Protein 3CIA (pdb70)

Foldseek 3Di:
DPADLFPFCVVFKAFAEWEAEWEQDLVQRKIWDKIKTFMDGDDQDFDWGKWFAAQKAWDFKFFQEPPGDTDGWDWDFADQDPFRGTIITTRYYRPGRMMMITIMAGNPQQFKDWAQLCLAPNVPKIKMKGQCPPHRLNNGHTHRQFQQGWYWYKYWYFADDQKDKDWQADWPPPRTTIGTGPATWHRSLTMMMMGNWDKDAQDPAEIEIEDVVCHVLVSVQQSCVVLLQVLLCVQANHLPQRHAYEYEDGLQPQAQWDLRHNYIYGYSLCSQNPNLSVLVVSLSSLQSQACTFENARYLLQCLSRQLSSLQSSLSSCCSRPNVLSSLLVLQVLVVVLVVDLVVDDQQLLAQSGDCVPPHSLVSDDCNSNNLSNLLLVLLCVLQPCVQSSVLNNVVRVVQGSHHDYPVVVVVSCCVRRCVVPDDRDDVCSVCCSHGGGDHPVSRDNRDHVLLVVVVVVLPCPLAVVNPDPPDPVVVADPSSLLSSLVVNDLQCQCCQVCPCVVVVLLLDRNLSSNQSNLLSCLSSVVVVSVVSVLCVLLRGQHCVRNVVSLQSQLPPVVSLVSSVVSCVNSVPSHRVSRNVSSVVSSD/DPADLFPFCVVFKAFAEKEAEWEQDLVQRKTWDKIKTFMDGDDQDFDWGKWFAAQKAFDAKWFQEPPGDTDGWDWDFADQDPFRGTIITTGYHRPGRMMMTGIMAGNVQQFKDWAQLCLAPNVPKIKMKGQCPPPRLNNRHTGRQFQQGWYWYKYWYFYDQQKDKDWQADWRGRTIIGTGPATGHRSLTMMMIGNWDKDALDPAEIEIGNVVCRVLVSVQCSCVVVLQVLLCVQANHLPQRHAYEYEDGLQDQAQWDLRHNYIYGYPLCSQNPNLSVLSVSLSSLQSQAPTFERARYLLQCLSRQLRSLQSSLSSCCSRPNDLSSLLCLQLLVVVLVVDLVVDDFQLLAQSGDCVPDRSLVSDDCNSNNLSNLLLVLLCVLPPCVLSSVLSNVVRVVQGSHHDYPVVVVVSCCVRRCVVPDDRDDVCSVCCSHGGGDHPVSRDNRDRVLLVVLVVVLPCPQAPPPPQPPDPVVPADPSNQLSNQVPRDLCCSVCVVVVLLLDRNLSSNQSVLLSCLSNVVVVSVVSVLVVLLRGQHCVRNVSVLLSQLPPVVSLVSSCVSCVNSVPSHRPSRNVSSVVSSD/DPAPLFPFCVVFKAFAEKEAEWEQDLVQRKTWDKIKTFMDGDDQDFDWGKWFAAQKAWDFKFFQEVPGDTDGWDWDFADQDPFRGTIITTRYYRPGRMMMTGIMAGNVQQFKDWAQLCLFPNVPKIKMKGQCPPPRLNNRHGHRQFQQGWYWYKYWYAADQQKDKDWQADWPPRTIIGTGPATGHRSLTMMMMINWDKDAQDPAEIEIEDVVCRVLVSVQCSCVVLLQVLLCVQANHLVQRHAYEYEDGLQDQAQWDLRHNYIYGYSLQSQNPNLSVLSVSLSSLQSQAPTFEHARYLLQVLSRQLRSLQSSLSSCCRRPNVLSSLLVLQVLLVVLVVDLVVDDQQLLAQSGDCVPPHSLVSDDCNSNNLSNLLLVLLCVLPPCVLSSVLSNVVRVVQGSHHDYPVVVVVSCCVRGCVVPDDRDDVCSVCCSHGGGDHPVSRDNRDRVLLVVVVVVLPCPQAVVPHHPPDPVVPADPSNQLSSLPVHDLCVSVCVVVVLLVDRNLSSNQSNLLSCVSVVVVPSLVSVLCVLLRGQHCVRNVSNLQSQLPPVVSLVSSVVSCVNSVPSHRPSRNVSSVVSSD/DPADLFPFCVVFKAFAEWEAEWEQDLVQRKIWDKIKTFMDGHDQDFDWGKWFAAQKAWDFKFFQEPPGDTDGWDWDFADQDPFRGTIITTRYYRPGRMMMTGIMAGNVQQFKDWAQLCLFPNVPKIKMKGQCPPPRLRNRHTHRQFQQGWYWYKYWYFADVQKDKDWQADWPPDRTTIGTGPATGHRSLTMMMMINWDKDAQDPAEIEIEDVVCHVLVSVQQSCVVVLQVLLCVQQNHLPQRHAYEYEDGLQPQAQWDLRHNYIYGYSLCSQNPNLSVLVVSLSSLQSQACTFERARYLLQVLSRQLRSLQSSLSSCCRRPNVLSSLLVLQLLLVVLVVDLVVDDFQLLAQSGDCVPPHSLVSDDCNSNNLSNLVLVLLCVLPPCVQSSVLNNCVRVVQGSHHDYPVVVVVSCCVRGCVVPDDSDDVVSVCCSHGGGDHPVSRDNRDRVLLVVVVVVLPCPPAVVPPQPPDPVVPADPSNQLSSLQVRDLCVSVCVVVVLLLDRNLVSNQSNLLSCVSNVVVPSLVSVLVVLLRGQHCVRNVSNLLSQLPPVVSLVSSVVSCVRSVPSHRCSRNVSSVVSSD

B-factor: mean 32.22, std 18.4, range [2.0, 91.11]

Radius of gyration: 51.67 Å; Cα contacts (8 Å, |Δi|>4): 4901; chains: 4; bounding box: 80×136×167 Å

Secondary structure (DSSP, 8-state):
---SS----TTTEEEEEEEEEEEEETTTTEEEEEEEEEEEE--SS---EEEB-SSEEEEEEEEE-TT--EEEE-EEEEEEPSSS-EEEEE---TT-SEEEEEEEE-TT-TTEEEE-GGGSSSSSS-EEEE--TTTTGGGTS-B---TT--EEEEEEEE--TT-EEEESSEE---SEEEEEEEEEE-GGG--EEEES-EEEESSSSEEEEE-STTHHHHHHHSTTHHHHHHHHHHHH---TTS-EEEEEPPTT-SSSEE--TTEEEE-GGG--SSS-STHHHHHHHHHTTBTTTEEESSTTSTHHHHHHHHHHHHHHHHHHH-HHHHHHHHHHHHHHHHHHHHHS-TTTTSSS---TT--TTTS--SHHHHHHHHHHHHHHHHH-HHHHHHHHHHHHHHTTTEEE-HHHHHHHHIIIIITTSTTSS-HHHHHHHHHSSS--SSS-----HHHHHHHHHT--TTTTSS--S-SGGGG--SHHHHHHHHHS-S--TT--HHHHHHH--SS-SSHHHHHHHHHHHHHHT-GGGHHHHHHHHHH---STTTHHHHHHHTTSTTHHHHHHHHHTTSTBTB-HHHHHHHHHTT-/----S----TTTEEEEEEEEEEEEETTTTEEEEEEEEEEEE--SS---EEEB-SSEEEEEEEEE-TT--EEE--EEEEEEPSSS-EEEEE---TT-SEEEEEEEE-TT-TTEEEE-GGGSSSSSS-EEEE--TTTTGGGTS-B---TT--EEEEEEEE--TT-EEEESSB---SEEEEEEEEEE-GGG--EEEES-EEEESSSSEEEEE-STTHHHHHHHSTTHHHHHHHHHHHH---TTS-EEEEEPPTT-SSSEE--TTEEEE-GGG--SSSSTTHHHHHHHHHTTBTTTEEESSTTSTHHHHHHHHHHHHHHHHHHH-HHHHSHHHHHHHHHHHHHHHHS-TTTTSSS---TT--SSSS--SIIIIIHHHHHHHHHHHH-HHHHHHHHHHHHHHTTTEEE-HHHHHHHHIIIIITTSTTSS-HHHHHHHHHSSS--SSS-----HHHHHHHHHT--TTTTSSS-S-SGGGG--THHHHHHHHTS----TTHHHH--TT-SSHHHHHHHHHHHHHHT-GGGHHHHHHHHHH---GGGTHHHHHHHTTSTTHHHHHHHHHTTSTBTB-HHHHHHHHHTT-/---TT----TTTEEEEEEEEEEEEETTTTEEEEEEEEEEEE--SS--PEEEB-SSEEEEEEEEE-TT--EEEE-EEEEEEPSSS-EEEEE---TT-SEEEEEEEE-TT-TTEEEE-GGGSSSSSS-EEEE--TTTTGGGTS-B---TT--EEEEEEEE--TT-EEEESSB---SEEEEEEEEEE-GGG--EEEES-EEEESSSSEEEEE-STTHHHHHHHSTTHHHHHHHHHHHH---TTS-EEEEEPPTT-SSSEE--TTEEEE-GGG--SSSGGGHHHHHHHHHTTBTTTEEESSTTSTHHHHHHHHHHHHHHHHHHH-HHHHHHHHHHHHHHHHHHHHHS-TTTTSSS---TT--TTTS--SHHHHHHHHHHHHHHHHH-HHHHHHHHHHHHHHTTTEEE-HHHHHHHHIIIIITTSTTSS-HHHHHHHHHSSS--SSS-----HHHHHHHHHT--TTTTSS--S-SSGGG--SGGGHHHHHTS----HHHHHH--TT-SSHHHHHHHHHHHHHHT-GGGHHHHHHHHHH---STTTHHHHHHHTTSTTHHHHHHHHHTTSTBTB-HHHHHHHHHHT-/---SS----TTTEEEEEEEEEEEEETTTTEEEEEEEEEEEE--SS---EEEB-SSEEEEEEEEE-TTS-EEEE-EEEEEEPSSS-EEEEE---TT-SEEEEEEEE-TT-TTEEEE-GGGSSSSSS-EEEE--TTTTGGGTS-B---TT--EEEEEEEE--SS-EEEESSEE---SEEEEEEEEEE-GGG--EEEES-EEEESSSSEEEEE-STTHHHHHHHSTTHHHHHHHHHHHH---TTS-EEEEEPPTT-SSSEE--TTEEEE-GGG--SSSSTTHHHHHHHHHTTBTTTEEESSTTSTHHHHHHHHHHHHHHHHHHH-HHHHHHHHHHHHHHHHHHHHHS-TTTTSSS---TT--TTTS--SHHHHHHHHHHHHHHHHH-HHHHHHHHHHHHHHTTTEEE-HHHHHHHHIIIIITTS-SSS-HHHHHHHHHSSS--SSS-----HHHHHHHHHT--TTTTSS--S-SGGGG--THHHHHHHHSS----HHHHHH--TT-SSHHHHHHHHHHHHHHT-GGGHHHHHHHHHH---GGGTHHHHHHHTTSTTHHHHHHHHTTTSTBTB-HHHHHHHHHHT-

Sequence (2331 aa):
LTDAYTYANYDQVKATHVYLDLNVDFDKKSLSGFAELSLDWFTDNKAPLILDTRDLVIHRVMAKNSQGQWVKVNYDLAKRDDVLGSKLTINTPLNAKKVRVYYNSTEKATGLQWLSAEQTAGKEKPFLFSQNQAIHARSWIPIQDTPSVRVTYTARITTDKDLLAVMSANNERDGDYFFSMPQAIPPYLIAIGVGDLEFKAMSHQTGIYAESYILDAAVAEFDDTQAMIDKAEQMYGKYRWGRYDLLMLPPSFPFGGMENPRLSFITPTVVAGDKSLVNLIAHELAHSWSGNLVTNESWRDLWLNEGFTSYVENRIMEAVFGTDRAVMEQALGAQDLNAEILELDASDTQLYIDLKGRDPDDAFSGVPYVKGQLFLMYLEEKFGRERFDAFVLEYFDSHAFQSLGTDNFVKYLKANLTDKYPNIVSDNEINEWIFKAGLPSYAPQPTSNAFKVIDKQINQLVTDELTLEQLPTAQWTLHEWLHFINNLPVDLDHQMVNLDKAFDLTNSSNAEIAHAWYLLSVRADYKEVYPAMAKYLKSIGRRKLIVPLYKELAKNAESKAWAVEVYKQARPGYHGLAQGTVDGVLKLTDAYTYANYDQVKATHVYLDLNVDFDKKSLSGFAELSLDWFTDNKAPLILDTRDLVIHRVMAKNSQGQWVKVNYDLAKRDDVLGSKLTINTPLNAKKVRVYYNSTEKATGLQWLSAEQTAGKEKPFLFSQNQAIHARSWIPIQDTPSVRVTYTARITTDKDLLAVMSANNRDGDYFFSMPQAIPPYLIAIGVGDLEFKAMSHQTGIYAESYILDAAVAEFDDTQAMIDKAEQMYGKYRWGRYDLLMLPPSFPFGGMENPRLSFITPTVVAGDKSLVNLIAHELAHSWSGNLVTNESWRDLWLNEGFTSYVENRIMEAVFGTDRAVMEQALGAQDLNAEILELDASDTQLYIDLKGRDPDDAFSGVPYVKGQLFLMYLEEKFGRERFDAFVLEYFDSHAFQSLGTDNFVKYLKANLTDKYPNIVSDNEINEWIFKAGLPSYAPQPTSNAFKVIDKQINQLVTDELTLEQLPTAQWTLHEWLHFINNLPVDVNLDKAFDLTNSSNAEIAHAWYLLSVRADYKEVYPAMAKYLKSIGRRKLIVPLYKELAKNAESKAWAVEVYKQARPGYHGLAQGTVDGVLKLTDAYTYANYDQVKATHVYLDLNVDFDKKSLSGFAELSLDWFTDNKAPLILDTRDLVIHRVMAKNSQGQWVKVNYDLAKRDDVLGSKLTINTPLNAKKVRVYYNSTEKATGLQWLSAEQTAGKEKPFLFSQNQAIHARSWIPIQDTPSVRVTYTARITTDKDLLAVMSANNRDGDYFFSMPQAIPPYLIAIGVGDLEFKAMSHQTGIYAESYILDAAVAEFDDTQAMIDKAEQMYGKYRWGRYDLLMLPPSFPFGGMENPRLSFITPTVVAGDKSLVNLIAHELAHSWSGNLVTNESWRDLWLNEGFTSYVENRIMEAVFGTDRAVMEQALGAQDLNAEILELDASDTQLYIDLKGRDPDDAFSGVPYVKGQLFLMYLEEKFGRERFDAFVLEYFDSHAFQSLGTDNFVKYLKANLTDKYPNIVSDNEINEWIFKAGLPSYAPQPTSNAFKVIDKQINQLVTDELTLEQLPTAQWTLHEWLHFINNLPVDVNLDKAFDLTNSSNAEIAHAWYLLSVRADYKEVYPAMAKYLKSIGRRKLIVPLYKELAKNAESKAWAVEVYKQARPGYHGLAQGTVDGVLKLTDAYTYANYDQVKATHVYLDLNVDFDKKSLSGFAELSLDWFTDNKAPLILDTRDLVIHRVMAKNSQGQWVKVNYDLAKRDDVLGSKLTINTPLNAKKVRVYYNSTEKATGLQWLSAEQTAGKEKPFLFSQNQAIHARSWIPIQDTPSVRVTYTARITTDKDLLAVMSANNERDGDYFFSMPQAIPPYLIAIGVGDLEFKAMSHQTGIYAESYILDAAVAEFDDTQAMIDKAEQMYGKYRWGRYDLLMLPPSFPFGGMENPRLSFITPTVVAGDKSLVNLIAHELAHSWSGNLVTNESWRDLWLNEGFTSYVENRIMEAVFGTDRAVMEQALGAQDLNAEILELDASDTQLYIDLKGRDPDDAFSGVPYVKGQLFLMYLEEKFGRERFDAFVLEYFDSHAFQSLGTDNFVKYLKANLTDKYPNIVSDNEINEWIFKAGLPSYAPQPTSNAFKVIDKQINQLVTDELTLEQLPTAQWTLHEWLHFINNLPVDVNLDKAFDLTNSSNAEIAHAWYLLSVRADYKEVYPAMAKYLKSIGRRKLIVPLYKELAKNAESKAWAVEVYKQARPGYHGLAQGTVDGVLK

Organism: Colwellia psychrerythraea (strain 34H / ATCC BAA-681) (NCBI:txid167879)

CATH classification: 2.60.40.1730 (+3 more: 3.30.2010.30, 1.10.390.10, 1.25.40.320)

Solvent-accessible surface area: 89981 Å² total; per-residue (Å²): 130,88,24,74,16,17,57,2,17,20,92,38,0,78,2,60,44,0,52,0,35,3,61,5,42,36,122,139,72,10,0,41,22,39,0,24,0,19,13,75,44,112,46,135,102,124,11,51,0,25,0,0,0,14,16,10,65,22,106,97,0,20,0,35,24,106,121,33,99,79,52,129,12,98,76,86,70,34,181,93,48,144,46,25,0,9,68,0,34,0,76,1,29,79,62,1,115,67,0,39,0,64,0,28,0,28,85,124,6,52,0,12,28,13,3,42,25,124,70,5,37,25,123,138,59,32,2,0,0,0,3,2,28,6,3,16,0,0,0,1,0,0,0,0,4,4,2,17,2,33,0,32,0,28,0,79,0,45,14,77,164,91,8,38,2,6,5,0,2,60,64,127,199,79,5,72,24,98,4,36,1,86,45,32,0,0,1,4,0,0,1,0,0,0,0,49,12,74,88,95,47,46,29,144,27,1,0,0,18,0,19,64,116,10,10,88,47,0,29,60,6,0,74,32,0,29,42,0,0,62,80,0,46,130,32,0,13,136,5,60,11,50,49,4,3,0,0,4,2,1,59,14,0,0,51,12,17,4,10,3,5,30,5,1,0,0,0,20,23,2,33,28,66,93,59,9,12,0,41,21,0,0,26,3,0,0,3,8,2,1,0,3,1,7,1,2,34,8,14,72,4,25,1,7,1,10,0,0,0,9,3,0,26,14,15,0,0,32,40,41,70,29,69,114,36,0,41,16,24,16,5,25,24,4,55,80,2,57,50,55,33,137,148,49,78,80,24,19,1,42,3,56,18,51,13,35,55,58,53,10,15,99,14,84,20,15,0,15,47,23,0,0,13,0,0,0,23,10,0,20,115,90,29,31,94,124,92,0,20,32,0,0,56,65,4,0,69,54,15,33,58,85,30,18,4,2,102,77,0,25,141,38,0,58,55,36,0,6,73,85,64,77,152,74,6,52,56,120,30,2,59,56,1,0,52,103,40,19,48,12,110,95,8,11,93,27,86,6,111,35,5,60,71,3,50,132,39,30,74,21,118,108,40,63,90,131,40,100,34,154,28,54,21,106,140,21,64,21,8,21,40,15,8,2,2,70,53,9,61,68,121,20,62,130,121,8,55,82,11,21,149,63,58,51,4,15,108,23,105,16,18,32,18,4,22,10,0,6,26,6,0,13,114,2,64,4,132,107,0,39,93,26,0,19,152,24,0,97,62,16,1,16,45,122,0,0,14,41,0,0,90,45,0,11,136,85,90,149,12,46,54,61,0,44,121,12,2,112,109,3,90,94,30,11,5,42,22,0,31,47,35,0,64,56,40,11,201,131,104,11,71,17,16,56,4,16,20,90,39,0,76,2,58,42,0,52,0,35,4,61,4,41,35,125,139,70,10,0,39,23,38,0,22,0,20,13,77,44,114,44,134,99,44,12,44,0,25,0,0,0,14,15,10,63,22,102,99,0,31,0,36,24,72,81,34,96,72,52,126,12,100,77,88,70,32,181,95,48,144,44,26,0,8,68,0,34,0,77,1,25,62,62,1,114,65,0,39,0,65,0,31,0,20,93,123,6,48,0,11,28,14,2,42,27,125,73,5,38,25,124,138,61,32,2,0,0,1,3,2,35,5,4,17,0,0,0,1,0,0,0,0,3,5,2,17,3,32,0,30,0,28,0,79,0,45,12,77,162,90,6,40,2,6,5,0,3,62,112,231,91,5,71,24,107,4,37,1,90,44,32,0,0,1,4,0,0,1,1,0,0,0,45,12,76,89,94,49,46,28,146,27,1,0,0,18,0,20,65,115,10,9,85,47,0,30,63,6,0,73,33,1,29,41,0,0,62,80,0,46,130,33,0,13,137,5,61,10,49,50,4,2,0,0,5,2,2,60,14,0,0,60,12,17,5,9,4,5,32,5,1,0,0,0,18,22,2,33,28,65,92,58,9,14,0,41,21,0,0,26,3,0,0,3,9,1,1,0,3,1,6,1,2,34,6,10,70,5,40,1,6,2,14,0,0,0,9,3,0,26,13,15,0,0,37,41,40,71,29,72,119,35,0,42,16,26,14,5,24,22,3,52,77,2,58,51,53,33,138,148,50,79,78,23,14,1,43,3,52,17,52,10,34,56,58,48,13,22,92,18,76,21,16,0,15,72,25,0,0,16,1,0,0,21,10,0,22,117,93,29,31,93,122,92,0,20,30,0,0,55,66,3,0,68,55,15,33,60,87,32,17,3,2,103,74,0,26,143,37,0,57,57,36,0,6,74,83,64,78,154,72,7,52,56,119,32,1,61,56,0,0,52,102,39,20,48,11,110,95,7,10,95,26,84,9,112,37,4,60,72,3,49,129,42,35,78,30,108,104,56,79,94,111,43,80,89,106,25,54,21,106,138,24,65,22,8,18,39,16,11,5,0,64,55,36,78,69,171,99,77,20,20,150,62,58,51,4,16,110,24,104,15,17,30,19,4,22,7,9,5,21,14,2,12,97,50,98,45,143,99,0,41,89,25,0,19,154,24,0,97,66,15,0,16,44,122,0,0,14,39,1,0,90,43,0,11,136,79,88,149,13,45,52,62,0,43,121,12,2,109,111,3,90,95,30,11,5,43,22,0,29,46,36,0,63,55,38,12,201,133,97,17,76,19,18,57,3,16,22,90,39,0,75,2,60,44,0,53,0,36,3,59,4,41,35,124,136,74,9,0,40,23,39,0,23,0,20,14,76,45,115,44,134,101,126,11,51,0,25,0,0,0,13,15,9,64,21,104,96,0,21,0,35,24,109,125,34,94,78,54,127,11,95,77,87,71,32,184,94,50,146,42,25,1,8,69,0,33,0,75,1,30,79,59,1,113,66,0,38,0,64,0,30,0,22,82,126,5,51,0,11,28,14,2,45,24,124,71,4,38,25,124,137,57,33,2,0,0,1,3,1,26,6,3,16,0,0,0,1,0,0,0,0,4,5,2,17,1,32,0,31,0,27,0,74,1,47,13,80,161,93,7,41,2,5,6,0,2,62,109,216,86,4,73,22,110,4,35,1,91,45,31,0,0,1,4,0,0,2,0,0,0,0,47,12,74,88,96,49,47,30,144,27,1,0,0,18,0,19,66,117,9,9,86,46,0,29,62,5,0,73,32,0,29,42,0,0,60,80,0,47,130,32,0,13,138,5,60,8,50,50,4,2,0,0,4,2,2,60,14,0,0,46,14,17,5,9,4,5,32,4,1,0,0,1,18,24,1,34,28,66,93,60,8,13,0,42,20,0,0,24,2,0,0,3,9,1,2,0,3,1,6,1,2,38,7,14,70,4,30,1,7,2,10,0,0,0,9,4,0,26,15,16,0,0,33,41,43,70,27,70,115,38,0,38,17,24,16,5,29,24,4,57,83,2,58,50,54,35,139,150,48,82,79,20,20,1,45,3,59,20,48,11,38,55,57,54,9,13,100,14,81,20,15,0,14,49,25,0,0,14,0,0,0,20,5,0,20,116,55,13,32,93,151,98,0,20,42,1,0,56,64,4,0,67,55,15,32,59,87,31,17,3,1,106,76,0,26,141,37,0,58,56,36,0,5,73,83,54,77,53,40,6,43,57,118,9,2,62,56,1,0,49,101,40,19,47,12,108,51,8,12,95,27,83,7,111,36,4,63,71,4,48,134,39,30,88,23,120,100,88,73,85,137,39,104,74,97,30,52,21,106,139,23,68,21,9,18,42,20,8,2,0,54,50,28,82,69,160,114,89,31,21,149,56,51,51,5,16,110,24,105,15,18,34,18,4,24,6,12,6,22,11,3,13,97,48,100,42,148,100,0,41,90,25,0,19,150,24,0,97,64,16,1,15,46,123,0,0,14,41,1,0,90,44,0,11,138,79,90,148,12,45,52,62,0,44,120,14,2,110,109,2,91,95,28,11,5,42,23,0,31,46,34,0,64,55,40,12,197,166,76,14,72,18,17,56,5,21,15,99,37,0,76,3,59,43,0,51,0,34,4,59,8,42,38,124,134,74,10,0,41,22,39,0,23,0,20,13,76,43,116,44,136,101,122,12,51,0,23,0,0,0,14,15,10,65,21,106,105,0,22,0,34,25,101,131,34,98,78,53,125,12,97,78,86,70,34,183,93,49,145,42,25,0,9,67,0,34,0,72,2,29,79,61,1,113,66,0,37,0,66,0,29,0,20,88,124,6,51,0,12,27,14,2,43,26,122,71,5,38,25,124,139,57,31,1,0,0,0,2,2,27,7,3,17,0,0,0,1,0,0,0,0,5,4,3,16,3,33,0,32,0,28,0,78,1,45,14,68,165,94,7,39,2,5,6,0,2,60,66,153,174,85,4,72,21,76,3,35,1,91,45,31,0,0,1,4,0,0,2,0,0,0,0,48,12,78,62,62,16,43,16,37,27,0,0,0,18,0,19,66,115,11,9,85,48,0,29,63,6,0,74,32,0,29,42,0,0,60,72,0,45,131,32,0,12,136,6,65,11,49,36,4,3,0,0,4,2,2,62,14,0,0,46,13,16,4,8,4,5,33,5,1,0,0,0,20,23,2,33,28,67,90,59,8,14,0,43,20,0,0,26,3,0,0,3,9,1,1,0,3,1,6,2,2,35,6,12,71,4,28,0,6,2,10,0,0,0,8,3,0,27,14,16,0,0,27,23,21,53,1,58,77,35,0,41,17,24,16,5,28,23,4,60,85,2,57,51,54,34,138,150,48,78,81,23,19,1,43,2,56,19,48,10,40,55,55,53,10,12,100,15,83,20,14,0,15,48,24,0,0,15,0,0,0,22,10,0,21,115,92,27,31,96,125,93,0,20,30,0,0,55,66,4,0,68,56,15,32,59,85,32,18,3,2,104,76,0,25,142,38,0,57,56,36,0,6,76,83,62,76,152,74,6,54,57,118,31,2,59,59,1,0,51,101,38,20,47,12,110,95,8,11,93,24,85,5,75,38,4,59,71,4,47,133,42,35,73,24,116,102,90,58,56,130,40,90,18,154,29,55,22,108,137,23,66,20,8,17,39,21,12,2,0,59,52,20,89,69,163,114,83,32,22,146,64,57,50,3,15,112,26,104,15,18,32,16,3,23,5,12,6,18,13,3,13,93,47,102,41,145,99,0,41,90,25,0,17,152,24,0,96,65,15,1,18,45,121,0,0,14,40,1,0,90,44,0,10,137,84,88,149,15,45,54,61,0,44,120,13,2,113,110,2,91,92,30,11,5,42,22,0,30,48,35,0,63,53,39,10,199

InterPro domains:
  IPR001930 Peptidase M1, alanine aminopeptidase/leukotriene A4 hydrolase [PR00756] (175-190)
  IPR001930 Peptidase M1, alanine aminopeptidase/leukotriene A4 hydrolase [PR00756] (220-235)
  IPR001930 Peptidase M1, alanine aminopeptidase/leukotriene A4 hydrolase [PR00756] (294-304)
  IPR001930 Peptidase M1, alanine aminopeptidase/leukotriene A4 hydrolase [PR00756] (321-336)
  IPR001930 Peptidase M1, alanine aminopeptidase/leukotriene A4 hydrolase [PR00756] (340-352)
  IPR014782 Peptidase M1, membrane alanine aminopeptidase [PF01433] (263-459)
  IPR015211 Peptidase M1, leukotriene A4 hydrolase/aminopeptidase C-terminal [PF09127] (517-626)
  IPR015211 Peptidase M1, leukotriene A4 hydrolase/aminopeptidase C-terminal [SM01263] (489-628)
  IPR016024 Armadillo-type fold [SSF48371] (488-628)
  IPR027268 Peptidase M4/M1, CTD superfamily [G3DSA:1.10.390.10] (334-488)
  IPR034015 Aminopeptidase, leukotriene A4 hydrolase-like [PTHR45726] (31-628)
  IPR038502 Peptidase M1, LTA-4 hydrolase/aminopeptidase, C-terminal domain superfamily [G3DSA:1.25.40.320] (489-629)
  IPR042097 Aminopeptidase N-like , N-terminal domain superfamliy [G3DSA:2.60.40.1730] (49-236)
  IPR042097 Aminopeptidase N-like , N-terminal domain superfamliy [SSF63737] (38-237)
  IPR045357 Aminopeptidase N-like , N-terminal domain [PF17900] (55-229)
  IPR049980 Leukotriene A4 hydrolase-like, catalytic domain [cd09599] (40-476)

Structure (mmCIF, N/CA/C/O backbone):
data_3CIA
#
_entry.id   3CIA
#
_cell.length_a   81.370
_cell.length_b   87.100
_cell.length_c   116.360
_cell.angle_alpha   88.83
_cell.angle_beta   70.68
_cell.angle_gamma   88.43
#
_symmetry.space_group_name_H-M   'P 1'
#
loop_
_entity.id
_entity.type
_entity.pdbx_description
1 polymer 'cold-active aminopeptidase'
2 non-polymer 'ZINC ION'
3 water water
#
loop_
_atom_site.group_PDB
_atom_site.id
_atom_site.type_symbol
_atom_site.label_atom_id
_atom_site.label_alt_id
_atom_site.label_comp_id
_atom_site.label_asym_id
_atom_site.label_entity_id
_atom_site.label_seq_id
_atom_site.pdbx_PDB_ins_code
_atom_site.Cartn_x
_atom_site.Cartn_y
_atom_site.Cartn_z
_atom_site.occupancy
_atom_site.B_iso_or_equiv
_atom_site.auth_seq_id
_atom_site.auth_comp_id
_atom_site.auth_asym_id
_atom_site.auth_atom_id
_atom_site.pdbx_PDB_model_num
ATOM 1 N N . LEU A 1 14 ? 90.389 2.124 22.860 1.00 22.50 38 LEU A N 1
ATOM 2 C CA . LEU A 1 14 ? 88.942 2.250 22.971 1.00 23.79 38 LEU A CA 1
ATOM 3 C C . LEU A 1 14 ? 88.452 3.486 22.242 1.00 24.30 38 LEU A C 1
ATOM 4 O O . LEU A 1 14 ? 87.529 4.156 22.664 1.00 25.44 38 LEU A O 1
ATOM 9 N N . THR A 1 15 ? 89.090 3.764 21.125 1.00 23.95 39 THR A N 1
ATOM 10 C CA . THR A 1 15 ? 88.790 4.916 20.320 1.00 23.52 39 THR A CA 1
ATOM 11 C C . THR A 1 15 ? 87.616 4.662 19.431 1.00 23.06 39 THR A C 1
ATOM 12 O O . THR A 1 15 ? 87.790 4.482 18.250 1.00 25.78 39 THR A O 1
ATOM 16 N N . ASP A 1 16 ? 86.422 4.632 19.991 1.00 21.83 40 ASP A N 1
ATOM 17 C CA . ASP A 1 16 ? 85.338 3.881 19.392 1.00 20.99 40 ASP A CA 1
ATOM 18 C C . ASP A 1 16 ? 84.189 3.701 20.347 1.00 21.99 40 ASP A C 1
ATOM 19 O O . ASP A 1 16 ? 84.132 2.737 21.076 1.00 23.84 40 ASP A O 1
ATOM 24 N N . ALA A 1 17 ? 83.297 4.677 20.356 1.00 22.38 41 ALA A N 1
ATOM 25 C CA . ALA A 1 17 ? 81.874 4.514 20.613 1.00 22.61 41 ALA A CA 1
ATOM 26 C C . ALA A 1 17 ? 81.315 3.368 19.788 1.00 23.09 41 ALA A C 1
ATOM 27 O O . ALA A 1 17 ? 82.070 2.562 19.257 1.00 24.05 41 ALA A O 1
ATOM 29 N N . TYR A 1 18 ? 79.991 3.289 19.696 1.00 22.49 42 TYR A N 1
ATOM 30 C CA . TYR A 1 18 ? 79.325 2.355 18.789 1.00 22.21 42 TYR A CA 1
ATOM 31 C C . TYR A 1 18 ? 79.576 0.864 19.097 1.00 21.41 42 TYR A C 1
ATOM 32 O O . TYR A 1 18 ? 78.935 -0.001 18.505 1.00 19.59 42 TYR A O 1
ATOM 41 N N . THR A 1 19 ? 80.504 0.567 20.014 1.00 21.03 43 THR A N 1
ATOM 42 C CA . THR A 1 19 ? 80.778 -0.782 20.416 1.00 20.35 43 THR A CA 1
ATOM 43 C C . THR A 1 19 ? 80.583 -0.805 21.880 1.00 20.27 43 THR A C 1
ATOM 44 O O . THR A 1 19 ? 81.222 -0.026 22.590 1.00 22.97 43 THR A O 1
ATOM 48 N N . TYR A 1 20 ? 79.741 -1.710 22.406 1.00 18.88 44 TYR A N 1
ATOM 49 C CA . TYR A 1 20 ? 79.624 -1.842 23.861 1.00 17.82 44 TYR A CA 1
ATOM 50 C C . TYR A 1 20 ? 80.766 -2.753 24.251 1.00 18.71 44 TYR A C 1
ATOM 51 O O . TYR A 1 20 ? 81.140 -2.831 25.428 1.00 20.12 44 TYR A O 1
ATOM 60 N N . ALA A 1 21 ? 81.333 -3.414 23.237 1.00 18.98 45 ALA A N 1
ATOM 61 C CA . ALA A 1 21 ? 82.389 -4.406 23.411 1.00 19.08 45 ALA A CA 1
ATOM 62 C C . ALA A 1 21 ? 83.543 -3.838 24.161 1.00 18.91 45 ALA A C 1
ATOM 63 O O . ALA A 1 21 ? 84.078 -2.881 23.767 1.00 20.10 45 ALA A O 1
ATOM 65 N N . ASN A 1 22 ? 83.920 -4.433 25.272 1.00 20.44 46 ASN A N 1
ATOM 66 C CA . ASN A 1 22 ? 85.025 -3.918 26.077 1.00 21.58 46 ASN A CA 1
ATOM 67 C C . ASN A 1 22 ? 86.344 -4.447 25.551 1.00 21.05 46 ASN A C 1
ATOM 68 O O . ASN A 1 22 ? 87.074 -5.178 26.265 1.00 20.03 46 ASN A O 1
ATOM 73 N N . TYR A 1 23 ? 86.629 -4.036 24.366 1.00 20.50 47 TYR A N 1
ATOM 74 C CA . TYR A 1 23 ? 87.698 -4.594 23.714 1.00 21.48 47 TYR A CA 1
ATOM 75 C C . TYR A 1 23 ? 89.008 -4.231 24.340 1.00 20.51 47 TYR A C 1
ATOM 76 O O . TYR A 1 23 ? 90.011 -4.632 24.011 1.00 17.80 47 TYR A O 1
ATOM 85 N N . ASP A 1 24 ? 88.805 -3.605 25.429 1.00 22.77 48 ASP A N 1
ATOM 86 C CA . ASP A 1 24 ? 89.785 -3.145 26.352 1.00 25.60 48 ASP A CA 1
ATOM 87 C C . ASP A 1 24 ? 90.502 -4.332 27.067 1.00 26.93 48 ASP A C 1
ATOM 88 O O . ASP A 1 24 ? 91.774 -4.361 27.202 1.00 28.18 48 ASP A O 1
ATOM 93 N N . GLN A 1 25 ? 89.692 -5.312 27.510 1.00 26.53 49 GLN A N 1
ATOM 94 C CA . GLN A 1 25 ? 90.212 -6.402 28.287 1.00 25.44 49 GLN A CA 1
ATOM 95 C C . GLN A 1 25 ? 90.036 -7.782 27.625 1.00 24.27 49 GLN A C 1
ATOM 96 O O . GLN A 1 25 ? 90.814 -8.716 27.904 1.00 22.61 49 GLN A O 1
ATOM 102 N N . VAL A 1 26 ? 89.058 -7.868 26.746 1.00 23.13 50 VAL A N 1
ATOM 103 C CA . VAL A 1 26 ? 88.837 -9.064 26.038 1.00 23.30 50 VAL A CA 1
ATOM 104 C C . VAL A 1 26 ? 88.789 -8.873 24.503 1.00 22.49 50 VAL A C 1
ATOM 105 O O . VAL A 1 26 ? 88.203 -7.922 23.989 1.00 22.86 50 VAL A O 1
ATOM 109 N N . LYS A 1 27 ? 89.371 -9.819 23.773 1.00 21.42 51 LYS A N 1
ATOM 110 C CA . LYS A 1 27 ? 89.323 -9.750 22.305 1.00 20.62 51 LYS A CA 1
ATOM 111 C C . LYS A 1 27 ? 89.131 -11.134 21.631 1.00 19.77 51 LYS A C 1
ATOM 112 O O . LYS A 1 27 ? 89.949 -12.023 21.784 1.00 19.59 51 LYS A O 1
ATOM 118 N N . ALA A 1 28 ? 88.039 -11.313 20.895 1.00 19.01 52 ALA A N 1
ATOM 119 C CA . ALA A 1 28 ? 87.739 -12.556 20.186 1.00 19.00 52 ALA A CA 1
ATOM 120 C C . ALA A 1 28 ? 88.710 -12.771 19.063 1.00 19.31 52 ALA A C 1
ATOM 121 O O . ALA A 1 28 ? 88.913 -11.826 18.257 1.00 21.44 52 ALA A O 1
ATOM 123 N N . THR A 1 29 ? 89.281 -13.974 18.932 1.00 18.32 53 THR A N 1
ATOM 124 C CA . THR A 1 29 ? 90.226 -14.247 17.827 1.00 16.41 53 THR A CA 1
ATOM 125 C C . THR A 1 29 ? 89.703 -15.123 16.698 1.00 16.51 53 THR A C 1
ATOM 126 O O . THR A 1 29 ? 90.355 -15.221 15.641 1.00 15.43 53 THR A O 1
ATOM 130 N N . HIS A 1 30 ? 88.559 -15.750 16.931 1.00 16.70 54 HIS A N 1
ATOM 131 C CA . HIS A 1 30 ? 87.846 -16.587 15.936 1.00 16.41 54 HIS A CA 1
ATOM 132 C C . HIS A 1 30 ? 86.352 -16.584 16.187 1.00 14.26 54 HIS A C 1
ATOM 133 O O . HIS A 1 30 ? 85.907 -16.227 17.247 1.00 12.85 54 HIS A O 1
ATOM 140 N N . VAL A 1 31 ? 85.578 -17.010 15.212 1.00 13.19 55 VAL A N 1
ATOM 141 C CA . VAL A 1 31 ? 84.065 -17.120 15.357 1.00 11.45 55 VAL A CA 1
ATOM 142 C C . VAL A 1 31 ? 83.552 -18.296 14.602 1.00 13.36 55 VAL A C 1
ATOM 143 O O . VAL A 1 31 ? 83.674 -18.325 13.366 1.00 12.91 55 VAL A O 1
ATOM 147 N N . TYR A 1 32 ? 83.031 -19.294 15.319 1.00 14.70 56 TYR A N 1
ATOM 148 C CA . TYR A 1 32 ? 82.447 -20.367 14.657 1.00 15.40 56 TYR A CA 1
ATOM 149 C C . TYR A 1 32 ? 80.964 -20.137 14.635 1.00 14.95 56 TYR A C 1
ATOM 150 O O . TYR A 1 32 ? 80.345 -20.051 15.660 1.00 14.10 56 TYR A O 1
ATOM 159 N N . LEU A 1 33 ? 80.390 -20.113 13.461 1.00 15.13 57 LEU A N 1
ATOM 160 C CA . LEU A 1 33 ? 78.917 -19.933 13.314 1.00 16.20 57 LEU A CA 1
ATOM 161 C C . LEU A 1 33 ? 78.261 -21.228 12.864 1.00 15.93 57 LEU A C 1
ATOM 162 O O . LEU A 1 33 ? 78.747 -21.876 11.917 1.00 14.24 57 LEU A O 1
ATOM 167 N N . ASP A 1 34 ? 77.278 -21.696 13.661 1.00 16.95 58 ASP A N 1
ATOM 168 C CA . ASP A 1 34 ? 76.405 -22.755 13.242 1.00 17.57 58 ASP A CA 1
ATOM 169 C C . ASP A 1 34 ? 74.954 -22.261 12.823 1.00 17.64 58 ASP A C 1
ATOM 170 O O . ASP A 1 34 ? 74.079 -22.311 13.614 1.00 18.11 58 ASP A O 1
ATOM 175 N N . LEU A 1 35 ? 74.749 -21.765 11.604 1.00 16.08 59 LEU A N 1
ATOM 176 C CA . LEU A 1 35 ? 73.438 -21.164 11.363 1.00 17.92 59 LEU A CA 1
ATOM 177 C C . LEU A 1 35 ? 72.577 -21.855 10.341 1.00 19.05 59 LEU A C 1
ATOM 178 O O . LEU A 1 35 ? 73.090 -22.511 9.452 1.00 20.14 59 LEU A O 1
ATOM 183 N N . ASN A 1 36 ? 71.270 -21.679 10.463 1.00 19.68 60 ASN A N 1
ATOM 184 C CA . ASN A 1 36 ? 70.301 -22.270 9.528 1.00 20.24 60 ASN A CA 1
ATOM 185 C C . ASN A 1 36 ? 69.541 -21.136 8.850 1.00 20.68 60 ASN A C 1
ATOM 186 O O . ASN A 1 36 ? 69.068 -20.211 9.486 1.00 20.96 60 ASN A O 1
ATOM 191 N N . VAL A 1 37 ? 69.473 -21.177 7.526 1.00 21.15 61 VAL A N 1
ATOM 192 C CA . VAL A 1 37 ? 68.797 -20.134 6.819 1.00 22.58 61 VAL A CA 1
ATOM 193 C C . VAL A 1 37 ? 67.308 -20.391 6.613 1.00 23.24 61 VAL A C 1
ATOM 194 O O . VAL A 1 37 ? 66.951 -21.023 5.689 1.00 23.81 61 VAL A O 1
ATOM 198 N N . ASP A 1 38 ? 66.465 -19.865 7.474 1.00 25.59 62 ASP A N 1
ATOM 199 C CA . ASP A 1 38 ? 65.012 -20.039 7.331 1.00 28.21 62 ASP A CA 1
ATOM 200 C C . ASP A 1 38 ? 64.331 -18.875 6.637 1.00 28.24 62 ASP A C 1
ATOM 201 O O . ASP A 1 38 ? 64.150 -17.837 7.254 1.00 27.08 62 ASP A O 1
ATOM 206 N N . PHE A 1 39 ? 63.905 -19.085 5.390 1.00 28.32 63 PHE A N 1
ATOM 207 C CA . PHE A 1 39 ? 63.288 -18.043 4.608 1.00 29.14 63 PHE A CA 1
ATOM 208 C C . PHE A 1 39 ? 61.816 -17.715 4.939 1.00 30.13 63 PHE A C 1
ATOM 209 O O . PHE A 1 39 ? 61.229 -16.704 4.457 1.00 30.18 63 PHE A O 1
ATOM 217 N N . ASP A 1 40 ? 61.200 -18.566 5.735 1.00 30.83 64 ASP A N 1
ATOM 218 C CA . ASP A 1 40 ? 59.774 -18.404 6.134 1.00 31.63 64 ASP A CA 1
ATOM 219 C C . ASP A 1 40 ? 59.680 -17.528 7.359 1.00 30.83 64 ASP A C 1
ATOM 220 O O . ASP A 1 40 ? 58.764 -16.744 7.511 1.00 31.89 64 ASP A O 1
ATOM 225 N N . LYS A 1 41 ? 60.639 -17.671 8.245 1.00 30.00 65 LYS A N 1
ATOM 226 C CA . LYS A 1 41 ? 60.689 -16.839 9.400 1.00 29.09 65 LYS A CA 1
ATOM 227 C C . LYS A 1 41 ? 61.656 -15.732 9.228 1.00 28.25 65 LYS A C 1
ATOM 228 O O . LYS A 1 41 ? 61.786 -14.895 10.119 1.00 27.10 65 LYS A O 1
ATOM 234 N N . LYS A 1 42 ? 62.347 -15.785 8.093 1.00 27.91 66 LYS A N 1
ATOM 235 C CA . LYS A 1 42 ? 63.350 -14.832 7.741 1.00 27.65 66 LYS A CA 1
ATOM 236 C C . LYS A 1 42 ? 64.328 -14.713 8.889 1.00 27.02 66 LYS A C 1
ATOM 237 O O . LYS A 1 42 ? 64.556 -13.639 9.377 1.00 26.76 66 LYS A O 1
ATOM 243 N N . SER A 1 43 ? 64.933 -15.821 9.281 1.00 26.90 67 SER A N 1
ATOM 244 C CA . SER A 1 43 ? 65.912 -15.770 10.331 1.00 25.97 67 SER A CA 1
ATOM 245 C C . SER A 1 43 ? 67.005 -16.829 10.267 1.00 23.79 67 SER A C 1
ATOM 246 O O . SER A 1 43 ? 66.810 -17.912 9.805 1.00 22.65 67 SER A O 1
ATOM 249 N N . LEU A 1 44 ? 68.179 -16.476 10.748 1.00 22.55 68 LEU A N 1
ATOM 250 C CA . LEU A 1 44 ? 69.316 -17.362 10.802 1.00 20.63 68 LEU A CA 1
ATOM 251 C C . LEU A 1 44 ? 69.326 -17.751 12.264 1.00 19.09 68 LEU A C 1
ATOM 252 O O . LEU A 1 44 ? 69.241 -16.907 13.116 1.00 19.49 68 LEU A O 1
ATOM 257 N N . SER A 1 45 ? 69.367 -19.039 12.578 1.00 18.45 69 SER A N 1
ATOM 258 C CA . SER A 1 45 ? 69.356 -19.525 13.953 1.00 18.99 69 SER A CA 1
ATOM 259 C C . SER A 1 45 ? 70.289 -20.707 14.183 1.00 18.08 69 SER A C 1
ATOM 260 O O . SER A 1 45 ? 70.289 -21.676 13.399 1.00 19.14 69 SER A O 1
ATOM 263 N N . GLY A 1 46 ? 71.103 -20.604 15.238 1.00 16.11 70 GLY A N 1
ATOM 264 C CA . GLY A 1 46 ? 72.087 -21.632 15.556 1.00 14.34 70 GLY A CA 1
ATOM 265 C C . GLY A 1 46 ? 72.915 -21.089 16.666 1.00 14.29 70 GLY A C 1
ATOM 266 O O . GLY A 1 46 ? 72.428 -20.876 17.758 1.00 14.08 70 GLY A O 1
ATOM 267 N N . PHE A 1 47 ? 74.190 -20.844 16.390 1.00 14.23 71 PHE A N 1
ATOM 268 C CA . PHE A 1 47 ? 75.030 -20.397 17.471 1.00 14.12 71 PHE A CA 1
ATOM 269 C C . PHE A 1 47 ? 76.351 -19.806 17.004 1.00 13.85 71 PHE A C 1
ATOM 270 O O . PHE A 1 47 ? 76.843 -20.122 15.915 1.00 13.73 71 PHE A O 1
ATOM 278 N N . ALA A 1 48 ? 76.852 -18.905 17.815 1.00 14.15 72 ALA A N 1
ATOM 279 C CA . ALA A 1 48 ? 78.060 -18.249 17.547 1.00 14.71 72 ALA A CA 1
ATOM 280 C C . ALA A 1 48 ? 79.076 -18.709 18.611 1.00 15.07 72 ALA A C 1
ATOM 281 O O . ALA A 1 48 ? 78.797 -18.653 19.740 1.00 16.99 72 ALA A O 1
ATOM 283 N N . GLU A 1 49 ? 80.194 -19.231 18.215 1.00 15.03 73 GLU A N 1
ATOM 284 C CA . GLU A 1 49 ? 81.151 -19.674 19.249 1.00 15.58 73 GLU A CA 1
ATOM 285 C C . GLU A 1 49 ? 82.443 -18.833 19.213 1.00 14.59 73 GLU A C 1
ATOM 286 O O . GLU A 1 49 ? 83.297 -19.075 18.399 1.00 14.63 73 GLU A O 1
ATOM 292 N N . LEU A 1 50 ? 82.499 -17.803 20.021 1.00 13.46 74 LEU A N 1
ATOM 293 C CA . LEU A 1 50 ? 83.643 -16.898 20.073 1.00 14.92 74 LEU A CA 1
ATOM 294 C C . LEU A 1 50 ? 84.796 -17.611 20.821 1.00 16.51 74 LEU A C 1
ATOM 295 O O . LEU A 1 50 ? 84.563 -18.271 21.821 1.00 17.50 74 LEU A O 1
ATOM 300 N N . SER A 1 51 ? 86.022 -17.403 20.378 1.00 15.73 75 SER A N 1
ATOM 301 C CA . SER A 1 51 ? 87.195 -17.893 21.088 1.00 14.34 75 SER A CA 1
ATOM 302 C C . SER A 1 51 ? 87.839 -16.637 21.527 1.00 14.29 75 SER A C 1
ATOM 303 O O . SER A 1 51 ? 88.017 -15.735 20.771 1.00 13.49 75 SER A O 1
ATOM 306 N N . LEU A 1 52 ? 88.152 -16.525 22.794 1.00 16.08 76 LEU A N 1
ATOM 307 C CA . LEU A 1 52 ? 88.689 -15.285 23.352 1.00 17.71 76 LEU A CA 1
ATOM 308 C C . LEU A 1 52 ? 90.152 -15.339 23.821 1.00 18.81 76 LEU A C 1
ATOM 309 O O . LEU A 1 52 ? 90.696 -16.375 24.146 1.00 19.49 76 LEU A O 1
ATOM 314 N N . ASP A 1 53 ? 90.702 -14.122 23.907 1.00 20.55 77 ASP A N 1
ATOM 315 C CA . ASP A 1 53 ? 92.033 -13.784 24.342 1.00 21.35 77 ASP A CA 1
ATOM 316 C C . ASP A 1 53 ? 91.861 -12.686 25.358 1.00 21.53 77 ASP A C 1
ATOM 317 O O . ASP A 1 53 ? 91.405 -11.626 25.073 1.00 20.10 77 ASP A O 1
ATOM 322 N N . TRP A 1 54 ? 92.251 -12.972 26.585 1.00 24.01 78 TRP A N 1
ATOM 323 C CA . TRP A 1 54 ? 92.068 -12.026 27.700 1.00 26.13 78 TRP A CA 1
ATOM 324 C C . TRP A 1 54 ? 93.423 -11.350 28.042 1.00 28.02 78 TRP A C 1
ATOM 325 O O . TRP A 1 54 ? 94.481 -11.971 27.884 1.00 26.85 78 TRP A O 1
ATOM 336 N N . PHE A 1 55 ? 93.353 -10.084 28.488 1.00 30.59 79 PHE A N 1
ATOM 337 C CA . PHE A 1 55 ? 94.537 -9.258 28.749 1.00 32.86 79 PHE A CA 1
ATOM 338 C C . PHE A 1 55 ? 94.666 -8.927 30.212 1.00 35.47 79 PHE A C 1
ATOM 339 O O . PHE A 1 55 ? 95.781 -8.883 30.751 1.00 36.48 79 PHE A O 1
ATOM 347 N N . THR A 1 56 ? 93.518 -8.741 30.875 1.00 37.70 80 THR A N 1
ATOM 348 C CA . THR A 1 56 ? 93.488 -8.424 32.335 1.00 39.34 80 THR A CA 1
ATOM 349 C C . THR A 1 56 ? 93.453 -9.711 33.192 1.00 40.14 80 THR A C 1
ATOM 350 O O . THR A 1 56 ? 92.653 -10.622 32.927 1.00 40.74 80 THR A O 1
ATOM 354 N N . ASP A 1 57 ? 94.315 -9.773 34.205 1.00 40.94 81 ASP A N 1
ATOM 355 C CA . ASP A 1 57 ? 94.367 -10.923 35.128 1.00 40.41 81 ASP A CA 1
ATOM 356 C C . ASP A 1 57 ? 93.149 -11.082 36.051 1.00 38.55 81 ASP A C 1
ATOM 357 O O . ASP A 1 57 ? 92.853 -12.189 36.536 1.00 39.26 81 ASP A O 1
ATOM 362 N N . ASN A 1 58 ? 92.467 -9.975 36.295 1.00 36.03 82 ASN A N 1
ATOM 363 C CA . ASN A 1 58 ? 91.298 -9.970 37.138 1.00 35.02 82 ASN A CA 1
ATOM 364 C C . ASN A 1 58 ? 89.976 -10.131 36.387 1.00 33.71 82 ASN A C 1
ATOM 365 O O . ASN A 1 58 ? 89.897 -9.814 35.218 1.00 32.92 82 ASN A O 1
ATOM 370 N N . LYS A 1 59 ? 88.948 -10.655 37.050 1.00 32.88 83 LYS A N 1
ATOM 371 C CA . LYS A 1 59 ? 87.702 -10.965 36.337 1.00 32.25 83 LYS A CA 1
ATOM 372 C C . LYS A 1 59 ? 87.125 -9.804 35.580 1.00 31.77 83 LYS A C 1
ATOM 373 O O . LYS A 1 59 ? 87.206 -8.684 36.078 1.00 33.71 83 LYS A O 1
ATOM 379 N N . ALA A 1 60 ? 86.550 -10.058 34.402 1.00 29.88 84 ALA A N 1
ATOM 380 C CA . ALA A 1 60 ? 85.841 -9.044 33.613 1.00 27.82 84 ALA A CA 1
ATOM 381 C C . ALA A 1 60 ? 84.784 -9.749 32.758 1.00 26.12 84 ALA A C 1
ATOM 382 O O . ALA A 1 60 ? 84.943 -10.944 32.451 1.00 26.13 84 ALA A O 1
ATOM 384 N N . PRO A 1 61 ? 83.702 -9.073 32.413 1.00 24.19 85 PRO A N 1
ATOM 385 C CA . PRO A 1 61 ? 82.645 -9.673 31.582 1.00 23.48 85 PRO A CA 1
ATOM 386 C C . PRO A 1 61 ? 83.008 -9.667 30.081 1.00 23.33 85 PRO A C 1
ATOM 387 O O . PRO A 1 61 ? 83.918 -8.944 29.626 1.00 23.55 85 PRO A O 1
ATOM 391 N N . LEU A 1 62 ? 82.307 -10.480 29.298 1.00 21.97 86 LEU A N 1
ATOM 392 C CA . LEU A 1 62 ? 82.472 -10.472 27.869 1.00 19.67 86 LEU A CA 1
ATOM 393 C C . LEU A 1 62 ? 81.256 -9.645 27.490 1.00 19.07 86 LEU A C 1
ATOM 394 O O . LEU A 1 62 ? 80.138 -10.014 27.704 1.00 18.62 86 LEU A O 1
ATOM 399 N N . ILE A 1 63 ? 81.500 -8.472 26.939 1.00 19.40 87 ILE A N 1
ATOM 400 C CA . ILE A 1 63 ? 80.461 -7.598 26.424 1.00 19.30 87 ILE A CA 1
ATOM 401 C C . ILE A 1 63 ? 80.439 -7.738 24.908 1.00 19.15 87 ILE A C 1
ATOM 402 O O . ILE A 1 63 ? 81.484 -7.712 24.239 1.00 18.16 87 ILE A O 1
ATOM 407 N N . LEU A 1 64 ? 79.251 -7.989 24.384 1.00 19.90 88 LEU A N 1
ATOM 408 C CA . LEU A 1 64 ? 79.109 -8.164 22.997 1.00 21.43 88 LEU A CA 1
ATOM 409 C C . LEU A 1 64 ? 78.037 -7.236 22.465 1.00 22.23 88 LEU A C 1
ATOM 410 O O . LEU A 1 64 ? 77.200 -6.778 23.197 1.00 22.33 88 LEU A O 1
ATOM 415 N N . ASP A 1 65 ? 78.081 -6.979 21.152 1.00 23.75 89 ASP A N 1
ATOM 416 C CA . ASP A 1 65 ? 77.118 -6.121 20.474 1.00 23.51 89 ASP A CA 1
ATOM 417 C C . ASP A 1 65 ? 76.051 -7.042 19.915 1.00 23.16 89 ASP A C 1
ATOM 418 O O . ASP A 1 65 ? 76.363 -8.151 19.553 1.00 21.01 89 ASP A O 1
ATOM 423 N N . THR A 1 66 ? 74.821 -6.557 19.876 1.00 23.47 90 THR A N 1
ATOM 424 C CA . THR A 1 66 ? 73.676 -7.288 19.380 1.00 23.10 90 THR A CA 1
ATOM 425 C C . THR A 1 66 ? 72.651 -6.323 18.880 1.00 22.66 90 THR A C 1
ATOM 426 O O . THR A 1 66 ? 72.779 -5.150 19.114 1.00 23.33 90 THR A O 1
ATOM 430 N N . ARG A 1 67 ? 71.653 -6.768 18.166 1.00 21.93 91 ARG A N 1
ATOM 431 C CA . ARG A 1 67 ? 70.638 -5.879 17.769 1.00 23.09 91 ARG A CA 1
ATOM 432 C C . ARG A 1 67 ? 69.206 -6.302 17.974 1.00 25.18 91 ARG A C 1
ATOM 433 O O . ARG A 1 67 ? 68.531 -5.847 18.974 1.00 27.84 91 ARG A O 1
ATOM 441 N N . ASP A 1 68 ? 68.664 -7.116 17.077 1.00 24.70 92 ASP A N 1
ATOM 442 C CA . ASP A 1 68 ? 67.287 -7.597 17.289 1.00 23.37 92 ASP A CA 1
ATOM 443 C C . ASP A 1 68 ? 67.597 -9.110 17.207 1.00 23.11 92 ASP A C 1
ATOM 444 O O . ASP A 1 68 ? 67.096 -9.848 16.325 1.00 24.43 92 ASP A O 1
ATOM 449 N N . LEU A 1 69 ? 68.466 -9.544 18.110 1.00 21.41 93 LEU A N 1
ATOM 450 C CA . LEU A 1 69 ? 68.905 -10.893 18.268 1.00 19.64 93 LEU A CA 1
ATOM 451 C C . LEU A 1 69 ? 68.120 -11.443 19.459 1.00 19.44 93 LEU A C 1
ATOM 452 O O . LEU A 1 69 ? 67.932 -10.745 20.457 1.00 19.05 93 LEU A O 1
ATOM 457 N N . VAL A 1 70 ? 67.651 -12.707 19.322 1.00 20.96 94 VAL A N 1
ATOM 458 C CA . VAL A 1 70 ? 66.957 -13.468 20.391 1.00 20.18 94 VAL A CA 1
ATOM 459 C C . VAL A 1 70 ? 67.965 -14.408 20.989 1.00 20.34 94 VAL A C 1
ATOM 460 O O . VAL A 1 70 ? 68.617 -15.169 20.298 1.00 20.44 94 VAL A O 1
ATOM 464 N N . ILE A 1 71 ? 68.093 -14.361 22.286 1.00 20.22 95 ILE A N 1
ATOM 465 C CA . ILE A 1 71 ? 69.096 -15.196 22.946 1.00 20.07 95 ILE A CA 1
ATOM 466 C C . ILE A 1 71 ? 68.366 -16.404 23.563 1.00 21.09 95 ILE A C 1
ATOM 467 O O . ILE A 1 71 ? 67.274 -16.266 24.144 1.00 20.72 95 ILE A O 1
ATOM 472 N N . HIS A 1 72 ? 68.971 -17.599 23.408 1.00 23.00 96 HIS A N 1
ATOM 473 C CA . HIS A 1 72 ? 68.436 -18.866 23.950 1.00 23.70 96 HIS A CA 1
ATOM 474 C C . HIS A 1 72 ? 69.247 -19.220 25.199 1.00 23.27 96 HIS A C 1
ATOM 475 O O . HIS A 1 72 ? 68.655 -19.375 26.256 1.00 24.74 96 HIS A O 1
ATOM 482 N N . ARG A 1 73 ? 70.582 -19.284 25.062 1.00 21.69 97 ARG A N 1
ATOM 483 C CA . ARG A 1 73 ? 71.475 -19.567 26.160 1.00 19.76 97 ARG A CA 1
ATOM 484 C C . ARG A 1 73 ? 72.924 -19.321 25.861 1.00 18.50 97 ARG A C 1
ATOM 485 O O . ARG A 1 73 ? 73.401 -19.349 24.736 1.00 17.79 97 ARG A O 1
ATOM 493 N N . VAL A 1 74 ? 73.661 -19.103 26.884 1.00 17.89 98 VAL A N 1
ATOM 494 C CA . VAL A 1 74 ? 75.082 -18.814 26.733 1.00 18.76 98 VAL A CA 1
ATOM 495 C C . VAL A 1 74 ? 75.958 -19.792 27.539 1.00 18.85 98 VAL A C 1
ATOM 496 O O . VAL A 1 74 ? 75.635 -20.008 28.656 1.00 19.76 98 VAL A O 1
ATOM 500 N N . MET A 1 75 ? 77.024 -20.340 26.967 1.00 19.21 99 MET A N 1
ATOM 501 C CA . MET A 1 75 ? 77.935 -21.254 27.651 1.00 20.00 99 MET A CA 1
ATOM 502 C C . MET A 1 75 ? 79.307 -20.743 27.562 1.00 20.38 99 MET A C 1
ATOM 503 O O . MET A 1 75 ? 79.628 -20.145 26.618 1.00 21.34 99 MET A O 1
ATOM 508 N N . ALA A 1 76 ? 80.163 -21.051 28.480 1.00 20.75 100 ALA A N 1
ATOM 509 C CA . ALA A 1 76 ? 81.537 -20.735 28.350 1.00 22.00 100 ALA A CA 1
ATOM 510 C C . ALA A 1 76 ? 82.332 -21.891 28.762 1.00 23.49 100 ALA A C 1
ATOM 511 O O . ALA A 1 76 ? 81.866 -22.628 29.520 1.00 23.55 100 ALA A O 1
ATOM 513 N N . LYS A 1 77 ? 83.587 -21.998 28.345 1.00 26.35 101 LYS A N 1
ATOM 514 C CA . LYS A 1 77 ? 84.549 -22.999 28.761 1.00 28.04 101 LYS A CA 1
ATOM 515 C C . LYS A 1 77 ? 85.374 -22.552 29.932 1.00 29.32 101 LYS A C 1
ATOM 516 O O . LYS A 1 77 ? 86.240 -21.732 29.735 1.00 29.48 101 LYS A O 1
ATOM 522 N N . ASN A 1 78 ? 85.119 -23.118 31.137 1.00 30.77 102 ASN A N 1
ATOM 523 C CA . ASN A 1 78 ? 85.908 -22.808 32.328 1.00 33.81 102 ASN A CA 1
ATOM 524 C C . ASN A 1 78 ? 87.383 -23.257 32.332 1.00 35.04 102 ASN A C 1
ATOM 525 O O . ASN A 1 78 ? 87.907 -23.757 31.297 1.00 35.17 102 ASN A O 1
ATOM 530 N N . SER A 1 79 ? 88.056 -23.079 33.504 1.00 36.01 103 SER A N 1
ATOM 531 C CA . SER A 1 79 ? 89.522 -23.362 33.660 1.00 36.54 103 SER A CA 1
ATOM 532 C C . SER A 1 79 ? 89.818 -24.843 33.417 1.00 36.41 103 SER A C 1
ATOM 533 O O . SER A 1 79 ? 90.969 -25.296 33.513 1.00 36.33 103 SER A O 1
ATOM 536 N N . GLN A 1 80 ? 88.764 -25.561 33.060 1.00 35.91 104 GLN A N 1
ATOM 537 C CA . GLN A 1 80 ? 88.918 -26.945 32.839 1.00 36.50 104 GLN A CA 1
ATOM 538 C C . GLN A 1 80 ? 88.230 -27.436 31.603 1.00 34.70 104 GLN A C 1
ATOM 539 O O . GLN A 1 80 ? 87.928 -28.583 31.469 1.00 34.53 104 GLN A O 1
ATOM 545 N N . GLY A 1 81 ? 88.046 -26.529 30.680 1.00 32.99 105 GLY A N 1
ATOM 546 C CA . GLY A 1 81 ? 87.371 -26.805 29.473 1.00 30.66 105 GLY A CA 1
ATOM 547 C C . GLY A 1 81 ? 86.035 -27.450 29.660 1.00 29.71 105 GLY A C 1
ATOM 548 O O . GLY A 1 81 ? 85.702 -28.306 28.907 1.00 29.50 105 GLY A O 1
ATOM 549 N N . GLN A 1 82 ? 85.251 -27.048 30.641 1.00 28.87 106 GLN A N 1
ATOM 550 C CA . GLN A 1 82 ? 83.946 -27.635 30.774 1.00 28.44 106 GLN A CA 1
ATOM 551 C C . GLN A 1 82 ? 82.923 -26.629 30.371 1.00 27.49 106 GLN A C 1
ATOM 552 O O . GLN A 1 82 ? 82.888 -25.587 30.943 1.00 29.34 106 GLN A O 1
ATOM 558 N N . TRP A 1 83 ? 81.940 -26.842 29.441 1.00 26.42 107 TRP A N 1
ATOM 559 C CA . TRP A 1 83 ? 80.942 -25.965 28.957 1.00 26.43 107 TRP A CA 1
ATOM 560 C C . TRP A 1 83 ? 79.880 -25.854 29.972 1.00 25.64 107 TRP A C 1
ATOM 561 O O . TRP A 1 83 ? 79.115 -26.762 30.207 1.00 26.34 107 TRP A O 1
ATOM 572 N N . VAL A 1 84 ? 80.034 -24.790 30.703 1.00 24.73 108 VAL A N 1
ATOM 573 C CA . VAL A 1 84 ? 79.160 -24.593 31.823 1.00 24.71 108 VAL A CA 1
ATOM 574 C C . VAL A 1 84 ? 78.233 -23.483 31.394 1.00 25.21 108 VAL A C 1
ATOM 575 O O . VAL A 1 84 ? 78.545 -22.703 30.483 1.00 24.93 108 VAL A O 1
ATOM 579 N N . LYS A 1 85 ? 77.083 -23.391 32.030 1.00 25.47 109 LYS A N 1
ATOM 580 C CA . LYS A 1 85 ? 76.164 -22.354 31.636 1.00 26.22 109 LYS A CA 1
ATOM 581 C C . LYS A 1 85 ? 76.444 -21.087 32.391 1.00 26.12 109 LYS A C 1
ATOM 582 O O . LYS A 1 85 ? 76.547 -21.120 33.605 1.00 27.67 109 LYS A O 1
ATOM 588 N N . VAL A 1 86 ? 76.520 -19.951 31.688 1.00 25.43 110 VAL A N 1
ATOM 589 C CA . VAL A 1 86 ? 76.780 -18.687 32.335 1.00 24.51 110 VAL A CA 1
ATOM 590 C C . VAL A 1 86 ? 75.495 -17.866 32.124 1.00 25.02 110 VAL A C 1
ATOM 591 O O . VAL A 1 86 ? 74.626 -18.250 31.329 1.00 25.65 110 VAL A O 1
ATOM 595 N N . ASN A 1 87 ? 75.361 -16.805 32.902 1.00 25.89 111 ASN A N 1
ATOM 596 C CA . ASN A 1 87 ? 74.254 -15.892 32.752 1.00 26.88 111 ASN A CA 1
ATOM 597 C C . ASN A 1 87 ? 74.593 -14.577 32.123 1.00 25.82 111 ASN A C 1
ATOM 598 O O . ASN A 1 87 ? 75.716 -14.115 32.187 1.00 25.55 111 ASN A O 1
ATOM 603 N N . TYR A 1 88 ? 73.590 -13.988 31.495 1.00 24.47 112 TYR A N 1
ATOM 604 C CA . TYR A 1 88 ? 73.792 -12.778 30.745 1.00 23.05 112 TYR A CA 1
ATOM 605 C C . TYR A 1 88 ? 72.750 -11.735 31.102 1.00 24.52 112 TYR A C 1
ATOM 606 O O . TYR A 1 88 ? 71.714 -12.030 31.691 1.00 25.54 112 TYR A O 1
ATOM 615 N N . ASP A 1 89 ? 73.057 -10.503 30.735 1.00 26.51 113 ASP A N 1
ATOM 616 C CA . ASP A 1 89 ? 72.150 -9.356 30.820 1.00 26.95 113 ASP A CA 1
ATOM 617 C C . ASP A 1 89 ? 72.089 -8.838 29.367 1.00 26.53 113 ASP A C 1
ATOM 618 O O . ASP A 1 89 ? 73.143 -8.796 28.679 1.00 24.86 113 ASP A O 1
ATOM 623 N N . LEU A 1 90 ? 70.874 -8.542 28.894 1.00 27.16 114 LEU A N 1
ATOM 624 C CA . LEU A 1 90 ? 70.688 -8.014 27.568 1.00 29.50 114 LEU A CA 1
ATOM 625 C C . LEU A 1 90 ? 70.184 -6.606 27.943 1.00 30.27 114 LEU A C 1
ATOM 626 O O . LEU A 1 90 ? 69.041 -6.457 28.447 1.00 32.61 114 LEU A O 1
ATOM 631 N N . ALA A 1 91 ? 71.021 -5.558 27.765 1.00 31.14 115 ALA A N 1
ATOM 632 C CA . ALA A 1 91 ? 70.626 -4.172 28.119 1.00 30.88 115 ALA A CA 1
ATOM 633 C C . ALA A 1 91 ? 69.534 -3.658 27.188 1.00 31.71 115 ALA A C 1
ATOM 634 O O . ALA A 1 91 ? 69.191 -4.267 26.188 1.00 31.03 115 ALA A O 1
ATOM 636 N N . LYS A 1 92 ? 68.987 -2.520 27.589 1.00 33.28 116 LYS A N 1
ATOM 637 C CA . LYS A 1 92 ? 67.871 -1.852 26.939 1.00 34.18 116 LYS A CA 1
ATOM 638 C C . LYS A 1 92 ? 68.402 -1.499 25.566 1.00 34.72 116 LYS A C 1
ATOM 639 O O . LYS A 1 92 ? 69.592 -1.151 25.410 1.00 34.27 116 LYS A O 1
ATOM 645 N N . ARG A 1 93 ? 67.561 -1.591 24.554 1.00 35.61 117 ARG A N 1
ATOM 646 C CA . ARG A 1 93 ? 68.028 -1.314 23.177 1.00 36.32 117 ARG A CA 1
ATOM 647 C C . ARG A 1 93 ? 68.272 0.170 22.870 1.00 36.30 117 ARG A C 1
ATOM 648 O O . ARG A 1 93 ? 67.406 1.021 23.087 1.00 37.15 117 ARG A O 1
ATOM 656 N N . ASP A 1 94 ? 69.462 0.462 22.347 1.00 35.51 118 ASP A N 1
ATOM 657 C CA . ASP A 1 94 ? 69.855 1.793 21.928 1.00 34.08 118 ASP A CA 1
ATOM 658 C C . ASP A 1 94 ? 69.237 1.998 20.557 1.00 33.53 118 ASP A C 1
ATOM 659 O O . ASP A 1 94 ? 68.762 1.054 19.958 1.00 33.90 118 ASP A O 1
ATOM 664 N N . ASP A 1 95 ? 69.168 3.227 20.063 1.00 33.63 119 ASP A N 1
ATOM 665 C CA . ASP A 1 95 ? 68.474 3.423 18.784 1.00 32.82 119 ASP A CA 1
ATOM 666 C C . ASP A 1 95 ? 69.457 3.201 17.669 1.00 31.89 119 ASP A C 1
ATOM 667 O O . ASP A 1 95 ? 69.097 2.920 16.551 1.00 31.29 119 ASP A O 1
ATOM 672 N N . VAL A 1 96 ? 70.715 3.396 18.003 1.00 31.03 120 VAL A N 1
ATOM 673 C CA . VAL A 1 96 ? 71.753 3.202 17.041 1.00 29.88 120 VAL A CA 1
ATOM 674 C C . VAL A 1 96 ? 72.656 1.995 17.335 1.00 28.73 120 VAL A C 1
ATOM 675 O O . VAL A 1 96 ? 73.062 1.320 16.423 1.00 28.65 120 VAL A O 1
ATOM 679 N N . LEU A 1 97 ? 73.005 1.760 18.604 1.00 27.40 121 LEU A N 1
ATOM 680 C CA . LEU A 1 97 ? 73.935 0.658 18.971 1.00 24.80 121 LEU A CA 1
ATOM 681 C C . LEU A 1 97 ? 73.234 -0.681 19.268 1.00 24.09 121 LEU A C 1
ATOM 682 O O . LEU A 1 97 ? 73.917 -1.719 19.316 1.00 23.33 121 LEU A O 1
ATOM 687 N N . GLY A 1 98 ? 71.911 -0.666 19.430 1.00 23.13 122 GLY A N 1
ATOM 688 C CA . GLY A 1 98 ? 71.172 -1.829 19.808 1.00 22.01 122 GLY A CA 1
ATOM 689 C C . GLY A 1 98 ? 71.257 -2.157 21.304 1.00 21.89 122 GLY A C 1
ATOM 690 O O . GLY A 1 98 ? 71.451 -1.263 22.145 1.00 22.02 122 GLY A O 1
ATOM 691 N N . SER A 1 99 ? 71.151 -3.459 21.656 1.00 21.78 123 SER A N 1
ATOM 692 C CA . SER A 1 99 ? 71.196 -3.946 23.013 1.00 19.64 123 SER A CA 1
ATOM 693 C C . SER A 1 99 ? 72.532 -4.554 23.437 1.00 19.83 123 SER A C 1
ATOM 694 O O . SER A 1 99 ? 73.005 -5.515 22.839 1.00 20.27 123 SER A O 1
ATOM 697 N N . LYS A 1 100 ? 73.114 -4.069 24.523 1.00 19.35 124 LYS A N 1
ATOM 698 C CA . LYS A 1 100 ? 74.470 -4.537 24.929 1.00 19.18 124 LYS A CA 1
ATOM 699 C C . LYS A 1 100 ? 74.328 -5.831 25.623 1.00 18.05 124 LYS A C 1
ATOM 700 O O . LYS A 1 100 ? 73.569 -5.888 26.628 1.00 19.45 124 LYS A O 1
ATOM 706 N N . LEU A 1 101 ? 75.065 -6.861 25.200 1.00 16.24 125 LEU A N 1
ATOM 707 C CA . LEU A 1 101 ? 75.002 -8.167 25.882 1.00 14.30 125 LEU A CA 1
ATOM 708 C C . LEU A 1 101 ? 76.206 -8.384 26.797 1.00 13.16 125 LEU A C 1
ATOM 709 O O . LEU A 1 101 ? 77.300 -8.521 26.333 1.00 9.31 125 LEU A O 1
ATOM 714 N N . THR A 1 102 ? 75.949 -8.408 28.119 1.00 13.87 126 THR A N 1
ATOM 715 C CA . THR A 1 102 ? 76.990 -8.608 29.142 1.00 12.98 126 THR A CA 1
ATOM 716 C C . THR A 1 102 ? 76.844 -10.044 29.653 1.00 14.50 126 THR A C 1
ATOM 717 O O . THR A 1 102 ? 75.863 -10.347 30.305 1.00 16.34 126 THR A O 1
ATOM 721 N N . ILE A 1 103 ? 77.783 -10.941 29.396 1.00 15.74 127 ILE A N 1
ATOM 722 C CA . ILE A 1 103 ? 77.728 -12.271 29.748 1.00 16.78 127 ILE A CA 1
ATOM 723 C C . ILE A 1 103 ? 78.764 -12.380 30.798 1.00 19.51 127 ILE A C 1
ATOM 724 O O . ILE A 1 103 ? 79.755 -11.720 30.705 1.00 20.20 127 ILE A O 1
ATOM 729 N N . ASN A 1 104 ? 78.464 -13.191 31.804 1.00 21.15 128 ASN A N 1
ATOM 730 C CA . ASN A 1 104 ? 79.222 -13.316 33.025 1.00 22.77 128 ASN A CA 1
ATOM 731 C C . ASN A 1 104 ? 80.077 -14.521 32.879 1.00 23.52 128 ASN A C 1
ATOM 732 O O . ASN A 1 104 ? 79.608 -15.623 33.028 1.00 25.22 128 ASN A O 1
ATOM 737 N N . THR A 1 105 ? 81.336 -14.333 32.555 1.00 24.37 129 THR A N 1
ATOM 738 C CA . THR A 1 105 ? 82.066 -15.463 32.004 1.00 24.28 129 THR A CA 1
ATOM 739 C C . THR A 1 105 ? 83.118 -15.958 33.032 1.00 23.42 129 THR A C 1
ATOM 740 O O . THR A 1 105 ? 83.623 -15.220 33.782 1.00 23.77 129 THR A O 1
ATOM 744 N N . PRO A 1 106 ? 83.414 -17.237 33.094 1.00 22.86 130 PRO A N 1
ATOM 745 C CA . PRO A 1 106 ? 84.496 -17.627 33.951 1.00 21.72 130 PRO A CA 1
ATOM 746 C C . PRO A 1 106 ? 85.706 -16.818 33.843 1.00 20.85 130 PRO A C 1
ATOM 747 O O . PRO A 1 106 ? 86.098 -16.509 32.722 1.00 21.78 130 PRO A O 1
ATOM 751 N N . LEU A 1 107 ? 86.353 -16.518 34.945 1.00 20.23 131 LEU A N 1
ATOM 752 C CA . LEU A 1 107 ? 87.661 -15.840 34.866 1.00 19.46 131 LEU A CA 1
ATOM 753 C C . LEU A 1 107 ? 88.424 -16.439 33.725 1.00 20.14 131 LEU A C 1
ATOM 754 O O . LEU A 1 107 ? 88.644 -17.619 33.748 1.00 20.37 131 LEU A O 1
ATOM 759 N N . ASN A 1 108 ? 88.764 -15.633 32.709 1.00 21.13 132 ASN A N 1
ATOM 760 C CA . ASN A 1 108 ? 89.479 -16.044 31.498 1.00 21.91 132 ASN A CA 1
ATOM 761 C C . ASN A 1 108 ? 88.845 -17.103 30.585 1.00 21.91 132 ASN A C 1
ATOM 762 O O . ASN A 1 108 ? 89.561 -17.776 29.876 1.00 21.65 132 ASN A O 1
ATOM 767 N N . ALA A 1 109 ? 87.524 -17.222 30.581 1.00 21.95 133 ALA A N 1
ATOM 768 C CA . ALA A 1 109 ? 86.854 -18.117 29.652 1.00 22.28 133 ALA A CA 1
ATOM 769 C C . ALA A 1 109 ? 87.487 -18.047 28.270 1.00 22.30 133 ALA A C 1
ATOM 770 O O . ALA A 1 109 ? 87.491 -17.003 27.628 1.00 22.26 133 ALA A O 1
ATOM 772 N N . LYS A 1 110 ? 88.017 -19.190 27.832 1.00 23.65 134 LYS A N 1
ATOM 773 C CA . LYS A 1 110 ? 88.638 -19.356 26.534 1.00 23.99 134 LYS A CA 1
ATOM 774 C C . LYS A 1 110 ? 87.600 -19.529 25.451 1.00 22.94 134 LYS A C 1
ATOM 775 O O . LYS A 1 110 ? 87.966 -19.404 24.286 1.00 24.41 134 LYS A O 1
ATOM 781 N N . LYS A 1 111 ? 86.330 -19.734 25.777 1.00 20.34 135 LYS A N 1
ATOM 782 C CA . LYS A 1 111 ? 85.355 -19.744 24.696 1.00 19.43 135 LYS A CA 1
ATOM 783 C C . LYS A 1 111 ? 83.978 -19.467 25.180 1.00 17.51 135 LYS A C 1
ATOM 784 O O . LYS A 1 111 ? 83.710 -19.618 26.363 1.00 17.31 135 LYS A O 1
ATOM 790 N N . VAL A 1 112 ? 83.086 -19.096 24.296 1.00 15.70 136 VAL A N 1
ATOM 791 C CA . VAL A 1 112 ? 81.763 -18.780 24.741 1.00 14.83 136 VAL A CA 1
ATOM 792 C C . VAL A 1 112 ? 80.879 -19.136 23.597 1.00 15.04 136 VAL A C 1
ATOM 793 O O . VAL A 1 112 ? 81.229 -18.973 22.465 1.00 14.62 136 VAL A O 1
ATOM 797 N N . ARG A 1 113 ? 79.744 -19.705 23.858 1.00 16.01 137 ARG A N 1
ATOM 798 C CA . ARG A 1 113 ? 78.860 -20.158 22.809 1.00 17.30 137 ARG A CA 1
ATOM 799 C C . ARG A 1 113 ? 77.545 -19.494 23.003 1.00 17.08 137 ARG A C 1
ATOM 800 O O . ARG A 1 113 ? 76.978 -19.616 24.009 1.00 17.87 137 ARG A O 1
ATOM 808 N N . VAL A 1 114 ? 77.105 -18.720 22.037 1.00 16.29 138 VAL A N 1
ATOM 809 C CA . VAL A 1 114 ? 75.818 -18.069 22.169 1.00 17.17 138 VAL A CA 1
ATOM 810 C C . VAL A 1 114 ? 74.886 -18.682 21.210 1.00 17.99 138 VAL A C 1
ATOM 811 O O . VAL A 1 114 ? 75.204 -18.879 20.125 1.00 16.71 138 VAL A O 1
ATOM 815 N N . TYR A 1 115 ? 73.719 -18.988 21.699 1.00 18.74 139 TYR A N 1
ATOM 816 C CA . TYR A 1 115 ? 72.680 -19.604 20.961 1.00 20.17 139 TYR A CA 1
ATOM 817 C C . TYR A 1 115 ? 71.654 -18.547 20.772 1.00 19.88 139 TYR A C 1
ATOM 818 O O . TYR A 1 115 ? 71.177 -18.023 21.683 1.00 20.13 139 TYR A O 1
ATOM 827 N N . TYR A 1 116 ? 71.329 -18.242 19.547 1.00 19.45 140 TYR A N 1
ATOM 828 C CA . TYR A 1 116 ? 70.433 -17.167 19.242 1.00 18.31 140 TYR A CA 1
ATOM 829 C C . TYR A 1 116 ? 69.756 -17.398 17.955 1.00 19.26 140 TYR A C 1
ATOM 830 O O . TYR A 1 116 ? 70.001 -18.304 17.293 1.00 18.00 140 TYR A O 1
ATOM 839 N N . ASN A 1 117 ? 68.903 -16.488 17.610 1.00 22.47 141 ASN A N 1
ATOM 840 C CA . ASN A 1 117 ? 68.490 -16.344 16.262 1.00 25.37 141 ASN A CA 1
ATOM 841 C C . ASN A 1 117 ? 68.479 -14.886 15.867 1.00 26.99 141 ASN A C 1
ATOM 842 O O . ASN A 1 117 ? 68.412 -14.061 16.706 1.00 28.80 141 ASN A O 1
ATOM 847 N N . SER A 1 118 ? 68.611 -14.563 14.594 1.00 27.20 142 SER A N 1
ATOM 848 C CA . SER A 1 118 ? 68.314 -13.222 14.143 1.00 27.24 142 SER A CA 1
ATOM 849 C C . SER A 1 118 ? 66.821 -13.145 13.750 1.00 28.05 142 SER A C 1
ATOM 850 O O . SER A 1 118 ? 66.199 -14.174 13.524 1.00 27.00 142 SER A O 1
ATOM 853 N N . THR A 1 119 ? 66.284 -11.929 13.719 1.00 29.50 143 THR A N 1
ATOM 854 C CA . THR A 1 119 ? 64.897 -11.693 13.356 1.00 30.49 143 THR A CA 1
ATOM 855 C C . THR A 1 119 ? 64.865 -10.923 12.043 1.00 31.39 143 THR A C 1
ATOM 856 O O . THR A 1 119 ? 65.878 -10.374 11.623 1.00 31.51 143 THR A O 1
ATOM 860 N N . GLU A 1 120 ? 63.716 -10.895 11.383 1.00 32.19 144 GLU A N 1
ATOM 861 C CA . GLU A 1 120 ? 63.655 -10.312 10.051 1.00 33.68 144 GLU A CA 1
ATOM 862 C C . GLU A 1 120 ? 63.845 -8.806 10.081 1.00 33.11 144 GLU A C 1
ATOM 863 O O . GLU A 1 120 ? 64.124 -8.193 9.055 1.00 33.90 144 GLU A O 1
ATOM 869 N N . LYS A 1 121 ? 63.701 -8.208 11.260 1.00 31.83 145 LYS A N 1
ATOM 870 C CA . LYS A 1 121 ? 64.060 -6.814 11.412 1.00 31.50 145 LYS A CA 1
ATOM 871 C C . LYS A 1 121 ? 65.584 -6.588 11.497 1.00 30.87 145 LYS A C 1
ATOM 872 O O . LYS A 1 121 ? 65.993 -5.462 11.658 1.00 32.03 145 LYS A O 1
ATOM 878 N N . ALA A 1 122 ? 66.403 -7.626 11.346 1.00 30.14 146 ALA A N 1
ATOM 879 C CA . ALA A 1 122 ? 67.862 -7.508 11.431 1.00 28.57 146 ALA A CA 1
ATOM 880 C C . ALA A 1 122 ? 68.244 -6.525 10.400 1.00 27.59 146 ALA A C 1
ATOM 881 O O . ALA A 1 122 ? 67.882 -6.631 9.232 1.00 27.34 146 ALA A O 1
ATOM 883 N N . THR A 1 123 ? 68.983 -5.526 10.859 1.00 27.27 147 THR A N 1
ATOM 884 C CA . THR A 1 123 ? 69.414 -4.393 10.003 1.00 25.49 147 THR A CA 1
ATOM 885 C C . THR A 1 123 ? 70.547 -4.679 9.035 1.00 25.82 147 THR A C 1
ATOM 886 O O . THR A 1 123 ? 70.786 -3.870 8.125 1.00 27.17 147 THR A O 1
ATOM 890 N N . GLY A 1 124 ? 71.212 -5.830 9.201 1.00 25.41 148 GLY A N 1
ATOM 891 C CA . GLY A 1 124 ? 72.357 -6.154 8.383 1.00 24.72 148 GLY A CA 1
ATOM 892 C C . GLY A 1 124 ? 72.009 -7.232 7.395 1.00 24.92 148 GLY A C 1
ATOM 893 O O . GLY A 1 124 ? 72.944 -7.816 6.887 1.00 26.30 148 GLY A O 1
ATOM 894 N N . LEU A 1 125 ? 70.721 -7.489 7.098 1.00 23.60 149 LEU A N 1
ATOM 895 C CA . LEU A 1 125 ? 70.372 -8.577 6.248 1.00 23.51 149 LEU A CA 1
ATOM 896 C C . LEU A 1 125 ? 69.166 -8.252 5.354 1.00 23.72 149 LEU A C 1
ATOM 897 O O . LEU A 1 125 ? 68.174 -7.720 5.796 1.00 23.44 149 LEU A O 1
ATOM 902 N N . GLN A 1 126 ? 69.278 -8.583 4.078 1.00 23.43 150 GLN A N 1
ATOM 903 C CA . GLN A 1 126 ? 68.201 -8.349 3.217 1.00 23.94 150 GLN A CA 1
ATOM 904 C C . GLN A 1 126 ? 67.582 -9.700 2.764 1.00 24.14 150 GLN A C 1
ATOM 905 O O . GLN A 1 126 ? 68.211 -10.542 2.124 1.00 22.13 150 GLN A O 1
ATOM 911 N N . TRP A 1 127 ? 66.312 -9.882 3.136 1.00 23.49 151 TRP A N 1
ATOM 912 C CA . TRP A 1 127 ? 65.519 -11.066 2.783 1.00 21.41 151 TRP A CA 1
ATOM 913 C C . TRP A 1 127 ? 64.654 -10.749 1.605 1.00 22.38 151 TRP A C 1
ATOM 914 O O . TRP A 1 127 ? 63.656 -10.076 1.758 1.00 23.34 151 TRP A O 1
ATOM 925 N N . LEU A 1 128 ? 65.029 -11.214 0.425 1.00 23.55 152 LEU A N 1
ATOM 926 C CA . LEU A 1 128 ? 64.264 -10.947 -0.788 1.00 24.36 152 LEU A CA 1
ATOM 927 C C . LEU A 1 128 ? 63.415 -12.113 -1.195 1.00 25.46 152 LEU A C 1
ATOM 928 O O . LEU A 1 128 ? 63.895 -13.229 -1.355 1.00 23.47 152 LEU A O 1
ATOM 933 N N . SER A 1 129 ? 62.135 -11.833 -1.409 1.00 27.94 153 SER A N 1
ATOM 934 C CA . SER A 1 129 ? 61.181 -12.866 -1.810 1.00 30.23 153 SER A CA 1
ATOM 935 C C . SER A 1 129 ? 61.533 -13.378 -3.183 1.00 32.35 153 SER A C 1
ATOM 936 O O . SER A 1 129 ? 62.108 -12.652 -3.982 1.00 33.37 153 SER A O 1
ATOM 939 N N . ALA A 1 130 ? 61.166 -14.621 -3.492 1.00 34.51 154 ALA A N 1
ATOM 940 C CA . ALA A 1 130 ? 61.487 -15.168 -4.798 1.00 36.52 154 ALA A CA 1
ATOM 941 C C . ALA A 1 130 ? 61.060 -14.260 -5.936 1.00 38.30 154 ALA A C 1
ATOM 942 O O . ALA A 1 130 ? 61.636 -14.306 -6.996 1.00 38.12 154 ALA A O 1
ATOM 944 N N . GLU A 1 131 ? 60.057 -13.419 -5.707 1.00 41.93 155 GLU A N 1
ATOM 945 C CA . GLU A 1 131 ? 59.513 -12.515 -6.761 1.00 45.01 155 GLU A CA 1
ATOM 946 C C . GLU A 1 131 ? 60.401 -11.259 -6.957 1.00 45.96 155 GLU A C 1
ATOM 947 O O . GLU A 1 131 ? 60.473 -10.716 -8.069 1.00 46.56 155 GLU A O 1
ATOM 953 N N . GLN A 1 132 ? 61.057 -10.803 -5.875 1.00 46.61 156 GLN A N 1
ATOM 954 C CA . GLN A 1 132 ? 61.992 -9.673 -5.914 1.00 46.34 156 GLN A CA 1
ATOM 955 C C . GLN A 1 132 ? 63.356 -10.103 -6.431 1.00 45.58 156 GLN A C 1
ATOM 956 O O . GLN A 1 132 ? 64.369 -9.428 -6.208 1.00 44.99 156 GLN A O 1
ATOM 962 N N . THR A 1 133 ? 63.369 -11.230 -7.136 1.00 44.74 157 THR A N 1
ATOM 963 C CA . THR A 1 133 ? 64.579 -11.803 -7.704 1.00 44.35 157 THR A CA 1
ATOM 964 C C . THR A 1 133 ? 64.420 -12.010 -9.244 1.00 44.31 157 THR A C 1
ATOM 965 O O . THR A 1 133 ? 63.310 -11.919 -9.796 1.00 44.99 157 THR A O 1
ATOM 969 N N . ALA A 1 134 ? 65.522 -12.247 -9.943 1.00 43.93 158 ALA A N 1
ATOM 970 C CA . ALA A 1 134 ? 65.429 -12.446 -11.378 1.00 43.66 158 ALA A CA 1
ATOM 971 C C . ALA A 1 134 ? 64.856 -13.796 -11.753 1.00 43.82 158 ALA A C 1
ATOM 972 O O . ALA A 1 134 ? 64.140 -13.889 -12.730 1.00 43.65 158 ALA A O 1
ATOM 974 N N . GLY A 1 135 ? 65.240 -14.846 -11.016 1.00 44.15 159 GLY A N 1
ATOM 975 C CA . GLY A 1 135 ? 64.741 -16.192 -11.265 1.00 44.15 159 GLY A CA 1
ATOM 976 C C . GLY A 1 135 ? 63.246 -16.232 -10.954 1.00 43.93 159 GLY A C 1
ATOM 977 O O . GLY A 1 135 ? 62.517 -17.045 -11.484 1.00 44.17 159 GLY A O 1
ATOM 978 N N . LYS A 1 136 ? 62.744 -15.385 -10.103 1.00 44.23 160 LYS A N 1
ATOM 979 C CA . LYS A 1 136 ? 61.327 -15.402 -9.859 1.00 43.91 160 LYS A CA 1
ATOM 980 C C . LYS A 1 136 ? 60.893 -16.660 -9.150 1.00 44.18 160 LYS A C 1
ATOM 981 O O . LYS A 1 136 ? 59.802 -16.695 -8.605 1.00 45.33 160 LYS A O 1
ATOM 987 N N . GLU A 1 137 ? 61.787 -17.662 -9.095 1.00 43.20 161 GLU A N 1
ATOM 988 C CA . GLU A 1 137 ? 61.545 -18.987 -8.463 1.00 40.66 161 GLU A CA 1
ATOM 989 C C . GLU A 1 137 ? 62.053 -19.224 -7.035 1.00 37.93 161 GLU A C 1
ATOM 990 O O . GLU A 1 137 ? 61.497 -19.983 -6.292 1.00 37.49 161 GLU A O 1
ATOM 996 N N . LYS A 1 138 ? 63.123 -18.550 -6.675 1.00 35.01 162 LYS A N 1
ATOM 997 C CA . LYS A 1 138 ? 63.658 -18.726 -5.366 1.00 32.91 162 LYS A CA 1
ATOM 998 C C . LYS A 1 138 ? 64.014 -17.390 -4.691 1.00 31.16 162 LYS A C 1
ATOM 999 O O . LYS A 1 138 ? 64.356 -16.409 -5.373 1.00 31.67 162 LYS A O 1
ATOM 1005 N N . PRO A 1 139 ? 63.883 -17.310 -3.353 1.00 29.13 163 PRO A N 1
ATOM 1006 C CA . PRO A 1 139 ? 64.191 -16.046 -2.630 1.00 28.15 163 PRO A CA 1
ATOM 1007 C C . PRO A 1 139 ? 65.713 -15.833 -2.588 1.00 27.60 163 PRO A C 1
ATOM 1008 O O . PRO A 1 139 ? 66.484 -16.671 -3.077 1.00 27.73 163 PRO A O 1
ATOM 1012 N N . PHE A 1 140 ? 66.139 -14.723 -2.037 1.00 25.70 164 PHE A N 1
ATOM 1013 C CA . PHE A 1 140 ? 67.506 -14.446 -2.060 1.00 23.48 164 PHE A CA 1
ATOM 1014 C C . PHE A 1 140 ? 67.874 -13.751 -0.772 1.00 23.48 164 PHE A C 1
ATOM 1015 O O . PHE A 1 140 ? 67.149 -12.864 -0.286 1.00 22.54 164 PHE A O 1
ATOM 1023 N N . LEU A 1 141 ? 69.041 -14.095 -0.243 1.00 22.65 165 LEU A N 1
ATOM 1024 C CA . LEU A 1 141 ? 69.489 -13.410 0.937 1.00 21.91 165 LEU A CA 1
ATOM 1025 C C . LEU A 1 141 ? 70.892 -12.969 0.745 1.00 19.93 165 LEU A C 1
ATOM 1026 O O . LEU A 1 141 ? 71.693 -13.649 0.112 1.00 18.96 165 LEU A O 1
ATOM 1031 N N . PHE A 1 142 ? 71.190 -11.819 1.354 1.00 18.48 166 PHE A N 1
ATOM 1032 C CA . PHE A 1 142 ? 72.517 -11.270 1.350 1.00 17.67 166 PHE A CA 1
ATOM 1033 C C . PHE A 1 142 ? 72.620 -10.355 2.544 1.00 17.00 166 PHE A C 1
ATOM 1034 O O . PHE A 1 142 ? 71.610 -9.847 3.007 1.00 15.55 166 PHE A O 1
ATOM 1042 N N . SER A 1 143 ? 73.858 -10.278 3.084 1.00 15.70 167 SER A N 1
ATOM 1043 C CA . SER A 1 143 ? 74.281 -9.387 4.061 1.00 13.96 167 SER A CA 1
ATOM 1044 C C . SER A 1 143 ? 74.857 -8.154 3.587 1.00 15.13 167 SER A C 1
ATOM 1045 O O . SER A 1 143 ? 75.384 -8.024 2.516 1.00 14.54 167 SER A O 1
ATOM 1048 N N . GLN A 1 144 ? 74.679 -7.143 4.429 1.00 17.86 168 GLN A N 1
ATOM 1049 C CA . GLN A 1 144 ? 75.506 -5.921 4.484 1.00 18.14 168 GLN A CA 1
ATOM 1050 C C . GLN A 1 144 ? 75.868 -5.386 5.751 1.00 16.52 168 GLN A C 1
ATOM 1051 O O . GLN A 1 144 ? 75.238 -4.580 6.195 1.00 15.67 168 GLN A O 1
ATOM 1057 N N . ASN A 1 145 ? 76.942 -5.818 6.289 1.00 15.88 169 ASN A N 1
ATOM 1058 C CA . ASN A 1 145 ? 77.269 -5.520 7.643 1.00 15.09 169 ASN A CA 1
ATOM 1059 C C . ASN A 1 145 ? 77.988 -4.251 7.969 1.00 15.43 169 ASN A C 1
ATOM 1060 O O . ASN A 1 145 ? 78.442 -4.048 9.016 1.00 16.64 169 ASN A O 1
ATOM 1065 N N . GLN A 1 146 ? 78.139 -3.300 6.988 1.00 16.82 170 GLN A N 1
ATOM 1066 C CA . GLN A 1 146 ? 78.821 -2.033 7.204 1.00 16.72 170 GLN A CA 1
ATOM 1067 C C . GLN A 1 146 ? 77.777 -0.944 7.388 1.00 17.86 170 GLN A C 1
ATOM 1068 O O . GLN A 1 146 ? 76.814 -0.908 6.623 1.00 17.87 170 GLN A O 1
ATOM 1074 N N . ALA A 1 147 ? 77.952 -0.077 8.397 1.00 20.17 171 ALA A N 1
ATOM 1075 C CA . ALA A 1 147 ? 79.071 -0.045 9.349 1.00 20.58 171 ALA A CA 1
ATOM 1076 C C . ALA A 1 147 ? 78.876 -0.963 10.550 1.00 22.44 171 ALA A C 1
ATOM 1077 O O . ALA A 1 147 ? 79.737 -1.770 10.867 1.00 23.11 171 ALA A O 1
ATOM 1079 N N . ILE A 1 148 ? 77.750 -0.835 11.229 1.00 23.44 172 ILE A N 1
ATOM 1080 C CA . ILE A 1 148 ? 77.568 -1.651 12.409 1.00 22.67 172 ILE A CA 1
ATOM 1081 C C . ILE A 1 148 ? 76.321 -2.512 12.454 1.00 23.04 172 ILE A C 1
ATOM 1082 O O . ILE A 1 148 ? 75.559 -2.455 13.393 1.00 25.44 172 ILE A O 1
ATOM 1087 N N . HIS A 1 149 ? 76.203 -3.495 11.423 1.00 22.77 173 HIS A N 1
ATOM 1088 C CA . HIS A 1 149 ? 75.077 -4.322 11.226 1.00 22.33 173 HIS A CA 1
ATOM 1089 C C . HIS A 1 149 ? 75.350 -5.778 11.390 1.00 21.23 173 HIS A C 1
ATOM 1090 O O . HIS A 1 149 ? 74.419 -6.543 11.246 1.00 21.55 173 HIS A O 1
ATOM 1097 N N . ALA A 1 150 ? 76.616 -6.156 11.655 1.00 21.03 174 ALA A N 1
ATOM 1098 C CA . ALA A 1 150 ? 76.994 -7.539 11.870 1.00 20.41 174 ALA A CA 1
ATOM 1099 C C . ALA A 1 150 ? 76.311 -8.019 13.110 1.00 21.28 174 ALA A C 1
ATOM 1100 O O . ALA A 1 150 ? 75.867 -9.135 13.204 1.00 22.80 174 ALA A O 1
ATOM 1102 N N . ARG A 1 151 ? 76.195 -7.172 14.117 1.00 22.09 175 ARG A N 1
ATOM 1103 C CA . ARG A 1 151 ? 75.547 -7.528 15.347 1.00 20.91 175 ARG A CA 1
ATOM 1104 C C . ARG A 1 151 ? 74.094 -7.864 15.056 1.00 21.44 175 ARG A C 1
ATOM 1105 O O . ARG A 1 151 ? 73.489 -8.553 15.817 1.00 23.40 175 ARG A O 1
ATOM 1113 N N . SER A 1 152 ? 73.486 -7.440 13.957 1.00 21.71 176 SER A N 1
ATOM 1114 C CA . SER A 1 152 ? 72.066 -7.796 13.791 1.00 21.53 176 SER A CA 1
ATOM 1115 C C . SER A 1 152 ? 71.794 -9.260 13.489 1.00 20.64 176 SER A C 1
ATOM 1116 O O . SER A 1 152 ? 70.622 -9.681 13.403 1.00 20.90 176 SER A O 1
ATOM 1119 N N . TRP A 1 153 ? 72.861 -10.044 13.261 1.00 18.94 177 TRP A N 1
ATOM 1120 C CA . TRP A 1 153 ? 72.735 -11.514 13.054 1.00 15.82 177 TRP A CA 1
ATOM 1121 C C . TRP A 1 153 ? 73.971 -12.231 13.555 1.00 14.87 177 TRP A C 1
ATOM 1122 O O . TRP A 1 153 ? 74.206 -13.362 13.170 1.00 12.76 177 TRP A O 1
ATOM 1133 N N . ILE A 1 154 ? 74.782 -11.573 14.372 1.00 14.12 178 ILE A N 1
ATOM 1134 C CA . ILE A 1 154 ? 75.968 -12.259 14.977 1.00 15.27 178 ILE A CA 1
ATOM 1135 C C . ILE A 1 154 ? 76.262 -11.564 16.287 1.00 16.54 178 ILE A C 1
ATOM 1136 O O . ILE A 1 154 ? 76.494 -10.343 16.299 1.00 19.85 178 ILE A O 1
ATOM 1141 N N . PRO A 1 155 ? 76.189 -12.280 17.434 1.00 15.46 179 PRO A N 1
ATOM 1142 C CA . PRO A 1 155 ? 76.521 -11.611 18.684 1.00 14.29 179 PRO A CA 1
ATOM 1143 C C . PRO A 1 155 ? 78.055 -11.616 18.669 1.00 14.95 179 PRO A C 1
ATOM 1144 O O . PRO A 1 155 ? 78.680 -12.691 18.647 1.00 14.97 179 PRO A O 1
ATOM 1148 N N . ILE A 1 156 ? 78.622 -10.409 18.644 1.00 13.71 180 ILE A N 1
ATOM 1149 C CA . ILE A 1 156 ? 80.083 -10.264 18.524 1.00 12.38 180 ILE A CA 1
ATOM 1150 C C . ILE A 1 156 ? 80.569 -8.896 19.029 1.00 12.90 180 ILE A C 1
ATOM 1151 O O . ILE A 1 156 ? 79.776 -8.141 19.569 1.00 14.16 180 ILE A O 1
ATOM 1156 N N . GLN A 1 157 ? 81.865 -8.618 18.934 1.00 12.30 181 GLN A N 1
ATOM 1157 C CA . GLN A 1 157 ? 82.411 -7.266 19.220 1.00 13.83 181 GLN A CA 1
ATOM 1158 C C . GLN A 1 157 ? 82.482 -6.587 17.831 1.00 16.42 181 GLN A C 1
ATOM 1159 O O . GLN A 1 157 ? 83.512 -6.641 17.144 1.00 15.35 181 GLN A O 1
ATOM 1165 N N . ASP A 1 158 ? 81.336 -6.004 17.395 1.00 19.06 182 ASP A N 1
ATOM 1166 C CA . ASP A 1 158 ? 81.240 -5.304 16.115 1.00 20.27 182 ASP A CA 1
ATOM 1167 C C . ASP A 1 158 ? 82.065 -4.024 16.217 1.00 21.41 182 ASP A C 1
ATOM 1168 O O . ASP A 1 158 ? 81.615 -2.968 16.719 1.00 23.21 182 ASP A O 1
ATOM 1173 N N . THR A 1 159 ? 83.317 -4.115 15.762 1.00 21.29 183 THR A N 1
ATOM 1174 C CA . THR A 1 159 ? 84.291 -3.003 15.858 1.00 20.67 183 THR A CA 1
ATOM 1175 C C . THR A 1 159 ? 85.256 -3.285 14.769 1.00 20.15 183 THR A C 1
ATOM 1176 O O . THR A 1 159 ? 85.533 -4.433 14.567 1.00 21.40 183 THR A O 1
ATOM 1180 N N . PRO A 1 160 ? 85.716 -2.228 14.027 1.00 19.48 184 PRO A N 1
ATOM 1181 C CA . PRO A 1 160 ? 86.757 -2.427 13.003 1.00 18.51 184 PRO A CA 1
ATOM 1182 C C . PRO A 1 160 ? 88.076 -2.633 13.742 1.00 18.07 184 PRO A C 1
ATOM 1183 O O . PRO A 1 160 ? 89.053 -3.037 13.144 1.00 18.75 184 PRO A O 1
ATOM 1187 N N . SER A 1 161 ? 88.067 -2.496 15.071 1.00 17.34 185 SER A N 1
ATOM 1188 C CA . SER A 1 161 ? 89.303 -2.621 15.858 1.00 16.27 185 SER A CA 1
ATOM 1189 C C . SER A 1 161 ? 89.528 -4.019 16.184 1.00 15.56 185 SER A C 1
ATOM 1190 O O . SER A 1 161 ? 90.614 -4.384 16.565 1.00 16.43 185 SER A O 1
ATOM 1193 N N . VAL A 1 162 ? 88.498 -4.820 16.030 1.00 16.38 186 VAL A N 1
ATOM 1194 C CA . VAL A 1 162 ? 88.655 -6.243 16.314 1.00 16.78 186 VAL A CA 1
ATOM 1195 C C . VAL A 1 162 ? 88.475 -7.230 15.172 1.00 16.86 186 VAL A C 1
ATOM 1196 O O . VAL A 1 162 ? 87.395 -7.384 14.559 1.00 17.31 186 VAL A O 1
ATOM 1200 N N . ARG A 1 163 ? 89.584 -7.903 14.917 1.00 16.66 187 ARG A N 1
ATOM 1201 C CA . ARG A 1 163 ? 89.676 -8.860 13.843 1.00 17.84 187 ARG A CA 1
ATOM 1202 C C . ARG A 1 163 ? 89.676 -10.325 14.334 1.00 18.60 187 ARG A C 1
ATOM 1203 O O . ARG A 1 163 ? 90.372 -10.697 15.263 1.00 18.45 187 ARG A O 1
ATOM 1211 N N . VAL A 1 164 ? 88.931 -11.163 13.620 1.00 19.09 188 VAL A N 1
ATOM 1212 C CA . VAL A 1 164 ? 88.707 -12.529 13.976 1.00 19.34 188 VAL A CA 1
ATOM 1213 C C . VAL A 1 164 ? 88.691 -13.337 12.724 1.00 19.47 188 VAL A C 1
ATOM 1214 O O . VAL A 1 164 ? 88.382 -12.806 11.712 1.00 20.73 188 VAL A O 1
ATOM 1218 N N . THR A 1 165 ? 88.991 -14.629 12.751 1.00 19.80 189 THR A N 1
ATOM 1219 C CA . THR A 1 165 ? 88.945 -15.521 11.545 1.00 18.52 189 THR A CA 1
ATOM 1220 C C . THR A 1 165 ? 87.585 -16.166 11.760 1.00 19.20 189 THR A C 1
ATOM 1221 O O . THR A 1 165 ? 87.062 -16.118 12.891 1.00 20.17 189 THR A O 1
ATOM 1225 N N . TYR A 1 166 ? 86.993 -16.755 10.758 1.00 18.27 190 TYR A N 1
ATOM 1226 C CA . TYR A 1 166 ? 85.714 -17.380 11.011 1.00 19.11 190 TYR A CA 1
ATOM 1227 C C . TYR A 1 166 ? 85.591 -18.669 10.186 1.00 20.28 190 TYR A C 1
ATOM 1228 O O . TYR A 1 166 ? 86.234 -18.803 9.134 1.00 22.07 190 TYR A O 1
ATOM 1237 N N . THR A 1 167 ? 84.775 -19.624 10.667 1.00 19.22 191 THR A N 1
ATOM 1238 C CA . THR A 1 167 ? 84.442 -20.882 9.961 1.00 17.46 191 THR A CA 1
ATOM 1239 C C . THR A 1 167 ? 82.958 -20.875 10.155 1.00 15.93 191 THR A C 1
ATOM 1240 O O . THR A 1 167 ? 82.478 -20.374 11.124 1.00 14.88 191 THR A O 1
ATOM 1244 N N . ALA A 1 168 ? 82.202 -21.379 9.214 1.00 16.10 192 ALA A N 1
ATOM 1245 C CA . ALA A 1 168 ? 80.739 -21.279 9.402 1.00 18.06 192 ALA A CA 1
ATOM 1246 C C . ALA A 1 168 ? 79.995 -22.368 8.685 1.00 18.72 192 ALA A C 1
ATOM 1247 O O . ALA A 1 168 ? 80.168 -22.593 7.515 1.00 17.96 192 ALA A O 1
ATOM 1249 N N . ARG A 1 169 ? 79.160 -23.055 9.457 1.00 19.86 193 ARG A N 1
ATOM 1250 C CA . ARG A 1 169 ? 78.313 -24.093 8.978 1.00 20.27 193 ARG A CA 1
ATOM 1251 C C . ARG A 1 169 ? 76.951 -23.493 8.697 1.00 19.86 193 ARG A C 1
ATOM 1252 O O . ARG A 1 169 ? 76.168 -23.162 9.602 1.00 18.66 193 ARG A O 1
ATOM 1260 N N . ILE A 1 170 ? 76.697 -23.323 7.417 1.00 19.79 194 ILE A N 1
ATOM 1261 C CA . ILE A 1 170 ? 75.417 -22.791 6.958 1.00 20.94 194 ILE A CA 1
ATOM 1262 C C . ILE A 1 170 ? 74.593 -23.877 6.316 1.00 22.25 194 ILE A C 1
ATOM 1263 O O . ILE A 1 170 ? 75.044 -24.620 5.403 1.00 21.00 194 ILE A O 1
ATOM 1268 N N . THR A 1 171 ? 73.346 -23.909 6.798 1.00 23.77 195 THR A N 1
ATOM 1269 C CA . THR A 1 171 ? 72.297 -24.860 6.338 1.00 25.03 195 THR A CA 1
ATOM 1270 C C . THR A 1 171 ? 71.228 -24.153 5.563 1.00 24.68 195 THR A C 1
ATOM 1271 O O . THR A 1 171 ? 70.623 -23.230 6.013 1.00 24.80 195 THR A O 1
ATOM 1275 N N . THR A 1 172 ? 70.955 -24.613 4.375 1.00 26.45 196 THR A N 1
ATOM 1276 C CA . THR A 1 172 ? 69.925 -23.990 3.523 1.00 28.59 196 THR A CA 1
ATOM 1277 C C . THR A 1 172 ? 69.097 -25.065 2.838 1.00 30.23 196 THR A C 1
ATOM 1278 O O . THR A 1 172 ? 69.316 -26.261 3.061 1.00 30.67 196 THR A O 1
ATOM 1282 N N . ASP A 1 173 ? 68.149 -24.642 2.008 1.00 31.89 197 ASP A N 1
ATOM 1283 C CA . ASP A 1 173 ? 67.420 -25.564 1.144 1.00 34.19 197 ASP A CA 1
ATOM 1284 C C . ASP A 1 173 ? 68.281 -26.017 -0.030 1.00 35.38 197 ASP A C 1
ATOM 1285 O O . ASP A 1 173 ? 68.745 -25.198 -0.824 1.00 36.88 197 ASP A O 1
ATOM 1290 N N . LYS A 1 174 ? 68.489 -27.325 -0.136 1.00 36.65 198 LYS A N 1
ATOM 1291 C CA . LYS A 1 174 ? 68.379 -28.018 -1.414 1.00 38.55 198 LYS A CA 1
ATOM 1292 C C . LYS A 1 174 ? 67.869 -27.083 -2.506 1.00 39.95 198 LYS A C 1
ATOM 1293 O O . LYS A 1 174 ? 66.714 -26.657 -2.481 1.00 41.27 198 LYS A O 1
ATOM 1299 N N . ASP A 1 175 ? 68.736 -26.769 -3.462 1.00 39.37 199 ASP A N 1
ATOM 1300 C CA . ASP A 1 175 ? 68.345 -25.980 -4.619 1.00 39.21 199 ASP A CA 1
ATOM 1301 C C . ASP A 1 175 ? 68.539 -24.511 -4.261 1.00 38.07 199 ASP A C 1
ATOM 1302 O O . ASP A 1 175 ? 67.957 -23.633 -4.893 1.00 40.57 199 ASP A O 1
ATOM 1307 N N . LEU A 1 176 ? 69.34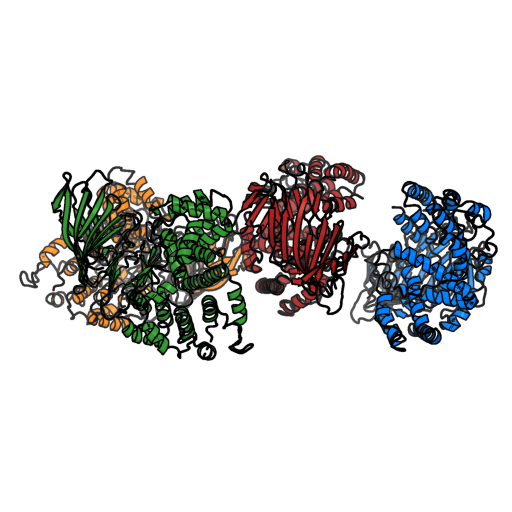4 -24.253 -3.236 1.00 34.27 200 LEU A N 1
ATOM 1308 C CA . LEU A 1 176 ? 69.793 -22.904 -2.912 1.00 30.57 200 LEU A CA 1
ATOM 1309 C C . LEU A 1 176 ? 71.282 -23.005 -2.598 1.00 29.39 200 LEU A C 1
ATOM 1310 O O . LEU A 1 176 ? 71.740 -23.996 -2.030 1.00 28.91 200 LEU A O 1
ATOM 1315 N N . LEU A 1 177 ? 72.032 -21.974 -2.972 1.00 27.19 201 LEU A N 1
ATOM 1316 C CA . LEU A 1 177 ? 73.461 -21.940 -2.722 1.00 24.34 201 LEU A CA 1
ATOM 1317 C C . LEU A 1 177 ? 73.881 -20.872 -1.693 1.00 22.91 201 LEU A C 1
ATOM 1318 O O . LEU A 1 177 ? 73.349 -19.799 -1.632 1.00 22.35 201 LEU A O 1
ATOM 1323 N N . ALA A 1 178 ? 74.851 -21.217 -0.875 1.00 21.75 202 ALA A N 1
ATOM 1324 C CA . ALA A 1 178 ? 75.387 -20.368 0.159 1.00 20.60 202 ALA A CA 1
ATOM 1325 C C . ALA A 1 178 ? 76.726 -19.930 -0.258 1.00 19.48 202 ALA A C 1
ATOM 1326 O O . ALA A 1 178 ? 77.539 -20.692 -0.818 1.00 17.36 202 ALA A O 1
ATOM 1328 N N . VAL A 1 179 ? 76.987 -18.654 0.050 1.00 19.64 203 VAL A N 1
ATOM 1329 C CA . VAL A 1 179 ? 78.261 -18.013 -0.325 1.00 18.05 203 VAL A CA 1
ATOM 1330 C C . VAL A 1 179 ? 78.588 -17.187 0.869 1.00 16.59 203 VAL A C 1
ATOM 1331 O O . VAL A 1 179 ? 77.706 -16.857 1.618 1.00 16.69 203 VAL A O 1
ATOM 1335 N N . MET A 1 180 ? 79.877 -16.939 1.046 1.00 15.69 204 MET A N 1
ATOM 1336 C CA . MET A 1 180 ? 80.331 -16.149 2.144 1.00 16.20 204 MET A CA 1
ATOM 1337 C C . MET A 1 180 ? 81.669 -15.559 1.783 1.00 17.31 204 MET A C 1
ATOM 1338 O O . MET A 1 180 ? 82.152 -15.738 0.696 1.00 18.24 204 MET A O 1
ATOM 1343 N N . SER A 1 181 ? 82.250 -14.818 2.711 1.00 18.98 205 SER A N 1
ATOM 1344 C CA . SER A 1 181 ? 83.508 -14.158 2.470 1.00 21.66 205 SER A CA 1
ATOM 1345 C C . SER A 1 181 ? 84.635 -15.017 3.051 1.00 22.79 205 SER A C 1
ATOM 1346 O O . SER A 1 181 ? 85.387 -14.629 3.973 1.00 20.13 205 SER A O 1
ATOM 1349 N N . ALA A 1 182 ? 84.721 -16.235 2.522 1.00 25.39 206 ALA A N 1
ATOM 1350 C CA . ALA A 1 182 ? 85.707 -17.192 2.972 1.00 28.04 206 ALA A CA 1
ATOM 1351 C C . ALA A 1 182 ? 85.847 -18.192 1.873 1.00 29.38 206 ALA A C 1
ATOM 1352 O O . ALA A 1 182 ? 85.359 -17.946 0.760 1.00 29.64 206 ALA A O 1
ATOM 1354 N N . ASN A 1 183 ? 86.500 -19.322 2.155 1.00 30.59 207 ASN A N 1
ATOM 1355 C CA . ASN A 1 183 ? 86.704 -20.333 1.154 1.00 32.94 207 ASN A CA 1
ATOM 1356 C C . ASN A 1 183 ? 85.517 -21.268 1.136 1.00 34.86 207 ASN A C 1
ATOM 1357 O O . ASN A 1 183 ? 85.119 -21.761 2.152 1.00 35.51 207 ASN A O 1
ATOM 1362 N N . ASN A 1 184 ? 84.945 -21.472 -0.037 1.00 37.06 208 ASN A N 1
ATOM 1363 C CA . ASN A 1 184 ? 83.878 -22.422 -0.281 1.00 39.22 208 ASN A CA 1
ATOM 1364 C C . ASN A 1 184 ? 84.513 -23.655 -0.905 1.00 40.20 208 ASN A C 1
ATOM 1365 O O . ASN A 1 184 ? 85.542 -23.559 -1.590 1.00 42.12 208 ASN A O 1
ATOM 1370 N N . GLU A 1 185 ? 84.468 -24.770 -0.257 1.00 40.88 209 GLU A N 1
ATOM 1371 C CA . GLU A 1 185 ? 85.019 -26.005 -0.802 1.00 41.57 209 GLU A CA 1
ATOM 1372 C C . GLU A 1 185 ? 84.244 -26.456 -2.036 1.00 42.15 209 GLU A C 1
ATOM 1373 O O . GLU A 1 185 ? 83.014 -26.471 -2.037 1.00 44.67 209 GLU A O 1
ATOM 1375 N N . ARG A 1 190 ? 73.669 -26.443 -4.539 1.00 37.39 214 ARG A N 1
ATOM 1376 C CA . ARG A 1 190 ? 73.999 -27.822 -4.205 1.00 37.67 214 ARG A CA 1
ATOM 1377 C C . ARG A 1 190 ? 73.109 -28.379 -3.106 1.00 37.67 214 ARG A C 1
ATOM 1378 O O . ARG A 1 190 ? 71.890 -28.236 -3.140 1.00 37.61 214 ARG A O 1
ATOM 1386 N N . ASP A 1 191 ? 73.735 -29.025 -2.131 1.00 37.66 215 ASP A N 1
ATOM 1387 C CA . ASP A 1 191 ? 73.035 -29.955 -1.261 1.00 37.27 215 ASP A CA 1
ATOM 1388 C C . ASP A 1 191 ? 72.228 -29.211 -0.215 1.00 37.61 215 ASP A C 1
ATOM 1389 O O . ASP A 1 191 ? 71.078 -29.560 0.052 1.00 38.49 215 ASP A O 1
ATOM 1394 N N . GLY A 1 192 ? 72.830 -28.174 0.364 1.00 37.25 216 GLY A N 1
ATOM 1395 C CA . GLY A 1 192 ? 72.116 -27.313 1.289 1.00 34.15 216 GLY A CA 1
ATOM 1396 C C . GLY A 1 192 ? 72.872 -27.337 2.605 1.00 33.16 216 GLY A C 1
ATOM 1397 O O . GLY A 1 192 ? 72.403 -26.840 3.616 1.00 32.99 216 GLY A O 1
ATOM 1398 N N . ASP A 1 193 ? 74.064 -27.928 2.564 1.00 32.52 217 ASP A N 1
ATOM 1399 C CA . ASP A 1 193 ? 74.950 -28.017 3.710 1.00 31.99 217 ASP A CA 1
ATOM 1400 C C . ASP A 1 193 ? 76.383 -27.630 3.240 1.00 30.69 217 ASP A C 1
ATOM 1401 O O . ASP A 1 193 ? 77.110 -28.436 2.615 1.00 29.35 217 ASP A O 1
ATOM 1406 N N . TYR A 1 194 ? 76.750 -26.368 3.560 1.00 29.78 218 TYR A N 1
ATOM 1407 C CA . TYR A 1 194 ? 78.002 -25.767 3.102 1.00 26.34 218 TYR A CA 1
ATOM 1408 C C . TYR A 1 194 ? 78.663 -25.426 4.440 1.00 24.60 218 TYR A C 1
ATOM 1409 O O . TYR A 1 194 ? 77.993 -25.346 5.469 1.00 25.85 218 TYR A O 1
ATOM 1418 N N . PHE A 1 195 ? 79.960 -25.268 4.440 1.00 21.47 219 PHE A N 1
ATOM 1419 C CA . PHE A 1 195 ? 80.640 -24.943 5.680 1.00 20.08 219 PHE A CA 1
ATOM 1420 C C . PHE A 1 195 ? 81.691 -24.069 4.969 1.00 19.72 219 PHE A C 1
ATOM 1421 O O . PHE A 1 195 ? 82.196 -24.488 3.918 1.00 18.53 219 PHE A O 1
ATOM 1429 N N . PHE A 1 196 ? 81.955 -22.833 5.487 1.00 18.69 220 PHE A N 1
ATOM 1430 C CA . PHE A 1 196 ? 82.971 -21.914 4.929 1.00 16.61 220 PHE A CA 1
ATOM 1431 C C . PHE A 1 196 ? 84.095 -21.654 5.929 1.00 15.75 220 PHE A C 1
ATOM 1432 O O . PHE A 1 196 ? 83.855 -21.745 7.130 1.00 15.68 220 PHE A O 1
ATOM 1440 N N . SER A 1 197 ? 85.262 -21.280 5.437 1.00 15.01 221 SER A N 1
ATOM 1441 C CA . SER A 1 197 ? 86.412 -20.983 6.264 1.00 16.21 221 SER A CA 1
ATOM 1442 C C . SER A 1 197 ? 87.295 -19.808 5.772 1.00 16.34 221 SER A C 1
ATOM 1443 O O . SER A 1 197 ? 87.784 -19.771 4.651 1.00 16.54 221 SER A O 1
ATOM 1446 N N . MET A 1 198 ? 87.436 -18.796 6.628 1.00 16.52 222 MET A N 1
ATOM 1447 C CA . MET A 1 198 ? 88.230 -17.617 6.396 1.00 16.29 222 MET A CA 1
ATOM 1448 C C . MET A 1 198 ? 89.376 -17.667 7.420 1.00 16.27 222 MET A C 1
ATOM 1449 O O . MET A 1 198 ? 89.157 -17.320 8.555 1.00 16.26 222 MET A O 1
ATOM 1454 N N . PRO A 1 199 ? 90.569 -18.108 7.016 1.00 17.07 223 PRO A N 1
ATOM 1455 C CA . PRO A 1 199 ? 91.749 -18.214 7.892 1.00 18.04 223 PRO A CA 1
ATOM 1456 C C . PRO A 1 199 ? 92.490 -16.911 7.998 1.00 19.00 223 PRO A C 1
ATOM 1457 O O . PRO A 1 199 ? 93.574 -16.832 8.557 1.00 18.93 223 PRO A O 1
ATOM 1461 N N . GLN A 1 200 ? 91.893 -15.880 7.388 1.00 19.21 224 GLN A N 1
ATOM 1462 C CA . GLN A 1 200 ? 92.389 -14.541 7.357 1.00 19.82 224 GLN A CA 1
ATOM 1463 C C . GLN A 1 200 ? 91.629 -13.665 8.349 1.00 17.95 224 GLN A C 1
ATOM 1464 O O . GLN A 1 200 ? 90.440 -13.455 8.152 1.00 17.75 224 GLN A O 1
ATOM 1470 N N . ALA A 1 201 ? 92.315 -13.133 9.376 1.00 15.63 225 ALA A N 1
ATOM 1471 C CA . ALA A 1 201 ? 91.672 -12.292 10.358 1.00 13.65 225 ALA A CA 1
ATOM 1472 C C . ALA A 1 201 ? 91.064 -11.013 9.741 1.00 13.71 225 ALA A C 1
ATOM 1473 O O . ALA A 1 201 ? 91.709 -10.262 9.119 1.00 11.62 225 ALA A O 1
ATOM 1475 N N . ILE A 1 202 ? 89.751 -10.828 9.869 1.00 14.99 226 ILE A N 1
ATOM 1476 C CA . ILE A 1 202 ? 89.054 -9.676 9.275 1.00 17.03 226 ILE A CA 1
ATOM 1477 C C . ILE A 1 202 ? 88.078 -9.005 10.265 1.00 18.52 226 ILE A C 1
ATOM 1478 O O . ILE A 1 202 ? 87.578 -9.657 11.184 1.00 21.52 226 ILE A O 1
ATOM 1483 N N . PRO A 1 203 ? 87.881 -7.692 10.156 1.00 18.06 227 PRO A N 1
ATOM 1484 C CA . PRO A 1 203 ? 86.890 -7.125 11.027 1.00 16.61 227 PRO A CA 1
ATOM 1485 C C . PRO A 1 203 ? 85.435 -7.576 10.550 1.00 15.50 227 PRO A C 1
ATOM 1486 O O . PRO A 1 203 ? 85.189 -7.673 9.358 1.00 14.39 227 PRO A O 1
ATOM 1490 N N . PRO A 1 204 ? 84.547 -7.862 11.507 1.00 15.36 228 PRO A N 1
ATOM 1491 C CA . PRO A 1 204 ? 83.127 -8.247 11.300 1.00 14.85 228 PRO A CA 1
ATOM 1492 C C . PRO A 1 204 ? 82.328 -7.621 10.152 1.00 14.87 228 PRO A C 1
ATOM 1493 O O . PRO A 1 204 ? 81.492 -8.288 9.554 1.00 13.69 228 PRO A O 1
ATOM 1497 N N . TYR A 1 205 ? 82.515 -6.372 9.844 1.00 15.48 229 TYR A N 1
ATOM 1498 C CA . TYR A 1 205 ? 81.645 -5.759 8.834 1.00 15.82 229 TYR A CA 1
ATOM 1499 C C . TYR A 1 205 ? 81.891 -6.436 7.514 1.00 15.72 229 TYR A C 1
ATOM 1500 O O . TYR A 1 205 ? 81.080 -6.279 6.514 1.00 16.18 229 TYR A O 1
ATOM 1509 N N . LEU A 1 206 ? 82.944 -7.266 7.537 1.00 14.64 230 LEU A N 1
ATOM 1510 C CA . LEU A 1 206 ? 83.457 -7.956 6.326 1.00 14.06 230 LEU A CA 1
ATOM 1511 C C . LEU A 1 206 ? 83.044 -9.438 6.255 1.00 13.81 230 LEU A C 1
ATOM 1512 O O . LEU A 1 206 ? 83.334 -10.144 5.310 1.00 14.24 230 LEU A O 1
ATOM 1517 N N . ILE A 1 207 ? 82.404 -9.930 7.301 1.00 12.77 231 ILE A N 1
ATOM 1518 C CA . ILE A 1 207 ? 81.761 -11.222 7.323 1.00 11.42 231 ILE A CA 1
ATOM 1519 C C . ILE A 1 207 ? 80.511 -11.025 6.492 1.00 11.21 231 ILE A C 1
ATOM 1520 O O . ILE A 1 207 ? 79.660 -10.236 6.775 1.00 12.24 231 ILE A O 1
ATOM 1525 N N . ALA A 1 208 ? 80.376 -11.790 5.433 1.00 11.68 232 ALA A N 1
ATOM 1526 C CA . ALA A 1 208 ? 79.232 -11.618 4.590 1.00 11.68 232 ALA A CA 1
ATOM 1527 C C . ALA A 1 208 ? 78.697 -12.922 4.106 1.00 11.50 232 ALA A C 1
ATOM 1528 O O . ALA A 1 208 ? 79.414 -13.906 4.039 1.00 11.39 232 ALA A O 1
ATOM 1530 N N . ILE A 1 209 ? 77.389 -12.909 3.778 1.00 11.04 233 ILE A N 1
ATOM 1531 C CA . ILE A 1 209 ? 76.698 -14.098 3.336 1.00 9.78 233 ILE A CA 1
ATOM 1532 C C . ILE A 1 209 ? 75.674 -13.781 2.262 1.00 9.49 233 ILE A C 1
ATOM 1533 O O . ILE A 1 209 ? 75.000 -12.760 2.293 1.00 8.37 233 ILE A O 1
ATOM 1538 N N . GLY A 1 210 ? 75.587 -14.689 1.285 1.00 9.98 234 GLY A N 1
ATOM 1539 C CA . GLY A 1 210 ? 74.600 -14.577 0.251 1.00 10.30 234 GLY A CA 1
ATOM 1540 C C . GLY A 1 210 ? 74.049 -15.947 0.018 1.00 11.37 234 GLY A C 1
ATOM 1541 O O . GLY A 1 210 ? 74.811 -16.936 -0.022 1.00 10.26 234 GLY A O 1
ATOM 1542 N N . VAL A 1 211 ? 72.719 -16.035 -0.094 1.00 11.99 235 VAL A N 1
ATOM 1543 C CA . VAL A 1 211 ? 72.090 -17.299 -0.388 1.00 11.71 235 VAL A CA 1
ATOM 1544 C C . VAL A 1 211 ? 71.007 -17.106 -1.433 1.00 12.02 235 VAL A C 1
ATOM 1545 O O . VAL A 1 211 ? 70.156 -16.253 -1.290 1.00 12.47 235 VAL A O 1
ATOM 1549 N N . GLY A 1 212 ? 71.054 -17.884 -2.493 1.00 12.97 236 GLY A N 1
ATOM 1550 C CA . GLY A 1 212 ? 70.071 -17.799 -3.519 1.00 15.33 236 GLY A CA 1
ATOM 1551 C C . GLY A 1 212 ? 70.322 -18.781 -4.636 1.00 18.27 236 GLY A C 1
ATOM 1552 O O . GLY A 1 212 ? 71.153 -19.651 -4.522 1.00 19.39 236 GLY A O 1
ATOM 1553 N N . ASP A 1 213 ? 69.561 -18.671 -5.726 1.00 20.45 237 ASP A N 1
ATOM 1554 C CA . ASP A 1 213 ? 69.730 -19.515 -6.908 1.00 22.64 237 ASP A CA 1
ATOM 1555 C C . ASP A 1 213 ? 70.948 -18.967 -7.691 1.00 23.43 237 ASP A C 1
ATOM 1556 O O . ASP A 1 213 ? 70.802 -18.306 -8.725 1.00 23.99 237 ASP A O 1
ATOM 1561 N N . LEU A 1 214 ? 72.157 -19.248 -7.202 1.00 24.22 238 LEU A N 1
ATOM 1562 C CA . LEU A 1 214 ? 73.379 -18.754 -7.813 1.00 23.32 238 LEU A CA 1
ATOM 1563 C C . LEU A 1 214 ? 74.022 -19.750 -8.770 1.00 24.94 238 LEU A C 1
ATOM 1564 O O . LEU A 1 214 ? 73.987 -20.918 -8.521 1.00 26.04 238 LEU A O 1
ATOM 1569 N N . GLU A 1 215 ? 74.584 -19.282 -9.882 1.00 25.91 239 GLU A N 1
ATOM 1570 C CA . GLU A 1 215 ? 75.316 -20.055 -10.851 1.00 25.73 239 GLU A CA 1
ATOM 1571 C C . GLU A 1 215 ? 76.716 -19.429 -10.842 1.00 24.81 239 GLU A C 1
ATOM 1572 O O . GLU A 1 215 ? 76.910 -18.285 -10.449 1.00 24.61 239 GLU A O 1
ATOM 1578 N N . PHE A 1 216 ? 77.712 -20.166 -11.291 1.00 23.28 240 PHE A N 1
ATOM 1579 C CA . PHE A 1 216 ? 79.082 -19.687 -11.276 1.00 22.64 240 PHE A CA 1
ATOM 1580 C C . PHE A 1 216 ? 79.876 -20.018 -12.505 1.00 23.09 240 PHE A C 1
ATOM 1581 O O . PHE A 1 216 ? 79.892 -21.174 -12.954 1.00 23.39 240 PHE A O 1
ATOM 1589 N N . LYS A 1 217 ? 80.540 -18.978 -13.055 1.00 23.08 241 LYS A N 1
ATOM 1590 C CA . LYS A 1 217 ? 81.462 -19.122 -14.192 1.00 22.94 241 LYS A CA 1
ATOM 1591 C C . LYS A 1 217 ? 82.652 -18.365 -13.753 1.00 21.63 241 LYS A C 1
ATOM 1592 O O . LYS A 1 217 ? 82.461 -17.395 -13.075 1.00 21.84 241 LYS A O 1
ATOM 1598 N N . ALA A 1 218 ? 83.844 -18.756 -14.003 1.00 21.00 242 ALA A N 1
ATOM 1599 C CA . ALA A 1 218 ? 85.015 -17.953 -13.757 1.00 21.93 242 ALA A CA 1
ATOM 1600 C C . ALA A 1 218 ? 85.303 -17.132 -14.981 1.00 22.38 242 ALA A C 1
ATOM 1601 O O . ALA A 1 218 ? 84.711 -17.322 -16.054 1.00 22.47 242 ALA A O 1
ATOM 1603 N N . MET A 1 219 ? 86.442 -16.463 -14.833 1.00 21.70 243 MET A N 1
ATOM 1604 C CA . MET A 1 219 ? 86.935 -15.627 -15.900 1.00 20.56 243 MET A CA 1
ATOM 1605 C C . MET A 1 219 ? 88.398 -15.842 -16.071 1.00 19.94 243 MET A C 1
ATOM 1606 O O . MET A 1 219 ? 88.866 -15.932 -17.188 1.00 21.47 243 MET A O 1
ATOM 1611 N N . SER A 1 220 ? 89.111 -15.888 -14.949 1.00 19.58 244 SER A N 1
ATOM 1612 C CA . SER A 1 220 ? 90.571 -16.096 -14.897 1.00 18.46 244 SER A CA 1
ATOM 1613 C C . SER A 1 220 ? 90.853 -17.273 -13.963 1.00 16.18 244 SER A C 1
ATOM 1614 O O . SER A 1 220 ? 89.924 -17.975 -13.660 1.00 13.18 244 SER A O 1
ATOM 1617 N N . HIS A 1 221 ? 92.129 -17.453 -13.524 1.00 13.72 245 HIS A N 1
ATOM 1618 C CA . HIS A 1 221 ? 92.470 -18.485 -12.584 1.00 11.83 245 HIS A CA 1
ATOM 1619 C C . HIS A 1 221 ? 92.048 -18.208 -11.146 1.00 10.98 245 HIS A C 1
ATOM 1620 O O . HIS A 1 221 ? 91.849 -19.087 -10.357 1.00 8.45 245 HIS A O 1
ATOM 1627 N N . GLN A 1 222 ? 91.894 -16.931 -10.802 1.00 10.69 246 GLN A N 1
ATOM 1628 C CA . GLN A 1 222 ? 91.487 -16.473 -9.480 1.00 9.64 246 GLN A CA 1
ATOM 1629 C C . GLN A 1 222 ? 90.383 -15.467 -9.476 1.00 10.16 246 GLN A C 1
ATOM 1630 O O . GLN A 1 222 ? 90.208 -14.747 -8.530 1.00 9.85 246 GLN A O 1
ATOM 1636 N N . THR A 1 223 ? 89.612 -15.404 -10.526 1.00 11.71 247 THR A N 1
ATOM 1637 C CA . THR A 1 223 ? 88.420 -14.484 -10.572 1.00 13.82 247 THR A CA 1
ATOM 1638 C C . THR A 1 223 ? 87.227 -15.104 -11.183 1.00 14.93 247 THR A C 1
ATOM 1639 O O . THR A 1 223 ? 87.307 -15.729 -12.186 1.00 16.48 247 THR A O 1
ATOM 1643 N N . GLY A 1 224 ? 86.103 -15.002 -10.542 1.00 16.45 248 GLY A N 1
ATOM 1644 C CA . GLY A 1 224 ? 84.854 -15.456 -11.176 1.00 18.12 248 GLY A CA 1
ATOM 1645 C C . GLY A 1 224 ? 83.635 -14.702 -10.716 1.00 18.90 248 GLY A C 1
ATOM 1646 O O . GLY A 1 224 ? 83.692 -13.762 -9.957 1.00 19.33 248 GLY A O 1
ATOM 1647 N N . ILE A 1 225 ? 82.502 -15.143 -11.174 1.00 20.38 249 ILE A N 1
ATOM 1648 C CA . ILE A 1 225 ? 81.241 -14.467 -10.907 1.00 21.74 249 ILE A CA 1
ATOM 1649 C C . ILE A 1 225 ? 80.164 -15.456 -10.458 1.00 22.29 249 ILE A C 1
ATOM 1650 O O . ILE A 1 225 ? 80.185 -16.634 -10.854 1.00 23.39 249 ILE A O 1
ATOM 1655 N N . TYR A 1 226 ? 79.264 -14.997 -9.592 1.00 21.74 250 TYR A N 1
ATOM 1656 C CA . TYR A 1 226 ? 78.088 -15.774 -9.179 1.00 20.62 250 TYR A CA 1
ATOM 1657 C C . TYR A 1 226 ? 76.888 -14.914 -9.500 1.00 20.76 250 TYR A C 1
ATOM 1658 O O . TYR A 1 226 ? 76.930 -13.732 -9.189 1.00 22.05 250 TYR A O 1
ATOM 1667 N N . ALA A 1 227 ? 75.852 -15.455 -10.099 1.00 20.05 251 ALA A N 1
ATOM 1668 C CA . ALA A 1 227 ? 74.706 -14.607 -10.414 1.00 20.94 251 ALA A CA 1
ATOM 1669 C C . ALA A 1 227 ? 73.493 -15.415 -10.793 1.00 21.90 251 ALA A C 1
ATOM 1670 O O . ALA A 1 227 ? 73.545 -16.603 -10.785 1.00 22.46 251 ALA A O 1
ATOM 1672 N N . GLU A 1 228 ? 72.406 -14.779 -11.186 1.00 23.74 252 GLU A N 1
ATOM 1673 C CA . GLU A 1 228 ? 71.162 -15.470 -11.486 1.00 26.65 252 GLU A CA 1
ATOM 1674 C C . GLU A 1 228 ? 70.940 -15.817 -12.976 1.00 28.84 252 GLU A C 1
ATOM 1675 O O . GLU A 1 228 ? 69.735 -15.844 -13.491 1.00 30.20 252 GLU A O 1
ATOM 1681 N N . SER A 1 229 ? 72.052 -16.092 -13.673 1.00 28.76 253 SER A N 1
ATOM 1682 C CA . SER A 1 229 ? 71.929 -16.621 -15.051 1.00 29.65 253 SER A CA 1
ATOM 1683 C C . SER A 1 229 ? 71.587 -15.543 -16.088 1.00 29.85 253 SER A C 1
ATOM 1684 O O . SER A 1 229 ? 72.267 -15.435 -17.120 1.00 30.60 253 SER A O 1
ATOM 1687 N N . TYR A 1 230 ? 70.540 -14.753 -15.824 1.00 28.47 254 TYR A N 1
ATOM 1688 C CA . TYR A 1 230 ? 70.135 -13.708 -16.772 1.00 26.57 254 TYR A CA 1
ATOM 1689 C C . TYR A 1 230 ? 71.323 -12.761 -16.997 1.00 26.09 254 TYR A C 1
ATOM 1690 O O . TYR A 1 230 ? 71.641 -12.389 -18.145 1.00 26.22 254 TYR A O 1
ATOM 1699 N N . ILE A 1 231 ? 71.981 -12.432 -15.885 1.00 25.05 255 ILE A N 1
ATOM 1700 C CA . ILE A 1 231 ? 73.080 -11.489 -15.846 1.00 24.03 255 ILE A CA 1
ATOM 1701 C C . ILE A 1 231 ? 74.424 -12.167 -15.802 1.00 25.48 255 ILE A C 1
ATOM 1702 O O . ILE A 1 231 ? 75.496 -11.504 -15.915 1.00 26.76 255 ILE A O 1
ATOM 1707 N N . LEU A 1 232 ? 74.401 -13.485 -15.685 1.00 26.15 256 LEU A N 1
ATOM 1708 C CA . LEU A 1 232 ? 75.659 -14.245 -15.586 1.00 26.31 256 LEU A CA 1
ATOM 1709 C C . LEU A 1 232 ? 76.676 -13.985 -16.718 1.00 27.03 256 LEU A C 1
ATOM 1710 O O . LEU A 1 232 ? 77.725 -13.394 -16.518 1.00 27.73 256 LEU A O 1
ATOM 1715 N N . ASP A 1 233 ? 76.342 -14.420 -17.924 1.00 28.00 257 ASP A N 1
ATOM 1716 C CA . ASP A 1 233 ? 77.244 -14.261 -19.026 1.00 27.63 257 ASP A CA 1
ATOM 1717 C C . ASP A 1 233 ? 77.474 -12.804 -19.428 1.00 27.63 257 ASP A C 1
ATOM 1718 O O . ASP A 1 233 ? 78.418 -12.520 -20.104 1.00 27.98 257 ASP A O 1
ATOM 1723 N N . ALA A 1 234 ? 76.599 -11.900 -19.031 1.00 27.84 258 ALA A N 1
ATOM 1724 C CA . ALA A 1 234 ? 76.678 -10.486 -19.438 1.00 27.98 258 ALA A CA 1
ATOM 1725 C C . ALA A 1 234 ? 77.741 -9.888 -18.522 1.00 27.92 258 ALA A C 1
ATOM 1726 O O . ALA A 1 234 ? 78.552 -9.050 -18.921 1.00 28.22 258 ALA A O 1
ATOM 1728 N N . ALA A 1 235 ? 77.698 -10.343 -17.283 1.00 27.81 259 ALA A N 1
ATOM 1729 C CA . ALA A 1 235 ? 78.601 -9.954 -16.243 1.00 27.23 259 ALA A CA 1
ATOM 1730 C C . ALA A 1 235 ? 80.018 -10.462 -16.463 1.00 26.91 259 ALA A C 1
ATOM 1731 O O . ALA A 1 235 ? 80.974 -9.749 -16.138 1.00 27.23 259 ALA A O 1
ATOM 1733 N N . VAL A 1 236 ? 80.164 -11.690 -16.986 1.00 26.23 260 VAL A N 1
ATOM 1734 C CA . VAL A 1 236 ? 81.490 -12.311 -17.227 1.00 25.55 260 VAL A CA 1
ATOM 1735 C C . VAL A 1 236 ? 82.183 -11.624 -18.399 1.00 26.01 260 VAL A C 1
ATOM 1736 O O . VAL A 1 236 ? 83.433 -11.560 -18.463 1.00 25.75 260 VAL A O 1
ATOM 1740 N N . ALA A 1 237 ? 81.356 -11.106 -19.314 1.00 25.32 261 ALA A N 1
ATOM 1741 C CA . ALA A 1 237 ? 81.801 -10.328 -20.469 1.00 23.84 261 ALA A CA 1
ATOM 1742 C C . ALA A 1 237 ? 82.198 -8.922 -20.044 1.00 24.10 261 ALA A C 1
ATOM 1743 O O . ALA A 1 237 ? 83.000 -8.254 -20.721 1.00 24.15 261 ALA A O 1
ATOM 1745 N N . GLU A 1 238 ? 81.691 -8.475 -18.913 1.00 24.04 262 GLU A N 1
ATOM 1746 C CA . GLU A 1 238 ? 81.920 -7.127 -18.494 1.00 23.88 262 GLU A CA 1
ATOM 1747 C C . GLU A 1 238 ? 83.091 -6.920 -17.570 1.00 23.56 262 GLU A C 1
ATOM 1748 O O . GLU A 1 238 ? 83.598 -5.807 -17.522 1.00 23.84 262 GLU A O 1
ATOM 1754 N N . PHE A 1 239 ? 83.486 -7.933 -16.776 1.00 22.30 263 PHE A N 1
ATOM 1755 C CA . PHE A 1 239 ? 84.568 -7.709 -15.766 1.00 20.67 263 PHE A CA 1
ATOM 1756 C C . PHE A 1 239 ? 85.699 -8.648 -16.042 1.00 20.97 263 PHE A C 1
ATOM 1757 O O . PHE A 1 239 ? 86.471 -8.911 -15.178 1.00 19.62 263 PHE A O 1
ATOM 1765 N N . ASP A 1 240 ? 85.778 -9.142 -17.282 1.00 21.68 264 ASP A N 1
ATOM 1766 C CA . ASP A 1 240 ? 86.846 -10.042 -17.665 1.00 21.41 264 ASP A CA 1
ATOM 1767 C C . ASP A 1 240 ? 88.178 -9.327 -17.777 1.00 20.30 264 ASP A C 1
ATOM 1768 O O . ASP A 1 240 ? 89.088 -9.808 -18.433 1.00 19.64 264 ASP A O 1
ATOM 1773 N N . ASP A 1 241 ? 88.245 -8.152 -17.145 1.00 19.20 265 ASP A N 1
ATOM 1774 C CA . ASP A 1 241 ? 89.425 -7.327 -17.115 1.00 17.67 265 ASP A CA 1
ATOM 1775 C C . ASP A 1 241 ? 89.972 -7.351 -15.706 1.00 16.84 265 ASP A C 1
ATOM 1776 O O . ASP A 1 241 ? 91.112 -6.995 -15.494 1.00 15.27 265 ASP A O 1
ATOM 1781 N N . THR A 1 242 ? 89.170 -7.859 -14.756 1.00 14.77 266 THR A N 1
ATOM 1782 C CA . THR A 1 242 ? 89.560 -7.757 -13.391 1.00 14.80 266 THR A CA 1
ATOM 1783 C C . THR A 1 242 ? 90.843 -8.479 -13.046 1.00 15.32 266 THR A C 1
ATOM 1784 O O . THR A 1 242 ? 91.563 -8.135 -12.096 1.00 16.42 266 THR A O 1
ATOM 1788 N N . GLN A 1 243 ? 91.132 -9.546 -13.764 1.00 15.46 267 GLN A N 1
ATOM 1789 C CA . GLN A 1 243 ? 92.378 -10.244 -13.566 1.00 15.94 267 GLN A CA 1
ATOM 1790 C C . GLN A 1 243 ? 93.510 -9.277 -13.796 1.00 16.60 267 GLN A C 1
ATOM 1791 O O . GLN A 1 243 ? 94.463 -9.248 -13.053 1.00 16.68 267 GLN A O 1
ATOM 1797 N N . ALA A 1 244 ? 93.372 -8.485 -14.844 1.00 16.65 268 ALA A N 1
ATOM 1798 C CA . ALA A 1 244 ? 94.278 -7.426 -15.169 1.00 16.00 268 ALA A CA 1
ATOM 1799 C C . ALA A 1 244 ? 94.349 -6.443 -14.028 1.00 17.77 268 ALA A C 1
ATOM 1800 O O . ALA A 1 244 ? 95.483 -6.018 -13.631 1.00 19.53 268 ALA A O 1
ATOM 1802 N N . MET A 1 245 ? 93.216 -6.072 -13.440 1.00 17.04 269 MET A N 1
ATOM 1803 C CA . MET A 1 245 ? 93.274 -5.159 -12.314 1.00 17.08 269 MET A CA 1
ATOM 1804 C C . MET A 1 245 ? 94.216 -5.650 -11.230 1.00 17.59 269 MET A C 1
ATOM 1805 O O . MET A 1 245 ? 94.956 -4.856 -10.655 1.00 17.10 269 MET A O 1
ATOM 1810 N N . ILE A 1 246 ? 94.236 -6.984 -11.021 1.00 17.31 270 ILE A N 1
ATOM 1811 C CA . ILE A 1 246 ? 94.892 -7.547 -9.852 1.00 17.53 270 ILE A CA 1
ATOM 1812 C C . ILE A 1 246 ? 96.384 -7.698 -10.109 1.00 19.37 270 ILE A C 1
ATOM 1813 O O . ILE A 1 246 ? 97.199 -7.689 -9.170 1.00 18.90 270 ILE A O 1
ATOM 1818 N N . ASP A 1 247 ? 96.745 -7.882 -11.373 1.00 20.04 271 ASP A N 1
ATOM 1819 C CA . ASP A 1 247 ? 98.138 -8.074 -11.722 1.00 20.28 271 ASP A CA 1
ATOM 1820 C C . ASP A 1 247 ? 98.830 -6.731 -11.799 1.00 20.20 271 ASP A C 1
ATOM 1821 O O . ASP A 1 247 ? 99.977 -6.592 -11.391 1.00 20.81 271 ASP A O 1
ATOM 1826 N N . LYS A 1 248 ? 98.124 -5.735 -12.320 1.00 19.84 272 LYS A N 1
ATOM 1827 C CA . LYS A 1 248 ? 98.660 -4.387 -12.326 1.00 19.57 272 LYS A CA 1
ATOM 1828 C C . LYS A 1 248 ? 98.655 -3.796 -10.941 1.00 20.16 272 LYS A C 1
ATOM 1829 O O . LYS A 1 248 ? 99.516 -3.019 -10.602 1.00 20.62 272 LYS A O 1
ATOM 1835 N N . ALA A 1 249 ? 97.659 -4.160 -10.157 1.00 20.33 273 ALA A N 1
ATOM 1836 C CA . ALA A 1 249 ? 97.536 -3.696 -8.768 1.00 21.09 273 ALA A CA 1
ATOM 1837 C C . ALA A 1 249 ? 98.594 -4.275 -7.823 1.00 20.98 273 ALA A C 1
ATOM 1838 O O . ALA A 1 249 ? 98.995 -3.661 -6.884 1.00 21.91 273 ALA A O 1
ATOM 1840 N N . GLU A 1 250 ? 98.983 -5.502 -8.068 1.00 22.45 274 GLU A N 1
ATOM 1841 C CA . GLU A 1 250 ? 100.000 -6.194 -7.273 1.00 24.49 274 GLU A CA 1
ATOM 1842 C C . GLU A 1 250 ? 101.355 -5.596 -7.603 1.00 24.91 274 GLU A C 1
ATOM 1843 O O . GLU A 1 250 ? 102.220 -5.522 -6.733 1.00 24.17 274 GLU A O 1
ATOM 1849 N N . GLN A 1 251 ? 101.514 -5.161 -8.853 1.00 25.74 275 GLN A N 1
ATOM 1850 C CA . GLN A 1 251 ? 102.760 -4.600 -9.296 1.00 27.14 275 GLN A CA 1
ATOM 1851 C C . GLN A 1 251 ? 103.196 -3.413 -8.488 1.00 27.11 275 GLN A C 1
ATOM 1852 O O . GLN A 1 251 ? 104.399 -3.263 -8.190 1.00 29.48 275 GLN A O 1
ATOM 1858 N N . MET A 1 252 ? 102.218 -2.611 -8.057 1.00 25.90 276 MET A N 1
ATOM 1859 C CA . MET A 1 252 ? 102.515 -1.396 -7.322 1.00 24.70 276 MET A CA 1
ATOM 1860 C C . MET A 1 252 ? 102.202 -1.440 -5.858 1.00 25.58 276 MET A C 1
ATOM 1861 O O . MET A 1 252 ? 102.991 -0.895 -5.027 1.00 25.18 276 MET A O 1
ATOM 1866 N N . TYR A 1 253 ? 101.136 -2.167 -5.505 1.00 26.11 277 TYR A N 1
ATOM 1867 C CA . TYR A 1 253 ? 100.719 -2.259 -4.090 1.00 27.41 277 TYR A CA 1
ATOM 1868 C C . TYR A 1 253 ? 101.074 -3.465 -3.162 1.00 26.70 277 TYR A C 1
ATOM 1869 O O . TYR A 1 253 ? 100.820 -3.484 -1.972 1.00 26.96 277 TYR A O 1
ATOM 1878 N N . GLY A 1 254 ? 101.716 -4.489 -3.698 1.00 27.29 278 GLY A N 1
ATOM 1879 C CA . GLY A 1 254 ? 102.021 -5.697 -2.907 1.00 26.30 278 GLY A CA 1
ATOM 1880 C C . GLY A 1 254 ? 101.114 -6.859 -3.369 1.00 25.80 278 GLY A C 1
ATOM 1881 O O . GLY A 1 254 ? 100.246 -6.688 -4.243 1.00 26.71 278 GLY A O 1
ATOM 1882 N N . LYS A 1 255 ? 101.287 -8.048 -2.789 1.00 24.27 279 LYS A N 1
ATOM 1883 C CA . LYS A 1 255 ? 100.465 -9.166 -3.178 1.00 23.34 279 LYS A CA 1
ATOM 1884 C C . LYS A 1 255 ? 98.988 -9.061 -2.753 1.00 23.09 279 LYS A C 1
ATOM 1885 O O . LYS A 1 255 ? 98.665 -8.510 -1.695 1.00 23.06 279 LYS A O 1
ATOM 1891 N N . TYR A 1 256 ? 98.095 -9.632 -3.561 1.00 21.66 280 TYR A N 1
ATOM 1892 C CA . TYR A 1 256 ? 96.678 -9.760 -3.209 1.00 20.96 280 TYR A CA 1
ATOM 1893 C C . TYR A 1 256 ? 96.619 -10.929 -2.254 1.00 19.89 280 TYR A C 1
ATOM 1894 O O . TYR A 1 256 ? 96.516 -12.045 -2.701 1.00 19.79 280 TYR A O 1
ATOM 1903 N N . ARG A 1 257 ? 96.736 -10.666 -0.946 1.00 19.13 281 ARG A N 1
ATOM 1904 C CA . ARG A 1 257 ? 96.787 -11.639 0.121 1.00 16.55 281 ARG A CA 1
ATOM 1905 C C . ARG A 1 257 ? 95.501 -12.430 0.349 1.00 15.79 281 ARG A C 1
ATOM 1906 O O . ARG A 1 257 ? 95.430 -13.171 1.317 1.00 16.38 281 ARG A O 1
ATOM 1914 N N . TRP A 1 258 ? 94.483 -12.397 -0.505 1.00 14.99 282 TRP A N 1
ATOM 1915 C CA . TRP A 1 258 ? 93.271 -13.177 -0.228 1.00 12.88 282 TRP A CA 1
ATOM 1916 C C . TRP A 1 258 ? 93.037 -14.388 -1.102 1.00 14.00 282 TRP A C 1
ATOM 1917 O O . TRP A 1 258 ? 92.065 -15.078 -0.936 1.00 14.67 282 TRP A O 1
ATOM 1928 N N . GLY A 1 259 ? 93.916 -14.675 -2.050 1.00 15.17 283 GLY A N 1
ATOM 1929 C CA . GLY A 1 259 ? 93.756 -15.795 -2.969 1.00 16.17 283 GLY A CA 1
ATOM 1930 C C . GLY A 1 259 ? 92.818 -15.695 -4.163 1.00 15.78 283 GLY A C 1
ATOM 1931 O O . GLY A 1 259 ? 93.244 -15.739 -5.320 1.00 16.76 283 GLY A O 1
ATOM 1932 N N . ARG A 1 260 ? 91.527 -15.595 -3.913 1.00 14.57 284 ARG A N 1
ATOM 1933 C CA . ARG A 1 260 ? 90.594 -15.619 -5.001 1.00 13.61 284 ARG A CA 1
ATOM 1934 C C . ARG A 1 260 ? 89.867 -14.286 -4.904 1.00 13.45 284 ARG A C 1
ATOM 1935 O O . ARG A 1 260 ? 89.895 -13.650 -3.888 1.00 15.22 284 ARG A O 1
ATOM 1943 N N . TYR A 1 261 ? 89.283 -13.815 -6.009 1.00 13.07 285 TYR A N 1
ATOM 1944 C CA . TYR A 1 261 ? 88.533 -12.620 -6.006 1.00 12.99 285 TYR A CA 1
ATOM 1945 C C . TYR A 1 261 ? 87.347 -12.857 -6.906 1.00 13.67 285 TYR A C 1
ATOM 1946 O O . TYR A 1 261 ? 87.479 -12.851 -8.122 1.00 12.31 285 TYR A O 1
ATOM 1955 N N . ASP A 1 262 ? 86.188 -12.985 -6.297 1.00 13.76 286 ASP A N 1
ATOM 1956 C CA . ASP A 1 262 ? 84.999 -13.203 -7.066 1.00 14.77 286 ASP A CA 1
ATOM 1957 C C . ASP A 1 262 ? 84.023 -12.058 -6.967 1.00 16.13 286 ASP A C 1
ATOM 1958 O O . ASP A 1 262 ? 84.155 -11.158 -6.124 1.00 17.05 286 ASP A O 1
ATOM 1963 N N . LEU A 1 263 ? 82.982 -12.129 -7.801 1.00 15.89 287 LEU A N 1
ATOM 1964 C CA . LEU A 1 263 ? 81.943 -11.079 -7.896 1.00 15.53 287 LEU A CA 1
ATOM 1965 C C . LEU A 1 263 ? 80.631 -11.722 -7.692 1.00 15.58 287 LEU A C 1
ATOM 1966 O O . LEU A 1 263 ? 80.355 -12.725 -8.248 1.00 16.44 287 LEU A O 1
ATOM 1971 N N . LEU A 1 264 ? 79.809 -11.125 -6.889 1.00 17.50 288 LEU A N 1
ATOM 1972 C CA . LEU A 1 264 ? 78.509 -11.676 -6.577 1.00 18.53 288 LEU A CA 1
ATOM 1973 C C . LEU A 1 264 ? 77.549 -10.600 -7.011 1.00 19.13 288 LEU A C 1
ATOM 1974 O O . LEU A 1 264 ? 77.504 -9.538 -6.406 1.00 19.29 288 LEU A O 1
ATOM 1979 N N . MET A 1 265 ? 76.871 -10.836 -8.105 1.00 19.60 289 MET A N 1
ATOM 1980 C CA . MET A 1 265 ? 75.926 -9.857 -8.574 1.00 22.28 289 MET A CA 1
ATOM 1981 C C . MET A 1 265 ? 74.680 -9.989 -7.761 1.00 23.98 289 MET A C 1
ATOM 1982 O O . MET A 1 265 ? 74.138 -11.082 -7.714 1.00 24.20 289 MET A O 1
ATOM 1987 N N . LEU A 1 266 ? 74.237 -8.915 -7.102 1.00 26.74 290 LEU A N 1
ATOM 1988 C CA . LEU A 1 266 ? 73.051 -8.969 -6.225 1.00 29.95 290 LEU A CA 1
ATOM 1989 C C . LEU A 1 266 ? 71.879 -8.500 -7.071 1.00 31.81 290 LEU A C 1
ATOM 1990 O O . LEU A 1 266 ? 72.090 -8.016 -8.165 1.00 32.55 290 LEU A O 1
ATOM 1995 N N . PRO A 1 267 ? 70.640 -8.688 -6.601 1.00 33.79 291 PRO A N 1
ATOM 1996 C CA . PRO A 1 267 ? 69.506 -8.212 -7.446 1.00 34.85 291 PRO A CA 1
ATOM 1997 C C . PRO A 1 267 ? 69.466 -6.671 -7.372 1.00 35.43 291 PRO A C 1
ATOM 1998 O O . PRO A 1 267 ? 70.089 -6.025 -6.426 1.00 35.44 291 PRO A O 1
ATOM 2002 N N . PRO A 1 268 ? 68.778 -6.057 -8.356 1.00 35.43 292 PRO A N 1
ATOM 2003 C CA . PRO A 1 268 ? 68.568 -4.630 -8.574 1.00 35.49 292 PRO A CA 1
ATOM 2004 C C . PRO A 1 268 ? 68.245 -3.813 -7.328 1.00 35.47 292 PRO A C 1
ATOM 2005 O O . PRO A 1 268 ? 68.345 -2.602 -7.320 1.00 36.22 292 PRO A O 1
ATOM 2009 N N . SER A 1 269 ? 67.927 -4.496 -6.264 1.00 35.64 293 SER A N 1
ATOM 2010 C CA . SER A 1 269 ? 67.577 -3.900 -4.992 1.00 34.55 293 SER A CA 1
ATOM 2011 C C . SER A 1 269 ? 68.802 -3.440 -4.202 1.00 33.34 293 SER A C 1
ATOM 2012 O O . SER A 1 269 ? 68.678 -2.628 -3.301 1.00 33.02 293 SER A O 1
ATOM 2015 N N . PHE A 1 270 ? 69.991 -3.973 -4.526 1.00 32.10 294 PHE A N 1
ATOM 2016 C CA . PHE A 1 270 ? 71.156 -3.600 -3.760 1.00 30.30 294 PHE A CA 1
ATOM 2017 C C . PHE A 1 270 ? 71.239 -2.072 -3.649 1.00 30.18 294 PHE A C 1
ATOM 2018 O O . PHE A 1 270 ? 71.409 -1.400 -4.667 1.00 31.10 294 PHE A O 1
ATOM 2026 N N . PRO A 1 271 ? 71.219 -1.508 -2.430 1.00 30.15 295 PRO A N 1
ATOM 2027 C CA . PRO A 1 271 ? 71.336 -0.089 -2.101 1.00 30.80 295 PRO A CA 1
ATOM 2028 C C . PRO A 1 271 ? 72.636 0.611 -2.525 1.00 31.78 295 PRO A C 1
ATOM 2029 O O . PRO A 1 271 ? 72.609 1.791 -2.854 1.00 32.69 295 PRO A O 1
ATOM 2033 N N . PHE A 1 272 ? 73.765 -0.081 -2.479 1.00 33.28 296 PHE A N 1
ATOM 2034 C CA . PHE A 1 272 ? 75.045 0.510 -2.853 1.00 34.38 296 PHE A CA 1
ATOM 2035 C C . PHE A 1 272 ? 75.478 0.089 -4.264 1.00 33.45 296 PHE A C 1
ATOM 2036 O O . PHE A 1 272 ? 74.706 -0.473 -5.048 1.00 33.77 296 PHE A O 1
ATOM 2044 N N . GLY A 1 273 ? 76.733 0.379 -4.582 1.00 32.32 297 GLY A N 1
ATOM 2045 C CA . GLY A 1 273 ? 77.336 -0.025 -5.830 1.00 28.97 297 GLY A CA 1
ATOM 2046 C C . GLY A 1 273 ? 78.148 -1.297 -5.572 1.00 27.35 297 GLY A C 1
ATOM 2047 O O . GLY A 1 273 ? 78.311 -2.073 -6.485 1.00 28.15 297 GLY A O 1
ATOM 2048 N N . GLY A 1 274 ? 78.637 -1.510 -4.349 1.00 24.56 298 GLY A N 1
ATOM 2049 C CA . GLY A 1 274 ? 79.292 -2.708 -4.030 1.00 22.85 298 GLY A CA 1
ATOM 2050 C C . GLY A 1 274 ? 79.913 -2.758 -2.683 1.00 23.01 298 GLY A C 1
ATOM 2051 O O . GLY A 1 274 ? 80.376 -1.766 -2.186 1.00 25.76 298 GLY A O 1
ATOM 2052 N N . MET A 1 275 ? 79.966 -3.934 -2.070 1.00 22.58 299 MET A N 1
ATOM 2053 C CA . MET A 1 275 ? 80.639 -4.090 -0.787 1.00 22.88 299 MET A CA 1
ATOM 2054 C C . MET A 1 275 ? 81.948 -4.928 -0.955 1.00 22.28 299 MET A C 1
ATOM 2055 O O . MET A 1 275 ? 81.950 -5.969 -1.602 1.00 22.14 299 MET A O 1
ATOM 2060 N N . GLU A 1 276 ? 83.046 -4.471 -0.384 1.00 20.76 300 GLU A N 1
ATOM 2061 C CA . GLU A 1 276 ? 84.294 -5.239 -0.477 1.00 20.94 300 GLU A CA 1
ATOM 2062 C C . GLU A 1 276 ? 84.457 -6.460 0.467 1.00 21.10 300 GLU A C 1
ATOM 2063 O O . GLU A 1 276 ? 85.397 -6.519 1.268 1.00 21.69 300 GLU A O 1
ATOM 2069 N N . ASN A 1 277 ? 83.574 -7.435 0.361 1.00 19.23 301 ASN A N 1
ATOM 2070 C CA . ASN A 1 277 ? 83.611 -8.540 1.260 1.00 17.14 301 ASN A CA 1
ATOM 2071 C C . ASN A 1 277 ? 84.719 -9.388 0.709 1.00 16.78 301 ASN A C 1
ATOM 2072 O O . ASN A 1 277 ? 84.657 -9.877 -0.412 1.00 15.41 301 ASN A O 1
ATOM 2077 N N . PRO A 1 278 ? 85.763 -9.626 1.556 1.00 16.02 302 PRO A N 1
ATOM 2078 C CA . PRO A 1 278 ? 86.907 -10.415 1.177 1.00 15.84 302 PRO A CA 1
ATOM 2079 C C . PRO A 1 278 ? 86.579 -11.654 0.364 1.00 15.53 302 PRO A C 1
ATOM 2080 O O . PRO A 1 278 ? 85.793 -12.448 0.768 1.00 13.79 302 PRO A O 1
ATOM 2084 N N . ARG A 1 279 ? 87.213 -11.791 -0.816 1.00 17.16 303 ARG A N 1
ATOM 2085 C CA . ARG A 1 279 ? 87.066 -12.907 -1.731 1.00 17.03 303 ARG A CA 1
ATOM 2086 C C . ARG A 1 279 ? 85.736 -12.879 -2.463 1.00 16.62 303 ARG A C 1
ATOM 2087 O O . ARG A 1 279 ? 85.589 -13.587 -3.428 1.00 16.78 303 ARG A O 1
ATOM 2095 N N . LEU A 1 280 ? 84.779 -12.065 -2.033 1.00 16.18 304 LEU A N 1
ATOM 2096 C CA . LEU A 1 280 ? 83.485 -12.065 -2.656 1.00 16.28 304 LEU A CA 1
ATOM 2097 C C . LEU A 1 280 ? 82.840 -10.662 -2.551 1.00 16.30 304 LEU A C 1
ATOM 2098 O O . LEU A 1 280 ? 82.216 -10.307 -1.534 1.00 16.90 304 LEU A O 1
ATOM 2103 N N . SER A 1 281 ? 83.044 -9.862 -3.604 1.00 14.92 305 SER A N 1
ATOM 2104 C CA . SER A 1 281 ? 82.566 -8.498 -3.617 1.00 13.53 305 SER A CA 1
ATOM 2105 C C . SER A 1 281 ? 81.120 -8.503 -4.102 1.00 13.54 305 SER A C 1
ATOM 2106 O O . SER A 1 281 ? 80.812 -9.115 -5.091 1.00 14.97 305 SER A O 1
ATOM 2109 N N . PHE A 1 282 ? 80.265 -7.826 -3.375 1.00 13.80 306 PHE A N 1
ATOM 2110 C CA . PHE A 1 282 ? 78.830 -7.788 -3.748 1.00 14.35 306 PHE A CA 1
ATOM 2111 C C . PHE A 1 282 ? 78.576 -6.691 -4.729 1.00 14.29 306 PHE A C 1
ATOM 2112 O O . PHE A 1 282 ? 78.719 -5.565 -4.381 1.00 14.31 306 PHE A O 1
ATOM 2120 N N . ILE A 1 283 ? 78.256 -7.007 -5.964 1.00 15.25 307 ILE A N 1
ATOM 2121 C CA . ILE A 1 283 ? 78.139 -5.973 -6.937 1.00 16.97 307 ILE A CA 1
ATOM 2122 C C . ILE A 1 283 ? 76.706 -5.695 -7.440 1.00 18.59 307 ILE A C 1
ATOM 2123 O O . ILE A 1 283 ? 75.891 -6.569 -7.669 1.00 18.80 307 ILE A O 1
ATOM 2128 N N . THR A 1 284 ? 76.409 -4.420 -7.630 1.00 19.50 308 THR A N 1
ATOM 2129 C CA . THR A 1 284 ? 75.110 -4.015 -8.201 1.00 21.31 308 THR A CA 1
ATOM 2130 C C . THR A 1 284 ? 75.035 -4.321 -9.686 1.00 19.79 308 THR A C 1
ATOM 2131 O O . THR A 1 284 ? 76.037 -4.177 -10.378 1.00 20.00 308 THR A O 1
ATOM 2135 N N . PRO A 1 285 ? 73.843 -4.726 -10.180 1.00 19.08 309 PRO A N 1
ATOM 2136 C CA . PRO A 1 285 ? 73.610 -5.047 -11.581 1.00 18.39 309 PRO A CA 1
ATOM 2137 C C . PRO A 1 285 ? 73.653 -3.784 -12.490 1.00 19.97 309 PRO A C 1
ATOM 2138 O O . PRO A 1 285 ? 73.783 -3.846 -13.736 1.00 21.57 309 PRO A O 1
ATOM 2142 N N . THR A 1 286 ? 73.558 -2.611 -11.862 1.00 19.51 310 THR A N 1
ATOM 2143 C CA . THR A 1 286 ? 73.517 -1.334 -12.535 1.00 17.62 310 THR A CA 1
ATOM 2144 C C . THR A 1 286 ? 74.809 -1.039 -13.265 1.00 16.82 310 THR A C 1
ATOM 2145 O O . THR A 1 286 ? 74.849 -0.086 -14.039 1.00 17.59 310 THR A O 1
ATOM 2149 N N . VAL A 1 287 ? 75.855 -1.843 -13.031 1.00 17.59 311 VAL A N 1
ATOM 2150 C CA . VAL A 1 287 ? 77.169 -1.628 -13.687 1.00 16.46 311 VAL A CA 1
ATOM 2151 C C . VAL A 1 287 ? 77.431 -2.510 -14.882 1.00 17.07 311 VAL A C 1
ATOM 2152 O O . VAL A 1 287 ? 78.419 -2.318 -15.579 1.00 17.79 311 VAL A O 1
ATOM 2156 N N . VAL A 1 288 ? 76.565 -3.497 -15.116 1.00 18.26 312 VAL A N 1
ATOM 2157 C CA . VAL A 1 288 ? 76.718 -4.350 -16.281 1.00 19.35 312 VAL A CA 1
ATOM 2158 C C . VAL A 1 288 ? 76.038 -3.561 -17.391 1.00 20.78 312 VAL A C 1
ATOM 2159 O O . VAL A 1 288 ? 74.826 -3.755 -17.659 1.00 22.20 312 VAL A O 1
ATOM 2163 N N . ALA A 1 289 ? 76.814 -2.630 -17.970 1.00 20.59 313 ALA A N 1
ATOM 2164 C CA . ALA A 1 289 ? 76.375 -1.691 -18.967 1.00 22.70 313 ALA A CA 1
ATOM 2165 C C . ALA A 1 289 ? 76.502 -2.237 -20.387 1.00 23.76 313 ALA A C 1
ATOM 2166 O O . ALA A 1 289 ? 75.658 -1.949 -21.272 1.00 25.02 313 ALA A O 1
ATOM 2168 N N . GLY A 1 290 ? 77.537 -3.037 -20.611 1.00 23.25 314 GLY A N 1
ATOM 2169 C CA . GLY A 1 290 ? 77.739 -3.514 -21.991 1.00 23.84 314 GLY A CA 1
ATOM 2170 C C . GLY A 1 290 ? 78.930 -2.909 -22.702 1.00 23.49 314 GLY A C 1
ATOM 2171 O O . GLY A 1 290 ? 79.269 -3.358 -23.749 1.00 23.71 314 GLY A O 1
ATOM 2172 N N . ASP A 1 291 ? 79.554 -1.889 -22.137 1.00 23.07 315 ASP A N 1
ATOM 2173 C CA . ASP A 1 291 ? 80.665 -1.225 -22.779 1.00 22.61 315 ASP A CA 1
ATOM 2174 C C . ASP A 1 291 ? 81.895 -1.100 -21.865 1.00 21.44 315 ASP A C 1
ATOM 2175 O O . ASP A 1 291 ? 82.901 -0.555 -22.291 1.00 20.67 315 ASP A O 1
ATOM 2180 N N . LYS A 1 292 ? 81.801 -1.625 -20.658 1.00 19.91 316 LYS A N 1
ATOM 2181 C CA . LYS A 1 292 ? 82.873 -1.545 -19.678 1.00 18.62 316 LYS A CA 1
ATOM 2182 C C . LYS A 1 292 ? 83.167 -0.160 -19.098 1.00 19.51 316 LYS A C 1
ATOM 2183 O O . LYS A 1 292 ? 84.286 0.084 -18.606 1.00 20.09 316 LYS A O 1
ATOM 2189 N N . SER A 1 293 ? 82.196 0.734 -19.162 1.00 20.16 317 SER A N 1
ATOM 2190 C CA . SER A 1 293 ? 82.364 2.120 -18.752 1.00 21.56 317 SER A CA 1
ATOM 2191 C C . SER A 1 293 ? 82.321 2.390 -17.269 1.00 22.78 317 SER A C 1
ATOM 2192 O O . SER A 1 293 ? 83.150 3.156 -16.771 1.00 24.28 317 SER A O 1
ATOM 2195 N N . LEU A 1 294 ? 81.420 1.689 -16.540 1.00 22.94 318 LEU A N 1
ATOM 2196 C CA . LEU A 1 294 ? 81.248 1.770 -15.050 1.00 21.58 318 LEU A CA 1
ATOM 2197 C C . LEU A 1 294 ? 82.075 0.781 -14.273 1.00 20.95 318 LEU A C 1
ATOM 2198 O O . LEU A 1 294 ? 81.892 0.534 -13.119 1.00 20.45 318 LEU A O 1
ATOM 2203 N N . VAL A 1 295 ? 83.041 0.229 -14.949 1.00 22.12 319 VAL A N 1
ATOM 2204 C CA . VAL A 1 295 ? 83.916 -0.756 -14.419 1.00 22.40 319 VAL A CA 1
ATOM 2205 C C . VAL A 1 295 ? 84.878 -0.259 -13.337 1.00 23.51 319 VAL A C 1
ATOM 2206 O O . VAL A 1 295 ? 85.410 -1.054 -12.593 1.00 23.39 319 VAL A O 1
ATOM 2210 N N . ASN A 1 296 ? 85.122 1.025 -13.233 1.00 24.54 320 ASN A N 1
ATOM 2211 C CA . ASN A 1 296 ? 86.060 1.475 -12.183 1.00 25.58 320 ASN A CA 1
ATOM 2212 C C . ASN A 1 296 ? 85.494 1.077 -10.813 1.00 24.76 320 ASN A C 1
ATOM 2213 O O . ASN A 1 296 ? 86.192 1.079 -9.782 1.00 24.19 320 ASN A O 1
ATOM 2218 N N . LEU A 1 297 ? 84.182 0.766 -10.812 1.00 22.43 321 LEU A N 1
ATOM 2219 C CA . LEU A 1 297 ? 83.551 0.318 -9.587 1.00 20.67 321 LEU A CA 1
ATOM 2220 C C . LEU A 1 297 ? 84.292 -0.940 -9.123 1.00 20.46 321 LEU A C 1
ATOM 2221 O O . LEU A 1 297 ? 84.676 -1.015 -7.949 1.00 21.57 321 LEU A O 1
ATOM 2226 N N . ILE A 1 298 ? 84.502 -1.929 -10.036 1.00 19.63 322 ILE A N 1
ATOM 2227 C CA . ILE A 1 298 ? 85.200 -3.137 -9.648 1.00 18.51 322 ILE A CA 1
ATOM 2228 C C . ILE A 1 298 ? 86.648 -2.925 -9.294 1.00 18.29 322 ILE A C 1
ATOM 2229 O O . ILE A 1 298 ? 87.242 -3.640 -8.548 1.00 18.48 322 ILE A O 1
ATOM 2234 N N . ALA A 1 299 ? 87.266 -1.927 -9.870 1.00 19.53 323 ALA A N 1
ATOM 2235 C CA . ALA A 1 299 ? 88.712 -1.642 -9.646 1.00 19.67 323 ALA A CA 1
ATOM 2236 C C . ALA A 1 299 ? 88.674 -1.077 -8.271 1.00 20.08 323 ALA A C 1
ATOM 2237 O O . ALA A 1 299 ? 89.567 -1.286 -7.458 1.00 21.40 323 ALA A O 1
ATOM 2239 N N . HIS A 1 300 ? 87.591 -0.349 -7.987 1.00 20.30 324 HIS A N 1
ATOM 2240 C CA . HIS A 1 300 ? 87.391 0.221 -6.665 1.00 21.64 324 HIS A CA 1
ATOM 2241 C C . HIS A 1 300 ? 87.182 -0.788 -5.524 1.00 21.94 324 HIS A C 1
ATOM 2242 O O . HIS A 1 300 ? 87.591 -0.543 -4.357 1.00 24.21 324 HIS A O 1
ATOM 2249 N N . GLU A 1 301 ? 86.581 -1.925 -5.834 1.00 20.47 325 GLU A N 1
ATOM 2250 C CA . GLU A 1 301 ? 86.300 -2.848 -4.797 1.00 19.74 325 GLU A CA 1
ATOM 2251 C C . GLU A 1 301 ? 87.527 -3.733 -4.667 1.00 19.05 325 GLU A C 1
ATOM 2252 O O . GLU A 1 301 ? 87.765 -4.281 -3.622 1.00 20.63 325 GLU A O 1
ATOM 2258 N N . LEU A 1 302 ? 88.301 -3.866 -5.706 1.00 16.40 326 LEU A N 1
ATOM 2259 C CA . LEU A 1 302 ? 89.447 -4.648 -5.605 1.00 15.59 326 LEU A CA 1
ATOM 2260 C C . LEU A 1 302 ? 90.537 -3.872 -4.838 1.00 16.03 326 LEU A C 1
ATOM 2261 O O . LEU A 1 302 ? 91.462 -4.456 -4.312 1.00 15.76 326 LEU A O 1
ATOM 2266 N N . ALA A 1 303 ? 90.384 -2.552 -4.751 1.00 15.96 327 ALA A N 1
ATOM 2267 C CA . ALA A 1 303 ? 91.326 -1.677 -4.080 1.00 14.69 327 ALA A CA 1
ATOM 2268 C C . ALA A 1 303 ? 91.195 -1.879 -2.586 1.00 13.85 327 ALA A C 1
ATOM 2269 O O . ALA A 1 303 ? 92.184 -1.818 -1.836 1.00 14.08 327 ALA A O 1
ATOM 2271 N N . HIS A 1 304 ? 89.966 -2.128 -2.149 1.00 12.77 328 HIS A N 1
ATOM 2272 C CA . HIS A 1 304 ? 89.767 -2.354 -0.719 1.00 12.86 328 HIS A CA 1
ATOM 2273 C C . HIS A 1 304 ? 90.638 -3.445 -0.190 1.00 12.57 328 HIS A C 1
ATOM 2274 O O . HIS A 1 304 ? 91.071 -3.372 0.881 1.00 14.76 328 HIS A O 1
ATOM 2281 N N . SER A 1 305 ? 90.854 -4.500 -0.961 1.00 13.20 329 SER A N 1
ATOM 2282 C CA . SER A 1 305 ? 91.718 -5.580 -0.602 1.00 11.71 329 SER A CA 1
ATOM 2283 C C . SER A 1 305 ? 92.968 -5.113 0.144 1.00 11.84 329 SER A C 1
ATOM 2284 O O . SER A 1 305 ? 93.506 -5.834 0.962 1.00 13.12 329 SER A O 1
ATOM 2287 N N . TRP A 1 306 ? 93.315 -3.868 -0.053 1.00 10.73 330 TRP A N 1
ATOM 2288 C CA . TRP A 1 306 ? 94.467 -3.284 0.583 1.00 10.35 330 TRP A CA 1
ATOM 2289 C C . TRP A 1 306 ? 94.051 -2.219 1.594 1.00 11.33 330 TRP A C 1
ATOM 2290 O O . TRP A 1 306 ? 94.563 -2.171 2.708 1.00 12.55 330 TRP A O 1
ATOM 2301 N N . SER A 1 307 ? 93.165 -1.335 1.192 1.00 11.38 331 SER A N 1
ATOM 2302 C CA . SER A 1 307 ? 92.685 -0.239 2.060 1.00 10.46 331 SER A CA 1
ATOM 2303 C C . SER A 1 307 ? 91.250 -0.506 2.434 1.00 10.33 331 SER A C 1
ATOM 2304 O O . SER A 1 307 ? 90.317 -0.488 1.591 1.00 8.85 331 SER A O 1
ATOM 2307 N N . GLY A 1 308 ? 91.101 -0.855 3.719 1.00 10.78 332 GLY A N 1
ATOM 2308 C CA . GLY A 1 308 ? 89.883 -1.180 4.307 1.00 10.90 332 GLY A CA 1
ATOM 2309 C C . GLY A 1 308 ? 89.570 -2.621 4.540 1.00 10.85 332 GLY A C 1
ATOM 2310 O O . GLY A 1 308 ? 88.435 -2.949 4.937 1.00 12.04 332 GLY A O 1
ATOM 2311 N N . ASN A 1 309 ? 90.502 -3.491 4.196 1.00 12.03 333 ASN A N 1
ATOM 2312 C CA . ASN A 1 309 ? 90.409 -4.929 4.299 1.00 13.32 333 ASN A CA 1
ATOM 2313 C C . ASN A 1 309 ? 91.705 -5.466 4.848 1.00 13.49 333 ASN A C 1
ATOM 2314 O O . ASN A 1 309 ? 91.692 -6.197 5.833 1.00 13.77 333 ASN A O 1
ATOM 2319 N N . LEU A 1 310 ? 92.799 -5.091 4.253 1.00 13.46 334 LEU A N 1
ATOM 2320 C CA . LEU A 1 310 ? 94.081 -5.572 4.718 1.00 14.04 334 LEU A CA 1
ATOM 2321 C C . LEU A 1 310 ? 94.502 -4.781 5.862 1.00 13.56 334 LEU A C 1
ATOM 2322 O O . LEU A 1 310 ? 94.993 -5.323 6.779 1.00 13.47 334 LEU A O 1
ATOM 2327 N N . VAL A 1 311 ? 94.298 -3.471 5.750 1.00 14.04 335 VAL A N 1
ATOM 2328 C CA . VAL A 1 311 ? 94.562 -2.462 6.786 1.00 14.97 335 VAL A CA 1
ATOM 2329 C C . VAL A 1 311 ? 93.261 -1.709 6.951 1.00 15.95 335 VAL A C 1
ATOM 2330 O O . VAL A 1 311 ? 92.784 -1.067 6.019 1.00 14.82 335 VAL A O 1
ATOM 2334 N N . THR A 1 312 ? 92.701 -1.787 8.173 1.00 17.01 336 THR A N 1
ATOM 2335 C CA . THR A 1 312 ? 91.369 -1.187 8.450 1.00 17.21 336 THR A CA 1
ATOM 2336 C C . THR A 1 312 ? 91.348 -0.138 9.535 1.00 16.60 336 THR A C 1
ATOM 2337 O O . THR A 1 312 ? 92.115 -0.196 10.540 1.00 17.04 336 THR A O 1
ATOM 2341 N N . ASN A 1 313 ? 90.482 0.847 9.325 1.00 14.61 337 ASN A N 1
ATOM 2342 C CA . ASN A 1 313 ? 90.324 1.936 10.236 1.00 14.51 337 ASN A CA 1
ATOM 2343 C C . ASN A 1 313 ? 89.867 1.405 11.587 1.00 14.39 337 ASN A C 1
ATOM 2344 O O . ASN A 1 313 ? 89.004 0.580 11.583 1.00 15.63 337 ASN A O 1
ATOM 2349 N N . GLU A 1 314 ? 90.428 1.845 12.730 1.00 12.95 338 GLU A N 1
ATOM 2350 C CA . GLU A 1 314 ? 90.052 1.336 13.982 1.00 11.93 338 GLU A CA 1
ATOM 2351 C C . GLU A 1 314 ? 88.708 1.844 14.402 1.00 11.78 338 GLU A C 1
ATOM 2352 O O . GLU A 1 314 ? 87.996 1.164 15.091 1.00 11.07 338 GLU A O 1
ATOM 2358 N N . SER A 1 315 ? 88.343 3.041 14.005 1.00 11.64 339 SER A N 1
ATOM 2359 C CA . SER A 1 315 ? 87.018 3.571 14.311 1.00 13.13 339 SER A CA 1
ATOM 2360 C C . SER A 1 315 ? 86.314 4.099 13.070 1.00 15.28 339 SER A C 1
ATOM 2361 O O . SER A 1 315 ? 86.827 4.037 11.997 1.00 14.86 339 SER A O 1
ATOM 2364 N N . TRP A 1 316 ? 85.135 4.646 13.208 1.00 17.83 340 TRP A N 1
ATOM 2365 C CA . TRP A 1 316 ? 84.457 5.217 12.018 1.00 19.05 340 TRP A CA 1
ATOM 2366 C C . TRP A 1 316 ? 84.761 6.673 11.737 1.00 20.30 340 TRP A C 1
ATOM 2367 O O . TRP A 1 316 ? 84.138 7.284 10.865 1.00 20.86 340 TRP A O 1
ATOM 2378 N N . ARG A 1 317 ? 85.710 7.215 12.497 1.00 20.84 341 ARG A N 1
ATOM 2379 C CA . ARG A 1 317 ? 86.220 8.581 12.268 1.00 20.72 341 ARG A CA 1
ATOM 2380 C C . ARG A 1 317 ? 87.489 8.475 11.416 1.00 18.56 341 ARG A C 1
ATOM 2381 O O . ARG A 1 317 ? 87.941 9.435 10.855 1.00 16.90 341 ARG A O 1
ATOM 2389 N N . ASP A 1 318 ? 88.028 7.250 11.319 1.00 17.71 342 ASP A N 1
ATOM 2390 C CA . ASP A 1 318 ? 89.200 6.975 10.492 1.00 15.36 342 ASP A CA 1
ATOM 2391 C C . ASP A 1 318 ? 88.798 6.370 9.172 1.00 14.94 342 ASP A C 1
ATOM 2392 O O . ASP A 1 318 ? 89.664 5.892 8.389 1.00 18.06 342 ASP A O 1
ATOM 2397 N N . LEU A 1 319 ? 87.505 6.473 8.880 1.00 12.65 343 LEU A N 1
ATOM 2398 C CA . LEU A 1 319 ? 86.917 5.941 7.709 1.00 11.33 343 LEU A CA 1
ATOM 2399 C C . LEU A 1 319 ? 87.524 6.421 6.447 1.00 13.19 343 LEU A C 1
ATOM 2400 O O . LEU A 1 319 ? 87.427 5.799 5.419 1.00 15.64 343 LEU A O 1
ATOM 2405 N N . TRP A 1 320 ? 88.184 7.549 6.477 1.00 14.45 344 TRP A N 1
ATOM 2406 C CA . TRP A 1 320 ? 88.862 8.081 5.295 1.00 13.66 344 TRP A CA 1
ATOM 2407 C C . TRP A 1 320 ? 90.132 7.318 4.971 1.00 14.34 344 TRP A C 1
ATOM 2408 O O . TRP A 1 320 ? 90.579 7.413 3.821 1.00 16.12 344 TRP A O 1
ATOM 2419 N N . LEU A 1 321 ? 90.708 6.573 5.934 1.00 13.68 345 LEU A N 1
ATOM 2420 C CA . LEU A 1 321 ? 92.032 5.930 5.687 1.00 15.24 345 LEU A CA 1
ATOM 2421 C C . LEU A 1 321 ? 91.661 4.759 4.755 1.00 16.26 345 LEU A C 1
ATOM 2422 O O . LEU A 1 321 ? 92.434 4.113 4.131 1.00 15.48 345 LEU A O 1
ATOM 2427 N N . ASN A 1 322 ? 90.381 4.510 4.705 1.00 19.45 346 ASN A N 1
ATOM 2428 C CA . ASN A 1 322 ? 89.780 3.422 3.952 1.00 19.37 346 ASN A CA 1
ATOM 2429 C C . ASN A 1 322 ? 89.411 3.902 2.636 1.00 19.73 346 ASN A C 1
ATOM 2430 O O . ASN A 1 322 ? 89.945 3.421 1.677 1.00 21.46 346 ASN A O 1
ATOM 2435 N N . GLU A 1 323 ? 88.410 4.794 2.541 1.00 19.60 347 GLU A N 1
ATOM 2436 C CA . GLU A 1 323 ? 87.889 5.269 1.213 1.00 19.13 347 GLU A CA 1
ATOM 2437 C C . GLU A 1 323 ? 88.909 6.114 0.478 1.00 17.58 347 GLU A C 1
ATOM 2438 O O . GLU A 1 323 ? 89.054 6.007 -0.735 1.00 17.16 347 GLU A O 1
ATOM 2444 N N . GLY A 1 324 ? 89.626 6.944 1.219 1.00 15.70 348 GLY A N 1
ATOM 2445 C CA . GLY A 1 324 ? 90.653 7.728 0.671 1.00 15.14 348 GLY A CA 1
ATOM 2446 C C . GLY A 1 324 ? 91.623 6.951 -0.148 1.00 14.88 348 GLY A C 1
ATOM 2447 O O . GLY A 1 324 ? 91.644 7.064 -1.385 1.00 15.27 348 GLY A O 1
ATOM 2448 N N . PHE A 1 325 ? 92.438 6.180 0.538 1.00 14.29 349 PHE A N 1
ATOM 2449 C CA . PHE A 1 325 ? 93.346 5.269 -0.151 1.00 15.75 349 PHE A CA 1
ATOM 2450 C C . PHE A 1 325 ? 92.710 4.336 -1.190 1.00 16.22 349 PHE A C 1
ATOM 2451 O O . PHE A 1 325 ? 93.333 3.983 -2.187 1.00 18.66 349 PHE A O 1
ATOM 2459 N N . THR A 1 326 ? 91.525 3.802 -0.902 1.00 15.10 350 THR A N 1
ATOM 2460 C CA . THR A 1 326 ? 90.877 2.896 -1.866 1.00 14.00 350 THR A CA 1
ATOM 2461 C C . THR A 1 326 ? 90.504 3.670 -3.125 1.00 15.69 350 THR A C 1
ATOM 2462 O O . THR A 1 326 ? 90.506 3.143 -4.222 1.00 15.87 350 THR A O 1
ATOM 2466 N N . SER A 1 327 ? 90.190 4.945 -2.987 1.00 17.31 351 SER A N 1
ATOM 2467 C CA . SER A 1 327 ? 89.782 5.771 -4.150 1.00 17.85 351 SER A CA 1
ATOM 2468 C C . SER A 1 327 ? 91.049 6.063 -4.935 1.00 17.98 351 SER A C 1
ATOM 2469 O O . SER A 1 327 ? 91.028 5.967 -6.167 1.00 17.92 351 SER A O 1
ATOM 2472 N N . TYR A 1 328 ? 92.137 6.399 -4.237 1.00 17.25 352 TYR A N 1
ATOM 2473 C CA . TYR A 1 328 ? 93.416 6.662 -4.883 1.00 16.63 352 TYR A CA 1
ATOM 2474 C C . TYR A 1 328 ? 93.949 5.494 -5.643 1.00 17.14 352 TYR A C 1
ATOM 2475 O O . TYR A 1 328 ? 94.322 5.609 -6.827 1.00 18.55 352 TYR A O 1
ATOM 2484 N N . VAL A 1 329 ? 93.993 4.333 -5.004 1.00 17.84 353 VAL A N 1
ATOM 2485 C CA . VAL A 1 329 ? 94.459 3.071 -5.598 1.00 15.53 353 VAL A CA 1
ATOM 2486 C C . VAL A 1 329 ? 93.467 2.632 -6.688 1.00 14.13 353 VAL A C 1
ATOM 2487 O O . VAL A 1 329 ? 93.849 1.964 -7.591 1.00 12.15 353 VAL A O 1
ATOM 2491 N N . GLU A 1 330 ? 92.199 2.965 -6.551 1.00 14.61 354 GLU A N 1
ATOM 2492 C CA . GLU A 1 330 ? 91.208 2.585 -7.508 1.00 15.65 354 GLU A CA 1
ATOM 2493 C C . GLU A 1 330 ? 91.621 3.172 -8.850 1.00 16.09 354 GLU A C 1
ATOM 2494 O O . GLU A 1 330 ? 91.676 2.487 -9.864 1.00 17.13 354 GLU A O 1
ATOM 2500 N N . ASN A 1 331 ? 91.969 4.474 -8.842 1.00 16.31 355 ASN A N 1
ATOM 2501 C CA . ASN A 1 331 ? 92.349 5.219 -10.044 1.00 15.94 355 ASN A CA 1
ATOM 2502 C C . ASN A 1 331 ? 93.600 4.664 -10.652 1.00 15.61 355 ASN A C 1
ATOM 2503 O O . ASN A 1 331 ? 93.629 4.484 -11.888 1.00 15.43 355 ASN A O 1
ATOM 2508 N N . ARG A 1 332 ? 94.637 4.427 -9.816 1.00 14.03 356 ARG A N 1
ATOM 2509 C CA . ARG A 1 332 ? 95.848 3.880 -10.287 1.00 13.46 356 ARG A CA 1
ATOM 2510 C C . ARG A 1 332 ? 95.654 2.599 -11.091 1.00 13.51 356 ARG A C 1
ATOM 2511 O O . ARG A 1 332 ? 96.217 2.410 -12.158 1.00 13.40 356 ARG A O 1
ATOM 2519 N N . ILE A 1 333 ? 94.894 1.678 -10.547 1.00 13.98 357 ILE A N 1
ATOM 2520 C CA . ILE A 1 333 ? 94.592 0.438 -11.220 1.00 12.70 357 ILE A CA 1
ATOM 2521 C C . ILE A 1 333 ? 93.884 0.743 -12.527 1.00 14.29 357 ILE A C 1
ATOM 2522 O O . ILE A 1 333 ? 93.988 -0.034 -13.455 1.00 15.48 357 ILE A O 1
ATOM 2527 N N . MET A 1 334 ? 93.156 1.849 -12.608 1.00 14.92 358 MET A N 1
ATOM 2528 C CA . MET A 1 334 ? 92.444 2.242 -13.827 1.00 16.79 358 MET A CA 1
ATOM 2529 C C . MET A 1 334 ? 93.416 2.786 -14.902 1.00 18.22 358 MET A C 1
ATOM 2530 O O . MET A 1 334 ? 93.263 2.590 -16.109 1.00 18.64 358 MET A O 1
ATOM 2535 N N . GLU A 1 335 ? 94.447 3.478 -14.413 1.00 19.73 359 GLU A N 1
ATOM 2536 C CA . GLU A 1 335 ? 95.501 4.027 -15.276 1.00 18.58 359 GLU A CA 1
ATOM 2537 C C . GLU A 1 335 ? 96.312 2.926 -15.858 1.00 17.37 359 GLU A C 1
ATOM 2538 O O . GLU A 1 335 ? 96.609 2.940 -17.039 1.00 16.55 359 GLU A O 1
ATOM 2544 N N . ALA A 1 336 ? 96.698 1.984 -15.016 1.00 16.90 360 ALA A N 1
ATOM 2545 C CA . ALA A 1 336 ? 97.528 0.839 -15.417 1.00 16.40 360 ALA A CA 1
ATOM 2546 C C . ALA A 1 336 ? 96.846 -0.067 -16.468 1.00 15.86 360 ALA A C 1
ATOM 2547 O O . ALA A 1 336 ? 97.449 -0.448 -17.454 1.00 17.34 360 ALA A O 1
ATOM 2549 N N . VAL A 1 337 ? 95.581 -0.367 -16.322 1.00 14.54 361 VAL A N 1
ATOM 2550 C CA . VAL A 1 337 ? 94.996 -1.250 -17.258 1.00 13.60 361 VAL A CA 1
ATOM 2551 C C . VAL A 1 337 ? 94.282 -0.570 -18.426 1.00 13.83 361 VAL A C 1
ATOM 2552 O O . VAL A 1 337 ? 94.198 -1.151 -19.543 1.00 13.59 361 VAL A O 1
ATOM 2556 N N . PHE A 1 338 ? 93.719 0.641 -18.184 1.00 14.46 362 PHE A N 1
ATOM 2557 C CA . PHE A 1 338 ? 93.007 1.435 -19.238 1.00 14.89 362 PHE A CA 1
ATOM 2558 C C . PHE A 1 338 ? 93.690 2.674 -19.796 1.00 16.84 362 PHE A C 1
ATOM 2559 O O . PHE A 1 338 ? 93.267 3.177 -20.837 1.00 18.41 362 PHE A O 1
ATOM 2567 N N . GLY A 1 339 ? 94.726 3.190 -19.102 1.00 16.60 363 GLY A N 1
ATOM 2568 C CA . GLY A 1 339 ? 95.374 4.345 -19.614 1.00 16.37 363 GLY A CA 1
ATOM 2569 C C . GLY A 1 339 ? 95.049 5.604 -18.863 1.00 16.09 363 GLY A C 1
ATOM 2570 O O . GLY A 1 339 ? 93.940 5.736 -18.351 1.00 16.69 363 GLY A O 1
ATOM 2571 N N . THR A 1 340 ? 96.019 6.550 -18.768 1.00 15.76 364 THR A N 1
ATOM 2572 C CA . THR A 1 340 ? 95.817 7.725 -17.962 1.00 15.11 364 THR A CA 1
ATOM 2573 C C . THR A 1 340 ? 94.778 8.701 -18.475 1.00 15.79 364 THR A C 1
ATOM 2574 O O . THR A 1 340 ? 94.373 9.572 -17.765 1.00 16.73 364 THR A O 1
ATOM 2578 N N . ASP A 1 341 ? 94.322 8.553 -19.680 1.00 17.76 365 ASP A N 1
ATOM 2579 C CA . ASP A 1 341 ? 93.302 9.456 -20.173 1.00 21.71 365 ASP A CA 1
ATOM 2580 C C . ASP A 1 341 ? 91.930 9.019 -19.678 1.00 22.25 365 ASP A C 1
ATOM 2581 O O . ASP A 1 341 ? 91.022 9.790 -19.509 1.00 23.85 365 ASP A O 1
ATOM 2586 N N . ARG A 1 342 ? 91.743 7.729 -19.564 1.00 23.16 366 ARG A N 1
ATOM 2587 C CA . ARG A 1 342 ? 90.512 7.170 -18.947 1.00 23.76 366 ARG A CA 1
ATOM 2588 C C . ARG A 1 342 ? 90.522 7.493 -17.423 1.00 23.38 366 ARG A C 1
ATOM 2589 O O . ARG A 1 342 ? 89.476 7.843 -16.851 1.00 22.39 366 ARG A O 1
ATOM 2597 N N . ALA A 1 343 ? 91.723 7.387 -16.845 1.00 22.92 367 ALA A N 1
ATOM 2598 C CA . ALA A 1 343 ? 92.033 7.591 -15.467 1.00 23.82 367 ALA A CA 1
ATOM 2599 C C . ALA A 1 343 ? 91.808 8.979 -14.948 1.00 24.54 367 ALA A C 1
ATOM 2600 O O . ALA A 1 343 ? 91.281 9.155 -13.838 1.00 25.53 367 ALA A O 1
ATOM 2602 N N . VAL A 1 344 ? 92.176 10.013 -15.707 1.00 25.24 368 VAL A N 1
ATOM 2603 C CA . VAL A 1 344 ? 92.076 11.360 -15.164 1.00 26.06 368 VAL A CA 1
ATOM 2604 C C . VAL A 1 344 ? 90.741 11.911 -15.619 1.00 25.78 368 VAL A C 1
ATOM 2605 O O . VAL A 1 344 ? 90.290 12.911 -15.116 1.00 26.63 368 VAL A O 1
ATOM 2609 N N . MET A 1 345 ? 90.108 11.213 -16.529 1.00 25.34 369 MET A N 1
ATOM 2610 C CA . MET A 1 345 ? 88.791 11.585 -17.047 1.00 25.86 369 MET A CA 1
ATOM 2611 C C . MET A 1 345 ? 87.875 11.197 -15.926 1.00 25.96 369 MET A C 1
ATOM 2612 O O . MET A 1 345 ? 86.785 11.656 -15.835 1.00 26.95 369 MET A O 1
ATOM 2617 N N . GLU A 1 346 ? 88.345 10.347 -15.019 1.00 25.59 370 GLU A N 1
ATOM 2618 C CA . GLU A 1 346 ? 87.516 9.869 -13.940 1.00 24.42 370 GLU A CA 1
ATOM 2619 C C . GLU A 1 346 ? 87.809 10.625 -12.686 1.00 24.51 370 GLU A C 1
ATOM 2620 O O . GLU A 1 346 ? 86.978 10.730 -11.855 1.00 26.80 370 GLU A O 1
ATOM 2626 N N . GLN A 1 347 ? 89.002 11.165 -12.565 1.00 24.19 371 GLN A N 1
ATOM 2627 C CA . GLN A 1 347 ? 89.323 11.968 -11.415 1.00 23.33 371 GLN A CA 1
ATOM 2628 C C . GLN A 1 347 ? 88.663 13.322 -11.457 1.00 23.23 371 GLN A C 1
ATOM 2629 O O . GLN A 1 347 ? 88.336 13.877 -10.436 1.00 23.49 371 GLN A O 1
ATOM 2635 N N . ALA A 1 348 ? 88.485 13.848 -12.654 1.00 23.21 372 ALA A N 1
ATOM 2636 C CA . ALA A 1 348 ? 87.858 15.098 -12.873 1.00 23.68 372 ALA A CA 1
ATOM 2637 C C . ALA A 1 348 ? 86.393 14.836 -12.586 1.00 24.70 372 ALA A C 1
ATOM 2638 O O . ALA A 1 348 ? 85.860 15.334 -11.583 1.00 25.81 372 ALA A O 1
ATOM 2640 N N . LEU A 1 349 ? 85.727 14.057 -13.441 1.00 24.26 373 LEU A N 1
ATOM 2641 C CA . LEU A 1 349 ? 84.311 13.731 -13.206 1.00 23.74 373 LEU A CA 1
ATOM 2642 C C . LEU A 1 349 ? 83.983 13.587 -11.722 1.00 23.95 373 LEU A C 1
ATOM 2643 O O . LEU A 1 349 ? 82.912 13.988 -11.260 1.00 25.01 373 LEU A O 1
ATOM 2648 N N . GLY A 1 350 ? 84.909 13.011 -10.962 1.00 23.84 374 GLY A N 1
ATOM 2649 C CA . GLY A 1 350 ? 84.703 12.781 -9.573 1.00 23.75 374 GLY A CA 1
ATOM 2650 C C . GLY A 1 350 ? 84.932 14.006 -8.787 1.00 24.46 374 GLY A C 1
ATOM 2651 O O . GLY A 1 350 ? 84.104 14.318 -7.977 1.00 26.34 374 GLY A O 1
ATOM 2652 N N . ALA A 1 351 ? 86.045 14.717 -8.990 1.00 24.44 375 ALA A N 1
ATOM 2653 C CA . ALA A 1 351 ? 86.319 15.992 -8.241 1.00 24.11 375 ALA A CA 1
ATOM 2654 C C . ALA A 1 351 ? 85.252 17.066 -8.411 1.00 24.73 375 ALA A C 1
ATOM 2655 O O . ALA A 1 351 ? 85.117 17.897 -7.572 1.00 24.13 375 ALA A O 1
ATOM 2657 N N . GLN A 1 352 ? 84.534 17.058 -9.522 1.00 26.82 376 GLN A N 1
ATOM 2658 C CA . GLN A 1 352 ? 83.393 17.960 -9.731 1.00 29.08 376 GLN A CA 1
ATOM 2659 C C . GLN A 1 352 ? 82.243 17.719 -8.765 1.00 29.72 376 GLN A C 1
ATOM 2660 O O . GLN A 1 352 ? 81.540 18.646 -8.407 1.00 31.07 376 GLN A O 1
ATOM 2666 N N . ASP A 1 353 ? 82.063 16.477 -8.330 1.00 29.13 377 ASP A N 1
ATOM 2667 C CA . ASP A 1 353 ? 80.991 16.094 -7.394 1.00 29.83 377 ASP A CA 1
ATOM 2668 C C . ASP A 1 353 ? 81.405 16.413 -5.965 1.00 29.10 377 ASP A C 1
ATOM 2669 O O . ASP A 1 353 ? 80.597 16.813 -5.161 1.00 28.11 377 ASP A O 1
ATOM 2674 N N . LEU A 1 354 ? 82.694 16.258 -5.679 1.00 29.45 378 LEU A N 1
ATOM 2675 C CA . LEU A 1 354 ? 83.273 16.605 -4.373 1.00 29.47 378 LEU A CA 1
ATOM 2676 C C . LEU A 1 354 ? 82.940 18.061 -4.103 1.00 28.88 378 LEU A C 1
ATOM 2677 O O . LEU A 1 354 ? 82.454 18.389 -3.049 1.00 29.94 378 LEU A O 1
ATOM 2682 N N . ASN A 1 355 ? 83.179 18.917 -5.093 1.00 27.69 379 ASN A N 1
ATOM 2683 C CA . ASN A 1 355 ? 82.942 20.326 -5.044 1.00 26.84 379 ASN A CA 1
ATOM 2684 C C . ASN A 1 355 ? 81.472 20.569 -4.896 1.00 27.89 379 ASN A C 1
ATOM 2685 O O . ASN A 1 355 ? 81.073 21.442 -4.109 1.00 28.44 379 ASN A O 1
ATOM 2690 N N . ALA A 1 356 ? 80.649 19.812 -5.637 1.00 28.39 380 ALA A N 1
ATOM 2691 C CA . ALA A 1 356 ? 79.194 19.968 -5.524 1.00 28.32 380 ALA A CA 1
ATOM 2692 C C . ALA A 1 356 ? 78.689 19.568 -4.141 1.00 28.79 380 ALA A C 1
ATOM 2693 O O . ALA A 1 356 ? 77.820 20.226 -3.568 1.00 29.27 380 ALA A O 1
ATOM 2695 N N . GLU A 1 357 ? 79.246 18.488 -3.592 1.00 29.95 381 GLU A N 1
ATOM 2696 C CA . GLU A 1 357 ? 78.954 18.058 -2.211 1.00 31.82 381 GLU A CA 1
ATOM 2697 C C . GLU A 1 357 ? 79.478 18.946 -1.101 1.00 31.94 381 GLU A C 1
ATOM 2698 O O . GLU A 1 357 ? 78.803 19.116 -0.132 1.00 33.73 381 GLU A O 1
ATOM 2704 N N . ILE A 1 358 ? 80.695 19.462 -1.193 1.00 30.26 382 ILE A N 1
ATOM 2705 C CA . ILE A 1 358 ? 81.215 20.335 -0.181 1.00 29.01 382 ILE A CA 1
ATOM 2706 C C . ILE A 1 358 ? 80.180 21.432 -0.025 1.00 29.48 382 ILE A C 1
ATOM 2707 O O . ILE A 1 358 ? 79.918 21.884 1.084 1.00 28.95 382 ILE A O 1
ATOM 2712 N N . LEU A 1 359 ? 79.576 21.857 -1.130 1.00 30.56 383 LEU A N 1
ATOM 2713 C CA . LEU A 1 359 ? 78.566 22.930 -1.123 1.00 30.80 383 LEU A CA 1
ATOM 2714 C C . LEU A 1 359 ? 77.285 22.600 -0.381 1.00 31.31 383 LEU A C 1
ATOM 2715 O O . LEU A 1 359 ? 76.797 23.432 0.383 1.00 32.77 383 LEU A O 1
ATOM 2720 N N . GLU A 1 360 ? 76.705 21.426 -0.628 1.00 30.99 384 GLU A N 1
ATOM 2721 C CA . GLU A 1 360 ? 75.486 21.017 0.041 1.00 32.28 384 GLU A CA 1
ATOM 2722 C C . GLU A 1 360 ? 75.791 20.428 1.399 1.00 31.95 384 GLU A C 1
ATOM 2723 O O . GLU A 1 360 ? 74.895 20.114 2.167 1.00 32.50 384 GLU A O 1
ATOM 2729 N N . LEU A 1 361 ? 77.036 20.374 1.754 1.00 31.03 385 LEU A N 1
ATOM 2730 C CA . LEU A 1 361 ? 77.432 19.743 2.990 1.00 29.73 385 LEU A CA 1
ATOM 2731 C C . LEU A 1 361 ? 77.769 20.685 4.077 1.00 30.15 385 LEU A C 1
ATOM 2732 O O . LEU A 1 361 ? 78.170 21.778 3.854 1.00 30.07 385 LEU A O 1
ATOM 2737 N N . ASP A 1 362 ? 77.608 20.193 5.280 1.00 32.07 386 ASP A N 1
ATOM 2738 C CA . ASP A 1 362 ? 77.895 20.870 6.510 1.00 33.71 386 ASP A CA 1
ATOM 2739 C C . ASP A 1 362 ? 79.398 20.994 6.652 1.00 34.02 386 ASP A C 1
ATOM 2740 O O . ASP A 1 362 ? 80.115 20.062 6.532 1.00 34.01 386 ASP A O 1
ATOM 2745 N N . ALA A 1 363 ? 79.855 22.195 6.903 1.00 35.25 387 ALA A N 1
ATOM 2746 C CA . ALA A 1 363 ? 81.273 22.489 6.969 1.00 35.97 387 ALA A CA 1
ATOM 2747 C C . ALA A 1 363 ? 81.885 21.860 8.188 1.00 36.92 387 ALA A C 1
ATOM 2748 O O . ALA A 1 363 ? 82.496 22.562 8.985 1.00 38.40 387 ALA A O 1
ATOM 2750 N N . SER A 1 364 ? 81.683 20.568 8.378 1.00 36.92 388 SER A N 1
ATOM 2751 C CA . SER A 1 364 ? 82.174 19.904 9.579 1.00 36.36 388 SER A CA 1
ATOM 2752 C C . SER A 1 364 ? 82.374 18.462 9.125 1.00 36.24 388 SER A C 1
ATOM 2753 O O . SER A 1 364 ? 83.298 17.774 9.558 1.00 35.88 388 SER A O 1
ATOM 2756 N N . ASP A 1 365 ? 81.507 18.040 8.204 1.00 35.58 389 ASP A N 1
ATOM 2757 C CA . ASP A 1 365 ? 81.533 16.741 7.614 1.00 34.44 389 ASP A CA 1
ATOM 2758 C C . ASP A 1 365 ? 82.522 16.732 6.475 1.00 33.25 389 ASP A C 1
ATOM 2759 O O . ASP A 1 365 ? 82.957 15.654 6.031 1.00 34.56 389 ASP A O 1
ATOM 2764 N N . THR A 1 366 ? 82.902 17.935 5.977 1.00 31.07 390 THR A N 1
ATOM 2765 C CA . THR A 1 366 ? 83.843 17.990 4.851 1.00 29.74 390 THR A CA 1
ATOM 2766 C C . THR A 1 366 ? 85.259 17.713 5.368 1.00 27.96 390 THR A C 1
ATOM 2767 O O . THR A 1 366 ? 86.215 17.754 4.588 1.00 26.90 390 THR A O 1
ATOM 2771 N N . GLN A 1 367 ? 85.395 17.477 6.666 1.00 26.16 391 GLN A N 1
ATOM 2772 C CA . GLN A 1 367 ? 86.686 17.180 7.266 1.00 25.13 391 GLN A CA 1
ATOM 2773 C C . GLN A 1 367 ? 87.000 15.719 7.072 1.00 24.40 391 GLN A C 1
ATOM 2774 O O . GLN A 1 367 ? 86.091 14.917 6.958 1.00 24.39 391 GLN A O 1
ATOM 2780 N N . LEU A 1 368 ? 88.284 15.367 7.016 1.00 23.37 392 LEU A N 1
ATOM 2781 C CA . LEU A 1 368 ? 88.640 13.933 6.709 1.00 21.93 392 LEU A CA 1
ATOM 2782 C C . LEU A 1 368 ? 88.448 13.058 7.949 1.00 22.45 392 LEU A C 1
ATOM 2783 O O . LEU A 1 368 ? 87.835 12.032 7.922 1.00 22.68 392 LEU A O 1
ATOM 2788 N N . TYR A 1 369 ? 89.023 13.527 9.059 1.00 23.42 393 TYR A N 1
ATOM 2789 C CA . TYR A 1 369 ? 88.933 12.894 10.377 1.00 21.50 393 TYR A CA 1
ATOM 2790 C C . TYR A 1 369 ? 87.631 13.479 10.943 1.00 21.86 393 TYR A C 1
ATOM 2791 O O . TYR A 1 369 ? 87.658 14.295 11.865 1.00 23.28 393 TYR A O 1
ATOM 2800 N N . ILE A 1 370 ? 86.509 13.083 10.329 1.00 21.40 394 ILE A N 1
ATOM 2801 C CA . ILE A 1 370 ? 85.157 13.544 10.628 1.00 22.65 394 ILE A CA 1
ATOM 2802 C C . ILE A 1 370 ? 84.734 13.224 12.041 1.00 23.58 394 ILE A C 1
ATOM 2803 O O . ILE A 1 370 ? 85.032 12.194 12.542 1.00 23.94 394 ILE A O 1
ATOM 2808 N N . ASP A 1 371 ? 84.032 14.142 12.691 1.00 26.49 395 ASP A N 1
ATOM 2809 C CA . ASP A 1 371 ? 83.306 13.884 13.978 1.00 28.46 395 ASP A CA 1
ATOM 2810 C C . ASP A 1 371 ? 81.904 13.403 13.671 1.00 28.10 395 ASP A C 1
ATOM 2811 O O . ASP A 1 371 ? 81.157 14.041 12.854 1.00 28.33 395 ASP A O 1
ATOM 2816 N N . LEU A 1 372 ? 81.557 12.297 14.334 1.00 27.50 396 LEU A N 1
ATOM 2817 C CA . LEU A 1 372 ? 80.272 11.648 14.015 1.00 27.55 396 LEU A CA 1
ATOM 2818 C C . LEU A 1 372 ? 79.066 12.317 14.720 1.00 28.09 396 LEU A C 1
ATOM 2819 O O . LEU A 1 372 ? 77.885 12.257 14.261 1.00 26.87 396 LEU A O 1
ATOM 2824 N N . LYS A 1 373 ? 79.414 13.039 15.785 1.00 30.17 397 LYS A N 1
ATOM 2825 C CA . LYS A 1 373 ? 78.429 13.788 16.560 1.00 32.43 397 LYS A CA 1
ATOM 2826 C C . LYS A 1 373 ? 77.422 12.894 17.252 1.00 32.94 397 LYS A C 1
ATOM 2827 O O . LYS A 1 373 ? 76.367 13.396 17.673 1.00 34.27 397 LYS A O 1
ATOM 2833 N N . GLY A 1 374 ? 77.735 11.591 17.337 1.00 32.88 398 GLY A N 1
ATOM 2834 C CA . GLY A 1 374 ? 76.836 10.594 17.926 1.00 32.56 398 GLY A CA 1
ATOM 2835 C C . GLY A 1 374 ? 75.824 10.070 16.921 1.00 32.31 398 GLY A C 1
ATOM 2836 O O . GLY A 1 374 ? 74.911 9.353 17.274 1.00 32.68 398 GLY A O 1
ATOM 2837 N N . ARG A 1 375 ? 76.025 10.403 15.649 1.00 32.36 399 ARG A N 1
ATOM 2838 C CA . ARG A 1 375 ? 75.133 9.964 14.579 1.00 32.67 399 ARG A CA 1
ATOM 2839 C C . ARG A 1 375 ? 75.295 8.491 14.202 1.00 33.20 399 ARG A C 1
ATOM 2840 O O . ARG A 1 375 ? 76.124 7.777 14.763 1.00 33.17 399 ARG A O 1
ATOM 2848 N N . ASP A 1 376 ? 74.502 8.064 13.221 1.00 33.78 400 ASP A N 1
ATOM 2849 C CA . ASP A 1 376 ? 74.570 6.733 12.704 1.00 35.84 400 ASP A CA 1
ATOM 2850 C C . ASP A 1 376 ? 75.724 6.727 11.723 1.00 38.52 400 ASP A C 1
ATOM 2851 O O . ASP A 1 376 ? 75.750 7.603 10.843 1.00 39.39 400 ASP A O 1
ATOM 2856 N N . PRO A 1 377 ? 76.684 5.753 11.813 1.00 40.85 401 PRO A N 1
ATOM 2857 C CA . PRO A 1 377 ? 77.788 5.649 10.836 1.00 43.05 401 PRO A CA 1
ATOM 2858 C C . PRO A 1 377 ? 77.345 5.621 9.358 1.00 45.60 401 PRO A C 1
ATOM 2859 O O . PRO A 1 377 ? 78.171 5.723 8.435 1.00 46.68 401 PRO A O 1
ATOM 2863 N N . ASP A 1 378 ? 76.048 5.499 9.130 1.00 47.28 402 ASP A N 1
ATOM 2864 C CA . ASP A 1 378 ? 75.518 5.487 7.776 1.00 49.59 402 ASP A CA 1
ATOM 2865 C C . ASP A 1 378 ? 75.006 6.881 7.386 1.00 51.48 402 ASP A C 1
ATOM 2866 O O . ASP A 1 378 ? 75.185 7.319 6.230 1.00 52.51 402 ASP A O 1
ATOM 2871 N N . ASP A 1 379 ? 74.325 7.545 8.333 1.00 53.41 403 ASP A N 1
ATOM 2872 C CA . ASP A 1 379 ? 73.818 8.912 8.194 1.00 53.66 403 ASP A CA 1
ATOM 2873 C C . ASP A 1 379 ? 75.031 9.758 7.891 1.00 52.99 403 ASP A C 1
ATOM 2874 O O . ASP A 1 379 ? 75.087 10.370 6.805 1.00 53.81 403 ASP A O 1
ATOM 2879 N N . ALA A 1 380 ? 76.002 9.753 8.814 1.00 51.96 404 ALA A N 1
ATOM 2880 C CA . ALA A 1 380 ? 77.254 10.486 8.656 1.00 51.66 404 ALA A CA 1
ATOM 2881 C C . ALA A 1 380 ? 78.106 9.833 7.558 1.00 51.16 404 ALA A C 1
ATOM 2882 O O . ALA A 1 380 ? 79.060 9.064 7.812 1.00 51.13 404 ALA A O 1
ATOM 2884 N N . PHE A 1 381 ? 77.762 10.126 6.310 1.00 50.79 405 PHE A N 1
ATOM 2885 C CA . PHE A 1 381 ? 78.429 9.484 5.176 1.00 50.18 405 PHE A CA 1
ATOM 2886 C C . PHE A 1 381 ? 78.318 10.391 3.930 1.00 49.09 405 PHE A C 1
ATOM 2887 O O . PHE A 1 381 ? 77.195 10.845 3.531 1.00 50.61 405 PHE A O 1
ATOM 2895 N N . SER A 1 382 ? 79.466 10.646 3.305 1.00 45.74 406 SER A N 1
ATOM 2896 C CA . SER A 1 382 ? 79.491 11.503 2.146 1.00 41.86 406 SER A CA 1
ATOM 2897 C C . SER A 1 382 ? 80.498 10.998 1.143 1.00 39.42 406 SER A C 1
ATOM 2898 O O . SER A 1 382 ? 80.895 9.839 1.166 1.00 40.07 406 SER A O 1
ATOM 2901 N N . GLY A 1 383 ? 80.909 11.875 0.235 1.00 35.40 407 GLY A N 1
ATOM 2902 C CA . GLY A 1 383 ? 81.899 11.495 -0.758 1.00 30.99 407 GLY A CA 1
ATOM 2903 C C . GLY A 1 383 ? 83.237 12.019 -0.282 1.00 28.17 407 GLY A C 1
ATOM 2904 O O . GLY A 1 383 ? 84.288 11.637 -0.758 1.00 27.93 407 GLY A O 1
ATOM 2905 N N . VAL A 1 384 ? 83.162 12.914 0.663 1.00 25.34 408 VAL A N 1
ATOM 2906 C CA . VAL A 1 384 ? 84.362 13.513 1.202 1.00 23.30 408 VAL A CA 1
ATOM 2907 C C . VAL A 1 384 ? 85.598 12.598 1.352 1.00 21.90 408 VAL A C 1
ATOM 2908 O O . VAL A 1 384 ? 86.530 12.754 0.620 1.00 20.43 408 VAL A O 1
ATOM 2912 N N . PRO A 1 385 ? 85.569 11.587 2.251 1.00 22.14 409 PRO A N 1
ATOM 2913 C CA . PRO A 1 385 ? 86.767 10.728 2.511 1.00 21.26 409 PRO A CA 1
ATOM 2914 C C . PRO A 1 385 ? 87.351 10.063 1.256 1.00 21.02 409 PRO A C 1
ATOM 2915 O O . PRO A 1 385 ? 88.601 9.929 1.160 1.00 20.33 409 PRO A O 1
ATOM 2919 N N . TYR A 1 386 ? 86.502 9.695 0.285 1.00 21.25 410 TYR A N 1
ATOM 2920 C CA . TYR A 1 386 ? 86.972 9.157 -0.981 1.00 21.74 410 TYR A CA 1
ATOM 2921 C C . TYR A 1 386 ? 87.776 10.058 -1.961 1.00 22.11 410 TYR A C 1
ATOM 2922 O O . TYR A 1 386 ? 88.953 9.776 -2.299 1.00 22.49 410 TYR A O 1
ATOM 2931 N N . VAL A 1 387 ? 87.097 11.098 -2.473 1.00 21.62 411 VAL A N 1
ATOM 2932 C CA . VAL A 1 387 ? 87.696 12.028 -3.368 1.00 20.57 411 VAL A CA 1
ATOM 2933 C C . VAL A 1 387 ? 88.664 12.993 -2.680 1.00 21.29 411 VAL A C 1
ATOM 2934 O O . VAL A 1 387 ? 89.680 13.314 -3.264 1.00 22.50 411 VAL A O 1
ATOM 2938 N N . LYS A 1 388 ? 88.289 13.550 -1.535 1.00 21.09 412 LYS A N 1
ATOM 2939 C CA . LYS A 1 388 ? 89.158 14.450 -0.846 1.00 21.79 412 LYS A CA 1
ATOM 2940 C C . LYS A 1 388 ? 90.352 13.692 -0.227 1.00 22.96 412 LYS A C 1
ATOM 2941 O O . LYS A 1 388 ? 91.446 14.247 -0.005 1.00 23.72 412 LYS A O 1
ATOM 2947 N N . GLY A 1 389 ? 90.130 12.423 0.092 1.00 22.68 413 GLY A N 1
ATOM 2948 C CA . GLY A 1 389 ? 91.157 11.628 0.659 1.00 20.92 413 GLY A CA 1
ATOM 2949 C C . GLY A 1 389 ? 92.051 11.184 -0.460 1.00 19.95 413 GLY A C 1
ATOM 2950 O O . GLY A 1 389 ? 93.193 10.854 -0.217 1.00 19.98 413 GLY A O 1
ATOM 2951 N N . GLN A 1 390 ? 91.472 11.111 -1.668 1.00 19.70 414 GLN A N 1
ATOM 2952 C CA . GLN A 1 390 ? 92.252 10.835 -2.915 1.00 19.02 414 GLN A CA 1
ATOM 2953 C C . GLN A 1 390 ? 93.105 11.998 -3.367 1.00 18.57 414 GLN A C 1
ATOM 2954 O O . GLN A 1 390 ? 94.312 11.776 -3.654 1.00 18.43 414 GLN A O 1
ATOM 2960 N N . LEU A 1 391 ? 92.517 13.220 -3.417 1.00 16.99 415 LEU A N 1
ATOM 2961 C CA . LEU A 1 391 ? 93.219 14.392 -3.828 1.00 16.07 415 LEU A CA 1
ATOM 2962 C C . LEU A 1 391 ? 94.330 14.583 -2.842 1.00 16.09 415 LEU A C 1
ATOM 2963 O O . LEU A 1 391 ? 95.387 15.014 -3.195 1.00 15.07 415 LEU A O 1
ATOM 2968 N N . PHE A 1 392 ? 94.075 14.224 -1.603 1.00 17.20 416 PHE A N 1
ATOM 2969 C CA . PHE A 1 392 ? 95.070 14.344 -0.574 1.00 17.06 416 PHE A CA 1
ATOM 2970 C C . PHE A 1 392 ? 96.310 13.529 -0.842 1.00 17.23 416 PHE A C 1
ATOM 2971 O O . PHE A 1 392 ? 97.387 13.997 -0.714 1.00 16.98 416 PHE A O 1
ATOM 2979 N N . LEU A 1 393 ? 96.122 12.263 -1.224 1.00 18.42 417 LEU A N 1
ATOM 2980 C CA . LEU A 1 393 ? 97.201 11.367 -1.523 1.00 18.04 417 LEU A CA 1
ATOM 2981 C C . LEU A 1 393 ? 97.779 11.660 -2.875 1.00 18.46 417 LEU A C 1
ATOM 2982 O O . LEU A 1 393 ? 98.979 11.442 -3.092 1.00 19.44 417 LEU A O 1
ATOM 2987 N N . MET A 1 394 ? 96.969 12.198 -3.763 1.00 19.14 418 MET A N 1
ATOM 2988 C CA . MET A 1 394 ? 97.455 12.687 -5.063 1.00 18.91 418 MET A CA 1
ATOM 2989 C C . MET A 1 394 ? 98.352 13.872 -4.889 1.00 18.92 418 MET A C 1
ATOM 2990 O O . MET A 1 394 ? 99.138 14.153 -5.756 1.00 19.22 418 MET A O 1
ATOM 2995 N N . TYR A 1 395 ? 98.171 14.599 -3.780 1.00 18.09 419 TYR A N 1
ATOM 2996 C CA . TYR A 1 395 ? 98.926 15.759 -3.432 1.00 16.45 419 TYR A CA 1
ATOM 2997 C C . TYR A 1 395 ? 100.290 15.288 -3.012 1.00 17.13 419 TYR A C 1
ATOM 2998 O O . TYR A 1 395 ? 101.262 15.803 -3.426 1.00 18.61 419 TYR A O 1
ATOM 3007 N N . LEU A 1 396 ? 100.357 14.251 -2.220 1.00 18.78 420 LEU A N 1
ATOM 3008 C CA . LEU A 1 396 ? 101.620 13.725 -1.713 1.00 18.98 420 LEU A CA 1
ATOM 3009 C C . LEU A 1 396 ? 102.332 13.071 -2.868 1.00 19.91 420 LEU A C 1
ATOM 3010 O O . LEU A 1 396 ? 103.588 13.019 -2.895 1.00 18.79 420 LEU A O 1
ATOM 3015 N N . GLU A 1 397 ? 101.536 12.586 -3.838 1.00 20.82 421 GLU A N 1
ATOM 3016 C CA . GLU A 1 397 ? 102.160 11.951 -5.040 1.00 22.81 421 GLU A CA 1
ATOM 3017 C C . GLU A 1 397 ? 102.949 13.033 -5.772 1.00 23.04 421 GLU A C 1
ATOM 3018 O O . GLU A 1 397 ? 104.196 12.932 -5.851 1.00 22.06 421 GLU A O 1
ATOM 3024 N N . GLU A 1 398 ? 102.214 14.067 -6.257 1.00 22.47 422 GLU A N 1
ATOM 3025 C CA . GLU A 1 398 ? 102.795 15.139 -6.974 1.00 21.59 422 GLU A CA 1
ATOM 3026 C C . GLU A 1 398 ? 103.944 15.737 -6.200 1.00 20.61 422 GLU A C 1
ATOM 3027 O O . GLU A 1 398 ? 104.887 16.160 -6.813 1.00 22.89 422 GLU A O 1
ATOM 3033 N N . LYS A 1 399 ? 103.877 15.777 -4.885 1.00 19.11 423 LYS A N 1
ATOM 3034 C CA . LYS A 1 399 ? 104.876 16.390 -4.080 1.00 18.81 423 LYS A CA 1
ATOM 3035 C C . LYS A 1 399 ? 106.187 15.622 -4.012 1.00 18.56 423 LYS A C 1
ATOM 3036 O O . LYS A 1 399 ? 107.214 16.185 -3.993 1.00 18.16 423 LYS A O 1
ATOM 3042 N N . PHE A 1 400 ? 106.089 14.274 -4.007 1.00 18.37 424 PHE A N 1
ATOM 3043 C CA . PHE A 1 400 ? 107.224 13.325 -3.801 1.00 16.39 424 PHE A CA 1
ATOM 3044 C C . PHE A 1 400 ? 107.549 12.484 -5.022 1.00 15.24 424 PHE A C 1
ATOM 3045 O O . PHE A 1 400 ? 108.678 12.038 -5.176 1.00 14.95 424 PHE A O 1
ATOM 3053 N N . GLY A 1 401 ? 106.558 12.320 -5.919 1.00 14.21 425 GLY A N 1
ATOM 3054 C CA . GLY A 1 401 ? 106.755 11.454 -7.067 1.00 13.40 425 GLY A CA 1
ATOM 3055 C C . GLY A 1 401 ? 106.229 10.082 -6.764 1.00 13.92 425 GLY A C 1
ATOM 3056 O O . GLY A 1 401 ? 106.092 9.720 -5.592 1.00 13.05 425 GLY A O 1
ATOM 3057 N N . ARG A 1 402 ? 105.958 9.267 -7.806 1.00 14.58 426 ARG A N 1
ATOM 3058 C CA . ARG A 1 402 ? 105.458 7.912 -7.601 1.00 14.86 426 ARG A CA 1
ATOM 3059 C C . ARG A 1 402 ? 106.533 7.017 -7.033 1.00 15.77 426 ARG A C 1
ATOM 3060 O O . ARG A 1 402 ? 106.247 6.208 -6.122 1.00 17.00 426 ARG A O 1
ATOM 3068 N N . GLU A 1 403 ? 107.730 7.102 -7.590 1.00 15.54 427 GLU A N 1
ATOM 3069 C CA . GLU A 1 403 ? 108.830 6.298 -7.070 1.00 16.69 427 GLU A CA 1
ATOM 3070 C C . GLU A 1 403 ? 108.803 6.283 -5.555 1.00 16.17 427 GLU A C 1
ATOM 3071 O O . GLU A 1 403 ? 108.614 5.257 -4.908 1.00 16.38 427 GLU A O 1
ATOM 3077 N N . ARG A 1 404 ? 108.939 7.451 -4.984 1.00 15.46 428 ARG A N 1
ATOM 3078 C CA . ARG A 1 404 ? 108.983 7.666 -3.551 1.00 15.33 428 ARG A CA 1
ATOM 3079 C C . ARG A 1 404 ? 107.631 7.496 -2.886 1.00 15.02 428 ARG A C 1
ATOM 3080 O O . ARG A 1 404 ? 107.504 6.826 -1.836 1.00 14.86 428 ARG A O 1
ATOM 3088 N N . PHE A 1 405 ? 106.599 8.106 -3.439 1.00 14.19 429 PHE A N 1
ATOM 3089 C CA . PHE A 1 405 ? 105.286 7.921 -2.863 1.00 13.36 429 PHE A CA 1
ATOM 3090 C C . PHE A 1 405 ? 104.854 6.488 -2.839 1.00 14.31 429 PHE A C 1
ATOM 3091 O O . PHE A 1 405 ? 104.525 5.970 -1.758 1.00 15.42 429 PHE A O 1
ATOM 3099 N N . ASP A 1 406 ? 104.881 5.819 -4.000 1.00 14.38 430 ASP A N 1
ATOM 3100 C CA . ASP A 1 406 ? 104.452 4.410 -4.195 1.00 14.50 430 ASP A CA 1
ATOM 3101 C C . ASP A 1 406 ? 105.263 3.400 -3.411 1.00 15.12 430 ASP A C 1
ATOM 3102 O O . ASP A 1 406 ? 104.709 2.419 -3.034 1.00 16.62 430 ASP A O 1
ATOM 3107 N N . ALA A 1 407 ? 106.570 3.618 -3.151 1.00 16.04 431 ALA A N 1
ATOM 3108 C CA . ALA A 1 407 ? 107.400 2.750 -2.351 1.00 14.65 431 ALA A CA 1
ATOM 3109 C C . ALA A 1 407 ? 106.841 2.830 -0.928 1.00 15.10 431 ALA A C 1
ATOM 3110 O O . ALA A 1 407 ? 106.643 1.830 -0.249 1.00 15.08 431 ALA A O 1
ATOM 3112 N N . PHE A 1 408 ? 106.555 4.053 -0.481 1.00 15.48 432 PHE A N 1
ATOM 3113 C CA . PHE A 1 408 ? 106.012 4.374 0.844 1.00 14.75 432 PHE A CA 1
ATOM 3114 C C . PHE A 1 408 ? 104.660 3.654 0.960 1.00 14.72 432 PHE A C 1
ATOM 3115 O O . PHE A 1 408 ? 104.472 2.787 1.841 1.00 15.37 432 PHE A O 1
ATOM 3123 N N . VAL A 1 409 ? 103.716 4.002 0.075 1.00 13.25 433 VAL A N 1
ATOM 3124 C CA . VAL A 1 409 ? 102.433 3.346 0.096 1.00 13.99 433 VAL A CA 1
ATOM 3125 C C . VAL A 1 409 ? 102.530 1.860 0.082 1.00 14.31 433 VAL A C 1
ATOM 3126 O O . VAL A 1 409 ? 101.731 1.220 0.739 1.00 16.10 433 VAL A O 1
ATOM 3130 N N . LEU A 1 410 ? 103.426 1.257 -0.672 1.00 14.08 434 LEU A N 1
ATOM 3131 C CA . LEU A 1 410 ? 103.596 -0.187 -0.585 1.00 14.25 434 LEU A CA 1
ATOM 3132 C C . LEU A 1 410 ? 104.021 -0.588 0.823 1.00 15.92 434 LEU A C 1
ATOM 3133 O O . LEU A 1 410 ? 103.428 -1.501 1.387 1.00 16.85 434 LEU A O 1
ATOM 3138 N N . GLU A 1 411 ? 105.023 0.079 1.428 1.00 16.12 435 GLU A N 1
ATOM 3139 C CA . GLU A 1 411 ? 105.437 -0.310 2.792 1.00 17.44 435 GLU A CA 1
ATOM 3140 C C . GLU A 1 411 ? 104.275 -0.113 3.773 1.00 16.98 435 GLU A C 1
ATOM 3141 O O . GLU A 1 411 ? 104.131 -0.876 4.724 1.00 16.15 435 GLU A O 1
ATOM 3147 N N . TYR A 1 412 ? 103.498 0.953 3.562 1.00 15.94 436 TYR A N 1
ATOM 3148 C CA . TYR A 1 412 ? 102.375 1.265 4.409 1.00 14.14 436 TYR A CA 1
ATOM 3149 C C . TYR A 1 412 ? 101.441 0.068 4.481 1.00 14.32 436 TYR A C 1
ATOM 3150 O O . TYR A 1 412 ? 101.054 -0.337 5.579 1.00 14.75 436 TYR A O 1
ATOM 3159 N N . PHE A 1 413 ? 101.063 -0.500 3.353 1.00 13.42 437 PHE A N 1
ATOM 3160 C CA . PHE A 1 413 ? 100.261 -1.728 3.343 1.00 13.99 437 PHE A CA 1
ATOM 3161 C C . PHE A 1 413 ? 100.942 -2.984 3.850 1.00 14.85 437 PHE A C 1
ATOM 3162 O O . PHE A 1 413 ? 100.333 -3.810 4.555 1.00 14.78 437 PHE A O 1
ATOM 3170 N N . ASP A 1 414 ? 102.211 -3.177 3.512 1.00 16.43 438 ASP A N 1
ATOM 3171 C CA . ASP A 1 414 ? 102.921 -4.315 4.066 1.00 18.53 438 ASP A CA 1
ATOM 3172 C C . ASP A 1 414 ? 103.028 -4.250 5.574 1.00 18.67 438 ASP A C 1
ATOM 3173 O O . ASP A 1 414 ? 102.834 -5.236 6.266 1.00 20.84 438 ASP A O 1
ATOM 3178 N N . SER A 1 415 ? 103.350 -3.105 6.097 1.00 17.92 439 SER A N 1
ATOM 3179 C CA . SER A 1 415 ? 103.576 -2.901 7.529 1.00 17.12 439 SER A CA 1
ATOM 3180 C C . SER A 1 415 ? 102.334 -2.967 8.413 1.00 17.43 439 SER A C 1
ATOM 3181 O O . SER A 1 415 ? 102.446 -3.194 9.598 1.00 17.22 439 SER A O 1
ATOM 3184 N N . HIS A 1 416 ? 101.131 -2.795 7.828 1.00 17.86 440 HIS A N 1
ATOM 3185 C CA . HIS A 1 416 ? 99.891 -2.828 8.581 1.00 17.23 440 HIS A CA 1
ATOM 3186 C C . HIS A 1 416 ? 99.084 -3.962 8.159 1.00 17.76 440 HIS A C 1
ATOM 3187 O O . HIS A 1 416 ? 97.850 -3.915 8.313 1.00 19.30 440 HIS A O 1
ATOM 3194 N N . ALA A 1 417 ? 99.698 -4.996 7.611 1.00 17.36 441 ALA A N 1
ATOM 3195 C CA . ALA A 1 417 ? 99.007 -6.201 7.153 1.00 16.50 441 ALA A CA 1
ATOM 3196 C C . ALA A 1 417 ? 98.124 -6.815 8.198 1.00 17.54 441 ALA A C 1
ATOM 3197 O O . ALA A 1 417 ? 98.616 -7.326 9.269 1.00 18.85 441 ALA A O 1
ATOM 3199 N N . PHE A 1 418 ? 96.794 -6.828 7.883 1.00 17.26 442 PHE A N 1
ATOM 3200 C CA . PHE A 1 418 ? 95.772 -7.390 8.782 1.00 16.05 442 PHE A CA 1
ATOM 3201 C C . PHE A 1 418 ? 95.732 -6.640 10.150 1.00 16.64 442 PHE A C 1
ATOM 3202 O O . PHE A 1 418 ? 95.474 -7.204 11.202 1.00 16.87 442 PHE A O 1
ATOM 3210 N N . GLN A 1 419 ? 95.955 -5.326 10.105 1.00 17.04 443 GLN A N 1
ATOM 3211 C CA . GLN A 1 419 ? 95.925 -4.467 11.301 1.00 17.68 443 GLN A CA 1
ATOM 3212 C C . GLN A 1 419 ? 94.862 -3.406 11.233 1.00 18.45 443 GLN A C 1
ATOM 3213 O O . GLN A 1 419 ? 94.095 -3.302 10.301 1.00 18.11 443 GLN A O 1
ATOM 3219 N N . SER A 1 420 ? 94.786 -2.645 12.299 1.00 20.62 444 SER A N 1
ATOM 3220 C CA . SER A 1 420 ? 93.808 -1.560 12.466 1.00 21.44 444 SER A CA 1
ATOM 3221 C C . SER A 1 420 ? 94.640 -0.278 12.569 1.00 22.32 444 SER A C 1
ATOM 3222 O O . SER A 1 420 ? 95.805 -0.313 12.928 1.00 25.27 444 SER A O 1
ATOM 3225 N N . LEU A 1 421 ? 94.101 0.859 12.188 1.00 22.00 445 LEU A N 1
ATOM 3226 C CA . LEU A 1 421 ? 94.863 2.114 12.293 1.00 21.58 445 LEU A CA 1
ATOM 3227 C C . LEU A 1 421 ? 93.913 3.299 12.475 1.00 22.74 445 LEU A C 1
ATOM 3228 O O . LEU A 1 421 ? 92.794 3.355 11.907 1.00 21.62 445 LEU A O 1
ATOM 3233 N N . GLY A 1 422 ? 94.392 4.255 13.281 1.00 24.59 446 GLY A N 1
ATOM 3234 C CA . GLY A 1 422 ? 93.659 5.482 13.568 1.00 24.26 446 GLY A CA 1
ATOM 3235 C C . GLY A 1 422 ? 94.334 6.641 12.949 1.00 23.61 446 GLY A C 1
ATOM 3236 O O . GLY A 1 422 ? 95.532 6.613 12.680 1.00 23.35 446 GLY A O 1
ATOM 3237 N N . THR A 1 423 ? 93.578 7.697 12.733 1.00 25.20 447 THR A N 1
ATOM 3238 C CA . THR A 1 423 ? 94.099 8.898 12.071 1.00 25.68 447 THR A CA 1
ATOM 3239 C C . THR A 1 423 ? 95.415 9.380 12.732 1.00 26.38 447 THR A C 1
ATOM 3240 O O . THR A 1 423 ? 96.420 9.485 12.071 1.00 27.66 447 THR A O 1
ATOM 3244 N N . ASP A 1 424 ? 95.437 9.567 14.038 1.00 27.28 448 ASP A N 1
ATOM 3245 C CA . ASP A 1 424 ? 96.626 10.054 14.691 1.00 27.73 448 ASP A CA 1
ATOM 3246 C C . ASP A 1 424 ? 97.859 9.264 14.392 1.00 27.87 448 ASP A C 1
ATOM 3247 O O . ASP A 1 424 ? 98.909 9.803 14.269 1.00 28.24 448 ASP A O 1
ATOM 3252 N N . ASN A 1 425 ? 97.723 7.952 14.245 1.00 27.88 449 ASN A N 1
ATOM 3253 C CA . ASN A 1 425 ? 98.871 7.082 14.013 1.00 28.02 449 ASN A CA 1
ATOM 3254 C C . ASN A 1 425 ? 99.269 7.059 12.586 1.00 27.17 449 ASN A C 1
ATOM 3255 O O . ASN A 1 425 ? 100.492 6.958 12.294 1.00 27.78 449 ASN A O 1
ATOM 3260 N N . PHE A 1 426 ? 98.284 7.183 11.687 1.00 24.88 450 PHE A N 1
ATOM 3261 C CA . PHE A 1 426 ? 98.580 7.296 10.274 1.00 22.90 450 PHE A CA 1
ATOM 3262 C C . PHE A 1 426 ? 99.548 8.415 10.071 1.00 22.73 450 PHE A C 1
ATOM 3263 O O . PHE A 1 426 ? 100.519 8.292 9.338 1.00 21.73 450 PHE A O 1
ATOM 3271 N N . VAL A 1 427 ? 99.240 9.555 10.696 1.00 22.85 451 VAL A N 1
ATOM 3272 C CA . VAL A 1 427 ? 100.093 10.733 10.667 1.00 22.73 451 VAL A CA 1
ATOM 3273 C C . VAL A 1 427 ? 101.519 10.454 11.133 1.00 24.84 451 VAL A C 1
ATOM 3274 O O . VAL A 1 427 ? 102.460 10.771 10.425 1.00 26.34 451 VAL A O 1
ATOM 3278 N N . LYS A 1 428 ? 101.678 9.891 12.312 1.00 26.20 452 LYS A N 1
ATOM 3279 C CA . LYS A 1 428 ? 102.953 9.549 12.879 1.00 25.85 452 LYS A CA 1
ATOM 3280 C C . LYS A 1 428 ? 103.744 8.813 11.784 1.00 25.64 452 LYS A C 1
ATOM 3281 O O . LYS A 1 428 ? 104.846 9.214 11.485 1.00 25.87 452 LYS A O 1
ATOM 3287 N N . TYR A 1 429 ? 103.132 7.803 11.132 1.00 23.89 453 TYR A N 1
ATOM 3288 C CA . TYR A 1 429 ? 103.744 6.964 10.085 1.00 21.44 453 TYR A CA 1
ATOM 3289 C C . TYR A 1 429 ? 103.988 7.707 8.749 1.00 21.64 453 TYR A C 1
ATOM 3290 O O . TYR A 1 429 ? 104.933 7.435 8.005 1.00 21.62 453 TYR A O 1
ATOM 3299 N N . LEU A 1 430 ? 103.084 8.640 8.434 1.00 22.62 454 LEU A N 1
ATOM 3300 C CA . LEU A 1 430 ? 103.101 9.409 7.189 1.00 22.29 454 LEU A CA 1
ATOM 3301 C C . LEU A 1 430 ? 104.247 10.373 7.290 1.00 22.99 454 LEU A C 1
ATOM 3302 O O . LEU A 1 430 ? 104.812 10.780 6.309 1.00 23.46 454 LEU A O 1
ATOM 3307 N N . LYS A 1 431 ? 104.570 10.748 8.516 1.00 23.12 455 LYS A N 1
ATOM 3308 C CA . LYS A 1 431 ? 105.686 11.626 8.768 1.00 23.67 455 LYS A CA 1
ATOM 3309 C C . LYS A 1 431 ? 106.982 10.843 8.821 1.00 24.14 455 LYS A C 1
ATOM 3310 O O . LYS A 1 431 ? 107.916 11.151 8.143 1.00 25.45 455 LYS A O 1
ATOM 3316 N N . ALA A 1 432 ? 107.022 9.807 9.615 1.00 25.01 456 ALA A N 1
ATOM 3317 C CA . ALA A 1 432 ? 108.229 9.022 9.849 1.00 24.95 456 ALA A CA 1
ATOM 3318 C C . ALA A 1 432 ? 108.654 8.320 8.613 1.00 25.20 456 ALA A C 1
ATOM 3319 O O . ALA A 1 432 ? 109.819 7.942 8.507 1.00 26.16 456 ALA A O 1
ATOM 3321 N N . ASN A 1 433 ? 107.738 8.157 7.654 1.00 26.56 457 ASN A N 1
ATOM 3322 C CA . ASN A 1 433 ? 108.048 7.395 6.400 1.00 27.25 457 ASN A CA 1
ATOM 3323 C C . ASN A 1 433 ? 107.934 8.114 5.035 1.00 26.19 457 ASN A C 1
ATOM 3324 O O . ASN A 1 433 ? 108.132 7.525 3.987 1.00 24.85 457 ASN A O 1
ATOM 3329 N N . LEU A 1 434 ? 107.609 9.402 5.159 1.00 26.50 458 LEU A N 1
ATOM 3330 C CA . LEU A 1 434 ? 107.475 10.233 3.983 1.00 26.04 458 LEU A CA 1
ATOM 3331 C C . LEU A 1 434 ? 107.906 11.661 4.255 1.00 26.60 458 LEU A C 1
ATOM 3332 O O . LEU A 1 434 ? 108.953 12.077 3.814 1.00 26.02 458 LEU A O 1
ATOM 3337 N N . THR A 1 435 ? 107.012 12.383 4.897 1.00 26.94 459 THR A N 1
ATOM 3338 C CA . THR A 1 435 ? 107.094 13.801 5.164 1.00 27.61 459 THR A CA 1
ATOM 3339 C C . THR A 1 435 ? 108.313 14.121 5.962 1.00 29.58 459 THR A C 1
ATOM 3340 O O . THR A 1 435 ? 108.779 15.259 5.937 1.00 30.11 459 THR A O 1
ATOM 3344 N N . ASP A 1 436 ? 108.877 13.126 6.637 1.00 30.74 460 ASP A N 1
ATOM 3345 C CA . ASP A 1 436 ? 110.060 13.375 7.473 1.00 31.30 460 ASP A CA 1
ATOM 3346 C C . ASP A 1 436 ? 111.198 12.584 6.848 1.00 30.90 460 ASP A C 1
ATOM 3347 O O . ASP A 1 436 ? 112.363 12.889 7.092 1.00 30.55 460 ASP A O 1
ATOM 3352 N N . LYS A 1 437 ? 110.855 11.598 6.009 1.00 30.23 461 LYS A N 1
ATOM 3353 C CA . LYS A 1 437 ? 111.902 10.768 5.466 1.00 31.07 461 LYS A CA 1
ATOM 3354 C C . LYS A 1 437 ? 112.595 11.629 4.439 1.00 30.64 461 LYS A C 1
ATOM 3355 O O . LYS A 1 437 ? 113.835 11.677 4.355 1.00 30.51 461 LYS A O 1
ATOM 3361 N N . TYR A 1 438 ? 111.767 12.305 3.664 1.00 30.20 462 TYR A N 1
ATOM 3362 C CA . TYR A 1 438 ? 112.160 13.255 2.620 1.00 28.81 462 TYR A CA 1
ATOM 3363 C C . TYR A 1 438 ? 111.593 14.619 3.062 1.00 27.96 462 TYR A C 1
ATOM 3364 O O . TYR A 1 438 ? 110.482 15.025 2.629 1.00 27.43 462 TYR A O 1
ATOM 3373 N N . PRO A 1 439 ? 112.337 15.302 3.967 1.00 26.98 463 PRO A N 1
ATOM 3374 C CA . PRO A 1 439 ? 111.993 16.513 4.678 1.00 25.18 463 PRO A CA 1
ATOM 3375 C C . PRO A 1 439 ? 111.963 17.761 3.817 1.00 25.05 463 PRO A C 1
ATOM 3376 O O . PRO A 1 439 ? 112.592 17.813 2.752 1.00 26.54 463 PRO A O 1
ATOM 3380 N N . ASN A 1 440 ? 111.207 18.753 4.267 1.00 25.71 464 ASN A N 1
ATOM 3381 C CA . ASN A 1 440 ? 111.079 20.011 3.575 1.00 26.15 464 ASN A CA 1
ATOM 3382 C C . ASN A 1 440 ? 110.289 20.032 2.257 1.00 26.47 464 ASN A C 1
ATOM 3383 O O . ASN A 1 440 ? 110.440 20.942 1.450 1.00 27.22 464 ASN A O 1
ATOM 3388 N N . ILE A 1 441 ? 109.452 19.016 2.018 1.00 26.43 465 ILE A N 1
ATOM 3389 C CA . ILE A 1 441 ? 108.669 19.017 0.789 1.00 25.51 465 ILE A CA 1
ATOM 3390 C C . ILE A 1 441 ? 107.267 19.355 1.233 1.00 25.40 465 ILE A C 1
ATOM 3391 O O . ILE A 1 441 ? 106.726 20.296 0.746 1.00 26.41 465 ILE A O 1
ATOM 3396 N N . VAL A 1 442 ? 106.726 18.589 2.195 1.00 25.82 466 VAL A N 1
ATOM 3397 C CA . VAL A 1 442 ? 105.435 18.860 2.792 1.00 26.87 466 VAL A CA 1
ATOM 3398 C C . VAL A 1 442 ? 105.558 19.154 4.292 1.00 28.31 466 VAL A C 1
ATOM 3399 O O . VAL A 1 442 ? 106.274 18.488 5.031 1.00 28.64 466 VAL A O 1
ATOM 3403 N N . SER A 1 443 ? 104.840 20.176 4.735 1.00 29.08 467 SER A N 1
ATOM 3404 C CA . SER A 1 443 ? 104.897 20.609 6.128 1.00 30.52 467 SER A CA 1
ATOM 3405 C C . SER A 1 443 ? 103.684 20.110 6.904 1.00 30.64 467 SER A C 1
ATOM 3406 O O . SER A 1 443 ? 102.558 20.030 6.356 1.00 31.30 467 SER A O 1
ATOM 3409 N N . ASP A 1 444 ? 103.908 19.843 8.196 1.00 29.26 468 ASP A N 1
ATOM 3410 C CA . ASP A 1 444 ? 102.858 19.308 9.015 1.00 28.04 468 ASP A CA 1
ATOM 3411 C C . ASP A 1 444 ? 101.607 20.175 9.028 1.00 27.46 468 ASP A C 1
ATOM 3412 O O . ASP A 1 444 ? 100.617 19.813 9.655 1.00 27.20 468 ASP A O 1
ATOM 3417 N N . ASN A 1 445 ? 101.653 21.311 8.326 1.00 27.48 469 ASN A N 1
ATOM 3418 C CA . ASN A 1 445 ? 100.536 22.272 8.292 1.00 26.57 469 ASN A CA 1
ATOM 3419 C C . ASN A 1 445 ? 99.655 21.876 7.141 1.00 25.65 469 ASN A C 1
ATOM 3420 O O . ASN A 1 445 ? 98.483 22.108 7.176 1.00 25.96 469 ASN A O 1
ATOM 3425 N N . GLU A 1 446 ? 100.258 21.275 6.142 1.00 23.93 470 GLU A N 1
ATOM 3426 C CA . GLU A 1 446 ? 99.558 20.885 4.948 1.00 24.82 470 GLU A CA 1
ATOM 3427 C C . GLU A 1 446 ? 98.928 19.547 5.250 1.00 25.60 470 GLU A C 1
ATOM 3428 O O . GLU A 1 446 ? 97.848 19.165 4.711 1.00 24.60 470 GLU A O 1
ATOM 3434 N N . ILE A 1 447 ? 99.626 18.813 6.136 1.00 25.68 471 ILE A N 1
ATOM 3435 C CA . ILE A 1 447 ? 99.116 17.485 6.580 1.00 25.12 471 ILE A CA 1
ATOM 3436 C C . ILE A 1 447 ? 97.885 17.694 7.463 1.00 26.16 471 ILE A C 1
ATOM 3437 O O . ILE A 1 447 ? 96.830 17.135 7.165 1.00 25.04 471 ILE A O 1
ATOM 3442 N N . ASN A 1 448 ? 98.046 18.518 8.526 1.00 27.27 472 ASN A N 1
ATOM 3443 C CA . ASN A 1 448 ? 96.942 18.799 9.453 1.00 28.65 472 ASN A CA 1
ATOM 3444 C C . ASN A 1 448 ? 95.760 19.460 8.749 1.00 28.48 472 ASN A C 1
ATOM 3445 O O . ASN A 1 448 ? 94.598 19.211 9.069 1.00 28.03 472 ASN A O 1
ATOM 3450 N N . GLU A 1 449 ? 96.089 20.280 7.768 1.00 28.27 473 GLU A N 1
ATOM 3451 C CA . GLU A 1 449 ? 95.111 21.052 7.061 1.00 27.76 473 GLU A CA 1
ATOM 3452 C C . GLU A 1 449 ? 94.274 20.096 6.223 1.00 27.20 473 GLU A C 1
ATOM 3453 O O . GLU A 1 449 ? 93.049 20.167 6.242 1.00 28.69 473 GLU A O 1
ATOM 3459 N N . TRP A 1 450 ? 94.959 19.213 5.502 1.00 24.89 474 TRP A N 1
ATOM 3460 C CA . TRP A 1 450 ? 94.363 18.130 4.718 1.00 22.26 474 TRP A CA 1
ATOM 3461 C C . TRP A 1 450 ? 93.338 17.236 5.385 1.00 22.63 474 TRP A C 1
ATOM 3462 O O . TRP A 1 450 ? 92.193 17.102 4.862 1.00 22.40 474 TRP A O 1
ATOM 3473 N N . ILE A 1 451 ? 93.710 16.694 6.551 1.00 22.35 475 ILE A N 1
ATOM 3474 C CA . ILE A 1 451 ? 92.834 15.800 7.317 1.00 22.21 475 ILE A CA 1
ATOM 3475 C C . ILE A 1 451 ? 91.849 16.292 8.373 1.00 21.63 475 ILE A C 1
ATOM 3476 O O . ILE A 1 451 ? 90.873 15.595 8.710 1.00 21.12 475 ILE A O 1
ATOM 3481 N N . PHE A 1 452 ? 92.084 17.494 8.885 1.00 20.70 476 PHE A N 1
ATOM 3482 C CA . PHE A 1 452 ? 91.278 18.061 9.956 1.00 19.00 476 PHE A CA 1
ATOM 3483 C C . PHE A 1 452 ? 90.353 19.224 9.615 1.00 20.39 476 PHE A C 1
ATOM 3484 O O . PHE A 1 452 ? 89.416 19.463 10.350 1.00 20.66 476 PHE A O 1
ATOM 3492 N N . LYS A 1 453 ? 90.637 19.970 8.531 1.00 21.66 477 LYS A N 1
ATOM 3493 C CA . LYS A 1 453 ? 89.860 21.151 8.191 1.00 22.47 477 LYS A CA 1
ATOM 3494 C C . LYS A 1 453 ? 88.810 20.893 7.146 1.00 22.29 477 LYS A C 1
ATOM 3495 O O . LYS A 1 453 ? 88.983 19.974 6.349 1.00 21.64 477 LYS A O 1
ATOM 3501 N N . ALA A 1 454 ? 87.733 21.689 7.170 1.00 22.54 478 ALA A N 1
ATOM 3502 C CA . ALA A 1 454 ? 86.648 21.573 6.206 1.00 22.11 478 ALA A CA 1
ATOM 3503 C C . ALA A 1 454 ? 87.086 22.145 4.879 1.00 23.41 478 ALA A C 1
ATOM 3504 O O . ALA A 1 454 ? 88.132 22.813 4.786 1.00 23.11 478 ALA A O 1
ATOM 3506 N N . GLY A 1 455 ? 86.253 21.892 3.858 1.00 25.73 479 GLY A N 1
ATOM 3507 C CA . GLY A 1 455 ? 86.498 22.155 2.399 1.00 27.04 479 GLY A CA 1
ATOM 3508 C C . GLY A 1 455 ? 87.912 21.747 1.959 1.00 28.81 479 GLY A C 1
ATOM 3509 O O . GLY A 1 455 ? 88.664 21.042 2.717 1.00 29.02 479 GLY A O 1
ATOM 3510 N N . LEU A 1 456 ? 88.312 22.187 0.755 1.00 28.92 480 LEU A N 1
ATOM 3511 C CA . LEU A 1 456 ? 89.584 21.797 0.164 1.00 27.18 480 LEU A CA 1
ATOM 3512 C C . LEU A 1 456 ? 90.641 22.898 0.343 1.00 26.91 480 LEU A C 1
ATOM 3513 O O . LEU A 1 456 ? 90.294 24.046 0.407 1.00 26.12 480 LEU A O 1
ATOM 3518 N N . PRO A 1 457 ? 91.951 22.530 0.437 1.00 27.33 481 PRO A N 1
ATOM 3519 C CA . PRO A 1 457 ? 93.081 23.434 0.664 1.00 28.07 481 PRO A CA 1
ATOM 3520 C C . PRO A 1 457 ? 93.418 24.423 -0.448 1.00 29.49 481 PRO A C 1
ATOM 3521 O O . PRO A 1 457 ? 94.387 25.202 -0.316 1.00 31.83 481 PRO A O 1
ATOM 3525 N N . SER A 1 458 ? 92.654 24.423 -1.543 1.00 28.63 482 SER A N 1
ATOM 3526 C CA . SER A 1 458 ? 92.961 25.408 -2.591 1.00 27.31 482 SER A CA 1
ATOM 3527 C C . SER A 1 458 ? 94.185 24.971 -3.371 1.00 27.33 482 SER A C 1
ATOM 3528 O O . SER A 1 458 ? 94.176 25.051 -4.613 1.00 27.45 482 SER A O 1
ATOM 3531 N N . TYR A 1 459 ? 95.216 24.508 -2.649 1.00 26.77 483 TYR A N 1
ATOM 3532 C CA . TYR A 1 459 ? 96.353 23.928 -3.321 1.00 26.57 483 TYR A CA 1
ATOM 3533 C C . TYR A 1 459 ? 96.134 22.458 -3.584 1.00 27.06 483 TYR A C 1
ATOM 3534 O O . TYR A 1 459 ? 97.050 21.725 -3.939 1.00 27.68 483 TYR A O 1
ATOM 3543 N N . ALA A 1 460 ? 94.878 22.033 -3.421 1.00 27.60 484 ALA A N 1
ATOM 3544 C CA . ALA A 1 460 ? 94.471 20.661 -3.582 1.00 26.85 484 ALA A CA 1
ATOM 3545 C C . ALA A 1 460 ? 94.421 20.394 -5.054 1.00 26.56 484 ALA A C 1
ATOM 3546 O O . ALA A 1 460 ? 93.734 21.105 -5.762 1.00 26.88 484 ALA A O 1
ATOM 3548 N N . PRO A 1 461 ? 95.090 19.314 -5.514 1.00 26.63 485 PRO A N 1
ATOM 3549 C CA . PRO A 1 461 ? 95.094 18.921 -6.901 1.00 25.69 485 PRO A CA 1
ATOM 3550 C C . PRO A 1 461 ? 93.739 19.101 -7.498 1.00 25.48 485 PRO A C 1
ATOM 3551 O O . PRO A 1 461 ? 92.752 18.863 -6.867 1.00 24.01 485 PRO A O 1
ATOM 3555 N N . GLN A 1 462 ? 93.687 19.549 -8.735 1.00 26.83 486 GLN A N 1
ATOM 3556 C CA . GLN A 1 462 ? 92.390 19.728 -9.335 1.00 28.95 486 GLN A CA 1
ATOM 3557 C C . GLN A 1 462 ? 92.420 19.161 -10.739 1.00 29.54 486 GLN A C 1
ATOM 3558 O O . GLN A 1 462 ? 92.445 19.924 -11.708 1.00 28.59 486 GLN A O 1
ATOM 3564 N N . PRO A 1 463 ? 92.426 17.820 -10.850 1.00 30.16 487 PRO A N 1
ATOM 3565 C CA . PRO A 1 463 ? 92.566 17.068 -12.075 1.00 30.85 487 PRO A CA 1
ATOM 3566 C C . PRO A 1 463 ? 91.633 17.668 -13.124 1.00 32.05 487 PRO A C 1
ATOM 3567 O O . PRO A 1 463 ? 90.410 17.912 -12.844 1.00 33.24 487 PRO A O 1
ATOM 3571 N N . THR A 1 464 ? 92.147 17.689 -14.349 1.00 31.82 488 THR A N 1
ATOM 3572 C CA . THR A 1 464 ? 91.654 18.495 -15.477 1.00 32.76 488 THR A CA 1
ATOM 3573 C C . THR A 1 464 ? 91.890 17.484 -16.547 1.00 33.33 488 THR A C 1
ATOM 3574 O O . THR A 1 464 ? 92.919 16.806 -16.537 1.00 34.24 488 THR A O 1
ATOM 3578 N N . SER A 1 465 ? 90.942 17.363 -17.465 1.00 33.83 489 SER A N 1
ATOM 3579 C CA . SER A 1 465 ? 91.049 16.396 -18.515 1.00 33.70 489 SER A CA 1
ATOM 3580 C C . SER A 1 465 ? 90.965 17.171 -19.826 1.00 34.15 489 SER A C 1
ATOM 3581 O O . SER A 1 465 ? 89.940 17.755 -20.140 1.00 34.09 489 SER A O 1
ATOM 3584 N N . ASN A 1 466 ? 91.956 17.128 -20.663 1.00 34.27 490 ASN A N 1
ATOM 3585 C CA . ASN A 1 466 ? 91.657 17.709 -21.942 1.00 34.90 490 ASN A CA 1
ATOM 3586 C C . ASN A 1 466 ? 90.341 17.436 -22.608 1.00 35.49 490 ASN A C 1
ATOM 3587 O O . ASN A 1 466 ? 89.622 18.352 -22.861 1.00 36.62 490 ASN A O 1
ATOM 3592 N N . ALA A 1 467 ? 90.024 16.189 -22.909 1.00 35.81 491 ALA A N 1
ATOM 3593 C CA . ALA A 1 467 ? 88.810 15.811 -23.696 1.00 36.29 491 ALA A CA 1
ATOM 3594 C C . ALA A 1 467 ? 87.563 16.404 -23.155 1.00 37.11 491 ALA A C 1
ATOM 3595 O O . ALA A 1 467 ? 86.605 16.641 -23.840 1.00 37.82 491 ALA A O 1
ATOM 3597 N N . PHE A 1 468 ? 87.574 16.553 -21.834 1.00 38.19 492 PHE A N 1
ATOM 3598 C CA . PHE A 1 468 ? 86.450 17.087 -21.092 1.00 39.12 492 PHE A CA 1
ATOM 3599 C C . PHE A 1 468 ? 86.280 18.519 -21.553 1.00 38.80 492 PHE A C 1
ATOM 3600 O O . PHE A 1 468 ? 85.175 19.048 -21.644 1.00 39.07 492 PHE A O 1
ATOM 3608 N N . LYS A 1 469 ? 87.411 19.129 -21.863 1.00 37.18 493 LYS A N 1
ATOM 3609 C CA . LYS A 1 469 ? 87.556 20.505 -21.759 1.00 35.05 493 LYS A CA 1
ATOM 3610 C C . LYS A 1 469 ? 87.528 21.027 -23.140 1.00 34.47 493 LYS A C 1
ATOM 3611 O O . LYS A 1 469 ? 87.078 22.071 -23.379 1.00 34.30 493 LYS A O 1
ATOM 3617 N N . VAL A 1 470 ? 87.915 20.269 -24.100 1.00 34.14 494 VAL A N 1
ATOM 3618 C CA . VAL A 1 470 ? 87.311 20.519 -25.402 1.00 34.38 494 VAL A CA 1
ATOM 3619 C C . VAL A 1 470 ? 85.814 20.623 -25.465 1.00 34.77 494 VAL A C 1
ATOM 3620 O O . VAL A 1 470 ? 85.280 21.220 -26.331 1.00 34.65 494 VAL A O 1
ATOM 3624 N N . ILE A 1 471 ? 85.147 19.983 -24.526 1.00 35.86 495 ILE A N 1
ATOM 3625 C CA . ILE A 1 471 ? 83.720 19.901 -24.454 1.00 35.95 495 ILE A CA 1
ATOM 3626 C C . ILE A 1 471 ? 83.144 21.109 -23.810 1.00 37.14 495 ILE A C 1
ATOM 3627 O O . ILE A 1 471 ? 82.278 21.719 -24.327 1.00 38.05 495 ILE A O 1
ATOM 3632 N N . ASP A 1 472 ? 83.674 21.477 -22.684 1.00 38.31 496 ASP A N 1
ATOM 3633 C CA . ASP A 1 472 ? 83.467 22.763 -22.127 1.00 39.77 496 ASP A CA 1
ATOM 3634 C C . ASP A 1 472 ? 83.316 23.947 -23.083 1.00 39.85 496 ASP A C 1
ATOM 3635 O O . ASP A 1 472 ? 82.562 24.817 -22.828 1.00 39.63 496 ASP A O 1
ATOM 3640 N N . LYS A 1 473 ? 84.054 23.920 -24.175 1.00 41.47 497 LYS A N 1
ATOM 3641 C CA . LYS A 1 473 ? 84.178 24.936 -25.204 1.00 43.16 497 LYS A CA 1
ATOM 3642 C C . LYS A 1 473 ? 83.057 24.767 -26.182 1.00 43.27 497 LYS A C 1
ATOM 3643 O O . LYS A 1 473 ? 82.335 25.698 -26.472 1.00 42.97 497 LYS A O 1
ATOM 3649 N N . GLN A 1 474 ? 82.911 23.552 -26.674 1.00 43.86 498 GLN A N 1
ATOM 3650 C CA . GLN A 1 474 ? 81.670 23.098 -27.265 1.00 45.20 498 GLN A CA 1
ATOM 3651 C C . GLN A 1 474 ? 80.304 23.263 -26.615 1.00 46.77 498 GLN A C 1
ATOM 3652 O O . GLN A 1 474 ? 79.398 23.540 -27.296 1.00 46.32 498 GLN A O 1
ATOM 3658 N N . ILE A 1 475 ? 80.130 22.998 -25.338 1.00 49.70 499 ILE A N 1
ATOM 3659 C CA . ILE A 1 475 ? 78.834 23.204 -24.663 1.00 53.08 499 ILE A CA 1
ATOM 3660 C C . ILE A 1 475 ? 78.360 24.643 -25.003 1.00 56.37 499 ILE A C 1
ATOM 3661 O O . ILE A 1 475 ? 77.179 25.003 -24.797 1.00 57.00 499 ILE A O 1
ATOM 3666 N N . ASN A 1 476 ? 79.288 25.433 -25.487 1.00 59.33 500 ASN A N 1
ATOM 3667 C CA . ASN A 1 476 ? 78.951 26.754 -25.909 1.00 61.75 500 ASN A CA 1
ATOM 3668 C C . ASN A 1 476 ? 78.447 26.773 -27.355 1.00 63.45 500 ASN A C 1
ATOM 3669 O O . ASN A 1 476 ? 79.171 27.028 -28.321 1.00 63.14 500 ASN A O 1
ATOM 3674 N N . GLN A 1 477 ? 77.173 26.419 -27.445 1.00 64.17 501 GLN A N 1
ATOM 3675 C CA . GLN A 1 477 ? 76.368 26.586 -28.608 1.00 65.97 501 GLN A CA 1
ATOM 3676 C C . GLN A 1 477 ? 75.342 27.522 -28.088 1.00 67.71 501 GLN A C 1
ATOM 3677 O O . GLN A 1 477 ? 74.165 27.248 -28.064 1.00 67.64 501 GLN A O 1
ATOM 3683 N N . LEU A 1 478 ? 75.870 28.627 -27.613 1.00 69.29 502 LEU A N 1
ATOM 3684 C CA . LEU A 1 478 ? 75.158 29.825 -27.221 1.00 70.47 502 LEU A CA 1
ATOM 3685 C C . LEU A 1 478 ? 73.742 29.653 -26.677 1.00 71.60 502 LEU A C 1
ATOM 3686 O O . LEU A 1 478 ? 73.608 29.012 -25.662 1.00 71.96 502 LEU A O 1
ATOM 3691 N N . VAL A 1 479 ? 72.704 30.236 -27.253 1.00 74.19 503 VAL A N 1
ATOM 3692 C CA . VAL A 1 479 ? 71.394 30.148 -26.584 1.00 76.52 503 VAL A CA 1
ATOM 3693 C C . VAL A 1 479 ? 70.708 28.805 -26.805 1.00 79.32 503 VAL A C 1
ATOM 3694 O O . VAL A 1 479 ? 70.162 28.258 -25.859 1.00 79.76 503 VAL A O 1
ATOM 3698 N N . THR A 1 480 ? 70.778 28.277 -28.032 1.00 81.07 504 THR A N 1
ATOM 3699 C CA . THR A 1 480 ? 70.594 26.846 -28.335 1.00 82.55 504 THR A CA 1
ATOM 3700 C C . THR A 1 480 ? 70.443 26.539 -29.795 1.00 82.72 504 THR A C 1
ATOM 3701 O O . THR A 1 480 ? 69.375 26.738 -30.380 1.00 82.93 504 THR A O 1
ATOM 3705 N N . ASP A 1 481 ? 71.498 25.986 -30.354 1.00 82.29 505 ASP A N 1
ATOM 3706 C CA . ASP A 1 481 ? 71.749 25.935 -31.772 1.00 81.48 505 ASP A CA 1
ATOM 3707 C C . ASP A 1 481 ? 71.946 27.370 -32.207 1.00 81.38 505 ASP A C 1
ATOM 3708 O O . ASP A 1 481 ? 71.579 27.798 -33.296 1.00 81.66 505 ASP A O 1
ATOM 3713 N N . GLU A 1 482 ? 72.608 28.082 -31.318 1.00 81.39 506 GLU A N 1
ATOM 3714 C CA . GLU A 1 482 ? 72.677 29.514 -31.289 1.00 80.75 506 GLU A CA 1
ATOM 3715 C C . GLU A 1 482 ? 74.190 29.763 -31.320 1.00 80.65 506 GLU A C 1
ATOM 3716 O O . GLU A 1 482 ? 74.756 30.743 -30.873 1.00 80.38 506 GLU A O 1
ATOM 3722 N N . LEU A 1 483 ? 74.857 28.796 -31.874 1.00 80.30 507 LEU A N 1
ATOM 3723 C CA . LEU A 1 483 ? 75.982 29.061 -32.692 1.00 80.66 507 LEU A CA 1
ATOM 3724 C C . LEU A 1 483 ? 75.993 27.915 -33.649 1.00 81.36 507 LEU A C 1
ATOM 3725 O O . LEU A 1 483 ? 75.702 28.098 -34.869 1.00 81.77 507 LEU A O 1
ATOM 3730 N N . THR A 1 484 ? 76.322 26.737 -33.051 1.00 81.47 508 THR A N 1
ATOM 3731 C CA . THR A 1 484 ? 76.597 25.436 -33.702 1.00 80.98 508 THR A CA 1
ATOM 3732 C C . THR A 1 484 ? 75.455 24.444 -33.501 1.00 80.64 508 THR A C 1
ATOM 3733 O O . THR A 1 484 ? 74.857 24.378 -32.415 1.00 80.02 508 THR A O 1
ATOM 3737 N N . LEU A 1 485 ? 75.069 23.782 -34.582 1.00 81.05 509 LEU A N 1
ATOM 3738 C CA . LEU A 1 485 ? 74.315 22.544 -34.532 1.00 81.18 509 LEU A CA 1
ATOM 3739 C C . LEU A 1 485 ? 74.918 21.591 -33.516 1.00 80.83 509 LEU A C 1
ATOM 3740 O O . LEU A 1 485 ? 75.625 21.991 -32.597 1.00 81.23 509 LEU A O 1
ATOM 3745 N N . GLU A 1 486 ? 74.647 20.311 -33.718 1.00 79.64 510 GLU A N 1
ATOM 3746 C CA . GLU A 1 486 ? 74.735 19.361 -32.665 1.00 77.89 510 GLU A CA 1
ATOM 3747 C C . GLU A 1 486 ? 75.660 18.361 -33.254 1.00 76.90 510 GLU A C 1
ATOM 3748 O O . GLU A 1 486 ? 76.184 17.516 -32.554 1.00 77.00 510 GLU A O 1
ATOM 3754 N N . GLN A 1 487 ? 75.905 18.481 -34.558 1.00 75.42 511 GLN A N 1
ATOM 3755 C CA . GLN A 1 487 ? 77.155 18.031 -35.169 1.00 73.73 511 GLN A CA 1
ATOM 3756 C C . GLN A 1 487 ? 78.382 18.455 -34.378 1.00 71.90 511 GLN A C 1
ATOM 3757 O O . GLN A 1 487 ? 79.218 19.229 -34.830 1.00 70.96 511 GLN A O 1
ATOM 3763 N N . LEU A 1 488 ? 78.427 17.938 -33.161 1.00 69.86 512 LEU A N 1
ATOM 3764 C CA . LEU A 1 488 ? 79.621 17.680 -32.368 1.00 67.23 512 LEU A CA 1
ATOM 3765 C C . LEU A 1 488 ? 80.098 16.239 -32.485 1.00 66.41 512 LEU A C 1
ATOM 3766 O O . LEU A 1 488 ? 79.505 15.428 -33.196 1.00 66.42 512 LEU A O 1
ATOM 3771 N N . PRO A 1 489 ? 81.213 15.923 -31.793 1.00 65.56 513 PRO A N 1
ATOM 3772 C CA . PRO A 1 489 ? 81.831 14.582 -31.780 1.00 64.01 513 PRO A CA 1
ATOM 3773 C C . PRO A 1 489 ? 81.083 13.529 -30.902 1.00 62.56 513 PRO A C 1
ATOM 3774 O O . PRO A 1 489 ? 81.689 12.573 -30.423 1.00 62.35 513 PRO A O 1
ATOM 3778 N N . THR A 1 490 ? 79.776 13.698 -30.715 1.00 61.05 514 THR A N 1
ATOM 3779 C CA . THR A 1 490 ? 78.995 12.806 -29.891 1.00 59.80 514 THR A CA 1
ATOM 3780 C C . THR A 1 490 ? 79.252 11.363 -30.281 1.00 59.06 514 THR A C 1
ATOM 3781 O O . THR A 1 490 ? 79.449 10.514 -29.412 1.00 60.46 514 THR A O 1
ATOM 3785 N N . ALA A 1 491 ? 79.276 11.064 -31.576 1.00 56.89 515 ALA A N 1
ATOM 3786 C CA . ALA A 1 491 ? 79.456 9.679 -32.009 1.00 54.87 515 ALA A CA 1
ATOM 3787 C C . ALA A 1 491 ? 80.807 9.166 -31.572 1.00 53.66 515 ALA A C 1
ATOM 3788 O O . ALA A 1 491 ? 81.201 8.078 -31.896 1.00 52.91 515 ALA A O 1
ATOM 3790 N N . GLN A 1 492 ? 81.535 9.967 -30.822 1.00 53.26 516 GLN A N 1
ATOM 3791 C CA . GLN A 1 492 ? 82.835 9.554 -30.313 1.00 53.29 516 GLN A CA 1
ATOM 3792 C C . GLN A 1 492 ? 82.912 9.701 -28.789 1.00 52.53 516 GLN A C 1
ATOM 3793 O O . GLN A 1 492 ? 83.890 9.310 -28.135 1.00 53.25 516 GLN A O 1
ATOM 3799 N N . TRP A 1 493 ? 81.859 10.266 -28.226 1.00 51.40 517 TRP A N 1
ATOM 3800 C CA . TRP A 1 493 ? 81.787 10.496 -26.809 1.00 49.60 517 TRP A CA 1
ATOM 3801 C C . TRP A 1 493 ? 81.665 9.234 -25.999 1.00 47.77 517 TRP A C 1
ATOM 3802 O O . TRP A 1 493 ? 80.722 8.461 -26.154 1.00 47.69 517 TRP A O 1
ATOM 3813 N N . THR A 1 494 ? 82.641 9.064 -25.116 1.00 45.21 518 THR A N 1
ATOM 3814 C CA . THR A 1 494 ? 82.609 7.995 -24.151 1.00 42.35 518 THR A CA 1
ATOM 3815 C C . THR A 1 494 ? 81.607 8.338 -23.042 1.00 40.99 518 THR A C 1
ATOM 3816 O O . THR A 1 494 ? 81.212 9.473 -22.907 1.00 40.06 518 THR A O 1
ATOM 3820 N N . LEU A 1 495 ? 81.215 7.332 -22.262 1.00 40.11 519 LEU A N 1
ATOM 3821 C CA . LEU A 1 495 ? 80.399 7.496 -21.074 1.00 40.25 519 LEU A CA 1
ATOM 3822 C C . LEU A 1 495 ? 80.967 8.610 -20.238 1.00 40.80 519 LEU A C 1
ATOM 3823 O O . LEU A 1 495 ? 80.247 9.521 -19.869 1.00 39.74 519 LEU A O 1
ATOM 3828 N N . HIS A 1 496 ? 82.255 8.618 -19.978 1.00 41.72 520 HIS A N 1
ATOM 3829 C CA . HIS A 1 496 ? 82.795 9.763 -19.286 1.00 43.34 520 HIS A CA 1
ATOM 3830 C C . HIS A 1 496 ? 82.581 11.110 -19.971 1.00 43.75 520 HIS A C 1
ATOM 3831 O O . HIS A 1 496 ? 82.372 12.115 -19.310 1.00 44.37 520 HIS A O 1
ATOM 3838 N N . GLU A 1 497 ? 82.620 11.132 -21.292 1.00 43.56 521 GLU A N 1
ATOM 3839 C CA . GLU A 1 497 ? 82.541 12.386 -22.005 1.00 43.55 521 GLU A CA 1
ATOM 3840 C C . GLU A 1 497 ? 81.123 12.872 -22.170 1.00 42.71 521 GLU A C 1
ATOM 3841 O O . GLU A 1 497 ? 80.873 13.836 -22.846 1.00 44.03 521 GLU A O 1
ATOM 3847 N N . TRP A 1 498 ? 80.195 12.197 -21.537 1.00 41.71 522 TRP A N 1
ATOM 3848 C CA . TRP A 1 498 ? 78.797 12.365 -21.833 1.00 39.65 522 TRP A CA 1
ATOM 3849 C C . TRP A 1 498 ? 78.215 12.882 -20.554 1.00 38.80 522 TRP A C 1
ATOM 3850 O O . TRP A 1 498 ? 77.127 13.413 -20.508 1.00 38.83 522 TRP A O 1
ATOM 3861 N N . LEU A 1 499 ? 78.967 12.692 -19.496 1.00 37.67 523 LEU A N 1
ATOM 3862 C CA . LEU A 1 499 ? 78.480 12.982 -18.181 1.00 38.05 523 LEU A CA 1
ATOM 3863 C C . LEU A 1 499 ? 79.019 14.352 -17.890 1.00 37.04 523 LEU A C 1
ATOM 3864 O O . LEU A 1 499 ? 78.511 15.088 -17.056 1.00 36.68 523 LEU A O 1
ATOM 3869 N N . HIS A 1 500 ? 80.026 14.682 -18.648 1.00 35.29 524 HIS A N 1
ATOM 3870 C CA . HIS A 1 500 ? 80.615 15.963 -18.583 1.00 32.88 524 HIS A CA 1
ATOM 3871 C C . HIS A 1 500 ? 79.827 16.936 -19.369 1.00 31.82 524 HIS A C 1
ATOM 3872 O O . HIS A 1 500 ? 79.611 18.023 -18.958 1.00 31.65 524 HIS A O 1
ATOM 3879 N N . PHE A 1 501 ? 79.369 16.519 -20.509 1.00 31.69 525 PHE A N 1
ATOM 3880 C CA . PHE A 1 501 ? 78.457 17.316 -21.259 1.00 32.95 525 PHE A CA 1
ATOM 3881 C C . PHE A 1 501 ? 77.228 17.626 -20.447 1.00 34.35 525 PHE A C 1
ATOM 3882 O O . PHE A 1 501 ? 76.975 18.731 -20.113 1.00 35.82 525 PHE A O 1
ATOM 3890 N N . ILE A 1 502 ? 76.460 16.586 -20.137 1.00 34.74 526 ILE A N 1
ATOM 3891 C CA . ILE A 1 502 ? 75.238 16.742 -19.356 1.00 34.81 526 ILE A CA 1
ATOM 3892 C C . ILE A 1 502 ? 75.517 17.433 -18.026 1.00 37.41 526 ILE A C 1
ATOM 3893 O O . ILE A 1 502 ? 74.804 18.356 -17.633 1.00 36.39 526 ILE A O 1
ATOM 3898 N N . ASN A 1 503 ? 76.663 17.137 -17.459 1.00 40.56 527 ASN A N 1
ATOM 3899 C CA . ASN A 1 503 ? 77.099 17.766 -16.221 1.00 43.93 527 ASN A CA 1
ATOM 3900 C C . ASN A 1 503 ? 77.426 19.276 -16.175 1.00 44.72 527 ASN A C 1
ATOM 3901 O O . ASN A 1 503 ? 77.212 19.919 -15.200 1.00 45.32 527 ASN A O 1
ATOM 3906 N N . ASN A 1 504 ? 77.991 19.850 -17.193 1.00 46.08 528 ASN A N 1
ATOM 3907 C CA . ASN A 1 504 ? 78.259 21.243 -17.066 1.00 46.91 528 ASN A CA 1
ATOM 3908 C C . ASN A 1 504 ? 77.517 21.988 -18.077 1.00 48.53 528 ASN A C 1
ATOM 3909 O O . ASN A 1 504 ? 77.791 23.104 -18.308 1.00 47.94 528 ASN A O 1
ATOM 3914 N N . LEU A 1 505 ? 76.582 21.330 -18.695 1.00 50.05 529 LEU A N 1
ATOM 3915 C CA . LEU A 1 505 ? 75.591 21.950 -19.507 1.00 51.96 529 LEU A CA 1
ATOM 3916 C C . LEU A 1 505 ? 74.821 22.862 -18.603 1.00 53.21 529 LEU A C 1
ATOM 3917 O O . LEU A 1 505 ? 74.707 22.616 -17.433 1.00 53.25 529 LEU A O 1
ATOM 3922 N N . PRO A 1 506 ? 74.313 23.948 -19.143 1.00 54.81 530 PRO A N 1
ATOM 3923 C CA . PRO A 1 506 ? 73.753 24.979 -18.300 1.00 56.25 530 PRO A CA 1
ATOM 3924 C C . PRO A 1 506 ? 72.330 24.674 -17.977 1.00 57.85 530 PRO A C 1
ATOM 3925 O O . PRO A 1 506 ? 71.591 24.136 -18.768 1.00 58.42 530 PRO A O 1
ATOM 3929 N N . VAL A 1 507 ? 71.962 25.027 -16.777 1.00 58.71 531 VAL A N 1
ATOM 3930 C CA . VAL A 1 507 ? 70.737 24.601 -16.196 1.00 60.47 531 VAL A CA 1
ATOM 3931 C C . VAL A 1 507 ? 69.552 25.448 -16.670 1.00 62.49 531 VAL A C 1
ATOM 3932 O O . VAL A 1 507 ? 68.442 25.311 -16.223 1.00 63.17 531 VAL A O 1
ATOM 3936 N N . ASP A 1 508 ? 69.835 26.319 -17.605 1.00 64.52 532 ASP A N 1
ATOM 3937 C CA . ASP A 1 508 ? 68.907 27.249 -18.238 1.00 66.22 532 ASP A CA 1
ATOM 3938 C C . ASP A 1 508 ? 68.577 26.895 -19.684 1.00 66.37 532 ASP A C 1
ATOM 3939 O O . ASP A 1 508 ? 68.604 27.751 -20.574 1.00 66.55 532 ASP A O 1
ATOM 3944 N N . LEU A 1 509 ? 68.280 25.620 -19.907 1.00 66.06 533 LEU A N 1
ATOM 3945 C CA . LEU A 1 509 ? 67.898 25.128 -21.223 1.00 66.18 533 LEU A CA 1
ATOM 3946 C C . LEU A 1 509 ? 66.404 24.856 -21.139 1.00 67.00 533 LEU A C 1
ATOM 3947 O O . LEU A 1 509 ? 65.678 24.992 -22.119 1.00 66.31 533 LEU A O 1
ATOM 3952 N N . ASP A 1 510 ? 65.962 24.480 -19.941 1.00 67.10 534 ASP A N 1
ATOM 3953 C CA . ASP A 1 510 ? 64.559 24.187 -19.660 1.00 67.12 534 ASP A CA 1
ATOM 3954 C C . ASP A 1 510 ? 63.909 23.357 -20.766 1.00 66.73 534 ASP A C 1
ATOM 3955 O O . ASP A 1 510 ? 64.069 22.137 -20.806 1.00 68.09 534 ASP A O 1
ATOM 3960 N N . HIS A 1 511 ? 63.123 23.999 -21.608 1.00 67.37 535 HIS A N 1
ATOM 3961 C CA . HIS A 1 511 ? 62.504 23.279 -22.689 1.00 67.94 535 HIS A CA 1
ATOM 3962 C C . HIS A 1 511 ? 63.299 23.623 -23.902 1.00 67.84 535 HIS A C 1
ATOM 3963 O O . HIS A 1 511 ? 63.078 23.091 -24.983 1.00 68.44 535 HIS A O 1
ATOM 3970 N N . GLN A 1 512 ? 64.258 24.513 -23.698 1.00 66.35 536 GLN A N 1
ATOM 3971 C CA . GLN A 1 512 ? 64.529 25.532 -24.677 1.00 66.06 536 GLN A CA 1
ATOM 3972 C C . GLN A 1 512 ? 64.952 24.901 -25.975 1.00 66.07 536 GLN A C 1
ATOM 3973 O O . GLN A 1 512 ? 64.614 25.366 -27.049 1.00 67.20 536 GLN A O 1
ATOM 3979 N N . MET A 1 514 ? 66.097 21.854 -25.105 1.00 59.29 538 MET A N 1
ATOM 3980 C CA . MET A 1 514 ? 66.411 20.693 -24.299 1.00 59.38 538 MET A CA 1
ATOM 3981 C C . MET A 1 514 ? 66.108 19.411 -25.008 1.00 58.53 538 MET A C 1
ATOM 3982 O O . MET A 1 514 ? 66.232 18.343 -24.443 1.00 59.28 538 MET A O 1
ATOM 3987 N N . VAL A 1 515 ? 65.701 19.518 -26.258 1.00 58.37 539 VAL A N 1
ATOM 3988 C CA . VAL A 1 515 ? 64.728 18.603 -26.811 1.00 57.36 539 VAL A CA 1
ATOM 3989 C C . VAL A 1 515 ? 65.336 17.982 -28.047 1.00 57.89 539 VAL A C 1
ATOM 3990 O O . VAL A 1 515 ? 65.265 16.782 -28.255 1.00 56.77 539 VAL A O 1
ATOM 3994 N N . ASN A 1 516 ? 65.949 18.823 -28.861 1.00 59.39 540 ASN A N 1
ATOM 3995 C CA . ASN A 1 516 ? 67.072 18.422 -29.687 1.00 61.28 540 ASN A CA 1
ATOM 3996 C C . ASN A 1 516 ? 67.964 17.421 -28.982 1.00 61.91 540 ASN A C 1
ATOM 3997 O O . ASN A 1 516 ? 68.342 16.407 -29.543 1.00 62.44 540 ASN A O 1
ATOM 4002 N N . LEU A 1 517 ? 68.302 17.720 -27.742 1.00 63.64 541 LEU A N 1
ATOM 4003 C CA . LEU A 1 517 ? 69.126 16.832 -26.959 1.00 64.31 541 LEU A CA 1
ATOM 4004 C C . LEU A 1 517 ? 68.498 15.462 -26.823 1.00 66.24 541 LEU A C 1
ATOM 4005 O O . LEU A 1 517 ? 69.014 14.475 -27.326 1.00 66.83 541 LEU A O 1
ATOM 4010 N N . ASP A 1 518 ? 67.375 15.403 -26.133 1.00 68.27 542 ASP A N 1
ATOM 4011 C CA . ASP A 1 518 ? 66.692 14.135 -25.922 1.00 69.65 542 ASP A CA 1
ATOM 4012 C C . ASP A 1 518 ? 66.282 13.517 -27.265 1.00 70.49 542 ASP A C 1
ATOM 4013 O O . ASP A 1 518 ? 66.558 12.340 -27.526 1.00 70.13 542 ASP A O 1
ATOM 4018 N N . LYS A 1 519 ? 65.617 14.243 -28.138 1.00 70.72 543 LYS A N 1
ATOM 4019 C CA . LYS A 1 519 ? 65.229 13.535 -29.344 1.00 71.14 543 LYS A CA 1
ATOM 4020 C C . LYS A 1 519 ? 66.377 13.040 -30.240 1.00 70.80 543 LYS A C 1
ATOM 4021 O O . LYS A 1 519 ? 66.301 11.982 -30.860 1.00 70.54 543 LYS A O 1
ATOM 4027 N N . ALA A 1 520 ? 67.444 13.794 -30.310 1.00 70.40 544 ALA A N 1
ATOM 4028 C CA . ALA A 1 520 ? 68.611 13.340 -31.060 1.00 69.87 544 ALA A CA 1
ATOM 4029 C C . ALA A 1 520 ? 69.316 12.125 -30.481 1.00 69.67 544 ALA A C 1
ATOM 4030 O O . ALA A 1 520 ? 69.360 11.072 -31.118 1.00 69.81 544 ALA A O 1
ATOM 4032 N N . PHE A 1 521 ? 69.837 12.292 -29.260 1.00 69.39 545 PHE A N 1
ATOM 4033 C CA . PHE A 1 521 ? 70.526 11.242 -28.486 1.00 68.86 545 PHE A CA 1
ATOM 4034 C C . PHE A 1 521 ? 69.653 10.369 -27.562 1.00 68.47 545 PHE A C 1
ATOM 4035 O O . PHE A 1 521 ? 70.105 9.323 -27.093 1.00 68.50 545 PHE A O 1
ATOM 4043 N N . ASP A 1 522 ? 68.416 10.802 -27.316 1.00 67.79 546 ASP A N 1
ATOM 4044 C CA . ASP A 1 522 ? 67.513 10.102 -26.421 1.00 67.54 546 ASP A CA 1
ATOM 4045 C C . ASP A 1 522 ? 68.246 9.720 -25.121 1.00 66.49 546 ASP A C 1
ATOM 4046 O O . ASP A 1 522 ? 68.625 8.553 -24.909 1.00 66.97 546 ASP A O 1
ATOM 4051 N N . LEU A 1 523 ? 68.461 10.710 -24.260 1.00 64.64 547 LEU A N 1
ATOM 4052 C CA . LEU A 1 523 ? 69.112 10.475 -22.981 1.00 62.47 547 LEU A CA 1
ATOM 4053 C C . LEU A 1 523 ? 68.082 10.007 -21.960 1.00 61.27 547 LEU A C 1
ATOM 4054 O O . LEU A 1 523 ? 68.439 9.502 -20.902 1.00 60.51 547 LEU A O 1
ATOM 4059 N N . THR A 1 524 ? 66.805 10.181 -22.294 1.00 59.98 548 THR A N 1
ATOM 4060 C CA . THR A 1 524 ? 65.719 9.699 -21.452 1.00 59.11 548 THR A CA 1
ATOM 4061 C C . THR A 1 524 ? 65.738 8.164 -21.323 1.00 58.26 548 THR A C 1
ATOM 4062 O O . THR A 1 524 ? 65.810 7.629 -20.223 1.00 56.79 548 THR A O 1
ATOM 4066 N N . ASN A 1 525 ? 65.656 7.466 -22.447 1.00 57.82 549 ASN A N 1
ATOM 4067 C CA . ASN A 1 525 ? 65.655 6.028 -22.437 1.00 57.90 549 ASN A CA 1
ATOM 4068 C C . ASN A 1 525 ? 67.075 5.480 -22.479 1.00 58.26 549 ASN A C 1
ATOM 4069 O O . ASN A 1 525 ? 67.301 4.329 -22.833 1.00 58.99 549 ASN A O 1
ATOM 4074 N N . SER A 1 526 ? 68.038 6.310 -22.111 1.00 58.23 550 SER A N 1
ATOM 4075 C CA . SER A 1 526 ? 69.443 5.909 -22.124 1.00 57.61 550 SER A CA 1
ATOM 4076 C C . SER A 1 526 ? 69.663 4.610 -21.380 1.00 56.79 550 SER A C 1
ATOM 4077 O O . SER A 1 526 ? 69.184 4.413 -20.247 1.00 56.27 550 SER A O 1
ATOM 4080 N N . SER A 1 527 ? 70.383 3.723 -22.050 1.00 56.19 551 SER A N 1
ATOM 4081 C CA . SER A 1 527 ? 70.741 2.451 -21.510 1.00 55.49 551 SER A CA 1
ATOM 4082 C C . SER A 1 527 ? 71.598 2.631 -20.239 1.00 54.73 551 SER A C 1
ATOM 4083 O O . SER A 1 527 ? 71.118 2.383 -19.135 1.00 55.61 551 SER A O 1
ATOM 4086 N N . ASN A 1 528 ? 72.836 3.087 -20.376 1.00 52.85 552 ASN A N 1
ATOM 4087 C CA . ASN A 1 528 ? 73.698 3.245 -19.222 1.00 51.52 552 ASN A CA 1
ATOM 4088 C C . ASN A 1 528 ? 72.969 3.993 -18.138 1.00 50.92 552 ASN A C 1
ATOM 4089 O O . ASN A 1 528 ? 72.433 5.047 -18.392 1.00 51.18 552 ASN A O 1
ATOM 4094 N N . ALA A 1 529 ? 72.941 3.465 -16.928 1.00 50.94 553 ALA A N 1
ATOM 4095 C CA . ALA A 1 529 ? 72.201 4.107 -15.833 1.00 50.79 553 ALA A CA 1
ATOM 4096 C C . ALA A 1 529 ? 72.755 5.461 -15.353 1.00 49.72 553 ALA A C 1
ATOM 4097 O O . ALA A 1 529 ? 71.990 6.359 -14.976 1.00 49.40 553 ALA A O 1
ATOM 4099 N N . GLU A 1 530 ? 74.078 5.585 -15.317 1.00 48.42 554 GLU A N 1
ATOM 4100 C CA . GLU A 1 530 ? 74.710 6.827 -14.933 1.00 48.30 554 GLU A CA 1
ATOM 4101 C C . GLU A 1 530 ? 74.161 7.969 -15.814 1.00 47.77 554 GLU A C 1
ATOM 4102 O O . GLU A 1 530 ? 73.811 9.055 -15.304 1.00 47.75 554 GLU A O 1
ATOM 4108 N N . ILE A 1 531 ? 74.086 7.699 -17.130 1.00 46.78 555 ILE A N 1
ATOM 4109 C CA . ILE A 1 531 ? 73.584 8.636 -18.129 1.00 45.49 555 ILE A CA 1
ATOM 4110 C C . ILE A 1 531 ? 72.163 8.983 -17.733 1.00 45.63 555 ILE A C 1
ATOM 4111 O O . ILE A 1 531 ? 71.864 10.155 -17.485 1.00 45.96 555 ILE A O 1
ATOM 4116 N N . ALA A 1 532 ? 71.285 7.982 -17.660 1.00 44.61 556 ALA A N 1
ATOM 4117 C CA . ALA A 1 532 ? 69.899 8.234 -17.275 1.00 43.81 556 ALA A CA 1
ATOM 4118 C C . ALA A 1 532 ? 69.844 9.108 -16.041 1.00 43.88 556 ALA A C 1
ATOM 4119 O O . ALA A 1 532 ? 69.009 9.975 -15.966 1.00 43.92 556 ALA A O 1
ATOM 4121 N N . HIS A 1 533 ? 70.789 8.930 -15.111 1.00 44.79 557 HIS A N 1
ATOM 4122 C CA . HIS A 1 533 ? 70.772 9.675 -13.856 1.00 45.66 557 HIS A CA 1
ATOM 4123 C C . HIS A 1 533 ? 71.019 11.167 -14.037 1.00 46.57 557 HIS A C 1
ATOM 4124 O O . HIS A 1 533 ? 70.159 12.027 -13.718 1.00 47.08 557 HIS A O 1
ATOM 4131 N N . ALA A 1 534 ? 72.224 11.460 -14.522 1.00 47.00 558 ALA A N 1
ATOM 4132 C CA . ALA A 1 534 ? 72.654 12.819 -14.815 1.00 47.47 558 ALA A CA 1
ATOM 4133 C C . ALA A 1 534 ? 71.649 13.557 -15.710 1.00 47.92 558 ALA A C 1
ATOM 4134 O O . ALA A 1 534 ? 71.510 14.748 -15.590 1.00 47.96 558 ALA A O 1
ATOM 4136 N N . TRP A 1 535 ? 70.967 12.840 -16.598 1.00 48.81 559 TRP A N 1
ATOM 4137 C CA . TRP A 1 535 ? 69.932 13.387 -17.447 1.00 49.51 559 TRP A CA 1
ATOM 4138 C C . TRP A 1 535 ? 68.711 13.831 -16.632 1.00 49.62 559 TRP A C 1
ATOM 4139 O O . TRP A 1 535 ? 68.307 14.978 -16.740 1.00 49.89 559 TRP A O 1
ATOM 4150 N N . TYR A 1 536 ? 68.104 12.943 -15.841 1.00 49.37 560 TYR A N 1
ATOM 4151 C CA . TYR A 1 536 ? 66.957 13.322 -15.036 1.00 49.90 560 TYR A CA 1
ATOM 4152 C C . TYR A 1 536 ? 67.315 14.428 -14.054 1.00 51.21 560 TYR A C 1
ATOM 4153 O O . TYR A 1 536 ? 66.519 15.303 -13.779 1.00 50.28 560 TYR A O 1
ATOM 4162 N N . LEU A 1 537 ? 68.528 14.374 -13.523 1.00 52.99 561 LEU A N 1
ATOM 4163 C CA . LEU A 1 537 ? 69.031 15.409 -12.593 1.00 54.86 561 LEU A CA 1
ATOM 4164 C C . LEU A 1 537 ? 68.992 16.785 -13.232 1.00 55.42 561 LEU A C 1
ATOM 4165 O O . LEU A 1 537 ? 68.501 17.738 -12.667 1.00 54.93 561 LEU A O 1
ATOM 4170 N N . LEU A 1 538 ? 69.525 16.865 -14.432 1.00 56.56 562 LEU A N 1
ATOM 4171 C CA . LEU A 1 538 ? 69.553 18.102 -15.163 1.00 57.18 562 LEU A CA 1
ATOM 4172 C C . LEU A 1 538 ? 68.143 18.452 -15.600 1.00 57.96 562 LEU A C 1
ATOM 4173 O O . LEU A 1 538 ? 67.729 19.568 -15.425 1.00 58.82 562 LEU A O 1
ATOM 4178 N N . SER A 1 539 ? 67.414 17.507 -16.178 1.00 58.42 563 SER A N 1
ATOM 4179 C CA . SER A 1 539 ? 66.046 17.743 -16.592 1.00 58.89 563 SER A CA 1
ATOM 4180 C C . SER A 1 539 ? 65.277 18.422 -15.488 1.00 59.33 563 SER A C 1
ATOM 4181 O O . SER A 1 539 ? 64.955 19.580 -15.615 1.00 59.67 563 SER A O 1
ATOM 4184 N N . VAL A 1 540 ? 65.007 17.718 -14.392 1.00 59.63 564 VAL A N 1
ATOM 4185 C CA . VAL A 1 540 ? 64.217 18.277 -13.276 1.00 59.75 564 VAL A CA 1
ATOM 4186 C C . VAL A 1 540 ? 64.711 19.666 -12.823 1.00 59.28 564 VAL A C 1
ATOM 4187 O O . VAL A 1 540 ? 63.902 20.548 -12.486 1.00 60.06 564 VAL A O 1
ATOM 4191 N N . ARG A 1 541 ? 66.029 19.864 -12.835 1.00 58.50 565 ARG A N 1
ATOM 4192 C CA . ARG A 1 541 ? 66.632 21.158 -12.497 1.00 57.70 565 ARG A CA 1
ATOM 4193 C C . ARG A 1 541 ? 66.149 22.263 -13.421 1.00 57.23 565 ARG A C 1
ATOM 4194 O O . ARG A 1 541 ? 65.511 23.191 -12.958 1.00 57.36 565 ARG A O 1
ATOM 4202 N N . ALA A 1 542 ? 66.462 22.158 -14.704 1.00 56.49 566 ALA A N 1
ATOM 4203 C CA . ALA A 1 542 ? 65.959 23.082 -15.703 1.00 56.32 566 ALA A CA 1
ATOM 4204 C C . ALA A 1 542 ? 64.470 22.966 -15.943 1.00 56.61 566 ALA A C 1
ATOM 4205 O O . ALA A 1 542 ? 63.909 23.713 -16.735 1.00 56.33 566 ALA A O 1
ATOM 4207 N N . ASP A 1 543 ? 63.683 22.082 -15.290 1.00 56.35 567 ASP A N 1
ATOM 4208 C CA . ASP A 1 543 ? 62.278 21.837 -15.580 1.00 56.26 567 ASP A CA 1
ATOM 4209 C C . ASP A 1 543 ? 62.069 21.318 -16.972 1.00 55.84 567 ASP A C 1
ATOM 4210 O O . ASP A 1 543 ? 61.283 21.853 -17.727 1.00 56.23 567 ASP A O 1
ATOM 4215 N N . TYR A 1 544 ? 62.791 20.252 -17.308 1.00 56.79 568 TYR A N 1
ATOM 4216 C CA . TYR A 1 544 ? 62.579 19.521 -18.558 1.00 58.17 568 TYR A CA 1
ATOM 4217 C C . TYR A 1 544 ? 61.551 18.408 -18.370 1.00 58.82 568 TYR A C 1
ATOM 4218 O O . TYR A 1 544 ? 61.899 17.226 -18.325 1.00 59.76 568 TYR A O 1
ATOM 4227 N N . LYS A 1 545 ? 60.286 18.793 -18.243 1.00 58.73 569 LYS A N 1
ATOM 4228 C CA . LYS A 1 545 ? 59.409 18.122 -17.322 1.00 60.33 569 LYS A CA 1
ATOM 4229 C C . LYS A 1 545 ? 59.038 16.847 -18.010 1.00 60.79 569 LYS A C 1
ATOM 4230 O O . LYS A 1 545 ? 58.186 16.097 -17.554 1.00 60.77 569 LYS A O 1
ATOM 4236 N N . GLU A 1 546 ? 59.740 16.600 -19.107 1.00 61.71 570 GLU A N 1
ATOM 4237 C CA . GLU A 1 546 ? 59.345 15.613 -20.095 1.00 62.36 570 GLU A CA 1
ATOM 4238 C C . GLU A 1 546 ? 59.818 14.240 -19.684 1.00 61.41 570 GLU A C 1
ATOM 4239 O O . GLU A 1 546 ? 59.290 13.229 -20.120 1.00 63.60 570 GLU A O 1
ATOM 4245 N N . VAL A 1 547 ? 60.849 14.192 -18.922 1.00 61.09 571 VAL A N 1
ATOM 4246 C CA . VAL A 1 547 ? 61.480 12.953 -18.558 1.00 60.10 571 VAL A CA 1
ATOM 4247 C C . VAL A 1 547 ? 61.029 12.467 -17.210 1.00 59.46 571 VAL A C 1
ATOM 4248 O O . VAL A 1 547 ? 61.709 11.692 -16.561 1.00 58.85 571 VAL A O 1
ATOM 4252 N N . TYR A 1 548 ? 59.827 12.902 -16.754 1.00 58.01 572 TYR A N 1
ATOM 4253 C CA . TYR A 1 548 ? 59.197 12.397 -15.523 1.00 56.71 572 TYR A CA 1
ATOM 4254 C C . TYR A 1 548 ? 58.674 10.972 -15.511 1.00 55.89 572 TYR A C 1
ATOM 4255 O O . TYR A 1 548 ? 58.883 10.261 -14.547 1.00 56.54 572 TYR A O 1
ATOM 4264 N N . PRO A 1 549 ? 57.985 10.530 -16.572 1.00 54.60 573 PRO A N 1
ATOM 4265 C CA . PRO A 1 549 ? 57.578 9.117 -16.605 1.00 54.10 573 PRO A CA 1
ATOM 4266 C C . PRO A 1 549 ? 58.746 8.105 -16.613 1.00 53.03 573 PRO A C 1
ATOM 4267 O O . PRO A 1 549 ? 58.738 7.177 -15.822 1.00 52.44 573 PRO A O 1
ATOM 4271 N N . ALA A 1 550 ? 59.715 8.287 -17.512 1.00 51.75 574 ALA A N 1
ATOM 4272 C CA . ALA A 1 550 ? 60.888 7.429 -17.618 1.00 50.99 574 ALA A CA 1
ATOM 4273 C C . ALA A 1 550 ? 61.652 7.424 -16.314 1.00 50.59 574 ALA A C 1
ATOM 4274 O O . ALA A 1 550 ? 62.245 6.427 -15.957 1.00 50.22 574 ALA A O 1
ATOM 4276 N N . MET A 1 551 ? 61.626 8.556 -15.618 1.00 50.17 575 MET A N 1
ATOM 4277 C CA . MET A 1 551 ? 62.304 8.758 -14.338 1.00 50.61 575 MET A CA 1
ATOM 4278 C C . MET A 1 551 ? 61.572 8.005 -13.274 1.00 51.59 575 MET A C 1
ATOM 4279 O O . MET A 1 551 ? 62.162 7.516 -12.318 1.00 52.07 575 MET A O 1
ATOM 4284 N N . ALA A 1 552 ? 60.256 7.934 -13.442 1.00 53.10 576 ALA A N 1
ATOM 4285 C CA . ALA A 1 552 ? 59.386 7.180 -12.532 1.00 53.90 576 ALA A CA 1
ATOM 4286 C C . ALA A 1 552 ? 59.766 5.682 -12.526 1.00 54.28 576 ALA A C 1
ATOM 4287 O O . ALA A 1 552 ? 60.180 5.160 -11.482 1.00 54.48 576 ALA A O 1
ATOM 4289 N N . LYS A 1 553 ? 59.646 5.002 -13.674 1.00 54.06 577 LYS A N 1
ATOM 4290 C CA . LYS A 1 553 ? 60.052 3.622 -13.734 1.00 54.10 577 LYS A CA 1
ATOM 4291 C C . LYS A 1 553 ? 61.488 3.453 -13.179 1.00 53.06 577 LYS A C 1
ATOM 4292 O O . LYS A 1 553 ? 61.783 2.489 -12.470 1.00 53.01 577 LYS A O 1
ATOM 4298 N N . TYR A 1 554 ? 62.366 4.402 -13.492 1.00 51.21 578 TYR A N 1
ATOM 4299 C CA . TYR A 1 554 ? 63.772 4.379 -13.060 1.00 48.93 578 TYR A CA 1
ATOM 4300 C C . TYR A 1 554 ? 63.887 4.398 -11.556 1.00 48.47 578 TYR A C 1
ATOM 4301 O O . TYR A 1 554 ? 64.644 3.624 -10.976 1.00 48.98 578 TYR A O 1
ATOM 4310 N N . LEU A 1 555 ? 63.136 5.294 -10.927 1.00 47.28 579 LEU A N 1
ATOM 4311 C CA . LEU A 1 555 ? 63.125 5.411 -9.487 1.00 45.87 579 LEU A CA 1
ATOM 4312 C C . LEU A 1 555 ? 62.501 4.205 -8.831 1.00 45.28 579 LEU A C 1
ATOM 4313 O O . LEU A 1 555 ? 62.950 3.779 -7.780 1.00 44.49 579 LEU A O 1
ATOM 4318 N N . LYS A 1 556 ? 61.454 3.673 -9.448 1.00 45.38 580 LYS A N 1
ATOM 4319 C CA . LYS A 1 556 ? 60.735 2.483 -8.940 1.00 46.51 580 LYS A CA 1
ATOM 4320 C C . LYS A 1 556 ? 61.565 1.170 -9.136 1.00 46.91 580 LYS A C 1
ATOM 4321 O O . LYS A 1 556 ? 61.572 0.263 -8.268 1.00 47.51 580 LYS A O 1
ATOM 4327 N N . SER A 1 557 ? 62.290 1.110 -10.258 1.00 46.42 581 SER A N 1
ATOM 4328 C CA . SER A 1 557 ? 63.120 -0.032 -10.621 1.00 46.20 581 SER A CA 1
ATOM 4329 C C . SER A 1 557 ? 64.351 -0.201 -9.769 1.00 46.06 581 SER A C 1
ATOM 4330 O O . SER A 1 557 ? 64.415 -1.151 -8.954 1.00 47.70 581 SER A O 1
ATOM 4333 N N . ILE A 1 558 ? 65.309 0.710 -9.915 1.00 44.03 582 ILE A N 1
ATOM 4334 C CA . ILE A 1 558 ? 66.541 0.632 -9.127 1.00 42.25 582 ILE A CA 1
ATOM 4335 C C . ILE A 1 558 ? 66.507 1.291 -7.743 1.00 40.44 582 ILE A C 1
ATOM 4336 O O . ILE A 1 558 ? 65.848 2.288 -7.548 1.00 39.58 582 ILE A O 1
ATOM 4341 N N . GLY A 1 559 ? 67.247 0.697 -6.811 1.00 39.16 583 GLY A N 1
ATOM 4342 C CA . GLY A 1 559 ? 67.242 1.123 -5.436 1.00 38.67 583 GLY A CA 1
ATOM 4343 C C . GLY A 1 559 ? 68.619 1.437 -4.917 1.00 38.79 583 GLY A C 1
ATOM 4344 O O . GLY A 1 559 ? 68.803 1.576 -3.709 1.00 37.62 583 GLY A O 1
ATOM 4345 N N . ARG A 1 560 ? 69.576 1.547 -5.846 1.00 40.11 584 ARG A N 1
ATOM 4346 C CA . ARG A 1 560 ? 70.965 1.948 -5.548 1.00 41.43 584 ARG A CA 1
ATOM 4347 C C . ARG A 1 560 ? 70.751 3.389 -5.048 1.00 42.98 584 ARG A C 1
ATOM 4348 O O . ARG A 1 560 ? 70.001 4.130 -5.668 1.00 45.58 584 ARG A O 1
ATOM 4356 N N . ARG A 1 561 ? 71.369 3.797 -3.927 1.00 43.02 585 ARG A N 1
ATOM 4357 C CA . ARG A 1 561 ? 71.152 5.145 -3.324 1.00 42.00 585 ARG A CA 1
ATOM 4358 C C . ARG A 1 561 ? 71.786 6.180 -4.227 1.00 41.01 585 ARG A C 1
ATOM 4359 O O . ARG A 1 561 ? 71.119 7.022 -4.791 1.00 41.10 585 ARG A O 1
ATOM 4367 N N . LYS A 1 562 ? 73.082 6.117 -4.374 1.00 40.37 586 LYS A N 1
ATOM 4368 C CA . LYS A 1 562 ? 73.788 6.944 -5.337 1.00 39.49 586 LYS A CA 1
ATOM 4369 C C . LYS A 1 562 ? 73.394 6.744 -6.767 1.00 39.26 586 LYS A C 1
ATOM 4370 O O . LYS A 1 562 ? 74.230 6.567 -7.628 1.00 38.84 586 LYS A O 1
ATOM 4376 N N . LEU A 1 563 ? 72.096 6.752 -6.973 1.00 39.17 587 LEU A N 1
ATOM 4377 C CA . LEU A 1 563 ? 71.468 6.896 -8.256 1.00 38.57 587 LEU A CA 1
ATOM 4378 C C . LEU A 1 563 ? 69.964 7.242 -8.198 1.00 38.35 587 LEU A C 1
ATOM 4379 O O . LEU A 1 563 ? 69.294 7.358 -9.224 1.00 38.29 587 LEU A O 1
ATOM 4384 N N . ILE A 1 564 ? 69.454 7.417 -6.992 1.00 38.32 588 ILE A N 1
ATOM 4385 C CA . ILE A 1 564 ? 68.064 7.785 -6.786 1.00 38.85 588 ILE A CA 1
ATOM 4386 C C . ILE A 1 564 ? 68.015 8.819 -5.661 1.00 41.04 588 ILE A C 1
ATOM 4387 O O . ILE A 1 564 ? 67.166 9.706 -5.657 1.00 42.61 588 ILE A O 1
ATOM 4392 N N . VAL A 1 565 ? 68.932 8.711 -4.709 1.00 42.24 589 VAL A N 1
ATOM 4393 C CA . VAL A 1 565 ? 68.965 9.621 -3.562 1.00 43.19 589 VAL A CA 1
ATOM 4394 C C . VAL A 1 565 ? 69.017 11.076 -4.065 1.00 44.30 589 VAL A C 1
ATOM 4395 O O . VAL A 1 565 ? 68.047 11.829 -3.853 1.00 45.03 589 VAL A O 1
ATOM 4399 N N . PRO A 1 566 ? 70.125 11.479 -4.754 1.00 45.06 590 PRO A N 1
ATOM 4400 C CA . PRO A 1 566 ? 70.212 12.855 -5.217 1.00 45.38 590 PRO A CA 1
ATOM 4401 C C . PRO A 1 566 ? 69.025 13.239 -6.114 1.00 45.60 590 PRO A C 1
ATOM 4402 O O . PRO A 1 566 ? 68.656 14.405 -6.195 1.00 45.44 590 PRO A O 1
ATOM 4406 N N . LEU A 1 567 ? 68.422 12.269 -6.790 1.00 45.68 591 LEU A N 1
ATOM 4407 C CA . LEU A 1 567 ? 67.245 12.527 -7.613 1.00 45.81 591 LEU A CA 1
ATOM 4408 C C . LEU A 1 567 ? 66.064 12.922 -6.726 1.00 46.25 591 LEU A C 1
ATOM 4409 O O . LEU A 1 567 ? 65.351 13.855 -7.038 1.00 46.02 591 LEU A O 1
ATOM 4414 N N . TYR A 1 568 ? 65.845 12.185 -5.639 1.00 46.34 592 TYR A N 1
ATOM 4415 C CA . TYR A 1 568 ? 64.769 12.482 -4.710 1.00 47.39 592 TYR A CA 1
ATOM 4416 C C . TYR A 1 568 ? 65.007 13.812 -3.984 1.00 48.40 592 TYR A C 1
ATOM 4417 O O . TYR A 1 568 ? 64.063 14.442 -3.498 1.00 48.31 592 TYR A O 1
ATOM 4426 N N . LYS A 1 569 ? 66.268 14.235 -3.900 1.00 49.53 593 LYS A N 1
ATOM 4427 C CA . LYS A 1 569 ? 66.640 15.480 -3.235 1.00 50.83 593 LYS A CA 1
ATOM 4428 C C . LYS A 1 569 ? 66.220 16.646 -4.068 1.00 52.26 593 LYS A C 1
ATOM 4429 O O . LYS A 1 569 ? 65.411 17.435 -3.627 1.00 52.59 593 LYS A O 1
ATOM 4435 N N . GLU A 1 570 ? 66.776 16.768 -5.268 1.00 54.11 594 GLU A N 1
ATOM 4436 C CA . GLU A 1 570 ? 66.373 17.840 -6.165 1.00 56.34 594 GLU A CA 1
ATOM 4437 C C . GLU A 1 570 ? 64.866 17.838 -6.404 1.00 58.04 594 GLU A C 1
ATOM 4438 O O . GLU A 1 570 ? 64.249 18.905 -6.491 1.00 58.61 594 GLU A O 1
ATOM 4444 N N . LEU A 1 571 ? 64.281 16.649 -6.525 1.00 59.98 595 LEU A N 1
ATOM 4445 C CA . LEU A 1 571 ? 62.850 16.486 -6.759 1.00 61.63 595 LEU A CA 1
ATOM 4446 C C . LEU A 1 571 ? 62.048 17.078 -5.592 1.00 62.55 595 LEU A C 1
ATOM 4447 O O . LEU A 1 571 ? 61.086 17.822 -5.767 1.00 62.66 595 LEU A O 1
ATOM 4452 N N . ALA A 1 572 ? 62.488 16.756 -4.389 1.00 63.94 596 ALA A N 1
ATOM 4453 C CA . ALA A 1 572 ? 61.847 17.218 -3.175 1.00 65.24 596 ALA A CA 1
ATOM 4454 C C . ALA A 1 572 ? 62.472 18.538 -2.741 1.00 66.13 596 ALA A C 1
ATOM 4455 O O . ALA A 1 572 ? 63.121 18.633 -1.698 1.00 65.90 596 ALA A O 1
ATOM 4457 N N . LYS A 1 573 ? 62.282 19.565 -3.556 1.00 67.04 597 LYS A N 1
ATOM 4458 C CA . LYS A 1 573 ? 62.732 20.913 -3.207 1.00 68.06 597 LYS A CA 1
ATOM 4459 C C . LYS A 1 573 ? 61.865 21.974 -3.885 1.00 69.05 597 LYS A C 1
ATOM 4460 O O . LYS A 1 573 ? 62.287 23.099 -4.048 1.00 68.44 597 LYS A O 1
ATOM 4466 N N . ASN A 1 574 ? 60.661 21.588 -4.290 1.00 70.51 598 ASN A N 1
ATOM 4467 C CA . ASN A 1 574 ? 59.748 22.447 -5.024 1.00 71.49 598 ASN A CA 1
ATOM 4468 C C . ASN A 1 574 ? 58.558 21.647 -4.543 1.00 71.30 598 ASN A C 1
ATOM 4469 O O . ASN A 1 574 ? 58.271 20.581 -5.075 1.00 71.92 598 ASN A O 1
ATOM 4474 N N . ALA A 1 575 ? 57.908 22.139 -3.499 1.00 70.76 599 ALA A N 1
ATOM 4475 C CA . ALA A 1 575 ? 56.761 21.485 -2.935 1.00 70.83 599 ALA A CA 1
ATOM 4476 C C . ALA A 1 575 ? 55.799 20.749 -3.903 1.00 71.37 599 ALA A C 1
ATOM 4477 O O . ALA A 1 575 ? 55.175 19.734 -3.526 1.00 71.45 599 ALA A O 1
ATOM 4479 N N . GLU A 1 576 ? 55.696 21.258 -5.139 1.00 71.82 600 GLU A N 1
ATOM 4480 C CA . GLU A 1 576 ? 54.794 20.710 -6.144 1.00 72.07 600 GLU A CA 1
ATOM 4481 C C . GLU A 1 576 ? 55.474 19.499 -6.683 1.00 71.65 600 GLU A C 1
ATOM 4482 O O . GLU A 1 576 ? 54.835 18.487 -6.968 1.00 71.61 600 GLU A O 1
ATOM 4488 N N . SER A 1 577 ? 56.782 19.633 -6.855 1.00 71.16 601 SER A N 1
ATOM 4489 C CA . SER A 1 577 ? 57.645 18.549 -7.319 1.00 70.75 601 SER A CA 1
ATOM 4490 C C . SER A 1 577 ? 57.927 17.511 -6.215 1.00 70.11 601 SER A C 1
ATOM 4491 O O . SER A 1 577 ? 57.779 16.318 -6.434 1.00 69.84 601 SER A O 1
ATOM 4494 N N . LYS A 1 578 ? 58.327 17.982 -5.037 1.00 69.51 602 LYS A N 1
ATOM 4495 C CA . LYS A 1 578 ? 58.481 17.150 -3.846 1.00 69.24 602 LYS A CA 1
ATOM 4496 C C . LYS A 1 578 ? 57.279 16.263 -3.567 1.00 69.75 602 LYS A C 1
ATOM 4497 O O . LYS A 1 578 ? 57.406 15.277 -2.864 1.00 70.85 602 LYS A O 1
ATOM 4503 N N . ALA A 1 579 ? 56.111 16.614 -4.083 1.00 69.77 603 ALA A N 1
ATOM 4504 C CA . ALA A 1 579 ? 54.925 15.777 -3.907 1.00 69.31 603 ALA A CA 1
ATOM 4505 C C . ALA A 1 579 ? 54.922 14.631 -4.906 1.00 68.76 603 ALA A C 1
ATOM 4506 O O . ALA A 1 579 ? 54.486 13.539 -4.557 1.00 69.13 603 ALA A O 1
ATOM 4508 N N . TRP A 1 580 ? 55.406 14.877 -6.133 1.00 68.08 604 TRP A N 1
ATOM 4509 C CA . TRP A 1 580 ? 55.510 13.851 -7.164 1.00 67.79 604 TRP A CA 1
ATOM 4510 C C . TRP A 1 580 ? 56.398 12.739 -6.641 1.00 68.16 604 TRP A C 1
ATOM 4511 O O . TRP A 1 580 ? 56.201 11.562 -6.975 1.00 69.03 604 TRP A O 1
ATOM 4522 N N . ALA A 1 581 ? 57.378 13.119 -5.819 1.00 67.88 605 ALA A N 1
ATOM 4523 C CA . ALA A 1 581 ? 58.291 12.178 -5.171 1.00 67.86 605 ALA A CA 1
ATOM 4524 C C . ALA A 1 581 ? 57.529 11.199 -4.282 1.00 68.45 605 ALA A C 1
ATOM 4525 O O . ALA A 1 581 ? 57.467 10.012 -4.609 1.00 69.70 605 ALA A O 1
ATOM 4527 N N . VAL A 1 582 ? 56.931 11.696 -3.189 1.00 68.06 606 VAL A N 1
ATOM 4528 C CA . VAL A 1 582 ? 56.119 10.883 -2.277 1.00 67.59 606 VAL A CA 1
ATOM 4529 C C . VAL A 1 582 ? 55.193 9.937 -3.042 1.00 67.31 606 VAL A C 1
ATOM 4530 O O . VAL A 1 582 ? 55.047 8.778 -2.639 1.00 67.73 606 VAL A O 1
ATOM 4534 N N . GLU A 1 583 ? 54.589 10.400 -4.138 1.00 66.39 607 GLU A N 1
ATOM 4535 C CA . GLU A 1 583 ? 53.693 9.536 -4.915 1.00 66.57 607 GLU A CA 1
ATOM 4536 C C . GLU A 1 583 ? 54.377 8.328 -5.567 1.00 65.64 607 GLU A C 1
ATOM 4537 O O . GLU A 1 583 ? 53.788 7.213 -5.665 1.00 66.53 607 GLU A O 1
ATOM 4543 N N . VAL A 1 584 ? 55.617 8.539 -5.991 1.00 63.57 608 VAL A N 1
ATOM 4544 C CA . VAL A 1 584 ? 56.386 7.453 -6.540 1.00 62.10 608 VAL A CA 1
ATOM 4545 C C . VAL A 1 584 ? 57.142 6.685 -5.447 1.00 61.05 608 VAL A C 1
ATOM 4546 O O . VAL A 1 584 ? 57.216 5.449 -5.483 1.00 61.53 608 VAL A O 1
ATOM 4550 N N . TYR A 1 585 ? 57.700 7.402 -4.480 1.00 59.56 609 TYR A N 1
ATOM 4551 C CA . TYR A 1 585 ? 58.407 6.777 -3.379 1.00 58.37 609 TYR A CA 1
ATOM 4552 C C . TYR A 1 585 ? 57.467 5.913 -2.585 1.00 58.00 609 TYR A C 1
ATOM 4553 O O . TYR A 1 585 ? 57.867 5.215 -1.705 1.00 57.34 609 TYR A O 1
ATOM 4562 N N . LYS A 1 586 ? 56.197 5.955 -2.912 1.00 58.45 610 LYS A N 1
ATOM 4563 C CA . LYS A 1 586 ? 55.218 5.099 -2.251 1.00 59.04 610 LYS A CA 1
ATOM 4564 C C . LYS A 1 586 ? 55.021 3.802 -3.018 1.00 59.44 610 LYS A C 1
ATOM 4565 O O . LYS A 1 586 ? 54.448 2.843 -2.506 1.00 59.29 610 LYS A O 1
ATOM 4571 N N . GLN A 1 587 ? 55.552 3.793 -4.238 1.00 59.95 611 GLN A N 1
ATOM 4572 C CA . GLN A 1 587 ? 55.537 2.656 -5.140 1.00 60.14 611 GLN A CA 1
ATOM 4573 C C . GLN A 1 587 ? 56.865 1.930 -5.072 1.00 59.76 611 GLN A C 1
ATOM 4574 O O . GLN A 1 587 ? 56.911 0.704 -5.039 1.00 60.12 611 GLN A O 1
ATOM 4580 N N . ALA A 1 588 ? 57.943 2.700 -5.038 1.00 59.36 612 ALA A N 1
ATOM 4581 C CA . ALA A 1 588 ? 59.290 2.157 -5.019 1.00 59.25 612 ALA A CA 1
ATOM 4582 C C . ALA A 1 588 ? 59.764 1.828 -3.618 1.00 59.15 612 ALA A C 1
ATOM 4583 O O . ALA A 1 588 ? 60.760 1.114 -3.453 1.00 59.21 612 ALA A O 1
ATOM 4585 N N . ARG A 1 589 ? 59.059 2.357 -2.615 1.00 59.46 613 ARG A N 1
ATOM 4586 C CA . ARG A 1 589 ? 59.432 2.186 -1.197 1.00 59.26 613 ARG A CA 1
ATOM 4587 C C . ARG A 1 589 ? 59.634 0.710 -0.866 1.00 58.98 613 ARG A C 1
ATOM 4588 O O . ARG A 1 589 ? 60.709 0.319 -0.421 1.00 58.58 613 ARG A O 1
ATOM 4596 N N . PRO A 1 590 ? 58.597 -0.128 -1.113 1.00 58.59 614 PRO A N 1
ATOM 4597 C CA . PRO A 1 590 ? 58.740 -1.553 -0.879 1.00 58.12 614 PRO A CA 1
ATOM 4598 C C . PRO A 1 590 ? 59.658 -2.163 -1.965 1.00 57.89 614 PRO A C 1
ATOM 4599 O O . PRO A 1 590 ? 59.444 -2.010 -3.189 1.00 58.28 614 PRO A O 1
ATOM 4603 N N . GLY A 1 591 ? 60.704 -2.834 -1.536 1.00 57.27 615 GLY A N 1
ATOM 4604 C CA . GLY A 1 591 ? 61.641 -3.331 -2.533 1.00 56.43 615 GLY A CA 1
ATOM 4605 C C . GLY A 1 591 ? 63.023 -2.752 -2.293 1.00 55.10 615 GLY A C 1
ATOM 4606 O O . GLY A 1 591 ? 64.028 -3.466 -2.437 1.00 55.42 615 GLY A O 1
ATOM 4607 N N . TYR A 1 592 ? 63.064 -1.465 -1.925 1.00 53.00 616 TYR A N 1
ATOM 4608 C CA . TYR A 1 592 ? 64.319 -0.799 -1.577 1.00 49.92 616 TYR A CA 1
ATOM 4609 C C . TYR A 1 592 ? 64.945 -1.508 -0.387 1.00 48.04 616 TYR A C 1
ATOM 4610 O O . TYR A 1 592 ? 64.254 -2.150 0.384 1.00 47.27 616 TYR A O 1
ATOM 4619 N N . HIS A 1 593 ? 66.252 -1.389 -0.240 1.00 45.32 617 HIS A N 1
ATOM 4620 C CA . HIS A 1 593 ? 66.905 -2.000 0.889 1.00 42.74 617 HIS A CA 1
ATOM 4621 C C . HIS A 1 593 ? 66.651 -1.051 2.038 1.00 42.34 617 HIS A C 1
ATOM 4622 O O . HIS A 1 593 ? 66.468 0.117 1.849 1.00 41.80 617 HIS A O 1
ATOM 4629 N N . GLY A 1 594 ? 66.598 -1.554 3.253 1.00 42.64 618 GLY A N 1
ATOM 4630 C CA . GLY A 1 594 ? 66.385 -0.674 4.385 1.00 42.53 618 GLY A CA 1
ATOM 4631 C C . GLY A 1 594 ? 67.360 0.475 4.350 1.00 43.29 618 GLY A C 1
ATOM 4632 O O . GLY A 1 594 ? 66.963 1.606 4.597 1.00 43.78 618 GLY A O 1
ATOM 4633 N N . LEU A 1 595 ? 68.636 0.191 4.045 1.00 44.08 619 LEU A N 1
ATOM 4634 C CA . LEU A 1 595 ? 69.706 1.218 4.019 1.00 44.64 619 LEU A CA 1
ATOM 4635 C C . LEU A 1 595 ? 69.374 2.384 3.075 1.00 45.16 619 LEU A C 1
ATOM 4636 O O . LEU A 1 595 ? 69.912 3.485 3.226 1.00 45.42 619 LEU A O 1
ATOM 4641 N N . ALA A 1 596 ? 68.465 2.145 2.133 1.00 45.16 620 ALA A N 1
ATOM 4642 C CA . ALA A 1 596 ? 68.080 3.137 1.155 1.00 44.73 620 ALA A CA 1
ATOM 4643 C C . ALA A 1 596 ? 66.832 3.843 1.624 1.00 44.52 620 ALA A C 1
ATOM 4644 O O . ALA A 1 596 ? 66.882 5.044 1.848 1.00 44.17 620 ALA A O 1
ATOM 4646 N N . GLN A 1 597 ? 65.722 3.107 1.765 1.00 44.79 621 GLN A N 1
ATOM 4647 C CA . GLN A 1 597 ? 64.504 3.651 2.378 1.00 45.45 621 GLN A CA 1
ATOM 4648 C C . GLN A 1 597 ? 64.863 4.660 3.456 1.00 47.55 621 GLN A C 1
ATOM 4649 O O . GLN A 1 597 ? 64.371 5.777 3.434 1.00 47.76 621 GLN A O 1
ATOM 4655 N N . GLY A 1 598 ? 65.758 4.268 4.369 1.00 48.94 622 GLY A N 1
ATOM 4656 C CA . GLY A 1 598 ? 66.180 5.110 5.462 1.00 50.76 622 GLY A CA 1
ATOM 4657 C C . GLY A 1 598 ? 66.554 6.490 4.995 1.00 52.65 622 GLY A C 1
ATOM 4658 O O . GLY A 1 598 ? 66.030 7.494 5.489 1.00 53.31 622 GLY A O 1
ATOM 4659 N N . THR A 1 599 ? 67.464 6.537 4.025 1.00 54.05 623 THR A N 1
ATOM 4660 C CA . THR A 1 599 ? 67.974 7.797 3.454 1.00 55.02 623 THR A CA 1
ATOM 4661 C C . THR A 1 599 ? 66.897 8.602 2.738 1.00 55.57 623 THR A C 1
ATOM 4662 O O . THR A 1 599 ? 66.734 9.771 3.050 1.00 55.84 623 THR A O 1
ATOM 4666 N N . VAL A 1 600 ? 66.160 7.973 1.810 1.00 56.16 624 VAL A N 1
ATOM 4667 C CA . VAL A 1 600 ? 65.075 8.619 1.092 1.00 57.32 624 VAL A CA 1
ATOM 4668 C C . VAL A 1 600 ? 63.957 9.032 2.023 1.00 58.37 624 VAL A C 1
ATOM 4669 O O . VAL A 1 600 ? 63.252 9.977 1.751 1.00 57.62 624 VAL A O 1
ATOM 4673 N N . ASP A 1 601 ? 63.792 8.312 3.129 1.00 60.22 625 ASP A N 1
ATOM 4674 C CA . ASP A 1 601 ? 62.765 8.635 4.136 1.00 61.91 625 ASP A CA 1
ATOM 4675 C C . ASP A 1 601 ? 63.022 9.985 4.800 1.00 62.89 625 ASP A C 1
ATOM 4676 O O . ASP A 1 601 ? 62.096 10.620 5.311 1.00 62.59 625 ASP A O 1
ATOM 4681 N N . GLY A 1 602 ? 64.275 10.426 4.763 1.00 64.17 626 GLY A N 1
ATOM 4682 C CA . GLY A 1 602 ? 64.675 11.688 5.383 1.00 65.82 626 GLY A CA 1
ATOM 4683 C C . GLY A 1 602 ? 64.663 12.872 4.439 1.00 66.95 626 GLY A C 1
ATOM 4684 O O . GLY A 1 602 ? 64.181 13.955 4.807 1.00 67.05 626 GLY A O 1
ATOM 4685 N N . VAL A 1 603 ? 65.179 12.660 3.223 1.00 67.92 627 VAL A N 1
ATOM 4686 C CA . VAL A 1 603 ? 65.170 13.679 2.163 1.00 69.18 627 VAL A CA 1
ATOM 4687 C C . VAL A 1 603 ? 63.761 13.937 1.571 1.00 70.04 627 VAL A C 1
ATOM 4688 O O . VAL A 1 603 ? 63.587 14.762 0.674 1.00 70.11 627 VAL A O 1
ATOM 4692 N N . LEU A 1 604 ? 62.759 13.212 2.052 1.00 70.98 628 LEU A N 1
ATOM 4693 C CA . LEU A 1 604 ? 61.413 13.386 1.556 1.00 71.83 628 LEU A CA 1
ATOM 4694 C C . LEU A 1 604 ? 60.558 13.886 2.712 1.00 72.51 628 LEU A C 1
ATOM 4695 O O . LEU A 1 604 ? 59.381 13.542 2.804 1.00 72.76 628 LEU A O 1
ATOM 4700 N N . LYS A 1 605 ? 61.183 14.694 3.585 1.00 73.24 629 LYS A N 1
ATOM 4701 C CA . LYS A 1 605 ? 60.554 15.310 4.775 1.00 73.48 629 LYS A CA 1
ATOM 4702 C C . LYS A 1 605 ? 59.866 14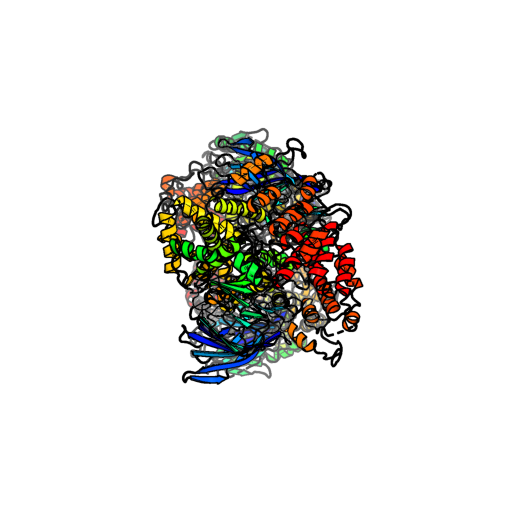.265 5.643 1.00 73.11 629 LYS A C 1
ATOM 4703 O O . LYS A 1 605 ? 58.631 14.280 5.753 1.00 73.53 629 LYS A O 1
ATOM 4709 N N . LEU B 1 14 ? 62.963 46.590 73.519 1.00 28.50 38 LEU B N 1
ATOM 4710 C CA . LEU B 1 14 ? 64.416 46.478 73.585 1.00 29.68 38 LEU B CA 1
ATOM 4711 C C . LEU B 1 14 ? 65.025 47.647 74.351 1.00 29.58 38 LEU B C 1
ATOM 4712 O O . LEU B 1 14 ? 65.994 48.258 73.902 1.00 30.76 38 LEU B O 1
ATOM 4717 N N . THR B 1 15 ? 64.449 47.953 75.510 1.00 28.65 39 THR B N 1
ATOM 4718 C CA . THR B 1 15 ? 64.813 49.155 76.252 1.00 26.76 39 THR B CA 1
ATOM 4719 C C . THR B 1 15 ? 66.133 48.967 76.992 1.00 25.10 39 THR B C 1
ATOM 4720 O O . THR B 1 15 ? 66.595 49.866 77.696 1.00 24.63 39 THR B O 1
ATOM 4724 N N . ASP B 1 16 ? 66.736 47.794 76.828 1.00 25.26 40 ASP B N 1
ATOM 4725 C CA . ASP B 1 16 ? 67.991 47.478 77.501 1.00 25.99 40 ASP B CA 1
ATOM 4726 C C . ASP B 1 16 ? 69.147 47.418 76.508 1.00 26.98 40 ASP B C 1
ATOM 4727 O O . ASP B 1 16 ? 69.171 46.570 75.617 1.00 30.30 40 ASP B O 1
ATOM 4732 N N . ALA B 1 17 ? 70.106 48.323 76.670 1.00 26.43 41 ALA B N 1
ATOM 4733 C CA . ALA B 1 17 ? 71.479 48.069 76.249 1.00 25.21 41 ALA B CA 1
ATOM 4734 C C . ALA B 1 17 ? 72.163 47.066 77.173 1.00 24.72 41 ALA B C 1
ATOM 4735 O O . ALA B 1 17 ? 71.512 46.418 77.992 1.00 26.42 41 ALA B O 1
ATOM 4737 N N . TYR B 1 18 ? 73.479 46.943 77.032 1.00 23.24 42 TYR B N 1
ATOM 4738 C CA . TYR B 1 18 ? 74.259 46.070 77.893 1.00 20.09 42 TYR B CA 1
ATOM 4739 C C . TYR B 1 18 ? 73.991 44.605 77.527 1.00 18.88 42 TYR B C 1
ATOM 4740 O O . TYR B 1 18 ? 74.667 43.712 78.028 1.00 19.45 42 TYR B O 1
ATOM 4749 N N . THR B 1 19 ? 73.027 44.362 76.635 1.00 17.49 43 THR B N 1
ATOM 4750 C CA . THR B 1 19 ? 72.668 43.039 76.280 1.00 17.04 43 THR B CA 1
ATOM 4751 C C . THR B 1 19 ? 72.826 43.033 74.769 1.00 18.29 43 THR B C 1
ATOM 4752 O O . THR B 1 19 ? 72.257 43.873 74.072 1.00 19.79 43 THR B O 1
ATOM 4756 N N . TYR B 1 20 ? 73.609 42.097 74.224 1.00 18.17 44 TYR B N 1
ATOM 4757 C CA . TYR B 1 20 ? 73.744 41.979 72.799 1.00 16.43 44 TYR B CA 1
ATOM 4758 C C . TYR B 1 20 ? 72.572 41.084 72.442 1.00 16.69 44 TYR B C 1
ATOM 4759 O O . TYR B 1 20 ? 72.207 41.017 71.305 1.00 17.29 44 TYR B O 1
ATOM 4768 N N . ALA B 1 21 ? 71.964 40.455 73.447 1.00 16.96 45 ALA B N 1
ATOM 4769 C CA . ALA B 1 21 ? 70.855 39.535 73.279 1.00 18.11 45 ALA B CA 1
ATOM 4770 C C . ALA B 1 21 ? 69.718 40.184 72.531 1.00 18.94 45 ALA B C 1
ATOM 4771 O O . ALA B 1 21 ? 69.193 41.183 72.907 1.00 20.06 45 ALA B O 1
ATOM 4773 N N . ASN B 1 22 ? 69.354 39.635 71.402 1.00 20.56 46 ASN B N 1
ATOM 4774 C CA . ASN B 1 22 ? 68.249 40.164 70.607 1.00 20.93 46 ASN B CA 1
ATOM 4775 C C . ASN B 1 22 ? 66.920 39.723 71.143 1.00 20.43 46 ASN B C 1
ATOM 4776 O O . ASN B 1 22 ? 66.157 39.047 70.456 1.00 19.57 46 ASN B O 1
ATOM 4781 N N . TYR B 1 23 ? 66.632 40.118 72.346 1.00 20.68 47 TYR B N 1
ATOM 4782 C CA . TYR B 1 23 ? 65.496 39.613 72.987 1.00 20.22 47 TYR B CA 1
ATOM 4783 C C . TYR B 1 23 ? 64.256 40.062 72.340 1.00 20.60 47 TYR B C 1
ATOM 4784 O O . TYR B 1 23 ? 63.209 39.765 72.729 1.00 20.44 47 TYR B O 1
ATOM 4793 N N . ASP B 1 24 ? 64.495 40.694 71.238 1.00 21.99 48 ASP B N 1
ATOM 4794 C CA . ASP B 1 24 ? 63.547 41.208 70.357 1.00 23.84 48 ASP B CA 1
ATOM 4795 C C . ASP B 1 24 ? 62.767 40.079 69.654 1.00 25.38 48 ASP B C 1
ATOM 4796 O O . ASP B 1 24 ? 61.517 40.126 69.547 1.00 27.07 48 ASP B O 1
ATOM 4801 N N . GLN B 1 25 ? 63.478 39.027 69.223 1.00 25.46 49 GLN B N 1
ATOM 4802 C CA . GLN B 1 25 ? 62.884 37.968 68.414 1.00 24.18 49 GLN B CA 1
ATOM 4803 C C . GLN B 1 25 ? 63.014 36.571 69.012 1.00 24.18 49 GLN B C 1
ATOM 4804 O O . GLN B 1 25 ? 62.240 35.674 68.723 1.00 23.22 49 GLN B O 1
ATOM 4810 N N . VAL B 1 26 ? 63.976 36.436 69.908 1.00 24.40 50 VAL B N 1
ATOM 4811 C CA . VAL B 1 26 ? 64.165 35.197 70.613 1.00 23.74 50 VAL B CA 1
ATOM 4812 C C . VAL B 1 26 ? 64.203 35.389 72.146 1.00 21.71 50 VAL B C 1
ATOM 4813 O O . VAL B 1 26 ? 64.873 36.284 72.640 1.00 22.78 50 VAL B O 1
ATOM 4817 N N . LYS B 1 27 ? 63.499 34.524 72.902 1.00 19.88 51 LYS B N 1
ATOM 4818 C CA . LYS B 1 27 ? 63.589 34.570 74.374 1.00 17.94 51 LYS B CA 1
ATOM 4819 C C . LYS B 1 27 ? 63.703 33.174 75.015 1.00 18.01 51 LYS B C 1
ATOM 4820 O O . LYS B 1 27 ? 62.815 32.342 74.831 1.00 17.44 51 LYS B O 1
ATOM 4826 N N . ALA B 1 28 ? 64.778 32.943 75.778 1.00 18.10 52 ALA B N 1
ATOM 4827 C CA . ALA B 1 28 ? 65.029 31.685 76.506 1.00 19.16 52 ALA B CA 1
ATOM 4828 C C . ALA B 1 28 ? 64.030 31.558 77.648 1.00 19.90 52 ALA B C 1
ATOM 4829 O O . ALA B 1 28 ? 63.849 32.520 78.425 1.00 21.56 52 ALA B O 1
ATOM 4831 N N . THR B 1 29 ? 63.409 30.395 77.805 1.00 19.32 53 THR B N 1
ATOM 4832 C CA . THR B 1 29 ? 62.465 30.183 78.898 1.00 18.27 53 THR B CA 1
ATOM 4833 C C . THR B 1 29 ? 62.918 29.274 80.027 1.00 17.78 53 THR B C 1
ATOM 4834 O O . THR B 1 29 ? 62.234 29.193 81.035 1.00 17.10 53 THR B O 1
ATOM 4838 N N . HIS B 1 30 ? 64.039 28.592 79.818 1.00 18.36 54 HIS B N 1
ATOM 4839 C CA . HIS B 1 30 ? 64.689 27.703 80.788 1.00 18.37 54 HIS B CA 1
ATOM 4840 C C . HIS B 1 30 ? 66.207 27.618 80.556 1.00 17.19 54 HIS B C 1
ATOM 4841 O O . HIS B 1 30 ? 66.661 27.914 79.489 1.00 15.67 54 HIS B O 1
ATOM 4848 N N . VAL B 1 31 ? 66.967 27.158 81.539 1.00 15.98 55 VAL B N 1
ATOM 4849 C CA . VAL B 1 31 ? 68.438 26.963 81.373 1.00 14.35 55 VAL B CA 1
ATOM 4850 C C . VAL B 1 31 ? 68.882 25.739 82.139 1.00 15.92 55 VAL B C 1
ATOM 4851 O O . VAL B 1 31 ? 68.749 25.728 83.378 1.00 15.04 55 VAL B O 1
ATOM 4855 N N . TYR B 1 32 ? 69.334 24.699 81.401 1.00 17.28 56 TYR B N 1
ATOM 4856 C CA . TYR B 1 32 ? 69.859 23.579 82.027 1.00 18.35 56 TYR B CA 1
ATOM 4857 C C . TYR B 1 32 ? 71.369 23.755 82.082 1.00 18.40 56 TYR B C 1
ATOM 4858 O O . TYR B 1 32 ? 72.015 23.844 81.061 1.00 17.84 56 TYR B O 1
ATOM 4867 N N . LEU B 1 33 ? 71.912 23.790 83.281 1.00 18.61 57 LEU B N 1
ATOM 4868 C CA . LEU B 1 33 ? 73.386 23.853 83.444 1.00 20.07 57 LEU B CA 1
ATOM 4869 C C . LEU B 1 33 ? 73.967 22.533 83.860 1.00 19.86 57 LEU B C 1
ATOM 4870 O O . LEU B 1 33 ? 73.420 21.920 84.762 1.00 21.23 57 LEU B O 1
ATOM 4875 N N . ASP B 1 34 ? 74.955 22.009 83.129 1.00 19.32 58 ASP B N 1
ATOM 4876 C CA . ASP B 1 34 ? 75.755 20.914 83.565 1.00 18.60 58 ASP B CA 1
ATOM 4877 C C . ASP B 1 34 ? 77.202 21.322 83.911 1.00 17.44 58 ASP B C 1
ATOM 4878 O O . ASP B 1 34 ? 78.055 21.186 83.134 1.00 16.06 58 ASP B O 1
ATOM 4883 N N . LEU B 1 35 ? 77.467 21.810 85.100 1.00 16.37 59 LEU B N 1
ATOM 4884 C CA . LEU B 1 35 ? 78.828 22.318 85.354 1.00 17.18 59 LEU B CA 1
ATOM 4885 C C . LEU B 1 35 ? 79.618 21.571 86.411 1.00 17.93 59 LEU B C 1
ATOM 4886 O O . LEU B 1 35 ? 79.048 20.997 87.345 1.00 16.98 59 LEU B O 1
ATOM 4891 N N . ASN B 1 36 ? 80.942 21.619 86.288 1.00 19.39 60 ASN B N 1
ATOM 4892 C CA . ASN B 1 36 ? 81.867 20.991 87.232 1.00 20.43 60 ASN B CA 1
ATOM 4893 C C . ASN B 1 36 ? 82.678 22.102 87.955 1.00 20.52 60 ASN B C 1
ATOM 4894 O O . ASN B 1 36 ? 83.184 23.019 87.325 1.00 21.54 60 ASN B O 1
ATOM 4899 N N . VAL B 1 37 ? 82.738 22.074 89.265 1.00 20.22 61 VAL B N 1
ATOM 4900 C CA . VAL B 1 37 ? 83.439 23.101 89.950 1.00 20.49 61 VAL B CA 1
ATOM 4901 C C . VAL B 1 37 ? 84.938 22.747 90.169 1.00 21.33 61 VAL B C 1
ATOM 4902 O O . VAL B 1 37 ? 85.281 22.069 91.090 1.00 21.23 61 VAL B O 1
ATOM 4906 N N . ASP B 1 38 ? 85.820 23.217 89.303 1.00 23.09 62 ASP B N 1
ATOM 4907 C CA . ASP B 1 38 ? 87.259 22.938 89.445 1.00 24.60 62 ASP B CA 1
ATOM 4908 C C . ASP B 1 38 ? 88.010 24.071 90.151 1.00 24.69 62 ASP B C 1
ATOM 4909 O O . ASP B 1 38 ? 88.281 25.092 89.567 1.00 22.81 62 ASP B O 1
ATOM 4914 N N . PHE B 1 39 ? 88.343 23.878 91.411 1.00 25.55 63 PHE B N 1
ATOM 4915 C CA . PHE B 1 39 ? 89.051 24.890 92.188 1.00 27.04 63 PHE B CA 1
ATOM 4916 C C . PHE B 1 39 ? 90.532 25.102 91.882 1.00 28.79 63 PHE B C 1
ATOM 4917 O O . PHE B 1 39 ? 91.132 26.068 92.346 1.00 29.64 63 PHE B O 1
ATOM 4925 N N . ASP B 1 40 ? 91.132 24.188 91.127 1.00 30.33 64 ASP B N 1
ATOM 4926 C CA . ASP B 1 40 ? 92.548 24.305 90.699 1.00 30.73 64 ASP B CA 1
ATOM 4927 C C . ASP B 1 40 ? 92.683 25.190 89.451 1.00 30.83 64 ASP B C 1
ATOM 4928 O O . ASP B 1 40 ? 93.621 25.920 89.291 1.00 31.96 64 ASP B O 1
ATOM 4933 N N . LYS B 1 41 ? 91.755 25.088 88.549 1.00 31.48 65 LYS B N 1
ATOM 4934 C CA . LYS B 1 41 ? 91.755 25.918 87.400 1.00 31.58 65 LYS B CA 1
ATOM 4935 C C . LYS B 1 41 ? 90.820 27.069 87.595 1.00 30.47 65 LYS B C 1
ATOM 4936 O O . LYS B 1 41 ? 90.740 27.908 86.708 1.00 29.54 65 LYS B O 1
ATOM 4942 N N . LYS B 1 42 ? 90.129 27.083 88.750 1.00 29.40 66 LYS B N 1
ATOM 4943 C CA . LYS B 1 42 ? 89.133 28.097 89.088 1.00 28.92 66 LYS B CA 1
ATOM 4944 C C . LYS B 1 42 ? 88.213 28.260 87.899 1.00 28.38 66 LYS B C 1
ATOM 4945 O O . LYS B 1 42 ? 88.014 29.340 87.436 1.00 28.35 66 LYS B O 1
ATOM 4951 N N . SER B 1 43 ? 87.618 27.172 87.424 1.00 27.98 67 SER B N 1
ATOM 4952 C CA . SER B 1 43 ? 86.615 27.278 86.376 1.00 27.39 67 SER B CA 1
ATOM 4953 C C . SER B 1 43 ? 85.463 26.290 86.472 1.00 25.72 67 SER B C 1
ATOM 4954 O O . SER B 1 43 ? 85.609 25.196 86.958 1.00 25.28 67 SER B O 1
ATOM 4957 N N . LEU B 1 44 ? 84.300 26.706 86.009 1.00 24.53 68 LEU B N 1
ATOM 4958 C CA . LEU B 1 44 ? 83.110 25.869 85.969 1.00 22.12 68 LEU B CA 1
ATOM 4959 C C . LEU B 1 44 ? 83.064 25.506 84.532 1.00 20.36 68 LEU B C 1
ATOM 4960 O O . LEU B 1 44 ? 83.106 26.363 83.708 1.00 18.13 68 LEU B O 1
ATOM 4965 N N . SER B 1 45 ? 82.990 24.215 84.230 1.00 20.52 69 SER B N 1
ATOM 4966 C CA . SER B 1 45 ? 82.973 23.696 82.849 1.00 21.68 69 SER B CA 1
ATOM 4967 C C . SER B 1 45 ? 81.970 22.563 82.625 1.00 20.86 69 SER B C 1
ATOM 4968 O O . SER B 1 45 ? 81.948 21.606 83.418 1.00 21.52 69 SER B O 1
ATOM 4971 N N . GLY B 1 46 ? 81.143 22.711 81.583 1.00 19.87 70 GLY B N 1
ATOM 4972 C CA . GLY B 1 46 ? 80.143 21.738 81.252 1.00 19.64 70 GLY B CA 1
ATOM 4973 C C . GLY B 1 46 ? 79.325 22.308 80.104 1.00 19.12 70 GLY B C 1
ATOM 4974 O O . GLY B 1 46 ? 79.841 22.487 78.994 1.00 19.75 70 GLY B O 1
ATOM 4975 N N . PHE B 1 47 ? 78.088 22.679 80.386 1.00 18.65 71 PHE B N 1
ATOM 4976 C CA . PHE B 1 47 ? 77.304 23.177 79.317 1.00 18.08 71 PHE B CA 1
ATOM 4977 C C . PHE B 1 47 ? 76.014 23.822 79.734 1.00 17.76 71 PHE B C 1
ATOM 4978 O O . PHE B 1 47 ? 75.467 23.528 80.775 1.00 18.79 71 PHE B O 1
ATOM 4986 N N . ALA B 1 48 ? 75.582 24.753 78.943 1.00 17.21 72 ALA B N 1
ATOM 4987 C CA . ALA B 1 48 ? 74.371 25.413 79.201 1.00 17.70 72 ALA B CA 1
ATOM 4988 C C . ALA B 1 48 ? 73.355 25.051 78.169 1.00 17.53 72 ALA B C 1
ATOM 4989 O O . ALA B 1 48 ? 73.645 25.110 77.021 1.00 19.06 72 ALA B O 1
ATOM 4991 N N . GLU B 1 49 ? 72.199 24.645 78.556 1.00 16.35 73 GLU B N 1
ATOM 4992 C CA . GLU B 1 49 ? 71.222 24.261 77.508 1.00 16.28 73 GLU B CA 1
ATOM 4993 C C . GLU B 1 49 ? 69.979 25.140 77.536 1.00 15.50 73 GLU B C 1
ATOM 4994 O O . GLU B 1 49 ? 69.092 24.909 78.326 1.00 15.03 73 GLU B O 1
ATOM 5000 N N . LEU B 1 50 ? 69.916 26.130 76.649 1.00 13.74 74 LEU B N 1
ATOM 5001 C CA . LEU B 1 50 ? 68.849 27.115 76.663 1.00 13.28 74 LEU B CA 1
ATOM 5002 C C . LEU B 1 50 ? 67.660 26.488 75.871 1.00 14.16 74 LEU B C 1
ATOM 5003 O O . LEU B 1 50 ? 67.873 25.778 74.898 1.00 14.18 74 LEU B O 1
ATOM 5008 N N . SER B 1 51 ? 66.451 26.830 76.264 1.00 15.48 75 SER B N 1
ATOM 5009 C CA . SER B 1 51 ? 65.266 26.326 75.628 1.00 16.49 75 SER B CA 1
ATOM 5010 C C . SER B 1 51 ? 64.661 27.621 75.174 1.00 17.01 75 SER B C 1
ATOM 5011 O O . SER B 1 51 ? 64.584 28.563 75.925 1.00 17.59 75 SER B O 1
ATOM 5014 N N . LEU B 1 52 ? 64.368 27.748 73.904 1.00 17.93 76 LEU B N 1
ATOM 5015 C CA . LEU B 1 52 ? 63.941 29.048 73.381 1.00 18.82 76 LEU B CA 1
ATOM 5016 C C . LEU B 1 52 ? 62.494 29.081 72.871 1.00 19.62 76 LEU B C 1
ATOM 5017 O O . LEU B 1 52 ? 61.897 28.071 72.511 1.00 18.83 76 LEU B O 1
ATOM 5022 N N . ASP B 1 53 ? 62.010 30.324 72.803 1.00 21.93 77 ASP B N 1
ATOM 5023 C CA . ASP B 1 53 ? 60.658 30.721 72.334 1.00 23.54 77 ASP B CA 1
ATOM 5024 C C . ASP B 1 53 ? 60.882 31.793 71.284 1.00 25.00 77 ASP B C 1
ATOM 5025 O O . ASP B 1 53 ? 61.430 32.810 71.562 1.00 25.77 77 ASP B O 1
ATOM 5030 N N . TRP B 1 54 ? 60.548 31.529 70.044 1.00 27.80 78 TRP B N 1
ATOM 5031 C CA . TRP B 1 54 ? 60.770 32.483 68.950 1.00 30.01 78 TRP B CA 1
ATOM 5032 C C . TRP B 1 54 ? 59.457 33.233 68.643 1.00 31.25 78 TRP B C 1
ATOM 5033 O O . TRP B 1 54 ? 58.331 32.691 68.782 1.00 30.96 78 TRP B O 1
ATOM 5044 N N . PHE B 1 55 ? 59.604 34.490 68.215 1.00 33.17 79 PHE B N 1
ATOM 5045 C CA . PHE B 1 55 ? 58.451 35.364 67.937 1.00 34.48 79 PHE B CA 1
ATOM 5046 C C . PHE B 1 55 ? 58.352 35.677 66.446 1.00 36.67 79 PHE B C 1
ATOM 5047 O O . PHE B 1 55 ? 57.226 35.813 65.927 1.00 37.97 79 PHE B O 1
ATOM 5055 N N . THR B 1 56 ? 59.514 35.747 65.770 1.00 37.95 80 THR B N 1
ATOM 5056 C CA . THR B 1 56 ? 59.580 36.078 64.341 1.00 40.06 80 THR B CA 1
ATOM 5057 C C . THR B 1 56 ? 59.530 34.810 63.477 1.00 41.51 80 THR B C 1
ATOM 5058 O O . THR B 1 56 ? 60.242 33.838 63.741 1.00 42.57 80 THR B O 1
ATOM 5062 N N . ASP B 1 57 ? 58.665 34.821 62.466 1.00 42.10 81 ASP B N 1
ATOM 5063 C CA . ASP B 1 57 ? 58.540 33.686 61.535 1.00 42.48 81 ASP B CA 1
ATOM 5064 C C . ASP B 1 57 ? 59.738 33.431 60.627 1.00 41.33 81 ASP B C 1
ATOM 5065 O O . ASP B 1 57 ? 59.894 32.317 60.102 1.00 41.78 81 ASP B O 1
ATOM 5070 N N . ASN B 1 58 ? 60.569 34.450 60.453 1.00 39.42 82 ASN B N 1
ATOM 5071 C CA . ASN B 1 58 ? 61.710 34.385 59.559 1.00 38.19 82 ASN B CA 1
ATOM 5072 C C . ASN B 1 58 ? 63.015 34.155 60.305 1.00 36.31 82 ASN B C 1
ATOM 5073 O O . ASN B 1 58 ? 63.113 34.457 61.479 1.00 35.76 82 ASN B O 1
ATOM 5078 N N . LYS B 1 59 ? 64.017 33.606 59.634 1.00 34.07 83 LYS B N 1
ATOM 5079 C CA . LYS B 1 59 ? 65.270 33.262 60.350 1.00 31.67 83 LYS B CA 1
ATOM 5080 C C . LYS B 1 59 ? 65.899 34.405 61.077 1.00 30.63 83 LYS B C 1
ATOM 5081 O O . LYS B 1 59 ? 65.836 35.513 60.595 1.00 32.01 83 LYS B O 1
ATOM 5087 N N . ALA B 1 60 ? 66.471 34.132 62.255 1.00 29.28 84 ALA B N 1
ATOM 5088 C CA . ALA B 1 60 ? 67.177 35.102 63.129 1.00 25.79 84 ALA B CA 1
ATOM 5089 C C . ALA B 1 60 ? 68.168 34.311 63.956 1.00 24.35 84 ALA B C 1
ATOM 5090 O O . ALA B 1 60 ? 67.954 33.099 64.201 1.00 26.04 84 ALA B O 1
ATOM 5092 N N . PRO B 1 61 ? 69.287 34.916 64.342 1.00 22.56 85 PRO B N 1
ATOM 5093 C CA . PRO B 1 61 ? 70.307 34.218 65.147 1.00 21.74 85 PRO B CA 1
ATOM 5094 C C . PRO B 1 61 ? 69.933 34.252 66.612 1.00 21.48 85 PRO B C 1
ATOM 5095 O O . PRO B 1 61 ? 69.048 35.011 67.035 1.00 21.90 85 PRO B O 1
ATOM 5099 N N . LEU B 1 62 ? 70.605 33.420 67.380 1.00 20.30 86 LEU B N 1
ATOM 5100 C CA . LEU B 1 62 ? 70.457 33.455 68.782 1.00 18.77 86 LEU B CA 1
ATOM 5101 C C . LEU B 1 62 ? 71.705 34.230 69.187 1.00 18.69 86 LEU B C 1
ATOM 5102 O O . LEU B 1 62 ? 72.843 33.789 68.989 1.00 18.02 86 LEU B O 1
ATOM 5107 N N . ILE B 1 63 ? 71.486 35.411 69.742 1.00 18.45 87 ILE B N 1
ATOM 5108 C CA . ILE B 1 63 ? 72.576 36.214 70.297 1.00 19.48 87 ILE B CA 1
ATOM 5109 C C . ILE B 1 63 ? 72.582 36.090 71.809 1.00 19.58 87 ILE B C 1
ATOM 5110 O O . ILE B 1 63 ? 71.515 36.198 72.461 1.00 18.29 87 ILE B O 1
ATOM 5115 N N . LEU B 1 64 ? 73.761 35.778 72.340 1.00 20.07 88 LEU B N 1
ATOM 5116 C CA . LEU B 1 64 ? 73.883 35.612 73.747 1.00 20.85 88 LEU B CA 1
ATOM 5117 C C . LEU B 1 64 ? 75.005 36.451 74.284 1.00 20.63 88 LEU B C 1
ATOM 5118 O O . LEU B 1 64 ? 75.902 36.832 73.563 1.00 19.99 88 LEU B O 1
ATOM 5123 N N . ASP B 1 65 ? 74.958 36.714 75.568 1.00 21.31 89 ASP B N 1
ATOM 5124 C CA . ASP B 1 65 ? 75.970 37.484 76.231 1.00 22.54 89 ASP B CA 1
ATOM 5125 C C . ASP B 1 65 ? 77.049 36.557 76.800 1.00 22.15 89 ASP B C 1
ATOM 5126 O O . ASP B 1 65 ? 76.761 35.521 77.232 1.00 21.96 89 ASP B O 1
ATOM 5131 N N . THR B 1 66 ? 78.276 36.985 76.845 1.00 21.99 90 THR B N 1
ATOM 5132 C CA . THR B 1 66 ? 79.364 36.178 77.343 1.00 20.61 90 THR B CA 1
ATOM 5133 C C . THR B 1 66 ? 80.446 37.099 77.834 1.00 19.40 90 THR B C 1
ATOM 5134 O O . THR B 1 66 ? 80.365 38.268 77.594 1.00 18.93 90 THR B O 1
ATOM 5138 N N . ARG B 1 67 ? 81.413 36.589 78.561 1.00 19.20 91 ARG B N 1
ATOM 5139 C CA . ARG B 1 67 ? 82.461 37.393 79.041 1.00 20.91 91 ARG B CA 1
ATOM 5140 C C . ARG B 1 67 ? 83.869 36.903 78.855 1.00 22.01 91 ARG B C 1
ATOM 5141 O O . ARG B 1 67 ? 84.580 37.301 77.863 1.00 25.02 91 ARG B O 1
ATOM 5149 N N . ASP B 1 68 ? 84.332 36.052 79.717 1.00 20.90 92 ASP B N 1
ATOM 5150 C CA . ASP B 1 68 ? 85.651 35.510 79.465 1.00 20.92 92 ASP B CA 1
ATOM 5151 C C . ASP B 1 68 ? 85.338 34.011 79.505 1.00 20.82 92 ASP B C 1
ATOM 5152 O O . ASP B 1 68 ? 85.810 33.268 80.367 1.00 20.12 92 ASP B O 1
ATOM 5157 N N . LEU B 1 69 ? 84.446 33.632 78.604 1.00 21.31 93 LEU B N 1
ATOM 5158 C CA . LEU B 1 69 ? 83.892 32.284 78.482 1.00 20.98 93 LEU B CA 1
ATOM 5159 C C . LEU B 1 69 ? 84.658 31.654 77.312 1.00 21.95 93 LEU B C 1
ATOM 5160 O O . LEU B 1 69 ? 84.916 32.328 76.335 1.00 22.79 93 LEU B O 1
ATOM 5165 N N . VAL B 1 70 ? 85.007 30.388 77.448 1.00 23.10 94 VAL B N 1
ATOM 5166 C CA . VAL B 1 70 ? 85.655 29.608 76.421 1.00 22.96 94 VAL B CA 1
ATOM 5167 C C . VAL B 1 70 ? 84.686 28.656 75.767 1.00 23.50 94 VAL B C 1
ATOM 5168 O O . VAL B 1 70 ? 84.128 27.815 76.373 1.00 22.38 94 VAL B O 1
ATOM 5172 N N . ILE B 1 71 ? 84.497 28.824 74.488 1.00 24.28 95 ILE B N 1
ATOM 5173 C CA . ILE B 1 71 ? 83.581 27.990 73.779 1.00 26.17 95 ILE B CA 1
ATOM 5174 C C . ILE B 1 71 ? 84.224 26.796 73.154 1.00 26.47 95 ILE B C 1
ATOM 5175 O O . ILE B 1 71 ? 85.234 26.862 72.572 1.00 27.27 95 ILE B O 1
ATOM 5180 N N . HIS B 1 72 ? 83.569 25.680 73.302 1.00 27.10 96 HIS B N 1
ATOM 5181 C CA . HIS B 1 72 ? 84.058 24.440 72.841 1.00 27.29 96 HIS B CA 1
ATOM 5182 C C . HIS B 1 72 ? 83.179 24.040 71.747 1.00 26.73 96 HIS B C 1
ATOM 5183 O O . HIS B 1 72 ? 83.668 23.586 70.768 1.00 28.24 96 HIS B O 1
ATOM 5190 N N . ARG B 1 73 ? 81.885 24.290 71.893 1.00 25.14 97 ARG B N 1
ATOM 5191 C CA . ARG B 1 73 ? 80.952 23.761 70.973 1.00 23.01 97 ARG B CA 1
ATOM 5192 C C . ARG B 1 73 ? 79.469 24.139 71.146 1.00 21.27 97 ARG B C 1
ATOM 5193 O O . ARG B 1 73 ? 78.989 24.294 72.192 1.00 21.54 97 ARG B O 1
ATOM 5201 N N . VAL B 1 74 ? 78.753 24.302 70.068 1.00 20.36 98 VAL B N 1
ATOM 5202 C CA . VAL B 1 74 ? 77.355 24.646 70.155 1.00 20.71 98 VAL B CA 1
ATOM 5203 C C . VAL B 1 74 ? 76.473 23.724 69.324 1.00 20.89 98 VAL B C 1
ATOM 5204 O O . VAL B 1 74 ? 76.762 23.460 68.247 1.00 20.82 98 VAL B O 1
ATOM 5208 N N . MET B 1 75 ? 75.402 23.221 69.871 1.00 21.71 99 MET B N 1
ATOM 5209 C CA . MET B 1 75 ? 74.438 22.461 69.100 1.00 23.55 99 MET B CA 1
ATOM 5210 C C . MET B 1 75 ? 73.032 23.008 69.237 1.00 24.13 99 MET B C 1
ATOM 5211 O O . MET B 1 75 ? 72.724 23.689 70.177 1.00 24.34 99 MET B O 1
ATOM 5216 N N . ALA B 1 76 ? 72.174 22.712 68.284 1.00 24.25 100 ALA B N 1
ATOM 5217 C CA . ALA B 1 76 ? 70.817 23.121 68.382 1.00 25.46 100 ALA B CA 1
ATOM 5218 C C . ALA B 1 76 ? 69.918 22.044 67.939 1.00 26.27 100 ALA B C 1
ATOM 5219 O O . ALA B 1 76 ? 70.313 21.292 67.189 1.00 25.92 100 ALA B O 1
ATOM 5221 N N . LYS B 1 77 ? 68.679 21.986 68.408 1.00 28.01 101 LYS B N 1
ATOM 5222 C CA . LYS B 1 77 ? 67.650 21.074 67.977 1.00 29.63 101 LYS B CA 1
ATOM 5223 C C . LYS B 1 77 ? 66.851 21.579 66.779 1.00 31.18 101 LYS B C 1
ATOM 5224 O O . LYS B 1 77 ? 66.045 22.496 66.916 1.00 30.89 101 LYS B O 1
ATOM 5230 N N . ASN B 1 78 ? 67.057 20.962 65.606 1.00 33.10 102 ASN B N 1
ATOM 5231 C CA . ASN B 1 78 ? 66.300 21.332 64.398 1.00 36.09 102 ASN B CA 1
ATOM 5232 C C . ASN B 1 78 ? 64.819 20.951 64.393 1.00 37.34 102 ASN B C 1
ATOM 5233 O O . ASN B 1 78 ? 64.291 20.429 65.411 1.00 37.81 102 ASN B O 1
ATOM 5238 N N . SER B 1 79 ? 64.151 21.216 63.241 1.00 38.34 103 SER B N 1
ATOM 5239 C CA . SER B 1 79 ? 62.696 20.999 63.068 1.00 38.67 103 SER B CA 1
ATOM 5240 C C . SER B 1 79 ? 62.297 19.538 63.307 1.00 38.87 103 SER B C 1
ATOM 5241 O O . SER B 1 79 ? 61.136 19.183 63.219 1.00 38.84 103 SER B O 1
ATOM 5244 N N . GLN B 1 80 ? 63.285 18.722 63.622 1.00 38.79 104 GLN B N 1
ATOM 5245 C CA . GLN B 1 80 ? 63.054 17.317 63.828 1.00 39.51 104 GLN B CA 1
ATOM 5246 C C . GLN B 1 80 ? 63.754 16.832 65.076 1.00 37.87 104 GLN B C 1
ATOM 5247 O O . GLN B 1 80 ? 64.102 15.671 65.180 1.00 37.69 104 GLN B O 1
ATOM 5253 N N . GLY B 1 81 ? 63.937 17.743 66.023 1.00 36.49 105 GLY B N 1
ATOM 5254 C CA . GLY B 1 81 ? 64.633 17.462 67.242 1.00 33.65 105 GLY B CA 1
ATOM 5255 C C . GLY B 1 81 ? 65.932 16.730 67.070 1.00 31.30 105 GLY B C 1
ATOM 5256 O O . GLY B 1 81 ? 66.208 15.885 67.858 1.00 31.84 105 GLY B O 1
ATOM 5257 N N . GLN B 1 82 ? 66.734 17.065 66.068 1.00 28.77 106 GLN B N 1
ATOM 5258 C CA . GLN B 1 82 ? 68.013 16.411 65.919 1.00 26.66 106 GLN B CA 1
ATOM 5259 C C . GLN B 1 82 ? 69.071 17.359 66.330 1.00 24.02 106 GLN B C 1
ATOM 5260 O O . GLN B 1 82 ? 69.161 18.379 65.765 1.00 23.96 106 GLN B O 1
ATOM 5266 N N . TRP B 1 83 ? 70.008 17.098 67.288 1.00 21.79 107 TRP B N 1
ATOM 5267 C CA . TRP B 1 83 ? 71.077 17.910 67.806 1.00 19.68 107 TRP B CA 1
ATOM 5268 C C . TRP B 1 83 ? 72.149 17.998 66.802 1.00 19.18 107 TRP B C 1
ATOM 5269 O O . TRP B 1 83 ? 72.839 17.081 66.530 1.00 21.00 107 TRP B O 1
ATOM 5280 N N . VAL B 1 84 ? 72.029 19.041 66.069 1.00 18.38 108 VAL B N 1
ATOM 5281 C CA . VAL B 1 84 ? 72.953 19.168 64.933 1.00 17.64 108 VAL B CA 1
ATOM 5282 C C . VAL B 1 84 ? 73.943 20.215 65.347 1.00 17.41 108 VAL B C 1
ATOM 5283 O O . VAL B 1 84 ? 73.670 21.003 66.276 1.00 17.68 108 VAL B O 1
ATOM 5287 N N . LYS B 1 85 ? 75.091 20.235 64.693 1.00 16.61 109 LYS B N 1
ATOM 5288 C CA . LYS B 1 85 ? 76.102 21.227 65.057 1.00 15.77 109 LYS B CA 1
ATOM 5289 C C . LYS B 1 85 ? 75.864 22.529 64.295 1.00 16.13 109 LYS B C 1
ATOM 5290 O O . LYS B 1 85 ? 75.744 22.505 63.127 1.00 16.16 109 LYS B O 1
ATOM 5296 N N . VAL B 1 86 ? 75.796 23.659 65.009 1.00 16.95 110 VAL B N 1
ATOM 5297 C CA . VAL B 1 86 ? 75.646 24.973 64.417 1.00 17.48 110 VAL B CA 1
ATOM 5298 C C . VAL B 1 86 ? 76.987 25.706 64.668 1.00 18.44 110 VAL B C 1
ATOM 5299 O O . VAL B 1 86 ? 77.828 25.259 65.496 1.00 18.66 110 VAL B O 1
ATOM 5303 N N . ASN B 1 87 ? 77.208 26.752 63.891 1.00 19.60 111 ASN B N 1
ATOM 5304 C CA . ASN B 1 87 ? 78.391 27.554 64.057 1.00 20.64 111 ASN B CA 1
ATOM 5305 C C . ASN B 1 87 ? 78.127 28.890 64.664 1.00 19.94 111 ASN B C 1
ATOM 5306 O O . ASN B 1 87 ? 77.036 29.421 64.615 1.00 19.48 111 ASN B O 1
ATOM 5311 N N . TYR B 1 88 ? 79.161 29.411 65.275 1.00 20.12 112 TYR B N 1
ATOM 5312 C CA . TYR B 1 88 ? 79.033 30.622 66.034 1.00 20.36 112 TYR B CA 1
ATOM 5313 C C . TYR B 1 88 ? 80.137 31.590 65.688 1.00 21.00 112 TYR B C 1
ATOM 5314 O O . TYR B 1 88 ? 81.181 31.222 65.164 1.00 20.23 112 TYR B O 1
ATOM 5323 N N . ASP B 1 89 ? 79.860 32.846 65.993 1.00 24.47 113 ASP B N 1
ATOM 5324 C CA . ASP B 1 89 ? 80.833 33.974 65.964 1.00 25.97 113 ASP B CA 1
ATOM 5325 C C . ASP B 1 89 ? 80.932 34.499 67.391 1.00 25.71 113 ASP B C 1
ATOM 5326 O O . ASP B 1 89 ? 79.898 34.674 68.054 1.00 25.48 113 ASP B O 1
ATOM 5331 N N . LEU B 1 90 ? 82.159 34.671 67.864 1.00 25.17 114 LEU B N 1
ATOM 5332 C CA . LEU B 1 90 ? 82.361 35.229 69.152 1.00 26.06 114 LEU B CA 1
ATOM 5333 C C . LEU B 1 90 ? 82.930 36.587 68.796 1.00 27.29 114 LEU B C 1
ATOM 5334 O O . LEU B 1 90 ? 84.049 36.655 68.333 1.00 29.88 114 LEU B O 1
ATOM 5339 N N . ALA B 1 91 ? 82.132 37.674 68.934 1.00 28.41 115 ALA B N 1
ATOM 5340 C CA . ALA B 1 91 ? 82.586 39.034 68.625 1.00 28.42 115 ALA B CA 1
ATOM 5341 C C . ALA B 1 91 ? 83.685 39.495 69.567 1.00 28.89 115 ALA B C 1
ATOM 5342 O O . ALA B 1 91 ? 83.948 38.895 70.568 1.00 27.05 115 ALA B O 1
ATOM 5344 N N . LYS B 1 92 ? 84.306 40.606 69.161 1.00 31.03 116 LYS B N 1
ATOM 5345 C CA . LYS B 1 92 ? 85.451 41.250 69.825 1.00 32.74 116 LYS B CA 1
ATOM 5346 C C . LYS B 1 92 ? 84.947 41.636 71.195 1.00 32.94 116 LYS B C 1
ATOM 5347 O O . LYS B 1 92 ? 83.815 42.066 71.342 1.00 33.15 116 LYS B O 1
ATOM 5353 N N . ARG B 1 93 ? 85.774 41.472 72.202 1.00 34.08 117 ARG B N 1
ATOM 5354 C CA . ARG B 1 93 ? 85.374 41.784 73.583 1.00 35.52 117 ARG B CA 1
ATOM 5355 C C . ARG B 1 93 ? 85.190 43.271 73.880 1.00 35.92 117 ARG B C 1
ATOM 5356 O O . ARG B 1 93 ? 86.129 44.067 73.653 1.00 36.79 117 ARG B O 1
ATOM 5364 N N . ASP B 1 94 ? 83.992 43.643 74.372 1.00 35.30 118 ASP B N 1
ATOM 5365 C CA . ASP B 1 94 ? 83.699 44.997 74.787 1.00 33.48 118 ASP B CA 1
ATOM 5366 C C . ASP B 1 94 ? 84.324 45.163 76.166 1.00 33.35 118 ASP B C 1
ATOM 5367 O O . ASP B 1 94 ? 84.708 44.189 76.786 1.00 33.91 118 ASP B O 1
ATOM 5372 N N . ASP B 1 95 ? 84.481 46.386 76.652 1.00 33.31 119 ASP B N 1
ATOM 5373 C CA . ASP B 1 95 ? 85.165 46.567 77.940 1.00 32.86 119 ASP B CA 1
ATOM 5374 C C . ASP B 1 95 ? 84.160 46.427 79.056 1.00 31.78 119 ASP B C 1
ATOM 5375 O O . ASP B 1 95 ? 84.498 46.176 80.179 1.00 30.95 119 ASP B O 1
ATOM 5380 N N . VAL B 1 96 ? 82.898 46.650 78.710 1.00 31.24 120 VAL B N 1
ATOM 5381 C CA . VAL B 1 96 ? 81.867 46.550 79.682 1.00 30.21 120 VAL B CA 1
ATOM 5382 C C . VAL B 1 96 ? 80.895 45.395 79.384 1.00 29.13 120 VAL B C 1
ATOM 5383 O O . VAL B 1 96 ? 80.482 44.693 80.319 1.00 31.21 120 VAL B O 1
ATOM 5387 N N . LEU B 1 97 ? 80.503 45.206 78.132 1.00 26.92 121 LEU B N 1
ATOM 5388 C CA . LEU B 1 97 ? 79.582 44.111 77.786 1.00 24.66 121 LEU B CA 1
ATOM 5389 C C . LEU B 1 97 ? 80.233 42.758 77.504 1.00 23.08 121 LEU B C 1
ATOM 5390 O O . LEU B 1 97 ? 79.534 41.752 77.367 1.00 24.08 121 LEU B O 1
ATOM 5395 N N . GLY B 1 98 ? 81.539 42.709 77.371 1.00 21.07 122 GLY B N 1
ATOM 5396 C CA . GLY B 1 98 ? 82.147 41.484 76.913 1.00 19.81 122 GLY B CA 1
ATOM 5397 C C . GLY B 1 98 ? 82.073 41.134 75.432 1.00 18.61 122 GLY B C 1
ATOM 5398 O O . GLY B 1 98 ? 81.976 42.020 74.556 1.00 18.42 122 GLY B O 1
ATOM 5399 N N . SER B 1 99 ? 82.126 39.830 75.140 1.00 17.00 123 SER B N 1
ATOM 5400 C CA . SER B 1 99 ? 82.039 39.332 73.798 1.00 16.38 123 SER B CA 1
ATOM 5401 C C . SER B 1 99 ? 80.664 38.828 73.301 1.00 16.01 123 SER B C 1
ATOM 5402 O O . SER B 1 99 ? 80.129 37.890 73.844 1.00 15.60 123 SER B O 1
ATOM 5405 N N . LYS B 1 100 ? 80.133 39.370 72.209 1.00 15.50 124 LYS B N 1
ATOM 5406 C CA . LYS B 1 100 ? 78.749 38.975 71.790 1.00 14.99 124 LYS B CA 1
ATOM 5407 C C . LYS B 1 100 ? 78.845 37.647 71.092 1.00 15.41 124 LYS B C 1
ATOM 5408 O O . LYS B 1 100 ? 79.583 37.541 70.073 1.00 16.24 124 LYS B O 1
ATOM 5414 N N . LEU B 1 101 ? 78.095 36.643 71.559 1.00 15.14 125 LEU B N 1
ATOM 5415 C CA . LEU B 1 101 ? 78.034 35.328 70.859 1.00 14.66 125 LEU B CA 1
ATOM 5416 C C . LEU B 1 101 ? 76.815 35.203 69.923 1.00 14.57 125 LEU B C 1
ATOM 5417 O O . LEU B 1 101 ? 75.669 35.142 70.363 1.00 13.03 125 LEU B O 1
ATOM 5422 N N . THR B 1 102 ? 77.078 35.217 68.616 1.00 15.61 126 THR B N 1
ATOM 5423 C CA . THR B 1 102 ? 76.007 35.039 67.620 1.00 15.56 126 THR B CA 1
ATOM 5424 C C . THR B 1 102 ? 76.110 33.591 67.074 1.00 16.91 126 THR B C 1
ATOM 5425 O O . THR B 1 102 ? 77.106 33.200 66.448 1.00 16.88 126 THR B O 1
ATOM 5429 N N . ILE B 1 103 ? 75.110 32.774 67.336 1.00 17.77 127 ILE B N 1
ATOM 5430 C CA . ILE B 1 103 ? 75.089 31.440 66.950 1.00 18.40 127 ILE B CA 1
ATOM 5431 C C . ILE B 1 103 ? 74.041 31.358 65.923 1.00 19.04 127 ILE B C 1
ATOM 5432 O O . ILE B 1 103 ? 73.047 32.047 65.989 1.00 17.43 127 ILE B O 1
ATOM 5437 N N . ASN B 1 104 ? 74.284 30.493 64.957 1.00 19.90 128 ASN B N 1
ATOM 5438 C CA . ASN B 1 104 ? 73.513 30.459 63.742 1.00 22.79 128 ASN B CA 1
ATOM 5439 C C . ASN B 1 104 ? 72.587 29.298 63.840 1.00 23.70 128 ASN B C 1
ATOM 5440 O O . ASN B 1 104 ? 73.004 28.174 63.673 1.00 25.00 128 ASN B O 1
ATOM 5445 N N . THR B 1 105 ? 71.326 29.556 64.143 1.00 24.32 129 THR B N 1
ATOM 5446 C CA . THR B 1 105 ? 70.541 28.481 64.715 1.00 24.91 129 THR B CA 1
ATOM 5447 C C . THR B 1 105 ? 69.488 28.009 63.697 1.00 23.55 129 THR B C 1
ATOM 5448 O O . THR B 1 105 ? 69.028 28.771 62.949 1.00 25.15 129 THR B O 1
ATOM 5452 N N . PRO B 1 106 ? 69.133 26.742 63.625 1.00 22.49 130 PRO B N 1
ATOM 5453 C CA . PRO B 1 106 ? 68.041 26.412 62.766 1.00 22.01 130 PRO B CA 1
ATOM 5454 C C . PRO B 1 106 ? 66.860 27.291 62.859 1.00 20.75 130 PRO B C 1
ATOM 5455 O O . PRO B 1 106 ? 66.522 27.678 63.929 1.00 20.75 130 PRO B O 1
ATOM 5459 N N . LEU B 1 107 ? 66.229 27.614 61.763 1.00 20.18 131 LEU B N 1
ATOM 5460 C CA . LEU B 1 107 ? 64.991 28.381 61.835 1.00 19.39 131 LEU B CA 1
ATOM 5461 C C . LEU B 1 107 ? 64.193 27.820 62.988 1.00 20.56 131 LEU B C 1
ATOM 5462 O O . LEU B 1 107 ? 63.882 26.643 62.972 1.00 20.93 131 LEU B O 1
ATOM 5467 N N . ASN B 1 108 ? 63.924 28.650 64.020 1.00 21.80 132 ASN B N 1
ATOM 5468 C CA . ASN B 1 108 ? 63.143 28.291 65.203 1.00 22.16 132 ASN B CA 1
ATOM 5469 C C . ASN B 1 108 ? 63.697 27.196 66.133 1.00 22.15 132 ASN B C 1
ATOM 5470 O O . ASN B 1 108 ? 62.931 26.594 66.874 1.00 21.67 132 ASN B O 1
ATOM 5475 N N . ALA B 1 109 ? 65.010 26.994 66.127 1.00 21.62 133 ALA B N 1
ATOM 5476 C CA . ALA B 1 109 ? 65.666 26.072 67.030 1.00 22.93 133 ALA B CA 1
ATOM 5477 C C . ALA B 1 109 ? 65.015 26.153 68.402 1.00 23.61 133 ALA B C 1
ATOM 5478 O O . ALA B 1 109 ? 65.066 27.222 69.021 1.00 24.57 133 ALA B O 1
ATOM 5480 N N . LYS B 1 110 ? 64.440 25.036 68.875 1.00 24.55 134 LYS B N 1
ATOM 5481 C CA . LYS B 1 110 ? 63.780 24.935 70.174 1.00 24.88 134 LYS B CA 1
ATOM 5482 C C . LYS B 1 110 ? 64.755 24.743 71.268 1.00 23.96 134 LYS B C 1
ATOM 5483 O O . LYS B 1 110 ? 64.364 24.875 72.416 1.00 25.54 134 LYS B O 1
ATOM 5489 N N . LYS B 1 111 ? 66.017 24.474 70.955 1.00 22.73 135 LYS B N 1
ATOM 5490 C CA . LYS B 1 111 ? 66.992 24.374 72.017 1.00 21.71 135 LYS B CA 1
ATOM 5491 C C . LYS B 1 111 ? 68.379 24.568 71.473 1.00 20.59 135 LYS B C 1
ATOM 5492 O O . LYS B 1 111 ? 68.610 24.407 70.287 1.00 20.35 135 LYS B O 1
ATOM 5498 N N . VAL B 1 112 ? 69.288 24.902 72.357 1.00 19.60 136 VAL B N 1
ATOM 5499 C CA . VAL B 1 112 ? 70.648 25.135 71.968 1.00 19.32 136 VAL B CA 1
ATOM 5500 C C . VAL B 1 112 ? 71.490 24.725 73.138 1.00 19.68 136 VAL B C 1
ATOM 5501 O O . VAL B 1 112 ? 71.154 24.935 74.298 1.00 20.32 136 VAL B O 1
ATOM 5505 N N . ARG B 1 113 ? 72.586 24.089 72.850 1.00 20.01 137 ARG B N 1
ATOM 5506 C CA . ARG B 1 113 ? 73.463 23.541 73.901 1.00 19.05 137 ARG B CA 1
ATOM 5507 C C . ARG B 1 113 ? 74.803 24.164 73.669 1.00 18.47 137 ARG B C 1
ATOM 5508 O O . ARG B 1 113 ? 75.375 24.039 72.602 1.00 17.91 137 ARG B O 1
ATOM 5516 N N . VAL B 1 114 ? 75.289 24.852 74.688 1.00 17.01 138 VAL B N 1
ATOM 5517 C CA . VAL B 1 114 ? 76.557 25.504 74.522 1.00 17.03 138 VAL B CA 1
ATOM 5518 C C . VAL B 1 114 ? 77.503 24.813 75.484 1.00 18.24 138 VAL B C 1
ATOM 5519 O O . VAL B 1 114 ? 77.263 24.789 76.707 1.00 18.96 138 VAL B O 1
ATOM 5523 N N . TYR B 1 115 ? 78.610 24.361 74.929 1.00 18.31 139 TYR B N 1
ATOM 5524 C CA . TYR B 1 115 ? 79.648 23.759 75.691 1.00 18.12 139 TYR B CA 1
ATOM 5525 C C . TYR B 1 115 ? 80.717 24.755 75.924 1.00 18.00 139 TYR B C 1
ATOM 5526 O O . TYR B 1 115 ? 81.198 25.307 75.044 1.00 18.23 139 TYR B O 1
ATOM 5535 N N . TYR B 1 116 ? 81.103 24.960 77.158 1.00 18.79 140 TYR B N 1
ATOM 5536 C CA . TYR B 1 116 ? 81.946 26.100 77.588 1.00 20.09 140 TYR B CA 1
ATOM 5537 C C . TYR B 1 116 ? 82.692 25.866 78.825 1.00 20.98 140 TYR B C 1
ATOM 5538 O O . TYR B 1 116 ? 82.478 24.941 79.487 1.00 21.71 140 TYR B O 1
ATOM 5547 N N . ASN B 1 117 ? 83.601 26.755 79.114 1.00 22.45 141 ASN B N 1
ATOM 5548 C CA . ASN B 1 117 ? 84.145 26.870 80.438 1.00 23.91 141 ASN B CA 1
ATOM 5549 C C . ASN B 1 117 ? 84.235 28.310 80.910 1.00 24.66 141 ASN B C 1
ATOM 5550 O O . ASN B 1 117 ? 84.436 29.170 80.086 1.00 27.33 141 ASN B O 1
ATOM 5555 N N . SER B 1 118 ? 84.062 28.549 82.203 1.00 24.77 142 SER B N 1
ATOM 5556 C CA . SER B 1 118 ? 84.481 29.799 82.807 1.00 24.54 142 SER B CA 1
ATOM 5557 C C . SER B 1 118 ? 85.982 29.795 83.051 1.00 26.15 142 SER B C 1
ATOM 5558 O O . SER B 1 118 ? 86.603 28.738 83.122 1.00 27.02 142 SER B O 1
ATOM 5561 N N . THR B 1 119 ? 86.556 30.989 83.176 1.00 26.96 143 THR B N 1
ATOM 5562 C CA . THR B 1 119 ? 87.955 31.152 83.551 1.00 26.36 143 THR B CA 1
ATOM 5563 C C . THR B 1 119 ? 88.084 32.042 84.779 1.00 26.88 143 THR B C 1
ATOM 5564 O O . THR B 1 119 ? 87.126 32.692 85.178 1.00 27.01 143 THR B O 1
ATOM 5568 N N . GLU B 1 120 ? 89.272 32.065 85.375 1.00 28.73 144 GLU B N 1
ATOM 5569 C CA . GLU B 1 120 ? 89.465 32.634 86.709 1.00 29.90 144 GLU B CA 1
ATOM 5570 C C . GLU B 1 120 ? 89.260 34.139 86.720 1.00 29.06 144 GLU B C 1
ATOM 5571 O O . GLU B 1 120 ? 89.135 34.754 87.773 1.00 29.54 144 GLU B O 1
ATOM 5577 N N . LYS B 1 121 ? 89.239 34.725 85.532 1.00 28.17 145 LYS B N 1
ATOM 5578 C CA . LYS B 1 121 ? 88.943 36.139 85.377 1.00 27.04 145 LYS B CA 1
ATOM 5579 C C . LYS B 1 121 ? 87.437 36.415 85.322 1.00 27.15 145 LYS B C 1
ATOM 5580 O O . LYS B 1 121 ? 87.085 37.546 85.156 1.00 27.63 145 LYS B O 1
ATOM 5586 N N . ALA B 1 122 ? 86.571 35.406 85.477 1.00 26.70 146 ALA B N 1
ATOM 5587 C CA . ALA B 1 122 ? 85.139 35.570 85.309 1.00 25.38 146 ALA B CA 1
ATOM 5588 C C . ALA B 1 122 ? 84.790 36.609 86.340 1.00 24.96 146 ALA B C 1
ATOM 5589 O O . ALA B 1 122 ? 85.144 36.476 87.528 1.00 25.02 146 ALA B O 1
ATOM 5591 N N . THR B 1 123 ? 84.104 37.667 85.880 1.00 24.19 147 THR B N 1
ATOM 5592 C CA . THR B 1 123 ? 83.747 38.811 86.742 1.00 22.79 147 THR B CA 1
ATOM 5593 C C . THR B 1 123 ? 82.621 38.609 87.716 1.00 23.90 147 THR B C 1
ATOM 5594 O O . THR B 1 123 ? 82.478 39.428 88.654 1.00 25.49 147 THR B O 1
ATOM 5598 N N . GLY B 1 124 ? 81.870 37.518 87.554 1.00 23.23 148 GLY B N 1
ATOM 5599 C CA . GLY B 1 124 ? 80.757 37.259 88.414 1.00 22.38 148 GLY B CA 1
ATOM 5600 C C . GLY B 1 124 ? 80.986 36.155 89.416 1.00 22.61 148 GLY B C 1
ATOM 5601 O O . GLY B 1 124 ? 80.003 35.629 89.938 1.00 24.06 148 GLY B O 1
ATOM 5602 N N . LEU B 1 125 ? 82.250 35.777 89.686 1.00 20.47 149 LEU B N 1
ATOM 5603 C CA . LEU B 1 125 ? 82.512 34.656 90.534 1.00 18.20 149 LEU B CA 1
ATOM 5604 C C . LEU B 1 125 ? 83.704 34.969 91.395 1.00 18.06 149 LEU B C 1
ATOM 5605 O O . LEU B 1 125 ? 84.732 35.432 90.915 1.00 18.00 149 LEU B O 1
ATOM 5610 N N . GLN B 1 126 ? 83.597 34.627 92.665 1.00 18.62 150 GLN B N 1
ATOM 5611 C CA . GLN B 1 126 ? 84.714 34.831 93.545 1.00 20.03 150 GLN B CA 1
ATOM 5612 C C . GLN B 1 126 ? 85.295 33.481 94.012 1.00 20.29 150 GLN B C 1
ATOM 5613 O O . GLN B 1 126 ? 84.584 32.684 94.605 1.00 20.12 150 GLN B O 1
ATOM 5619 N N . TRP B 1 127 ? 86.563 33.215 93.673 1.00 20.35 151 TRP B N 1
ATOM 5620 C CA . TRP B 1 127 ? 87.210 31.967 93.991 1.00 19.01 151 TRP B CA 1
ATOM 5621 C C . TRP B 1 127 ? 88.133 32.190 95.163 1.00 20.67 151 TRP B C 1
ATOM 5622 O O . TRP B 1 127 ? 89.186 32.785 95.016 1.00 21.48 151 TRP B O 1
ATOM 5633 N N . LEU B 1 128 ? 87.730 31.720 96.336 1.00 21.31 152 LEU B N 1
ATOM 5634 C CA . LEU B 1 128 ? 88.462 31.963 97.578 1.00 23.04 152 LEU B CA 1
ATOM 5635 C C . LEU B 1 128 ? 89.281 30.771 98.010 1.00 25.50 152 LEU B C 1
ATOM 5636 O O . LEU B 1 128 ? 88.791 29.706 98.171 1.00 26.07 152 LEU B O 1
ATOM 5641 N N . SER B 1 129 ? 90.561 30.976 98.205 1.00 28.94 153 SER B N 1
ATOM 5642 C CA . SER B 1 129 ? 91.421 29.904 98.592 1.00 32.14 153 SER B CA 1
ATOM 5643 C C . SER B 1 129 ? 91.051 29.445 99.986 1.00 34.02 153 SER B C 1
ATOM 5644 O O . SER B 1 129 ? 90.521 30.185 100.790 1.00 34.96 153 SER B O 1
ATOM 5647 N N . ALA B 1 130 ? 91.378 28.206 100.297 1.00 35.57 154 ALA B N 1
ATOM 5648 C CA . ALA B 1 130 ? 91.035 27.667 101.600 1.00 37.06 154 ALA B CA 1
ATOM 5649 C C . ALA B 1 130 ? 91.488 28.543 102.711 1.00 37.59 154 ALA B C 1
ATOM 5650 O O . ALA B 1 130 ? 90.900 28.510 103.762 1.00 36.82 154 ALA B O 1
ATOM 5652 N N . GLU B 1 131 ? 92.530 29.323 102.463 1.00 39.67 155 GLU B N 1
ATOM 5653 C CA . GLU B 1 131 ? 93.113 30.211 103.485 1.00 42.06 155 GLU B CA 1
ATOM 5654 C C . GLU B 1 131 ? 92.282 31.497 103.678 1.00 42.06 155 GLU B C 1
ATOM 5655 O O . GLU B 1 131 ? 92.206 32.044 104.774 1.00 42.17 155 GLU B O 1
ATOM 5661 N N . GLN B 1 132 ? 91.645 31.968 102.614 1.00 42.59 156 GLN B N 1
ATOM 5662 C CA . GLN B 1 132 ? 90.804 33.144 102.687 1.00 42.53 156 GLN B CA 1
ATOM 5663 C C . GLN B 1 132 ? 89.412 32.812 103.217 1.00 42.05 156 GLN B C 1
ATOM 5664 O O . GLN B 1 132 ? 88.452 33.586 103.012 1.00 41.57 156 GLN B O 1
ATOM 5670 N N . THR B 1 133 ? 89.313 31.674 103.901 1.00 41.93 157 THR B N 1
ATOM 5671 C CA . THR B 1 133 ? 88.073 31.148 104.462 1.00 41.10 157 THR B CA 1
ATOM 5672 C C . THR B 1 133 ? 88.245 30.928 105.984 1.00 41.23 157 THR B C 1
ATOM 5673 O O . THR B 1 133 ? 89.364 30.982 106.530 1.00 41.03 157 THR B O 1
ATOM 5677 N N . ALA B 1 134 ? 87.137 30.733 106.690 1.00 41.71 158 ALA B N 1
ATOM 5678 C CA . ALA B 1 134 ? 87.192 30.560 108.150 1.00 41.65 158 ALA B CA 1
ATOM 5679 C C . ALA B 1 134 ? 87.688 29.190 108.551 1.00 42.03 158 ALA B C 1
ATOM 5680 O O . ALA B 1 134 ? 88.443 29.072 109.504 1.00 42.93 158 ALA B O 1
ATOM 5682 N N . GLY B 1 135 ? 87.261 28.165 107.803 1.00 41.83 159 GLY B N 1
ATOM 5683 C CA . GLY B 1 135 ? 87.713 26.786 107.991 1.00 40.70 159 GLY B CA 1
ATOM 5684 C C . GLY B 1 135 ? 89.213 26.680 107.717 1.00 40.25 159 GLY B C 1
ATOM 5685 O O . GLY B 1 135 ? 89.917 25.877 108.308 1.00 39.75 159 GLY B O 1
ATOM 5686 N N . LYS B 1 136 ? 89.752 27.453 106.818 1.00 40.03 160 LYS B N 1
ATOM 5687 C CA . LYS B 1 136 ? 91.160 27.374 106.580 1.00 38.32 160 LYS B CA 1
ATOM 5688 C C . LYS B 1 136 ? 91.538 26.096 105.920 1.00 37.67 160 LYS B C 1
ATOM 5689 O O . LYS B 1 136 ? 92.641 25.969 105.432 1.00 38.55 160 LYS B O 1
ATOM 5695 N N . GLU B 1 137 ? 90.585 25.181 105.831 1.00 36.38 161 GLU B N 1
ATOM 5696 C CA . GLU B 1 137 ? 90.740 23.848 105.232 1.00 34.95 161 GLU B CA 1
ATOM 5697 C C . GLU B 1 137 ? 90.161 23.626 103.853 1.00 32.85 161 GLU B C 1
ATOM 5698 O O . GLU B 1 137 ? 90.553 22.756 103.145 1.00 31.70 161 GLU B O 1
ATOM 5704 N N . LYS B 1 138 ? 89.185 24.407 103.490 1.00 31.10 162 LYS B N 1
ATOM 5705 C CA . LYS B 1 138 ? 88.605 24.260 102.173 1.00 29.95 162 LYS B CA 1
ATOM 5706 C C . LYS B 1 138 ? 88.384 25.615 101.487 1.00 27.19 162 LYS B C 1
ATOM 5707 O O . LYS B 1 138 ? 88.172 26.624 102.169 1.00 26.69 162 LYS B O 1
ATOM 5713 N N . PRO B 1 139 ? 88.490 25.661 100.143 1.00 24.89 163 PRO B N 1
ATOM 5714 C CA . PRO B 1 139 ? 88.247 26.889 99.384 1.00 23.28 163 PRO B CA 1
ATOM 5715 C C . PRO B 1 139 ? 86.717 27.197 99.355 1.00 21.81 163 PRO B C 1
ATOM 5716 O O . PRO B 1 139 ? 85.880 26.444 99.885 1.00 20.59 163 PRO B O 1
ATOM 5720 N N . PHE B 1 140 ? 86.375 28.322 98.762 1.00 18.98 164 PHE B N 1
ATOM 5721 C CA . PHE B 1 140 ? 85.041 28.723 98.808 1.00 17.59 164 PHE B CA 1
ATOM 5722 C C . PHE B 1 140 ? 84.718 29.439 97.540 1.00 18.61 164 PHE B C 1
ATOM 5723 O O . PHE B 1 140 ? 85.534 30.228 97.052 1.00 19.81 164 PHE B O 1
ATOM 5731 N N . LEU B 1 141 ? 83.524 29.175 96.995 1.00 18.15 165 LEU B N 1
ATOM 5732 C CA . LEU B 1 141 ? 83.118 29.822 95.795 1.00 16.73 165 LEU B CA 1
ATOM 5733 C C . LEU B 1 141 ? 81.744 30.376 96.017 1.00 16.60 165 LEU B C 1
ATOM 5734 O O . LEU B 1 141 ? 80.921 29.800 96.710 1.00 16.34 165 LEU B O 1
ATOM 5739 N N . PHE B 1 142 ? 81.519 31.554 95.418 1.00 16.63 166 PHE B N 1
ATOM 5740 C CA . PHE B 1 142 ? 80.241 32.194 95.420 1.00 16.56 166 PHE B CA 1
ATOM 5741 C C . PHE B 1 142 ? 80.199 33.082 94.195 1.00 16.00 166 PHE B C 1
ATOM 5742 O O . PHE B 1 142 ? 81.246 33.452 93.674 1.00 14.27 166 PHE B O 1
ATOM 5750 N N . SER B 1 143 ? 78.959 33.251 93.680 1.00 16.80 167 SER B N 1
ATOM 5751 C CA . SER B 1 143 ? 78.613 34.152 92.657 1.00 16.87 167 SER B CA 1
ATOM 5752 C C . SER B 1 143 ? 78.091 35.430 93.136 1.00 17.71 167 SER B C 1
ATOM 5753 O O . SER B 1 143 ? 77.582 35.566 94.214 1.00 16.82 167 SER B O 1
ATOM 5756 N N . GLN B 1 144 ? 78.335 36.449 92.327 1.00 19.88 168 GLN B N 1
ATOM 5757 C CA . GLN B 1 144 ? 77.555 37.686 92.281 1.00 20.65 168 GLN B CA 1
ATOM 5758 C C . GLN B 1 144 ? 77.232 38.238 90.989 1.00 19.99 168 GLN B C 1
ATOM 5759 O O . GLN B 1 144 ? 77.901 38.965 90.505 1.00 19.41 168 GLN B O 1
ATOM 5765 N N . ASN B 1 145 ? 76.126 37.885 90.436 1.00 19.93 169 ASN B N 1
ATOM 5766 C CA . ASN B 1 145 ? 75.831 38.167 89.057 1.00 18.54 169 ASN B CA 1
ATOM 5767 C C . ASN B 1 145 ? 75.211 39.460 88.795 1.00 19.31 169 ASN B C 1
ATOM 5768 O O . ASN B 1 145 ? 74.790 39.723 87.750 1.00 21.70 169 ASN B O 1
ATOM 5773 N N . GLN B 1 146 ? 75.241 40.299 89.725 1.00 20.12 170 GLN B N 1
ATOM 5774 C CA . GLN B 1 146 ? 74.552 41.571 89.545 1.00 20.83 170 GLN B CA 1
ATOM 5775 C C . GLN B 1 146 ? 75.574 42.659 89.335 1.00 21.23 170 GLN B C 1
ATOM 5776 O O . GLN B 1 146 ? 76.357 42.925 90.239 1.00 20.94 170 GLN B O 1
ATOM 5782 N N . ALA B 1 147 ? 75.579 43.316 88.164 1.00 23.09 171 ALA B N 1
ATOM 5783 C CA . ALA B 1 147 ? 74.391 43.519 87.294 1.00 22.82 171 ALA B CA 1
ATOM 5784 C C . ALA B 1 147 ? 74.477 42.701 86.009 1.00 24.20 171 ALA B C 1
ATOM 5785 O O . ALA B 1 147 ? 73.490 42.023 85.590 1.00 24.58 171 ALA B O 1
ATOM 5787 N N . ILE B 1 148 ? 75.647 42.742 85.354 1.00 24.81 172 ILE B N 1
ATOM 5788 C CA . ILE B 1 148 ? 75.857 41.928 84.165 1.00 23.42 172 ILE B CA 1
ATOM 5789 C C . ILE B 1 148 ? 77.148 41.074 84.338 1.00 22.95 172 ILE B C 1
ATOM 5790 O O . ILE B 1 148 ? 78.142 41.282 83.638 1.00 23.86 172 ILE B O 1
ATOM 5795 N N . HIS B 1 149 ? 77.023 40.149 85.322 1.00 21.83 173 HIS B N 1
ATOM 5796 C CA . HIS B 1 149 ? 78.084 39.247 85.525 1.00 21.02 173 HIS B CA 1
ATOM 5797 C C . HIS B 1 149 ? 77.754 37.794 85.355 1.00 19.62 173 HIS B C 1
ATOM 5798 O O . HIS B 1 149 ? 78.670 36.953 85.540 1.00 21.12 173 HIS B O 1
ATOM 5805 N N . ALA B 1 150 ? 76.487 37.493 85.006 1.00 19.23 174 ALA B N 1
ATOM 5806 C CA . ALA B 1 150 ? 76.006 36.136 84.850 1.00 17.44 174 ALA B CA 1
ATOM 5807 C C . ALA B 1 150 ? 76.670 35.621 83.646 1.00 18.66 174 ALA B C 1
ATOM 5808 O O . ALA B 1 150 ? 77.021 34.482 83.558 1.00 19.51 174 ALA B O 1
ATOM 5810 N N . ARG B 1 151 ? 76.866 36.481 82.665 1.00 20.38 175 ARG B N 1
ATOM 5811 C CA . ARG B 1 151 ? 77.466 36.069 81.421 1.00 21.80 175 ARG B CA 1
ATOM 5812 C C . ARG B 1 151 ? 78.922 35.652 81.693 1.00 22.33 175 ARG B C 1
ATOM 5813 O O . ARG B 1 151 ? 79.501 34.911 80.907 1.00 23.66 175 ARG B O 1
ATOM 5821 N N . SER B 1 152 ? 79.509 36.003 82.837 1.00 21.66 176 SER B N 1
ATOM 5822 C CA . SER B 1 152 ? 80.913 35.591 83.030 1.00 21.44 176 SER B CA 1
ATOM 5823 C C . SER B 1 152 ? 81.130 34.104 83.288 1.00 21.28 176 SER B C 1
ATOM 5824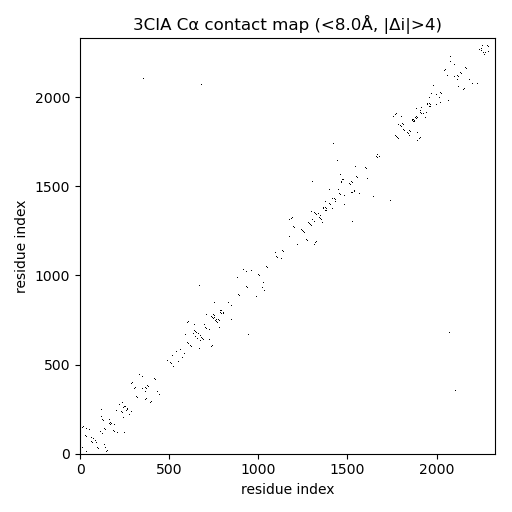 O O . SER B 1 152 ? 82.303 33.592 83.315 1.00 22.26 176 SER B O 1
ATOM 5827 N N . TRP B 1 153 ? 80.002 33.388 83.496 1.00 18.62 177 TRP B N 1
ATOM 5828 C CA . TRP B 1 153 ? 80.016 31.918 83.722 1.00 15.22 177 TRP B CA 1
ATOM 5829 C C . TRP B 1 153 ? 78.747 31.256 83.184 1.00 13.85 177 TRP B C 1
ATOM 5830 O O . TRP B 1 153 ? 78.442 30.114 83.533 1.00 10.72 177 TRP B O 1
ATOM 5841 N N . ILE B 1 154 ? 78.009 31.948 82.360 1.00 12.67 178 ILE B N 1
ATOM 5842 C CA . ILE B 1 154 ? 76.758 31.350 81.774 1.00 12.84 178 ILE B CA 1
ATOM 5843 C C . ILE B 1 154 ? 76.541 32.020 80.410 1.00 14.10 178 ILE B C 1
ATOM 5844 O O . ILE B 1 154 ? 76.415 33.247 80.352 1.00 17.35 178 ILE B O 1
ATOM 5849 N N . PRO B 1 155 ? 76.562 31.267 79.296 1.00 13.31 179 PRO B N 1
ATOM 5850 C CA . PRO B 1 155 ? 76.273 31.941 78.039 1.00 13.34 179 PRO B CA 1
ATOM 5851 C C . PRO B 1 155 ? 74.761 32.060 78.049 1.00 14.15 179 PRO B C 1
ATOM 5852 O O . PRO B 1 155 ? 74.099 31.045 78.028 1.00 13.86 179 PRO B O 1
ATOM 5856 N N . ILE B 1 156 ? 74.251 33.285 78.082 1.00 12.47 180 ILE B N 1
ATOM 5857 C CA . ILE B 1 156 ? 72.781 33.505 78.159 1.00 12.20 180 ILE B CA 1
ATOM 5858 C C . ILE B 1 156 ? 72.407 34.903 77.713 1.00 12.61 180 ILE B C 1
ATOM 5859 O O . ILE B 1 156 ? 73.244 35.627 77.173 1.00 14.34 180 ILE B O 1
ATOM 5864 N N . GLN B 1 157 ? 71.140 35.273 77.826 1.00 12.27 181 GLN B N 1
ATOM 5865 C CA . GLN B 1 157 ? 70.689 36.651 77.496 1.00 12.42 181 GLN B CA 1
ATOM 5866 C C . GLN B 1 157 ? 70.656 37.383 78.884 1.00 14.16 181 GLN B C 1
ATOM 5867 O O . GLN B 1 157 ? 69.647 37.426 79.540 1.00 12.99 181 GLN B O 1
ATOM 5873 N N . ASP B 1 158 ? 71.786 37.929 79.288 1.00 16.22 182 ASP B N 1
ATOM 5874 C CA . ASP B 1 158 ? 71.937 38.575 80.561 1.00 17.98 182 ASP B CA 1
ATOM 5875 C C . ASP B 1 158 ? 71.180 39.883 80.447 1.00 19.39 182 ASP B C 1
ATOM 5876 O O . ASP B 1 158 ? 71.659 40.868 79.988 1.00 20.07 182 ASP B O 1
ATOM 5881 N N . THR B 1 159 ? 69.929 39.879 80.897 1.00 21.05 183 THR B N 1
ATOM 5882 C CA . THR B 1 159 ? 69.024 41.037 80.816 1.00 21.71 183 THR B CA 1
ATOM 5883 C C . THR B 1 159 ? 68.021 40.850 81.919 1.00 20.69 183 THR B C 1
ATOM 5884 O O . THR B 1 159 ? 67.604 39.744 82.128 1.00 21.15 183 THR B O 1
ATOM 5888 N N . PRO B 1 160 ? 67.629 41.946 82.620 1.00 19.44 184 PRO B N 1
ATOM 5889 C CA . PRO B 1 160 ? 66.572 41.771 83.633 1.00 18.88 184 PRO B CA 1
ATOM 5890 C C . PRO B 1 160 ? 65.238 41.609 82.920 1.00 18.07 184 PRO B C 1
ATOM 5891 O O . PRO B 1 160 ? 64.247 41.256 83.529 1.00 18.62 184 PRO B O 1
ATOM 5895 N N . SER B 1 161 ? 65.233 41.797 81.616 1.00 18.50 185 SER B N 1
ATOM 5896 C CA . SER B 1 161 ? 63.995 41.764 80.890 1.00 20.26 185 SER B CA 1
ATOM 5897 C C . SER B 1 161 ? 63.720 40.370 80.519 1.00 21.33 185 SER B C 1
ATOM 5898 O O . SER B 1 161 ? 62.635 40.074 80.071 1.00 23.61 185 SER B O 1
ATOM 5901 N N . VAL B 1 162 ? 64.714 39.502 80.633 1.00 21.63 186 VAL B N 1
ATOM 5902 C CA . VAL B 1 162 ? 64.467 38.079 80.358 1.00 21.61 186 VAL B CA 1
ATOM 5903 C C . VAL B 1 162 ? 64.570 37.100 81.538 1.00 21.53 186 VAL B C 1
ATOM 5904 O O . VAL B 1 162 ? 65.669 36.854 82.115 1.00 22.59 186 VAL B O 1
ATOM 5908 N N . ARG B 1 163 ? 63.423 36.500 81.833 1.00 20.75 187 ARG B N 1
ATOM 5909 C CA . ARG B 1 163 ? 63.261 35.515 82.900 1.00 20.44 187 ARG B CA 1
ATOM 5910 C C . ARG B 1 163 ? 63.187 34.032 82.390 1.00 21.55 187 ARG B C 1
ATOM 5911 O O . ARG B 1 163 ? 62.483 33.681 81.439 1.00 22.36 187 ARG B O 1
ATOM 5919 N N . VAL B 1 164 ? 63.925 33.153 83.080 1.00 20.85 188 VAL B N 1
ATOM 5920 C CA . VAL B 1 164 ? 64.058 31.764 82.694 1.00 19.20 188 VAL B CA 1
ATOM 5921 C C . VAL B 1 164 ? 64.012 30.984 83.996 1.00 19.66 188 VAL B C 1
ATOM 5922 O O . VAL B 1 164 ? 64.293 31.509 85.045 1.00 20.86 188 VAL B O 1
ATOM 5926 N N . THR B 1 165 ? 63.583 29.733 83.956 1.00 18.95 189 THR B N 1
ATOM 5927 C CA . THR B 1 165 ? 63.610 28.841 85.138 1.00 16.73 189 THR B CA 1
ATOM 5928 C C . THR B 1 165 ? 64.970 28.121 84.917 1.00 16.00 189 THR B C 1
ATOM 5929 O O . THR B 1 165 ? 65.523 28.145 83.787 1.00 16.03 189 THR B O 1
ATOM 5933 N N . TYR B 1 166 ? 65.510 27.490 85.934 1.00 14.62 190 TYR B N 1
ATOM 5934 C CA . TYR B 1 166 ? 66.789 26.778 85.730 1.00 15.45 190 TYR B CA 1
ATOM 5935 C C . TYR B 1 166 ? 66.850 25.482 86.533 1.00 15.84 190 TYR B C 1
ATOM 5936 O O . TYR B 1 166 ? 66.172 25.374 87.536 1.00 17.18 190 TYR B O 1
ATOM 5945 N N . THR B 1 167 ? 67.587 24.475 86.040 1.00 15.36 191 THR B N 1
ATOM 5946 C CA . THR B 1 167 ? 67.805 23.213 86.767 1.00 15.25 191 THR B CA 1
ATOM 5947 C C . THR B 1 167 ? 69.310 23.142 86.591 1.00 14.09 191 THR B C 1
ATOM 5948 O O . THR B 1 167 ? 69.830 23.595 85.604 1.00 13.90 191 THR B O 1
ATOM 5952 N N . ALA B 1 168 ? 70.041 22.636 87.551 1.00 13.76 192 ALA B N 1
ATOM 5953 C CA . ALA B 1 168 ? 71.494 22.667 87.358 1.00 13.54 192 ALA B CA 1
ATOM 5954 C C . ALA B 1 168 ? 72.140 21.518 88.012 1.00 13.33 192 ALA B C 1
ATOM 5955 O O . ALA B 1 168 ? 71.955 21.327 89.174 1.00 13.44 192 ALA B O 1
ATOM 5957 N N . ARG B 1 169 ? 72.938 20.788 87.255 1.00 12.88 193 ARG B N 1
ATOM 5958 C CA . ARG B 1 169 ? 73.736 19.683 87.791 1.00 13.91 193 ARG B CA 1
ATOM 5959 C C . ARG B 1 169 ? 75.114 20.193 88.086 1.00 11.52 193 ARG B C 1
ATOM 5960 O O . ARG B 1 169 ? 75.877 20.459 87.157 1.00 10.47 193 ARG B O 1
ATOM 5968 N N . ILE B 1 170 ? 75.404 20.372 89.362 1.00 9.53 194 ILE B N 1
ATOM 5969 C CA . ILE B 1 170 ? 76.698 20.881 89.768 1.00 10.53 194 ILE B CA 1
ATOM 5970 C C . ILE B 1 170 ? 77.485 19.750 90.374 1.00 11.78 194 ILE B C 1
ATOM 5971 O O . ILE B 1 170 ? 76.991 19.005 91.228 1.00 11.06 194 ILE B O 1
ATOM 5976 N N . THR B 1 171 ? 78.727 19.628 89.917 1.00 14.19 195 THR B N 1
ATOM 5977 C CA . THR B 1 171 ? 79.677 18.585 90.418 1.00 16.58 195 THR B CA 1
ATOM 5978 C C . THR B 1 171 ? 80.797 19.202 91.191 1.00 17.09 195 THR B C 1
ATOM 5979 O O . THR B 1 171 ? 81.445 20.067 90.691 1.00 18.73 195 THR B O 1
ATOM 5983 N N . THR B 1 172 ? 81.040 18.748 92.410 1.00 19.26 196 THR B N 1
ATOM 5984 C CA . THR B 1 172 ? 82.081 19.315 93.282 1.00 21.69 196 THR B CA 1
ATOM 5985 C C . THR B 1 172 ? 82.878 18.201 93.933 1.00 23.64 196 THR B C 1
ATOM 5986 O O . THR B 1 172 ? 82.635 17.048 93.707 1.00 23.35 196 THR B O 1
ATOM 5990 N N . ASP B 1 173 ? 83.848 18.585 94.757 1.00 27.33 197 ASP B N 1
ATOM 5991 C CA . ASP B 1 173 ? 84.668 17.619 95.478 1.00 31.99 197 ASP B CA 1
ATOM 5992 C C . ASP B 1 173 ? 83.640 16.837 96.288 1.00 33.34 197 ASP B C 1
ATOM 5993 O O . ASP B 1 173 ? 82.523 17.306 96.511 1.00 33.94 197 ASP B O 1
ATOM 5998 N N . LYS B 1 174 ? 84.007 15.639 96.720 1.00 35.85 198 LYS B N 1
ATOM 5999 C CA . LYS B 1 174 ? 83.391 15.103 97.911 1.00 37.92 198 LYS B CA 1
ATOM 6000 C C . LYS B 1 174 ? 83.742 16.130 98.966 1.00 38.67 198 LYS B C 1
ATOM 6001 O O . LYS B 1 174 ? 84.759 16.813 98.861 1.00 38.90 198 LYS B O 1
ATOM 6007 N N . ASP B 1 175 ? 82.890 16.262 99.969 1.00 38.87 199 ASP B N 1
ATOM 6008 C CA . ASP B 1 175 ? 83.221 17.087 101.115 1.00 38.85 199 ASP B CA 1
ATOM 6009 C C . ASP B 1 175 ? 82.982 18.585 100.969 1.00 37.31 199 ASP B C 1
ATOM 6010 O O . ASP B 1 175 ? 83.239 19.336 101.907 1.00 37.65 199 ASP B O 1
ATOM 6015 N N . LEU B 1 176 ? 82.499 19.039 99.810 1.00 34.47 200 LEU B N 1
ATOM 6016 C CA . LEU B 1 176 ? 82.298 20.470 99.662 1.00 31.01 200 LEU B CA 1
ATOM 6017 C C . LEU B 1 176 ? 80.799 20.372 99.362 1.00 29.05 200 LEU B C 1
ATOM 6018 O O . LEU B 1 176 ? 80.319 19.371 98.753 1.00 28.06 200 LEU B O 1
ATOM 6023 N N . LEU B 1 177 ? 80.088 21.434 99.748 1.00 26.83 201 LEU B N 1
ATOM 6024 C CA . LEU B 1 177 ? 78.649 21.541 99.512 1.00 24.92 201 LEU B CA 1
ATOM 6025 C C . LEU B 1 177 ? 78.287 22.588 98.454 1.00 24.25 201 LEU B C 1
ATOM 6026 O O . LEU B 1 177 ? 78.866 23.629 98.444 1.00 25.90 201 LEU B O 1
ATOM 6031 N N . ALA B 1 178 ? 77.321 22.300 97.572 1.00 23.16 202 ALA B N 1
ATOM 6032 C CA . ALA B 1 178 ? 76.838 23.228 96.574 1.00 21.56 202 ALA B CA 1
ATOM 6033 C C . ALA B 1 178 ? 75.503 23.744 97.000 1.00 21.51 202 ALA B C 1
ATOM 6034 O O . ALA B 1 178 ? 74.673 23.033 97.567 1.00 20.47 202 ALA B O 1
ATOM 6036 N N . VAL B 1 179 ? 75.287 25.024 96.702 1.00 21.87 203 VAL B N 1
ATOM 6037 C CA . VAL B 1 179 ? 74.085 25.750 97.093 1.00 20.03 203 VAL B CA 1
ATOM 6038 C C . VAL B 1 179 ? 73.799 26.772 96.026 1.00 19.17 203 VAL B C 1
ATOM 6039 O O . VAL B 1 179 ? 74.698 27.493 95.630 1.00 19.10 203 VAL B O 1
ATOM 6043 N N . MET B 1 180 ? 72.563 26.768 95.521 1.00 18.86 204 MET B N 1
ATOM 6044 C CA . MET B 1 180 ? 72.158 27.737 94.568 1.00 18.91 204 MET B CA 1
ATOM 6045 C C . MET B 1 180 ? 70.897 28.393 94.957 1.00 18.87 204 MET B C 1
ATOM 6046 O O . MET B 1 180 ? 70.413 28.250 96.040 1.00 19.70 204 MET B O 1
ATOM 6051 N N . SER B 1 181 ? 70.346 29.151 94.037 1.00 20.07 205 SER B N 1
ATOM 6052 C CA . SER B 1 181 ? 69.112 29.896 94.274 1.00 21.19 205 SER B CA 1
ATOM 6053 C C . SER B 1 181 ? 67.953 29.093 93.658 1.00 21.98 205 SER B C 1
ATOM 6054 O O . SER B 1 181 ? 67.219 29.563 92.737 1.00 20.24 205 SER B O 1
ATOM 6057 N N . ALA B 1 182 ? 67.802 27.877 94.160 1.00 23.02 206 ALA B N 1
ATOM 6058 C CA . ALA B 1 182 ? 66.771 26.953 93.706 1.00 25.03 206 ALA B CA 1
ATOM 6059 C C . ALA B 1 182 ? 66.527 25.994 94.855 1.00 26.15 206 ALA B C 1
ATOM 6060 O O . ALA B 1 182 ? 66.993 26.234 95.978 1.00 26.24 206 ALA B O 1
ATOM 6062 N N . ASN B 1 183 ? 65.818 24.905 94.562 1.00 26.18 207 ASN B N 1
ATOM 6063 C CA . ASN B 1 183 ? 65.552 23.903 95.543 1.00 27.37 207 ASN B CA 1
ATOM 6064 C C . ASN B 1 183 ? 66.690 22.904 95.565 1.00 29.46 207 ASN B C 1
ATOM 6065 O O . ASN B 1 183 ? 67.041 22.346 94.542 1.00 29.89 207 ASN B O 1
ATOM 6070 N N . ASN B 1 184 ? 67.279 22.730 96.750 1.00 31.07 208 ASN B N 1
ATOM 6071 C CA . ASN B 1 184 ? 68.277 21.707 97.007 1.00 32.65 208 ASN B CA 1
ATOM 6072 C C . ASN B 1 184 ? 67.577 20.510 97.637 1.00 33.98 208 ASN B C 1
ATOM 6073 O O . ASN B 1 184 ? 66.543 20.664 98.322 1.00 37.41 208 ASN B O 1
ATOM 6078 N N . ARG B 1 190 ? 77.678 16.454 101.577 1.00 30.70 214 ARG B N 1
ATOM 6079 C CA . ARG B 1 190 ? 77.259 15.175 101.028 1.00 31.75 214 ARG B CA 1
ATOM 6080 C C . ARG B 1 190 ? 78.242 14.726 99.963 1.00 32.97 214 ARG B C 1
ATOM 6081 O O . ARG B 1 190 ? 79.448 14.915 100.087 1.00 32.82 214 ARG B O 1
ATOM 6089 N N . ASP B 1 191 ? 77.695 14.133 98.906 1.00 34.06 215 ASP B N 1
ATOM 6090 C CA . ASP B 1 191 ? 78.502 13.417 97.870 1.00 33.92 215 ASP B CA 1
ATOM 6091 C C . ASP B 1 191 ? 79.436 14.200 96.965 1.00 33.17 215 ASP B C 1
ATOM 6092 O O . ASP B 1 191 ? 80.576 13.789 96.741 1.00 33.42 215 ASP B O 1
ATOM 6097 N N . GLY B 1 192 ? 78.940 15.313 96.426 1.00 31.47 216 GLY B N 1
ATOM 6098 C CA . GLY B 1 192 ? 79.668 16.139 95.481 1.00 28.35 216 GLY B CA 1
ATOM 6099 C C . GLY B 1 192 ? 78.924 16.158 94.161 1.00 26.51 216 GLY B C 1
ATOM 6100 O O . GLY B 1 192 ? 79.445 16.594 93.170 1.00 26.27 216 GLY B O 1
ATOM 6101 N N . ASP B 1 193 ? 77.706 15.639 94.187 1.00 25.07 217 ASP B N 1
ATOM 6102 C CA . ASP B 1 193 ? 76.833 15.564 93.040 1.00 23.87 217 ASP B CA 1
ATOM 6103 C C . ASP B 1 193 ? 75.460 16.085 93.500 1.00 22.58 217 ASP B C 1
ATOM 6104 O O . ASP B 1 193 ? 74.661 15.362 94.108 1.00 21.00 217 ASP B O 1
ATOM 6109 N N . TYR B 1 194 ? 75.213 17.369 93.222 1.00 21.73 218 TYR B N 1
ATOM 6110 C CA . TYR B 1 194 ? 73.972 18.007 93.664 1.00 21.55 218 TYR B CA 1
ATOM 6111 C C . TYR B 1 194 ? 73.313 18.362 92.316 1.00 21.53 218 TYR B C 1
ATOM 6112 O O . TYR B 1 194 ? 73.996 18.391 91.290 1.00 22.50 218 TYR B O 1
ATOM 6121 N N . PHE B 1 195 ? 72.025 18.582 92.281 1.00 19.92 219 PHE B N 1
ATOM 6122 C CA . PHE B 1 195 ? 71.394 18.976 91.044 1.00 20.36 219 PHE B CA 1
ATOM 6123 C C . PHE B 1 195 ? 70.397 19.925 91.727 1.00 21.14 219 PHE B C 1
ATOM 6124 O O . PHE B 1 195 ? 69.880 19.570 92.809 1.00 20.97 219 PHE B O 1
ATOM 6132 N N . PHE B 1 196 ? 70.166 21.153 91.191 1.00 20.90 220 PHE B N 1
ATOM 6133 C CA . PHE B 1 196 ? 69.228 22.121 91.769 1.00 18.49 220 PHE B CA 1
ATOM 6134 C C . PHE B 1 196 ? 68.137 22.444 90.786 1.00 16.62 220 PHE B C 1
ATOM 6135 O O . PHE B 1 196 ? 68.330 22.261 89.607 1.00 16.60 220 PHE B O 1
ATOM 6143 N N . SER B 1 197 ? 66.994 22.882 91.277 1.00 15.59 221 SER B N 1
ATOM 6144 C CA . SER B 1 197 ? 65.861 23.220 90.453 1.00 16.86 221 SER B CA 1
ATOM 6145 C C . SER B 1 197 ? 65.045 24.472 90.889 1.00 17.85 221 SER B C 1
ATOM 6146 O O . SER B 1 197 ? 64.536 24.540 91.981 1.00 19.70 221 SER B O 1
ATOM 6149 N N . MET B 1 198 ? 64.957 25.496 90.044 1.00 17.93 222 MET B N 1
ATOM 6150 C CA . MET B 1 198 ? 64.179 26.689 90.294 1.00 17.53 222 MET B CA 1
ATOM 6151 C C . MET B 1 198 ? 63.073 26.717 89.264 1.00 17.48 222 MET B C 1
ATOM 6152 O O . MET B 1 198 ? 63.307 27.061 88.116 1.00 16.79 222 MET B O 1
ATOM 6157 N N . PRO B 1 199 ? 61.867 26.323 89.662 1.00 18.09 223 PRO B N 1
ATOM 6158 C CA . PRO B 1 199 ? 60.654 26.312 88.762 1.00 18.47 223 PRO B CA 1
ATOM 6159 C C . PRO B 1 199 ? 59.995 27.646 88.674 1.00 19.34 223 PRO B C 1
ATOM 6160 O O . PRO B 1 199 ? 58.918 27.795 88.071 1.00 19.56 223 PRO B O 1
ATOM 6164 N N . GLN B 1 200 ? 60.632 28.633 89.298 1.00 20.04 224 GLN B N 1
ATOM 6165 C CA . GLN B 1 200 ? 60.163 30.007 89.275 1.00 20.51 224 GLN B CA 1
ATOM 6166 C C . GLN B 1 200 ? 61.003 30.829 88.316 1.00 20.15 224 GLN B C 1
ATOM 6167 O O . GLN B 1 200 ? 62.209 30.948 88.492 1.00 20.63 224 GLN B O 1
ATOM 6173 N N . ALA B 1 201 ? 60.364 31.400 87.301 1.00 19.11 225 ALA B N 1
ATOM 6174 C CA . ALA B 1 201 ? 61.111 32.163 86.301 1.00 18.86 225 ALA B CA 1
ATOM 6175 C C . ALA B 1 201 ? 61.800 33.411 86.940 1.00 19.58 225 ALA B C 1
ATOM 6176 O O . ALA B 1 201 ? 61.157 34.244 87.532 1.00 18.28 225 ALA B O 1
ATOM 6178 N N . ILE B 1 202 ? 63.136 33.531 86.813 1.00 19.45 226 ILE B N 1
ATOM 6179 C CA . ILE B 1 202 ? 63.885 34.671 87.402 1.00 17.94 226 ILE B CA 1
ATOM 6180 C C . ILE B 1 202 ? 64.896 35.254 86.388 1.00 17.90 226 ILE B C 1
ATOM 6181 O O . ILE B 1 202 ? 65.284 34.588 85.434 1.00 18.12 226 ILE B O 1
ATOM 6186 N N . PRO B 1 203 ? 65.195 36.561 86.516 1.00 18.08 227 PRO B N 1
ATOM 6187 C CA . PRO B 1 203 ? 66.165 37.090 85.649 1.00 17.68 227 PRO B CA 1
ATOM 6188 C C . PRO B 1 203 ? 67.586 36.555 86.100 1.00 17.52 227 PRO B C 1
ATOM 6189 O O . PRO B 1 203 ? 67.811 36.440 87.286 1.00 17.68 227 PRO B O 1
ATOM 6193 N N . PRO B 1 204 ? 68.470 36.218 85.165 1.00 16.97 228 PRO B N 1
ATOM 6194 C CA . PRO B 1 204 ? 69.829 35.746 85.421 1.00 16.69 228 PRO B CA 1
ATOM 6195 C C . PRO B 1 204 ? 70.663 36.388 86.528 1.00 16.73 228 PRO B C 1
ATOM 6196 O O . PRO B 1 204 ? 71.486 35.713 87.102 1.00 16.41 228 PRO B O 1
ATOM 6200 N N . TYR B 1 205 ? 70.532 37.637 86.852 1.00 16.71 229 TYR B N 1
ATOM 6201 C CA . TYR B 1 205 ? 71.470 38.147 87.846 1.00 18.46 229 TYR B CA 1
ATOM 6202 C C . TYR B 1 205 ? 71.150 37.508 89.202 1.00 19.94 229 TYR B C 1
ATOM 6203 O O . TYR B 1 205 ? 71.937 37.634 90.245 1.00 21.43 229 TYR B O 1
ATOM 6212 N N . LEU B 1 206 ? 70.035 36.741 89.171 1.00 19.56 230 LEU B N 1
ATOM 6213 C CA . LEU B 1 206 ? 69.454 36.076 90.369 1.00 17.79 230 LEU B CA 1
ATOM 6214 C C . LEU B 1 206 ? 69.848 34.574 90.398 1.00 16.58 230 LEU B C 1
ATOM 6215 O O . LEU B 1 206 ? 69.570 33.889 91.358 1.00 17.68 230 LEU B O 1
ATOM 6220 N N . ILE B 1 207 ? 70.409 34.026 89.332 1.00 14.27 231 ILE B N 1
ATOM 6221 C CA . ILE B 1 207 ? 71.006 32.714 89.369 1.00 11.65 231 ILE B CA 1
ATOM 6222 C C . ILE B 1 207 ? 72.267 32.842 90.229 1.00 11.93 231 ILE B C 1
ATOM 6223 O O . ILE B 1 207 ? 73.192 33.569 89.917 1.00 12.50 231 ILE B O 1
ATOM 6228 N N . ALA B 1 208 ? 72.338 32.082 91.321 1.00 12.24 232 ALA B N 1
ATOM 6229 C CA . ALA B 1 208 ? 73.507 32.174 92.184 1.00 13.33 232 ALA B CA 1
ATOM 6230 C C . ALA B 1 208 ? 73.986 30.841 92.619 1.00 13.47 232 ALA B C 1
ATOM 6231 O O . ALA B 1 208 ? 73.224 29.886 92.645 1.00 14.29 232 ALA B O 1
ATOM 6233 N N . ILE B 1 209 ? 75.260 30.768 92.980 1.00 14.34 233 ILE B N 1
ATOM 6234 C CA . ILE B 1 209 ? 75.883 29.493 93.365 1.00 12.53 233 ILE B CA 1
ATOM 6235 C C . ILE B 1 209 ? 76.934 29.761 94.475 1.00 13.64 233 ILE B C 1
ATOM 6236 O O . ILE B 1 209 ? 77.659 30.762 94.432 1.00 14.56 233 ILE B O 1
ATOM 6241 N N . GLY B 1 210 ? 76.956 28.890 95.505 1.00 13.25 234 GLY B N 1
ATOM 6242 C CA . GLY B 1 210 ? 77.950 28.981 96.538 1.00 12.23 234 GLY B CA 1
ATOM 6243 C C . GLY B 1 210 ? 78.450 27.594 96.752 1.00 12.25 234 GLY B C 1
ATOM 6244 O O . GLY B 1 210 ? 77.670 26.681 96.829 1.00 11.53 234 GLY B O 1
ATOM 6245 N N . VAL B 1 211 ? 79.771 27.420 96.832 1.00 12.93 235 VAL B N 1
ATOM 6246 C CA . VAL B 1 211 ? 80.354 26.112 97.099 1.00 11.98 235 VAL B CA 1
ATOM 6247 C C . VAL B 1 211 ? 81.419 26.247 98.198 1.00 12.66 235 VAL B C 1
ATOM 6248 O O . VAL B 1 211 ? 82.321 27.048 98.070 1.00 12.58 235 VAL B O 1
ATOM 6252 N N . GLY B 1 212 ? 81.287 25.479 99.268 1.00 13.39 236 GLY B N 1
ATOM 6253 C CA . GLY B 1 212 ? 82.274 25.465 100.294 1.00 16.57 236 GLY B CA 1
ATOM 6254 C C . GLY B 1 212 ? 81.948 24.495 101.388 1.00 18.71 236 GLY B C 1
ATOM 6255 O O . GLY B 1 212 ? 81.064 23.673 101.278 1.00 18.62 236 GLY B O 1
ATOM 6256 N N . ASP B 1 213 ? 82.718 24.589 102.464 1.00 20.79 237 ASP B N 1
ATOM 6257 C CA . ASP B 1 213 ? 82.508 23.795 103.702 1.00 22.12 237 ASP B CA 1
ATOM 6258 C C . ASP B 1 213 ? 81.347 24.400 104.506 1.00 22.49 237 ASP B C 1
ATOM 6259 O O . ASP B 1 213 ? 81.564 25.006 105.574 1.00 23.65 237 ASP B O 1
ATOM 6264 N N . LEU B 1 214 ? 80.135 24.195 104.016 1.00 22.15 238 LEU B N 1
ATOM 6265 C CA . LEU B 1 214 ? 78.937 24.764 104.594 1.00 21.52 238 LEU B CA 1
ATOM 6266 C C . LEU B 1 214 ? 78.249 23.810 105.535 1.00 21.91 238 LEU B C 1
ATOM 6267 O O . LEU B 1 214 ? 78.212 22.642 105.316 1.00 22.12 238 LEU B O 1
ATOM 6272 N N . GLU B 1 215 ? 77.697 24.321 106.605 1.00 22.59 239 GLU B N 1
ATOM 6273 C CA . GLU B 1 215 ? 76.928 23.543 107.548 1.00 23.60 239 GLU B CA 1
ATOM 6274 C C . GLU B 1 215 ? 75.566 24.234 107.544 1.00 23.79 239 GLU B C 1
ATOM 6275 O O . GLU B 1 215 ? 75.460 25.359 107.168 1.00 24.73 239 GLU B O 1
ATOM 6281 N N . PHE B 1 216 ? 74.524 23.576 107.993 1.00 23.44 240 PHE B N 1
ATOM 6282 C CA . PHE B 1 216 ? 73.159 24.110 107.986 1.00 22.54 240 PHE B CA 1
ATOM 6283 C C . PHE B 1 216 ? 72.328 23.835 109.246 1.00 23.43 240 PHE B C 1
ATOM 6284 O O . PHE B 1 216 ? 72.185 22.696 109.679 1.00 23.68 240 PHE B O 1
ATOM 6292 N N . LYS B 1 217 ? 71.783 24.917 109.840 1.00 22.83 241 LYS B N 1
ATOM 6293 C CA . LYS B 1 217 ? 70.838 24.834 110.941 1.00 22.65 241 LYS B CA 1
ATOM 6294 C C . LYS B 1 217 ? 69.656 25.677 110.522 1.00 22.71 241 LYS B C 1
ATOM 6295 O O . LYS B 1 217 ? 69.872 26.643 109.855 1.00 22.59 241 LYS B O 1
ATOM 6301 N N . ALA B 1 218 ? 68.440 25.364 110.816 1.00 23.33 242 ALA B N 1
ATOM 6302 C CA . ALA B 1 218 ? 67.272 26.189 110.505 1.00 24.26 242 ALA B CA 1
ATOM 6303 C C . ALA B 1 218 ? 67.085 27.065 111.684 1.00 24.54 242 ALA B C 1
ATOM 6304 O O . ALA B 1 218 ? 67.691 26.803 112.729 1.00 26.65 242 ALA B O 1
ATOM 6306 N N . MET B 1 219 ? 66.014 27.852 111.559 1.00 23.72 243 MET B N 1
ATOM 6307 C CA . MET B 1 219 ? 65.578 28.693 112.627 1.00 22.23 243 MET B CA 1
ATOM 6308 C C . MET B 1 219 ? 64.081 28.564 112.765 1.00 21.88 243 MET B C 1
ATOM 6309 O O . MET B 1 219 ? 63.571 28.463 113.893 1.00 22.34 243 MET B O 1
ATOM 6314 N N . SER B 1 220 ? 63.381 28.559 111.634 1.00 21.63 244 SER B N 1
ATOM 6315 C CA . SER B 1 220 ? 61.914 28.427 111.606 1.00 20.86 244 SER B CA 1
ATOM 6316 C C . SER B 1 220 ? 61.568 27.260 110.674 1.00 20.92 244 SER B C 1
ATOM 6317 O O . SER B 1 220 ? 62.465 26.461 110.396 1.00 22.33 244 SER B O 1
ATOM 6320 N N . HIS B 1 221 ? 60.306 27.151 110.240 1.00 18.62 245 HIS B N 1
ATOM 6321 C CA . HIS B 1 221 ? 59.890 26.132 109.324 1.00 16.18 245 HIS B CA 1
ATOM 6322 C C . HIS B 1 221 ? 60.300 26.411 107.879 1.00 14.63 245 HIS B C 1
ATOM 6323 O O . HIS B 1 221 ? 60.451 25.507 107.091 1.00 15.03 245 HIS B O 1
ATOM 6330 N N . GLN B 1 222 ? 60.483 27.690 107.532 1.00 12.84 246 GLN B N 1
ATOM 6331 C CA . GLN B 1 222 ? 60.958 28.079 106.214 1.00 12.39 246 GLN B CA 1
ATOM 6332 C C . GLN B 1 222 ? 62.154 28.994 106.202 1.00 11.70 246 GLN B C 1
ATOM 6333 O O . GLN B 1 222 ? 62.370 29.709 105.287 1.00 11.95 246 GLN B O 1
ATOM 6339 N N . THR B 1 223 ? 62.904 29.037 107.242 1.00 12.38 247 THR B N 1
ATOM 6340 C CA . THR B 1 223 ? 64.131 29.860 107.236 1.00 13.43 247 THR B CA 1
ATOM 6341 C C . THR B 1 223 ? 65.290 29.173 107.868 1.00 14.55 247 THR B C 1
ATOM 6342 O O . THR B 1 223 ? 65.156 28.585 108.896 1.00 15.79 247 THR B O 1
ATOM 6346 N N . GLY B 1 224 ? 66.438 29.225 107.249 1.00 15.04 248 GLY B N 1
ATOM 6347 C CA . GLY B 1 224 ? 67.604 28.644 107.841 1.00 15.21 248 GLY B CA 1
ATOM 6348 C C . GLY B 1 224 ? 68.893 29.343 107.463 1.00 15.26 248 GLY B C 1
ATOM 6349 O O . GLY B 1 224 ? 68.883 30.291 106.697 1.00 16.81 248 GLY B O 1
ATOM 6350 N N . ILE B 1 225 ? 70.015 28.853 107.943 1.00 14.61 249 ILE B N 1
ATOM 6351 C CA . ILE B 1 225 ? 71.251 29.469 107.689 1.00 15.46 249 ILE B CA 1
ATOM 6352 C C . ILE B 1 225 ? 72.304 28.420 107.258 1.00 16.41 249 ILE B C 1
ATOM 6353 O O . ILE B 1 225 ? 72.207 27.285 107.641 1.00 15.08 249 ILE B O 1
ATOM 6358 N N . TYR B 1 226 ? 73.257 28.810 106.391 1.00 16.99 250 TYR B N 1
ATOM 6359 C CA . TYR B 1 226 ? 74.399 27.984 105.941 1.00 17.02 250 TYR B CA 1
ATOM 6360 C C . TYR B 1 226 ? 75.624 28.802 106.273 1.00 19.36 250 TYR B C 1
ATOM 6361 O O . TYR B 1 226 ? 75.588 29.985 105.978 1.00 20.84 250 TYR B O 1
ATOM 6370 N N . ALA B 1 227 ? 76.656 28.225 106.884 1.00 21.71 251 ALA B N 1
ATOM 6371 C CA . ALA B 1 227 ? 77.841 28.997 107.234 1.00 25.77 251 ALA B CA 1
ATOM 6372 C C . ALA B 1 227 ? 79.000 28.118 107.595 1.00 27.15 251 ALA B C 1
ATOM 6373 O O . ALA B 1 227 ? 78.884 26.962 107.519 1.00 27.46 251 ALA B O 1
ATOM 6375 N N . GLU B 1 228 ? 80.124 28.687 107.964 1.00 29.18 252 GLU B N 1
ATOM 6376 C CA . GLU B 1 228 ? 81.340 27.913 108.268 1.00 31.42 252 GLU B CA 1
ATOM 6377 C C . GLU B 1 228 ? 81.530 27.525 109.746 1.00 33.39 252 GLU B C 1
ATOM 6378 O O . GLU B 1 228 ? 82.707 27.470 110.282 1.00 34.41 252 GLU B O 1
ATOM 6384 N N . SER B 1 229 ? 80.412 27.295 110.441 1.00 34.40 253 SER B N 1
ATOM 6385 C CA . SER B 1 229 ? 80.498 26.820 111.836 1.00 34.64 253 SER B CA 1
ATOM 6386 C C . SER B 1 229 ? 80.868 27.872 112.837 1.00 34.43 253 SER B C 1
ATOM 6387 O O . SER B 1 229 ? 80.188 28.001 113.870 1.00 35.80 253 SER B O 1
ATOM 6390 N N . TYR B 1 230 ? 81.943 28.615 112.566 1.00 33.35 254 TYR B N 1
ATOM 6391 C CA . TYR B 1 230 ? 82.417 29.622 113.532 1.00 32.27 254 TYR B CA 1
ATOM 6392 C C . TYR B 1 230 ? 81.309 30.633 113.749 1.00 31.89 254 TYR B C 1
ATOM 6393 O O . TYR B 1 230 ? 80.965 30.989 114.869 1.00 31.49 254 TYR B O 1
ATOM 6402 N N . ILE B 1 231 ? 80.713 31.037 112.630 1.00 32.04 255 ILE B N 1
ATOM 6403 C CA . ILE B 1 231 ? 79.593 32.009 112.596 1.00 31.55 255 ILE B CA 1
ATOM 6404 C C . ILE B 1 231 ? 78.190 31.387 112.567 1.00 31.19 255 ILE B C 1
ATOM 6405 O O . ILE B 1 231 ? 77.172 32.076 112.674 1.00 30.70 255 ILE B O 1
ATOM 6410 N N . LEU B 1 232 ? 78.135 30.075 112.420 1.00 31.00 256 LEU B N 1
ATOM 6411 C CA . LEU B 1 232 ? 76.868 29.417 112.265 1.00 30.46 256 LEU B CA 1
ATOM 6412 C C . LEU B 1 232 ? 75.904 29.707 113.398 1.00 30.76 256 LEU B C 1
ATOM 6413 O O . LEU B 1 232 ? 74.867 30.322 113.191 1.00 30.53 256 LEU B O 1
ATOM 6418 N N . ASP B 1 233 ? 76.240 29.276 114.617 1.00 31.49 257 ASP B N 1
ATOM 6419 C CA . ASP B 1 233 ? 75.304 29.489 115.715 1.00 31.16 257 ASP B CA 1
ATOM 6420 C C . ASP B 1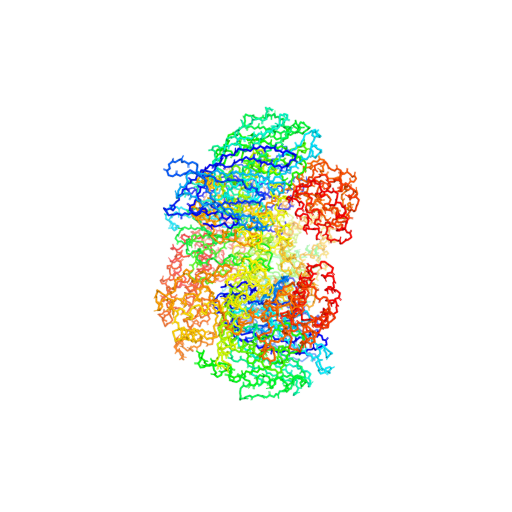 233 ? 75.123 30.957 116.162 1.00 31.05 257 ASP B C 1
ATOM 6421 O O . ASP B 1 233 ? 74.130 31.270 116.861 1.00 31.48 257 ASP B O 1
ATOM 6426 N N . ALA B 1 234 ? 76.094 31.807 115.840 1.00 29.85 258 ALA B N 1
ATOM 6427 C CA . ALA B 1 234 ? 76.066 33.214 116.227 1.00 29.16 258 ALA B CA 1
ATOM 6428 C C . ALA B 1 234 ? 75.061 33.859 115.258 1.00 29.46 258 ALA B C 1
ATOM 6429 O O . ALA B 1 234 ? 74.326 34.790 115.614 1.00 29.92 258 ALA B O 1
ATOM 6431 N N . ALA B 1 235 ? 75.061 33.359 114.029 1.00 29.40 259 ALA B N 1
ATOM 6432 C CA . ALA B 1 235 ? 74.192 33.817 112.974 1.00 29.08 259 ALA B CA 1
ATOM 6433 C C . ALA B 1 235 ? 72.723 33.434 113.192 1.00 27.89 259 ALA B C 1
ATOM 6434 O O . ALA B 1 235 ? 71.848 34.203 112.921 1.00 27.48 259 ALA B O 1
ATOM 6436 N N . VAL B 1 236 ? 72.498 32.220 113.679 1.00 26.58 260 VAL B N 1
ATOM 6437 C CA . VAL B 1 236 ? 71.167 31.687 113.971 1.00 25.79 260 VAL B CA 1
ATOM 6438 C C . VAL B 1 236 ? 70.525 32.407 115.132 1.00 25.28 260 VAL B C 1
ATOM 6439 O O . VAL B 1 236 ? 69.299 32.528 115.184 1.00 26.02 260 VAL B O 1
ATOM 6443 N N . ALA B 1 237 ? 71.370 32.893 116.039 1.00 24.35 261 ALA B N 1
ATOM 6444 C CA . ALA B 1 237 ? 70.956 33.722 117.182 1.00 22.50 261 ALA B CA 1
ATOM 6445 C C . ALA B 1 237 ? 70.656 35.152 116.766 1.00 22.76 261 ALA B C 1
ATOM 6446 O O . ALA B 1 237 ? 69.909 35.869 117.426 1.00 23.05 261 ALA B O 1
ATOM 6448 N N . GLU B 1 238 ? 71.230 35.569 115.637 1.00 22.23 262 GLU B N 1
ATOM 6449 C CA . GLU B 1 238 ? 71.065 36.915 115.151 1.00 20.61 262 GLU B CA 1
ATOM 6450 C C . GLU B 1 238 ? 69.880 37.171 114.259 1.00 20.14 262 GLU B C 1
ATOM 6451 O O . GLU B 1 238 ? 69.350 38.279 114.301 1.00 21.82 262 GLU B O 1
ATOM 6457 N N . PHE B 1 239 ? 69.423 36.185 113.478 1.00 18.34 263 PHE B N 1
ATOM 6458 C CA . PHE B 1 239 ? 68.377 36.436 112.488 1.00 17.34 263 PHE B CA 1
ATOM 6459 C C . PHE B 1 239 ? 67.207 35.586 112.737 1.00 16.85 263 PHE B C 1
ATOM 6460 O O . PHE B 1 239 ? 66.419 35.365 111.871 1.00 17.60 263 PHE B O 1
ATOM 6468 N N . ASP B 1 240 ? 67.054 35.140 113.960 1.00 16.55 264 ASP B N 1
ATOM 6469 C CA . ASP B 1 240 ? 65.937 34.271 114.317 1.00 16.92 264 ASP B CA 1
ATOM 6470 C C . ASP B 1 240 ? 64.650 35.066 114.427 1.00 15.83 264 ASP B C 1
ATOM 6471 O O . ASP B 1 240 ? 63.712 34.644 115.085 1.00 14.83 264 ASP B O 1
ATOM 6476 N N . ASP B 1 241 ? 64.638 36.224 113.783 1.00 15.11 265 ASP B N 1
ATOM 6477 C CA . ASP B 1 241 ? 63.522 37.123 113.784 1.00 14.17 265 ASP B CA 1
ATOM 6478 C C . ASP B 1 241 ? 62.981 37.116 112.374 1.00 13.06 265 ASP B C 1
ATOM 6479 O O . ASP B 1 241 ? 61.867 37.565 112.157 1.00 12.39 265 ASP B O 1
ATOM 6484 N N . THR B 1 242 ? 63.752 36.529 111.446 1.00 10.55 266 THR B N 1
ATOM 6485 C CA . THR B 1 242 ? 63.392 36.645 110.060 1.00 9.93 266 THR B CA 1
ATOM 6486 C C . THR B 1 242 ? 62.088 35.993 109.724 1.00 10.28 266 THR B C 1
ATOM 6487 O O . THR B 1 242 ? 61.389 36.366 108.770 1.00 10.48 266 THR B O 1
ATOM 6491 N N . GLN B 1 243 ? 61.712 34.967 110.465 1.00 9.35 267 GLN B N 1
ATOM 6492 C CA . GLN B 1 243 ? 60.416 34.361 110.253 1.00 8.95 267 GLN B CA 1
ATOM 6493 C C . GLN B 1 243 ? 59.314 35.366 110.496 1.00 9.02 267 GLN B C 1
ATOM 6494 O O . GLN B 1 243 ? 58.295 35.374 109.839 1.00 9.27 267 GLN B O 1
ATOM 6500 N N . ALA B 1 244 ? 59.555 36.207 111.471 1.00 9.51 268 ALA B N 1
ATOM 6501 C CA . ALA B 1 244 ? 58.695 37.268 111.830 1.00 10.55 268 ALA B CA 1
ATOM 6502 C C . ALA B 1 244 ? 58.629 38.244 110.725 1.00 12.66 268 ALA B C 1
ATOM 6503 O O . ALA B 1 244 ? 57.500 38.719 110.359 1.00 15.81 268 ALA B O 1
ATOM 6505 N N . MET B 1 245 ? 59.791 38.597 110.173 1.00 13.72 269 MET B N 1
ATOM 6506 C CA . MET B 1 245 ? 59.793 39.491 108.991 1.00 14.06 269 MET B CA 1
ATOM 6507 C C . MET B 1 245 ? 58.846 39.020 107.872 1.00 14.27 269 MET B C 1
ATOM 6508 O O . MET B 1 245 ? 58.139 39.849 107.320 1.00 14.33 269 MET B O 1
ATOM 6513 N N . ILE B 1 246 ? 58.838 37.696 107.591 1.00 13.46 270 ILE B N 1
ATOM 6514 C CA . ILE B 1 246 ? 58.107 37.161 106.506 1.00 14.30 270 ILE B CA 1
ATOM 6515 C C . ILE B 1 246 ? 56.602 37.132 106.754 1.00 17.67 270 ILE B C 1
ATOM 6516 O O . ILE B 1 246 ? 55.780 37.133 105.824 1.00 17.25 270 ILE B O 1
ATOM 6521 N N . ASP B 1 247 ? 56.227 37.055 108.024 1.00 19.86 271 ASP B N 1
ATOM 6522 C CA . ASP B 1 247 ? 54.824 36.928 108.378 1.00 21.36 271 ASP B CA 1
ATOM 6523 C C . ASP B 1 247 ? 54.196 38.306 108.450 1.00 22.80 271 ASP B C 1
ATOM 6524 O O . ASP B 1 247 ? 53.077 38.522 107.985 1.00 24.02 271 ASP B O 1
ATOM 6529 N N . LYS B 1 248 ? 54.927 39.240 109.041 1.00 22.36 272 LYS B N 1
ATOM 6530 C CA . LYS B 1 248 ? 54.508 40.629 109.038 1.00 22.83 272 LYS B CA 1
ATOM 6531 C C . LYS B 1 248 ? 54.556 41.155 107.612 1.00 23.81 272 LYS B C 1
ATOM 6532 O O . LYS B 1 248 ? 53.701 41.954 107.218 1.00 25.38 272 LYS B O 1
ATOM 6538 N N . ALA B 1 249 ? 55.498 40.695 106.801 1.00 23.54 273 ALA B N 1
ATOM 6539 C CA . ALA B 1 249 ? 55.613 41.181 105.414 1.00 22.97 273 ALA B CA 1
ATOM 6540 C C . ALA B 1 249 ? 54.520 40.652 104.497 1.00 22.37 273 ALA B C 1
ATOM 6541 O O . ALA B 1 249 ? 54.171 41.261 103.521 1.00 21.87 273 ALA B O 1
ATOM 6543 N N . GLU B 1 250 ? 54.060 39.450 104.764 1.00 22.97 274 GLU B N 1
ATOM 6544 C CA . GLU B 1 250 ? 53.051 38.811 103.917 1.00 23.58 274 GLU B CA 1
ATOM 6545 C C . GLU B 1 250 ? 51.698 39.490 104.234 1.00 23.79 274 GLU B C 1
ATOM 6546 O O . GLU B 1 250 ? 50.789 39.565 103.423 1.00 21.81 274 GLU B O 1
ATOM 6552 N N . GLN B 1 251 ? 51.602 40.002 105.450 1.00 25.46 275 GLN B N 1
ATOM 6553 C CA . GLN B 1 251 ? 50.358 40.566 105.911 1.00 27.32 275 GLN B CA 1
ATOM 6554 C C . GLN B 1 251 ? 49.987 41.801 105.105 1.00 27.20 275 GLN B C 1
ATOM 6555 O O . GLN B 1 251 ? 48.798 42.024 104.814 1.00 28.61 275 GLN B O 1
ATOM 6561 N N . MET B 1 252 ? 51.038 42.551 104.726 1.00 25.51 276 MET B N 1
ATOM 6562 C CA . MET B 1 252 ? 50.886 43.775 103.977 1.00 24.57 276 MET B CA 1
ATOM 6563 C C . MET B 1 252 ? 51.153 43.704 102.480 1.00 24.10 276 MET B C 1
ATOM 6564 O O . MET B 1 252 ? 50.406 44.284 101.650 1.00 23.67 276 MET B O 1
ATOM 6569 N N . TYR B 1 253 ? 52.184 42.933 102.125 1.00 24.24 277 TYR B N 1
ATOM 6570 C CA . TYR B 1 253 ? 52.633 42.779 100.721 1.00 24.93 277 TYR B CA 1
ATOM 6571 C C . TYR B 1 253 ? 52.209 41.578 99.828 1.00 25.47 277 TYR B C 1
ATOM 6572 O O . TYR B 1 253 ? 52.461 41.549 98.594 1.00 27.55 277 TYR B O 1
ATOM 6581 N N . GLY B 1 254 ? 51.489 40.610 100.398 1.00 24.84 278 GLY B N 1
ATOM 6582 C CA . GLY B 1 254 ? 51.081 39.430 99.649 1.00 24.28 278 GLY B CA 1
ATOM 6583 C C . GLY B 1 254 ? 51.935 38.239 100.020 1.00 24.01 278 GLY B C 1
ATOM 6584 O O . GLY B 1 254 ? 52.889 38.363 100.815 1.00 24.79 278 GLY B O 1
ATOM 6585 N N . LYS B 1 255 ? 51.655 37.081 99.404 1.00 22.59 279 LYS B N 1
ATOM 6586 C CA . LYS B 1 255 ? 52.422 35.894 99.777 1.00 22.55 279 LYS B CA 1
ATOM 6587 C C . LYS B 1 255 ? 53.912 35.897 99.377 1.00 21.36 279 LYS B C 1
ATOM 6588 O O . LYS B 1 255 ? 54.298 36.423 98.364 1.00 21.72 279 LYS B O 1
ATOM 6594 N N . TYR B 1 256 ? 54.751 35.272 100.172 1.00 20.18 280 TYR B N 1
ATOM 6595 C CA . TYR B 1 256 ? 56.185 35.064 99.829 1.00 19.52 280 TYR B CA 1
ATOM 6596 C C . TYR B 1 256 ? 56.197 33.846 98.901 1.00 19.72 280 TYR B C 1
ATOM 6597 O O . TYR B 1 256 ? 56.249 32.714 99.393 1.00 19.20 280 TYR B O 1
ATOM 6606 N N . ARG B 1 257 ? 56.134 34.103 97.573 1.00 19.26 281 ARG B N 1
ATOM 6607 C CA . ARG B 1 257 ? 56.013 33.140 96.486 1.00 16.88 281 ARG B CA 1
ATOM 6608 C C . ARG B 1 257 ? 57.224 32.266 96.276 1.00 17.85 281 ARG B C 1
ATOM 6609 O O . ARG B 1 257 ? 57.282 31.511 95.322 1.00 19.20 281 ARG B O 1
ATOM 6617 N N . TRP B 1 258 ? 58.219 32.283 97.151 1.00 18.69 282 TRP B N 1
ATOM 6618 C CA . TRP B 1 258 ? 59.393 31.426 96.898 1.00 18.91 282 TRP B CA 1
ATOM 6619 C C . TRP B 1 258 ? 59.561 30.244 97.818 1.00 19.07 282 TRP B C 1
ATOM 6620 O O . TRP B 1 258 ? 60.485 29.460 97.637 1.00 19.38 282 TRP B O 1
ATOM 6631 N N . GLY B 1 259 ? 58.670 30.073 98.803 1.00 18.13 283 GLY B N 1
ATOM 6632 C CA . GLY B 1 259 ? 58.695 28.902 99.653 1.00 17.05 283 GLY B CA 1
ATOM 6633 C C . GLY B 1 259 ? 59.672 28.886 100.812 1.00 16.61 283 GLY B C 1
ATOM 6634 O O . GLY B 1 259 ? 59.255 28.838 101.990 1.00 17.31 283 GLY B O 1
ATOM 6635 N N . ARG B 1 260 ? 60.965 28.937 100.540 1.00 15.50 284 ARG B N 1
ATOM 6636 C CA . ARG B 1 260 ? 61.929 28.831 101.674 1.00 15.63 284 ARG B CA 1
ATOM 6637 C C . ARG B 1 260 ? 62.724 30.116 101.620 1.00 16.67 284 ARG B C 1
ATOM 6638 O O . ARG B 1 260 ? 62.726 30.735 100.568 1.00 19.32 284 ARG B O 1
ATOM 6646 N N . TYR B 1 261 ? 63.327 30.553 102.730 1.00 14.81 285 TYR B N 1
ATOM 6647 C CA . TYR B 1 261 ? 64.138 31.720 102.734 1.00 13.64 285 TYR B CA 1
ATOM 6648 C C . TYR B 1 261 ? 65.330 31.468 103.611 1.00 13.42 285 TYR B C 1
ATOM 6649 O O . TYR B 1 261 ? 65.256 31.458 104.801 1.00 11.71 285 TYR B O 1
ATOM 6658 N N . ASP B 1 262 ? 66.471 31.264 103.007 1.00 14.84 286 ASP B N 1
ATOM 6659 C CA . ASP B 1 262 ? 67.660 30.929 103.793 1.00 14.82 286 ASP B CA 1
ATOM 6660 C C . ASP B 1 262 ? 68.691 32.022 103.737 1.00 16.02 286 ASP B C 1
ATOM 6661 O O . ASP B 1 262 ? 68.598 32.936 102.954 1.00 16.48 286 ASP B O 1
ATOM 6666 N N . LEU B 1 263 ? 69.741 31.883 104.537 1.00 15.95 287 LEU B N 1
ATOM 6667 C CA . LEU B 1 263 ? 70.812 32.892 104.603 1.00 15.05 287 LEU B CA 1
ATOM 6668 C C . LEU B 1 263 ? 72.087 32.182 104.411 1.00 14.88 287 LEU B C 1
ATOM 6669 O O . LEU B 1 263 ? 72.289 31.137 104.932 1.00 14.27 287 LEU B O 1
ATOM 6674 N N . LEU B 1 264 ? 72.958 32.749 103.618 1.00 14.82 288 LEU B N 1
ATOM 6675 C CA . LEU B 1 264 ? 74.207 32.123 103.318 1.00 14.83 288 LEU B CA 1
ATOM 6676 C C . LEU B 1 264 ? 75.227 33.132 103.730 1.00 14.62 288 LEU B C 1
ATOM 6677 O O . LEU B 1 264 ? 75.362 34.174 103.134 1.00 13.52 288 LEU B O 1
ATOM 6682 N N . MET B 1 265 ? 75.874 32.856 104.825 1.00 16.14 289 MET B N 1
ATOM 6683 C CA . MET B 1 265 ? 76.904 33.771 105.299 1.00 18.87 289 MET B CA 1
ATOM 6684 C C . MET B 1 265 ? 78.159 33.555 104.487 1.00 19.10 289 MET B C 1
ATOM 6685 O O . MET B 1 265 ? 78.670 32.456 104.449 1.00 18.90 289 MET B O 1
ATOM 6690 N N . LEU B 1 266 ? 78.643 34.580 103.820 1.00 20.97 290 LEU B N 1
ATOM 6691 C CA . LEU B 1 266 ? 79.828 34.441 102.960 1.00 23.47 290 LEU B CA 1
ATOM 6692 C C . LEU B 1 266 ? 81.002 34.871 103.789 1.00 25.61 290 LEU B C 1
ATOM 6693 O O . LEU B 1 266 ? 80.819 35.381 104.893 1.00 27.13 290 LEU B O 1
ATOM 6698 N N . PRO B 1 267 ? 82.217 34.605 103.299 1.00 27.67 291 PRO B N 1
ATOM 6699 C CA . PRO B 1 267 ? 83.376 35.039 104.130 1.00 28.74 291 PRO B CA 1
ATOM 6700 C C . PRO B 1 267 ? 83.556 36.572 104.132 1.00 30.05 291 PRO B C 1
ATOM 6701 O O . PRO B 1 267 ? 83.055 37.265 103.235 1.00 31.23 291 PRO B O 1
ATOM 6705 N N . PRO B 1 268 ? 84.262 37.123 105.148 1.00 31.34 292 PRO B N 1
ATOM 6706 C CA . PRO B 1 268 ? 84.512 38.570 105.326 1.00 31.46 292 PRO B CA 1
ATOM 6707 C C . PRO B 1 268 ? 84.901 39.355 104.073 1.00 31.96 292 PRO B C 1
ATOM 6708 O O . PRO B 1 268 ? 84.893 40.583 104.065 1.00 33.21 292 PRO B O 1
ATOM 6712 N N . SER B 1 269 ? 85.208 38.641 103.025 1.00 32.54 293 SER B N 1
ATOM 6713 C CA . SER B 1 269 ? 85.583 39.209 101.743 1.00 33.12 293 SER B CA 1
ATOM 6714 C C . SER B 1 269 ? 84.389 39.742 100.935 1.00 32.82 293 SER B C 1
ATOM 6715 O O . SER B 1 269 ? 84.561 40.530 100.023 1.00 32.79 293 SER B O 1
ATOM 6718 N N . PHE B 1 270 ? 83.171 39.335 101.278 1.00 33.32 294 PHE B N 1
ATOM 6719 C CA . PHE B 1 270 ? 82.020 39.759 100.490 1.00 34.74 294 PHE B CA 1
ATOM 6720 C C . PHE B 1 270 ? 82.026 41.292 100.386 1.00 36.39 294 PHE B C 1
ATOM 6721 O O . PHE B 1 270 ? 81.976 42.030 101.441 1.00 37.67 294 PHE B O 1
ATOM 6729 N N . PRO B 1 271 ? 82.044 41.801 99.130 1.00 36.48 295 PRO B N 1
ATOM 6730 C CA . PRO B 1 271 ? 82.033 43.226 98.771 1.00 37.56 295 PRO B CA 1
ATOM 6731 C C . PRO B 1 271 ? 80.791 44.034 99.235 1.00 37.77 295 PRO B C 1
ATOM 6732 O O . PRO B 1 271 ? 80.895 45.239 99.538 1.00 39.00 295 PRO B O 1
ATOM 6736 N N . PHE B 1 272 ? 79.623 43.410 99.218 1.00 37.94 296 PHE B N 1
ATOM 6737 C CA . PHE B 1 272 ? 78.396 44.089 99.595 1.00 36.74 296 PHE B CA 1
ATOM 6738 C C . PHE B 1 272 ? 77.960 43.683 101.019 1.00 34.90 296 PHE B C 1
ATOM 6739 O O . PHE B 1 272 ? 78.720 43.137 101.823 1.00 33.07 296 PHE B O 1
ATOM 6747 N N . GLY B 1 273 ? 76.698 43.999 101.296 1.00 33.53 297 GLY B N 1
ATOM 6748 C CA . GLY B 1 273 ? 76.015 43.653 102.539 1.00 29.47 297 GLY B CA 1
ATOM 6749 C C . GLY B 1 273 ? 75.167 42.414 102.261 1.00 26.57 297 GLY B C 1
ATOM 6750 O O . GLY B 1 273 ? 74.955 41.633 103.165 1.00 26.01 297 GLY B O 1
ATOM 6751 N N . GLY B 1 274 ? 74.734 42.231 101.027 1.00 23.15 298 GLY B N 1
ATOM 6752 C CA . GLY B 1 274 ? 74.032 41.083 100.687 1.00 23.52 298 GLY B CA 1
ATOM 6753 C C . GLY B 1 274 ? 73.315 41.087 99.377 1.00 23.98 298 GLY B C 1
ATOM 6754 O O . GLY B 1 274 ? 72.842 42.098 98.936 1.00 24.14 298 GLY B O 1
ATOM 6755 N N . MET B 1 275 ? 73.214 39.923 98.735 1.00 24.81 299 MET B N 1
ATOM 6756 C CA . MET B 1 275 ? 72.518 39.806 97.458 1.00 24.50 299 MET B CA 1
ATOM 6757 C C . MET B 1 275 ? 71.190 39.051 97.650 1.00 24.02 299 MET B C 1
ATOM 6758 O O . MET B 1 275 ? 71.194 38.007 98.254 1.00 24.84 299 MET B O 1
ATOM 6763 N N . GLU B 1 276 ? 70.085 39.557 97.119 1.00 22.51 300 GLU B N 1
ATOM 6764 C CA . GLU B 1 276 ? 68.831 38.856 97.220 1.00 21.46 300 GLU B CA 1
ATOM 6765 C C . GLU B 1 276 ? 68.645 37.661 96.278 1.00 20.24 300 GLU B C 1
ATOM 6766 O O . GLU B 1 276 ? 67.690 37.623 95.495 1.00 21.26 300 GLU B O 1
ATOM 6772 N N . ASN B 1 277 ? 69.499 36.671 96.337 1.00 17.79 301 ASN B N 1
ATOM 6773 C CA . ASN B 1 277 ? 69.339 35.554 95.461 1.00 16.24 301 ASN B CA 1
ATOM 6774 C C . ASN B 1 277 ? 68.178 34.776 95.969 1.00 15.95 301 ASN B C 1
ATOM 6775 O O . ASN B 1 277 ? 68.237 34.205 97.076 1.00 15.90 301 ASN B O 1
ATOM 6780 N N . PRO B 1 278 ? 67.153 34.578 95.126 1.00 16.29 302 PRO B N 1
ATOM 6781 C CA . PRO B 1 278 ? 65.946 33.837 95.494 1.00 16.54 302 PRO B CA 1
ATOM 6782 C C . PRO B 1 278 ? 66.162 32.573 96.316 1.00 15.93 302 PRO B C 1
ATOM 6783 O O . PRO B 1 278 ? 66.923 31.696 95.899 1.00 14.87 302 PRO B O 1
ATOM 6787 N N . ARG B 1 279 ? 65.444 32.452 97.464 1.00 14.87 303 ARG B N 1
ATOM 6788 C CA . ARG B 1 279 ? 65.575 31.370 98.389 1.00 14.20 303 ARG B CA 1
ATOM 6789 C C . ARG B 1 279 ? 66.891 31.338 99.111 1.00 14.23 303 ARG B C 1
ATOM 6790 O O . ARG B 1 279 ? 66.967 30.656 100.112 1.00 14.89 303 ARG B O 1
ATOM 6798 N N . LEU B 1 280 ? 67.914 32.098 98.709 1.00 13.16 304 LEU B N 1
ATOM 6799 C CA . LEU B 1 280 ? 69.205 31.983 99.387 1.00 13.62 304 LEU B CA 1
ATOM 6800 C C . LEU B 1 280 ? 69.937 33.340 99.326 1.00 14.75 304 LEU B C 1
ATOM 6801 O O . LEU B 1 280 ? 70.628 33.639 98.318 1.00 17.48 304 LEU B O 1
ATOM 6806 N N . SER B 1 281 ? 69.739 34.195 100.338 1.00 13.74 305 SER B N 1
ATOM 6807 C CA . SER B 1 281 ? 70.310 35.519 100.330 1.00 12.65 305 SER B CA 1
ATOM 6808 C C . SER B 1 281 ? 71.764 35.421 100.811 1.00 13.92 305 SER B C 1
ATOM 6809 O O . SER B 1 281 ? 72.026 34.811 101.822 1.00 15.13 305 SER B O 1
ATOM 6812 N N . PHE B 1 282 ? 72.694 36.001 100.068 1.00 14.86 306 PHE B N 1
ATOM 6813 C CA . PHE B 1 282 ? 74.118 35.953 100.437 1.00 15.99 306 PHE B CA 1
ATOM 6814 C C . PHE B 1 282 ? 74.413 37.073 101.426 1.00 16.75 306 PHE B C 1
ATOM 6815 O O . PHE B 1 282 ? 74.272 38.237 101.079 1.00 16.83 306 PHE B O 1
ATOM 6823 N N . ILE B 1 283 ? 74.726 36.756 102.674 1.00 17.11 307 ILE B N 1
ATOM 6824 C CA . ILE B 1 283 ? 74.886 37.806 103.662 1.00 17.87 307 ILE B CA 1
ATOM 6825 C C . ILE B 1 283 ? 76.342 37.977 104.174 1.00 18.53 307 ILE B C 1
ATOM 6826 O O . ILE B 1 283 ? 77.069 37.067 104.410 1.00 19.35 307 ILE B O 1
ATOM 6831 N N . THR B 1 284 ? 76.731 39.209 104.355 1.00 18.79 308 THR B N 1
ATOM 6832 C CA . THR B 1 284 ? 78.043 39.523 104.918 1.00 20.18 308 THR B CA 1
ATOM 6833 C C . THR B 1 284 ? 78.094 39.226 106.410 1.00 19.99 308 THR B C 1
ATOM 6834 O O . THR B 1 284 ? 77.115 39.508 107.115 1.00 20.33 308 THR B O 1
ATOM 6838 N N . PRO B 1 285 ? 79.245 38.731 106.907 1.00 20.21 309 PRO B N 1
ATOM 6839 C CA . PRO B 1 285 ? 79.474 38.434 108.291 1.00 20.24 309 PRO B CA 1
ATOM 6840 C C . PRO B 1 285 ? 79.482 39.695 109.190 1.00 21.62 309 PRO B C 1
ATOM 6841 O O . PRO B 1 285 ? 79.362 39.647 110.428 1.00 22.66 309 PRO B O 1
ATOM 6845 N N . THR B 1 286 ? 79.652 40.845 108.561 1.00 21.14 310 THR B N 1
ATOM 6846 C CA . THR B 1 286 ? 79.790 42.122 109.224 1.00 19.40 310 THR B CA 1
ATOM 6847 C C . THR B 1 286 ? 78.516 42.480 109.935 1.00 18.92 310 THR B C 1
ATOM 6848 O O . THR B 1 286 ? 78.562 43.444 110.743 1.00 20.74 310 THR B O 1
ATOM 6852 N N . VAL B 1 287 ? 77.409 41.741 109.701 1.00 18.29 311 VAL B N 1
ATOM 6853 C CA . VAL B 1 287 ? 76.116 42.056 110.359 1.00 17.43 311 VAL B CA 1
ATOM 6854 C C . VAL B 1 287 ? 75.791 41.197 111.579 1.00 18.23 311 VAL B C 1
ATOM 6855 O O . VAL B 1 287 ? 74.810 41.423 112.276 1.00 19.68 311 VAL B O 1
ATOM 6859 N N . VAL B 1 288 ? 76.583 40.157 111.842 1.00 20.04 312 VAL B N 1
ATOM 6860 C CA . VAL B 1 288 ? 76.403 39.335 113.031 1.00 20.65 312 VAL B CA 1
ATOM 6861 C C . VAL B 1 288 ? 77.162 40.104 114.106 1.00 22.24 312 VAL B C 1
ATOM 6862 O O . VAL B 1 288 ? 78.332 39.844 114.382 1.00 22.38 312 VAL B O 1
ATOM 6866 N N . ALA B 1 289 ? 76.444 41.068 114.680 1.00 23.06 313 ALA B N 1
ATOM 6867 C CA . ALA B 1 289 ? 76.921 41.963 115.712 1.00 24.12 313 ALA B CA 1
ATOM 6868 C C . ALA B 1 289 ? 76.708 41.473 117.132 1.00 24.69 313 ALA B C 1
ATOM 6869 O O . ALA B 1 289 ? 77.531 41.707 118.024 1.00 25.45 313 ALA B O 1
ATOM 6871 N N . GLY B 1 290 ? 75.617 40.777 117.357 1.00 24.53 314 GLY B N 1
ATOM 6872 C CA . GLY B 1 290 ? 75.393 40.275 118.705 1.00 25.79 314 GLY B CA 1
ATOM 6873 C C . GLY B 1 290 ? 74.224 40.945 119.385 1.00 26.72 314 GLY B C 1
ATOM 6874 O O . GLY B 1 290 ? 73.818 40.535 120.460 1.00 26.93 314 GLY B O 1
ATOM 6875 N N . ASP B 1 291 ? 73.687 41.990 118.792 1.00 26.73 315 ASP B N 1
ATOM 6876 C CA . ASP B 1 291 ? 72.604 42.718 119.423 1.00 27.79 315 ASP B CA 1
ATOM 6877 C C . ASP B 1 291 ? 71.412 42.940 118.504 1.00 28.14 315 ASP B C 1
ATOM 6878 O O . ASP B 1 291 ? 70.415 43.518 118.906 1.00 27.43 315 ASP B O 1
ATOM 6883 N N . LYS B 1 292 ? 71.504 42.422 117.279 1.00 29.28 316 LYS B N 1
ATOM 6884 C CA . LYS B 1 292 ? 70.418 42.529 116.303 1.00 29.14 316 LYS B CA 1
ATOM 6885 C C . LYS B 1 292 ? 70.203 43.947 115.748 1.00 29.16 316 LYS B C 1
ATOM 6886 O O . LYS B 1 292 ? 69.122 44.239 115.185 1.00 30.33 316 LYS B O 1
ATOM 6892 N N . SER B 1 293 ? 71.188 44.817 115.841 1.00 28.27 317 SER B N 1
ATOM 6893 C CA . SER B 1 293 ? 71.110 46.203 115.405 1.00 26.82 317 SER B CA 1
ATOM 6894 C C . SER B 1 293 ? 71.163 46.431 113.892 1.00 27.03 317 SER B C 1
ATOM 6895 O O . SER B 1 293 ? 70.367 47.255 113.284 1.00 27.32 317 SER B O 1
ATOM 6898 N N . LEU B 1 294 ? 72.060 45.660 113.253 1.00 25.46 318 LEU B N 1
ATOM 6899 C CA . LEU B 1 294 ? 72.290 45.706 111.759 1.00 22.84 318 LEU B CA 1
ATOM 6900 C C . LEU B 1 294 ? 71.374 44.790 110.976 1.00 21.38 318 LEU B C 1
ATOM 6901 O O . LEU B 1 294 ? 71.544 44.528 109.840 1.00 19.06 318 LEU B O 1
ATOM 6906 N N . VAL B 1 295 ? 70.383 44.308 111.665 1.00 21.55 319 VAL B N 1
ATOM 6907 C CA . VAL B 1 295 ? 69.418 43.404 111.113 1.00 22.27 319 VAL B CA 1
ATOM 6908 C C . VAL B 1 295 ? 68.520 43.957 110.032 1.00 22.22 319 VAL B C 1
ATOM 6909 O O . VAL B 1 295 ? 68.004 43.190 109.275 1.00 22.68 319 VAL B O 1
ATOM 6913 N N . ASN B 1 296 ? 68.289 45.250 109.934 1.00 23.21 320 ASN B N 1
ATOM 6914 C CA . ASN B 1 296 ? 67.428 45.709 108.811 1.00 23.59 320 ASN B CA 1
ATOM 6915 C C . ASN B 1 296 ? 67.973 45.255 107.478 1.00 21.32 320 ASN B C 1
ATOM 6916 O O . ASN B 1 296 ? 67.322 45.319 106.465 1.00 19.90 320 ASN B O 1
ATOM 6921 N N . LEU B 1 297 ? 69.241 44.866 107.481 1.00 19.75 321 LEU B N 1
ATOM 6922 C CA . LEU B 1 297 ? 69.837 44.379 106.267 1.00 18.54 321 LEU B CA 1
ATOM 6923 C C . LEU B 1 297 ? 69.019 43.173 105.784 1.00 18.87 321 LEU B C 1
ATOM 6924 O O . LEU B 1 297 ? 68.709 43.086 104.622 1.00 19.91 321 LEU B O 1
ATOM 6929 N N . ILE B 1 298 ? 68.732 42.206 106.675 1.00 18.29 322 ILE B N 1
ATOM 6930 C CA . ILE B 1 298 ? 67.978 41.030 106.296 1.00 19.08 322 ILE B CA 1
ATOM 6931 C C . ILE B 1 298 ? 66.534 41.307 105.927 1.00 19.30 322 ILE B C 1
ATOM 6932 O O . ILE B 1 298 ? 65.914 40.615 105.141 1.00 19.44 322 ILE B O 1
ATOM 6937 N N . ALA B 1 299 ? 65.995 42.368 106.477 1.00 19.90 323 ALA B N 1
ATOM 6938 C CA . ALA B 1 299 ? 64.590 42.715 106.252 1.00 19.53 323 ALA B CA 1
ATOM 6939 C C . ALA B 1 299 ? 64.614 43.263 104.887 1.00 20.09 323 ALA B C 1
ATOM 6940 O O . ALA B 1 299 ? 63.634 43.145 104.109 1.00 20.99 323 ALA B O 1
ATOM 6942 N N . HIS B 1 300 ? 65.743 43.911 104.589 1.00 19.78 324 HIS B N 1
ATOM 6943 C CA . HIS B 1 300 ? 65.966 44.511 103.290 1.00 19.79 324 HIS B CA 1
ATOM 6944 C C . HIS B 1 300 ? 66.158 43.487 102.196 1.00 20.23 324 HIS B C 1
ATOM 6945 O O . HIS B 1 300 ? 65.728 43.700 101.072 1.00 23.15 324 HIS B O 1
ATOM 6952 N N . GLU B 1 301 ? 66.751 42.347 102.501 1.00 19.41 325 GLU B N 1
ATOM 6953 C CA . GLU B 1 301 ? 66.945 41.365 101.472 1.00 18.29 325 GLU B CA 1
ATOM 6954 C C . GLU B 1 301 ? 65.681 40.554 101.291 1.00 17.48 325 GLU B C 1
ATOM 6955 O O . GLU B 1 301 ? 65.401 40.076 100.221 1.00 17.61 325 GLU B O 1
ATOM 6961 N N . LEU B 1 302 ? 64.886 40.445 102.329 1.00 16.29 326 LEU B N 1
ATOM 6962 C CA . LEU B 1 302 ? 63.675 39.741 102.244 1.00 17.71 326 LEU B CA 1
ATOM 6963 C C . LEU B 1 302 ? 62.621 40.558 101.434 1.00 18.63 326 LEU B C 1
ATOM 6964 O O . LEU B 1 302 ? 61.619 40.008 100.890 1.00 16.75 326 LEU B O 1
ATOM 6969 N N . ALA B 1 303 ? 62.850 41.881 101.409 1.00 20.12 327 ALA B N 1
ATOM 6970 C CA . ALA B 1 303 ? 61.973 42.835 100.751 1.00 20.08 327 ALA B CA 1
ATOM 6971 C C . ALA B 1 303 ? 62.097 42.602 99.237 1.00 20.16 327 ALA B C 1
ATOM 6972 O O . ALA B 1 303 ? 61.101 42.703 98.502 1.00 21.13 327 ALA B O 1
ATOM 6974 N N . HIS B 1 304 ? 63.288 42.240 98.785 1.00 19.22 328 HIS B N 1
ATOM 6975 C CA . HIS B 1 304 ? 63.467 42.095 97.376 1.00 18.74 328 HIS B CA 1
ATOM 6976 C C . HIS B 1 304 ? 62.578 41.009 96.837 1.00 18.81 328 HIS B C 1
ATOM 6977 O O . HIS B 1 304 ? 62.202 41.051 95.693 1.00 18.90 328 HIS B O 1
ATOM 6984 N N . SER B 1 305 ? 62.268 39.990 97.645 1.00 19.21 329 SER B N 1
ATOM 6985 C CA . SER B 1 305 ? 61.436 38.874 97.232 1.00 16.53 329 SER B CA 1
ATOM 6986 C C . SER B 1 305 ? 60.203 39.422 96.519 1.00 16.01 329 SER B C 1
ATOM 6987 O O . SER B 1 305 ? 59.616 38.720 95.734 1.00 16.12 329 SER B O 1
ATOM 6990 N N . TRP B 1 306 ? 59.873 40.672 96.806 1.00 14.71 330 TRP B N 1
ATOM 6991 C CA . TRP B 1 306 ? 58.805 41.387 96.110 1.00 13.82 330 TRP B CA 1
ATOM 6992 C C . TRP B 1 306 ? 59.277 42.440 95.060 1.00 13.81 330 TRP B C 1
ATOM 6993 O O . TRP B 1 306 ? 58.783 42.453 93.946 1.00 14.58 330 TRP B O 1
ATOM 7004 N N . SER B 1 307 ? 60.179 43.320 95.440 1.00 13.49 331 SER B N 1
ATOM 7005 C CA . SER B 1 307 ? 60.691 44.362 94.591 1.00 12.43 331 SER B CA 1
ATOM 7006 C C . SER B 1 307 ? 62.136 43.972 94.202 1.00 13.31 331 SER B C 1
ATOM 7007 O O . SER B 1 307 ? 63.063 43.967 95.012 1.00 13.06 331 SER B O 1
ATOM 7010 N N . GLY B 1 308 ? 62.280 43.571 92.937 1.00 14.41 332 GLY B N 1
ATOM 7011 C CA . GLY B 1 308 ? 63.504 43.221 92.382 1.00 14.86 332 GLY B CA 1
ATOM 7012 C C . GLY B 1 308 ? 63.700 41.758 92.100 1.00 15.49 332 GLY B C 1
ATOM 7013 O O . GLY B 1 308 ? 64.806 41.362 91.677 1.00 17.41 332 GLY B O 1
ATOM 7014 N N . ASN B 1 309 ? 62.724 40.943 92.479 1.00 15.33 333 ASN B N 1
ATOM 7015 C CA . ASN B 1 309 ? 62.734 39.496 92.345 1.00 14.72 333 ASN B CA 1
ATOM 7016 C C . ASN B 1 309 ? 61.428 39.012 91.809 1.00 15.12 333 ASN B C 1
ATOM 7017 O O . ASN B 1 309 ? 61.384 38.243 90.841 1.00 16.01 333 ASN B O 1
ATOM 7022 N N . LEU B 1 310 ? 60.364 39.510 92.366 1.00 15.30 334 LEU B N 1
ATOM 7023 C CA . LEU B 1 310 ? 59.038 39.077 91.928 1.00 16.35 334 LEU B CA 1
ATOM 7024 C C . LEU B 1 310 ? 58.658 39.873 90.731 1.00 16.59 334 LEU B C 1
ATOM 7025 O O . LEU B 1 310 ? 58.170 39.348 89.799 1.00 15.17 334 LEU B O 1
ATOM 7030 N N . VAL B 1 311 ? 58.876 41.188 90.858 1.00 18.70 335 VAL B N 1
ATOM 7031 C CA . VAL B 1 311 ? 58.714 42.204 89.820 1.00 20.49 335 VAL B CA 1
ATOM 7032 C C . VAL B 1 311 ? 60.055 42.895 89.682 1.00 21.01 335 VAL B C 1
ATOM 7033 O O . VAL B 1 311 ? 60.553 43.549 90.629 1.00 20.22 335 VAL B O 1
ATOM 7037 N N . THR B 1 312 ? 60.618 42.789 88.485 1.00 21.05 336 THR B N 1
ATOM 7038 C CA . THR B 1 312 ? 61.988 43.281 88.229 1.00 21.11 336 THR B CA 1
ATOM 7039 C C . THR B 1 312 ? 62.101 44.329 87.145 1.00 19.57 336 THR B C 1
ATOM 7040 O O . THR B 1 312 ? 61.355 44.294 86.109 1.00 20.47 336 THR B O 1
ATOM 7044 N N . ASN B 1 313 ? 62.995 45.278 87.362 1.00 17.42 337 ASN B N 1
ATOM 7045 C CA . ASN B 1 313 ? 63.332 46.278 86.381 1.00 16.75 337 ASN B CA 1
ATOM 7046 C C . ASN B 1 313 ? 63.656 45.717 85.016 1.00 16.57 337 ASN B C 1
ATOM 7047 O O . ASN B 1 313 ? 64.451 44.818 84.915 1.00 17.17 337 ASN B O 1
ATOM 7052 N N . GLU B 1 314 ? 63.074 46.246 83.946 1.00 15.13 338 GLU B N 1
ATOM 7053 C CA . GLU B 1 314 ? 63.488 45.730 82.666 1.00 14.78 338 GLU B CA 1
ATOM 7054 C C . GLU B 1 314 ? 64.856 46.163 82.242 1.00 13.27 338 GLU B C 1
ATOM 7055 O O . GLU B 1 314 ? 65.503 45.464 81.514 1.00 13.68 338 GLU B O 1
ATOM 7061 N N . SER B 1 315 ? 65.277 47.333 82.648 1.00 13.33 339 SER B N 1
ATOM 7062 C CA . SER B 1 315 ? 66.622 47.785 82.391 1.00 14.97 339 SER B CA 1
ATOM 7063 C C . SER B 1 315 ? 67.363 48.290 83.625 1.00 15.87 339 SER B C 1
ATOM 7064 O O . SER B 1 315 ? 66.851 48.246 84.683 1.00 16.63 339 SER B O 1
ATOM 7067 N N . TRP B 1 316 ? 68.577 48.729 83.481 1.00 16.77 340 TRP B N 1
ATOM 7068 C CA . TRP B 1 316 ? 69.293 49.270 84.633 1.00 18.36 340 TRP B CA 1
ATOM 7069 C C . TRP B 1 316 ? 69.052 50.769 84.945 1.00 18.04 340 TRP B C 1
ATOM 7070 O O . TRP B 1 316 ? 69.688 51.361 85.829 1.00 16.90 340 TRP B O 1
ATOM 7081 N N . ARG B 1 317 ? 68.103 51.337 84.194 1.00 17.35 341 ARG B N 1
ATOM 7082 C CA . ARG B 1 317 ? 67.690 52.728 84.381 1.00 16.31 341 ARG B CA 1
ATOM 7083 C C . ARG B 1 317 ? 66.452 52.704 85.217 1.00 14.31 341 ARG B C 1
ATOM 7084 O O . ARG B 1 317 ? 66.060 53.707 85.739 1.00 12.64 341 ARG B O 1
ATOM 7092 N N . ASP B 1 318 ? 65.879 51.508 85.388 1.00 13.14 342 ASP B N 1
ATOM 7093 C CA . ASP B 1 318 ? 64.662 51.331 86.197 1.00 11.75 342 ASP B CA 1
ATOM 7094 C C . ASP B 1 318 ? 64.984 50.714 87.540 1.00 11.23 342 ASP B C 1
ATOM 7095 O O . ASP B 1 318 ? 64.112 50.241 88.310 1.00 11.27 342 ASP B O 1
ATOM 7100 N N . LEU B 1 319 ? 66.271 50.762 87.809 1.00 10.52 343 LEU B N 1
ATOM 7101 C CA . LEU B 1 319 ? 66.876 50.143 88.961 1.00 11.00 343 LEU B CA 1
ATOM 7102 C C . LEU B 1 319 ? 66.292 50.661 90.236 1.00 12.49 343 LEU B C 1
ATOM 7103 O O . LEU B 1 319 ? 66.384 50.037 91.268 1.00 13.93 343 LEU B O 1
ATOM 7108 N N . TRP B 1 320 ? 65.669 51.818 90.198 1.00 14.21 344 TRP B N 1
ATOM 7109 C CA . TRP B 1 320 ? 65.020 52.390 91.388 1.00 14.34 344 TRP B CA 1
ATOM 7110 C C . TRP B 1 320 ? 63.677 51.701 91.743 1.00 15.63 344 TRP B C 1
ATOM 7111 O O . TRP B 1 320 ? 63.220 51.853 92.901 1.00 15.81 344 TRP B O 1
ATOM 7122 N N . LEU B 1 321 ? 63.046 50.975 90.770 1.00 15.61 345 LEU B N 1
ATOM 7123 C CA . LEU B 1 321 ? 61.707 50.386 90.981 1.00 14.46 345 LEU B CA 1
ATOM 7124 C C . LEU B 1 321 ? 62.004 49.203 91.901 1.00 14.88 345 LEU B C 1
ATOM 7125 O O . LEU B 1 321 ? 61.176 48.601 92.525 1.00 14.10 345 LEU B O 1
ATOM 7130 N N . ASN B 1 322 ? 63.284 48.917 91.988 1.00 16.08 346 ASN B N 1
ATOM 7131 C CA . ASN B 1 322 ? 63.835 47.829 92.741 1.00 15.51 346 ASN B CA 1
ATOM 7132 C C . ASN B 1 322 ? 64.235 48.300 94.066 1.00 15.53 346 ASN B C 1
ATOM 7133 O O . ASN B 1 322 ? 63.690 47.827 95.051 1.00 15.54 346 ASN B O 1
ATOM 7138 N N . GLU B 1 323 ? 65.280 49.134 94.158 1.00 15.56 347 GLU B N 1
ATOM 7139 C CA . GLU B 1 323 ? 65.805 49.555 95.494 1.00 14.59 347 GLU B CA 1
ATOM 7140 C C . GLU B 1 323 ? 64.854 50.465 96.206 1.00 13.00 347 GLU B C 1
ATOM 7141 O O . GLU B 1 323 ? 64.725 50.383 97.423 1.00 12.01 347 GLU B O 1
ATOM 7147 N N . GLY B 1 324 ? 64.174 51.307 95.438 1.00 11.52 348 GLY B N 1
ATOM 7148 C CA . GLY B 1 324 ? 63.182 52.194 95.971 1.00 10.56 348 GLY B CA 1
ATOM 7149 C C . GLY B 1 324 ? 62.166 51.468 96.797 1.00 11.04 348 GLY B C 1
ATOM 7150 O O . GLY B 1 324 ? 62.155 51.566 98.059 1.00 12.41 348 GLY B O 1
ATOM 7151 N N . PHE B 1 325 ? 61.336 50.697 96.112 1.00 9.71 349 PHE B N 1
ATOM 7152 C CA . PHE B 1 325 ? 60.410 49.851 96.825 1.00 10.17 349 PHE B CA 1
ATOM 7153 C C . PHE B 1 325 ? 60.931 48.897 97.877 1.00 12.04 349 PHE B C 1
ATOM 7154 O O . PHE B 1 325 ? 60.265 48.624 98.870 1.00 12.60 349 PHE B O 1
ATOM 7162 N N . THR B 1 326 ? 62.064 48.276 97.617 1.00 13.21 350 THR B N 1
ATOM 7163 C CA . THR B 1 326 ? 62.664 47.349 98.571 1.00 12.35 350 THR B CA 1
ATOM 7164 C C . THR B 1 326 ? 63.160 48.112 99.802 1.00 13.01 350 THR B C 1
ATOM 7165 O O . THR B 1 326 ? 63.118 47.587 100.913 1.00 13.12 350 THR B O 1
ATOM 7169 N N . SER B 1 327 ? 63.591 49.355 99.644 1.00 14.46 351 SER B N 1
ATOM 7170 C CA . SER B 1 327 ? 63.959 50.185 100.826 1.00 15.86 351 SER B CA 1
ATOM 7171 C C . SER B 1 327 ? 62.743 50.568 101.576 1.00 14.65 351 SER B C 1
ATOM 7172 O O . SER B 1 327 ? 62.743 50.485 102.794 1.00 14.64 351 SER B O 1
ATOM 7175 N N . TYR B 1 328 ? 61.650 50.895 100.855 1.00 13.80 352 TYR B N 1
ATOM 7176 C CA . TYR B 1 328 ? 60.380 51.241 101.515 1.00 12.59 352 TYR B CA 1
ATOM 7177 C C . TYR B 1 328 ? 59.763 50.122 102.330 1.00 11.79 352 TYR B C 1
ATOM 7178 O O . TYR B 1 328 ? 59.428 50.267 103.523 1.00 10.17 352 TYR B O 1
ATOM 7187 N N . VAL B 1 329 ? 59.664 48.966 101.683 1.00 11.45 353 VAL B N 1
ATOM 7188 C CA . VAL B 1 329 ? 59.144 47.714 102.215 1.00 9.69 353 VAL B CA 1
ATOM 7189 C C . VAL B 1 329 ? 60.095 47.252 103.298 1.00 10.04 353 VAL B C 1
ATOM 7190 O O . VAL B 1 329 ? 59.660 46.639 104.237 1.00 12.20 353 VAL B O 1
ATOM 7194 N N . GLU B 1 330 ? 61.374 47.483 103.157 1.00 9.78 354 GLU B N 1
ATOM 7195 C CA . GLU B 1 330 ? 62.333 47.139 104.188 1.00 11.09 354 GLU B CA 1
ATOM 7196 C C . GLU B 1 330 ? 61.918 47.726 105.524 1.00 11.60 354 GLU B C 1
ATOM 7197 O O . GLU B 1 330 ? 61.861 47.026 106.531 1.00 12.37 354 GLU B O 1
ATOM 7203 N N . ASN B 1 331 ? 61.660 49.046 105.545 1.00 12.12 355 ASN B N 1
ATOM 7204 C CA . ASN B 1 331 ? 61.377 49.808 106.763 1.00 10.60 355 ASN B CA 1
ATOM 7205 C C . ASN B 1 331 ? 60.089 49.323 107.336 1.00 11.32 355 ASN B C 1
ATOM 7206 O O . ASN B 1 331 ? 60.000 49.086 108.546 1.00 10.41 355 ASN B O 1
ATOM 7211 N N . ARG B 1 332 ? 59.087 49.152 106.473 1.00 12.01 356 ARG B N 1
ATOM 7212 C CA . ARG B 1 332 ? 57.802 48.662 106.925 1.00 12.13 356 ARG B CA 1
ATOM 7213 C C . ARG B 1 332 ? 57.920 47.376 107.739 1.00 11.74 356 ARG B C 1
ATOM 7214 O O . ARG B 1 332 ? 57.339 47.225 108.815 1.00 12.46 356 ARG B O 1
ATOM 7222 N N . ILE B 1 333 ? 58.580 46.397 107.162 1.00 11.44 357 ILE B N 1
ATOM 7223 C CA . ILE B 1 333 ? 58.826 45.155 107.868 1.00 11.36 357 ILE B CA 1
ATOM 7224 C C . ILE B 1 333 ? 59.548 45.423 109.192 1.00 12.10 357 ILE B C 1
ATOM 7225 O O . ILE B 1 333 ? 59.405 44.658 110.142 1.00 13.21 357 ILE B O 1
ATOM 7230 N N . MET B 1 334 ? 60.323 46.496 109.266 1.00 12.99 358 MET B N 1
ATOM 7231 C CA . MET B 1 334 ? 61.021 46.847 110.510 1.00 14.39 358 MET B CA 1
ATOM 7232 C C . MET B 1 334 ? 60.076 47.439 111.518 1.00 15.02 358 MET B C 1
ATOM 7233 O O . MET B 1 334 ? 60.190 47.218 112.715 1.00 14.56 358 MET B O 1
ATOM 7238 N N . GLU B 1 335 ? 59.142 48.211 111.026 1.00 16.50 359 GLU B N 1
ATOM 7239 C CA . GLU B 1 335 ? 58.113 48.803 111.908 1.00 15.92 359 GLU B CA 1
ATOM 7240 C C . GLU B 1 335 ? 57.226 47.752 112.519 1.00 15.62 359 GLU B C 1
ATOM 7241 O O . GLU B 1 335 ? 56.974 47.772 113.746 1.00 15.69 359 GLU B O 1
ATOM 7247 N N . ALA B 1 336 ? 56.737 46.847 111.658 1.00 15.53 360 ALA B N 1
ATOM 7248 C CA . ALA B 1 336 ? 55.871 45.722 112.041 1.00 15.01 360 ALA B CA 1
ATOM 7249 C C . ALA B 1 336 ? 56.506 44.800 113.109 1.00 15.20 360 ALA B C 1
ATOM 7250 O O . ALA B 1 336 ? 55.857 44.409 114.063 1.00 17.04 360 ALA B O 1
ATOM 7252 N N . VAL B 1 337 ? 57.739 44.379 112.919 1.00 15.42 361 VAL B N 1
ATOM 7253 C CA . VAL B 1 337 ? 58.333 43.505 113.895 1.00 14.55 361 VAL B CA 1
ATOM 7254 C C . VAL B 1 337 ? 59.050 44.149 115.020 1.00 14.02 361 VAL B C 1
ATOM 7255 O O . VAL B 1 337 ? 59.031 43.577 116.125 1.00 14.59 361 VAL B O 1
ATOM 7259 N N . PHE B 1 338 ? 59.648 45.339 114.802 1.00 13.79 362 PHE B N 1
ATOM 7260 C CA . PHE B 1 338 ? 60.450 46.058 115.856 1.00 15.02 362 PHE B CA 1
ATOM 7261 C C . PHE B 1 338 ? 59.843 47.346 116.404 1.00 16.38 362 PHE B C 1
ATOM 7262 O O . PHE B 1 338 ? 60.273 47.859 117.453 1.00 16.00 362 PHE B O 1
ATOM 7270 N N . GLY B 1 339 ? 58.838 47.875 115.704 1.00 17.57 363 GLY B N 1
ATOM 7271 C CA . GLY B 1 339 ? 58.243 49.079 116.169 1.00 19.17 363 GLY B CA 1
ATOM 7272 C C . GLY B 1 339 ? 58.656 50.329 115.435 1.00 21.52 363 GLY B C 1
ATOM 7273 O O . GLY B 1 339 ? 59.803 50.410 114.933 1.00 23.78 363 GLY B O 1
ATOM 7274 N N . THR B 1 340 ? 57.753 51.338 115.355 1.00 21.24 364 THR B N 1
ATOM 7275 C CA . THR B 1 340 ? 58.025 52.516 114.581 1.00 19.58 364 THR B CA 1
ATOM 7276 C C . THR B 1 340 ? 59.095 53.428 115.153 1.00 18.99 364 THR B C 1
ATOM 7277 O O . THR B 1 340 ? 59.549 54.265 114.455 1.00 20.20 364 THR B O 1
ATOM 7281 N N . ASP B 1 341 ? 59.543 53.283 116.372 1.00 18.64 365 ASP B N 1
ATOM 7282 C CA . ASP B 1 341 ? 60.617 54.137 116.819 1.00 20.77 365 ASP B CA 1
ATOM 7283 C C . ASP B 1 341 ? 61.964 53.615 116.321 1.00 20.99 365 ASP B C 1
ATOM 7284 O O . ASP B 1 341 ? 62.911 54.325 116.137 1.00 20.51 365 ASP B O 1
ATOM 7289 N N . ARG B 1 342 ? 62.102 52.334 116.135 1.00 21.79 366 ARG B N 1
ATOM 7290 C CA . ARG B 1 342 ? 63.268 51.757 115.510 1.00 22.18 366 ARG B CA 1
ATOM 7291 C C . ARG B 1 342 ? 63.332 51.991 114.028 1.00 22.63 366 ARG B C 1
ATOM 7292 O O . ARG B 1 342 ? 64.368 52.080 113.463 1.00 23.11 366 ARG B O 1
ATOM 7300 N N . ALA B 1 343 ? 62.170 52.078 113.427 1.00 22.12 367 ALA B N 1
ATOM 7301 C CA . ALA B 1 343 ? 61.972 52.152 112.037 1.00 20.98 367 ALA B CA 1
ATOM 7302 C C . ALA B 1 343 ? 62.281 53.518 111.550 1.00 21.83 367 ALA B C 1
ATOM 7303 O O . ALA B 1 343 ? 62.796 53.696 110.510 1.00 22.29 367 ALA B O 1
ATOM 7305 N N . VAL B 1 344 ? 61.940 54.493 112.342 1.00 21.89 368 VAL B N 1
ATOM 7306 C CA . VAL B 1 344 ? 62.057 55.872 111.998 1.00 21.73 368 VAL B CA 1
ATOM 7307 C C . VAL B 1 344 ? 63.354 56.444 112.437 1.00 22.08 368 VAL B C 1
ATOM 7308 O O . VAL B 1 344 ? 63.647 57.534 112.134 1.00 22.63 368 VAL B O 1
ATOM 7312 N N . MET B 1 345 ? 64.115 55.662 113.146 1.00 22.71 369 MET B N 1
ATOM 7313 C CA . MET B 1 345 ? 65.437 55.960 113.582 1.00 23.11 369 MET B CA 1
ATOM 7314 C C . MET B 1 345 ? 66.352 55.582 112.498 1.00 23.72 369 MET B C 1
ATOM 7315 O O . MET B 1 345 ? 67.453 55.981 112.448 1.00 23.40 369 MET B O 1
ATOM 7320 N N . GLU B 1 346 ? 65.834 54.778 111.612 1.00 25.26 370 GLU B N 1
ATOM 7321 C CA . GLU B 1 346 ? 66.543 54.172 110.532 1.00 26.71 370 GLU B CA 1
ATOM 7322 C C . GLU B 1 346 ? 66.250 54.902 109.250 1.00 27.65 370 GLU B C 1
ATOM 7323 O O . GLU B 1 346 ? 66.902 54.742 108.273 1.00 29.00 370 GLU B O 1
ATOM 7329 N N . GLN B 1 347 ? 65.237 55.714 109.296 1.00 27.13 371 GLN B N 1
ATOM 7330 C CA . GLN B 1 347 ? 64.755 56.423 108.175 1.00 26.17 371 GLN B CA 1
ATOM 7331 C C . GLN B 1 347 ? 65.483 57.714 108.160 1.00 24.56 371 GLN B C 1
ATOM 7332 O O . GLN B 1 347 ? 65.804 58.228 107.155 1.00 24.49 371 GLN B O 1
ATOM 7338 N N . ALA B 1 348 ? 65.727 58.214 109.335 1.00 23.25 372 ALA B N 1
ATOM 7339 C CA . ALA B 1 348 ? 66.505 59.369 109.558 1.00 23.33 372 ALA B CA 1
ATOM 7340 C C . ALA B 1 348 ? 67.922 59.068 109.270 1.00 24.40 372 ALA B C 1
ATOM 7341 O O . ALA B 1 348 ? 68.514 59.657 108.437 1.00 25.65 372 ALA B O 1
ATOM 7343 N N . LEU B 1 349 ? 68.482 58.124 109.967 1.00 24.72 373 LEU B N 1
ATOM 7344 C CA . LEU B 1 349 ? 69.864 57.818 109.798 1.00 24.67 373 LEU B CA 1
ATOM 7345 C C . LEU B 1 349 ? 70.220 57.730 108.374 1.00 25.06 373 LEU B C 1
ATOM 7346 O O . LEU B 1 349 ? 71.350 57.954 107.990 1.00 26.41 373 LEU B O 1
ATOM 7351 N N . GLY B 1 350 ? 69.243 57.379 107.584 1.00 24.80 374 GLY B N 1
ATOM 7352 C CA . GLY B 1 350 ? 69.457 56.992 106.234 1.00 23.97 374 GLY B CA 1
ATOM 7353 C C . GLY B 1 350 ? 69.234 58.125 105.333 1.00 24.56 374 GLY B C 1
ATOM 7354 O O . GLY B 1 350 ? 69.952 58.299 104.425 1.00 26.04 374 GLY B O 1
ATOM 7355 N N . ALA B 1 351 ? 68.197 58.887 105.584 1.00 25.08 375 ALA B N 1
ATOM 7356 C CA . ALA B 1 351 ? 67.984 60.191 104.860 1.00 25.80 375 ALA B CA 1
ATOM 7357 C C . ALA B 1 351 ? 69.107 61.254 105.073 1.00 26.55 375 ALA B C 1
ATOM 7358 O O . ALA B 1 351 ? 69.315 62.089 104.253 1.00 26.39 375 ALA B O 1
ATOM 7360 N N . GLN B 1 352 ? 69.813 61.235 106.188 1.00 27.61 376 GLN B N 1
ATOM 7361 C CA . GLN B 1 352 ? 71.005 62.074 106.369 1.00 29.41 376 GLN B CA 1
ATOM 7362 C C . GLN B 1 352 ? 72.141 61.722 105.400 1.00 29.90 376 GLN B C 1
ATOM 7363 O O . GLN B 1 352 ? 72.982 62.571 105.095 1.00 29.97 376 GLN B O 1
ATOM 7369 N N . ASP B 1 353 ? 72.180 60.465 104.949 1.00 29.41 377 ASP B N 1
ATOM 7370 C CA . ASP B 1 353 ? 73.219 59.939 104.017 1.00 29.80 377 ASP B CA 1
ATOM 7371 C C . ASP B 1 353 ? 72.881 60.292 102.591 1.00 27.90 377 ASP B C 1
ATOM 7372 O O . ASP B 1 353 ? 73.751 60.658 101.814 1.00 27.60 377 ASP B O 1
ATOM 7377 N N . LEU B 1 354 ? 71.588 60.222 102.290 1.00 26.37 378 LEU B N 1
ATOM 7378 C CA . LEU B 1 354 ? 71.041 60.624 100.991 1.00 24.04 378 LEU B CA 1
ATOM 7379 C C . LEU B 1 354 ? 71.461 62.047 100.749 1.00 23.61 378 LEU B C 1
ATOM 7380 O O . LEU B 1 354 ? 72.008 62.334 99.729 1.00 23.23 378 LEU B O 1
ATOM 7385 N N . ASN B 1 355 ? 71.201 62.932 101.718 1.00 23.17 379 ASN B N 1
ATOM 7386 C CA . ASN B 1 355 ? 71.588 64.326 101.689 1.00 22.79 379 ASN B CA 1
ATOM 7387 C C . ASN B 1 355 ? 73.065 64.486 101.565 1.00 24.29 379 ASN B C 1
ATOM 7388 O O . ASN B 1 355 ? 73.490 65.338 100.782 1.00 25.26 379 ASN B O 1
ATOM 7393 N N . ALA B 1 356 ? 73.875 63.704 102.306 1.00 25.27 380 ALA B N 1
ATOM 7394 C CA . ALA B 1 356 ? 75.336 63.774 102.155 1.00 25.36 380 ALA B CA 1
ATOM 7395 C C . ALA B 1 356 ? 75.790 63.325 100.777 1.00 25.23 380 ALA B C 1
ATOM 7396 O O . ALA B 1 356 ? 76.697 63.909 100.216 1.00 24.99 380 ALA B O 1
ATOM 7398 N N . GLU B 1 357 ? 75.190 62.258 100.250 1.00 25.77 381 GLU B N 1
ATOM 7399 C CA . GLU B 1 357 ? 75.470 61.820 98.885 1.00 27.71 381 GLU B CA 1
ATOM 7400 C C . GLU B 1 357 ? 75.005 62.748 97.754 1.00 28.33 381 GLU B C 1
ATOM 7401 O O . GLU B 1 357 ? 75.670 62.880 96.727 1.00 28.99 381 GLU B O 1
ATOM 7407 N N . ILE B 1 358 ? 73.838 63.347 97.873 1.00 28.22 382 ILE B N 1
ATOM 7408 C CA . ILE B 1 358 ? 73.377 64.232 96.836 1.00 28.04 382 ILE B CA 1
ATOM 7409 C C . ILE B 1 358 ? 74.489 65.285 96.697 1.00 28.57 382 ILE B C 1
ATOM 7410 O O . ILE B 1 358 ? 74.821 65.715 95.586 1.00 28.27 382 ILE B O 1
ATOM 7415 N N . LEU B 1 359 ? 75.081 65.700 97.814 1.00 29.55 383 LEU B N 1
ATOM 7416 C CA . LEU B 1 359 ? 76.158 66.694 97.774 1.00 30.40 383 LEU B CA 1
ATOM 7417 C C . LEU B 1 359 ? 77.435 66.284 97.037 1.00 31.32 383 LEU B C 1
ATOM 7418 O O . LEU B 1 359 ? 77.994 67.055 96.264 1.00 31.58 383 LEU B O 1
ATOM 7423 N N . GLU B 1 360 ? 77.926 65.078 97.307 1.00 31.41 384 GLU B N 1
ATOM 7424 C CA . GLU B 1 360 ? 79.111 64.546 96.650 1.00 32.74 384 GLU B CA 1
ATOM 7425 C C . GLU B 1 360 ? 78.738 64.003 95.283 1.00 32.42 384 GLU B C 1
ATOM 7426 O O . GLU B 1 360 ? 79.616 63.643 94.500 1.00 33.08 384 GLU B O 1
ATOM 7432 N N . LEU B 1 361 ? 77.480 64.069 94.919 1.00 31.46 385 LEU B N 1
ATOM 7433 C CA . LEU B 1 361 ? 77.049 63.443 93.709 1.00 31.12 385 LEU B CA 1
ATOM 7434 C C . LEU B 1 361 ? 76.774 64.383 92.584 1.00 31.21 385 LEU B C 1
ATOM 7435 O O . LEU B 1 361 ? 76.430 65.504 92.781 1.00 32.20 385 LEU B O 1
ATOM 7440 N N . ASP B 1 362 ? 76.938 63.876 91.389 1.00 32.75 386 ASP B N 1
ATOM 7441 C CA . ASP B 1 362 ? 76.729 64.587 90.168 1.00 34.08 386 ASP B CA 1
ATOM 7442 C C . ASP B 1 362 ? 75.233 64.796 89.985 1.00 33.68 386 ASP B C 1
ATOM 7443 O O . ASP B 1 362 ? 74.505 63.884 90.026 1.00 34.73 386 ASP B O 1
ATOM 7448 N N . ALA B 1 363 ? 74.808 66.018 89.763 1.00 33.18 387 ALA B N 1
ATOM 7449 C CA . ALA B 1 363 ? 73.404 66.358 89.696 1.00 32.33 387 ALA B CA 1
ATOM 7450 C C . ALA B 1 363 ? 72.766 65.768 88.482 1.00 31.57 387 ALA B C 1
ATOM 7451 O O . ALA B 1 363 ? 72.158 66.481 87.732 1.00 32.52 387 ALA B O 1
ATOM 7453 N N . SER B 1 364 ? 72.914 64.482 88.260 1.00 31.59 388 SER B N 1
ATOM 7454 C CA . SER B 1 364 ? 72.376 63.842 87.076 1.00 31.52 388 SER B CA 1
ATOM 7455 C C . SER B 1 364 ? 72.099 62.420 87.506 1.00 31.12 388 SER B C 1
ATOM 7456 O O . SER B 1 364 ? 71.167 61.787 87.063 1.00 29.71 388 SER B O 1
ATOM 7459 N N . ASP B 1 365 ? 72.935 61.946 88.426 1.00 31.61 389 ASP B N 1
ATOM 7460 C CA . ASP B 1 365 ? 72.826 60.647 89.016 1.00 31.39 389 ASP B CA 1
ATOM 7461 C C . ASP B 1 365 ? 71.846 60.683 90.178 1.00 30.44 389 ASP B C 1
ATOM 7462 O O . ASP B 1 365 ? 71.320 59.629 90.584 1.00 31.33 389 ASP B O 1
ATOM 7467 N N . THR B 1 366 ? 71.556 61.902 90.701 1.00 28.33 390 THR B N 1
ATOM 7468 C CA . THR B 1 366 ? 70.601 62.027 91.773 1.00 26.67 390 THR B CA 1
ATOM 7469 C C . THR B 1 366 ? 69.192 61.849 91.238 1.00 25.61 390 THR B C 1
ATOM 7470 O O . THR B 1 366 ? 68.251 61.984 91.994 1.00 25.73 390 THR B O 1
ATOM 7474 N N . GLN B 1 367 ? 69.023 61.591 89.951 1.00 23.53 391 GLN B N 1
ATOM 7475 C CA . GLN B 1 367 ? 67.687 61.374 89.408 1.00 21.91 391 GLN B CA 1
ATOM 7476 C C . GLN B 1 367 ? 67.294 59.935 89.585 1.00 20.94 391 GLN B C 1
ATOM 7477 O O . GLN B 1 367 ? 68.154 59.085 89.676 1.00 20.45 391 GLN B O 1
ATOM 7483 N N . LEU B 1 368 ? 65.996 59.658 89.649 1.00 20.05 392 LEU B N 1
ATOM 7484 C CA . LEU B 1 368 ? 65.554 58.269 89.914 1.00 18.33 392 LEU B CA 1
ATOM 7485 C C . LEU B 1 368 ? 65.706 57.370 88.678 1.00 19.71 392 LEU B C 1
ATOM 7486 O O . LEU B 1 368 ? 66.301 56.286 88.704 1.00 18.64 392 LEU B O 1
ATOM 7491 N N . TYR B 1 369 ? 65.187 57.875 87.565 1.00 20.84 393 TYR B N 1
ATOM 7492 C CA . TYR B 1 369 ? 65.261 57.225 86.264 1.00 20.43 393 TYR B CA 1
ATOM 7493 C C . TYR B 1 369 ? 66.569 57.742 85.706 1.00 20.49 393 TYR B C 1
ATOM 7494 O O . TYR B 1 369 ? 66.606 58.555 84.825 1.00 20.62 393 TYR B O 1
ATOM 7503 N N . ILE B 1 370 ? 67.648 57.229 86.263 1.00 21.21 394 ILE B N 1
ATOM 7504 C CA . ILE B 1 370 ? 69.005 57.616 85.974 1.00 23.39 394 ILE B CA 1
ATOM 7505 C C . ILE B 1 370 ? 69.430 57.237 84.572 1.00 24.21 394 ILE B C 1
ATOM 7506 O O . ILE B 1 370 ? 69.019 56.235 84.039 1.00 23.23 394 ILE B O 1
ATOM 7511 N N . ASP B 1 371 ? 70.269 58.101 83.984 1.00 26.85 395 ASP B N 1
ATOM 7512 C CA . ASP B 1 371 ? 70.992 57.845 82.723 1.00 28.67 395 ASP B CA 1
ATOM 7513 C C . ASP B 1 371 ? 72.356 57.323 83.093 1.00 28.36 395 ASP B C 1
ATOM 7514 O O . ASP B 1 371 ? 73.121 57.939 83.900 1.00 27.82 395 ASP B O 1
ATOM 7519 N N . LEU B 1 372 ? 72.633 56.172 82.482 1.00 28.24 396 LEU B N 1
ATOM 7520 C CA . LEU B 1 372 ? 73.872 55.471 82.716 1.00 26.62 396 LEU B CA 1
ATOM 7521 C C . LEU B 1 372 ? 75.077 56.085 81.981 1.00 25.00 396 LEU B C 1
ATOM 7522 O O . LEU B 1 372 ? 76.228 55.947 82.423 1.00 25.00 396 LEU B O 1
ATOM 7527 N N . LYS B 1 373 ? 74.800 56.800 80.891 1.00 24.01 397 LYS B N 1
ATOM 7528 C CA . LYS B 1 373 ? 75.809 57.461 80.110 1.00 22.40 397 LYS B CA 1
ATOM 7529 C C . LYS B 1 373 ? 76.760 56.489 79.454 1.00 23.62 397 LYS B C 1
ATOM 7530 O O . LYS B 1 373 ? 77.872 56.909 79.120 1.00 25.44 397 LYS B O 1
ATOM 7536 N N . GLY B 1 374 ? 76.376 55.212 79.314 1.00 24.20 398 GLY B N 1
ATOM 7537 C CA . GLY B 1 374 ? 77.212 54.196 78.693 1.00 24.11 398 GLY B CA 1
ATOM 7538 C C . GLY B 1 374 ? 78.220 53.620 79.679 1.00 24.86 398 GLY B C 1
ATOM 7539 O O . GLY B 1 374 ? 79.084 52.826 79.314 1.00 24.83 398 GLY B O 1
ATOM 7540 N N . ARG B 1 375 ? 78.055 53.976 80.943 1.00 25.65 399 ARG B N 1
ATOM 7541 C CA . ARG B 1 375 ? 78.780 53.381 82.056 1.00 26.20 399 ARG B CA 1
ATOM 7542 C C . ARG B 1 375 ? 78.521 51.910 82.363 1.00 27.31 399 ARG B C 1
ATOM 7543 O O . ARG B 1 375 ? 77.546 51.310 81.907 1.00 29.15 399 ARG B O 1
ATOM 7551 N N . ASP B 1 376 ? 79.446 51.354 83.137 1.00 28.30 400 ASP B N 1
ATOM 7552 C CA . ASP B 1 376 ? 79.227 50.236 84.038 1.00 30.40 400 ASP B CA 1
ATOM 7553 C C . ASP B 1 376 ? 78.050 50.476 84.945 1.00 32.28 400 ASP B C 1
ATOM 7554 O O . ASP B 1 376 ? 77.907 51.551 85.506 1.00 32.48 400 ASP B O 1
ATOM 7559 N N . PRO B 1 377 ? 77.231 49.447 85.114 1.00 34.16 401 PRO B N 1
ATOM 7560 C CA . PRO B 1 377 ? 76.009 49.544 85.900 1.00 36.58 401 PRO B CA 1
ATOM 7561 C C . PRO B 1 377 ? 76.324 49.372 87.373 1.00 39.61 401 PRO B C 1
ATOM 7562 O O . PRO B 1 377 ? 75.448 49.301 88.215 1.00 39.25 401 PRO B O 1
ATOM 7566 N N . ASP B 1 378 ? 77.609 49.324 87.671 1.00 43.62 402 ASP B N 1
ATOM 7567 C CA . ASP B 1 378 ? 78.081 49.257 89.036 1.00 48.10 402 ASP B CA 1
ATOM 7568 C C . ASP B 1 378 ? 79.086 50.323 89.440 1.00 50.78 402 ASP B C 1
ATOM 7569 O O . ASP B 1 378 ? 79.271 50.583 90.619 1.00 52.28 402 ASP B O 1
ATOM 7574 N N . ASP B 1 379 ? 79.740 50.934 88.457 1.00 52.74 403 ASP B N 1
ATOM 7575 C CA . ASP B 1 379 ? 79.828 52.394 88.333 1.00 53.36 403 ASP B CA 1
ATOM 7576 C C . ASP B 1 379 ? 78.605 53.272 88.168 1.00 52.25 403 ASP B C 1
ATOM 7577 O O . ASP B 1 379 ? 78.723 54.485 88.167 1.00 53.03 403 ASP B O 1
ATOM 7582 N N . ALA B 1 380 ? 77.439 52.655 88.003 1.00 51.27 404 ALA B N 1
ATOM 7583 C CA . ALA B 1 380 ? 76.173 53.342 88.214 1.00 50.24 404 ALA B CA 1
ATOM 7584 C C . ALA B 1 380 ? 76.027 54.132 89.479 1.00 49.94 404 ALA B C 1
ATOM 7585 O O . ALA B 1 380 ? 75.625 55.285 89.457 1.00 51.80 404 ALA B O 1
ATOM 7587 N N . PHE B 1 381 ? 76.381 53.502 90.586 1.00 49.03 405 PHE B N 1
ATOM 7588 C CA . PHE B 1 381 ? 75.426 53.129 91.604 1.00 48.14 405 PHE B CA 1
ATOM 7589 C C . PHE B 1 381 ? 75.576 54.094 92.757 1.00 47.07 405 PHE B C 1
ATOM 7590 O O . PHE B 1 381 ? 76.660 54.285 93.292 1.00 48.49 405 PHE B O 1
ATOM 7592 N N . SER B 1 382 ? 74.471 54.696 93.148 1.00 43.06 406 SER B N 1
ATOM 7593 C CA . SER B 1 382 ? 74.387 55.375 94.412 1.00 39.92 406 SER B CA 1
ATOM 7594 C C . SER B 1 382 ? 73.473 54.851 95.493 1.00 37.58 406 SER B C 1
ATOM 7595 O O . SER B 1 382 ? 73.035 53.718 95.458 1.00 36.46 406 SER B O 1
ATOM 7598 N N . GLY B 1 383 ? 73.196 55.701 96.463 1.00 35.54 407 GLY B N 1
ATOM 7599 C CA . GLY B 1 383 ? 72.141 55.425 97.445 1.00 32.49 407 GLY B CA 1
ATOM 7600 C C . GLY B 1 383 ? 70.847 56.053 96.999 1.00 29.70 407 GLY B C 1
ATOM 7601 O O . GLY B 1 383 ? 69.784 55.836 97.552 1.00 30.26 407 GLY B O 1
ATOM 7602 N N . VAL B 1 384 ? 70.953 56.845 95.979 1.00 26.76 408 VAL B N 1
ATOM 7603 C CA . VAL B 1 384 ? 69.793 57.528 95.460 1.00 24.24 408 VAL B CA 1
ATOM 7604 C C . VAL B 1 384 ? 68.513 56.712 95.291 1.00 22.08 408 VAL B C 1
ATOM 7605 O O . VAL B 1 384 ? 67.578 56.950 96.007 1.00 19.89 408 VAL B O 1
ATOM 7609 N N . PRO B 1 385 ? 68.515 55.706 94.390 1.00 21.42 409 PRO B N 1
ATOM 7610 C CA . PRO B 1 385 ? 67.297 54.883 94.104 1.00 21.12 409 PRO B CA 1
ATOM 7611 C C . PRO B 1 385 ? 66.608 54.266 95.357 1.00 21.07 409 PRO B C 1
ATOM 7612 O O . PRO B 1 385 ? 65.350 54.256 95.456 1.00 21.82 409 PRO B O 1
ATOM 7616 N N . TYR B 1 386 ? 67.402 53.852 96.330 1.00 20.37 410 TYR B N 1
ATOM 7617 C CA . TYR B 1 386 ? 66.920 53.345 97.624 1.00 19.79 410 TYR B CA 1
ATOM 7618 C C . TYR B 1 386 ? 66.228 54.319 98.562 1.00 20.24 410 TYR B C 1
ATOM 7619 O O . TYR B 1 386 ? 65.065 54.115 98.917 1.00 21.12 410 TYR B O 1
ATOM 7628 N N . VAL B 1 387 ? 66.966 55.321 99.053 1.00 19.31 411 VAL B N 1
ATOM 7629 C CA . VAL B 1 387 ? 66.389 56.283 100.000 1.00 18.93 411 VAL B CA 1
ATOM 7630 C C . VAL B 1 387 ? 65.489 57.324 99.338 1.00 20.22 411 VAL B C 1
ATOM 7631 O O . VAL B 1 387 ? 64.454 57.700 99.923 1.00 20.26 411 VAL B O 1
ATOM 7635 N N . LYS B 1 388 ? 65.875 57.826 98.149 1.00 20.52 412 LYS B N 1
ATOM 7636 C CA . LYS B 1 388 ? 65.056 58.772 97.455 1.00 21.09 412 LYS B CA 1
ATOM 7637 C C . LYS B 1 388 ? 63.861 58.069 96.850 1.00 22.00 412 LYS B C 1
ATOM 7638 O O . LYS B 1 388 ? 62.781 58.690 96.735 1.00 22.17 412 LYS B O 1
ATOM 7644 N N . GLY B 1 389 ? 64.023 56.793 96.449 1.00 21.11 413 GLY B N 1
ATOM 7645 C CA . GLY B 1 389 ? 62.889 56.065 95.945 1.00 20.09 413 GLY B CA 1
ATOM 7646 C C . GLY B 1 389 ? 61.978 55.697 97.082 1.00 20.38 413 GLY B C 1
ATOM 7647 O O . GLY B 1 389 ? 60.800 55.413 96.865 1.00 20.83 413 GLY B O 1
ATOM 7648 N N . GLN B 1 390 ? 62.530 55.676 98.283 1.00 19.77 414 GLN B N 1
ATOM 7649 C CA . GLN B 1 390 ? 61.786 55.407 99.495 1.00 19.70 414 GLN B CA 1
ATOM 7650 C C . GLN B 1 390 ? 61.030 56.604 100.009 1.00 20.86 414 GLN B C 1
ATOM 7651 O O . GLN B 1 390 ? 59.889 56.470 100.417 1.00 22.90 414 GLN B O 1
ATOM 7657 N N . LEU B 1 391 ? 61.657 57.774 100.004 1.00 20.44 415 LEU B N 1
ATOM 7658 C CA . LEU B 1 391 ? 60.986 58.977 100.507 1.00 18.63 415 LEU B CA 1
ATOM 7659 C C . LEU B 1 391 ? 59.902 59.224 99.487 1.00 18.15 415 LEU B C 1
ATOM 7660 O O . LEU B 1 391 ? 58.899 59.777 99.813 1.00 18.33 415 LEU B O 1
ATOM 7665 N N . PHE B 1 392 ? 60.121 58.795 98.244 1.00 17.69 416 PHE B N 1
ATOM 7666 C CA . PHE B 1 392 ? 59.152 58.985 97.215 1.00 16.88 416 PHE B CA 1
ATOM 7667 C C . PHE B 1 392 ? 57.874 58.257 97.459 1.00 16.00 416 PHE B C 1
ATOM 7668 O O . PHE B 1 392 ? 56.813 58.792 97.282 1.00 14.49 416 PHE B O 1
ATOM 7676 N N . LEU B 1 393 ? 58.012 56.985 97.845 1.00 16.96 417 LEU B N 1
ATOM 7677 C CA . LEU B 1 393 ? 56.883 56.139 98.173 1.00 17.10 417 LEU B CA 1
ATOM 7678 C C . LEU B 1 393 ? 56.291 56.488 99.544 1.00 17.79 417 LEU B C 1
ATOM 7679 O O . LEU B 1 393 ? 55.078 56.367 99.768 1.00 17.00 417 LEU B O 1
ATOM 7684 N N . MET B 1 394 ? 57.143 57.014 100.405 1.00 19.31 418 MET B N 1
ATOM 7685 C CA . MET B 1 394 ? 56.710 57.532 101.705 1.00 20.38 418 MET B CA 1
ATOM 7686 C C . MET B 1 394 ? 55.876 58.762 101.536 1.00 19.98 418 MET B C 1
ATOM 7687 O O . MET B 1 394 ? 55.068 59.115 102.376 1.00 20.24 418 MET B O 1
ATOM 7692 N N . TYR B 1 395 ? 56.120 59.428 100.441 1.00 20.32 419 TYR B N 1
ATOM 7693 C CA . TYR B 1 395 ? 55.430 60.622 100.064 1.00 22.00 419 TYR B CA 1
ATOM 7694 C C . TYR B 1 395 ? 54.002 60.235 99.635 1.00 23.82 419 TYR B C 1
ATOM 7695 O O . TYR B 1 395 ? 53.021 60.866 100.038 1.00 24.59 419 TYR B O 1
ATOM 7704 N N . LEU B 1 396 ? 53.875 59.184 98.835 1.00 23.99 420 LEU B N 1
ATOM 7705 C CA . LEU B 1 396 ? 52.566 58.767 98.308 1.00 22.25 420 LEU B CA 1
ATOM 7706 C C . LEU B 1 396 ? 51.825 58.134 99.472 1.00 22.23 420 LEU B C 1
ATOM 7707 O O . LEU B 1 396 ? 50.552 58.190 99.500 1.00 22.11 420 LEU B O 1
ATOM 7712 N N . GLU B 1 397 ? 52.593 57.633 100.468 1.00 21.20 421 GLU B N 1
ATOM 7713 C CA . GLU B 1 397 ? 51.938 57.049 101.663 1.00 21.41 421 GLU B CA 1
ATOM 7714 C C . GLU B 1 397 ? 51.269 58.190 102.353 1.00 20.53 421 GLU B C 1
ATOM 7715 O O . GLU B 1 397 ? 50.029 58.185 102.390 1.00 20.40 421 GLU B O 1
ATOM 7721 N N . GLU B 1 398 ? 52.053 59.160 102.883 1.00 19.42 422 GLU B N 1
ATOM 7722 C CA . GLU B 1 398 ? 51.487 60.293 103.597 1.00 18.75 422 GLU B CA 1
ATOM 7723 C C . GLU B 1 398 ? 50.342 60.924 102.828 1.00 18.79 422 GLU B C 1
ATOM 7724 O O . GLU B 1 398 ? 49.408 61.365 103.421 1.00 19.56 422 GLU B O 1
ATOM 7730 N N . LYS B 1 399 ? 50.439 60.964 101.517 1.00 18.07 423 LYS B N 1
ATOM 7731 C CA . LYS B 1 399 ? 49.499 61.623 100.684 1.00 18.88 423 LYS B CA 1
ATOM 7732 C C . LYS B 1 399 ? 48.157 60.912 100.582 1.00 19.50 423 LYS B C 1
ATOM 7733 O O . LYS B 1 399 ? 47.132 61.539 100.615 1.00 18.66 423 LYS B O 1
ATOM 7739 N N . PHE B 1 400 ? 48.216 59.562 100.519 1.00 20.42 424 PHE B N 1
ATOM 7740 C CA . PHE B 1 400 ? 47.019 58.682 100.389 1.00 19.38 424 PHE B CA 1
ATOM 7741 C C . PHE B 1 400 ? 46.606 57.869 101.633 1.00 19.87 424 PHE B C 1
ATOM 7742 O O . PHE B 1 400 ? 45.466 57.496 101.781 1.00 18.92 424 PHE B O 1
ATOM 7750 N N . GLY B 1 401 ? 47.564 57.617 102.535 1.00 20.31 425 GLY B N 1
ATOM 7751 C CA . GLY B 1 401 ? 47.299 56.789 103.724 1.00 20.26 425 GLY B CA 1
ATOM 7752 C C . GLY B 1 401 ? 47.762 55.399 103.377 1.00 21.69 425 GLY B C 1
ATOM 7753 O O . GLY B 1 401 ? 47.910 55.053 102.203 1.00 22.46 425 GLY B O 1
ATOM 7754 N N . ARG B 1 402 ? 47.965 54.555 104.380 1.00 22.07 426 ARG B N 1
ATOM 7755 C CA . ARG B 1 402 ? 48.458 53.198 104.181 1.00 21.84 426 ARG B CA 1
ATOM 7756 C C . ARG B 1 402 ? 47.319 52.359 103.593 1.00 23.41 426 ARG B C 1
ATOM 7757 O O . ARG B 1 402 ? 47.518 51.552 102.674 1.00 23.27 426 ARG B O 1
ATOM 7765 N N . GLU B 1 403 ? 46.138 52.518 104.159 1.00 24.61 427 GLU B N 1
ATOM 7766 C CA . GLU B 1 403 ? 44.996 51.760 103.673 1.00 26.43 427 GLU B CA 1
ATOM 7767 C C . GLU B 1 403 ? 45.017 51.827 102.138 1.00 26.59 427 GLU B C 1
ATOM 7768 O O . GLU B 1 403 ? 45.161 50.814 101.438 1.00 28.81 427 GLU B O 1
ATOM 7774 N N . ARG B 1 404 ? 44.935 53.017 101.586 1.00 25.03 428 ARG B N 1
ATOM 7775 C CA . ARG B 1 404 ? 44.868 53.169 100.152 1.00 24.16 428 ARG B CA 1
ATOM 7776 C C . ARG B 1 404 ? 46.204 52.915 99.493 1.00 23.40 428 ARG B C 1
ATOM 7777 O O . ARG B 1 404 ? 46.300 52.250 98.429 1.00 23.11 428 ARG B O 1
ATOM 7785 N N . PHE B 1 405 ? 47.269 53.435 100.085 1.00 21.58 429 PHE B N 1
ATOM 7786 C CA . PHE B 1 405 ? 48.589 53.184 99.488 1.00 19.99 429 PHE B CA 1
ATOM 7787 C C . PHE B 1 405 ? 48.950 51.715 99.441 1.00 20.10 429 PHE B C 1
ATOM 7788 O O . PHE B 1 405 ? 49.289 51.201 98.368 1.00 21.72 429 PHE B O 1
ATOM 7796 N N . ASP B 1 406 ? 48.851 51.023 100.590 1.00 18.35 430 ASP B N 1
ATOM 7797 C CA . ASP B 1 406 ? 49.227 49.613 100.779 1.00 16.59 430 ASP B CA 1
ATOM 7798 C C . ASP B 1 406 ? 48.388 48.660 99.980 1.00 15.71 430 ASP B C 1
ATOM 7799 O O . ASP B 1 406 ? 48.872 47.625 99.619 1.00 15.28 430 ASP B O 1
ATOM 7804 N N . ALA B 1 407 ? 47.112 48.996 99.717 1.00 16.05 431 ALA B N 1
ATOM 7805 C CA . ALA B 1 407 ? 46.196 48.181 98.937 1.00 15.17 431 ALA B CA 1
ATOM 7806 C C . ALA B 1 407 ? 46.744 48.222 97.539 1.00 15.34 431 ALA B C 1
ATOM 7807 O O . ALA B 1 407 ? 46.868 47.184 96.881 1.00 16.86 431 ALA B O 1
ATOM 7809 N N . PHE B 1 408 ? 47.107 49.408 97.064 1.00 15.54 432 PHE B N 1
ATOM 7810 C CA . PHE B 1 408 ? 47.678 49.653 95.730 1.00 14.92 432 PHE B CA 1
ATOM 7811 C C . PHE B 1 408 ? 48.992 48.882 95.645 1.00 15.87 432 PHE B C 1
ATOM 7812 O O . PHE B 1 408 ? 49.128 48.026 94.744 1.00 17.24 432 PHE B O 1
ATOM 7820 N N . VAL B 1 409 ? 49.955 49.136 96.585 1.00 13.96 433 VAL B N 1
ATOM 7821 C CA . VAL B 1 409 ? 51.225 48.454 96.553 1.00 13.60 433 VAL B CA 1
ATOM 7822 C C . VAL B 1 409 ? 51.042 46.965 96.500 1.00 15.06 433 VAL B C 1
ATOM 7823 O O . VAL B 1 409 ? 51.785 46.269 95.805 1.00 15.09 433 VAL B O 1
ATOM 7827 N N . LEU B 1 410 ? 50.096 46.434 97.277 1.00 16.72 434 LEU B N 1
ATOM 7828 C CA . LEU B 1 410 ? 49.804 44.968 97.229 1.00 16.84 434 LEU B CA 1
ATOM 7829 C C . LEU B 1 410 ? 49.392 44.562 95.818 1.00 17.62 434 LEU B C 1
ATOM 7830 O O . LEU B 1 410 ? 49.973 43.641 95.289 1.00 17.09 434 LEU B O 1
ATOM 7835 N N . GLU B 1 411 ? 48.453 45.291 95.209 1.00 18.45 435 GLU B N 1
ATOM 7836 C CA . GLU B 1 411 ? 48.044 44.969 93.838 1.00 21.28 435 GLU B CA 1
ATOM 7837 C C . GLU B 1 411 ? 49.207 45.118 92.868 1.00 21.19 435 GLU B C 1
ATOM 7838 O O . GLU B 1 411 ? 49.276 44.358 91.893 1.00 21.35 435 GLU B O 1
ATOM 7844 N N . TYR B 1 412 ? 50.042 46.152 93.081 1.00 19.89 436 TYR B N 1
ATOM 7845 C CA . TYR B 1 412 ? 51.183 46.414 92.247 1.00 17.69 436 TYR B CA 1
ATOM 7846 C C . TYR B 1 412 ? 52.008 45.132 92.156 1.00 17.47 436 TYR B C 1
ATOM 7847 O O . TYR B 1 412 ? 52.360 44.696 91.040 1.00 18.90 436 TYR B O 1
ATOM 7856 N N . PHE B 1 413 ? 52.330 44.517 93.289 1.00 16.40 437 PHE B N 1
ATOM 7857 C CA . PHE B 1 413 ? 53.118 43.258 93.296 1.00 17.17 437 PHE B CA 1
ATOM 7858 C C . PHE B 1 413 ? 52.378 42.040 92.766 1.00 18.30 437 PHE B C 1
ATOM 7859 O O . PHE B 1 413 ? 52.941 41.223 92.049 1.00 19.25 437 PHE B O 1
ATOM 7867 N N . ASP B 1 414 ? 51.089 41.921 93.069 1.00 19.12 438 ASP B N 1
ATOM 7868 C CA . ASP B 1 414 ? 50.306 40.828 92.569 1.00 20.11 438 ASP B CA 1
ATOM 7869 C C . ASP B 1 414 ? 50.219 40.894 91.077 1.00 21.04 438 ASP B C 1
ATOM 7870 O O . ASP B 1 414 ? 50.353 39.886 90.388 1.00 24.25 438 ASP B O 1
ATOM 7875 N N . SER B 1 415 ? 49.942 42.052 90.549 1.00 21.78 439 SER B N 1
ATOM 7876 C CA . SER B 1 415 ? 49.699 42.248 89.103 1.00 21.42 439 SER B CA 1
ATOM 7877 C C . SER B 1 415 ? 50.957 42.111 88.243 1.00 20.90 439 SER B C 1
ATOM 7878 O O . SER B 1 415 ? 50.876 41.856 87.093 1.00 21.46 439 SER B O 1
ATOM 7881 N N . HIS B 1 416 ? 52.132 42.237 88.829 1.00 21.44 440 HIS B N 1
ATOM 7882 C CA . HIS B 1 416 ? 53.404 42.127 88.090 1.00 22.56 440 HIS B CA 1
ATOM 7883 C C . HIS B 1 416 ? 54.165 40.923 88.491 1.00 22.80 440 HIS B C 1
ATOM 7884 O O . HIS B 1 416 ? 55.410 40.882 88.336 1.00 23.82 440 HIS B O 1
ATOM 7891 N N . ALA B 1 417 ? 53.456 39.924 89.018 1.00 22.27 441 ALA B N 1
ATOM 7892 C CA . ALA B 1 417 ? 54.074 38.686 89.519 1.00 20.40 441 ALA B CA 1
ATOM 7893 C C . ALA B 1 417 ? 54.932 38.046 88.450 1.00 20.21 441 ALA B C 1
ATOM 7894 O O . ALA B 1 417 ? 54.399 37.583 87.397 1.00 20.51 441 ALA B O 1
ATOM 7896 N N . PHE B 1 418 ? 56.249 37.996 88.730 1.00 18.38 442 PHE B N 1
ATOM 7897 C CA . PHE B 1 418 ? 57.226 37.333 87.875 1.00 16.96 442 PHE B CA 1
ATOM 7898 C C . PHE B 1 418 ? 57.380 38.058 86.498 1.00 17.45 442 PHE B C 1
ATOM 7899 O O . PHE B 1 418 ? 57.591 37.462 85.436 1.00 17.13 442 PHE B O 1
ATOM 7907 N N . GLN B 1 419 ? 57.269 39.363 86.549 1.00 17.54 443 GLN B N 1
ATOM 7908 C CA . GLN B 1 419 ? 57.264 40.198 85.369 1.00 18.84 443 GLN B CA 1
ATOM 7909 C C . GLN B 1 419 ? 58.364 41.218 85.398 1.00 20.36 443 GLN B C 1
ATOM 7910 O O . GLN B 1 419 ? 59.107 41.331 86.364 1.00 22.24 443 GLN B O 1
ATOM 7916 N N . SER B 1 420 ? 58.497 41.958 84.295 1.00 21.19 444 SER B N 1
ATOM 7917 C CA . SER B 1 420 ? 59.531 43.001 84.176 1.00 20.58 444 SER B CA 1
ATOM 7918 C C . SER B 1 420 ? 58.795 44.351 84.065 1.00 20.71 444 SER B C 1
ATOM 7919 O O . SER B 1 420 ? 57.654 44.403 83.646 1.00 20.85 444 SER B O 1
ATOM 7922 N N . LEU B 1 421 ? 59.407 45.453 84.489 1.00 19.92 445 LEU B N 1
ATOM 7923 C CA . LEU B 1 421 ? 58.727 46.755 84.351 1.00 19.21 445 LEU B CA 1
ATOM 7924 C C . LEU B 1 421 ? 59.710 47.881 84.175 1.00 20.43 445 LEU B C 1
ATOM 7925 O O . LEU B 1 421 ? 60.834 47.877 84.755 1.00 21.57 445 LEU B O 1
ATOM 7930 N N . GLY B 1 422 ? 59.311 48.832 83.344 1.00 20.96 446 GLY B N 1
ATOM 7931 C CA . GLY B 1 422 ? 60.113 50.047 83.072 1.00 20.36 446 GLY B CA 1
ATOM 7932 C C . GLY B 1 422 ? 59.522 51.258 83.728 1.00 19.69 446 GLY B C 1
ATOM 7933 O O . GLY B 1 422 ? 58.318 51.293 84.004 1.00 21.51 446 GLY B O 1
ATOM 7934 N N . THR B 1 423 ? 60.329 52.277 83.937 1.00 20.05 447 THR B N 1
ATOM 7935 C CA . THR B 1 423 ? 59.865 53.488 84.600 1.00 21.38 447 THR B CA 1
ATOM 7936 C C . THR B 1 423 ? 58.598 54.064 83.971 1.00 22.89 447 THR B C 1
ATOM 7937 O O . THR B 1 423 ? 57.620 54.271 84.616 1.00 23.55 447 THR B O 1
ATOM 7941 N N . ASP B 1 424 ? 58.612 54.268 82.662 1.00 25.18 448 ASP B N 1
ATOM 7942 C CA . ASP B 1 424 ? 57.446 54.802 81.950 1.00 25.70 448 ASP B CA 1
ATOM 7943 C C . ASP B 1 424 ? 56.167 54.084 82.232 1.00 25.50 448 ASP B C 1
ATOM 7944 O O . ASP B 1 424 ? 55.163 54.690 82.390 1.00 25.06 448 ASP B O 1
ATOM 7949 N N . ASN B 1 425 ? 56.203 52.771 82.331 1.00 26.86 449 ASN B N 1
ATOM 7950 C CA . ASN B 1 425 ? 54.991 51.980 82.584 1.00 28.71 449 ASN B CA 1
ATOM 7951 C C . ASN B 1 425 ? 54.581 51.967 84.055 1.00 28.46 449 ASN B C 1
ATOM 7952 O O . ASN B 1 425 ? 53.384 51.944 84.388 1.00 28.56 449 ASN B O 1
ATOM 7957 N N . PHE B 1 426 ? 55.575 51.964 84.942 1.00 26.77 450 PHE B N 1
ATOM 7958 C CA . PHE B 1 426 ? 55.292 52.128 86.355 1.00 25.01 450 PHE B CA 1
ATOM 7959 C C . PHE B 1 426 ? 54.374 53.314 86.521 1.00 25.04 450 PHE B C 1
ATOM 7960 O O . PHE B 1 426 ? 53.447 53.284 87.290 1.00 25.65 450 PHE B O 1
ATOM 7968 N N . VAL B 1 427 ? 54.701 54.396 85.831 1.00 25.41 451 VAL B N 1
ATOM 7969 C CA . VAL B 1 427 ? 53.984 55.637 85.951 1.00 25.78 451 VAL B CA 1
ATOM 7970 C C . VAL B 1 427 ? 52.539 55.456 85.502 1.00 27.05 451 VAL B C 1
ATOM 7971 O O . VAL B 1 427 ? 51.645 55.881 86.189 1.00 28.06 451 VAL B O 1
ATOM 7975 N N . LYS B 1 428 ? 52.349 54.868 84.339 1.00 27.57 452 LYS B N 1
ATOM 7976 C CA . LYS B 1 428 ? 51.054 54.616 83.732 1.00 27.05 452 LYS B CA 1
ATOM 7977 C C . LYS B 1 428 ? 50.187 53.950 84.805 1.00 26.89 452 LYS B C 1
ATOM 7978 O O . LYS B 1 428 ? 49.086 54.412 85.099 1.00 26.31 452 LYS B O 1
ATOM 7984 N N . TYR B 1 429 ? 50.768 52.928 85.457 1.00 26.48 453 TYR B N 1
ATOM 7985 C CA . TYR B 1 429 ? 50.130 52.126 86.538 1.00 25.83 453 TYR B CA 1
ATOM 7986 C C . TYR B 1 429 ? 49.928 52.851 87.881 1.00 26.57 453 TYR B C 1
ATOM 7987 O O . TYR B 1 429 ? 48.921 52.647 88.586 1.00 26.28 453 TYR B O 1
ATOM 7996 N N . LEU B 1 430 ? 50.869 53.736 88.212 1.00 27.40 454 LEU B N 1
ATOM 7997 C CA . LEU B 1 430 ? 50.877 54.517 89.438 1.00 27.56 454 LEU B CA 1
ATOM 7998 C C . LEU B 1 430 ? 49.820 55.575 89.345 1.00 28.38 454 LEU B C 1
ATOM 7999 O O . LEU B 1 430 ? 49.275 56.029 90.335 1.00 29.57 454 LEU B O 1
ATOM 8004 N N . LYS B 1 431 ? 49.503 55.958 88.120 1.00 28.31 455 LYS B N 1
ATOM 8005 C CA . LYS B 1 431 ? 48.433 56.898 87.841 1.00 27.52 455 LYS B CA 1
ATOM 8006 C C . LYS B 1 431 ? 47.109 56.191 87.744 1.00 27.51 455 LYS B C 1
ATOM 8007 O O . LYS B 1 431 ? 46.176 56.583 88.403 1.00 28.86 455 LYS B O 1
ATOM 8013 N N . ALA B 1 432 ? 47.003 55.182 86.892 1.00 26.51 456 ALA B N 1
ATOM 8014 C CA . ALA B 1 432 ? 45.764 54.420 86.705 1.00 25.51 456 ALA B CA 1
ATOM 8015 C C . ALA B 1 432 ? 45.298 53.735 87.987 1.00 25.43 456 ALA B C 1
ATOM 8016 O O . ALA B 1 432 ? 44.131 53.465 88.153 1.00 25.26 456 ALA B O 1
ATOM 8018 N N . ASN B 1 433 ? 46.201 53.508 88.948 1.00 26.68 457 ASN B N 1
ATOM 8019 C CA . ASN B 1 433 ? 45.826 52.800 90.198 1.00 26.85 457 ASN B CA 1
ATOM 8020 C C . ASN B 1 433 ? 46.017 53.532 91.513 1.00 25.06 457 ASN B C 1
ATOM 8021 O O . ASN B 1 433 ? 45.805 52.954 92.575 1.00 24.47 457 ASN B O 1
ATOM 8026 N N . LEU B 1 434 ? 46.462 54.788 91.373 1.00 24.29 458 LEU B N 1
ATOM 8027 C CA . LEU B 1 434 ? 46.592 55.612 92.579 1.00 24.09 458 LEU B CA 1
ATOM 8028 C C . LEU B 1 434 ? 46.224 57.099 92.358 1.00 24.64 458 LEU B C 1
ATOM 8029 O O . LEU B 1 434 ? 45.197 57.592 92.830 1.00 24.22 458 LEU B O 1
ATOM 8034 N N . THR B 1 435 ? 47.137 57.749 91.657 1.00 25.67 459 THR B N 1
ATOM 8035 C CA . THR B 1 435 ? 47.144 59.161 91.417 1.00 26.89 459 THR B CA 1
ATOM 8036 C C . THR B 1 435 ? 45.906 59.554 90.591 1.00 29.21 459 THR B C 1
ATOM 8037 O O . THR B 1 435 ? 45.443 60.718 90.611 1.00 29.17 459 THR B O 1
ATOM 8041 N N . ASP B 1 436 ? 45.336 58.591 89.880 1.00 31.64 460 ASP B N 1
ATOM 8042 C CA . ASP B 1 436 ? 44.157 58.909 89.081 1.00 33.57 460 ASP B CA 1
ATOM 8043 C C . ASP B 1 436 ? 42.979 58.194 89.721 1.00 34.54 460 ASP B C 1
ATOM 8044 O O . ASP B 1 436 ? 41.822 58.593 89.494 1.00 34.24 460 ASP B O 1
ATOM 8049 N N . LYS B 1 437 ? 43.280 57.177 90.549 1.00 34.87 461 LYS B N 1
ATOM 8050 C CA . LYS B 1 437 ? 42.191 56.408 91.119 1.00 35.90 461 LYS B CA 1
ATOM 8051 C C . LYS B 1 437 ? 41.569 57.291 92.128 1.00 35.50 461 LYS B C 1
ATOM 8052 O O . LYS B 1 437 ? 40.359 57.391 92.198 1.00 35.04 461 LYS B O 1
ATOM 8058 N N . TYR B 1 438 ? 42.437 57.912 92.898 1.00 35.81 462 TYR B N 1
ATOM 8059 C CA . TYR B 1 438 ? 42.091 58.907 93.918 1.00 36.25 462 TYR B CA 1
ATOM 8060 C C . TYR B 1 438 ? 42.766 60.213 93.487 1.00 34.93 462 TYR B C 1
ATOM 8061 O O . TYR B 1 438 ? 43.887 60.532 93.983 1.00 33.56 462 TYR B O 1
ATOM 8070 N N . PRO B 1 439 ? 42.065 60.964 92.567 1.00 34.04 463 PRO B N 1
ATOM 8071 C CA . PRO B 1 439 ? 42.451 62.177 91.840 1.00 31.90 463 PRO B CA 1
ATOM 8072 C C . PRO B 1 439 ? 42.505 63.405 92.724 1.00 31.61 463 PRO B C 1
ATOM 8073 O O . PRO B 1 439 ? 41.875 63.470 93.797 1.00 31.75 463 PRO B O 1
ATOM 8077 N N . ASN B 1 440 ? 43.331 64.351 92.323 1.00 32.04 464 ASN B N 1
ATOM 8078 C CA . ASN B 1 440 ? 43.483 65.596 93.062 1.00 31.25 464 ASN B CA 1
ATOM 8079 C C . ASN B 1 440 ? 44.253 65.583 94.349 1.00 29.08 464 ASN B C 1
ATOM 8080 O O . ASN B 1 440 ? 44.182 66.521 95.090 1.00 26.73 464 ASN B O 1
ATOM 8085 N N . ILE B 1 441 ? 45.010 64.503 94.579 1.00 28.97 465 ILE B N 1
ATOM 8086 C CA . ILE B 1 441 ? 45.879 64.452 95.762 1.00 27.99 465 ILE B CA 1
ATOM 8087 C C . ILE B 1 441 ? 47.301 64.727 95.352 1.00 27.32 465 ILE B C 1
ATOM 8088 O O . ILE B 1 441 ? 47.953 65.661 95.889 1.00 28.01 465 ILE B O 1
ATOM 8093 N N . VAL B 1 442 ? 47.763 63.921 94.380 1.00 26.68 466 VAL B N 1
ATOM 8094 C CA . VAL B 1 442 ? 49.085 64.106 93.781 1.00 27.15 466 VAL B CA 1
ATOM 8095 C C . VAL B 1 442 ? 48.984 64.408 92.275 1.00 28.46 466 VAL B C 1
ATOM 8096 O O . VAL B 1 442 ? 48.216 63.766 91.547 1.00 29.50 466 VAL B O 1
ATOM 8100 N N . SER B 1 443 ? 49.770 65.387 91.817 1.00 28.52 467 SER B N 1
ATOM 8101 C CA . SER B 1 443 ? 49.730 65.840 90.414 1.00 28.83 467 SER B CA 1
ATOM 8102 C C . SER B 1 443 ? 50.885 65.289 89.664 1.00 29.96 467 SER B C 1
ATOM 8103 O O . SER B 1 443 ? 52.009 65.170 90.196 1.00 30.41 467 SER B O 1
ATOM 8106 N N . ASP B 1 444 ? 50.654 65.037 88.380 1.00 30.66 468 ASP B N 1
ATOM 8107 C CA . ASP B 1 444 ? 51.713 64.416 87.561 1.00 30.61 468 ASP B CA 1
ATOM 8108 C C . ASP B 1 444 ? 53.019 65.209 87.560 1.00 30.42 468 ASP B C 1
ATOM 8109 O O . ASP B 1 444 ? 54.002 64.787 86.964 1.00 30.62 468 ASP B O 1
ATOM 8114 N N . ASN B 1 445 ? 53.015 66.364 88.236 1.00 30.86 469 ASN B N 1
ATOM 8115 C CA . ASN B 1 445 ? 54.185 67.258 88.287 1.00 30.23 469 ASN B CA 1
ATOM 8116 C C . ASN B 1 445 ? 55.029 66.807 89.430 1.00 28.67 469 ASN B C 1
ATOM 8117 O O . ASN B 1 445 ? 56.245 66.953 89.361 1.00 28.55 469 ASN B O 1
ATOM 8122 N N . GLU B 1 446 ? 54.360 66.304 90.469 1.00 26.16 470 GLU B N 1
ATOM 8123 C CA . GLU B 1 446 ? 55.019 65.821 91.645 1.00 25.51 470 GLU B CA 1
ATOM 8124 C C . GLU B 1 446 ? 55.604 64.444 91.343 1.00 25.72 470 GLU B C 1
ATOM 8125 O O . GLU B 1 446 ? 56.637 64.020 91.905 1.00 25.80 470 GLU B O 1
ATOM 8131 N N . ILE B 1 447 ? 54.923 63.737 90.435 1.00 25.26 471 ILE B N 1
ATOM 8132 C CA . ILE B 1 447 ? 55.376 62.409 90.020 1.00 24.68 471 ILE B CA 1
ATOM 8133 C C . ILE B 1 447 ? 56.617 62.534 89.162 1.00 25.76 471 ILE B C 1
ATOM 8134 O O . ILE B 1 447 ? 57.658 61.927 89.452 1.00 25.00 471 ILE B O 1
ATOM 8139 N N . ASN B 1 448 ? 56.503 63.366 88.114 1.00 27.43 472 ASN B N 1
ATOM 8140 C CA . ASN B 1 448 ? 57.592 63.567 87.152 1.00 29.74 472 ASN B CA 1
ATOM 8141 C C . ASN B 1 448 ? 58.791 64.159 87.866 1.00 30.02 472 ASN B C 1
ATOM 8142 O O . ASN B 1 448 ? 59.933 63.833 87.543 1.00 31.65 472 ASN B O 1
ATOM 8147 N N . GLU B 1 449 ? 58.512 65.007 88.840 1.00 29.39 473 GLU B N 1
ATOM 8148 C CA . GLU B 1 449 ? 59.502 65.731 89.550 1.00 27.75 473 GLU B CA 1
ATOM 8149 C C . GLU B 1 449 ? 60.319 64.720 90.366 1.00 26.56 473 GLU B C 1
ATOM 8150 O O . GLU B 1 449 ? 61.526 64.725 90.348 1.00 27.14 473 GLU B O 1
ATOM 8156 N N . TRP B 1 450 ? 59.607 63.855 91.042 1.00 24.49 474 TRP B N 1
ATOM 8157 C CA . TRP B 1 450 ? 60.145 62.809 91.865 1.00 22.90 474 TRP B CA 1
ATOM 8158 C C . TRP B 1 450 ? 61.081 61.830 91.196 1.00 23.42 474 TRP B C 1
ATOM 8159 O O . TRP B 1 450 ? 62.214 61.610 91.720 1.00 25.18 474 TRP B O 1
ATOM 8170 N N . ILE B 1 451 ? 60.653 61.294 90.047 1.00 22.40 475 ILE B N 1
ATOM 8171 C CA . ILE B 1 451 ? 61.476 60.351 89.307 1.00 22.52 475 ILE B CA 1
ATOM 8172 C C . ILE B 1 451 ? 62.491 60.791 88.266 1.00 21.42 475 ILE B C 1
ATOM 8173 O O . ILE B 1 451 ? 63.386 60.041 87.901 1.00 22.00 475 ILE B O 1
ATOM 8178 N N . PHE B 1 452 ? 62.350 61.995 87.756 1.00 20.82 476 PHE B N 1
ATOM 8179 C CA . PHE B 1 452 ? 63.201 62.486 86.667 1.00 19.31 476 PHE B CA 1
ATOM 8180 C C . PHE B 1 452 ? 64.164 63.615 87.005 1.00 21.29 476 PHE B C 1
ATOM 8181 O O . PHE B 1 452 ? 65.126 63.775 86.270 1.00 22.16 476 PHE B O 1
ATOM 8189 N N . LYS B 1 453 ? 63.933 64.392 88.074 1.00 22.81 477 LYS B N 1
ATOM 8190 C CA . LYS B 1 453 ? 64.796 65.501 88.440 1.00 24.07 477 LYS B CA 1
ATOM 8191 C C . LYS B 1 453 ? 65.827 65.196 89.497 1.00 24.77 477 LYS B C 1
ATOM 8192 O O . LYS B 1 453 ? 65.608 64.298 90.357 1.00 26.31 477 LYS B O 1
ATOM 8198 N N . ALA B 1 454 ? 66.929 65.943 89.450 1.00 24.86 478 ALA B N 1
ATOM 8199 C CA . ALA B 1 454 ? 68.009 65.754 90.386 1.00 24.68 478 ALA B CA 1
ATOM 8200 C C . ALA B 1 454 ? 67.610 66.328 91.748 1.00 25.29 478 ALA B C 1
ATOM 8201 O O . ALA B 1 454 ? 66.630 67.053 91.862 1.00 24.52 478 ALA B O 1
ATOM 8203 N N . GLY B 1 455 ? 68.419 66.038 92.768 1.00 27.07 479 GLY B N 1
ATOM 8204 C CA . GLY B 1 455 ? 68.150 66.415 94.190 1.00 28.02 479 GLY B CA 1
ATOM 8205 C C . GLY B 1 455 ? 66.749 66.024 94.662 1.00 29.10 479 GLY B C 1
ATOM 8206 O O . GLY B 1 455 ? 66.003 65.320 93.966 1.00 28.98 479 GLY B O 1
ATOM 8207 N N . LEU B 1 456 ? 66.377 66.487 95.846 1.00 30.02 480 LEU B N 1
ATOM 8208 C CA . LEU B 1 456 ? 65.082 66.172 96.424 1.00 29.91 480 LEU B CA 1
ATOM 8209 C C . LEU B 1 456 ? 64.072 67.332 96.243 1.00 30.65 480 LEU B C 1
ATOM 8210 O O . LEU B 1 456 ? 64.470 68.466 96.223 1.00 31.34 480 LEU B O 1
ATOM 8215 N N . PRO B 1 457 ? 62.754 67.046 96.133 1.00 31.21 481 PRO B N 1
ATOM 8216 C CA . PRO B 1 457 ? 61.643 67.983 95.933 1.00 31.54 481 PRO B CA 1
ATOM 8217 C C . PRO B 1 457 ? 61.348 68.995 97.034 1.00 31.84 481 PRO B C 1
ATOM 8218 O O . PRO B 1 457 ? 60.410 69.787 96.903 1.00 31.91 481 PRO B O 1
ATOM 8222 N N . SER B 1 458 ? 62.149 69.006 98.097 1.00 32.50 482 SER B N 1
ATOM 8223 C CA . SER B 1 458 ? 61.906 69.967 99.201 1.00 32.07 482 SER B CA 1
ATOM 8224 C C . SER B 1 458 ? 60.651 69.582 99.988 1.00 31.22 482 SER B C 1
ATOM 8225 O O . SER B 1 458 ? 60.634 69.642 101.237 1.00 31.69 482 SER B O 1
ATOM 8228 N N . TYR B 1 459 ? 59.592 69.201 99.252 1.00 30.08 483 TYR B N 1
ATOM 8229 C CA . TYR B 1 459 ? 58.373 68.703 99.908 1.00 28.93 483 TYR B CA 1
ATOM 8230 C C . TYR B 1 459 ? 58.537 67.209 100.180 1.00 30.56 483 TYR B C 1
ATOM 8231 O O . TYR B 1 459 ? 57.567 66.544 100.555 1.00 30.86 483 TYR B O 1
ATOM 8240 N N . ALA B 1 460 ? 59.774 66.701 99.989 1.00 31.48 484 ALA B N 1
ATOM 8241 C CA . ALA B 1 460 ? 60.116 65.303 100.168 1.00 31.88 484 ALA B CA 1
ATOM 8242 C C . ALA B 1 460 ? 60.142 64.986 101.663 1.00 31.49 484 ALA B C 1
ATOM 8243 O O . ALA B 1 460 ? 60.822 65.677 102.420 1.00 32.75 484 ALA B O 1
ATOM 8245 N N . PRO B 1 461 ? 59.397 63.935 102.114 1.00 30.55 485 PRO B N 1
ATOM 8246 C CA . PRO B 1 461 ? 59.361 63.597 103.513 1.00 28.17 485 PRO B CA 1
ATOM 8247 C C . PRO B 1 461 ? 60.731 63.717 104.112 1.00 27.17 485 PRO B C 1
ATOM 8248 O O . PRO B 1 461 ? 61.694 63.406 103.496 1.00 24.84 485 PRO B O 1
ATOM 8252 N N . GLN B 1 462 ? 60.811 64.211 105.324 1.00 28.67 486 GLN B N 1
ATOM 8253 C CA . GLN B 1 462 ? 62.098 64.278 105.963 1.00 30.03 486 GLN B CA 1
ATOM 8254 C C . GLN B 1 462 ? 62.047 63.688 107.386 1.00 30.31 486 GLN B C 1
ATOM 8255 O O . GLN B 1 462 ? 62.082 64.453 108.347 1.00 30.24 486 GLN B O 1
ATOM 8261 N N . PRO B 1 463 ? 61.968 62.323 107.518 1.00 30.61 487 PRO B N 1
ATOM 8262 C CA . PRO B 1 463 ? 61.853 61.575 108.750 1.00 30.66 487 PRO B CA 1
ATOM 8263 C C . PRO B 1 463 ? 62.797 62.170 109.779 1.00 31.27 487 PRO B C 1
ATOM 8264 O O . PRO B 1 463 ? 64.032 62.365 109.510 1.00 31.59 487 PRO B O 1
ATOM 8268 N N . THR B 1 464 ? 62.248 62.263 110.993 1.00 31.42 488 THR B N 1
ATOM 8269 C CA . THR B 1 464 ? 62.765 63.014 112.108 1.00 31.49 488 THR B CA 1
ATOM 8270 C C . THR B 1 464 ? 62.444 61.987 113.155 1.00 32.25 488 THR B C 1
ATOM 8271 O O . THR B 1 464 ? 61.365 61.379 113.138 1.00 32.93 488 THR B O 1
ATOM 8275 N N . SER B 1 465 ? 63.380 61.797 114.072 1.00 33.01 489 SER B N 1
ATOM 8276 C CA . SER B 1 465 ? 63.255 60.862 115.158 1.00 32.52 489 SER B CA 1
ATOM 8277 C C . SER B 1 465 ? 63.390 61.666 116.454 1.00 32.64 489 SER B C 1
ATOM 8278 O O . SER B 1 465 ? 64.476 62.188 116.759 1.00 31.54 489 SER B O 1
ATOM 8281 N N . ASN B 1 466 ? 62.365 61.711 117.272 1.00 33.37 490 ASN B N 1
ATOM 8282 C CA . ASN B 1 466 ? 62.671 62.241 118.565 1.00 35.21 490 ASN B CA 1
ATOM 8283 C C . ASN B 1 466 ? 63.982 61.927 119.275 1.00 36.40 490 ASN B C 1
ATOM 8284 O O . ASN B 1 466 ? 64.722 62.834 119.618 1.00 36.71 490 ASN B O 1
ATOM 8289 N N . ALA B 1 467 ? 64.264 60.656 119.513 1.00 37.13 491 ALA B N 1
ATOM 8290 C CA . ALA B 1 467 ? 65.446 60.214 120.289 1.00 38.45 491 ALA B CA 1
ATOM 8291 C C . ALA B 1 467 ? 66.727 60.745 119.761 1.00 39.61 491 ALA B C 1
ATOM 8292 O O . ALA B 1 467 ? 67.677 60.887 120.464 1.00 40.40 491 ALA B O 1
ATOM 8294 N N . PHE B 1 468 ? 66.755 60.930 118.455 1.00 41.39 492 PHE B N 1
ATOM 8295 C CA . PHE B 1 468 ? 67.891 61.310 117.733 1.00 42.06 492 PHE B CA 1
ATOM 8296 C C . PHE B 1 468 ? 68.120 62.746 118.133 1.00 41.86 492 PHE B C 1
ATOM 8297 O O . PHE B 1 468 ? 69.251 63.219 118.181 1.00 42.70 492 PHE B O 1
ATOM 8305 N N . LYS B 1 469 ? 67.025 63.400 118.477 1.00 40.34 493 LYS B N 1
ATOM 8306 C CA . LYS B 1 469 ? 66.950 64.782 118.388 1.00 37.97 493 LYS B CA 1
ATOM 8307 C C . LYS B 1 469 ? 67.032 65.327 119.762 1.00 36.50 493 LYS B C 1
ATOM 8308 O O . LYS B 1 469 ? 67.542 66.360 119.994 1.00 35.48 493 LYS B O 1
ATOM 8314 N N . VAL B 1 470 ? 66.588 64.589 120.723 1.00 35.79 494 VAL B N 1
ATOM 8315 C CA . VAL B 1 470 ? 67.186 64.791 122.018 1.00 34.47 494 VAL B CA 1
ATOM 8316 C C . VAL B 1 470 ? 68.676 64.843 122.066 1.00 34.61 494 VAL B C 1
ATOM 8317 O O . VAL B 1 470 ? 69.237 65.419 122.935 1.00 33.68 494 VAL B O 1
ATOM 8321 N N . ILE B 1 471 ? 69.305 64.199 121.105 1.00 36.40 495 ILE B N 1
ATOM 8322 C CA . ILE B 1 471 ? 70.741 63.993 121.087 1.00 38.35 495 ILE B CA 1
ATOM 8323 C C . ILE B 1 471 ? 71.379 65.169 120.476 1.00 40.47 495 ILE B C 1
ATOM 8324 O O . ILE B 1 471 ? 72.306 65.731 120.994 1.00 41.35 495 ILE B O 1
ATOM 8329 N N . ASP B 1 472 ? 70.821 65.588 119.374 1.00 42.91 496 ASP B N 1
ATOM 8330 C CA . ASP B 1 472 ? 71.152 66.847 118.800 1.00 44.89 496 ASP B CA 1
ATOM 8331 C C . ASP B 1 472 ? 71.368 68.008 119.790 1.00 46.09 496 ASP B C 1
ATOM 8332 O O . ASP B 1 472 ? 72.155 68.868 119.543 1.00 46.74 496 ASP B O 1
ATOM 8337 N N . LYS B 1 473 ? 70.650 67.998 120.889 1.00 47.72 497 LYS B N 1
ATOM 8338 C CA . LYS B 1 473 ? 70.597 69.049 121.876 1.00 49.90 497 LYS B CA 1
ATOM 8339 C C . LYS B 1 473 ? 71.714 68.809 122.837 1.00 50.81 497 LYS B C 1
ATOM 8340 O O . LYS B 1 473 ? 72.464 69.693 123.193 1.00 50.64 497 LYS B O 1
ATOM 8346 N N . GLN B 1 474 ? 71.801 67.574 123.271 1.00 51.89 498 GLN B N 1
ATOM 8347 C CA . GLN B 1 474 ? 72.982 67.095 123.902 1.00 54.15 498 GLN B CA 1
ATOM 8348 C C . GLN B 1 474 ? 74.329 67.180 123.230 1.00 55.94 498 GLN B C 1
ATOM 8349 O O . GLN B 1 474 ? 75.269 67.416 123.907 1.00 55.81 498 GLN B O 1
ATOM 8355 N N . ILE B 1 475 ? 74.472 66.918 121.941 1.00 58.40 499 ILE B N 1
ATOM 8356 C CA . ILE B 1 475 ? 75.798 67.016 121.284 1.00 61.08 499 ILE B CA 1
ATOM 8357 C C . ILE B 1 475 ? 76.388 68.407 121.631 1.00 63.58 499 ILE B C 1
ATOM 8358 O O . ILE B 1 475 ? 77.603 68.637 121.488 1.00 64.08 499 ILE B O 1
ATOM 8363 N N . ASN B 1 476 ? 75.526 69.315 122.079 1.00 65.64 500 ASN B N 1
ATOM 8364 C CA . ASN B 1 476 ? 75.949 70.663 122.437 1.00 66.89 500 ASN B CA 1
ATOM 8365 C C . ASN B 1 476 ? 76.978 70.665 123.563 1.00 69.04 500 ASN B C 1
ATOM 8366 O O . ASN B 1 476 ? 77.003 71.575 124.392 1.00 68.70 500 ASN B O 1
ATOM 8371 N N . GLN B 1 477 ? 77.825 69.641 123.587 1.00 70.51 501 GLN B N 1
ATOM 8372 C CA . GLN B 1 477 ? 78.857 69.525 124.610 1.00 72.64 501 GLN B CA 1
ATOM 8373 C C . GLN B 1 477 ? 79.780 70.739 124.601 1.00 74.21 501 GLN B C 1
ATOM 8374 O O . GLN B 1 477 ? 80.793 70.766 125.300 1.00 74.75 501 GLN B O 1
ATOM 8380 N N . LEU B 1 478 ? 79.421 71.742 123.806 1.00 75.34 502 LEU B N 1
ATOM 8381 C CA . LEU B 1 478 ? 80.215 72.960 123.703 1.00 76.06 502 LEU B CA 1
ATOM 8382 C C . LEU B 1 478 ? 81.512 72.709 122.942 1.00 76.99 502 LEU B C 1
ATOM 8383 O O . LEU B 1 478 ? 81.503 72.529 121.724 1.00 77.59 502 LEU B O 1
ATOM 8388 N N . VAL B 1 479 ? 82.626 72.699 123.667 1.00 78.72 503 VAL B N 1
ATOM 8389 C CA . VAL B 1 479 ? 83.932 72.470 123.061 1.00 80.42 503 VAL B CA 1
ATOM 8390 C C . VAL B 1 479 ? 84.541 71.158 123.544 1.00 82.58 503 VAL B C 1
ATOM 8391 O O . VAL B 1 479 ? 85.647 70.791 123.146 1.00 83.54 503 VAL B O 1
ATOM 8395 N N . THR B 1 480 ? 83.811 70.453 124.403 1.00 83.21 504 THR B N 1
ATOM 8396 C CA . THR B 1 480 ? 84.277 69.181 124.941 1.00 83.29 504 THR B CA 1
ATOM 8397 C C . THR B 1 480 ? 84.416 69.242 126.458 1.00 82.64 504 THR B C 1
ATOM 8398 O O . THR B 1 480 ? 85.502 69.487 126.982 1.00 83.03 504 THR B O 1
ATOM 8402 N N . ASP B 1 481 ? 83.309 69.018 127.158 1.00 81.12 505 ASP B N 1
ATOM 8403 C CA . ASP B 1 481 ? 83.305 69.047 128.616 1.00 78.34 505 ASP B CA 1
ATOM 8404 C C . ASP B 1 481 ? 83.148 70.471 129.138 1.00 76.85 505 ASP B C 1
ATOM 8405 O O . ASP B 1 481 ? 82.938 70.685 130.332 1.00 76.42 505 ASP B O 1
ATOM 8410 N N . GLU B 1 482 ? 83.252 71.442 128.237 1.00 74.92 506 GLU B N 1
ATOM 8411 C CA . GLU B 1 482 ? 83.123 72.847 128.605 1.00 72.99 506 GLU B CA 1
ATOM 8412 C C . GLU B 1 482 ? 81.816 73.104 129.348 1.00 72.15 506 GLU B C 1
ATOM 8413 O O . GLU B 1 482 ? 81.810 73.701 130.425 1.00 71.65 506 GLU B O 1
ATOM 8419 N N . LEU B 1 483 ? 80.710 72.649 128.767 1.00 69.85 507 LEU B N 1
ATOM 8420 C CA . LEU B 1 483 ? 79.396 72.829 129.374 1.00 68.31 507 LEU B CA 1
ATOM 8421 C C . LEU B 1 483 ? 79.039 71.652 130.274 1.00 68.85 507 LEU B C 1
ATOM 8422 O O . LEU B 1 483 ? 79.068 71.764 131.499 1.00 69.42 507 LEU B O 1
ATOM 8427 N N . THR B 1 484 ? 78.702 70.524 129.658 1.00 69.27 508 THR B N 1
ATOM 8428 C CA . THR B 1 484 ? 78.338 69.324 130.402 1.00 69.09 508 THR B CA 1
ATOM 8429 C C . THR B 1 484 ? 79.351 68.207 130.178 1.00 68.90 508 THR B C 1
ATOM 8430 O O . THR B 1 484 ? 79.836 68.010 129.063 1.00 69.04 508 THR B O 1
ATOM 8434 N N . LEU B 1 485 ? 79.667 67.478 131.244 1.00 67.95 509 LEU B N 1
ATOM 8435 C CA . LEU B 1 485 ? 80.623 66.380 131.165 1.00 68.16 509 LEU B CA 1
ATOM 8436 C C . LEU B 1 485 ? 80.107 65.264 130.263 1.00 67.66 509 LEU B C 1
ATOM 8437 O O . LEU B 1 485 ? 79.445 65.521 129.257 1.00 68.64 509 LEU B O 1
ATOM 8442 N N . GLU B 1 486 ? 80.414 64.024 130.630 1.00 65.83 510 GLU B N 1
ATOM 8443 C CA . GLU B 1 486 ? 79.981 62.867 129.855 1.00 64.30 510 GLU B CA 1
ATOM 8444 C C . GLU B 1 486 ? 78.756 62.211 130.482 1.00 63.93 510 GLU B C 1
ATOM 8445 O O . GLU B 1 486 ? 78.432 61.063 130.179 1.00 65.28 510 GLU B O 1
ATOM 8451 N N . GLN B 1 487 ? 78.078 62.949 131.356 1.00 62.95 511 GLN B N 1
ATOM 8452 C CA . GLN B 1 487 ? 76.888 62.441 132.027 1.00 60.33 511 GLN B CA 1
ATOM 8453 C C . GLN B 1 487 ? 75.701 62.373 131.071 1.00 59.73 511 GLN B C 1
ATOM 8454 O O . GLN B 1 487 ? 74.674 63.014 131.294 1.00 58.78 511 GLN B O 1
ATOM 8457 N N . LEU B 1 488 ? 75.850 61.593 130.005 1.00 58.07 512 LEU B N 1
ATOM 8458 C CA . LEU B 1 488 ? 74.792 61.440 129.014 1.00 55.64 512 LEU B CA 1
ATOM 8459 C C . LEU B 1 488 ? 74.170 60.050 129.085 1.00 55.72 512 LEU B C 1
ATOM 8460 O O . LEU B 1 488 ? 74.710 59.149 129.727 1.00 55.39 512 LEU B O 1
ATOM 8465 N N . PRO B 1 489 ? 73.029 59.883 128.422 1.00 56.04 513 PRO B N 1
ATOM 8466 C CA . PRO B 1 489 ? 72.330 58.599 128.410 1.00 55.00 513 PRO B CA 1
ATOM 8467 C C . PRO B 1 489 ? 72.997 57.493 127.577 1.00 54.49 513 PRO B C 1
ATOM 8468 O O . PRO B 1 489 ? 72.332 56.557 127.159 1.00 55.19 513 PRO B O 1
ATOM 8472 N N . THR B 1 490 ? 74.305 57.587 127.372 1.00 54.55 514 THR B N 1
ATOM 8473 C CA . THR B 1 490 ? 75.048 56.620 126.575 1.00 54.58 514 THR B CA 1
ATOM 8474 C C . THR B 1 490 ? 74.724 55.195 126.976 1.00 53.50 514 THR B C 1
ATOM 8475 O O . THR B 1 490 ? 74.445 54.340 126.115 1.00 54.46 514 THR B O 1
ATOM 8479 N N . ALA B 1 491 ? 74.754 54.914 128.279 1.00 52.35 515 ALA B N 1
ATOM 8480 C CA . ALA B 1 491 ? 74.452 53.560 128.732 1.00 51.60 515 ALA B CA 1
ATOM 8481 C C . ALA B 1 491 ? 73.066 53.148 128.241 1.00 50.96 515 ALA B C 1
ATOM 8482 O O . ALA B 1 491 ? 72.606 52.080 128.562 1.00 51.00 515 ALA B O 1
ATOM 8484 N N . GLN B 1 492 ? 72.403 53.987 127.461 1.00 50.52 516 GLN B N 1
ATOM 8485 C CA . GLN B 1 492 ? 71.055 53.660 126.974 1.00 51.02 516 GLN B CA 1
ATOM 8486 C C . GLN B 1 492 ? 70.958 53.786 125.456 1.00 49.91 516 GLN B C 1
ATOM 8487 O O . GLN B 1 492 ? 69.942 53.453 124.853 1.00 49.80 516 GLN B O 1
ATOM 8493 N N . TRP B 1 493 ? 72.051 54.257 124.858 1.00 48.91 517 TRP B N 1
ATOM 8494 C CA . TRP B 1 493 ? 72.128 54.505 123.438 1.00 47.61 517 TRP B CA 1
ATOM 8495 C C . TRP B 1 493 ? 72.206 53.251 122.616 1.00 46.80 517 TRP B C 1
ATOM 8496 O O . TRP B 1 493 ? 73.123 52.435 122.779 1.00 46.44 517 TRP B O 1
ATOM 8507 N N . THR B 1 494 ? 71.227 53.136 121.717 1.00 45.12 518 THR B N 1
ATOM 8508 C CA . THR B 1 494 ? 71.165 52.028 120.805 1.00 43.99 518 THR B CA 1
ATOM 8509 C C . THR B 1 494 ? 72.158 52.308 119.688 1.00 44.25 518 THR B C 1
ATOM 8510 O O . THR B 1 494 ? 72.651 53.412 119.561 1.00 43.67 518 THR B O 1
ATOM 8514 N N . LEU B 1 495 ? 72.470 51.278 118.896 1.00 45.27 519 LEU B N 1
ATOM 8515 C CA . LEU B 1 495 ? 73.338 51.389 117.704 1.00 45.24 519 LEU B CA 1
ATOM 8516 C C . LEU B 1 495 ? 72.903 52.555 116.855 1.00 45.44 519 LEU B C 1
ATOM 8517 O O . LEU B 1 495 ? 73.715 53.415 116.535 1.00 44.15 519 LEU B O 1
ATOM 8522 N N . HIS B 1 496 ? 71.623 52.648 116.532 1.00 45.45 520 HIS B N 1
ATOM 8523 C CA . HIS B 1 496 ? 71.129 53.845 115.883 1.00 46.77 520 HIS B CA 1
ATOM 8524 C C . HIS B 1 496 ? 71.228 55.147 116.665 1.00 47.76 520 HIS B C 1
ATOM 8525 O O . HIS B 1 496 ? 71.029 56.207 116.087 1.00 47.88 520 HIS B O 1
ATOM 8532 N N . GLU B 1 497 ? 71.508 55.100 117.965 1.00 48.63 521 GLU B N 1
ATOM 8533 C CA . GLU B 1 497 ? 71.705 56.351 118.660 1.00 48.39 521 GLU B CA 1
ATOM 8534 C C . GLU B 1 497 ? 73.057 56.869 118.724 1.00 46.89 521 GLU B C 1
ATOM 8535 O O . GLU B 1 497 ? 73.261 57.797 119.394 1.00 47.28 521 GLU B O 1
ATOM 8541 N N . TRP B 1 498 ? 73.988 56.209 118.061 1.00 45.72 522 TRP B N 1
ATOM 8542 C CA . TRP B 1 498 ? 75.401 56.444 118.271 1.00 44.22 522 TRP B CA 1
ATOM 8543 C C . TRP B 1 498 ? 75.920 56.902 116.952 1.00 43.66 522 TRP B C 1
ATOM 8544 O O . TRP B 1 498 ? 76.987 57.462 116.851 1.00 44.66 522 TRP B O 1
ATOM 8555 N N . LEU B 1 499 ? 75.166 56.603 115.918 1.00 42.03 523 LEU B N 1
ATOM 8556 C CA . LEU B 1 499 ? 75.598 56.904 114.579 1.00 40.74 523 LEU B CA 1
ATOM 8557 C C . LEU B 1 499 ? 75.123 58.297 114.316 1.00 39.11 523 LEU B C 1
ATOM 8558 O O . LEU B 1 499 ? 75.771 59.069 113.637 1.00 38.93 523 LEU B O 1
ATOM 8563 N N . HIS B 1 500 ? 73.987 58.621 114.902 1.00 37.31 524 HIS B N 1
ATOM 8564 C CA . HIS B 1 500 ? 73.614 59.998 115.087 1.00 36.42 524 HIS B CA 1
ATOM 8565 C C . HIS B 1 500 ? 74.559 60.798 115.927 1.00 36.76 524 HIS B C 1
ATOM 8566 O O . HIS B 1 500 ? 75.048 61.816 115.497 1.00 37.84 524 HIS B O 1
ATOM 8573 N N . PHE B 1 501 ? 74.805 60.364 117.144 1.00 37.84 525 PHE B N 1
ATOM 8574 C CA . PHE B 1 501 ? 75.630 61.161 118.013 1.00 39.58 525 PHE B CA 1
ATOM 8575 C C . PHE B 1 501 ? 76.791 61.659 117.212 1.00 42.20 525 PHE B C 1
ATOM 8576 O O . PHE B 1 501 ? 77.103 62.828 117.247 1.00 43.86 525 PHE B O 1
ATOM 8584 N N . ILE B 1 502 ? 77.430 60.761 116.479 1.00 44.36 526 ILE B N 1
ATOM 8585 C CA . ILE B 1 502 ? 78.811 60.940 116.083 1.00 46.23 526 ILE B CA 1
ATOM 8586 C C . ILE B 1 502 ? 78.923 61.373 114.628 1.00 47.65 526 ILE B C 1
ATOM 8587 O O . ILE B 1 502 ? 79.845 62.085 114.240 1.00 47.49 526 ILE B O 1
ATOM 8592 N N . ASN B 1 503 ? 77.942 60.945 113.840 1.00 49.86 527 ASN B N 1
ATOM 8593 C CA . ASN B 1 503 ? 77.689 61.428 112.481 1.00 51.60 527 ASN B CA 1
ATOM 8594 C C . ASN B 1 503 ? 77.365 62.918 112.356 1.00 52.47 527 ASN B C 1
ATOM 8595 O O . ASN B 1 503 ? 77.674 63.551 111.358 1.00 53.05 527 ASN B O 1
ATOM 8600 N N . ASN B 1 504 ? 76.714 63.443 113.380 1.00 53.15 528 ASN B N 1
ATOM 8601 C CA . ASN B 1 504 ? 76.338 64.831 113.432 1.00 54.54 528 ASN B CA 1
ATOM 8602 C C . ASN B 1 504 ? 77.098 65.518 114.530 1.00 55.94 528 ASN B C 1
ATOM 8603 O O . ASN B 1 504 ? 76.748 66.610 114.956 1.00 55.09 528 ASN B O 1
ATOM 8608 N N . LEU B 1 505 ? 78.146 64.862 114.994 1.00 57.87 529 LEU B N 1
ATOM 8609 C CA . LEU B 1 505 ? 79.066 65.492 115.934 1.00 59.25 529 LEU B CA 1
ATOM 8610 C C . LEU B 1 505 ? 79.998 66.469 115.226 1.00 60.34 529 LEU B C 1
ATOM 8611 O O . LEU B 1 505 ? 80.379 66.150 114.021 1.00 61.43 529 LEU B O 1
ATOM 8616 N N . PRO B 1 506 ? 80.276 67.627 115.724 1.00 61.11 530 PRO B N 1
ATOM 8617 C CA . PRO B 1 506 ? 81.134 68.570 114.959 1.00 61.04 530 PRO B CA 1
ATOM 8618 C C . PRO B 1 506 ? 82.520 67.999 114.589 1.00 61.48 530 PRO B C 1
ATOM 8619 O O . PRO B 1 506 ? 83.204 67.310 115.367 1.00 60.88 530 PRO B O 1
ATOM 8623 N N . VAL B 1 507 ? 82.899 68.279 113.356 1.00 62.71 531 VAL B N 1
ATOM 8624 C CA . VAL B 1 507 ? 84.205 67.855 112.832 1.00 64.48 531 VAL B CA 1
ATOM 8625 C C . VAL B 1 507 ? 85.374 68.726 113.417 1.00 65.68 531 VAL B C 1
ATOM 8626 O O . VAL B 1 507 ? 86.528 68.712 112.900 1.00 65.98 531 VAL B O 1
ATOM 8630 N N . ASP B 1 508 ? 85.089 69.354 114.566 1.00 67.22 532 ASP B N 1
ATOM 8631 C CA . ASP B 1 508 ? 85.946 70.389 115.178 1.00 68.69 532 ASP B CA 1
ATOM 8632 C C . ASP B 1 508 ? 86.193 70.302 116.695 1.00 68.72 532 ASP B C 1
ATOM 8633 O O . ASP B 1 508 ? 86.321 71.310 117.395 1.00 68.00 532 ASP B O 1
ATOM 8638 N N . VAL B 1 515 ? 88.643 61.664 122.544 1.00 78.82 539 VAL B N 1
ATOM 8639 C CA . VAL B 1 515 ? 89.465 61.145 123.626 1.00 78.90 539 VAL B CA 1
ATOM 8640 C C . VAL B 1 515 ? 88.655 60.833 124.865 1.00 79.07 539 VAL B C 1
ATOM 8641 O O . VAL B 1 515 ? 88.216 59.712 125.075 1.00 79.21 539 VAL B O 1
ATOM 8645 N N . ASN B 1 516 ? 88.478 61.844 125.698 1.00 79.14 540 ASN B N 1
ATOM 8646 C CA . ASN B 1 516 ? 87.166 62.152 126.229 1.00 79.12 540 ASN B CA 1
ATOM 8647 C C . ASN B 1 516 ? 86.154 61.145 125.716 1.00 79.12 540 ASN B C 1
ATOM 8648 O O . ASN B 1 516 ? 85.293 60.678 126.458 1.00 79.08 540 ASN B O 1
ATOM 8653 N N . LEU B 1 517 ? 86.288 60.794 124.446 1.00 78.82 541 LEU B N 1
ATOM 8654 C CA . LEU B 1 517 ? 85.237 60.121 123.718 1.00 78.63 541 LEU B CA 1
ATOM 8655 C C . LEU B 1 517 ? 85.656 58.680 123.498 1.00 78.91 541 LEU B C 1
ATOM 8656 O O . LEU B 1 517 ? 85.028 57.745 123.985 1.00 79.15 541 LEU B O 1
ATOM 8661 N N . ASP B 1 518 ? 86.743 58.516 122.767 1.00 79.13 542 ASP B N 1
ATOM 8662 C CA . ASP B 1 518 ? 87.398 57.228 122.618 1.00 79.60 542 ASP B CA 1
ATOM 8663 C C . ASP B 1 518 ? 87.820 56.595 123.961 1.00 79.29 542 ASP B C 1
ATOM 8664 O O . ASP B 1 518 ? 87.553 55.413 124.210 1.00 79.14 542 ASP B O 1
ATOM 8669 N N . LYS B 1 519 ? 88.492 57.308 124.839 1.00 78.87 543 LYS B N 1
ATOM 8670 C CA . LYS B 1 519 ? 88.845 56.582 126.041 1.00 78.53 543 LYS B CA 1
ATOM 8671 C C . LYS B 1 519 ? 87.657 56.172 126.944 1.00 78.29 543 LYS B C 1
ATOM 8672 O O . LYS B 1 519 ? 87.673 55.104 127.579 1.00 78.48 543 LYS B O 1
ATOM 8678 N N . ALA B 1 520 ? 86.623 56.988 126.999 1.00 77.41 544 ALA B N 1
ATOM 8679 C CA . ALA B 1 520 ? 85.437 56.612 127.761 1.00 76.75 544 ALA B CA 1
ATOM 8680 C C . ALA B 1 520 ? 84.657 55.437 127.156 1.00 76.41 544 ALA B C 1
ATOM 8681 O O . ALA B 1 520 ? 84.518 54.374 127.794 1.00 76.71 544 ALA B O 1
ATOM 8683 N N . PHE B 1 521 ? 84.175 55.633 125.919 1.00 75.47 545 PHE B N 1
ATOM 8684 C CA . PHE B 1 521 ? 83.403 54.615 125.178 1.00 74.80 545 PHE B CA 1
ATOM 8685 C C . PHE B 1 521 ? 84.228 53.684 124.258 1.00 74.75 545 PHE B C 1
ATOM 8686 O O . PHE B 1 521 ? 83.722 52.651 123.796 1.00 75.07 545 PHE B O 1
ATOM 8694 N N . ASP B 1 522 ? 85.480 54.066 124.000 1.00 74.39 546 ASP B N 1
ATOM 8695 C CA . ASP B 1 522 ? 86.370 53.313 123.131 1.00 74.20 546 ASP B CA 1
ATOM 8696 C C . ASP B 1 522 ? 85.629 52.980 121.841 1.00 73.50 546 ASP B C 1
ATOM 8697 O O . ASP B 1 522 ? 85.198 51.834 121.626 1.00 74.33 546 ASP B O 1
ATOM 8702 N N . LEU B 1 523 ? 85.451 53.976 120.982 1.00 71.94 547 LEU B N 1
ATOM 8703 C CA . LEU B 1 523 ? 84.788 53.747 119.704 1.00 70.30 547 LEU B CA 1
ATOM 8704 C C . LEU B 1 523 ? 85.791 53.207 118.692 1.00 69.33 547 LEU B C 1
ATOM 8705 O O . LEU B 1 523 ? 85.410 52.704 117.630 1.00 68.46 547 LEU B O 1
ATOM 8710 N N . THR B 1 524 ? 87.077 53.298 119.044 1.00 68.54 548 THR B N 1
ATOM 8711 C CA . THR B 1 524 ? 88.159 52.747 118.205 1.00 67.54 548 THR B CA 1
ATOM 8712 C C . THR B 1 524 ? 88.054 51.212 118.018 1.00 66.49 548 THR B C 1
ATOM 8713 O O . THR B 1 524 ? 87.963 50.692 116.879 1.00 65.54 548 THR B O 1
ATOM 8717 N N . ASN B 1 525 ? 88.065 50.507 119.149 1.00 65.83 549 ASN B N 1
ATOM 8718 C CA . ASN B 1 525 ? 87.992 49.062 119.156 1.00 65.32 549 ASN B CA 1
ATOM 8719 C C . ASN B 1 525 ? 86.541 48.597 119.222 1.00 64.44 549 ASN B C 1
ATOM 8720 O O . ASN B 1 525 ? 86.257 47.456 119.569 1.00 64.67 549 ASN B O 1
ATOM 8725 N N . SER B 1 526 ? 85.621 49.487 118.862 1.00 63.58 550 SER B N 1
ATOM 8726 C CA . SER B 1 526 ? 84.199 49.194 118.892 1.00 62.03 550 SER B CA 1
ATOM 8727 C C . SER B 1 526 ? 83.908 47.920 118.133 1.00 60.95 550 SER B C 1
ATOM 8728 O O . SER B 1 526 ? 84.455 47.666 117.033 1.00 60.44 550 SER B O 1
ATOM 8731 N N . SER B 1 527 ? 83.042 47.126 118.759 1.00 59.44 551 SER B N 1
ATOM 8732 C CA . SER B 1 527 ? 82.641 45.839 118.261 1.00 58.09 551 SER B CA 1
ATOM 8733 C C . SER B 1 527 ? 81.876 46.040 116.972 1.00 57.59 551 SER B C 1
ATOM 8734 O O . SER B 1 527 ? 82.388 45.731 115.876 1.00 58.06 551 SER B O 1
ATOM 8737 N N . ASN B 1 528 ? 80.670 46.588 117.089 1.00 56.65 552 ASN B N 1
ATOM 8738 C CA . ASN B 1 528 ? 79.797 46.750 115.933 1.00 56.11 552 ASN B CA 1
ATOM 8739 C C . ASN B 1 528 ? 80.571 47.465 114.820 1.00 56.06 552 ASN B C 1
ATOM 8740 O O . ASN B 1 528 ? 81.160 48.510 115.060 1.00 56.40 552 ASN B O 1
ATOM 8745 N N . ALA B 1 529 ? 80.611 46.897 113.617 1.00 56.33 553 ALA B N 1
ATOM 8746 C CA . ALA B 1 529 ? 81.360 47.511 112.486 1.00 56.34 553 ALA B CA 1
ATOM 8747 C C . ALA B 1 529 ? 80.897 48.917 112.082 1.00 55.99 553 ALA B C 1
ATOM 8748 O O . ALA B 1 529 ? 81.739 49.780 111.765 1.00 55.47 553 ALA B O 1
ATOM 8750 N N . GLU B 1 530 ? 79.570 49.118 112.053 1.00 55.39 554 GLU B N 1
ATOM 8751 C CA . GLU B 1 530 ? 79.015 50.392 111.656 1.00 55.76 554 GLU B CA 1
ATOM 8752 C C . GLU B 1 530 ? 79.622 51.471 112.535 1.00 56.12 554 GLU B C 1
ATOM 8753 O O . GLU B 1 530 ? 80.029 52.540 112.032 1.00 56.07 554 GLU B O 1
ATOM 8759 N N . ILE B 1 531 ? 79.674 51.190 113.841 1.00 56.43 555 ILE B N 1
ATOM 8760 C CA . ILE B 1 531 ? 80.222 52.110 114.831 1.00 56.83 555 ILE B CA 1
ATOM 8761 C C . ILE B 1 531 ? 81.665 52.404 114.458 1.00 58.02 555 ILE B C 1
ATOM 8762 O O . ILE B 1 531 ? 82.014 53.594 114.254 1.00 59.10 555 ILE B O 1
ATOM 8767 N N . ALA B 1 532 ? 82.491 51.342 114.358 1.00 58.03 556 ALA B N 1
ATOM 8768 C CA . ALA B 1 532 ? 83.917 51.497 113.989 1.00 57.52 556 ALA B CA 1
ATOM 8769 C C . ALA B 1 532 ? 84.040 52.356 112.715 1.00 57.26 556 ALA B C 1
ATOM 8770 O O . ALA B 1 532 ? 84.912 53.227 112.651 1.00 57.83 556 ALA B O 1
ATOM 8772 N N . HIS B 1 533 ? 83.127 52.180 111.746 1.00 56.94 557 HIS B N 1
ATOM 8773 C CA . HIS B 1 533 ? 83.158 52.960 110.507 1.00 57.03 557 HIS B CA 1
ATOM 8774 C C . HIS B 1 533 ? 82.930 54.458 110.711 1.00 57.89 557 HIS B C 1
ATOM 8775 O O . HIS B 1 533 ? 83.807 55.274 110.379 1.00 57.71 557 HIS B O 1
ATOM 8782 N N . ALA B 1 534 ? 81.737 54.817 111.201 1.00 58.66 558 ALA B N 1
ATOM 8783 C CA . ALA B 1 534 ? 81.404 56.206 111.480 1.00 59.45 558 ALA B CA 1
ATOM 8784 C C . ALA B 1 534 ? 82.495 56.892 112.328 1.00 60.29 558 ALA B C 1
ATOM 8785 O O . ALA B 1 534 ? 82.709 58.103 112.211 1.00 60.51 558 ALA B O 1
ATOM 8787 N N . TRP B 1 535 ? 83.156 56.117 113.186 1.00 60.82 559 TRP B N 1
ATOM 8788 C CA . TRP B 1 535 ? 84.169 56.633 114.081 1.00 61.80 559 TRP B CA 1
ATOM 8789 C C . TRP B 1 535 ? 85.422 57.061 113.312 1.00 61.82 559 TRP B C 1
ATOM 8790 O O . TRP B 1 535 ? 85.866 58.207 113.447 1.00 61.89 559 TRP B O 1
ATOM 8801 N N . TYR B 1 536 ? 86.013 56.143 112.530 1.00 61.73 560 TYR B N 1
ATOM 8802 C CA . TYR B 1 536 ? 87.223 56.451 111.725 1.00 61.78 560 TYR B CA 1
ATOM 8803 C C . TYR B 1 536 ? 86.930 57.588 110.739 1.00 62.29 560 TYR B C 1
ATOM 8804 O O . TYR B 1 536 ? 87.774 58.461 110.503 1.00 61.37 560 TYR B O 1
ATOM 8813 N N . LEU B 1 537 ? 85.719 57.557 110.163 1.00 63.35 561 LEU B N 1
ATOM 8814 C CA . LEU B 1 537 ? 85.211 58.615 109.243 1.00 63.68 561 LEU B CA 1
ATOM 8815 C C . LEU B 1 537 ? 85.302 60.004 109.899 1.00 63.70 561 LEU B C 1
ATOM 8816 O O . LEU B 1 537 ? 85.856 60.934 109.334 1.00 63.09 561 LEU B O 1
ATOM 8821 N N . LEU B 1 538 ? 84.768 60.110 111.107 1.00 64.34 562 LEU B N 1
ATOM 8822 C CA . LEU B 1 538 ? 84.783 61.335 111.856 1.00 64.76 562 LEU B CA 1
ATOM 8823 C C . LEU B 1 538 ? 86.211 61.618 112.290 1.00 65.44 562 LEU B C 1
ATOM 8824 O O . LEU B 1 538 ? 86.680 62.752 112.188 1.00 65.76 562 LEU B O 1
ATOM 8829 N N . SER B 1 539 ? 86.900 60.588 112.773 1.00 66.18 563 SER B N 1
ATOM 8830 C CA . SER B 1 539 ? 88.281 60.747 113.228 1.00 67.19 563 SER B CA 1
ATOM 8831 C C . SER B 1 539 ? 89.150 61.409 112.169 1.00 67.78 563 SER B C 1
ATOM 8832 O O . SER B 1 539 ? 89.517 62.575 112.333 1.00 67.56 563 SER B O 1
ATOM 8835 N N . VAL B 1 540 ? 89.443 60.683 111.081 1.00 68.54 564 VAL B N 1
ATOM 8836 C CA . VAL B 1 540 ? 90.225 61.204 109.928 1.00 68.93 564 VAL B CA 1
ATOM 8837 C C . VAL B 1 540 ? 89.778 62.629 109.464 1.00 68.87 564 VAL B C 1
ATOM 8838 O O . VAL B 1 540 ? 90.609 63.460 109.091 1.00 68.51 564 VAL B O 1
ATOM 8842 N N . ARG B 1 541 ? 88.474 62.911 109.512 1.00 69.51 565 ARG B N 1
ATOM 8843 C CA . ARG B 1 541 ? 87.938 64.251 109.204 1.00 69.90 565 ARG B CA 1
ATOM 8844 C C . ARG B 1 541 ? 88.469 65.335 110.160 1.00 71.01 565 ARG B C 1
ATOM 8845 O O . ARG B 1 541 ? 89.173 66.246 109.732 1.00 70.26 565 ARG B O 1
ATOM 8853 N N . ALA B 1 542 ? 88.126 65.223 111.445 1.00 72.60 566 ALA B N 1
ATOM 8854 C CA . ALA B 1 542 ? 88.625 66.113 112.477 1.00 74.95 566 ALA B CA 1
ATOM 8855 C C . ALA B 1 542 ? 90.108 65.840 112.814 1.00 77.11 566 ALA B C 1
ATOM 8856 O O . ALA B 1 542 ? 90.698 66.447 113.723 1.00 77.25 566 ALA B O 1
ATOM 8858 N N . ASP B 1 543 ? 90.705 64.920 112.058 1.00 79.53 567 ASP B N 1
ATOM 8859 C CA . ASP B 1 543 ? 92.112 64.503 112.212 1.00 81.43 567 ASP B CA 1
ATOM 8860 C C . ASP B 1 543 ? 92.466 64.000 113.610 1.00 82.15 567 ASP B C 1
ATOM 8861 O O . ASP B 1 543 ? 93.295 64.601 114.324 1.00 82.27 567 ASP B O 1
ATOM 8866 N N . TYR B 1 544 ? 91.809 62.897 113.983 1.00 82.94 568 TYR B N 1
ATOM 8867 C CA . TYR B 1 544 ? 92.068 62.203 115.234 1.00 83.30 568 TYR B CA 1
ATOM 8868 C C . TYR B 1 544 ? 92.917 61.042 114.763 1.00 83.50 568 TYR B C 1
ATOM 8869 O O . TYR B 1 544 ? 92.468 59.893 114.657 1.00 83.08 568 TYR B O 1
ATOM 8878 N N . LYS B 1 545 ? 94.142 61.412 114.414 1.00 84.19 569 LYS B N 1
ATOM 8879 C CA . LYS B 1 545 ? 95.143 60.507 113.930 1.00 85.12 569 LYS B CA 1
ATOM 8880 C C . LYS B 1 545 ? 95.342 59.244 114.780 1.00 84.94 569 LYS B C 1
ATOM 8881 O O . LYS B 1 545 ? 95.835 58.220 114.256 1.00 84.86 569 LYS B O 1
ATOM 8887 N N . GLU B 1 546 ? 94.982 59.317 116.072 1.00 84.58 570 GLU B N 1
ATOM 8888 C CA . GLU B 1 546 ? 95.076 58.154 116.997 1.00 84.35 570 GLU B CA 1
ATOM 8889 C C . GLU B 1 546 ? 94.362 56.809 116.597 1.00 83.54 570 GLU B C 1
ATOM 8890 O O . GLU B 1 546 ? 94.788 55.715 117.014 1.00 83.89 570 GLU B O 1
ATOM 8896 N N . VAL B 1 547 ? 93.306 56.885 115.783 1.00 82.36 571 VAL B N 1
ATOM 8897 C CA . VAL B 1 547 ? 92.574 55.695 115.318 1.00 80.55 571 VAL B CA 1
ATOM 8898 C C . VAL B 1 547 ? 93.054 55.123 113.973 1.00 79.19 571 VAL B C 1
ATOM 8899 O O . VAL B 1 547 ? 92.363 54.307 113.379 1.00 78.36 571 VAL B O 1
ATOM 8903 N N . TYR B 1 548 ? 94.227 55.553 113.508 1.00 77.85 572 TYR B N 1
ATOM 8904 C CA . TYR B 1 548 ? 94.801 55.080 112.257 1.00 76.76 572 TYR B CA 1
ATOM 8905 C C . TYR B 1 548 ? 95.206 53.603 112.283 1.00 76.67 572 TYR B C 1
ATOM 8906 O O . TYR B 1 548 ? 94.905 52.870 111.318 1.00 77.45 572 TYR B O 1
ATOM 8915 N N . PRO B 1 549 ? 95.875 53.130 113.379 1.00 75.84 573 PRO B N 1
ATOM 8916 C CA . PRO B 1 549 ? 96.249 51.689 113.404 1.00 74.89 573 PRO B CA 1
ATOM 8917 C C . PRO B 1 549 ? 95.024 50.752 113.324 1.00 73.96 573 PRO B C 1
ATOM 8918 O O . PRO B 1 549 ? 94.978 49.833 112.485 1.00 73.02 573 PRO B O 1
ATOM 8922 N N . ALA B 1 550 ? 94.048 51.016 114.211 1.00 73.51 574 ALA B N 1
ATOM 8923 C CA . ALA B 1 550 ? 92.828 50.216 114.356 1.00 72.45 574 ALA B CA 1
ATOM 8924 C C . ALA B 1 550 ? 92.087 50.258 113.036 1.00 71.58 574 ALA B C 1
ATOM 8925 O O . ALA B 1 550 ? 91.501 49.271 112.612 1.00 70.85 574 ALA B O 1
ATOM 8927 N N . MET B 1 551 ? 92.145 51.407 112.382 1.00 71.20 575 MET B N 1
ATOM 8928 C CA . MET B 1 551 ? 91.505 51.599 111.077 1.00 71.08 575 MET B CA 1
ATOM 8929 C C . MET B 1 551 ? 92.223 50.794 110.011 1.00 70.22 575 MET B C 1
ATOM 8930 O O . MET B 1 551 ? 91.621 50.324 109.050 1.00 69.99 575 MET B O 1
ATOM 8935 N N . ALA B 1 552 ? 93.529 50.664 110.190 1.00 69.19 576 ALA B N 1
ATOM 8936 C CA . ALA B 1 552 ? 94.359 49.876 109.285 1.00 67.90 576 ALA B CA 1
ATOM 8937 C C . ALA B 1 552 ? 93.891 48.413 109.229 1.00 66.42 576 ALA B C 1
ATOM 8938 O O . ALA B 1 552 ? 93.515 47.914 108.165 1.00 66.31 576 ALA B O 1
ATOM 8940 N N . LYS B 1 553 ? 93.915 47.735 110.379 1.00 64.37 577 LYS B N 1
ATOM 8941 C CA . LYS B 1 553 ? 93.469 46.354 110.449 1.00 62.25 577 LYS B CA 1
ATOM 8942 C C . LYS B 1 553 ? 92.045 46.244 109.913 1.00 60.22 577 LYS B C 1
ATOM 8943 O O . LYS B 1 553 ? 91.721 45.264 109.241 1.00 60.26 577 LYS B O 1
ATOM 8949 N N . TYR B 1 554 ? 91.221 47.257 110.207 1.00 57.50 578 TYR B N 1
ATOM 8950 C CA . TYR B 1 554 ? 89.812 47.315 109.785 1.00 54.76 578 TYR B CA 1
ATOM 8951 C C . TYR B 1 554 ? 89.696 47.330 108.268 1.00 53.74 578 TYR B C 1
ATOM 8952 O O . TYR B 1 554 ? 88.881 46.598 107.680 1.00 53.55 578 TYR B O 1
ATOM 8961 N N . LEU B 1 555 ? 90.532 48.170 107.656 1.00 52.71 579 LEU B N 1
ATOM 8962 C CA . LEU B 1 555 ? 90.589 48.329 106.193 1.00 51.52 579 LEU B CA 1
ATOM 8963 C C . LEU B 1 555 ? 91.113 47.087 105.539 1.00 50.86 579 LEU B C 1
ATOM 8964 O O . LEU B 1 555 ? 90.586 46.641 104.532 1.00 49.45 579 LEU B O 1
ATOM 8969 N N . LYS B 1 556 ? 92.167 46.539 106.143 1.00 51.35 580 LYS B N 1
ATOM 8970 C CA . LYS B 1 556 ? 92.792 45.258 105.701 1.00 51.68 580 LYS B CA 1
ATOM 8971 C C . LYS B 1 556 ? 91.880 43.990 105.885 1.00 51.91 580 LYS B C 1
ATOM 8972 O O . LYS B 1 556 ? 91.832 43.113 104.991 1.00 52.63 580 LYS B O 1
ATOM 8978 N N . SER B 1 557 ? 91.165 43.925 107.022 1.00 51.64 581 SER B N 1
ATOM 8979 C CA . SER B 1 557 ? 90.228 42.832 107.366 1.00 51.72 581 SER B CA 1
ATOM 8980 C C . SER B 1 557 ? 88.983 42.750 106.480 1.00 51.33 581 SER B C 1
ATOM 8981 O O . SER B 1 557 ? 88.852 41.824 105.656 1.00 51.57 581 SER B O 1
ATOM 8984 N N . ILE B 1 558 ? 88.082 43.723 106.625 1.00 50.93 582 ILE B N 1
ATOM 8985 C CA . ILE B 1 558 ? 86.819 43.710 105.852 1.00 49.93 582 ILE B CA 1
ATOM 8986 C C . ILE B 1 558 ? 86.863 44.345 104.452 1.00 49.20 582 ILE B C 1
ATOM 8987 O O . ILE B 1 558 ? 87.582 45.321 104.215 1.00 48.81 582 ILE B O 1
ATOM 8992 N N . GLY B 1 559 ? 86.068 43.791 103.540 1.00 48.85 583 GLY B N 1
ATOM 8993 C CA . GLY B 1 559 ? 86.144 44.188 102.139 1.00 48.98 583 GLY B CA 1
ATOM 8994 C C . GLY B 1 559 ? 84.803 44.613 101.638 1.00 48.85 583 GLY B C 1
ATOM 8995 O O . GLY B 1 559 ? 84.598 44.785 100.429 1.00 47.58 583 GLY B O 1
ATOM 8996 N N . ARG B 1 560 ? 83.881 44.760 102.591 1.00 49.75 584 ARG B N 1
ATOM 8997 C CA . ARG B 1 560 ? 82.514 45.261 102.297 1.00 50.49 584 ARG B CA 1
ATOM 8998 C C . ARG B 1 560 ? 82.810 46.695 101.805 1.00 51.76 584 ARG B C 1
ATOM 8999 O O . ARG B 1 560 ? 83.569 47.417 102.472 1.00 53.66 584 ARG B O 1
ATOM 9007 N N . ARG B 1 561 ? 82.262 47.096 100.646 1.00 51.63 585 ARG B N 1
ATOM 9008 C CA . ARG B 1 561 ? 82.515 48.427 100.051 1.00 51.27 585 ARG B CA 1
ATOM 9009 C C . ARG B 1 561 ? 81.968 49.518 100.941 1.00 50.16 585 ARG B C 1
ATOM 9010 O O . ARG B 1 561 ? 82.692 50.353 101.469 1.00 49.61 585 ARG B O 1
ATOM 9018 N N . LYS B 1 562 ? 80.671 49.525 101.087 1.00 49.26 586 LYS B N 1
ATOM 9019 C CA . LYS B 1 562 ? 80.013 50.422 102.028 1.00 47.97 586 LYS B CA 1
ATOM 9020 C C . LYS B 1 562 ? 80.396 50.210 103.471 1.00 47.93 586 LYS B C 1
ATOM 9021 O O . LYS B 1 562 ? 79.542 50.104 104.344 1.00 47.99 586 LYS B O 1
ATOM 9027 N N . LEU B 1 563 ? 81.698 50.123 103.684 1.00 47.86 587 LEU B N 1
ATOM 9028 C CA . LEU B 1 563 ? 82.344 50.231 104.992 1.00 48.31 587 LEU B CA 1
ATOM 9029 C C . LEU B 1 563 ? 83.887 50.520 104.951 1.00 48.05 587 LEU B C 1
ATOM 9030 O O . LEU B 1 563 ? 84.577 50.615 105.972 1.00 47.82 587 LEU B O 1
ATOM 9035 N N . ILE B 1 564 ? 84.420 50.630 103.742 1.00 47.60 588 ILE B N 1
ATOM 9036 C CA . ILE B 1 564 ? 85.830 50.917 103.528 1.00 47.20 588 ILE B CA 1
ATOM 9037 C C . ILE B 1 564 ? 85.926 51.944 102.360 1.00 48.85 588 ILE B C 1
ATOM 9038 O O . ILE B 1 564 ? 86.824 52.813 102.337 1.00 48.68 588 ILE B O 1
ATOM 9043 N N . VAL B 1 565 ? 84.992 51.866 101.399 1.00 50.52 589 VAL B N 1
ATOM 9044 C CA . VAL B 1 565 ? 84.959 52.811 100.268 1.00 51.62 589 VAL B CA 1
ATOM 9045 C C . VAL B 1 565 ? 84.990 54.262 100.801 1.00 53.31 589 VAL B C 1
ATOM 9046 O O . VAL B 1 565 ? 86.023 54.946 100.619 1.00 53.62 589 VAL B O 1
ATOM 9050 N N . PRO B 1 566 ? 83.883 54.729 101.481 1.00 54.12 590 PRO B N 1
ATOM 9051 C CA . PRO B 1 566 ? 83.857 56.110 101.989 1.00 54.90 590 PRO B CA 1
ATOM 9052 C C . PRO B 1 566 ? 85.083 56.449 102.824 1.00 55.58 590 PRO B C 1
ATOM 9053 O O . PRO B 1 566 ? 85.562 57.591 102.833 1.00 56.09 590 PRO B O 1
ATOM 9057 N N . LEU B 1 567 ? 85.608 55.447 103.501 1.00 56.55 591 LEU B N 1
ATOM 9058 C CA . LEU B 1 567 ? 86.817 55.615 104.322 1.00 57.72 591 LEU B CA 1
ATOM 9059 C C . LEU B 1 567 ? 88.059 55.971 103.454 1.00 58.48 591 LEU B C 1
ATOM 9060 O O . LEU B 1 567 ? 88.787 56.931 103.748 1.00 58.33 591 LEU B O 1
ATOM 9065 N N . TYR B 1 568 ? 88.298 55.186 102.402 1.00 59.22 592 TYR B N 1
ATOM 9066 C CA . TYR B 1 568 ? 89.397 55.455 101.453 1.00 60.27 592 TYR B CA 1
ATOM 9067 C C . TYR B 1 568 ? 89.252 56.797 100.709 1.00 61.38 592 TYR B C 1
ATOM 9068 O O . TYR B 1 568 ? 90.247 57.351 100.252 1.00 61.49 592 TYR B O 1
ATOM 9077 N N . LYS B 1 569 ? 88.008 57.281 100.557 1.00 62.46 593 LYS B N 1
ATOM 9078 C CA . LYS B 1 569 ? 87.694 58.559 99.935 1.00 63.24 593 LYS B CA 1
ATOM 9079 C C . LYS B 1 569 ? 88.152 59.691 100.827 1.00 64.20 593 LYS B C 1
ATOM 9080 O O . LYS B 1 569 ? 89.049 60.453 100.444 1.00 63.51 593 LYS B O 1
ATOM 9086 N N . GLU B 1 570 ? 87.548 59.816 102.013 1.00 65.40 594 GLU B N 1
ATOM 9087 C CA . GLU B 1 570 ? 87.964 60.859 102.934 1.00 67.04 594 GLU B CA 1
ATOM 9088 C C . GLU B 1 570 ? 89.479 60.801 103.148 1.00 68.57 594 GLU B C 1
ATOM 9089 O O . GLU B 1 570 ? 90.155 61.841 103.297 1.00 68.90 594 GLU B O 1
ATOM 9095 N N . LEU B 1 571 ? 90.004 59.574 103.171 1.00 70.30 595 LEU B N 1
ATOM 9096 C CA . LEU B 1 571 ? 91.428 59.295 103.437 1.00 71.77 595 LEU B CA 1
ATOM 9097 C C . LEU B 1 571 ? 92.301 59.825 102.292 1.00 72.77 595 LEU B C 1
ATOM 9098 O O . LEU B 1 571 ? 93.298 60.516 102.511 1.00 72.98 595 LEU B O 1
ATOM 9103 N N . ALA B 1 572 ? 91.885 59.498 101.068 1.00 74.16 596 ALA B N 1
ATOM 9104 C CA . ALA B 1 572 ? 92.527 59.951 99.837 1.00 74.86 596 ALA B CA 1
ATOM 9105 C C . ALA B 1 572 ? 92.003 61.319 99.408 1.00 75.35 596 ALA B C 1
ATOM 9106 O O . ALA B 1 572 ? 91.404 61.442 98.341 1.00 76.03 596 ALA B O 1
ATOM 9108 N N . LYS B 1 573 ? 92.233 62.337 100.243 1.00 75.72 597 LYS B N 1
ATOM 9109 C CA . LYS B 1 573 ? 91.808 63.733 99.988 1.00 75.81 597 LYS B CA 1
ATOM 9110 C C . LYS B 1 573 ? 92.716 64.758 100.707 1.00 76.09 597 LYS B C 1
ATOM 9111 O O . LYS B 1 573 ? 92.336 65.920 100.883 1.00 75.61 597 LYS B O 1
ATOM 9117 N N . ASN B 1 574 ? 93.908 64.309 101.104 1.00 76.82 598 ASN B N 1
ATOM 9118 C CA . ASN B 1 574 ? 94.898 65.117 101.788 1.00 77.38 598 ASN B CA 1
ATOM 9119 C C . ASN B 1 574 ? 96.056 64.254 101.301 1.00 77.41 598 ASN B C 1
ATOM 9120 O O . ASN B 1 574 ? 96.282 63.174 101.825 1.00 77.67 598 ASN B O 1
ATOM 9125 N N . ALA B 1 575 ? 96.750 64.697 100.264 1.00 77.54 599 ALA B N 1
ATOM 9126 C CA . ALA B 1 575 ? 97.870 63.956 99.705 1.00 77.96 599 ALA B CA 1
ATOM 9127 C C . ALA B 1 575 ? 98.790 63.149 100.656 1.00 78.30 599 ALA B C 1
ATOM 9128 O O . ALA B 1 575 ? 99.361 62.100 100.293 1.00 78.02 599 ALA B O 1
ATOM 9130 N N . GLU B 1 576 ? 98.958 63.669 101.867 1.00 78.69 600 GLU B N 1
ATOM 9131 C CA . GLU B 1 576 ? 99.818 63.042 102.862 1.00 78.96 600 GLU B CA 1
ATOM 9132 C C . GLU B 1 576 ? 99.043 61.863 103.415 1.00 78.77 600 GLU B C 1
ATOM 9133 O O . GLU B 1 576 ? 99.605 60.799 103.666 1.00 78.98 600 GLU B O 1
ATOM 9139 N N . SER B 1 577 ? 97.747 62.082 103.618 1.00 78.62 601 SER B N 1
ATOM 9140 C CA . SER B 1 577 ? 96.825 61.057 104.093 1.00 78.72 601 SER B CA 1
ATOM 9141 C C . SER B 1 577 ? 96.540 60.070 102.961 1.00 78.29 601 SER B C 1
ATOM 9142 O O . SER B 1 577 ? 96.686 58.877 103.162 1.00 78.78 601 SER B O 1
ATOM 9145 N N . LYS B 1 578 ? 96.168 60.570 101.778 1.00 77.33 602 LYS B N 1
ATOM 9146 C CA . LYS B 1 578 ? 95.895 59.756 100.591 1.00 76.89 602 LYS B CA 1
ATOM 9147 C C . LYS B 1 578 ? 96.997 58.756 100.278 1.00 77.19 602 LYS B C 1
ATOM 9148 O O . LYS B 1 578 ? 96.781 57.779 99.555 1.00 77.73 602 LYS B O 1
ATOM 9154 N N . ALA B 1 579 ? 98.196 59.028 100.795 1.00 77.01 603 ALA B N 1
ATOM 9155 C CA . ALA B 1 579 ? 99.357 58.157 100.615 1.00 76.05 603 ALA B CA 1
ATOM 9156 C C . ALA B 1 579 ? 99.287 57.027 101.632 1.00 75.73 603 ALA B C 1
ATOM 9157 O O . ALA B 1 579 ? 99.680 55.922 101.307 1.00 75.93 603 ALA B O 1
ATOM 9159 N N . TRP B 1 580 ? 98.797 57.299 102.851 1.00 75.22 604 TRP B N 1
ATOM 9160 C CA . TRP B 1 580 ? 98.661 56.270 103.888 1.00 74.55 604 TRP B CA 1
ATOM 9161 C C . TRP B 1 580 ? 97.713 55.208 103.377 1.00 73.81 604 TRP B C 1
ATOM 9162 O O . TRP B 1 580 ? 97.867 54.018 103.730 1.00 73.96 604 TRP B O 1
ATOM 9173 N N . ALA B 1 581 ? 96.742 55.642 102.558 1.00 72.69 605 ALA B N 1
ATOM 9174 C CA . ALA B 1 581 ? 95.788 54.743 101.892 1.00 72.18 605 ALA B CA 1
ATOM 9175 C C . ALA B 1 581 ? 96.479 53.720 100.994 1.00 72.07 605 ALA B C 1
ATOM 9176 O O . ALA B 1 581 ? 96.435 52.527 101.288 1.00 72.52 605 ALA B O 1
ATOM 9178 N N . VAL B 1 582 ? 97.107 54.179 99.908 1.00 71.47 606 VAL B N 1
ATOM 9179 C CA . VAL B 1 582 ? 97.875 53.295 99.017 1.00 71.01 606 VAL B CA 1
ATOM 9180 C C . VAL B 1 582 ? 98.748 52.276 99.780 1.00 71.26 606 VAL B C 1
ATOM 9181 O O . VAL B 1 582 ? 98.845 51.123 99.388 1.00 71.19 606 VAL B O 1
ATOM 9185 N N . GLU B 1 583 ? 99.369 52.694 100.876 1.00 71.65 607 GLU B N 1
ATOM 9186 C CA . GLU B 1 583 ? 100.222 51.804 101.669 1.00 71.86 607 GLU B CA 1
ATOM 9187 C C . GLU B 1 583 ? 99.475 50.670 102.336 1.00 71.36 607 GLU B C 1
ATOM 9188 O O . GLU B 1 583 ? 99.990 49.545 102.425 1.00 71.82 607 GLU B O 1
ATOM 9194 N N . VAL B 1 584 ? 98.268 50.959 102.811 1.00 70.39 608 VAL B N 1
ATOM 9195 C CA . VAL B 1 584 ? 97.405 49.913 103.345 1.00 69.82 608 VAL B CA 1
ATOM 9196 C C . VAL B 1 584 ? 96.613 49.195 102.223 1.00 69.26 608 VAL B C 1
ATOM 9197 O O . VAL B 1 584 ? 96.540 47.964 102.211 1.00 69.41 608 VAL B O 1
ATOM 9201 N N . TYR B 1 585 ? 96.017 49.954 101.298 1.00 68.21 609 TYR B N 1
ATOM 9202 C CA . TYR B 1 585 ? 95.303 49.362 100.182 1.00 67.40 609 TYR B CA 1
ATOM 9203 C C . TYR B 1 585 ? 96.185 48.419 99.392 1.00 67.58 609 TYR B C 1
ATOM 9204 O O . TYR B 1 585 ? 95.704 47.728 98.497 1.00 67.49 609 TYR B O 1
ATOM 9213 N N . LYS B 1 586 ? 97.478 48.398 99.707 1.00 68.03 610 LYS B N 1
ATOM 9214 C CA . LYS B 1 586 ? 98.427 47.488 99.018 1.00 68.98 610 LYS B CA 1
ATOM 9215 C C . LYS B 1 586 ? 98.534 46.153 99.758 1.00 68.92 610 LYS B C 1
ATOM 9216 O O . LYS B 1 586 ? 98.998 45.131 99.210 1.00 68.40 610 LYS B O 1
ATOM 9222 N N . GLN B 1 587 ? 98.053 46.197 100.997 1.00 69.19 611 GLN B N 1
ATOM 9223 C CA . GLN B 1 587 ? 97.957 45.039 101.885 1.00 69.67 611 GLN B CA 1
ATOM 9224 C C . GLN B 1 587 ? 96.554 44.418 101.814 1.00 69.33 611 GLN B C 1
ATOM 9225 O O . GLN B 1 587 ? 96.406 43.197 101.735 1.00 69.57 611 GLN B O 1
ATOM 9231 N N . ALA B 1 588 ? 95.531 45.264 101.842 1.00 68.78 612 ALA B N 1
ATOM 9232 C CA . ALA B 1 588 ? 94.157 44.805 101.808 1.00 68.74 612 ALA B CA 1
ATOM 9233 C C . ALA B 1 588 ? 93.672 44.510 100.402 1.00 68.69 612 ALA B C 1
ATOM 9234 O O . ALA B 1 588 ? 92.622 43.875 100.230 1.00 68.77 612 ALA B O 1
ATOM 9236 N N . ARG B 1 589 ? 94.430 44.986 99.408 1.00 68.30 613 ARG B N 1
ATOM 9237 C CA . ARG B 1 589 ? 94.088 44.828 97.985 1.00 67.92 613 ARG B CA 1
ATOM 9238 C C . ARG B 1 589 ? 93.815 43.348 97.647 1.00 67.50 613 ARG B C 1
ATOM 9239 O O . ARG B 1 589 ? 92.733 42.998 97.174 1.00 67.60 613 ARG B O 1
ATOM 9247 N N . PRO B 1 590 ? 94.793 42.454 97.917 1.00 67.03 614 PRO B N 1
ATOM 9248 C CA . PRO B 1 590 ? 94.555 41.034 97.634 1.00 65.97 614 PRO B CA 1
ATOM 9249 C C . PRO B 1 590 ? 93.562 40.488 98.677 1.00 64.80 614 PRO B C 1
ATOM 9250 O O . PRO B 1 590 ? 93.743 40.643 99.900 1.00 64.88 614 PRO B O 1
ATOM 9254 N N . GLY B 1 591 ? 92.502 39.872 98.214 1.00 63.50 615 GLY B N 1
ATOM 9255 C CA . GLY B 1 591 ? 91.539 39.417 99.192 1.00 62.91 615 GLY B CA 1
ATOM 9256 C C . GLY B 1 591 ? 90.191 40.088 98.994 1.00 62.02 615 GLY B C 1
ATOM 9257 O O . GLY B 1 591 ? 89.125 39.464 99.207 1.00 62.25 615 GLY B O 1
ATOM 9258 N N . TYR B 1 592 ? 90.254 41.363 98.594 1.00 60.20 616 TYR B N 1
ATOM 9259 C CA . TYR B 1 592 ? 89.051 42.135 98.285 1.00 57.82 616 TYR B CA 1
ATOM 9260 C C . TYR B 1 592 ? 88.346 41.444 97.123 1.00 56.75 616 TYR B C 1
ATOM 9261 O O . TYR B 1 592 ? 88.976 40.749 96.326 1.00 56.51 616 TYR B O 1
ATOM 9270 N N . HIS B 1 593 ? 87.039 41.603 97.048 1.00 55.66 617 HIS B N 1
ATOM 9271 C CA . HIS B 1 593 ? 86.339 41.073 95.891 1.00 55.60 617 HIS B CA 1
ATOM 9272 C C . HIS B 1 593 ? 86.687 41.997 94.686 1.00 55.74 617 HIS B C 1
ATOM 9273 O O . HIS B 1 593 ? 86.976 43.171 94.855 1.00 55.55 617 HIS B O 1
ATOM 9280 N N . GLY B 1 594 ? 86.667 41.473 93.463 1.00 56.18 618 GLY B N 1
ATOM 9281 C CA . GLY B 1 594 ? 86.909 42.309 92.293 1.00 55.75 618 GLY B CA 1
ATOM 9282 C C . GLY B 1 594 ? 86.041 43.540 92.375 1.00 56.13 618 GLY B C 1
ATOM 9283 O O . GLY B 1 594 ? 86.556 44.643 92.207 1.00 56.60 618 GLY B O 1
ATOM 9284 N N . LEU B 1 595 ? 84.734 43.350 92.644 1.00 56.30 619 LEU B N 1
ATOM 9285 C CA . LEU B 1 595 ? 83.732 44.452 92.700 1.00 55.94 619 LEU B CA 1
ATOM 9286 C C . LEU B 1 595 ? 84.117 45.586 93.653 1.00 55.97 619 LEU B C 1
ATOM 9287 O O . LEU B 1 595 ? 83.620 46.723 93.521 1.00 55.71 619 LEU B O 1
ATOM 9292 N N . ALA B 1 596 ? 85.036 45.275 94.580 1.00 55.76 620 ALA B N 1
ATOM 9293 C CA . ALA B 1 596 ? 85.483 46.233 95.581 1.00 55.68 620 ALA B CA 1
ATOM 9294 C C . ALA B 1 596 ? 86.744 46.893 95.101 1.00 55.94 620 ALA B C 1
ATOM 9295 O O . ALA B 1 596 ? 86.743 48.085 94.886 1.00 56.83 620 ALA B O 1
ATOM 9297 N N . GLN B 1 597 ? 87.805 46.119 94.931 1.00 55.83 621 GLN B N 1
ATOM 9298 C CA . GLN B 1 597 ? 89.068 46.624 94.388 1.00 55.79 621 GLN B CA 1
ATOM 9299 C C . GLN B 1 597 ? 88.814 47.649 93.276 1.00 56.37 621 GLN B C 1
ATOM 9300 O O . GLN B 1 597 ? 89.359 48.745 93.329 1.00 55.53 621 GLN B O 1
ATOM 9306 N N . GLY B 1 598 ? 87.968 47.274 92.304 1.00 57.32 622 GLY B N 1
ATOM 9307 C CA . GLY B 1 598 ? 87.570 48.134 91.219 1.00 59.08 622 GLY B CA 1
ATOM 9308 C C . GLY B 1 598 ? 87.225 49.516 91.735 1.00 61.02 622 GLY B C 1
ATOM 9309 O O . GLY B 1 598 ? 87.816 50.513 91.309 1.00 61.75 622 GLY B O 1
ATOM 9310 N N . THR B 1 599 ? 86.272 49.602 92.661 1.00 62.40 623 THR B N 1
ATOM 9311 C CA . THR B 1 599 ? 85.865 50.913 93.239 1.00 63.39 623 THR B CA 1
ATOM 9312 C C . THR B 1 599 ? 86.986 51.692 93.941 1.00 63.93 623 THR B C 1
ATOM 9313 O O . THR B 1 599 ? 87.214 52.854 93.623 1.00 63.85 623 THR B O 1
ATOM 9317 N N . VAL B 1 600 ? 87.665 51.036 94.887 1.00 64.93 624 VAL B N 1
ATOM 9318 C CA . VAL B 1 600 ? 88.800 51.604 95.616 1.00 66.16 624 VAL B CA 1
ATOM 9319 C C . VAL B 1 600 ? 89.958 51.927 94.670 1.00 67.62 624 VAL B C 1
ATOM 9320 O O . VAL B 1 600 ? 90.798 52.811 94.956 1.00 67.75 624 VAL B O 1
ATOM 9324 N N . ASP B 1 601 ? 90.030 51.195 93.553 1.00 68.81 625 ASP B N 1
ATOM 9325 C CA . ASP B 1 601 ? 91.101 51.431 92.558 1.00 69.97 625 ASP B CA 1
ATOM 9326 C C . ASP B 1 601 ? 90.947 52.798 91.887 1.00 70.35 625 ASP B C 1
ATOM 9327 O O . ASP B 1 601 ? 91.945 53.360 91.399 1.00 70.51 625 ASP B O 1
ATOM 9332 N N . GLY B 1 602 ? 89.708 53.312 91.878 1.00 70.60 626 GLY B N 1
ATOM 9333 C CA . GLY B 1 602 ? 89.404 54.650 91.339 1.00 71.13 626 GLY B CA 1
ATOM 9334 C C . GLY B 1 602 ? 89.496 55.819 92.341 1.00 71.63 626 GLY B C 1
ATOM 9335 O O . GLY B 1 602 ? 90.083 56.891 92.039 1.00 71.79 626 GLY B O 1
ATOM 9336 N N . VAL B 1 603 ? 88.931 55.632 93.539 1.00 72.22 627 VAL B N 1
ATOM 9337 C CA . VAL B 1 603 ? 88.989 56.660 94.585 1.00 72.58 627 VAL B CA 1
ATOM 9338 C C . VAL B 1 603 ? 90.384 56.817 95.190 1.00 73.38 627 VAL B C 1
ATOM 9339 O O . VAL B 1 603 ? 90.584 57.614 96.102 1.00 73.67 627 VAL B O 1
ATOM 9343 N N . LEU B 1 604 ? 91.342 56.029 94.703 1.00 74.57 628 LEU B N 1
ATOM 9344 C CA . LEU B 1 604 ? 92.730 56.101 95.177 1.00 75.74 628 LEU B CA 1
ATOM 9345 C C . LEU B 1 604 ? 93.639 56.569 94.035 1.00 76.83 628 LEU B C 1
ATOM 9346 O O . LEU B 1 604 ? 94.818 56.182 93.972 1.00 76.82 628 LEU B O 1
ATOM 9351 N N . LYS B 1 605 ? 93.067 57.411 93.149 1.00 78.37 629 LYS B N 1
ATOM 9352 C CA . LYS B 1 605 ? 93.742 57.999 91.949 1.00 78.77 629 LYS B CA 1
ATOM 9353 C C . LYS B 1 605 ? 94.396 56.940 91.040 1.00 78.93 629 LYS B C 1
ATOM 9354 O O . LYS B 1 605 ? 95.654 56.928 90.967 1.00 79.16 629 LYS B O 1
ATOM 9360 N N . LEU C 1 14 ? 63.246 74.083 75.007 1.00 28.56 38 LEU C N 1
ATOM 9361 C CA . LEU C 1 14 ? 64.375 74.174 75.923 1.00 28.47 38 LEU C CA 1
ATOM 9362 C C . LEU C 1 14 ? 65.243 72.939 75.829 1.00 28.64 38 LEU C C 1
ATOM 9363 O O . LEU C 1 14 ? 65.482 72.255 76.808 1.00 29.82 38 LEU C O 1
ATOM 9368 N N . THR C 1 15 ? 65.725 72.670 74.630 1.00 27.65 39 THR C N 1
ATOM 9369 C CA . THR C 1 15 ? 66.429 71.448 74.356 1.00 26.32 39 THR C CA 1
ATOM 9370 C C . THR C 1 15 ? 67.918 71.573 74.500 1.00 25.08 39 THR C C 1
ATOM 9371 O O . THR C 1 15 ? 68.635 71.200 73.609 1.00 25.54 39 THR C O 1
ATOM 9375 N N . ASP C 1 16 ? 68.382 72.094 75.621 1.00 24.25 40 ASP C N 1
ATOM 9376 C CA . ASP C 1 16 ? 69.709 72.669 75.671 1.00 24.62 40 ASP C CA 1
ATOM 9377 C C . ASP C 1 16 ? 70.225 72.949 77.054 1.00 25.11 40 ASP C C 1
ATOM 9378 O O . ASP C 1 16 ? 70.198 74.068 77.515 1.00 27.42 40 ASP C O 1
ATOM 9383 N N . ALA C 1 17 ? 70.725 71.920 77.708 1.00 24.51 41 ALA C N 1
ATOM 9384 C CA . ALA C 1 17 ? 71.519 72.095 78.910 1.00 23.20 41 ALA C CA 1
ATOM 9385 C C . ALA C 1 17 ? 72.704 72.999 78.624 1.00 22.94 41 ALA C C 1
ATOM 9386 O O . ALA C 1 17 ? 72.923 73.402 77.492 1.00 23.26 41 ALA C O 1
ATOM 9388 N N . TYR C 1 18 ? 73.469 73.320 79.658 1.00 21.90 42 TYR C N 1
ATOM 9389 C CA . TYR C 1 18 ? 74.640 74.169 79.495 1.00 19.64 42 TYR C CA 1
ATOM 9390 C C . TYR C 1 18 ? 74.262 75.649 79.498 1.00 18.04 42 TYR C C 1
ATOM 9391 O O . TYR C 1 18 ? 75.129 76.515 79.443 1.00 17.52 42 TYR C O 1
ATOM 9400 N N . THR C 1 19 ? 72.963 75.933 79.562 1.00 16.47 43 THR C N 1
ATOM 9401 C CA . THR C 1 19 ? 72.502 77.278 79.608 1.00 15.95 43 THR C CA 1
ATOM 9402 C C . THR C 1 19 ? 71.629 77.308 80.834 1.00 16.57 43 THR C C 1
ATOM 9403 O O . THR C 1 19 ? 70.678 76.519 80.930 1.00 19.10 43 THR C O 1
ATOM 9407 N N . TYR C 1 20 ? 71.902 78.206 81.801 1.00 15.51 44 TYR C N 1
ATOM 9408 C CA . TYR C 1 20 ? 70.989 78.384 82.912 1.00 14.89 44 TYR C CA 1
ATOM 9409 C C . TYR C 1 20 ? 69.875 79.296 82.404 1.00 16.02 44 TYR C C 1
ATOM 9410 O O . TYR C 1 20 ? 68.817 79.384 83.000 1.00 16.40 44 TYR C O 1
ATOM 9419 N N . ALA C 1 21 ? 70.140 79.939 81.276 1.00 16.52 45 ALA C N 1
ATOM 9420 C CA . ALA C 1 21 ? 69.284 80.914 80.653 1.00 16.58 45 ALA C CA 1
ATOM 9421 C C . ALA C 1 21 ? 67.939 80.338 80.427 1.00 17.08 45 ALA C C 1
ATOM 9422 O O . ALA C 1 21 ? 67.819 79.337 79.791 1.00 18.83 45 ALA C O 1
ATOM 9424 N N . ASN C 1 22 ? 66.914 80.942 80.986 1.00 17.10 46 ASN C N 1
ATOM 9425 C CA . ASN C 1 22 ? 65.549 80.445 80.810 1.00 17.53 46 ASN C CA 1
ATOM 9426 C C . ASN C 1 22 ? 64.940 80.917 79.515 1.00 17.71 46 ASN C C 1
ATOM 9427 O O . ASN C 1 22 ? 63.929 81.655 79.525 1.00 15.73 46 ASN C O 1
ATOM 9432 N N . TYR C 1 23 ? 65.491 80.451 78.447 1.00 17.35 47 TYR C N 1
ATOM 9433 C CA . TYR C 1 23 ? 65.187 81.029 77.242 1.00 17.50 47 TYR C CA 1
ATOM 9434 C C . TYR C 1 23 ? 63.786 80.691 76.806 1.00 17.92 47 TYR C C 1
ATOM 9435 O O . TYR C 1 23 ? 63.296 81.030 75.812 1.00 15.37 47 TYR C O 1
ATOM 9444 N N . ASP C 1 24 ? 63.181 80.097 77.785 1.00 20.58 48 ASP C N 1
ATOM 9445 C CA . ASP C 1 24 ? 61.853 79.625 77.797 1.00 21.94 48 ASP C CA 1
ATOM 9446 C C . ASP C 1 24 ? 60.823 80.794 77.805 1.00 22.19 48 ASP C C 1
ATOM 9447 O O . ASP C 1 24 ? 59.824 80.809 77.076 1.00 22.69 48 ASP C O 1
ATOM 9452 N N . GLN C 1 25 ? 61.118 81.802 78.630 1.00 21.87 49 GLN C N 1
ATOM 9453 C CA . GLN C 1 25 ? 60.194 82.887 78.837 1.00 20.00 49 GLN C CA 1
ATOM 9454 C C . GLN C 1 25 ? 60.770 84.265 78.481 1.00 20.15 49 GLN C C 1
ATOM 9455 O O . GLN C 1 25 ? 60.023 85.223 78.235 1.00 19.02 49 GLN C O 1
ATOM 9461 N N . VAL C 1 26 ? 62.108 84.334 78.503 1.00 20.01 50 VAL C N 1
ATOM 9462 C CA . VAL C 1 26 ? 62.815 85.521 78.147 1.00 19.87 50 VAL C CA 1
ATOM 9463 C C . VAL C 1 26 ? 63.844 85.310 77.040 1.00 18.84 50 VAL C C 1
ATOM 9464 O O . VAL C 1 26 ? 64.612 84.385 77.086 1.00 19.48 50 VAL C O 1
ATOM 9468 N N . LYS C 1 27 ? 63.883 86.219 76.054 1.00 19.45 51 LYS C N 1
ATOM 9469 C CA . LYS C 1 27 ? 64.906 86.148 74.962 1.00 19.07 51 LYS C CA 1
ATOM 9470 C C . LYS C 1 27 ? 65.516 87.528 74.588 1.00 18.64 51 LYS C C 1
ATOM 9471 O O . LYS C 1 27 ? 64.798 88.417 74.174 1.00 17.95 51 LYS C O 1
ATOM 9477 N N . ALA C 1 28 ? 66.821 87.715 74.819 1.00 18.51 52 ALA C N 1
ATOM 9478 C CA . ALA C 1 28 ? 67.544 88.938 74.469 1.00 18.29 52 ALA C CA 1
ATOM 9479 C C . ALA C 1 28 ? 67.547 89.114 72.963 1.00 18.44 52 ALA C C 1
ATOM 9480 O O . ALA C 1 28 ? 67.867 88.154 72.213 1.00 19.94 52 ALA C O 1
ATOM 9482 N N . THR C 1 29 ? 67.242 90.311 72.493 1.00 17.64 53 THR C N 1
ATOM 9483 C CA . THR C 1 29 ? 67.335 90.549 71.048 1.00 17.17 53 THR C CA 1
ATOM 9484 C C . THR C 1 29 ? 68.490 91.401 70.541 1.00 17.54 53 THR C C 1
ATOM 9485 O O . THR C 1 29 ? 68.704 91.479 69.341 1.00 17.56 53 THR C O 1
ATOM 9489 N N . HIS C 1 30 ? 69.173 92.069 71.445 1.00 17.56 54 HIS C N 1
ATOM 9490 C CA . HIS C 1 30 ? 70.350 92.878 71.167 1.00 17.68 54 HIS C CA 1
ATOM 9491 C C . HIS C 1 30 ? 71.302 92.899 72.351 1.00 16.17 54 HIS C C 1
ATOM 9492 O O . HIS C 1 30 ? 70.891 92.620 73.432 1.00 15.47 54 HIS C O 1
ATOM 9499 N N . VAL C 1 31 ? 72.534 93.319 72.156 1.00 15.02 55 VAL C N 1
ATOM 9500 C CA . VAL C 1 31 ? 73.505 93.442 73.277 1.00 14.73 55 VAL C CA 1
ATOM 9501 C C . VAL C 1 31 ? 74.410 94.628 73.092 1.00 16.28 55 VAL C C 1
ATOM 9502 O O . VAL C 1 31 ? 75.145 94.627 72.098 1.00 16.80 55 VAL C O 1
ATOM 9506 N N . TYR C 1 32 ? 74.322 95.651 73.971 1.00 16.06 56 TYR C N 1
ATOM 9507 C CA . TYR C 1 32 ? 75.194 96.739 73.835 1.00 16.91 56 TYR C CA 1
ATOM 9508 C C . TYR C 1 32 ? 76.291 96.542 74.835 1.00 17.15 56 TYR C C 1
ATOM 9509 O O . TYR C 1 32 ? 76.045 96.418 76.021 1.00 15.21 56 TYR C O 1
ATOM 9518 N N . LEU C 1 33 ? 77.505 96.467 74.329 1.00 18.14 57 LEU C N 1
ATOM 9519 C CA . LEU C 1 33 ? 78.696 96.305 75.188 1.00 18.85 57 LEU C CA 1
ATOM 9520 C C . LEU C 1 33 ? 79.459 97.604 75.336 1.00 19.28 57 LEU C C 1
ATOM 9521 O O . LEU C 1 33 ? 79.722 98.228 74.327 1.00 20.46 57 LEU C O 1
ATOM 9526 N N . ASP C 1 34 ? 79.694 98.087 76.550 1.00 19.93 58 ASP C N 1
ATOM 9527 C CA . ASP C 1 34 ? 80.614 99.154 76.745 1.00 21.18 58 ASP C CA 1
ATOM 9528 C C . ASP C 1 34 ? 81.914 98.693 77.478 1.00 20.13 58 ASP C C 1
ATOM 9529 O O . ASP C 1 34 ? 82.008 98.800 78.641 1.00 20.06 58 ASP C O 1
ATOM 9534 N N . LEU C 1 35 ? 82.896 98.151 76.757 1.00 18.96 59 LEU C N 1
ATOM 9535 C CA . LEU C 1 35 ? 84.043 97.557 77.471 1.00 18.64 59 LEU C CA 1
ATOM 9536 C C . LEU C 1 35 ? 85.341 98.272 77.257 1.00 18.08 59 LEU C C 1
ATOM 9537 O O . LEU C 1 35 ? 85.555 98.832 76.175 1.00 18.10 59 LEU C O 1
ATOM 9542 N N . ASN C 1 36 ? 86.225 98.172 78.234 1.00 17.47 60 ASN C N 1
ATOM 9543 C CA . ASN C 1 36 ? 87.578 98.711 78.158 1.00 16.62 60 ASN C CA 1
ATOM 9544 C C . ASN C 1 36 ? 88.590 97.571 78.187 1.00 16.25 60 ASN C C 1
ATOM 9545 O O . ASN C 1 36 ? 88.465 96.643 78.936 1.00 16.50 60 ASN C O 1
ATOM 9550 N N . VAL C 1 37 ? 89.567 97.593 77.294 1.00 17.22 61 VAL C N 1
ATOM 9551 C CA . VAL C 1 37 ? 90.563 96.552 77.267 1.00 18.51 61 VAL C CA 1
ATOM 9552 C C . VAL C 1 37 ? 91.801 96.837 78.114 1.00 19.48 61 VAL C C 1
ATOM 9553 O O . VAL C 1 37 ? 92.650 97.516 77.672 1.00 20.24 61 VAL C O 1
ATOM 9557 N N . ASP C 1 38 ? 91.873 96.307 79.317 1.00 22.28 62 ASP C N 1
ATOM 9558 C CA . ASP C 1 38 ? 93.017 96.534 80.197 1.00 25.54 62 ASP C CA 1
ATOM 9559 C C . ASP C 1 38 ? 93.957 95.349 80.164 1.00 26.87 62 ASP C C 1
ATOM 9560 O O . ASP C 1 38 ? 93.674 94.333 80.761 1.00 25.89 62 ASP C O 1
ATOM 9565 N N . PHE C 1 39 ? 95.090 95.507 79.485 1.00 28.31 63 PHE C N 1
ATOM 9566 C CA . PHE C 1 39 ? 96.099 94.461 79.384 1.00 30.50 63 PHE C CA 1
ATOM 9567 C C . PHE C 1 39 ? 96.943 94.224 80.652 1.00 31.78 63 PHE C C 1
ATOM 9568 O O . PHE C 1 39 ? 97.663 93.227 80.743 1.00 33.68 63 PHE C O 1
ATOM 9576 N N . ASP C 1 40 ? 96.882 95.122 81.621 1.00 32.79 64 ASP C N 1
ATOM 9577 C CA . ASP C 1 40 ? 97.646 94.939 82.860 1.00 34.38 64 ASP C CA 1
ATOM 9578 C C . ASP C 1 40 ? 96.862 94.043 83.844 1.00 35.30 64 ASP C C 1
ATOM 9579 O O . ASP C 1 40 ? 97.439 93.265 84.593 1.00 35.91 64 ASP C O 1
ATOM 9584 N N . LYS C 1 41 ? 95.554 94.190 83.855 1.00 35.87 65 LYS C N 1
ATOM 9585 C CA . LYS C 1 41 ? 94.740 93.410 84.727 1.00 36.70 65 LYS C CA 1
ATOM 9586 C C . LYS C 1 41 ? 94.131 92.279 83.939 1.00 36.48 65 LYS C C 1
ATOM 9587 O O . LYS C 1 41 ? 93.426 91.426 84.510 1.00 35.85 65 LYS C O 1
ATOM 9593 N N . LYS C 1 42 ? 94.389 92.327 82.636 1.00 35.68 66 LYS C N 1
ATOM 9594 C CA . LYS C 1 42 ? 93.902 91.339 81.695 1.00 35.28 66 LYS C CA 1
ATOM 9595 C C . LYS C 1 42 ? 92.405 91.209 81.873 1.00 33.82 66 LYS C C 1
ATOM 9596 O O . LYS C 1 42 ? 91.918 90.112 82.030 1.00 34.55 66 LYS C O 1
ATOM 9602 N N . SER C 1 43 ? 91.675 92.324 81.816 1.00 32.10 67 SER C N 1
ATOM 9603 C CA . SER C 1 43 ? 90.230 92.265 81.935 1.00 30.21 67 SER C CA 1
ATOM 9604 C C . SER C 1 43 ? 89.501 93.310 81.137 1.00 28.31 67 SER C C 1
ATOM 9605 O O . SER C 1 43 ? 89.979 94.392 80.926 1.00 28.03 67 SER C O 1
ATOM 9608 N N . LEU C 1 44 ? 88.330 92.951 80.659 1.00 26.71 68 LEU C N 1
ATOM 9609 C CA . LEU C 1 44 ? 87.473 93.805 79.898 1.00 24.18 68 LEU C CA 1
ATOM 9610 C C . LEU C 1 44 ? 86.453 94.222 80.933 1.00 22.73 68 LEU C C 1
ATOM 9611 O O . LEU C 1 44 ? 85.861 93.373 81.551 1.00 21.98 68 LEU C O 1
ATOM 9616 N N . SER C 1 45 ? 86.212 95.520 81.116 1.00 21.62 69 SER C N 1
ATOM 9617 C CA . SER C 1 45 ? 85.311 96.046 82.140 1.00 19.59 69 SER C CA 1
ATOM 9618 C C . SER C 1 45 ? 84.473 97.203 81.666 1.00 17.71 69 SER C C 1
ATOM 9619 O O . SER C 1 45 ? 84.991 98.115 81.099 1.00 18.09 69 SER C O 1
ATOM 9622 N N . GLY C 1 46 ? 83.150 97.123 81.864 1.00 15.92 70 GLY C N 1
ATOM 9623 C CA . GLY C 1 46 ? 82.225 98.180 81.421 1.00 14.02 70 GLY C CA 1
ATOM 9624 C C . GLY C 1 46 ? 80.873 97.618 81.691 1.00 12.04 70 GLY C C 1
ATOM 9625 O O . GLY C 1 46 ? 80.552 97.406 82.849 1.00 12.89 70 GLY C O 1
ATOM 9626 N N . PHE C 1 47 ? 80.112 97.344 80.648 1.00 10.86 71 PHE C N 1
ATOM 9627 C CA . PHE C 1 47 ? 78.800 96.890 80.856 1.00 11.27 71 PHE C CA 1
ATOM 9628 C C . PHE C 1 47 ? 78.104 96.264 79.666 1.00 11.96 71 PHE C C 1
ATOM 9629 O O . PHE C 1 47 ? 78.435 96.558 78.531 1.00 14.24 71 PHE C O 1
ATOM 9637 N N . ALA C 1 48 ? 77.169 95.392 79.920 1.00 13.07 72 ALA C N 1
ATOM 9638 C CA . ALA C 1 48 ? 76.438 94.750 78.889 1.00 13.54 72 ALA C CA 1
ATOM 9639 C C . ALA C 1 48 ? 75.000 95.185 79.008 1.00 14.32 72 ALA C C 1
ATOM 9640 O O . ALA C 1 48 ? 74.454 95.159 80.076 1.00 15.84 72 ALA C O 1
ATOM 9642 N N . GLU C 1 49 ? 74.409 95.653 77.958 1.00 14.82 73 GLU C N 1
ATOM 9643 C CA . GLU C 1 49 ? 72.970 96.065 78.072 1.00 14.22 73 GLU C CA 1
ATOM 9644 C C . GLU C 1 49 ? 72.107 95.227 77.163 1.00 14.43 73 GLU C C 1
ATOM 9645 O O . GLU C 1 49 ? 72.071 95.439 75.942 1.00 14.20 73 GLU C O 1
ATOM 9651 N N . LEU C 1 50 ? 71.450 94.231 77.740 1.00 14.64 74 LEU C N 1
ATOM 9652 C CA . LEU C 1 50 ? 70.593 93.283 76.997 1.00 15.78 74 LEU C CA 1
ATOM 9653 C C . LEU C 1 50 ? 69.235 94.011 76.801 1.00 16.63 74 LEU C C 1
ATOM 9654 O O . LEU C 1 50 ? 68.796 94.741 77.680 1.00 16.30 74 LEU C O 1
ATOM 9659 N N . SER C 1 51 ? 68.587 93.737 75.670 1.00 16.79 75 SER C N 1
ATOM 9660 C CA . SER C 1 51 ? 67.304 94.300 75.424 1.00 15.27 75 SER C CA 1
ATOM 9661 C C . SER C 1 51 ? 66.505 93.020 75.309 1.00 14.60 75 SER C C 1
ATOM 9662 O O . SER C 1 51 ? 66.907 92.104 74.607 1.00 13.46 75 SER C O 1
ATOM 9665 N N . LEU C 1 52 ? 65.424 92.900 76.045 1.00 14.55 76 LEU C N 1
ATOM 9666 C CA . LEU C 1 52 ? 64.672 91.659 76.085 1.00 15.32 76 LEU C CA 1
ATOM 9667 C C . LEU C 1 52 ? 63.284 91.707 75.450 1.00 16.10 76 LEU C C 1
ATOM 9668 O O . LEU C 1 52 ? 62.647 92.743 75.334 1.00 15.44 76 LEU C O 1
ATOM 9673 N N . ASP C 1 53 ? 62.855 90.498 75.093 1.00 18.35 77 ASP C N 1
ATOM 9674 C CA . ASP C 1 53 ? 61.519 90.165 74.544 1.00 20.02 77 ASP C CA 1
ATOM 9675 C C . ASP C 1 53 ? 60.952 89.102 75.451 1.00 21.13 77 ASP C C 1
ATOM 9676 O O . ASP C 1 53 ? 61.514 88.042 75.563 1.00 20.94 77 ASP C O 1
ATOM 9681 N N . TRP C 1 54 ? 59.875 89.412 76.147 1.00 23.74 78 TRP C N 1
ATOM 9682 C CA . TRP C 1 54 ? 59.239 88.480 77.087 1.00 27.05 78 TRP C CA 1
ATOM 9683 C C . TRP C 1 54 ? 58.034 87.760 76.437 1.00 29.10 78 TRP C C 1
ATOM 9684 O O . TRP C 1 54 ? 57.339 88.320 75.582 1.00 28.93 78 TRP C O 1
ATOM 9695 N N . PHE C 1 55 ? 57.808 86.504 76.848 1.00 31.23 79 PHE C N 1
ATOM 9696 C CA . PHE C 1 55 ? 56.747 85.692 76.248 1.00 33.09 79 PHE C CA 1
ATOM 9697 C C . PHE C 1 55 ? 55.614 85.382 77.257 1.00 35.45 79 PHE C C 1
ATOM 9698 O O . PHE C 1 55 ? 54.430 85.290 76.857 1.00 36.21 79 PHE C O 1
ATOM 9706 N N . THR C 1 56 ? 55.998 85.235 78.538 1.00 36.39 80 THR C N 1
ATOM 9707 C CA . THR C 1 56 ? 55.064 84.932 79.627 1.00 37.91 80 THR C CA 1
ATOM 9708 C C . THR C 1 56 ? 54.523 86.245 80.246 1.00 39.45 80 THR C C 1
ATOM 9709 O O . THR C 1 56 ? 55.311 87.178 80.575 1.00 40.37 80 THR C O 1
ATOM 9713 N N . ASP C 1 57 ? 53.191 86.313 80.390 1.00 40.21 81 ASP C N 1
ATOM 9714 C CA . ASP C 1 57 ? 52.535 87.463 80.996 1.00 40.73 81 ASP C CA 1
ATOM 9715 C C . ASP C 1 57 ? 52.818 87.668 82.480 1.00 39.65 81 ASP C C 1
ATOM 9716 O O . ASP C 1 57 ? 52.646 88.773 83.001 1.00 39.38 81 ASP C O 1
ATOM 9721 N N . ASN C 1 58 ? 53.305 86.625 83.126 1.00 37.92 82 ASN C N 1
ATOM 9722 C CA . ASN C 1 58 ? 53.502 86.649 84.554 1.00 36.85 82 ASN C CA 1
ATOM 9723 C C . ASN C 1 58 ? 54.970 86.719 84.934 1.00 34.00 82 ASN C C 1
ATOM 9724 O O . ASN C 1 58 ? 55.818 86.319 84.171 1.00 32.55 82 ASN C O 1
ATOM 9729 N N . LYS C 1 59 ? 55.265 87.257 86.108 1.00 31.95 83 LYS C N 1
ATOM 9730 C CA . LYS C 1 59 ? 56.655 87.554 86.437 1.00 29.80 83 LYS C CA 1
ATOM 9731 C C . LYS C 1 59 ? 57.581 86.376 86.302 1.00 29.53 83 LYS C C 1
ATOM 9732 O O . LYS C 1 59 ? 57.194 85.288 86.647 1.00 31.53 83 LYS C O 1
ATOM 9738 N N . ALA C 1 60 ? 58.804 86.601 85.823 1.00 27.69 84 ALA C N 1
ATOM 9739 C CA . ALA C 1 60 ? 59.876 85.603 85.710 1.00 24.25 84 ALA C CA 1
ATOM 9740 C C . ALA C 1 60 ? 61.213 86.347 85.814 1.00 22.75 84 ALA C C 1
ATOM 9741 O O . ALA C 1 60 ? 61.286 87.534 85.489 1.00 22.80 84 ALA C O 1
ATOM 9743 N N . PRO C 1 61 ? 62.261 85.696 86.288 1.00 20.88 85 PRO C N 1
ATOM 9744 C CA . PRO C 1 61 ? 63.621 86.300 86.368 1.00 20.43 85 PRO C CA 1
ATOM 9745 C C . PRO C 1 61 ? 64.330 86.293 85.000 1.00 20.35 85 PRO C C 1
ATOM 9746 O O . PRO C 1 61 ? 63.908 85.577 84.061 1.00 21.89 85 PRO C O 1
ATOM 9750 N N . LEU C 1 62 ? 65.396 87.068 84.885 1.00 19.12 86 LEU C N 1
ATOM 9751 C CA . LEU C 1 62 ? 66.206 87.010 83.743 1.00 17.76 86 LEU C CA 1
ATOM 9752 C C . LEU C 1 62 ? 67.359 86.194 84.295 1.00 17.55 86 LEU C C 1
ATOM 9753 O O . LEU C 1 62 ? 68.051 86.609 85.236 1.00 16.77 86 LEU C O 1
ATOM 9758 N N . ILE C 1 63 ? 67.537 85.003 83.711 1.00 17.31 87 ILE C N 1
ATOM 9759 C CA . ILE C 1 63 ? 68.660 84.155 84.062 1.00 17.96 87 ILE C CA 1
ATOM 9760 C C . ILE C 1 63 ? 69.704 84.282 82.973 1.00 18.77 87 ILE C C 1
ATOM 9761 O O . ILE C 1 63 ? 69.419 84.229 81.769 1.00 18.22 87 ILE C O 1
ATOM 9766 N N . LEU C 1 64 ? 70.924 84.547 83.407 1.00 19.98 88 LEU C N 1
ATOM 9767 C CA . LEU C 1 64 ? 71.991 84.710 82.450 1.00 20.42 88 LEU C CA 1
ATOM 9768 C C . LEU C 1 64 ? 73.133 83.814 82.822 1.00 20.44 88 LEU C C 1
ATOM 9769 O O . LEU C 1 64 ? 73.256 83.437 83.965 1.00 19.94 88 LEU C O 1
ATOM 9774 N N . ASP C 1 65 ? 73.952 83.483 81.852 1.00 21.67 89 ASP C N 1
ATOM 9775 C CA . ASP C 1 65 ? 75.107 82.645 82.032 1.00 23.56 89 ASP C CA 1
ATOM 9776 C C . ASP C 1 65 ? 76.305 83.523 82.336 1.00 24.18 89 ASP C C 1
ATOM 9777 O O . ASP C 1 65 ? 76.383 84.590 81.851 1.00 25.66 89 ASP C O 1
ATOM 9782 N N . THR C 1 66 ? 77.222 83.055 83.149 1.00 25.14 90 THR C N 1
ATOM 9783 C CA . THR C 1 66 ? 78.393 83.826 83.507 1.00 25.13 90 THR C CA 1
ATOM 9784 C C . THR C 1 66 ? 79.506 82.867 83.845 1.00 24.96 90 THR C C 1
ATOM 9785 O O . THR C 1 66 ? 79.268 81.687 83.963 1.00 25.76 90 THR C O 1
ATOM 9789 N N . ARG C 1 67 ? 80.727 83.323 83.929 1.00 24.91 91 ARG C N 1
ATOM 9790 C CA . ARG C 1 67 ? 81.795 82.464 84.304 1.00 25.86 91 ARG C CA 1
ATOM 9791 C C . ARG C 1 67 ? 82.685 82.888 85.401 1.00 27.48 91 ARG C C 1
ATOM 9792 O O . ARG C 1 67 ? 82.479 82.464 86.609 1.00 31.00 91 ARG C O 1
ATOM 9800 N N . ASP C 1 68 ? 83.663 83.711 85.092 1.00 26.58 92 ASP C N 1
ATOM 9801 C CA . ASP C 1 68 ? 84.493 84.212 86.224 1.00 25.96 92 ASP C CA 1
ATOM 9802 C C . ASP C 1 68 ? 84.341 85.711 86.001 1.00 24.38 92 ASP C C 1
ATOM 9803 O O . ASP C 1 68 ? 85.313 86.399 85.711 1.00 24.83 92 ASP C O 1
ATOM 9808 N N . LEU C 1 69 ? 83.106 86.162 86.078 1.00 22.85 93 LEU C N 1
ATOM 9809 C CA . LEU C 1 69 ? 82.688 87.499 85.823 1.00 21.67 93 LEU C CA 1
ATOM 9810 C C . LEU C 1 69 ? 82.475 88.137 87.194 1.00 22.03 93 LEU C C 1
ATOM 9811 O O . LEU C 1 69 ? 81.977 87.480 88.098 1.00 22.02 93 LEU C O 1
ATOM 9816 N N . VAL C 1 70 ? 82.912 89.399 87.368 1.00 23.39 94 VAL C N 1
ATOM 9817 C CA . VAL C 1 70 ? 82.742 90.121 88.628 1.00 23.45 94 VAL C CA 1
ATOM 9818 C C . VAL C 1 70 ? 81.575 91.058 88.366 1.00 23.90 94 VAL C C 1
ATOM 9819 O O . VAL C 1 70 ? 81.590 91.830 87.398 1.00 24.32 94 VAL C O 1
ATOM 9823 N N . ILE C 1 71 ? 80.576 90.998 89.232 1.00 23.07 95 ILE C N 1
ATOM 9824 C CA . ILE C 1 71 ? 79.413 91.868 89.071 1.00 23.41 95 ILE C CA 1
ATOM 9825 C C . ILE C 1 71 ? 79.540 93.102 89.966 1.00 24.35 95 ILE C C 1
ATOM 9826 O O . ILE C 1 71 ? 79.992 92.980 91.126 1.00 25.05 95 ILE C O 1
ATOM 9831 N N . HIS C 1 72 ? 79.157 94.278 89.428 1.00 24.54 96 HIS C N 1
ATOM 9832 C CA . HIS C 1 72 ? 79.228 95.552 90.154 1.00 24.28 96 HIS C CA 1
ATOM 9833 C C . HIS C 1 72 ? 77.815 95.920 90.480 1.00 23.60 96 HIS C C 1
ATOM 9834 O O . HIS C 1 72 ? 77.558 96.136 91.676 1.00 24.77 96 HIS C O 1
ATOM 9841 N N . ARG C 1 73 ? 76.906 95.911 89.461 1.00 20.78 97 ARG C N 1
ATOM 9842 C CA . ARG C 1 73 ? 75.491 96.256 89.678 1.00 18.84 97 ARG C CA 1
ATOM 9843 C C . ARG C 1 73 ? 74.589 95.984 88.525 1.00 17.49 97 ARG C C 1
ATOM 9844 O O . ARG C 1 73 ? 75.020 95.965 87.421 1.00 18.74 97 ARG C O 1
ATOM 9852 N N . VAL C 1 74 ? 73.332 95.782 88.770 1.00 16.90 98 VAL C N 1
ATOM 9853 C CA . VAL C 1 74 ? 72.402 95.453 87.715 1.00 17.31 98 VAL C CA 1
ATOM 9854 C C . VAL C 1 74 ? 71.227 96.454 87.708 1.00 17.97 98 VAL C C 1
ATOM 9855 O O . VAL C 1 74 ? 70.721 96.710 88.718 1.00 17.58 98 VAL C O 1
ATOM 9859 N N . MET C 1 75 ? 70.885 97.017 86.566 1.00 18.91 99 MET C N 1
ATOM 9860 C CA . MET C 1 75 ? 69.733 97.882 86.412 1.00 19.73 99 MET C CA 1
ATOM 9861 C C . MET C 1 75 ? 68.802 97.338 85.422 1.00 19.83 99 MET C C 1
ATOM 9862 O O . MET C 1 75 ? 69.198 96.673 84.562 1.00 19.58 99 MET C O 1
ATOM 9867 N N . ALA C 1 76 ? 67.561 97.695 85.496 1.00 19.98 100 ALA C N 1
ATOM 9868 C CA . ALA C 1 76 ? 66.626 97.376 84.489 1.00 22.69 100 ALA C CA 1
ATOM 9869 C C . ALA C 1 76 ? 65.717 98.501 84.273 1.00 24.48 100 ALA C C 1
ATOM 9870 O O . ALA C 1 76 ? 65.567 99.237 85.135 1.00 24.20 100 ALA C O 1
ATOM 9872 N N . LYS C 1 77 ? 65.108 98.616 83.091 1.00 27.23 101 LYS C N 1
ATOM 9873 C CA . LYS C 1 77 ? 64.081 99.560 82.708 1.00 28.84 101 LYS C CA 1
ATOM 9874 C C . LYS C 1 77 ? 62.671 99.091 83.036 1.00 30.54 101 LYS C C 1
ATOM 9875 O O . LYS C 1 77 ? 62.119 98.228 82.374 1.00 30.81 101 LYS C O 1
ATOM 9881 N N . ASN C 1 78 ? 62.060 99.698 84.041 1.00 31.40 102 ASN C N 1
ATOM 9882 C CA . ASN C 1 78 ? 60.664 99.416 84.368 1.00 34.05 102 ASN C CA 1
ATOM 9883 C C . ASN C 1 78 ? 59.589 99.833 83.354 1.00 35.18 102 ASN C C 1
ATOM 9884 O O . ASN C 1 78 ? 59.918 100.313 82.251 1.00 35.01 102 ASN C O 1
ATOM 9889 N N . SER C 1 79 ? 58.311 99.626 83.736 1.00 36.45 103 SER C N 1
ATOM 9890 C CA . SER C 1 79 ? 57.098 99.914 82.911 1.00 37.21 103 SER C CA 1
ATOM 9891 C C . SER C 1 79 ? 57.038 101.401 82.489 1.00 37.78 103 SER C C 1
ATOM 9892 O O . SER C 1 79 ? 56.103 101.857 81.814 1.00 37.59 103 SER C O 1
ATOM 9895 N N . GLN C 1 80 ? 58.092 102.111 82.848 1.00 37.99 104 GLN C N 1
ATOM 9896 C CA . GLN C 1 80 ? 58.141 103.544 82.722 1.00 38.22 104 GLN C CA 1
ATOM 9897 C C . GLN C 1 80 ? 59.524 103.993 82.273 1.00 36.82 104 GLN C C 1
ATOM 9898 O O . GLN C 1 80 ? 59.929 105.122 82.519 1.00 35.94 104 GLN C O 1
ATOM 9904 N N . GLY C 1 81 ? 60.236 103.090 81.609 1.00 34.96 105 GLY C N 1
ATOM 9905 C CA . GLY C 1 81 ? 61.575 103.324 81.231 1.00 32.21 105 GLY C CA 1
ATOM 9906 C C . GLY C 1 81 ? 62.442 103.981 82.308 1.00 30.05 105 GLY C C 1
ATOM 9907 O O . GLY C 1 81 ? 63.250 104.819 81.960 1.00 30.31 105 GLY C O 1
ATOM 9908 N N . GLN C 1 82 ? 62.329 103.600 83.578 1.00 27.46 106 GLN C N 1
ATOM 9909 C CA . GLN C 1 82 ? 63.182 104.203 84.548 1.00 26.46 106 GLN C CA 1
ATOM 9910 C C . GLN C 1 82 ? 64.208 103.214 84.954 1.00 25.28 106 GLN C C 1
ATOM 9911 O O . GLN C 1 82 ? 63.864 102.209 85.463 1.00 26.19 106 GLN C O 1
ATOM 9917 N N . TRP C 1 83 ? 65.558 103.397 84.836 1.00 24.42 107 TRP C N 1
ATOM 9918 C CA . TRP C 1 83 ? 66.639 102.548 85.208 1.00 24.27 107 TRP C CA 1
ATOM 9919 C C . TRP C 1 83 ? 66.716 102.461 86.670 1.00 24.21 107 TRP C C 1
ATOM 9920 O O . TRP C 1 83 ? 67.056 103.390 87.317 1.00 25.00 107 TRP C O 1
ATOM 9931 N N . VAL C 1 84 ? 66.164 101.381 87.149 1.00 24.82 108 VAL C N 1
ATOM 9932 C CA . VAL C 1 84 ? 65.999 101.259 88.593 1.00 25.92 108 VAL C CA 1
ATOM 9933 C C . VAL C 1 84 ? 66.952 100.147 88.954 1.00 24.84 108 VAL C C 1
ATOM 9934 O O . VAL C 1 84 ? 67.354 99.369 88.076 1.00 25.65 108 VAL C O 1
ATOM 9938 N N . LYS C 1 85 ? 67.358 100.074 90.212 1.00 23.63 109 LYS C N 1
ATOM 9939 C CA . LYS C 1 85 ? 68.306 99.059 90.558 1.00 24.42 109 LYS C CA 1
ATOM 9940 C C . LYS C 1 85 ? 67.577 97.786 90.920 1.00 24.44 109 LYS C C 1
ATOM 9941 O O . LYS C 1 85 ? 66.681 97.837 91.707 1.00 25.29 109 LYS C O 1
ATOM 9947 N N . VAL C 1 86 ? 67.994 96.639 90.368 1.00 24.54 110 VAL C N 1
ATOM 9948 C CA . VAL C 1 86 ? 67.381 95.372 90.647 1.00 24.34 110 VAL C CA 1
ATOM 9949 C C . VAL C 1 86 ? 68.488 94.584 91.410 1.00 26.10 110 VAL C C 1
ATOM 9950 O O . VAL C 1 86 ? 69.662 95.003 91.406 1.00 27.76 110 VAL C O 1
ATOM 9954 N N . ASN C 1 87 ? 68.096 93.529 92.101 1.00 26.25 111 ASN C N 1
ATOM 9955 C CA . ASN C 1 87 ? 69.049 92.694 92.774 1.00 26.03 111 ASN C CA 1
ATOM 9956 C C . ASN C 1 87 ? 69.187 91.358 92.097 1.00 25.75 111 ASN C C 1
ATOM 9957 O O . ASN C 1 87 ? 68.329 90.919 91.345 1.00 24.98 111 ASN C O 1
ATOM 9962 N N . TYR C 1 88 ? 70.300 90.716 92.376 1.00 25.20 112 TYR C N 1
ATOM 9963 C CA . TYR C 1 88 ? 70.650 89.504 91.691 1.00 23.97 112 TYR C CA 1
ATOM 9964 C C . TYR C 1 88 ? 71.223 88.505 92.665 1.00 24.47 112 TYR C C 1
ATOM 9965 O O . TYR C 1 88 ? 71.633 88.838 93.773 1.00 24.11 112 TYR C O 1
ATOM 9974 N N . ASP C 1 89 ? 71.224 87.264 92.210 1.00 25.72 113 ASP C N 1
ATOM 9975 C CA . ASP C 1 89 ? 71.835 86.128 92.862 1.00 27.40 113 ASP C CA 1
ATOM 9976 C C . ASP C 1 89 ? 72.835 85.559 91.836 1.00 26.62 113 ASP C C 1
ATOM 9977 O O . ASP C 1 89 ? 72.496 85.435 90.644 1.00 25.38 113 ASP C O 1
ATOM 9982 N N . LEU C 1 90 ? 74.065 85.288 92.317 1.00 26.71 114 LEU C N 1
ATOM 9983 C CA . LEU C 1 90 ? 75.114 84.735 91.484 1.00 27.60 114 LEU C CA 1
ATOM 9984 C C . LEU C 1 90 ? 75.189 83.369 92.141 1.00 28.35 114 LEU C C 1
ATOM 9985 O O . LEU C 1 90 ? 75.661 83.275 93.297 1.00 29.99 114 LEU C O 1
ATOM 9990 N N . ALA C 1 91 ? 74.664 82.320 91.456 1.00 28.54 115 ALA C N 1
ATOM 9991 C CA . ALA C 1 91 ? 74.711 80.932 91.987 1.00 29.04 115 ALA C CA 1
ATOM 9992 C C . ALA C 1 91 ? 76.176 80.406 92.073 1.00 29.60 115 ALA C C 1
ATOM 9993 O O . ALA C 1 91 ? 77.108 80.984 91.548 1.00 28.88 115 ALA C O 1
ATOM 9995 N N . LYS C 1 92 ? 76.328 79.302 92.806 1.00 31.04 116 LYS C N 1
ATOM 9996 C CA . LYS C 1 92 ? 77.582 78.596 93.057 1.00 31.55 116 LYS C CA 1
ATOM 9997 C C . LYS C 1 92 ? 78.098 78.216 91.689 1.00 30.64 116 LYS C C 1
ATOM 9998 O O . LYS C 1 92 ? 77.339 77.861 90.800 1.00 29.40 116 LYS C O 1
ATOM 10004 N N . ARG C 1 93 ? 79.403 78.305 91.517 1.00 30.98 117 ARG C N 1
ATOM 10005 C CA . ARG C 1 93 ? 80.001 78.049 90.220 1.00 32.26 117 ARG C CA 1
ATOM 10006 C C . ARG C 1 93 ? 80.043 76.551 89.844 1.00 31.93 117 ARG C C 1
ATOM 10007 O O . ARG C 1 93 ? 80.546 75.736 90.642 1.00 33.06 117 ARG C O 1
ATOM 10015 N N . ASP C 1 94 ? 79.549 76.203 88.638 1.00 30.02 118 ASP C N 1
ATOM 10016 C CA . ASP C 1 94 ? 79.544 74.854 88.150 1.00 27.30 118 ASP C CA 1
ATOM 10017 C C . ASP C 1 94 ? 80.937 74.647 87.591 1.00 28.25 118 ASP C C 1
ATOM 10018 O O . ASP C 1 94 ? 81.702 75.600 87.423 1.00 28.99 118 ASP C O 1
ATOM 10023 N N . ASP C 1 95 ? 81.325 73.406 87.318 1.00 28.23 119 ASP C N 1
ATOM 10024 C CA . ASP C 1 95 ? 82.667 73.173 86.777 1.00 26.73 119 ASP C CA 1
ATOM 10025 C C . ASP C 1 95 ? 82.652 73.340 85.272 1.00 25.05 119 ASP C C 1
ATOM 10026 O O . ASP C 1 95 ? 83.647 73.587 84.662 1.00 25.26 119 ASP C O 1
ATOM 10031 N N . VAL C 1 96 ? 81.497 73.156 84.676 1.00 22.86 120 VAL C N 1
ATOM 10032 C CA . VAL C 1 96 ? 81.383 73.304 83.269 1.00 20.53 120 VAL C CA 1
ATOM 10033 C C . VAL C 1 96 ? 80.535 74.499 82.880 1.00 18.85 120 VAL C C 1
ATOM 10034 O O . VAL C 1 96 ? 80.849 75.162 81.900 1.00 21.18 120 VAL C O 1
ATOM 10038 N N . LEU C 1 97 ? 79.452 74.754 83.587 1.00 15.99 121 LEU C N 1
ATOM 10039 C CA . LEU C 1 97 ? 78.559 75.854 83.213 1.00 15.22 121 LEU C CA 1
ATOM 10040 C C . LEU C 1 97 ? 78.824 77.231 83.861 1.00 15.34 121 LEU C C 1
ATOM 10041 O O . LEU C 1 97 ? 78.262 78.248 83.428 1.00 14.96 121 LEU C O 1
ATOM 10046 N N . GLY C 1 98 ? 79.700 77.262 84.864 1.00 16.26 122 GLY C N 1
ATOM 10047 C CA . GLY C 1 98 ? 79.972 78.456 85.624 1.00 15.71 122 GLY C CA 1
ATOM 10048 C C . GLY C 1 98 ? 78.904 78.808 86.634 1.00 15.46 122 GLY C C 1
ATOM 10049 O O . GLY C 1 98 ? 78.265 77.942 87.160 1.00 15.58 122 GLY C O 1
ATOM 10050 N N . SER C 1 99 ? 78.721 80.102 86.917 1.00 16.34 123 SER C N 1
ATOM 10051 C CA . SER C 1 99 ? 77.763 80.623 87.887 1.00 15.60 123 SER C CA 1
ATOM 10052 C C . SER C 1 99 ? 76.476 81.177 87.285 1.00 15.23 123 SER C C 1
ATOM 10053 O O . SER C 1 99 ? 76.514 82.090 86.509 1.00 16.97 123 SER C O 1
ATOM 10056 N N . LYS C 1 100 ? 75.330 80.690 87.692 1.00 15.23 124 LYS C N 1
ATOM 10057 C CA . LYS C 1 100 ? 74.063 81.149 87.060 1.00 15.31 124 LYS C CA 1
ATOM 10058 C C . LYS C 1 100 ? 73.714 82.463 87.668 1.00 15.56 124 LYS C C 1
ATOM 10059 O O . LYS C 1 100 ? 73.577 82.544 88.902 1.00 18.12 124 LYS C O 1
ATOM 10065 N N . LEU C 1 101 ? 73.491 83.485 86.853 1.00 15.18 125 LEU C N 1
ATOM 10066 C CA . LEU C 1 101 ? 73.048 84.801 87.372 1.00 14.19 125 LEU C CA 1
ATOM 10067 C C . LEU C 1 101 ? 71.529 85.002 87.221 1.00 14.11 125 LEU C C 1
ATOM 10068 O O . LEU C 1 101 ? 71.007 85.137 86.106 1.00 12.70 125 LEU C O 1
ATOM 10073 N N . THR C 1 102 ? 70.844 85.029 88.373 1.00 15.21 126 THR C N 1
ATOM 10074 C CA . THR C 1 102 ? 69.408 85.282 88.418 1.00 15.34 126 THR C CA 1
ATOM 10075 C C . THR C 1 102 ? 69.182 86.730 88.895 1.00 17.15 126 THR C C 1
ATOM 10076 O O . THR C 1 102 ? 69.401 87.075 90.033 1.00 17.03 126 THR C O 1
ATOM 10080 N N . ILE C 1 103 ? 68.687 87.583 88.026 1.00 17.79 127 ILE C N 1
ATOM 10081 C CA . ILE C 1 103 ? 68.437 88.927 88.294 1.00 18.07 127 ILE C CA 1
ATOM 10082 C C . ILE C 1 103 ? 66.948 89.037 88.330 1.00 19.92 127 ILE C C 1
ATOM 10083 O O . ILE C 1 103 ? 66.265 88.364 87.619 1.00 19.83 127 ILE C O 1
ATOM 10088 N N . ASN C 1 104 ? 66.485 89.882 89.230 1.00 21.25 128 ASN C N 1
ATOM 10089 C CA . ASN C 1 104 ? 65.093 89.946 89.583 1.00 24.03 128 ASN C CA 1
ATOM 10090 C C . ASN C 1 104 ? 64.547 91.166 88.934 1.00 25.02 128 ASN C C 1
ATOM 10091 O O . ASN C 1 104 ? 64.770 92.260 89.390 1.00 25.82 128 ASN C O 1
ATOM 10096 N N . THR C 1 105 ? 63.858 90.985 87.831 1.00 26.59 129 THR C N 1
ATOM 10097 C CA . THR C 1 105 ? 63.735 92.091 86.934 1.00 27.36 129 THR C CA 1
ATOM 10098 C C . THR C 1 105 ? 62.282 92.602 86.961 1.00 25.41 129 THR C C 1
ATOM 10099 O O . THR C 1 105 ? 61.414 91.851 87.167 1.00 26.36 129 THR C O 1
ATOM 10103 N N . PRO C 1 106 ? 62.017 93.874 86.799 1.00 24.59 130 PRO C N 1
ATOM 10104 C CA . PRO C 1 106 ? 60.612 94.247 86.673 1.00 23.89 130 PRO C CA 1
ATOM 10105 C C . PRO C 1 106 ? 59.775 93.436 85.764 1.00 22.37 130 PRO C C 1
ATOM 10106 O O . PRO C 1 106 ? 60.231 93.076 84.716 1.00 20.25 130 PRO C O 1
ATOM 10110 N N . LEU C 1 107 ? 58.554 93.186 86.162 1.00 21.90 131 LEU C N 1
ATOM 10111 C CA . LEU C 1 107 ? 57.676 92.454 85.287 1.00 22.94 131 LEU C CA 1
ATOM 10112 C C . LEU C 1 107 ? 57.899 93.000 83.873 1.00 24.71 131 LEU C C 1
ATOM 10113 O O . LEU C 1 107 ? 57.747 94.181 83.677 1.00 26.82 131 LEU C O 1
ATOM 10118 N N . ASN C 1 108 ? 58.323 92.178 82.914 1.00 24.88 132 ASN C N 1
ATOM 10119 C CA . ASN C 1 108 ? 58.578 92.617 81.527 1.00 25.11 132 ASN C CA 1
ATOM 10120 C C . ASN C 1 108 ? 59.697 93.631 81.226 1.00 25.10 132 ASN C C 1
ATOM 10121 O O . ASN C 1 108 ? 59.641 94.273 80.178 1.00 24.63 132 ASN C O 1
ATOM 10126 N N . ALA C 1 109 ? 60.700 93.743 82.113 1.00 24.62 133 ALA C N 1
ATOM 10127 C CA . ALA C 1 109 ? 61.802 94.671 81.953 1.00 23.83 133 ALA C CA 1
ATOM 10128 C C . ALA C 1 109 ? 62.255 94.597 80.534 1.00 22.69 133 ALA C C 1
ATOM 10129 O O . ALA C 1 109 ? 62.618 93.540 80.095 1.00 23.05 133 ALA C O 1
ATOM 10131 N N . LYS C 1 110 ? 62.206 95.725 79.833 1.00 23.12 134 LYS C N 1
ATOM 10132 C CA . LYS C 1 110 ? 62.576 95.856 78.419 1.00 23.95 134 LYS C CA 1
ATOM 10133 C C . LYS C 1 110 ? 64.026 95.966 78.267 1.00 22.57 134 LYS C C 1
ATOM 10134 O O . LYS C 1 110 ? 64.483 95.782 77.154 1.00 23.44 134 LYS C O 1
ATOM 10140 N N . LYS C 1 111 ? 64.767 96.170 79.366 1.00 20.88 135 LYS C N 1
ATOM 10141 C CA . LYS C 1 111 ? 66.219 96.221 79.255 1.00 18.16 135 LYS C CA 1
ATOM 10142 C C . LYS C 1 111 ? 66.865 95.943 80.552 1.00 16.39 135 LYS C C 1
ATOM 10143 O O . LYS C 1 111 ? 66.248 96.082 81.575 1.00 15.43 135 LYS C O 1
ATOM 10149 N N . VAL C 1 112 ? 68.131 95.591 80.510 1.00 15.32 136 VAL C N 1
ATOM 10150 C CA . VAL C 1 112 ? 68.863 95.298 81.729 1.00 14.75 136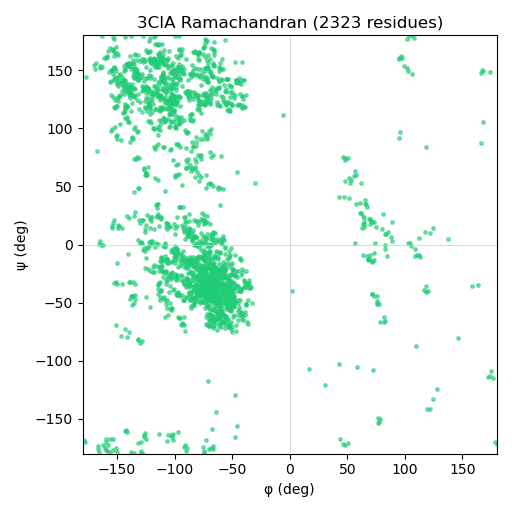 VAL C CA 1
ATOM 10151 C C . VAL C 1 112 ? 70.275 95.666 81.437 1.00 15.39 136 VAL C C 1
ATOM 10152 O O . VAL C 1 112 ? 70.800 95.439 80.375 1.00 15.63 136 VAL C O 1
ATOM 10156 N N . ARG C 1 113 ? 70.896 96.289 82.389 1.00 16.86 137 ARG C N 1
ATOM 10157 C CA . ARG C 1 113 ? 72.268 96.716 82.202 1.00 18.13 137 ARG C CA 1
ATOM 10158 C C . ARG C 1 113 ? 73.075 96.072 83.301 1.00 17.73 137 ARG C C 1
ATOM 10159 O O . ARG C 1 113 ? 72.807 96.249 84.513 1.00 17.92 137 ARG C O 1
ATOM 10167 N N . VAL C 1 114 ? 74.074 95.320 82.873 1.00 17.17 138 VAL C N 1
ATOM 10168 C CA . VAL C 1 114 ? 74.901 94.635 83.835 1.00 18.49 138 VAL C CA 1
ATOM 10169 C C . VAL C 1 114 ? 76.281 95.266 83.791 1.00 18.94 138 VAL C C 1
ATOM 10170 O O . VAL C 1 114 ? 76.915 95.314 82.752 1.00 19.28 138 VAL C O 1
ATOM 10174 N N . TYR C 1 115 ? 76.712 95.672 84.950 1.00 18.39 139 TYR C N 1
ATOM 10175 C CA . TYR C 1 115 ? 78.001 96.234 85.128 1.00 19.77 139 TYR C CA 1
ATOM 10176 C C . TYR C 1 115 ? 78.932 95.188 85.664 1.00 19.87 139 TYR C C 1
ATOM 10177 O O . TYR C 1 115 ? 78.691 94.677 86.700 1.00 21.70 139 TYR C O 1
ATOM 10186 N N . TYR C 1 116 ? 80.028 94.918 84.978 1.00 18.80 140 TYR C N 1
ATOM 10187 C CA . TYR C 1 116 ? 80.869 93.766 85.243 1.00 18.75 140 TYR C CA 1
ATOM 10188 C C . TYR C 1 116 ? 82.272 93.986 84.842 1.00 20.66 140 TYR C C 1
ATOM 10189 O O . TYR C 1 116 ? 82.590 94.928 84.221 1.00 20.98 140 TYR C O 1
ATOM 10198 N N . ASN C 1 117 ? 83.127 93.083 85.262 1.00 22.93 141 ASN C N 1
ATOM 10199 C CA . ASN C 1 117 ? 84.434 92.915 84.662 1.00 24.96 141 ASN C CA 1
ATOM 10200 C C . ASN C 1 117 ? 84.758 91.460 84.338 1.00 26.20 141 ASN C C 1
ATOM 10201 O O . ASN C 1 117 ? 84.352 90.598 85.076 1.00 28.44 141 ASN C O 1
ATOM 10206 N N . SER C 1 118 ? 85.424 91.216 83.216 1.00 26.75 142 SER C N 1
ATOM 10207 C CA . SER C 1 118 ? 86.034 89.924 82.956 1.00 28.06 142 SER C CA 1
ATOM 10208 C C . SER C 1 118 ? 87.271 89.751 83.816 1.00 29.39 142 SER C C 1
ATOM 10209 O O . SER C 1 118 ? 87.946 90.720 84.142 1.00 28.76 142 SER C O 1
ATOM 10212 N N . THR C 1 119 ? 87.562 88.507 84.181 1.00 30.84 143 THR C N 1
ATOM 10213 C CA . THR C 1 119 ? 88.817 88.173 84.836 1.00 31.73 143 THR C CA 1
ATOM 10214 C C . THR C 1 119 ? 89.780 87.475 83.885 1.00 32.16 143 THR C C 1
ATOM 10215 O O . THR C 1 119 ? 89.397 87.051 82.799 1.00 33.18 143 THR C O 1
ATOM 10219 N N . GLU C 1 120 ? 91.035 87.376 84.301 1.00 32.30 144 GLU C N 1
ATOM 10220 C CA . GLU C 1 120 ? 92.102 86.844 83.467 1.00 32.72 144 GLU C CA 1
ATOM 10221 C C . GLU C 1 120 ? 91.878 85.365 83.228 1.00 31.22 144 GLU C C 1
ATOM 10222 O O . GLU C 1 120 ? 92.242 84.823 82.192 1.00 30.17 144 GLU C O 1
ATOM 10228 N N . LYS C 1 121 ? 91.269 84.718 84.211 1.00 30.60 145 LYS C N 1
ATOM 10229 C CA . LYS C 1 121 ? 90.889 83.327 84.081 1.00 30.39 145 LYS C CA 1
ATOM 10230 C C . LYS C 1 121 ? 89.705 83.124 83.128 1.00 29.82 145 LYS C C 1
ATOM 10231 O O . LYS C 1 121 ? 89.263 82.015 83.005 1.00 30.00 145 LYS C O 1
ATOM 10237 N N . ALA C 1 122 ? 89.228 84.171 82.446 1.00 28.48 146 ALA C N 1
ATOM 10238 C CA . ALA C 1 122 ? 88.079 84.076 81.532 1.00 26.25 146 ALA C CA 1
ATOM 10239 C C . ALA C 1 122 ? 88.485 83.036 80.570 1.00 25.49 146 ALA C C 1
ATOM 10240 O O . ALA C 1 122 ? 89.548 83.111 79.969 1.00 27.23 146 ALA C O 1
ATOM 10242 N N . THR C 1 123 ? 87.681 81.992 80.471 1.00 24.22 147 THR C N 1
ATOM 10243 C CA . THR C 1 123 ? 87.966 80.864 79.546 1.00 22.76 147 THR C CA 1
ATOM 10244 C C . THR C 1 123 ? 87.744 81.127 78.030 1.00 22.99 147 THR C C 1
ATOM 10245 O O . THR C 1 123 ? 88.098 80.263 77.176 1.00 24.39 147 THR C O 1
ATOM 10249 N N . GLY C 1 124 ? 87.143 82.273 77.690 1.00 21.89 148 GLY C N 1
ATOM 10250 C CA . GLY C 1 124 ? 86.857 82.557 76.306 1.00 21.80 148 GLY C CA 1
ATOM 10251 C C . GLY C 1 124 ? 87.796 83.619 75.732 1.00 22.35 148 GLY C C 1
ATOM 10252 O O . GLY C 1 124 ? 87.536 84.149 74.688 1.00 22.49 148 GLY C O 1
ATOM 10253 N N . LEU C 1 125 ? 88.880 83.936 76.436 1.00 22.37 149 LEU C N 1
ATOM 10254 C CA . LEU C 1 125 ? 89.754 85.013 76.044 1.00 22.56 149 LEU C CA 1
ATOM 10255 C C . LEU C 1 125 ? 91.220 84.631 76.195 1.00 23.81 149 LEU C C 1
ATOM 10256 O O . LEU C 1 125 ? 91.666 84.150 77.245 1.00 23.41 149 LEU C O 1
ATOM 10261 N N . GLN C 1 126 ? 91.980 84.921 75.162 1.00 26.17 150 GLN C N 1
ATOM 10262 C CA . GLN C 1 126 ? 93.394 84.699 75.256 1.00 28.42 150 GLN C CA 1
ATOM 10263 C C . GLN C 1 126 ? 94.184 86.041 75.381 1.00 28.45 150 GLN C C 1
ATOM 10264 O O . GLN C 1 126 ? 94.133 86.881 74.497 1.00 29.03 150 GLN C O 1
ATOM 10270 N N . TRP C 1 127 ? 94.893 86.248 76.490 1.00 27.90 151 TRP C N 1
ATOM 10271 C CA . TRP C 1 127 ? 95.673 87.446 76.700 1.00 27.55 151 TRP C CA 1
ATOM 10272 C C . TRP C 1 127 ? 97.130 87.106 76.458 1.00 27.08 151 TRP C C 1
ATOM 10273 O O . TRP C 1 127 ? 97.762 86.454 77.254 1.00 25.49 151 TRP C O 1
ATOM 10284 N N . LEU C 1 128 ? 97.651 87.570 75.326 1.00 27.64 152 LEU C N 1
ATOM 10285 C CA . LEU C 1 128 ? 99.002 87.288 74.883 1.00 27.82 152 LEU C CA 1
ATOM 10286 C C . LEU C 1 128 ? 99.942 88.461 75.141 1.00 28.81 152 LEU C C 1
ATOM 10287 O O . LEU C 1 128 ? 99.646 89.578 74.708 1.00 28.35 152 LEU C O 1
ATOM 10292 N N . SER C 1 129 ? 101.060 88.205 75.852 1.00 30.10 153 SER C N 1
ATOM 10293 C CA . SER C 1 129 ? 102.043 89.263 76.151 1.00 31.45 153 SER C CA 1
ATOM 10294 C C . SER C 1 129 ? 102.718 89.739 74.893 1.00 32.66 153 SER C C 1
ATOM 10295 O O . SER C 1 129 ? 102.813 89.019 73.913 1.00 32.56 153 SER C O 1
ATOM 10298 N N . ALA C 1 130 ? 103.206 90.971 74.909 1.00 34.68 154 ALA C N 1
ATOM 10299 C CA . ALA C 1 130 ? 103.792 91.523 73.713 1.00 36.88 154 ALA C CA 1
ATOM 10300 C C . ALA C 1 130 ? 104.841 90.591 73.199 1.00 39.36 154 ALA C C 1
ATOM 10301 O O . ALA C 1 130 ? 105.094 90.564 72.018 1.00 40.34 154 ALA C O 1
ATOM 10303 N N . GLU C 1 131 ? 105.459 89.820 74.090 1.00 42.46 155 GLU C N 1
ATOM 10304 C CA . GLU C 1 131 ? 106.527 88.894 73.714 1.00 44.80 155 GLU C CA 1
ATOM 10305 C C . GLU C 1 131 ? 105.991 87.617 73.017 1.00 45.61 155 GLU C C 1
ATOM 10306 O O . GLU C 1 131 ? 106.663 87.051 72.144 1.00 46.76 155 GLU C O 1
ATOM 10312 N N . GLN C 1 132 ? 104.792 87.154 73.385 1.00 46.22 156 GLN C N 1
ATOM 10313 C CA . GLN C 1 132 ? 104.154 85.999 72.726 1.00 46.15 156 GLN C CA 1
ATOM 10314 C C . GLN C 1 132 ? 103.517 86.396 71.410 1.00 45.56 156 GLN C C 1
ATOM 10315 O O . GLN C 1 132 ? 102.648 85.692 70.903 1.00 45.58 156 GLN C O 1
ATOM 10321 N N . THR C 1 133 ? 103.936 87.531 70.869 1.00 45.41 157 THR C N 1
ATOM 10322 C CA . THR C 1 133 ? 103.421 88.050 69.608 1.00 45.53 157 THR C CA 1
ATOM 10323 C C . THR C 1 133 ? 104.609 88.226 68.603 1.00 46.25 157 THR C C 1
ATOM 10324 O O . THR C 1 133 ? 105.818 88.149 68.979 1.00 45.62 157 THR C O 1
ATOM 10328 N N . ALA C 1 134 ? 104.263 88.407 67.319 1.00 46.83 158 ALA C N 1
ATOM 10329 C CA . ALA C 1 134 ? 105.270 88.630 66.276 1.00 46.90 158 ALA C CA 1
ATOM 10330 C C . ALA C 1 134 ? 105.971 89.983 66.403 1.00 47.04 158 ALA C C 1
ATOM 10331 O O . ALA C 1 134 ? 107.168 90.076 66.208 1.00 47.67 158 ALA C O 1
ATOM 10333 N N . GLY C 1 135 ? 105.204 91.023 66.718 1.00 47.21 159 GLY C N 1
ATOM 10334 C CA . GLY C 1 135 ? 105.731 92.365 66.829 1.00 46.94 159 GLY C CA 1
ATOM 10335 C C . GLY C 1 135 ? 106.615 92.430 68.045 1.00 46.66 159 GLY C C 1
ATOM 10336 O O . GLY C 1 135 ? 107.526 93.242 68.113 1.00 46.77 159 GLY C O 1
ATOM 10337 N N . LYS C 1 136 ? 106.398 91.611 69.039 1.00 47.09 160 LYS C N 1
ATOM 10338 C CA . LYS C 1 136 ? 107.289 91.654 70.199 1.00 47.26 160 LYS C CA 1
ATOM 10339 C C . LYS C 1 136 ? 107.153 92.942 70.976 1.00 47.41 160 LYS C C 1
ATOM 10340 O O . LYS C 1 136 ? 107.619 93.041 72.113 1.00 47.36 160 LYS C O 1
ATOM 10346 N N . GLU C 1 137 ? 106.421 93.896 70.392 1.00 46.86 161 GLU C N 1
ATOM 10347 C CA . GLU C 1 137 ? 106.246 95.224 70.984 1.00 46.18 161 GLU C CA 1
ATOM 10348 C C . GLU C 1 137 ? 104.911 95.468 71.667 1.00 44.25 161 GLU C C 1
ATOM 10349 O O . GLU C 1 137 ? 104.787 96.264 72.569 1.00 44.49 161 GLU C O 1
ATOM 10355 N N . LYS C 1 138 ? 103.900 94.759 71.216 1.00 41.48 162 LYS C N 1
ATOM 10356 C CA . LYS C 1 138 ? 102.579 94.985 71.775 1.00 37.71 162 LYS C CA 1
ATOM 10357 C C . LYS C 1 138 ? 101.858 93.662 72.075 1.00 34.46 162 LYS C C 1
ATOM 10358 O O . LYS C 1 138 ? 101.991 92.690 71.317 1.00 33.28 162 LYS C O 1
ATOM 10364 N N . PRO C 1 139 ? 101.082 93.618 73.179 1.00 31.54 163 PRO C N 1
ATOM 10365 C CA . PRO C 1 139 ? 100.292 92.419 73.519 1.00 29.64 163 PRO C CA 1
ATOM 10366 C C . PRO C 1 139 ? 99.180 92.154 72.493 1.00 27.36 163 PRO C C 1
ATOM 10367 O O . PRO C 1 139 ? 98.934 92.966 71.582 1.00 27.23 163 PRO C O 1
ATOM 10371 N N . PHE C 1 140 ? 98.506 91.045 72.650 1.00 24.54 164 PHE C N 1
ATOM 10372 C CA . PHE C 1 140 ? 97.510 90.721 71.719 1.00 23.14 164 PHE C CA 1
ATOM 10373 C C . PHE C 1 140 ? 96.352 90.070 72.422 1.00 23.46 164 PHE C C 1
ATOM 10374 O O . PHE C 1 140 ? 96.548 89.221 73.299 1.00 24.08 164 PHE C O 1
ATOM 10382 N N . LEU C 1 141 ? 95.128 90.413 72.029 1.00 23.33 165 LEU C N 1
ATOM 10383 C CA . LEU C 1 141 ? 93.980 89.731 72.601 1.00 22.55 165 LEU C CA 1
ATOM 10384 C C . LEU C 1 141 ? 93.084 89.232 71.517 1.00 21.35 165 LEU C C 1
ATOM 10385 O O . LEU C 1 141 ? 92.923 89.860 70.451 1.00 20.57 165 LEU C O 1
ATOM 10390 N N . PHE C 1 142 ? 92.466 88.085 71.803 1.00 19.69 166 PHE C N 1
ATOM 10391 C CA . PHE C 1 142 ? 91.472 87.529 70.930 1.00 19.30 166 PHE C CA 1
ATOM 10392 C C . PHE C 1 142 ? 90.585 86.648 71.747 1.00 18.58 166 PHE C C 1
ATOM 10393 O O . PHE C 1 142 ? 90.989 86.198 72.763 1.00 16.55 166 PHE C O 1
ATOM 10401 N N . SER C 1 143 ? 89.298 86.553 71.310 1.00 19.20 167 SER C N 1
ATOM 10402 C CA . SER C 1 143 ? 88.321 85.649 71.779 1.00 16.90 167 SER C CA 1
ATOM 10403 C C . SER C 1 143 ? 88.213 84.403 71.026 1.00 17.29 167 SER C C 1
ATOM 10404 O O . SER C 1 143 ? 88.573 84.265 69.902 1.00 15.15 167 SER C O 1
ATOM 10407 N N . GLN C 1 144 ? 87.829 83.397 71.786 1.00 19.63 168 GLN C N 1
ATOM 10408 C CA . GLN C 1 144 ? 87.174 82.183 71.305 1.00 20.96 168 GLN C CA 1
ATOM 10409 C C . GLN C 1 144 ? 86.041 81.651 72.051 1.00 20.14 168 GLN C C 1
ATOM 10410 O O . GLN C 1 144 ? 86.207 80.886 72.863 1.00 18.02 168 GLN C O 1
ATOM 10416 N N . ASN C 1 145 ? 84.856 82.034 71.687 1.00 20.29 169 ASN C N 1
ATOM 10417 C CA . ASN C 1 145 ? 83.696 81.798 72.493 1.00 18.94 169 ASN C CA 1
ATOM 10418 C C . ASN C 1 145 ? 82.959 80.544 72.208 1.00 19.66 169 ASN C C 1
ATOM 10419 O O . ASN C 1 145 ? 81.938 80.301 72.702 1.00 21.42 169 ASN C O 1
ATOM 10424 N N . GLN C 1 146 ? 83.539 79.719 71.451 1.00 20.31 170 GLN C N 1
ATOM 10425 C CA . GLN C 1 146 ? 82.869 78.461 71.153 1.00 20.64 170 GLN C CA 1
ATOM 10426 C C . GLN C 1 146 ? 83.479 77.361 71.983 1.00 21.67 170 GLN C C 1
ATOM 10427 O O . GLN C 1 146 ? 84.684 77.118 71.916 1.00 21.73 170 GLN C O 1
ATOM 10433 N N . ALA C 1 147 ? 82.678 76.692 72.819 1.00 23.11 171 ALA C N 1
ATOM 10434 C CA . ALA C 1 147 ? 81.231 76.541 72.638 1.00 22.68 171 ALA C CA 1
ATOM 10435 C C . ALA C 1 147 ? 80.460 77.392 73.703 1.00 23.22 171 ALA C C 1
ATOM 10436 O O . ALA C 1 147 ? 79.441 78.069 73.364 1.00 24.27 171 ALA C O 1
ATOM 10438 N N . ILE C 1 148 ? 80.903 77.329 74.978 1.00 22.31 172 ILE C N 1
ATOM 10439 C CA . ILE C 1 148 ? 80.282 78.121 76.007 1.00 20.66 172 ILE C CA 1
ATOM 10440 C C . ILE C 1 148 ? 81.340 78.952 76.748 1.00 21.26 172 ILE C C 1
ATOM 10441 O O . ILE C 1 148 ? 81.594 78.754 77.962 1.00 22.70 172 ILE C O 1
ATOM 10446 N N . HIS C 1 149 ? 81.939 79.863 75.941 1.00 21.00 173 HIS C N 1
ATOM 10447 C CA . HIS C 1 149 ? 82.897 80.696 76.580 1.00 20.32 173 HIS C CA 1
ATOM 10448 C C . HIS C 1 149 ? 82.570 82.164 76.478 1.00 20.04 173 HIS C C 1
ATOM 10449 O O . HIS C 1 149 ? 83.348 82.963 77.025 1.00 21.74 173 HIS C O 1
ATOM 10456 N N . ALA C 1 150 ? 81.446 82.511 75.801 1.00 18.74 174 ALA C N 1
ATOM 10457 C CA . ALA C 1 150 ? 81.037 83.881 75.662 1.00 17.32 174 ALA C CA 1
ATOM 10458 C C . ALA C 1 150 ? 80.743 84.384 77.044 1.00 17.86 174 ALA C C 1
ATOM 10459 O O . ALA C 1 150 ? 80.975 85.503 77.411 1.00 18.72 174 ALA C O 1
ATOM 10461 N N . ARG C 1 151 ? 80.197 83.534 77.889 1.00 19.11 175 ARG C N 1
ATOM 10462 C CA . ARG C 1 151 ? 79.799 83.965 79.242 1.00 19.93 175 ARG C CA 1
ATOM 10463 C C . ARG C 1 151 ? 81.055 84.314 80.030 1.00 19.59 175 ARG C C 1
ATOM 10464 O O . ARG C 1 151 ? 80.956 85.041 81.030 1.00 19.38 175 ARG C O 1
ATOM 10472 N N . SER C 1 152 ? 82.242 83.893 79.587 1.00 19.34 176 SER C N 1
ATOM 10473 C CA . SER C 1 152 ? 83.423 84.249 80.423 1.00 20.05 176 SER C CA 1
ATOM 10474 C C . SER C 1 152 ? 83.842 85.729 80.430 1.00 19.74 176 SER C C 1
ATOM 10475 O O . SER C 1 152 ? 84.703 86.195 81.209 1.00 20.73 176 SER C O 1
ATOM 10478 N N . TRP C 1 153 ? 83.243 86.477 79.505 1.00 18.80 177 TRP C N 1
ATOM 10479 C CA . TRP C 1 153 ? 83.432 87.945 79.351 1.00 16.06 177 TRP C CA 1
ATOM 10480 C C . TRP C 1 153 ? 82.132 88.644 78.869 1.00 15.12 177 TRP C C 1
ATOM 10481 O O . TRP C 1 153 ? 82.181 89.787 78.432 1.00 14.14 177 TRP C O 1
ATOM 10492 N N . ILE C 1 154 ? 80.992 87.992 78.926 1.00 12.83 178 ILE C N 1
ATOM 10493 C CA . ILE C 1 154 ? 79.732 88.673 78.572 1.00 12.52 178 ILE C CA 1
ATOM 10494 C C . ILE C 1 154 ? 78.631 88.017 79.388 1.00 13.55 178 ILE C C 1
ATOM 10495 O O . ILE C 1 154 ? 78.408 86.804 79.254 1.00 17.28 178 ILE C O 1
ATOM 10500 N N . PRO C 1 155 ? 77.922 88.767 80.260 1.00 12.06 179 PRO C N 1
ATOM 10501 C CA . PRO C 1 155 ? 76.767 88.131 80.971 1.00 10.55 179 PRO C CA 1
ATOM 10502 C C . PRO C 1 155 ? 75.662 88.101 79.918 1.00 11.30 179 PRO C C 1
ATOM 10503 O O . PRO C 1 155 ? 75.219 89.159 79.523 1.00 12.03 179 PRO C O 1
ATOM 10507 N N . ILE C 1 156 ? 75.275 86.894 79.489 1.00 9.82 180 ILE C N 1
ATOM 10508 C CA . ILE C 1 156 ? 74.253 86.740 78.476 1.00 10.04 180 ILE C CA 1
ATOM 10509 C C . ILE C 1 156 ? 73.600 85.380 78.516 1.00 11.00 180 ILE C C 1
ATOM 10510 O O . ILE C 1 156 ? 73.846 84.647 79.421 1.00 12.92 180 ILE C O 1
ATOM 10515 N N . GLN C 1 157 ? 72.749 85.042 77.559 1.00 11.25 181 GLN C N 1
ATOM 10516 C CA . GLN C 1 157 ? 72.144 83.699 77.458 1.00 11.89 181 GLN C CA 1
ATOM 10517 C C . GLN C 1 157 ? 73.001 82.964 76.403 1.00 13.50 181 GLN C C 1
ATOM 10518 O O . GLN C 1 157 ? 72.724 82.982 75.236 1.00 13.59 181 GLN C O 1
ATOM 10524 N N . ASP C 1 158 ? 74.090 82.364 76.862 1.00 15.11 182 ASP C N 1
ATOM 10525 C CA . ASP C 1 158 ? 75.046 81.692 76.031 1.00 16.92 182 ASP C CA 1
ATOM 10526 C C . ASP C 1 158 ? 74.356 80.438 75.567 1.00 17.20 182 ASP C C 1
ATOM 10527 O O . ASP C 1 158 ? 74.406 79.391 76.155 1.00 17.87 182 ASP C O 1
ATOM 10532 N N . THR C 1 159 ? 73.697 80.524 74.437 1.00 18.63 183 THR C N 1
ATOM 10533 C CA . THR C 1 159 ? 72.967 79.390 73.851 1.00 20.26 183 THR C CA 1
ATOM 10534 C C . THR C 1 159 ? 73.017 79.580 72.331 1.00 20.10 183 THR C C 1
ATOM 10535 O O . THR C 1 159 ? 72.967 80.684 71.920 1.00 22.08 183 THR C O 1
ATOM 10539 N N . PRO C 1 160 ? 73.145 78.498 71.536 1.00 19.20 184 PRO C N 1
ATOM 10540 C CA . PRO C 1 160 ? 73.094 78.683 70.100 1.00 19.90 184 PRO C CA 1
ATOM 10541 C C . PRO C 1 160 ? 71.635 78.889 69.692 1.00 20.34 184 PRO C C 1
ATOM 10542 O O . PRO C 1 160 ? 71.326 79.205 68.560 1.00 20.02 184 PRO C O 1
ATOM 10546 N N . SER C 1 161 ? 70.747 78.770 70.669 1.00 21.09 185 SER C N 1
ATOM 10547 C CA . SER C 1 161 ? 69.320 78.864 70.365 1.00 22.17 185 SER C CA 1
ATOM 10548 C C . SER C 1 161 ? 68.896 80.297 70.471 1.00 22.60 185 SER C C 1
ATOM 10549 O O . SER C 1 161 ? 67.834 80.661 70.030 1.00 23.65 185 SER C O 1
ATOM 10552 N N . VAL C 1 162 ? 69.742 81.117 71.103 1.00 22.59 186 VAL C N 1
ATOM 10553 C CA . VAL C 1 162 ? 69.459 82.555 71.149 1.00 22.44 186 VAL C CA 1
ATOM 10554 C C . VAL C 1 162 ? 70.409 83.498 70.383 1.00 22.16 186 VAL C C 1
ATOM 10555 O O . VAL C 1 162 ? 71.608 83.697 70.687 1.00 21.31 186 VAL C O 1
ATOM 10559 N N . ARG C 1 163 ? 69.784 84.134 69.388 1.00 22.52 187 ARG C N 1
ATOM 10560 C CA . ARG C 1 163 ? 70.436 85.102 68.477 1.00 22.12 187 ARG C CA 1
ATOM 10561 C C . ARG C 1 163 ? 70.103 86.585 68.821 1.00 23.65 187 ARG C C 1
ATOM 10562 O O . ARG C 1 163 ? 68.945 86.984 69.088 1.00 24.96 187 ARG C O 1
ATOM 10570 N N . VAL C 1 164 ? 71.147 87.424 68.818 1.00 22.81 188 VAL C N 1
ATOM 10571 C CA . VAL C 1 164 ? 71.004 88.814 69.227 1.00 21.86 188 VAL C CA 1
ATOM 10572 C C . VAL C 1 164 ? 71.870 89.578 68.253 1.00 21.97 188 VAL C C 1
ATOM 10573 O O . VAL C 1 164 ? 72.809 89.035 67.728 1.00 24.10 188 VAL C O 1
ATOM 10577 N N . THR C 1 165 ? 71.618 90.858 68.031 1.00 21.41 189 THR C N 1
ATOM 10578 C CA . THR C 1 165 ? 72.490 91.720 67.194 1.00 18.79 189 THR C CA 1
ATOM 10579 C C . THR C 1 165 ? 73.341 92.395 68.294 1.00 17.10 189 THR C C 1
ATOM 10580 O O . THR C 1 165 ? 72.961 92.353 69.467 1.00 14.90 189 THR C O 1
ATOM 10584 N N . TYR C 1 166 ? 74.495 92.942 67.948 1.00 16.24 190 TYR C N 1
ATOM 10585 C CA . TYR C 1 166 ? 75.269 93.621 68.951 1.00 16.13 190 TYR C CA 1
ATOM 10586 C C . TYR C 1 166 ? 75.906 94.883 68.428 1.00 17.10 190 TYR C C 1
ATOM 10587 O O . TYR C 1 166 ? 76.105 94.996 67.223 1.00 18.86 190 TYR C O 1
ATOM 10596 N N . THR C 1 167 ? 76.180 95.851 69.325 1.00 16.17 191 THR C N 1
ATOM 10597 C CA . THR C 1 167 ? 76.907 97.101 68.983 1.00 15.10 191 THR C CA 1
ATOM 10598 C C . THR C 1 167 ? 77.862 97.119 70.118 1.00 13.00 191 THR C C 1
ATOM 10599 O O . THR C 1 167 ? 77.494 96.678 71.157 1.00 11.71 191 THR C O 1
ATOM 10603 N N . ALA C 1 168 ? 79.081 97.597 69.940 1.00 12.71 192 ALA C N 1
ATOM 10604 C CA . ALA C 1 168 ? 80.010 97.505 71.084 1.00 13.04 192 ALA C CA 1
ATOM 10605 C C . ALA C 1 168 ? 80.988 98.622 71.087 1.00 12.78 192 ALA C C 1
ATOM 10606 O O . ALA C 1 168 ? 81.634 98.803 70.125 1.00 15.66 192 ALA C O 1
ATOM 10608 N N . ARG C 1 169 ? 81.061 99.392 72.149 1.00 12.79 193 ARG C N 1
ATOM 10609 C CA . ARG C 1 169 ? 82.012 100.418 72.256 1.00 13.30 193 ARG C CA 1
ATOM 10610 C C . ARG C 1 169 ? 83.204 99.824 72.995 1.00 12.64 193 ARG C C 1
ATOM 10611 O O . ARG C 1 169 ? 83.128 99.495 74.164 1.00 9.81 193 ARG C O 1
ATOM 10619 N N . ILE C 1 170 ? 84.285 99.641 72.267 1.00 13.32 194 ILE C N 1
ATOM 10620 C CA . ILE C 1 170 ? 85.519 99.104 72.847 1.00 15.23 194 ILE C CA 1
ATOM 10621 C C . ILE C 1 170 ? 86.579 100.188 72.971 1.00 17.41 194 ILE C C 1
ATOM 10622 O O . ILE C 1 170 ? 86.870 100.943 72.030 1.00 18.32 194 ILE C O 1
ATOM 10627 N N . THR C 1 171 ? 87.208 100.220 74.121 1.00 18.93 195 THR C N 1
ATOM 10628 C CA . THR C 1 171 ? 88.255 101.222 74.404 1.00 20.63 195 THR C CA 1
ATOM 10629 C C . THR C 1 171 ? 89.548 100.485 74.570 1.00 21.87 195 THR C C 1
ATOM 10630 O O . THR C 1 171 ? 89.640 99.577 75.360 1.00 22.99 195 THR C O 1
ATOM 10634 N N . THR C 1 172 ? 90.593 100.910 73.883 1.00 23.54 196 THR C N 1
ATOM 10635 C CA . THR C 1 172 ? 91.910 100.294 73.979 1.00 25.02 196 THR C CA 1
ATOM 10636 C C . THR C 1 172 ? 92.984 101.372 74.025 1.00 26.86 196 THR C C 1
ATOM 10637 O O . THR C 1 172 ? 92.680 102.537 73.969 1.00 27.15 196 THR C O 1
ATOM 10641 N N . ASP C 1 173 ? 94.241 100.953 74.128 1.00 29.07 197 ASP C N 1
ATOM 10642 C CA . ASP C 1 173 ? 95.364 101.881 74.083 1.00 32.44 197 ASP C CA 1
ATOM 10643 C C . ASP C 1 173 ? 95.556 102.446 72.680 1.00 33.81 197 ASP C C 1
ATOM 10644 O O . ASP C 1 173 ? 95.359 101.747 71.686 1.00 35.60 197 ASP C O 1
ATOM 10649 N N . LYS C 1 174 ? 95.862 103.727 72.578 1.00 35.52 198 LYS C N 1
ATOM 10650 C CA . LYS C 1 174 ? 96.368 104.201 71.314 1.00 35.87 198 LYS C CA 1
ATOM 10651 C C . LYS C 1 174 ? 97.437 103.189 70.938 1.00 36.01 198 LYS C C 1
ATOM 10652 O O . LYS C 1 174 ? 97.904 102.428 71.782 1.00 35.44 198 LYS C O 1
ATOM 10658 N N . ASP C 1 175 ? 97.731 103.095 69.648 1.00 36.39 199 ASP C N 1
ATOM 10659 C CA . ASP C 1 175 ? 98.700 102.124 69.142 1.00 36.86 199 ASP C CA 1
ATOM 10660 C C . ASP C 1 175 ? 98.213 100.674 69.111 1.00 35.10 199 ASP C C 1
ATOM 10661 O O . ASP C 1 175 ? 98.967 99.777 68.734 1.00 35.66 199 ASP C O 1
ATOM 10666 N N . LEU C 1 176 ? 96.965 100.442 69.513 1.00 31.97 200 LEU C N 1
ATOM 10667 C CA . LEU C 1 176 ? 96.345 99.131 69.366 1.00 29.15 200 LEU C CA 1
ATOM 10668 C C . LEU C 1 176 ? 95.027 99.226 68.604 1.00 27.44 200 LEU C C 1
ATOM 10669 O O . LEU C 1 176 ? 94.277 100.190 68.761 1.00 26.68 200 LEU C O 1
ATOM 10674 N N . LEU C 1 177 ? 94.752 98.221 67.780 1.00 25.78 201 LEU C N 1
ATOM 10675 C CA . LEU C 1 177 ? 93.528 98.205 66.961 1.00 24.79 201 LEU C CA 1
ATOM 10676 C C . LEU C 1 177 ? 92.523 97.165 67.481 1.00 24.99 201 LEU C C 1
ATOM 10677 O O . LEU C 1 177 ? 92.920 96.092 67.887 1.00 27.85 201 LEU C O 1
ATOM 10682 N N . ALA C 1 178 ? 91.227 97.498 67.529 1.00 23.65 202 ALA C N 1
ATOM 10683 C CA . ALA C 1 178 ? 90.172 96.603 67.904 1.00 21.70 202 ALA C CA 1
ATOM 10684 C C . ALA C 1 178 ? 89.460 96.146 66.670 1.00 20.13 202 ALA C C 1
ATOM 10685 O O . ALA C 1 178 ? 89.250 96.883 65.710 1.00 18.12 202 ALA C O 1
ATOM 10687 N N . VAL C 1 179 ? 89.091 94.871 66.720 1.00 19.30 203 VAL C N 1
ATOM 10688 C CA . VAL C 1 179 ? 88.447 94.147 65.630 1.00 18.21 203 VAL C CA 1
ATOM 10689 C C . VAL C 1 179 ? 87.443 93.171 66.213 1.00 17.97 203 VAL C C 1
ATOM 10690 O O . VAL C 1 179 ? 87.797 92.458 67.143 1.00 18.37 203 VAL C O 1
ATOM 10694 N N . MET C 1 180 ? 86.199 93.212 65.685 1.00 18.37 204 MET C N 1
ATOM 10695 C CA . MET C 1 180 ? 85.180 92.317 66.083 1.00 17.54 204 MET C CA 1
ATOM 10696 C C . MET C 1 180 ? 84.464 91.692 64.917 1.00 17.95 204 MET C C 1
ATOM 10697 O O . MET C 1 180 ? 84.838 91.841 63.780 1.00 18.43 204 MET C O 1
ATOM 10702 N N . SER C 1 181 ? 83.385 90.991 65.230 1.00 20.27 205 SER C N 1
ATOM 10703 C CA . SER C 1 181 ? 82.589 90.289 64.227 1.00 23.05 205 SER C CA 1
ATOM 10704 C C . SER C 1 181 ? 81.360 91.147 63.904 1.00 24.25 205 SER C C 1
ATOM 10705 O O . SER C 1 181 ? 80.165 90.765 64.050 1.00 22.84 205 SER C O 1
ATOM 10708 N N . ALA C 1 182 ? 81.676 92.359 63.470 1.00 25.36 206 ALA C N 1
ATOM 10709 C CA . ALA C 1 182 ? 80.663 93.351 63.153 1.00 26.92 206 ALA C CA 1
ATOM 10710 C C . ALA C 1 182 ? 81.294 94.294 62.103 1.00 27.70 206 ALA C C 1
ATOM 10711 O O . ALA C 1 182 ? 82.366 93.979 61.545 1.00 27.59 206 ALA C O 1
ATOM 10713 N N . ASN C 1 183 ? 80.638 95.435 61.850 1.00 28.36 207 ASN C N 1
ATOM 10714 C CA . ASN C 1 183 ? 81.132 96.424 60.942 1.00 29.07 207 ASN C CA 1
ATOM 10715 C C . ASN C 1 183 ? 82.030 97.361 61.718 1.00 30.84 207 ASN C C 1
ATOM 10716 O O . ASN C 1 183 ? 81.656 97.866 62.765 1.00 31.85 207 ASN C O 1
ATOM 10721 N N . ASN C 1 184 ? 83.245 97.538 61.215 1.00 32.70 208 ASN C N 1
ATOM 10722 C CA . ASN C 1 184 ? 84.222 98.463 61.774 1.00 33.45 208 ASN C CA 1
ATOM 10723 C C . ASN C 1 184 ? 84.189 99.687 60.878 1.00 35.06 208 ASN C C 1
ATOM 10724 O O . ASN C 1 184 ? 83.902 99.567 59.657 1.00 38.63 208 ASN C O 1
ATOM 10729 N N . ARG C 1 190 ? 94.330 103.028 65.262 1.00 36.29 214 ARG C N 1
ATOM 10730 C CA . ARG C 1 190 ? 93.735 104.307 65.581 1.00 38.82 214 ARG C CA 1
ATOM 10731 C C . ARG C 1 190 ? 93.737 104.783 67.011 1.00 38.92 214 ARG C C 1
ATOM 10732 O O . ARG C 1 190 ? 94.716 104.647 67.727 1.00 39.83 214 ARG C O 1
ATOM 10740 N N . ASP C 1 191 ? 92.606 105.398 67.333 1.00 38.38 215 ASP C N 1
ATOM 10741 C CA . ASP C 1 191 ? 92.514 106.365 68.383 1.00 37.72 215 ASP C CA 1
ATOM 10742 C C . ASP C 1 191 ? 92.566 105.538 69.627 1.00 37.33 215 ASP C C 1
ATOM 10743 O O . ASP C 1 191 ? 93.193 105.910 70.610 1.00 37.76 215 ASP C O 1
ATOM 10748 N N . GLY C 1 192 ? 91.923 104.383 69.572 1.00 35.99 216 GLY C N 1
ATOM 10749 C CA . GLY C 1 192 ? 91.823 103.577 70.770 1.00 33.72 216 GLY C CA 1
ATOM 10750 C C . GLY C 1 192 ? 90.376 103.568 71.180 1.00 32.22 216 GLY C C 1
ATOM 10751 O O . GLY C 1 192 ? 90.008 103.071 72.224 1.00 32.09 216 GLY C O 1
ATOM 10752 N N . ASP C 1 193 ? 89.564 104.161 70.326 1.00 30.54 217 ASP C N 1
ATOM 10753 C CA . ASP C 1 193 ? 88.160 104.361 70.584 1.00 29.02 217 ASP C CA 1
ATOM 10754 C C . ASP C 1 193 ? 87.421 103.897 69.357 1.00 26.64 217 ASP C C 1
ATOM 10755 O O . ASP C 1 193 ? 87.324 104.615 68.384 1.00 25.91 217 ASP C O 1
ATOM 10760 N N . TYR C 1 194 ? 86.937 102.663 69.414 1.00 25.22 218 TYR C N 1
ATOM 10761 C CA . TYR C 1 194 ? 86.259 102.014 68.307 1.00 22.57 218 TYR C CA 1
ATOM 10762 C C . TYR C 1 194 ? 84.848 101.713 68.771 1.00 21.78 218 TYR C C 1
ATOM 10763 O O . TYR C 1 194 ? 84.604 101.670 69.960 1.00 22.78 218 TYR C O 1
ATOM 10772 N N . PHE C 1 195 ? 83.906 101.520 67.859 1.00 19.13 219 PHE C N 1
ATOM 10773 C CA . PHE C 1 195 ? 82.580 101.166 68.327 1.00 18.25 219 PHE C CA 1
ATOM 10774 C C . PHE C 1 195 ? 82.302 100.232 67.163 1.00 18.84 219 PHE C C 1
ATOM 10775 O O . PHE C 1 195 ? 82.687 100.596 66.047 1.00 20.70 219 PHE C O 1
ATOM 10783 N N . PHE C 1 196 ? 81.702 99.027 67.360 1.00 18.38 220 PHE C N 1
ATOM 10784 C CA . PHE C 1 196 ? 81.379 98.085 66.246 1.00 17.51 220 PHE C CA 1
ATOM 10785 C C . PHE C 1 196 ? 79.876 97.818 66.241 1.00 17.40 220 PHE C C 1
ATOM 10786 O O . PHE C 1 196 ? 79.220 98.006 67.253 1.00 17.45 220 PHE C O 1
ATOM 10794 N N . SER C 1 197 ? 79.340 97.404 65.116 1.00 16.64 221 SER C N 1
ATOM 10795 C CA . SER C 1 197 ? 77.936 97.147 64.963 1.00 16.57 221 SER C CA 1
ATOM 10796 C C . SER C 1 197 ? 77.618 95.945 64.061 1.00 17.65 221 SER C C 1
ATOM 10797 O O . SER C 1 197 ? 78.000 95.877 62.927 1.00 19.89 221 SER C O 1
ATOM 10800 N N . MET C 1 198 ? 76.988 94.920 64.601 1.00 18.11 222 MET C N 1
ATOM 10801 C CA . MET C 1 198 ? 76.528 93.762 63.844 1.00 19.07 222 MET C CA 1
ATOM 10802 C C . MET C 1 198 ? 74.994 93.785 63.858 1.00 19.41 222 MET C C 1
ATOM 10803 O O . MET C 1 198 ? 74.368 93.485 64.868 1.00 17.32 222 MET C O 1
ATOM 10808 N N . PRO C 1 199 ? 74.382 94.199 62.772 1.00 20.18 223 PRO C N 1
ATOM 10809 C CA . PRO C 1 199 ? 72.894 94.305 62.610 1.00 20.48 223 PRO C CA 1
ATOM 10810 C C . PRO C 1 199 ? 72.259 93.008 62.187 1.00 21.18 223 PRO C C 1
ATOM 10811 O O . PRO C 1 199 ? 71.037 92.914 61.884 1.00 20.92 223 PRO C O 1
ATOM 10815 N N . GLN C 1 200 ? 73.098 91.979 62.117 1.00 20.85 224 GLN C N 1
ATOM 10816 C CA . GLN C 1 200 ? 72.642 90.632 61.828 1.00 21.36 224 GLN C CA 1
ATOM 10817 C C . GLN C 1 200 ? 72.643 89.760 63.072 1.00 20.73 224 GLN C C 1
ATOM 10818 O O . GLN C 1 200 ? 73.679 89.545 63.697 1.00 22.22 224 GLN C O 1
ATOM 10824 N N . ALA C 1 201 ? 71.464 89.251 63.411 1.00 19.42 225 ALA C N 1
ATOM 10825 C CA . ALA C 1 201 ? 71.279 88.440 64.602 1.00 16.47 225 ALA C CA 1
ATOM 10826 C C . ALA C 1 201 ? 72.140 87.167 64.581 1.00 16.33 225 ALA C C 1
ATOM 10827 O O . ALA C 1 201 ? 72.070 86.353 63.674 1.00 15.93 225 ALA C O 1
ATOM 10829 N N . ILE C 1 202 ? 73.026 87.029 65.563 1.00 16.71 226 ILE C N 1
ATOM 10830 C CA . ILE C 1 202 ? 73.900 85.871 65.638 1.00 17.13 226 ILE C CA 1
ATOM 10831 C C . ILE C 1 202 ? 73.959 85.216 67.042 1.00 17.37 226 ILE C C 1
ATOM 10832 O O . ILE C 1 202 ? 73.750 85.873 68.039 1.00 18.73 226 ILE C O 1
ATOM 10837 N N . PRO C 1 203 ? 74.193 83.889 67.112 1.00 17.00 227 PRO C N 1
ATOM 10838 C CA . PRO C 1 203 ? 74.339 83.343 68.412 1.00 15.82 227 PRO C CA 1
ATOM 10839 C C . PRO C 1 203 ? 75.700 83.821 69.048 1.00 14.92 227 PRO C C 1
ATOM 10840 O O . PRO C 1 203 ? 76.720 83.867 68.349 1.00 14.37 227 PRO C O 1
ATOM 10844 N N . PRO C 1 204 ? 75.700 84.138 70.328 1.00 13.84 228 PRO C N 1
ATOM 10845 C CA . PRO C 1 204 ? 76.918 84.556 71.102 1.00 14.37 228 PRO C CA 1
ATOM 10846 C C . PRO C 1 204 ? 78.281 83.872 70.872 1.00 14.54 228 PRO C C 1
ATOM 10847 O O . PRO C 1 204 ? 79.302 84.510 71.043 1.00 15.29 228 PRO C O 1
ATOM 10851 N N . TYR C 1 205 ? 78.374 82.620 70.503 1.00 14.87 229 TYR C N 1
ATOM 10852 C CA . TYR C 1 205 ? 79.686 82.023 70.405 1.00 16.51 229 TYR C CA 1
ATOM 10853 C C . TYR C 1 205 ? 80.370 82.669 69.197 1.00 18.68 229 TYR C C 1
ATOM 10854 O O . TYR C 1 205 ? 81.616 82.483 68.938 1.00 21.70 229 TYR C O 1
ATOM 10863 N N . LEU C 1 206 ? 79.575 83.487 68.474 1.00 18.35 230 LEU C N 1
ATOM 10864 C CA . LEU C 1 206 ? 80.034 84.162 67.246 1.00 16.66 230 LEU C CA 1
ATOM 10865 C C . LEU C 1 206 ? 80.382 85.637 67.513 1.00 16.59 230 LEU C C 1
ATOM 10866 O O . LEU C 1 206 ? 80.795 86.335 66.632 1.00 17.42 230 LEU C O 1
ATOM 10871 N N . ILE C 1 207 ? 80.160 86.156 68.711 1.00 14.88 231 ILE C N 1
ATOM 10872 C CA . ILE C 1 207 ? 80.588 87.471 69.080 1.00 13.03 231 ILE C CA 1
ATOM 10873 C C . ILE C 1 207 ? 82.080 87.262 69.319 1.00 13.58 231 ILE C C 1
ATOM 10874 O O . ILE C 1 207 ? 82.511 86.484 70.160 1.00 13.53 231 ILE C O 1
ATOM 10879 N N . ALA C 1 208 ? 82.889 87.994 68.558 1.00 13.85 232 ALA C N 1
ATOM 10880 C CA . ALA C 1 208 ? 84.337 87.821 68.641 1.00 13.50 232 ALA C CA 1
ATOM 10881 C C . ALA C 1 208 ? 85.062 89.142 68.684 1.00 13.87 232 ALA C C 1
ATOM 10882 O O . ALA C 1 208 ? 84.553 90.146 68.194 1.00 13.57 232 ALA C O 1
ATOM 10884 N N . ILE C 1 209 ? 86.223 89.155 69.323 1.00 14.37 233 ILE C N 1
ATOM 10885 C CA . ILE C 1 209 ? 86.998 90.376 69.453 1.00 14.70 233 ILE C CA 1
ATOM 10886 C C . ILE C 1 209 ? 88.515 90.047 69.387 1.00 15.97 233 ILE C C 1
ATOM 10887 O O . ILE C 1 209 ? 88.975 89.031 69.917 1.00 16.05 233 ILE C O 1
ATOM 10892 N N . GLY C 1 210 ? 89.286 90.903 68.691 1.00 17.22 234 GLY C N 1
ATOM 10893 C CA . GLY C 1 210 ? 90.726 90.727 68.598 1.00 18.82 234 GLY C CA 1
ATOM 10894 C C . GLY C 1 210 ? 91.300 92.112 68.829 1.00 19.55 234 GLY C C 1
ATOM 10895 O O . GLY C 1 210 ? 90.788 93.103 68.255 1.00 19.87 234 GLY C O 1
ATOM 10896 N N . VAL C 1 211 ? 92.340 92.233 69.659 1.00 19.94 235 VAL C N 1
ATOM 10897 C CA . VAL C 1 211 ? 92.980 93.531 69.814 1.00 20.72 235 VAL C CA 1
ATOM 10898 C C . VAL C 1 211 ? 94.478 93.345 69.749 1.00 22.03 235 VAL C C 1
ATOM 10899 O O . VAL C 1 211 ? 95.037 92.504 70.474 1.00 21.83 235 VAL C O 1
ATOM 10903 N N . GLY C 1 212 ? 95.158 94.097 68.890 1.00 24.03 236 GLY C N 1
ATOM 10904 C CA . GLY C 1 212 ? 96.617 94.042 68.873 1.00 27.18 236 GLY C CA 1
ATOM 10905 C C . GLY C 1 212 ? 97.161 94.989 67.844 1.00 29.26 236 GLY C C 1
ATOM 10906 O O . GLY C 1 212 ? 96.459 95.858 67.350 1.00 31.31 236 GLY C O 1
ATOM 10907 N N . ASP C 1 213 ? 98.440 94.860 67.554 1.00 30.37 237 ASP C N 1
ATOM 10908 C CA . ASP C 1 213 ? 99.122 95.702 66.544 1.00 31.21 237 ASP C CA 1
ATOM 10909 C C . ASP C 1 213 ? 98.772 95.127 65.150 1.00 30.94 237 ASP C C 1
ATOM 10910 O O . ASP C 1 213 ? 99.586 94.439 64.473 1.00 31.48 237 ASP C O 1
ATOM 10915 N N . LEU C 1 214 ? 97.557 95.427 64.712 1.00 29.65 238 LEU C N 1
ATOM 10916 C CA . LEU C 1 214 ? 97.027 94.870 63.458 1.00 28.15 238 LEU C CA 1
ATOM 10917 C C . LEU C 1 214 ? 97.227 95.810 62.289 1.00 27.03 238 LEU C C 1
ATOM 10918 O O . LEU C 1 214 ? 97.135 96.988 62.472 1.00 27.32 238 LEU C O 1
ATOM 10923 N N . GLU C 1 215 ? 97.547 95.294 61.114 1.00 26.38 239 GLU C N 1
ATOM 10924 C CA . GLU C 1 215 ? 97.653 96.064 59.885 1.00 26.72 239 GLU C CA 1
ATOM 10925 C C . GLU C 1 215 ? 96.603 95.502 58.931 1.00 25.19 239 GLU C C 1
ATOM 10926 O O . GLU C 1 215 ? 96.181 94.394 59.101 1.00 26.59 239 GLU C O 1
ATOM 10932 N N . PHE C 1 216 ? 96.204 96.222 57.912 1.00 22.41 240 PHE C N 1
ATOM 10933 C CA . PHE C 1 216 ? 95.172 95.693 57.027 1.00 20.75 240 PHE C CA 1
ATOM 10934 C C . PHE C 1 216 ? 95.415 95.972 55.541 1.00 20.99 240 PHE C C 1
ATOM 10935 O O . PHE C 1 216 ? 95.712 97.120 55.163 1.00 20.71 240 PHE C O 1
ATOM 10943 N N . LYS C 1 217 ? 95.304 94.920 54.693 1.00 20.55 241 LYS C N 1
ATOM 10944 C CA . LYS C 1 217 ? 95.399 95.040 53.232 1.00 19.62 241 LYS C CA 1
ATOM 10945 C C . LYS C 1 217 ? 94.247 94.251 52.739 1.00 19.26 241 LYS C C 1
ATOM 10946 O O . LYS C 1 217 ? 93.933 93.308 53.375 1.00 20.04 241 LYS C O 1
ATOM 10952 N N . ALA C 1 218 ? 93.563 94.601 51.710 1.00 19.41 242 ALA C N 1
ATOM 10953 C CA . ALA C 1 218 ? 92.498 93.833 51.159 1.00 20.99 242 ALA C CA 1
ATOM 10954 C C . ALA C 1 218 ? 93.086 92.951 50.123 1.00 22.80 242 ALA C C 1
ATOM 10955 O O . ALA C 1 218 ? 94.253 93.126 49.766 1.00 24.07 242 ALA C O 1
ATOM 10957 N N . MET C 1 219 ? 92.137 92.272 49.455 1.00 24.38 243 MET C N 1
ATOM 10958 C CA . MET C 1 219 ? 92.511 91.404 48.326 1.00 23.39 243 MET C CA 1
ATOM 10959 C C . MET C 1 219 ? 91.533 91.604 47.212 1.00 23.01 243 MET C C 1
ATOM 10960 O O . MET C 1 219 ? 91.943 91.717 46.058 1.00 25.97 243 MET C O 1
ATOM 10965 N N . SER C 1 220 ? 90.246 91.642 47.556 1.00 22.45 244 SER C N 1
ATOM 10966 C CA . SER C 1 220 ? 89.162 91.836 46.588 1.00 21.64 244 SER C CA 1
ATOM 10967 C C . SER C 1 220 ? 88.316 93.047 47.070 1.00 21.04 244 SER C C 1
ATOM 10968 O O . SER C 1 220 ? 88.785 93.770 47.909 1.00 20.62 244 SER C O 1
ATOM 10971 N N . HIS C 1 221 ? 87.072 93.212 46.575 1.00 19.21 245 HIS C N 1
ATOM 10972 C CA . HIS C 1 221 ? 86.202 94.272 47.026 1.00 17.22 245 HIS C CA 1
ATOM 10973 C C . HIS C 1 221 ? 85.524 94.013 48.335 1.00 14.81 245 HIS C C 1
ATOM 10974 O O . HIS C 1 221 ? 85.104 94.896 49.033 1.00 12.53 245 HIS C O 1
ATOM 10981 N N . GLN C 1 222 ? 85.431 92.738 48.676 1.00 14.07 246 GLN C N 1
ATOM 10982 C CA . GLN C 1 222 ? 84.821 92.285 49.950 1.00 13.86 246 GLN C CA 1
ATOM 10983 C C . GLN C 1 222 ? 85.651 91.319 50.740 1.00 12.33 246 GLN C C 1
ATOM 10984 O O . GLN C 1 222 ? 85.145 90.621 51.557 1.00 12.32 246 GLN C O 1
ATOM 10990 N N . THR C 1 223 ? 86.919 91.246 50.470 1.00 11.11 247 THR C N 1
ATOM 10991 C CA . THR C 1 223 ? 87.798 90.366 51.293 1.00 11.58 247 THR C CA 1
ATOM 10992 C C . THR C 1 223 ? 89.117 90.976 51.614 1.00 12.77 247 THR C C 1
ATOM 10993 O O . THR C 1 223 ? 89.737 91.574 50.768 1.00 13.89 247 THR C O 1
ATOM 10997 N N . GLY C 1 224 ? 89.543 90.856 52.846 1.00 13.89 248 GLY C N 1
ATOM 10998 C CA . GLY C 1 224 ? 90.805 91.413 53.285 1.00 15.11 248 GLY C CA 1
ATOM 10999 C C . GLY C 1 224 ? 91.422 90.675 54.429 1.00 16.40 248 GLY C C 1
ATOM 11000 O O . GLY C 1 224 ? 90.870 89.744 54.951 1.00 16.81 248 GLY C O 1
ATOM 11001 N N . ILE C 1 225 ? 92.599 91.093 54.836 1.00 17.93 249 ILE C N 1
ATOM 11002 C CA . ILE C 1 225 ? 93.349 90.426 55.855 1.00 19.20 249 ILE C CA 1
ATOM 11003 C C . ILE C 1 225 ? 93.865 91.452 56.889 1.00 21.92 249 ILE C C 1
ATOM 11004 O O . ILE C 1 225 ? 94.131 92.621 56.583 1.00 21.92 249 ILE C O 1
ATOM 11009 N N . TYR C 1 226 ? 93.895 91.022 58.155 1.00 23.73 250 TYR C N 1
ATOM 11010 C CA . TYR C 1 226 ? 94.460 91.796 59.273 1.00 24.60 250 TYR C CA 1
ATOM 11011 C C . TYR C 1 226 ? 95.610 90.970 59.887 1.00 26.26 250 TYR C C 1
ATOM 11012 O O . TYR C 1 226 ? 95.382 89.818 60.123 1.00 27.75 250 TYR C O 1
ATOM 11021 N N . ALA C 1 227 ? 96.815 91.510 60.099 1.00 27.71 251 ALA C N 1
ATOM 11022 C CA . ALA C 1 227 ? 97.879 90.692 60.689 1.00 29.50 251 ALA C CA 1
ATOM 11023 C C . ALA C 1 227 ? 99.009 91.504 61.252 1.00 30.55 251 ALA C C 1
ATOM 11024 O O . ALA C 1 227 ? 98.932 92.684 61.275 1.00 31.30 251 ALA C O 1
ATOM 11026 N N . GLU C 1 228 ? 100.079 90.868 61.676 1.00 32.53 252 GLU C N 1
ATOM 11027 C CA . GLU C 1 228 ? 101.216 91.559 62.299 1.00 33.76 252 GLU C CA 1
ATOM 11028 C C . GLU C 1 228 ? 102.371 91.888 61.356 1.00 35.59 252 GLU C C 1
ATOM 11029 O O . GLU C 1 228 ? 103.618 91.857 61.777 1.00 37.90 252 GLU C O 1
ATOM 11035 N N . SER C 1 229 ? 102.001 92.152 60.099 1.00 35.45 253 SER C N 1
ATOM 11036 C CA . SER C 1 229 ? 102.981 92.655 59.124 1.00 36.37 253 SER C CA 1
ATOM 11037 C C . SER C 1 229 ? 103.900 91.578 58.633 1.00 36.67 253 SER C C 1
ATOM 11038 O O . SER C 1 229 ? 104.075 91.468 57.428 1.00 37.31 253 SER C O 1
ATOM 11041 N N . TYR C 1 230 ? 104.515 90.819 59.547 1.00 36.69 254 TYR C N 1
ATOM 11042 C CA . TYR C 1 230 ? 105.463 89.777 59.132 1.00 36.77 254 TYR C CA 1
ATOM 11043 C C . TYR C 1 230 ? 104.748 88.783 58.203 1.00 36.12 254 TYR C C 1
ATOM 11044 O O . TYR C 1 230 ? 105.317 88.337 57.186 1.00 37.06 254 TYR C O 1
ATOM 11053 N N . ILE C 1 231 ? 103.503 88.466 58.574 1.00 34.24 255 ILE C N 1
ATOM 11054 C CA . ILE C 1 231 ? 102.725 87.478 57.877 1.00 33.51 255 ILE C CA 1
ATOM 11055 C C . ILE C 1 231 ? 101.689 88.132 56.963 1.00 33.59 255 ILE C C 1
ATOM 11056 O O . ILE C 1 231 ? 100.974 87.451 56.187 1.00 32.90 255 ILE C O 1
ATOM 11061 N N . LEU C 1 232 ? 101.597 89.452 57.061 1.00 33.56 256 LEU C N 1
ATOM 11062 C CA . LEU C 1 232 ? 100.598 90.190 56.319 1.00 32.71 256 LEU C CA 1
ATOM 11063 C C . LEU C 1 232 ? 100.604 89.916 54.820 1.00 33.67 256 LEU C C 1
ATOM 11064 O O . LEU C 1 232 ? 99.636 89.364 54.277 1.00 34.26 256 LEU C O 1
ATOM 11069 N N . ASP C 1 233 ? 101.709 90.275 54.156 1.00 33.77 257 ASP C N 1
ATOM 11070 C CA . ASP C 1 233 ? 101.777 90.126 52.724 1.00 33.89 257 ASP C CA 1
ATOM 11071 C C . ASP C 1 233 ? 101.853 88.674 52.226 1.00 34.32 257 ASP C C 1
ATOM 11072 O O . ASP C 1 233 ? 101.553 88.376 51.033 1.00 35.30 257 ASP C O 1
ATOM 11077 N N . ALA C 1 234 ? 102.277 87.788 53.115 1.00 32.90 258 ALA C N 1
ATOM 11078 C CA . ALA C 1 234 ? 102.507 86.404 52.765 1.00 31.29 258 ALA C CA 1
ATOM 11079 C C . ALA C 1 234 ? 101.111 85.800 52.757 1.00 30.62 258 ALA C C 1
ATOM 11080 O O . ALA C 1 234 ? 100.795 84.902 51.946 1.00 30.55 258 ALA C O 1
ATOM 11082 N N . ALA C 1 235 ? 100.287 86.307 53.661 1.00 29.84 259 ALA C N 1
ATOM 11083 C CA . ALA C 1 235 ? 98.926 85.885 53.818 1.00 29.28 259 ALA C CA 1
ATOM 11084 C C . ALA C 1 235 ? 98.060 86.337 52.693 1.00 28.72 259 ALA C C 1
ATOM 11085 O O . ALA C 1 235 ? 97.152 85.614 52.307 1.00 29.85 259 ALA C O 1
ATOM 11087 N N . VAL C 1 236 ? 98.295 87.553 52.195 1.00 27.70 260 VAL C N 1
ATOM 11088 C CA . VAL C 1 236 ? 97.422 88.148 51.141 1.00 27.35 260 VAL C CA 1
ATOM 11089 C C . VAL C 1 236 ? 97.717 87.457 49.842 1.00 27.56 260 VAL C C 1
ATOM 11090 O O . VAL C 1 236 ? 96.861 87.376 48.965 1.00 27.54 260 VAL C O 1
ATOM 11094 N N . ALA C 1 237 ? 98.965 86.957 49.732 1.00 28.16 261 ALA C N 1
ATOM 11095 C CA . ALA C 1 237 ? 99.405 86.097 48.588 1.00 27.38 261 ALA C CA 1
ATOM 11096 C C . ALA C 1 237 ? 98.849 84.672 48.624 1.00 26.53 261 ALA C C 1
ATOM 11097 O O . ALA C 1 237 ? 98.710 83.977 47.601 1.00 25.93 261 ALA C O 1
ATOM 11099 N N . GLU C 1 238 ? 98.495 84.274 49.837 1.00 26.31 262 GLU C N 1
ATOM 11100 C CA . GLU C 1 238 ? 97.988 82.963 50.086 1.00 26.26 262 GLU C CA 1
ATOM 11101 C C . GLU C 1 238 ? 96.519 82.733 49.930 1.00 25.27 262 GLU C C 1
ATOM 11102 O O . GLU C 1 238 ? 96.153 81.620 49.555 1.00 25.99 262 GLU C O 1
ATOM 11108 N N . PHE C 1 239 ? 95.673 83.737 50.233 1.00 23.61 263 PHE C N 1
ATOM 11109 C CA . PHE C 1 239 ? 94.186 83.543 50.215 1.00 21.66 263 PHE C CA 1
ATOM 11110 C C . PHE C 1 239 ? 93.525 84.442 49.244 1.00 20.14 263 PHE C C 1
ATOM 11111 O O . PHE C 1 239 ? 92.351 84.696 49.327 1.00 18.13 263 PHE C O 1
ATOM 11119 N N . ASP C 1 240 ? 94.282 84.874 48.260 1.00 20.65 264 ASP C N 1
ATOM 11120 C CA . ASP C 1 240 ? 93.774 85.789 47.264 1.00 21.67 264 ASP C CA 1
ATOM 11121 C C . ASP C 1 240 ? 92.861 85.056 46.277 1.00 22.12 264 ASP C C 1
ATOM 11122 O O . ASP C 1 240 ? 92.628 85.513 45.134 1.00 22.00 264 ASP C O 1
ATOM 11127 N N . ASP C 1 241 ? 92.359 83.903 46.726 1.00 21.69 265 ASP C N 1
ATOM 11128 C CA . ASP C 1 241 ? 91.484 83.052 45.933 1.00 21.31 265 ASP C CA 1
ATOM 11129 C C . ASP C 1 241 ? 90.111 83.082 46.591 1.00 19.84 265 ASP C C 1
ATOM 11130 O O . ASP C 1 241 ? 89.126 82.671 45.984 1.00 18.43 265 ASP C O 1
ATOM 11135 N N . THR C 1 242 ? 90.088 83.597 47.839 1.00 17.52 266 THR C N 1
ATOM 11136 C CA . THR C 1 242 ? 88.875 83.552 48.617 1.00 16.88 266 THR C CA 1
ATOM 11137 C C . THR C 1 242 ? 87.699 84.266 47.982 1.00 16.02 266 THR C C 1
ATOM 11138 O O . THR C 1 242 ? 86.538 83.911 48.198 1.00 15.63 266 THR C O 1
ATOM 11142 N N . GLN C 1 243 ? 87.971 85.341 47.267 1.00 16.39 267 GLN C N 1
ATOM 11143 C CA . GLN C 1 243 ? 86.945 86.004 46.501 1.00 16.73 267 GLN C CA 1
ATOM 11144 C C . GLN C 1 243 ? 86.252 85.046 45.555 1.00 16.30 267 GLN C C 1
ATOM 11145 O O . GLN C 1 243 ? 85.067 85.110 45.344 1.00 16.70 267 GLN C O 1
ATOM 11151 N N . ALA C 1 244 ? 87.038 84.160 44.996 1.00 17.03 268 ALA C N 1
ATOM 11152 C CA . ALA C 1 244 ? 86.596 83.122 44.112 1.00 17.35 268 ALA C CA 1
ATOM 11153 C C . ALA C 1 244 ? 85.777 82.151 44.849 1.00 18.56 268 ALA C C 1
ATOM 11154 O O . ALA C 1 244 ? 84.652 81.714 44.340 1.00 19.49 268 ALA C O 1
ATOM 11156 N N . MET C 1 245 ? 86.258 81.794 46.055 1.00 18.36 269 MET C N 1
ATOM 11157 C CA . MET C 1 245 ? 85.440 80.914 46.904 1.00 17.87 269 MET C CA 1
ATOM 11158 C C . MET C 1 245 ? 84.008 81.432 47.072 1.00 17.87 269 MET C C 1
ATOM 11159 O O . MET C 1 245 ? 83.083 80.646 46.951 1.00 19.03 269 MET C O 1
ATOM 11164 N N . ILE C 1 246 ? 83.851 82.756 47.306 1.00 18.04 270 ILE C N 1
ATOM 11165 C CA . ILE C 1 246 ? 82.562 83.357 47.598 1.00 18.34 270 ILE C CA 1
ATOM 11166 C C . ILE C 1 246 ? 81.617 83.449 46.402 1.00 20.59 270 ILE C C 1
ATOM 11167 O O . ILE C 1 246 ? 80.394 83.435 46.558 1.00 19.82 270 ILE C O 1
ATOM 11172 N N . ASP C 1 247 ? 82.188 83.572 45.208 1.00 22.13 271 ASP C N 1
ATOM 11173 C CA . ASP C 1 247 ? 81.380 83.714 44.013 1.00 23.67 271 ASP C CA 1
ATOM 11174 C C . ASP C 1 247 ? 80.990 82.360 43.450 1.00 25.01 271 ASP C C 1
ATOM 11175 O O . ASP C 1 247 ? 79.893 82.193 42.919 1.00 25.41 271 ASP C O 1
ATOM 11180 N N . LYS C 1 248 ? 81.879 81.381 43.569 1.00 25.88 272 LYS C N 1
ATOM 11181 C CA . LYS C 1 248 ? 81.471 80.019 43.229 1.00 26.40 272 LYS C CA 1
ATOM 11182 C C . LYS C 1 248 ? 80.515 79.475 44.299 1.00 26.85 272 LYS C C 1
ATOM 11183 O O . LYS C 1 248 ? 79.623 78.684 43.998 1.00 27.64 272 LYS C O 1
ATOM 11189 N N . ALA C 1 249 ? 80.740 79.859 45.564 1.00 26.58 273 ALA C N 1
ATOM 11190 C CA . ALA C 1 249 ? 79.873 79.448 46.656 1.00 25.95 273 ALA C CA 1
ATOM 11191 C C . ALA C 1 249 ? 78.462 80.064 46.607 1.00 25.51 273 ALA C C 1
ATOM 11192 O O . ALA C 1 249 ? 77.533 79.462 47.047 1.00 25.69 273 ALA C O 1
ATOM 11194 N N . GLU C 1 250 ? 78.348 81.308 46.173 1.00 26.02 274 GLU C N 1
ATOM 11195 C CA . GLU C 1 250 ? 77.043 81.968 46.068 1.00 26.99 274 GLU C CA 1
ATOM 11196 C C . GLU C 1 250 ? 76.273 81.314 44.929 1.00 27.65 274 GLU C C 1
ATOM 11197 O O . GLU C 1 250 ? 75.034 81.279 44.909 1.00 26.20 274 GLU C O 1
ATOM 11203 N N . GLN C 1 251 ? 77.020 80.789 43.966 1.00 29.56 275 GLN C N 1
ATOM 11204 C CA . GLN C 1 251 ? 76.383 80.248 42.767 1.00 31.55 275 GLN C CA 1
ATOM 11205 C C . GLN C 1 251 ? 75.509 79.069 43.092 1.00 31.78 275 GLN C C 1
ATOM 11206 O O . GLN C 1 251 ? 74.435 78.907 42.526 1.00 33.43 275 GLN C O 1
ATOM 11212 N N . MET C 1 252 ? 75.966 78.276 44.054 1.00 31.38 276 MET C N 1
ATOM 11213 C CA . MET C 1 252 ? 75.244 77.055 44.438 1.00 30.57 276 MET C CA 1
ATOM 11214 C C . MET C 1 252 ? 74.467 77.159 45.753 1.00 30.11 276 MET C C 1
ATOM 11215 O O . MET C 1 252 ? 73.312 76.644 45.850 1.00 29.95 276 MET C O 1
ATOM 11220 N N . TYR C 1 253 ? 75.029 77.892 46.723 1.00 29.51 277 TYR C N 1
ATOM 11221 C CA . TYR C 1 253 ? 74.390 78.015 48.046 1.00 29.84 277 TYR C CA 1
ATOM 11222 C C . TYR C 1 253 ? 73.548 79.242 48.440 1.00 29.65 277 TYR C C 1
ATOM 11223 O O . TYR C 1 253 ? 72.954 79.288 49.529 1.00 29.97 277 TYR C O 1
ATOM 11232 N N . GLY C 1 254 ? 73.429 80.231 47.558 1.00 29.98 278 GLY C N 1
ATOM 11233 C CA . GLY C 1 254 ? 72.652 81.465 47.859 1.00 29.49 278 GLY C CA 1
ATOM 11234 C C . GLY C 1 254 ? 73.608 82.620 48.214 1.00 29.37 278 GLY C C 1
ATOM 11235 O O . GLY C 1 254 ? 74.894 82.419 48.277 1.00 30.35 278 GLY C O 1
ATOM 11236 N N . LYS C 1 255 ? 73.051 83.819 48.456 1.00 27.91 279 LYS C N 1
ATOM 11237 C CA . LYS C 1 255 ? 73.926 84.941 48.738 1.00 28.18 279 LYS C CA 1
ATOM 11238 C C . LYS C 1 255 ? 74.731 84.895 50.058 1.00 27.05 279 LYS C C 1
ATOM 11239 O O . LYS C 1 255 ? 74.259 84.401 51.065 1.00 28.19 279 LYS C O 1
ATOM 11245 N N . TYR C 1 256 ? 75.952 85.424 50.058 1.00 24.67 280 TYR C N 1
ATOM 11246 C CA . TYR C 1 256 ? 76.765 85.614 51.264 1.00 22.71 280 TYR C CA 1
ATOM 11247 C C . TYR C 1 256 ? 76.152 86.803 51.975 1.00 21.27 280 TYR C C 1
ATOM 11248 O O . TYR C 1 256 ? 76.528 87.929 51.708 1.00 20.31 280 TYR C O 1
ATOM 11257 N N . ARG C 1 257 ? 75.190 86.541 52.869 1.00 20.04 281 ARG C N 1
ATOM 11258 C CA . ARG C 1 257 ? 74.428 87.537 53.625 1.00 17.62 281 ARG C CA 1
ATOM 11259 C C . ARG C 1 257 ? 75.219 88.374 54.648 1.00 17.48 281 ARG C C 1
ATOM 11260 O O . ARG C 1 257 ? 74.658 89.159 55.395 1.00 15.59 281 ARG C O 1
ATOM 11268 N N . TRP C 1 258 ? 76.546 88.297 54.656 1.00 18.46 282 TRP C N 1
ATOM 11269 C CA . TRP C 1 258 ? 77.306 89.124 55.648 1.00 18.49 282 TRP C CA 1
ATOM 11270 C C . TRP C 1 258 ? 78.099 90.305 55.163 1.00 19.37 282 TRP C C 1
ATOM 11271 O O . TRP C 1 258 ? 78.651 91.074 55.990 1.00 19.95 282 TRP C O 1
ATOM 11282 N N . GLY C 1 259 ? 78.114 90.541 53.839 1.00 19.42 283 GLY C N 1
ATOM 11283 C CA . GLY C 1 259 ? 78.759 91.695 53.251 1.00 17.74 283 GLY C CA 1
ATOM 11284 C C . GLY C 1 259 ? 80.232 91.601 53.017 1.00 17.00 283 GLY C C 1
ATOM 11285 O O . GLY C 1 259 ? 80.675 91.618 51.870 1.00 18.80 283 GLY C O 1
ATOM 11286 N N . ARG C 1 260 ? 81.030 91.516 54.075 1.00 15.69 284 ARG C N 1
ATOM 11287 C CA . ARG C 1 260 ? 82.456 91.549 53.901 1.00 14.58 284 ARG C CA 1
ATOM 11288 C C . ARG C 1 260 ? 82.907 90.228 54.488 1.00 14.99 284 ARG C C 1
ATOM 11289 O O . ARG C 1 260 ? 82.157 89.651 55.229 1.00 17.46 284 ARG C O 1
ATOM 11297 N N . TYR C 1 261 ? 84.089 89.725 54.093 1.00 13.73 285 TYR C N 1
ATOM 11298 C CA . TYR C 1 261 ? 84.641 88.542 54.613 1.00 12.77 285 TYR C CA 1
ATOM 11299 C C . TYR C 1 261 ? 86.131 88.776 54.796 1.00 12.25 285 TYR C C 1
ATOM 11300 O O . TYR C 1 261 ? 86.882 88.757 53.883 1.00 10.98 285 TYR C O 1
ATOM 11309 N N . ASP C 1 262 ? 86.552 88.956 56.009 1.00 12.83 286 ASP C N 1
ATOM 11310 C CA . ASP C 1 262 ? 87.987 89.177 56.257 1.00 14.46 286 ASP C CA 1
ATOM 11311 C C . ASP C 1 262 ? 88.660 88.043 56.971 1.00 15.03 286 ASP C C 1
ATOM 11312 O O . ASP C 1 262 ? 88.013 87.142 57.456 1.00 15.10 286 ASP C O 1
ATOM 11317 N N . LEU C 1 263 ? 89.980 88.126 57.084 1.00 15.11 287 LEU C N 1
ATOM 11318 C CA . LEU C 1 263 ? 90.809 87.066 57.725 1.00 14.91 287 LEU C CA 1
ATOM 11319 C C . LEU C 1 263 ? 91.652 87.704 58.760 1.00 15.96 287 LEU C C 1
ATOM 11320 O O . LEU C 1 263 ? 92.201 88.745 58.532 1.00 15.23 287 LEU C O 1
ATOM 11325 N N . LEU C 1 264 ? 91.691 87.116 59.939 1.00 16.68 288 LEU C N 1
ATOM 11326 C CA . LEU C 1 264 ? 92.412 87.723 61.020 1.00 17.62 288 LEU C CA 1
ATOM 11327 C C . LEU C 1 264 ? 93.426 86.664 61.371 1.00 18.38 288 LEU C C 1
ATOM 11328 O O . LEU C 1 264 ? 93.069 85.633 61.889 1.00 18.95 288 LEU C O 1
ATOM 11333 N N . MET C 1 265 ? 94.667 86.858 60.996 1.00 19.62 289 MET C N 1
ATOM 11334 C CA . MET C 1 265 ? 95.659 85.887 61.319 1.00 21.59 289 MET C CA 1
ATOM 11335 C C . MET C 1 265 ? 96.001 86.093 62.748 1.00 21.61 289 MET C C 1
ATOM 11336 O O . MET C 1 265 ? 96.383 87.212 63.129 1.00 21.44 289 MET C O 1
ATOM 11341 N N . LEU C 1 266 ? 95.852 85.042 63.547 1.00 22.68 290 LEU C N 1
ATOM 11342 C CA . LEU C 1 266 ? 96.180 85.120 64.981 1.00 25.04 290 LEU C CA 1
ATOM 11343 C C . LEU C 1 266 ? 97.616 84.644 65.174 1.00 26.40 290 LEU C C 1
ATOM 11344 O O . LEU C 1 266 ? 98.216 84.148 64.221 1.00 28.04 290 LEU C O 1
ATOM 11349 N N . PRO C 1 267 ? 98.198 84.870 66.372 1.00 27.49 291 PRO C N 1
ATOM 11350 C CA . PRO C 1 267 ? 99.594 84.369 66.594 1.00 28.68 291 PRO C CA 1
ATOM 11351 C C . PRO C 1 267 ? 99.626 82.842 66.670 1.00 28.82 291 PRO C C 1
ATOM 11352 O O . PRO C 1 267 ? 98.578 82.215 66.913 1.00 28.71 291 PRO C O 1
ATOM 11356 N N . PRO C 1 268 ? 100.810 82.232 66.437 1.00 29.12 292 PRO C N 1
ATOM 11357 C CA . PRO C 1 268 ? 101.079 80.784 66.418 1.00 29.48 292 PRO C CA 1
ATOM 11358 C C . PRO C 1 268 ? 100.497 80.013 67.610 1.00 29.73 292 PRO C C 1
ATOM 11359 O O . PRO C 1 268 ? 100.491 78.809 67.617 1.00 30.24 292 PRO C O 1
ATOM 11363 N N . SER C 1 269 ? 99.994 80.737 68.586 1.00 30.24 293 SER C N 1
ATOM 11364 C CA . SER C 1 269 ? 99.396 80.183 69.778 1.00 30.22 293 SER C CA 1
ATOM 11365 C C . SER C 1 269 ? 97.941 79.689 69.556 1.00 29.35 293 SER C C 1
ATOM 11366 O O . SER C 1 269 ? 97.442 78.863 70.310 1.00 27.70 293 SER C O 1
ATOM 11369 N N . PHE C 1 270 ? 97.276 80.183 68.516 1.00 29.78 294 PHE C N 1
ATOM 11370 C CA . PHE C 1 270 ? 95.882 79.803 68.265 1.00 30.73 294 PHE C CA 1
ATOM 11371 C C . PHE C 1 270 ? 95.774 78.280 68.285 1.00 31.91 294 PHE C C 1
ATOM 11372 O O . PHE C 1 270 ? 96.449 77.598 67.489 1.00 33.31 294 PHE C O 1
ATOM 11380 N N . PRO C 1 271 ? 94.924 77.728 69.168 1.00 32.34 295 PRO C N 1
ATOM 11381 C CA . PRO C 1 271 ? 94.657 76.318 69.400 1.00 32.94 295 PRO C CA 1
ATOM 11382 C C . PRO C 1 271 ? 93.987 75.573 68.228 1.00 33.15 295 PRO C C 1
ATOM 11383 O O . PRO C 1 271 ? 94.193 74.381 68.030 1.00 32.97 295 PRO C O 1
ATOM 11387 N N . PHE C 1 272 ? 93.166 76.275 67.472 1.00 34.70 296 PHE C N 1
ATOM 11388 C CA . PHE C 1 272 ? 92.455 75.647 66.371 1.00 36.44 296 PHE C CA 1
ATOM 11389 C C . PHE C 1 272 ? 93.061 76.046 65.031 1.00 35.88 296 PHE C C 1
ATOM 11390 O O . PHE C 1 272 ? 94.151 76.557 64.951 1.00 36.52 296 PHE C O 1
ATOM 11398 N N . GLY C 1 273 ? 92.289 75.807 63.986 1.00 34.86 297 GLY C N 1
ATOM 11399 C CA . GLY C 1 273 ? 92.686 76.088 62.634 1.00 32.60 297 GLY C CA 1
ATOM 11400 C C . GLY C 1 273 ? 91.974 77.363 62.264 1.00 31.44 297 GLY C C 1
ATOM 11401 O O . GLY C 1 273 ? 92.466 78.127 61.431 1.00 31.57 297 GLY C O 1
ATOM 11402 N N . GLY C 1 274 ? 90.826 77.594 62.883 1.00 29.89 298 GLY C N 1
ATOM 11403 C CA . GLY C 1 274 ? 90.132 78.788 62.670 1.00 28.32 298 GLY C CA 1
ATOM 11404 C C . GLY C 1 274 ? 88.736 78.850 63.176 1.00 27.45 298 GLY C C 1
ATOM 11405 O O . GLY C 1 274 ? 88.014 77.854 63.140 1.00 29.28 298 GLY C O 1
ATOM 11406 N N . MET C 1 275 ? 88.291 80.051 63.561 1.00 26.33 299 MET C N 1
ATOM 11407 C CA . MET C 1 275 ? 86.910 80.229 63.998 1.00 24.58 299 MET C CA 1
ATOM 11408 C C . MET C 1 275 ? 86.112 81.052 62.973 1.00 23.18 299 MET C C 1
ATOM 11409 O O . MET C 1 275 ? 86.570 82.087 62.527 1.00 23.59 299 MET C O 1
ATOM 11414 N N . GLU C 1 276 ? 84.917 80.600 62.655 1.00 20.85 300 GLU C N 1
ATOM 11415 C CA . GLU C 1 276 ? 84.055 81.300 61.723 1.00 19.92 300 GLU C CA 1
ATOM 11416 C C . GLU C 1 276 ? 83.296 82.514 62.260 1.00 19.17 300 GLU C C 1
ATOM 11417 O O . GLU C 1 276 ? 82.055 82.559 62.146 1.00 19.33 300 GLU C O 1
ATOM 11423 N N . ASN C 1 277 ? 83.994 83.464 62.836 1.00 17.43 301 ASN C N 1
ATOM 11424 C CA . ASN C 1 277 ? 83.361 84.600 63.424 1.00 16.46 301 ASN C CA 1
ATOM 11425 C C . ASN C 1 277 ? 82.894 85.449 62.285 1.00 17.21 301 ASN C C 1
ATOM 11426 O O . ASN C 1 277 ? 83.705 85.963 61.513 1.00 18.81 301 ASN C O 1
ATOM 11431 N N . PRO C 1 278 ? 81.565 85.711 62.200 1.00 17.71 302 PRO C N 1
ATOM 11432 C CA . PRO C 1 278 ? 80.973 86.467 61.089 1.00 18.36 302 PRO C CA 1
ATOM 11433 C C . PRO C 1 278 ? 81.753 87.706 60.666 1.00 18.52 302 PRO C C 1
ATOM 11434 O O . PRO C 1 278 ? 82.118 88.539 61.508 1.00 17.97 302 PRO C O 1
ATOM 11438 N N . ARG C 1 279 ? 82.023 87.822 59.360 1.00 19.44 303 ARG C N 1
ATOM 11439 C CA . ARG C 1 279 ? 82.739 88.919 58.756 1.00 20.05 303 ARG C CA 1
ATOM 11440 C C . ARG C 1 279 ? 84.265 88.878 59.119 1.00 20.02 303 ARG C C 1
ATOM 11441 O O . ARG C 1 279 ? 85.027 89.580 58.477 1.00 21.36 303 ARG C O 1
ATOM 11449 N N . LEU C 1 280 ? 84.712 88.108 60.118 1.00 18.79 304 LEU C N 1
ATOM 11450 C CA . LEU C 1 280 ? 86.137 88.157 60.501 1.00 18.47 304 LEU C CA 1
ATOM 11451 C C . LEU C 1 280 ? 86.563 86.751 60.970 1.00 18.14 304 LEU C C 1
ATOM 11452 O O . LEU C 1 280 ? 86.363 86.429 62.147 1.00 19.51 304 LEU C O 1
ATOM 11457 N N . SER C 1 281 ? 87.048 85.897 60.064 1.00 16.22 305 SER C N 1
ATOM 11458 C CA . SER C 1 281 ? 87.441 84.558 60.439 1.00 16.03 305 SER C CA 1
ATOM 11459 C C . SER C 1 281 ? 88.834 84.555 61.098 1.00 16.99 305 SER C C 1
ATOM 11460 O O . SER C 1 281 ? 89.743 85.179 60.609 1.00 16.91 305 SER C O 1
ATOM 11463 N N . PHE C 1 282 ? 88.955 83.946 62.274 1.00 17.95 306 PHE C N 1
ATOM 11464 C CA . PHE C 1 282 ? 90.253 83.915 62.985 1.00 19.69 306 PHE C CA 1
ATOM 11465 C C . PHE C 1 282 ? 91.107 82.774 62.454 1.00 19.54 306 PHE C C 1
ATOM 11466 O O . PHE C 1 282 ? 90.785 81.639 62.699 1.00 20.29 306 PHE C O 1
ATOM 11474 N N . ILE C 1 283 ? 92.155 83.055 61.692 1.00 18.96 307 ILE C N 1
ATOM 11475 C CA . ILE C 1 283 ? 92.966 82.001 61.113 1.00 18.88 307 ILE C CA 1
ATOM 11476 C C . ILE C 1 283 ? 94.373 81.777 61.735 1.00 19.77 307 ILE C C 1
ATOM 11477 O O . ILE C 1 283 ? 95.113 82.675 62.118 1.00 18.26 307 ILE C O 1
ATOM 11482 N N . THR C 1 284 ? 94.734 80.518 61.773 1.00 20.54 308 THR C N 1
ATOM 11483 C CA . THR C 1 284 ? 96.036 80.112 62.301 1.00 22.29 308 THR C CA 1
ATOM 11484 C C . THR C 1 284 ? 97.094 80.387 61.240 1.00 22.13 308 THR C C 1
ATOM 11485 O O . THR C 1 284 ? 96.809 80.168 60.049 1.00 23.45 308 THR C O 1
ATOM 11489 N N . PRO C 1 285 ? 98.327 80.805 61.664 1.00 21.56 309 PRO C N 1
ATOM 11490 C CA . PRO C 1 285 ? 99.455 81.105 60.809 1.00 20.90 309 PRO C CA 1
ATOM 11491 C C . PRO C 1 285 ? 100.019 79.856 60.144 1.00 21.86 309 PRO C C 1
ATOM 11492 O O . PRO C 1 285 ? 100.749 79.877 59.132 1.00 23.06 309 PRO C O 1
ATOM 11496 N N . THR C 1 286 ? 99.664 78.725 60.702 1.00 21.80 310 THR C N 1
ATOM 11497 C CA . THR C 1 286 ? 100.080 77.413 60.222 1.00 21.05 310 THR C CA 1
ATOM 11498 C C . THR C 1 286 ? 99.609 77.094 58.813 1.00 19.38 310 THR C C 1
ATOM 11499 O O . THR C 1 286 ? 100.108 76.115 58.246 1.00 20.28 310 THR C O 1
ATOM 11503 N N . VAL C 1 287 ? 98.707 77.899 58.236 1.00 18.80 311 VAL C N 1
ATOM 11504 C CA . VAL C 1 287 ? 98.185 77.622 56.898 1.00 18.43 311 VAL C CA 1
ATOM 11505 C C . VAL C 1 287 ? 98.832 78.435 55.797 1.00 19.46 311 VAL C C 1
ATOM 11506 O O . VAL C 1 287 ? 98.590 78.231 54.591 1.00 19.07 311 VAL C O 1
A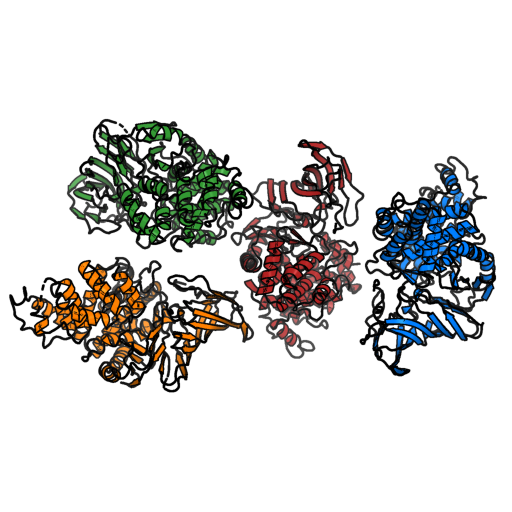TOM 11510 N N . VAL C 1 288 ? 99.592 79.440 56.204 1.00 20.77 312 VAL C N 1
ATOM 11511 C CA . VAL C 1 288 ? 100.305 80.274 55.225 1.00 22.57 312 VAL C CA 1
ATOM 11512 C C . VAL C 1 288 ? 101.556 79.463 54.894 1.00 22.47 312 VAL C C 1
ATOM 11513 O O . VAL C 1 288 ? 102.592 79.638 55.506 1.00 22.31 312 VAL C O 1
ATOM 11517 N N . ALA C 1 289 ? 101.391 78.541 53.949 1.00 23.03 313 ALA C N 1
ATOM 11518 C CA . ALA C 1 289 ? 102.396 77.582 53.544 1.00 23.66 313 ALA C CA 1
ATOM 11519 C C . ALA C 1 289 ? 103.256 78.081 52.392 1.00 24.37 313 ALA C C 1
ATOM 11520 O O . ALA C 1 289 ? 104.461 77.790 52.306 1.00 23.57 313 ALA C O 1
ATOM 11522 N N . GLY C 1 290 ? 102.656 78.856 51.497 1.00 24.74 314 GLY C N 1
ATOM 11523 C CA . GLY C 1 290 ? 103.417 79.350 50.387 1.00 26.52 314 GLY C CA 1
ATOM 11524 C C . GLY C 1 290 ? 102.996 78.715 49.073 1.00 28.92 314 GLY C C 1
ATOM 11525 O O . GLY C 1 290 ? 103.473 79.160 48.039 1.00 31.03 314 GLY C O 1
ATOM 11526 N N . ASP C 1 291 ? 102.151 77.678 49.079 1.00 29.51 315 ASP C N 1
ATOM 11527 C CA . ASP C 1 291 ? 101.746 76.988 47.852 1.00 29.82 315 ASP C CA 1
ATOM 11528 C C . ASP C 1 291 ? 100.233 76.837 47.693 1.00 30.59 315 ASP C C 1
ATOM 11529 O O . ASP C 1 291 ? 99.741 76.257 46.691 1.00 30.28 315 ASP C O 1
ATOM 11534 N N . LYS C 1 292 ? 99.486 77.389 48.656 1.00 31.14 316 LYS C N 1
ATOM 11535 C CA . LYS C 1 292 ? 98.018 77.317 48.640 1.00 30.42 316 LYS C CA 1
ATOM 11536 C C . LYS C 1 292 ? 97.415 75.910 48.891 1.00 30.27 316 LYS C C 1
ATOM 11537 O O . LYS C 1 292 ? 96.220 75.662 48.563 1.00 31.59 316 LYS C O 1
ATOM 11543 N N . SER C 1 293 ? 98.197 75.026 49.524 1.00 28.11 317 SER C N 1
ATOM 11544 C CA . SER C 1 293 ? 97.808 73.636 49.766 1.00 25.29 317 SER C CA 1
ATOM 11545 C C . SER C 1 293 ? 96.803 73.420 50.871 1.00 24.15 317 SER C C 1
ATOM 11546 O O . SER C 1 293 ? 95.850 72.626 50.734 1.00 25.09 317 SER C O 1
ATOM 11549 N N . LEU C 1 294 ? 96.998 74.181 51.955 1.00 21.79 318 LEU C N 1
ATOM 11550 C CA . LEU C 1 294 ? 96.172 74.098 53.184 1.00 19.56 318 LEU C CA 1
ATOM 11551 C C . LEU C 1 294 ? 95.032 75.085 53.191 1.00 18.14 318 LEU C C 1
ATOM 11552 O O . LEU C 1 294 ? 94.412 75.330 54.163 1.00 16.50 318 LEU C O 1
ATOM 11557 N N . VAL C 1 295 ? 94.742 75.603 52.026 1.00 19.30 319 VAL C N 1
ATOM 11558 C CA . VAL C 1 295 ? 93.719 76.578 51.804 1.00 19.64 319 VAL C CA 1
ATOM 11559 C C . VAL C 1 295 ? 92.303 76.103 51.994 1.00 20.30 319 VAL C C 1
ATOM 11560 O O . VAL C 1 295 ? 91.443 76.912 52.242 1.00 20.76 319 VAL C O 1
ATOM 11564 N N . ASN C 1 296 ? 92.030 74.821 51.901 1.00 22.37 320 ASN C N 1
ATOM 11565 C CA . ASN C 1 296 ? 90.626 74.354 52.078 1.00 23.38 320 ASN C CA 1
ATOM 11566 C C . ASN C 1 296 ? 90.143 74.791 53.450 1.00 22.27 320 ASN C C 1
ATOM 11567 O O . ASN C 1 296 ? 88.927 74.819 53.699 1.00 21.30 320 ASN C O 1
ATOM 11572 N N . LEU C 1 297 ? 91.107 75.113 54.345 1.00 20.33 321 LEU C N 1
ATOM 11573 C CA . LEU C 1 297 ? 90.735 75.620 55.653 1.00 19.11 321 LEU C CA 1
ATOM 11574 C C . LEU C 1 297 ? 89.893 76.857 55.476 1.00 19.57 321 LEU C C 1
ATOM 11575 O O . LEU C 1 297 ? 88.857 76.987 56.127 1.00 20.89 321 LEU C O 1
ATOM 11580 N N . ILE C 1 298 ? 90.340 77.800 54.616 1.00 18.50 322 ILE C N 1
ATOM 11581 C CA . ILE C 1 298 ? 89.570 79.037 54.420 1.00 17.71 322 ILE C CA 1
ATOM 11582 C C . ILE C 1 298 ? 88.230 78.845 53.695 1.00 18.02 322 ILE C C 1
ATOM 11583 O O . ILE C 1 298 ? 87.257 79.570 53.875 1.00 17.91 322 ILE C O 1
ATOM 11588 N N . ALA C 1 299 ? 88.164 77.790 52.915 1.00 19.37 323 ALA C N 1
ATOM 11589 C CA . ALA C 1 299 ? 86.970 77.489 52.103 1.00 19.93 323 ALA C CA 1
ATOM 11590 C C . ALA C 1 299 ? 86.042 76.979 53.121 1.00 20.18 323 ALA C C 1
ATOM 11591 O O . ALA C 1 299 ? 84.818 77.198 53.064 1.00 20.42 323 ALA C O 1
ATOM 11593 N N . HIS C 1 300 ? 86.632 76.281 54.087 1.00 20.07 324 HIS C N 1
ATOM 11594 C CA . HIS C 1 300 ? 85.887 75.713 55.214 1.00 19.65 324 HIS C CA 1
ATOM 11595 C C . HIS C 1 300 ? 85.304 76.746 56.153 1.00 19.62 324 HIS C C 1
ATOM 11596 O O . HIS C 1 300 ? 84.184 76.581 56.659 1.00 21.45 324 HIS C O 1
ATOM 11603 N N . GLU C 1 301 ? 85.997 77.859 56.341 1.00 20.19 325 GLU C N 1
ATOM 11604 C CA . GLU C 1 301 ? 85.490 78.845 57.245 1.00 20.37 325 GLU C CA 1
ATOM 11605 C C . GLU C 1 301 ? 84.426 79.682 56.510 1.00 20.77 325 GLU C C 1
ATOM 11606 O O . GLU C 1 301 ? 83.520 80.231 57.112 1.00 21.93 325 GLU C O 1
ATOM 11612 N N . LEU C 1 302 ? 84.593 79.806 55.197 1.00 20.28 326 LEU C N 1
ATOM 11613 C CA . LEU C 1 302 ? 83.688 80.567 54.430 1.00 20.61 326 LEU C CA 1
ATOM 11614 C C . LEU C 1 302 ? 82.370 79.782 54.299 1.00 21.94 326 LEU C C 1
ATOM 11615 O O . LEU C 1 302 ? 81.304 80.351 54.068 1.00 21.12 326 LEU C O 1
ATOM 11620 N N . ALA C 1 303 ? 82.445 78.471 54.492 1.00 23.62 327 ALA C N 1
ATOM 11621 C CA . ALA C 1 303 ? 81.277 77.586 54.385 1.00 24.15 327 ALA C CA 1
ATOM 11622 C C . ALA C 1 303 ? 80.324 77.806 55.547 1.00 24.22 327 ALA C C 1
ATOM 11623 O O . ALA C 1 303 ? 79.094 77.780 55.366 1.00 24.82 327 ALA C O 1
ATOM 11625 N N . HIS C 1 304 ? 80.884 78.081 56.720 1.00 23.80 328 HIS C N 1
ATOM 11626 C CA . HIS C 1 304 ? 80.104 78.299 57.892 1.00 22.25 328 HIS C CA 1
ATOM 11627 C C . HIS C 1 304 ? 79.140 79.412 57.679 1.00 21.35 328 HIS C C 1
ATOM 11628 O O . HIS C 1 304 ? 78.062 79.410 58.248 1.00 22.98 328 HIS C O 1
ATOM 11635 N N . SER C 1 305 ? 79.529 80.419 56.908 1.00 19.80 329 SER C N 1
ATOM 11636 C CA . SER C 1 305 ? 78.658 81.562 56.647 1.00 15.90 329 SER C CA 1
ATOM 11637 C C . SER C 1 305 ? 77.223 81.099 56.324 1.00 14.24 329 SER C C 1
ATOM 11638 O O . SER C 1 305 ? 76.283 81.849 56.479 1.00 11.96 329 SER C O 1
ATOM 11641 N N . TRP C 1 306 ? 77.115 79.854 55.884 1.00 12.87 330 TRP C N 1
ATOM 11642 C CA . TRP C 1 306 ? 75.809 79.240 55.648 1.00 12.93 330 TRP C CA 1
ATOM 11643 C C . TRP C 1 306 ? 75.413 78.183 56.697 1.00 14.49 330 TRP C C 1
ATOM 11644 O O . TRP C 1 306 ? 74.306 78.193 57.247 1.00 14.92 330 TRP C O 1
ATOM 11655 N N . SER C 1 307 ? 76.322 77.278 56.999 1.00 15.13 331 SER C N 1
ATOM 11656 C CA . SER C 1 307 ? 76.098 76.212 57.992 1.00 14.80 331 SER C CA 1
ATOM 11657 C C . SER C 1 307 ? 76.870 76.544 59.252 1.00 15.62 331 SER C C 1
ATOM 11658 O O . SER C 1 307 ? 78.109 76.505 59.305 1.00 16.30 331 SER C O 1
ATOM 11661 N N . GLY C 1 308 ? 76.111 76.927 60.265 1.00 16.36 332 GLY C N 1
ATOM 11662 C CA . GLY C 1 308 ? 76.682 77.252 61.524 1.00 17.21 332 GLY C CA 1
ATOM 11663 C C . GLY C 1 308 ? 76.769 78.715 61.912 1.00 18.05 332 GLY C C 1
ATOM 11664 O O . GLY C 1 308 ? 77.333 79.039 63.020 1.00 17.67 332 GLY C O 1
ATOM 11665 N N . ASN C 1 309 ? 76.318 79.577 60.992 1.00 17.63 333 ASN C N 1
ATOM 11666 C CA . ASN C 1 309 ? 76.305 81.007 61.130 1.00 16.73 333 ASN C CA 1
ATOM 11667 C C . ASN C 1 309 ? 74.967 81.519 60.658 1.00 16.45 333 ASN C C 1
ATOM 11668 O O . ASN C 1 309 ? 74.285 82.261 61.348 1.00 16.61 333 ASN C O 1
ATOM 11673 N N . LEU C 1 310 ? 74.563 81.113 59.504 1.00 16.73 334 LEU C N 1
ATOM 11674 C CA . LEU C 1 310 ? 73.273 81.616 58.938 1.00 16.32 334 LEU C CA 1
ATOM 11675 C C . LEU C 1 310 ? 72.192 80.841 59.541 1.00 15.89 334 LEU C C 1
ATOM 11676 O O . LEU C 1 310 ? 71.230 81.390 59.927 1.00 13.38 334 LEU C O 1
ATOM 11681 N N . VAL C 1 311 ? 72.409 79.517 59.586 1.00 18.17 335 VAL C N 1
ATOM 11682 C CA . VAL C 1 311 ? 71.527 78.514 60.201 1.00 19.30 335 VAL C CA 1
ATOM 11683 C C . VAL C 1 311 ? 72.354 77.783 61.237 1.00 20.05 335 VAL C C 1
ATOM 11684 O O . VAL C 1 311 ? 73.368 77.143 60.917 1.00 20.08 335 VAL C O 1
ATOM 11688 N N . THR C 1 312 ? 71.920 77.848 62.490 1.00 20.20 336 THR C N 1
ATOM 11689 C CA . THR C 1 312 ? 72.733 77.292 63.595 1.00 21.42 336 THR C CA 1
ATOM 11690 C C . THR C 1 312 ? 72.039 76.264 64.445 1.00 20.43 336 THR C C 1
ATOM 11691 O O . THR C 1 312 ? 70.806 76.311 64.696 1.00 21.73 336 THR C O 1
ATOM 11695 N N . ASN C 1 313 ? 72.813 75.279 64.868 1.00 18.85 337 ASN C N 1
ATOM 11696 C CA . ASN C 1 313 ? 72.330 74.221 65.714 1.00 17.93 337 ASN C CA 1
ATOM 11697 C C . ASN C 1 313 ? 71.724 74.808 66.983 1.00 17.32 337 ASN C C 1
ATOM 11698 O O . ASN C 1 313 ? 72.366 75.632 67.565 1.00 18.57 337 ASN C O 1
ATOM 11703 N N . GLU C 1 314 ? 70.516 74.405 67.417 1.00 17.27 338 GLU C N 1
ATOM 11704 C CA . GLU C 1 314 ? 70.010 74.872 68.651 1.00 17.46 338 GLU C CA 1
ATOM 11705 C C . GLU C 1 314 ? 70.775 74.390 69.867 1.00 17.82 338 GLU C C 1
ATOM 11706 O O . GLU C 1 314 ? 70.830 75.084 70.882 1.00 18.49 338 GLU C O 1
ATOM 11712 N N . SER C 1 315 ? 71.282 73.177 69.824 1.00 16.64 339 SER C N 1
ATOM 11713 C CA . SER C 1 315 ? 72.029 72.660 70.948 1.00 16.88 339 SER C CA 1
ATOM 11714 C C . SER C 1 315 ? 73.385 72.132 70.508 1.00 16.74 339 SER C C 1
ATOM 11715 O O . SER C 1 315 ? 73.725 72.218 69.360 1.00 17.44 339 SER C O 1
ATOM 11718 N N . TRP C 1 316 ? 74.172 71.633 71.406 1.00 16.57 340 TRP C N 1
ATOM 11719 C CA . TRP C 1 316 ? 75.460 71.071 71.010 1.00 16.26 340 TRP C CA 1
ATOM 11720 C C . TRP C 1 316 ? 75.432 69.602 70.625 1.00 17.08 340 TRP C C 1
ATOM 11721 O O . TRP C 1 316 ? 76.474 68.983 70.434 1.00 16.89 340 TRP C O 1
ATOM 11732 N N . ARG C 1 317 ? 74.222 69.064 70.551 1.00 17.29 341 ARG C N 1
ATOM 11733 C CA . ARG C 1 317 ? 74.020 67.692 70.099 1.00 17.15 341 ARG C CA 1
ATOM 11734 C C . ARG C 1 317 ? 73.617 67.806 68.629 1.00 16.55 341 ARG C C 1
ATOM 11735 O O . ARG C 1 317 ? 73.619 66.820 67.935 1.00 16.71 341 ARG C O 1
ATOM 11743 N N . ASP C 1 318 ? 73.348 69.029 68.137 1.00 15.00 342 ASP C N 1
ATOM 11744 C CA . ASP C 1 318 ? 73.001 69.212 66.717 1.00 13.03 342 ASP C CA 1
ATOM 11745 C C . ASP C 1 318 ? 74.161 69.807 65.993 1.00 12.68 342 ASP C C 1
ATOM 11746 O O . ASP C 1 318 ? 74.062 70.243 64.838 1.00 12.76 342 ASP C O 1
ATOM 11751 N N . LEU C 1 319 ? 75.285 69.721 66.677 1.00 11.94 343 LEU C N 1
ATOM 11752 C CA . LEU C 1 319 ? 76.551 70.281 66.246 1.00 11.77 343 LEU C CA 1
ATOM 11753 C C . LEU C 1 319 ? 76.981 69.755 64.920 1.00 13.57 343 LEU C C 1
ATOM 11754 O O . LEU C 1 319 ? 77.734 70.379 64.233 1.00 14.87 343 LEU C O 1
ATOM 11759 N N . TRP C 1 320 ? 76.493 68.604 64.515 1.00 15.46 344 TRP C N 1
ATOM 11760 C CA . TRP C 1 320 ? 76.803 68.021 63.188 1.00 15.68 344 TRP C CA 1
ATOM 11761 C C . TRP C 1 320 ? 76.084 68.758 62.022 1.00 16.69 344 TRP C C 1
ATOM 11762 O O . TRP C 1 320 ? 76.544 68.645 60.876 1.00 19.11 344 TRP C O 1
ATOM 11773 N N . LEU C 1 321 ? 75.006 69.525 62.298 1.00 15.87 345 LEU C N 1
ATOM 11774 C CA . LEU C 1 321 ? 74.231 70.180 61.238 1.00 14.97 345 LEU C CA 1
ATOM 11775 C C . LEU C 1 321 ? 75.115 71.325 60.776 1.00 14.81 345 LEU C C 1
ATOM 11776 O O . LEU C 1 321 ? 74.978 71.929 59.741 1.00 14.92 345 LEU C O 1
ATOM 11781 N N . ASN C 1 322 ? 76.089 71.587 61.620 1.00 15.86 346 ASN C N 1
ATOM 11782 C CA . ASN C 1 322 ? 77.029 72.656 61.481 1.00 15.84 346 ASN C CA 1
ATOM 11783 C C . ASN C 1 322 ? 78.196 72.157 60.754 1.00 16.95 346 ASN C C 1
ATOM 11784 O O . ASN C 1 322 ? 78.453 72.608 59.663 1.00 18.34 346 ASN C O 1
ATOM 11789 N N . GLU C 1 323 ? 78.993 71.266 61.365 1.00 18.51 347 GLU C N 1
ATOM 11790 C CA . GLU C 1 323 ? 80.219 70.755 60.750 1.00 19.45 347 GLU C CA 1
ATOM 11791 C C . GLU C 1 323 ? 79.952 69.891 59.571 1.00 18.58 347 GLU C C 1
ATOM 11792 O O . GLU C 1 323 ? 80.691 69.964 58.566 1.00 18.87 347 GLU C O 1
ATOM 11798 N N . GLY C 1 324 ? 78.883 69.100 59.629 1.00 16.66 348 GLY C N 1
ATOM 11799 C CA . GLY C 1 324 ? 78.508 68.228 58.531 1.00 15.21 348 GLY C CA 1
ATOM 11800 C C . GLY C 1 324 ? 78.416 68.987 57.250 1.00 14.96 348 GLY C C 1
ATOM 11801 O O . GLY C 1 324 ? 79.271 68.882 56.357 1.00 15.76 348 GLY C O 1
ATOM 11802 N N . PHE C 1 325 ? 77.406 69.813 57.201 1.00 14.42 349 PHE C N 1
ATOM 11803 C CA . PHE C 1 325 ? 77.159 70.681 56.033 1.00 14.79 349 PHE C CA 1
ATOM 11804 C C . PHE C 1 325 ? 78.291 71.617 55.689 1.00 15.30 349 PHE C C 1
ATOM 11805 O O . PHE C 1 325 ? 78.499 71.922 54.525 1.00 16.16 349 PHE C O 1
ATOM 11813 N N . THR C 1 326 ? 78.982 72.158 56.685 1.00 14.74 350 THR C N 1
ATOM 11814 C CA . THR C 1 326 ? 80.098 73.044 56.406 1.00 14.56 350 THR C CA 1
ATOM 11815 C C . THR C 1 326 ? 81.217 72.245 55.808 1.00 15.41 350 THR C C 1
ATOM 11816 O O . THR C 1 326 ? 81.960 72.736 54.957 1.00 16.30 350 THR C O 1
ATOM 11820 N N . SER C 1 327 ? 81.355 71.006 56.209 1.00 16.62 351 SER C N 1
ATOM 11821 C CA . SER C 1 327 ? 82.429 70.189 55.545 1.00 18.32 351 SER C CA 1
ATOM 11822 C C . SER C 1 327 ? 82.045 69.856 54.110 1.00 17.74 351 SER C C 1
ATOM 11823 O O . SER C 1 327 ? 82.899 69.896 53.207 1.00 16.37 351 SER C O 1
ATOM 11826 N N . TYR C 1 328 ? 80.792 69.470 53.916 1.00 17.17 352 TYR C N 1
ATOM 11827 C CA . TYR C 1 328 ? 80.303 69.177 52.568 1.00 18.07 352 TYR C CA 1
ATOM 11828 C C . TYR C 1 328 ? 80.423 70.345 51.569 1.00 18.52 352 TYR C C 1
ATOM 11829 O O . TYR C 1 328 ? 80.952 70.229 50.410 1.00 17.99 352 TYR C O 1
ATOM 11838 N N . VAL C 1 329 ? 79.944 71.517 52.021 1.00 18.84 353 VAL C N 1
ATOM 11839 C CA . VAL C 1 329 ? 80.030 72.806 51.317 1.00 16.34 353 VAL C CA 1
ATOM 11840 C C . VAL C 1 329 ? 81.475 73.212 51.190 1.00 16.05 353 VAL C C 1
ATOM 11841 O O . VAL C 1 329 ? 81.836 73.784 50.159 1.00 16.03 353 VAL C O 1
ATOM 11845 N N . GLU C 1 330 ? 82.321 72.919 52.176 1.00 15.64 354 GLU C N 1
ATOM 11846 C CA . GLU C 1 330 ? 83.702 73.276 52.052 1.00 16.33 354 GLU C CA 1
ATOM 11847 C C . GLU C 1 330 ? 84.277 72.674 50.765 1.00 17.39 354 GLU C C 1
ATOM 11848 O O . GLU C 1 330 ? 84.978 73.332 50.001 1.00 17.80 354 GLU C O 1
ATOM 11854 N N . ASN C 1 331 ? 84.044 71.362 50.557 1.00 18.40 355 ASN C N 1
ATOM 11855 C CA . ASN C 1 331 ? 84.616 70.597 49.426 1.00 17.92 355 ASN C CA 1
ATOM 11856 C C . ASN C 1 331 ? 84.073 71.122 48.138 1.00 18.89 355 ASN C C 1
ATOM 11857 O O . ASN C 1 331 ? 84.844 71.284 47.180 1.00 18.72 355 ASN C O 1
ATOM 11862 N N . ARG C 1 332 ? 82.751 71.376 48.080 1.00 18.15 356 ARG C N 1
ATOM 11863 C CA . ARG C 1 332 ? 82.146 71.831 46.871 1.00 17.41 356 ARG C CA 1
ATOM 11864 C C . ARG C 1 332 ? 82.836 73.096 46.376 1.00 17.54 356 ARG C C 1
ATOM 11865 O O . ARG C 1 332 ? 83.149 73.234 45.189 1.00 18.75 356 ARG C O 1
ATOM 11873 N N . ILE C 1 333 ? 83.033 74.047 47.269 1.00 17.96 357 ILE C N 1
ATOM 11874 C CA . ILE C 1 333 ? 83.696 75.308 46.934 1.00 17.81 357 ILE C CA 1
ATOM 11875 C C . ILE C 1 333 ? 85.104 74.986 46.496 1.00 18.92 357 ILE C C 1
ATOM 11876 O O . ILE C 1 333 ? 85.650 75.753 45.684 1.00 21.11 357 ILE C O 1
ATOM 11881 N N . MET C 1 334 ? 85.720 73.905 47.004 1.00 18.45 358 MET C N 1
ATOM 11882 C CA . MET C 1 334 ? 87.082 73.505 46.529 1.00 19.37 358 MET C CA 1
ATOM 11883 C C . MET C 1 334 ? 87.053 72.909 45.121 1.00 19.69 358 MET C C 1
ATOM 11884 O O . MET C 1 334 ? 88.004 73.047 44.332 1.00 19.17 358 MET C O 1
ATOM 11889 N N . GLU C 1 335 ? 85.965 72.204 44.829 1.00 20.08 359 GLU C N 1
ATOM 11890 C CA . GLU C 1 335 ? 85.783 71.635 43.500 1.00 19.66 359 GLU C CA 1
ATOM 11891 C C . GLU C 1 335 ? 85.580 72.718 42.459 1.00 19.42 359 GLU C C 1
ATOM 11892 O O . GLU C 1 335 ? 86.110 72.636 41.324 1.00 19.08 359 GLU C O 1
ATOM 11898 N N . ALA C 1 336 ? 84.801 73.728 42.842 1.00 19.21 360 ALA C N 1
ATOM 11899 C CA . ALA C 1 336 ? 84.377 74.799 41.896 1.00 18.48 360 ALA C CA 1
ATOM 11900 C C . ALA C 1 336 ? 85.571 75.702 41.584 1.00 18.94 360 ALA C C 1
ATOM 11901 O O . ALA C 1 336 ? 85.786 76.071 40.435 1.00 20.57 360 ALA C O 1
ATOM 11903 N N . VAL C 1 337 ? 86.382 76.036 42.572 1.00 18.64 361 VAL C N 1
ATOM 11904 C CA . VAL C 1 337 ? 87.495 76.858 42.253 1.00 18.94 361 VAL C CA 1
ATOM 11905 C C . VAL C 1 337 ? 88.814 76.159 41.900 1.00 19.26 361 VAL C C 1
ATOM 11906 O O . VAL C 1 337 ? 89.627 76.721 41.088 1.00 18.10 361 VAL C O 1
ATOM 11910 N N . PHE C 1 338 ? 89.068 74.968 42.491 1.00 20.16 362 PHE C N 1
ATOM 11911 C CA . PHE C 1 338 ? 90.298 74.218 42.197 1.00 21.53 362 PHE C CA 1
ATOM 11912 C C . PHE C 1 338 ? 90.129 72.951 41.341 1.00 22.18 362 PHE C C 1
ATOM 11913 O O . PHE C 1 338 ? 91.150 72.372 40.879 1.00 23.05 362 PHE C O 1
ATOM 11921 N N . GLY C 1 339 ? 88.890 72.476 41.191 1.00 21.57 363 GLY C N 1
ATOM 11922 C CA . GLY C 1 339 ? 88.717 71.277 40.418 1.00 22.06 363 GLY C CA 1
ATOM 11923 C C . GLY C 1 339 ? 88.511 70.020 41.220 1.00 22.77 363 GLY C C 1
ATOM 11924 O O . GLY C 1 339 ? 88.985 69.902 42.373 1.00 22.46 363 GLY C O 1
ATOM 11925 N N . THR C 1 340 ? 87.795 69.048 40.616 1.00 22.43 364 THR C N 1
ATOM 11926 C CA . THR C 1 340 ? 87.391 67.852 41.365 1.00 21.81 364 THR C CA 1
ATOM 11927 C C . THR C 1 340 ? 88.495 66.869 41.687 1.00 20.72 364 THR C C 1
ATOM 11928 O O . THR C 1 340 ? 88.323 66.051 42.516 1.00 20.06 364 THR C O 1
ATOM 11932 N N . ASP C 1 341 ? 89.622 66.960 41.044 1.00 21.98 365 ASP C N 1
ATOM 11933 C CA . ASP C 1 341 ? 90.761 66.136 41.449 1.00 25.97 365 ASP C CA 1
ATOM 11934 C C . ASP C 1 341 ? 91.421 66.599 42.727 1.00 26.20 365 ASP C C 1
ATOM 11935 O O . ASP C 1 341 ? 91.971 65.842 43.461 1.00 26.69 365 ASP C O 1
ATOM 11940 N N . ARG C 1 342 ? 91.443 67.889 42.951 1.00 27.91 366 ARG C N 1
ATOM 11941 C CA . ARG C 1 342 ? 91.957 68.490 44.211 1.00 28.44 366 ARG C CA 1
ATOM 11942 C C . ARG C 1 342 ? 90.927 68.202 45.309 1.00 28.91 366 ARG C C 1
ATOM 11943 O O . ARG C 1 342 ? 91.285 67.833 46.445 1.00 29.17 366 ARG C O 1
ATOM 11951 N N . ALA C 1 343 ? 89.650 68.310 44.929 1.00 28.32 367 ALA C N 1
ATOM 11952 C CA . ALA C 1 343 ? 88.483 68.112 45.754 1.00 27.55 367 ALA C CA 1
ATOM 11953 C C . ALA C 1 343 ? 88.342 66.742 46.333 1.00 27.84 367 ALA C C 1
ATOM 11954 O O . ALA C 1 343 ? 88.045 66.611 47.548 1.00 28.29 367 ALA C O 1
ATOM 11956 N N . VAL C 1 344 ? 88.481 65.687 45.498 1.00 27.10 368 VAL C N 1
ATOM 11957 C CA . VAL C 1 344 ? 88.273 64.354 46.005 1.00 26.51 368 VAL C CA 1
ATOM 11958 C C . VAL C 1 344 ? 89.578 63.815 46.590 1.00 26.62 368 VAL C C 1
ATOM 11959 O O . VAL C 1 344 ? 89.579 62.851 47.318 1.00 27.36 368 VAL C O 1
ATOM 11963 N N . MET C 1 345 ? 90.680 64.455 46.259 1.00 26.44 369 MET C N 1
ATOM 11964 C CA . MET C 1 345 ? 91.945 64.130 46.815 1.00 26.61 369 MET C CA 1
ATOM 11965 C C . MET C 1 345 ? 91.828 64.585 48.257 1.00 27.49 369 MET C C 1
ATOM 11966 O O . MET C 1 345 ? 92.592 64.179 49.110 1.00 27.02 369 MET C O 1
ATOM 11971 N N . GLU C 1 346 ? 90.863 65.456 48.549 1.00 27.94 370 GLU C N 1
ATOM 11972 C CA . GLU C 1 346 ? 90.722 65.931 49.905 1.00 28.49 370 GLU C CA 1
ATOM 11973 C C . GLU C 1 346 ? 89.643 65.185 50.674 1.00 29.07 370 GLU C C 1
ATOM 11974 O O . GLU C 1 346 ? 89.694 65.117 51.908 1.00 30.38 370 GLU C O 1
ATOM 11980 N N . GLN C 1 347 ? 88.668 64.640 49.963 1.00 28.40 371 GLN C N 1
ATOM 11981 C CA . GLN C 1 347 ? 87.648 63.859 50.614 1.00 27.84 371 GLN C CA 1
ATOM 11982 C C . GLN C 1 347 ? 88.133 62.479 50.979 1.00 28.52 371 GLN C C 1
ATOM 11983 O O . GLN C 1 347 ? 87.625 61.883 51.903 1.00 29.56 371 GLN C O 1
ATOM 11989 N N . ALA C 1 348 ? 89.130 61.980 50.262 1.00 28.58 372 ALA C N 1
ATOM 11990 C CA . ALA C 1 348 ? 89.796 60.757 50.625 1.00 28.15 372 ALA C CA 1
ATOM 11991 C C . ALA C 1 348 ? 90.678 61.015 51.845 1.00 27.72 372 ALA C C 1
ATOM 11992 O O . ALA C 1 348 ? 90.414 60.501 52.933 1.00 28.44 372 ALA C O 1
ATOM 11994 N N . LEU C 1 349 ? 91.723 61.783 51.677 1.00 26.72 373 LEU C N 1
ATOM 11995 C CA . LEU C 1 349 ? 92.617 62.118 52.783 1.00 26.71 373 LEU C CA 1
ATOM 11996 C C . LEU C 1 349 ? 91.870 62.323 54.104 1.00 26.67 373 LEU C C 1
ATOM 11997 O O . LEU C 1 349 ? 92.338 61.965 55.200 1.00 25.96 373 LEU C O 1
ATOM 12002 N N . GLY C 1 350 ? 90.654 62.863 53.998 1.00 26.38 374 GLY C N 1
ATOM 12003 C CA . GLY C 1 350 ? 89.880 63.152 55.205 1.00 25.37 374 GLY C CA 1
ATOM 12004 C C . GLY C 1 350 ? 89.145 61.933 55.670 1.00 25.95 374 GLY C C 1
ATOM 12005 O O . GLY C 1 350 ? 89.149 61.650 56.863 1.00 25.91 374 GLY C O 1
ATOM 12006 N N . ALA C 1 351 ? 88.495 61.202 54.740 1.00 26.88 375 ALA C N 1
ATOM 12007 C CA . ALA C 1 351 ? 87.781 59.918 55.075 1.00 27.93 375 ALA C CA 1
ATOM 12008 C C . ALA C 1 351 ? 88.683 58.834 55.718 1.00 28.80 375 ALA C C 1
ATOM 12009 O O . ALA C 1 351 ? 88.202 58.044 56.508 1.00 28.38 375 ALA C O 1
ATOM 12011 N N . GLN C 1 352 ? 89.998 58.875 55.462 1.00 30.15 376 GLN C N 1
ATOM 12012 C CA . GLN C 1 352 ? 90.974 57.966 56.075 1.00 31.31 376 GLN C CA 1
ATOM 12013 C C . GLN C 1 352 ? 91.173 58.248 57.549 1.00 31.48 376 GLN C C 1
ATOM 12014 O O . GLN C 1 352 ? 91.466 57.363 58.313 1.00 31.64 376 GLN C O 1
ATOM 12020 N N . ASP C 1 353 ? 91.009 59.499 57.940 1.00 31.50 377 ASP C N 1
ATOM 12021 C CA . ASP C 1 353 ? 91.145 59.931 59.354 1.00 32.20 377 ASP C CA 1
ATOM 12022 C C . ASP C 1 353 ? 89.852 59.648 60.137 1.00 32.19 377 ASP C C 1
ATOM 12023 O O . ASP C 1 353 ? 89.885 59.248 61.298 1.00 31.72 377 ASP C O 1
ATOM 12028 N N . LEU C 1 354 ? 88.710 59.830 59.478 1.00 32.06 378 LEU C N 1
ATOM 12029 C CA . LEU C 1 354 ? 87.419 59.459 60.040 1.00 30.97 378 LEU C CA 1
ATOM 12030 C C . LEU C 1 354 ? 87.507 58.011 60.453 1.00 31.23 378 LEU C C 1
ATOM 12031 O O . LEU C 1 354 ? 87.204 57.716 61.574 1.00 31.92 378 LEU C O 1
ATOM 12036 N N . ASN C 1 355 ? 87.893 57.109 59.540 1.00 30.39 379 ASN C N 1
ATOM 12037 C CA . ASN C 1 355 ? 88.076 55.717 59.828 1.00 29.61 379 ASN C CA 1
ATOM 12038 C C . ASN C 1 355 ? 89.127 55.497 60.952 1.00 31.03 379 ASN C C 1
ATOM 12039 O O . ASN C 1 355 ? 88.937 54.598 61.789 1.00 32.70 379 ASN C O 1
ATOM 12044 N N . ALA C 1 356 ? 90.234 56.244 60.955 1.00 30.31 380 ALA C N 1
ATOM 12045 C CA . ALA C 1 356 ? 91.215 56.102 62.021 1.00 30.75 380 ALA C CA 1
ATOM 12046 C C . ALA C 1 356 ? 90.642 56.520 63.343 1.00 31.88 380 ALA C C 1
ATOM 12047 O O . ALA C 1 356 ? 90.948 55.923 64.391 1.00 31.54 380 ALA C O 1
ATOM 12049 N N . GLU C 1 357 ? 89.810 57.570 63.298 1.00 33.54 381 GLU C N 1
ATOM 12050 C CA . GLU C 1 357 ? 89.134 58.079 64.513 1.00 35.03 381 GLU C CA 1
ATOM 12051 C C . GLU C 1 357 ? 87.987 57.209 65.032 1.00 35.19 381 GLU C C 1
ATOM 12052 O O . GLU C 1 357 ? 87.805 57.061 66.254 1.00 35.56 381 GLU C O 1
ATOM 12058 N N . ILE C 1 358 ? 87.188 56.649 64.143 1.00 34.06 382 ILE C N 1
ATOM 12059 C CA . ILE C 1 358 ? 86.115 55.754 64.577 1.00 32.63 382 ILE C CA 1
ATOM 12060 C C . ILE C 1 358 ? 86.793 54.687 65.437 1.00 33.17 382 ILE C C 1
ATOM 12061 O O . ILE C 1 358 ? 86.246 54.270 66.487 1.00 33.87 382 ILE C O 1
ATOM 12066 N N . LEU C 1 359 ? 87.997 54.264 65.033 1.00 33.60 383 LEU C N 1
ATOM 12067 C CA . LEU C 1 359 ? 88.712 53.222 65.771 1.00 34.07 383 LEU C CA 1
ATOM 12068 C C . LEU C 1 359 ? 89.144 53.559 67.185 1.00 33.81 383 LEU C C 1
ATOM 12069 O O . LEU C 1 359 ? 88.937 52.733 68.085 1.00 34.31 383 LEU C O 1
ATOM 12074 N N . GLU C 1 360 ? 89.757 54.735 67.365 1.00 33.67 384 GLU C N 1
ATOM 12075 C CA . GLU C 1 360 ? 90.173 55.221 68.688 1.00 34.30 384 GLU C CA 1
ATOM 12076 C C . GLU C 1 360 ? 89.012 55.833 69.413 1.00 33.33 384 GLU C C 1
ATOM 12077 O O . GLU C 1 360 ? 89.103 56.164 70.579 1.00 32.69 384 GLU C O 1
ATOM 12083 N N . LEU C 1 361 ? 87.872 55.854 68.789 1.00 33.25 385 LEU C N 1
ATOM 12084 C CA . LEU C 1 361 ? 86.706 56.477 69.413 1.00 32.51 385 LEU C CA 1
ATOM 12085 C C . LEU C 1 361 ? 85.714 55.552 70.011 1.00 32.35 385 LEU C C 1
ATOM 12086 O O . LEU C 1 361 ? 85.522 54.462 69.557 1.00 32.84 385 LEU C O 1
ATOM 12091 N N . ASP C 1 362 ? 85.077 56.051 71.038 1.00 33.30 386 ASP C N 1
ATOM 12092 C CA . ASP C 1 362 ? 84.027 55.407 71.726 1.00 34.87 386 ASP C CA 1
ATOM 12093 C C . ASP C 1 362 ? 82.788 55.282 70.832 1.00 34.71 386 ASP C C 1
ATOM 12094 O O . ASP C 1 362 ? 82.317 56.215 70.283 1.00 34.10 386 ASP C O 1
ATOM 12099 N N . ALA C 1 363 ? 82.243 54.089 70.747 1.00 35.37 387 ALA C N 1
ATOM 12100 C CA . ALA C 1 363 ? 81.196 53.770 69.816 1.00 36.29 387 ALA C CA 1
ATOM 12101 C C . ALA C 1 363 ? 79.948 54.417 70.294 1.00 37.23 387 ALA C C 1
ATOM 12102 O O . ALA C 1 363 ? 78.911 53.760 70.403 1.00 39.27 387 ALA C O 1
ATOM 12104 N N . SER C 1 364 ? 80.018 55.687 70.634 1.00 36.94 388 SER C N 1
ATOM 12105 C CA . SER C 1 364 ? 78.799 56.369 71.099 1.00 35.82 388 SER C CA 1
ATOM 12106 C C . SER C 1 364 ? 78.919 57.803 70.581 1.00 34.98 388 SER C C 1
ATOM 12107 O O . SER C 1 364 ? 77.913 58.461 70.230 1.00 34.42 388 SER C O 1
ATOM 12110 N N . ASP C 1 365 ? 80.190 58.254 70.543 1.00 33.07 389 ASP C N 1
ATOM 12111 C CA . ASP C 1 365 ? 80.567 59.531 70.011 1.00 30.71 389 ASP C CA 1
ATOM 12112 C C . ASP C 1 365 ? 80.633 59.487 68.484 1.00 29.45 389 ASP C C 1
ATOM 12113 O O . ASP C 1 365 ? 80.670 60.515 67.845 1.00 30.74 389 ASP C O 1
ATOM 12118 N N . THR C 1 366 ? 80.653 58.288 67.880 1.00 27.97 390 THR C N 1
ATOM 12119 C CA . THR C 1 366 ? 80.719 58.186 66.454 1.00 26.95 390 THR C CA 1
ATOM 12120 C C . THR C 1 366 ? 79.316 58.434 65.873 1.00 25.78 390 THR C C 1
ATOM 12121 O O . THR C 1 366 ? 79.095 58.339 64.667 1.00 24.30 390 THR C O 1
ATOM 12125 N N . GLN C 1 367 ? 78.371 58.626 66.711 1.00 25.26 391 GLN C N 1
ATOM 12126 C CA . GLN C 1 367 ? 77.012 58.884 66.293 1.00 24.05 391 GLN C CA 1
ATOM 12127 C C . GLN C 1 367 ? 76.909 60.304 65.811 1.00 22.74 391 GLN C C 1
ATOM 12128 O O . GLN C 1 367 ? 77.600 61.164 66.313 1.00 23.20 391 GLN C O 1
ATOM 12134 N N . LEU C 1 368 ? 76.114 60.733 64.869 1.00 21.34 392 LEU C N 1
ATOM 12135 C CA . LEU C 1 368 ? 75.988 62.143 64.457 1.00 19.51 392 LEU C CA 1
ATOM 12136 C C . LEU C 1 368 ? 75.262 63.061 65.520 1.00 20.63 392 LEU C C 1
ATOM 12137 O O . LEU C 1 368 ? 75.764 64.127 65.953 1.00 19.22 392 LEU C O 1
ATOM 12142 N N . TYR C 1 369 ? 74.045 62.625 65.920 1.00 21.81 393 TYR C N 1
ATOM 12143 C CA . TYR C 1 369 ? 73.256 63.262 66.974 1.00 21.01 393 TYR C CA 1
ATOM 12144 C C . TYR C 1 369 ? 73.835 62.721 68.307 1.00 21.27 393 TYR C C 1
ATOM 12145 O O . TYR C 1 369 ? 73.223 61.967 68.996 1.00 21.62 393 TYR C O 1
ATOM 12154 N N . ILE C 1 370 ? 75.042 63.161 68.640 1.00 22.18 394 ILE C N 1
ATOM 12155 C CA . ILE C 1 370 ? 75.842 62.695 69.715 1.00 23.33 394 ILE C CA 1
ATOM 12156 C C . ILE C 1 370 ? 75.237 63.073 71.052 1.00 25.58 394 ILE C C 1
ATOM 12157 O O . ILE C 1 370 ? 74.642 64.095 71.196 1.00 25.87 394 ILE C O 1
ATOM 12162 N N . ASP C 1 371 ? 75.399 62.189 72.049 1.00 28.34 395 ASP C N 1
ATOM 12163 C CA . ASP C 1 371 ? 75.012 62.442 73.432 1.00 28.83 395 ASP C CA 1
ATOM 12164 C C . ASP C 1 371 ? 76.264 62.917 74.121 1.00 27.89 395 ASP C C 1
ATOM 12165 O O . ASP C 1 371 ? 77.354 62.263 74.055 1.00 26.92 395 ASP C O 1
ATOM 12170 N N . LEU C 1 372 ? 76.100 64.064 74.774 1.00 26.94 396 LEU C N 1
ATOM 12171 C CA . LEU C 1 372 ? 77.208 64.708 75.463 1.00 26.06 396 LEU C CA 1
ATOM 12172 C C . LEU C 1 372 ? 77.561 64.071 76.819 1.00 25.89 396 LEU C C 1
ATOM 12173 O O . LEU C 1 372 ? 78.695 64.183 77.321 1.00 26.41 396 LEU C O 1
ATOM 12178 N N . LYS C 1 373 ? 76.578 63.400 77.416 1.00 26.12 397 LYS C N 1
ATOM 12179 C CA . LYS C 1 373 ? 76.797 62.720 78.651 1.00 26.74 397 LYS C CA 1
ATOM 12180 C C . LYS C 1 373 ? 77.131 63.630 79.777 1.00 28.05 397 LYS C C 1
ATOM 12181 O O . LYS C 1 373 ? 77.646 63.145 80.772 1.00 30.25 397 LYS C O 1
ATOM 12187 N N . GLY C 1 374 ? 76.845 64.933 79.653 1.00 28.79 398 GLY C N 1
ATOM 12188 C CA . GLY C 1 374 ? 77.042 65.915 80.719 1.00 27.64 398 GLY C CA 1
ATOM 12189 C C . GLY C 1 374 ? 78.454 66.469 80.651 1.00 28.23 398 GLY C C 1
ATOM 12190 O O . GLY C 1 374 ? 78.875 67.253 81.493 1.00 26.65 398 GLY C O 1
ATOM 12191 N N . ARG C 1 375 ? 79.197 66.090 79.611 1.00 29.78 399 ARG C N 1
ATOM 12192 C CA . ARG C 1 375 ? 80.593 66.520 79.471 1.00 30.06 399 ARG C CA 1
ATOM 12193 C C . ARG C 1 375 ? 80.743 67.970 79.027 1.00 31.60 399 ARG C C 1
ATOM 12194 O O . ARG C 1 375 ? 79.759 68.691 78.887 1.00 31.60 399 ARG C O 1
ATOM 12202 N N . ASP C 1 376 ? 81.990 68.371 78.778 1.00 34.26 400 ASP C N 1
ATOM 12203 C CA . ASP C 1 376 ? 82.310 69.696 78.253 1.00 36.50 400 ASP C CA 1
ATOM 12204 C C . ASP C 1 376 ? 82.156 69.667 76.755 1.00 38.40 400 ASP C C 1
ATOM 12205 O O . ASP C 1 376 ? 82.728 68.782 76.130 1.00 38.85 400 ASP C O 1
ATOM 12210 N N . PRO C 1 377 ? 81.379 70.622 76.162 1.00 40.30 401 PRO C N 1
ATOM 12211 C CA . PRO C 1 377 ? 81.167 70.678 74.706 1.00 42.57 401 PRO C CA 1
ATOM 12212 C C . PRO C 1 377 ? 82.488 70.690 73.871 1.00 45.23 401 PRO C C 1
ATOM 12213 O O . PRO C 1 377 ? 82.484 70.562 72.635 1.00 45.81 401 PRO C O 1
ATOM 12217 N N . ASP C 1 378 ? 83.601 70.845 74.566 1.00 47.62 402 ASP C N 1
ATOM 12218 C CA . ASP C 1 378 ? 84.920 70.858 73.947 1.00 50.67 402 ASP C CA 1
ATOM 12219 C C . ASP C 1 378 ? 85.548 69.462 74.082 1.00 52.38 402 ASP C C 1
ATOM 12220 O O . ASP C 1 378 ? 86.141 68.969 73.114 1.00 53.85 402 ASP C O 1
ATOM 12225 N N . ASP C 1 379 ? 85.427 68.844 75.273 1.00 53.46 403 ASP C N 1
ATOM 12226 C CA . ASP C 1 379 ? 85.865 67.467 75.523 1.00 53.78 403 ASP C CA 1
ATOM 12227 C C . ASP C 1 379 ? 85.172 66.588 74.497 1.00 52.87 403 ASP C C 1
ATOM 12228 O O . ASP C 1 379 ? 85.844 65.960 73.662 1.00 53.25 403 ASP C O 1
ATOM 12233 N N . ALA C 1 380 ? 83.841 66.568 74.546 1.00 52.06 404 ALA C N 1
ATOM 12234 C CA . ALA C 1 380 ? 83.023 65.829 73.562 1.00 51.40 404 ALA C CA 1
ATOM 12235 C C . ALA C 1 380 ? 83.153 66.464 72.184 1.00 51.03 404 ALA C C 1
ATOM 12236 O O . ALA C 1 380 ? 82.285 67.206 71.707 1.00 50.20 404 ALA C O 1
ATOM 12238 N N . PHE C 1 381 ? 84.280 66.197 71.543 1.00 51.41 405 PHE C N 1
ATOM 12239 C CA . PHE C 1 381 ? 84.582 66.793 70.230 1.00 51.64 405 PHE C CA 1
ATOM 12240 C C . PHE C 1 381 ? 85.465 65.852 69.373 1.00 50.31 405 PHE C C 1
ATOM 12241 O O . PHE C 1 381 ? 86.568 65.400 69.790 1.00 51.37 405 PHE C O 1
ATOM 12249 N N . SER C 1 382 ? 84.981 65.570 68.168 1.00 46.54 406 SER C N 1
ATOM 12250 C CA . SER C 1 382 ? 85.730 64.735 67.285 1.00 42.26 406 SER C CA 1
ATOM 12251 C C . SER C 1 382 ? 85.653 65.195 65.829 1.00 38.99 406 SER C C 1
ATOM 12252 O O . SER C 1 382 ? 85.340 66.346 65.530 1.00 37.66 406 SER C O 1
ATOM 12255 N N . GLY C 1 383 ? 85.987 64.287 64.921 1.00 35.78 407 GLY C N 1
ATOM 12256 C CA . GLY C 1 383 ? 85.971 64.606 63.517 1.00 32.88 407 GLY C CA 1
ATOM 12257 C C . GLY C 1 383 ? 84.683 64.056 62.964 1.00 30.07 407 GLY C C 1
ATOM 12258 O O . GLY C 1 383 ? 84.288 64.354 61.885 1.00 29.59 407 GLY C O 1
ATOM 12259 N N . VAL C 1 384 ? 84.055 63.225 63.740 1.00 27.88 408 VAL C N 1
ATOM 12260 C CA . VAL C 1 384 ? 82.822 62.631 63.315 1.00 27.14 408 VAL C CA 1
ATOM 12261 C C . VAL C 1 384 ? 81.803 63.509 62.571 1.00 26.10 408 VAL C C 1
ATOM 12262 O O . VAL C 1 384 ? 81.556 63.267 61.383 1.00 26.23 408 VAL C O 1
ATOM 12266 N N . PRO C 1 385 ? 81.238 64.539 63.256 1.00 24.99 409 PRO C N 1
ATOM 12267 C CA . PRO C 1 385 ? 80.193 65.383 62.627 1.00 24.18 409 PRO C CA 1
ATOM 12268 C C . PRO C 1 385 ? 80.566 66.007 61.250 1.00 24.01 409 PRO C C 1
ATOM 12269 O O . PRO C 1 385 ? 79.702 66.124 60.382 1.00 24.30 409 PRO C O 1
ATOM 12273 N N . TYR C 1 386 ? 81.853 66.375 61.062 1.00 22.80 410 TYR C N 1
ATOM 12274 C CA . TYR C 1 386 ? 82.419 66.912 59.806 1.00 20.75 410 TYR C CA 1
ATOM 12275 C C . TYR C 1 386 ? 82.485 65.959 58.634 1.00 21.62 410 TYR C C 1
ATOM 12276 O O . TYR C 1 386 ? 81.878 66.199 57.570 1.00 23.31 410 TYR C O 1
ATOM 12285 N N . VAL C 1 387 ? 83.265 64.878 58.781 1.00 20.74 411 VAL C N 1
ATOM 12286 C CA . VAL C 1 387 ? 83.464 63.941 57.676 1.00 19.87 411 VAL C CA 1
ATOM 12287 C C . VAL C 1 387 ? 82.297 62.974 57.518 1.00 20.66 411 VAL C C 1
ATOM 12288 O O . VAL C 1 387 ? 81.923 62.662 56.409 1.00 19.80 411 VAL C O 1
ATOM 12292 N N . LYS C 1 388 ? 81.751 62.477 58.625 1.00 20.97 412 LYS C N 1
ATOM 12293 C CA . LYS C 1 388 ? 80.641 61.586 58.533 1.00 22.45 412 LYS C CA 1
ATOM 12294 C C . LYS C 1 388 ? 79.348 62.334 58.153 1.00 23.15 412 LYS C C 1
ATOM 12295 O O . LYS C 1 388 ? 78.400 61.740 57.581 1.00 22.92 412 LYS C O 1
ATOM 12301 N N . GLY C 1 389 ? 79.257 63.611 58.554 1.00 22.42 413 GLY C N 1
ATOM 12302 C CA . GLY C 1 389 ? 78.125 64.391 58.273 1.00 21.01 413 GLY C CA 1
ATOM 12303 C C . GLY C 1 389 ? 78.278 64.800 56.841 1.00 21.50 413 GLY C C 1
ATOM 12304 O O . GLY C 1 389 ? 77.276 65.145 56.192 1.00 22.29 413 GLY C O 1
ATOM 12305 N N . GLN C 1 390 ? 79.535 64.802 56.350 1.00 21.10 414 GLN C N 1
ATOM 12306 C CA . GLN C 1 390 ? 79.803 65.093 54.937 1.00 20.17 414 GLN C CA 1
ATOM 12307 C C . GLN C 1 390 ? 79.532 63.917 54.044 1.00 20.77 414 GLN C C 1
ATOM 12308 O O . GLN C 1 390 ? 78.868 64.109 52.982 1.00 21.49 414 GLN C O 1
ATOM 12314 N N . LEU C 1 391 ? 79.983 62.708 54.443 1.00 19.50 415 LEU C N 1
ATOM 12315 C CA . LEU C 1 391 ? 79.751 61.530 53.631 1.00 18.38 415 LEU C CA 1
ATOM 12316 C C . LEU C 1 391 ? 78.250 61.343 53.597 1.00 17.73 415 LEU C C 1
ATOM 12317 O O . LEU C 1 391 ? 77.731 60.818 52.634 1.00 18.57 415 LEU C O 1
ATOM 12322 N N . PHE C 1 392 ? 77.560 61.773 54.650 1.00 17.25 416 PHE C N 1
ATOM 12323 C CA . PHE C 1 392 ? 76.131 61.612 54.740 1.00 16.45 416 PHE C CA 1
ATOM 12324 C C . PHE C 1 392 ? 75.424 62.414 53.693 1.00 16.33 416 PHE C C 1
ATOM 12325 O O . PHE C 1 392 ? 74.529 61.954 53.057 1.00 15.38 416 PHE C O 1
ATOM 12333 N N . LEU C 1 393 ? 75.854 63.664 53.522 1.00 16.95 417 LEU C N 1
ATOM 12334 C CA . LEU C 1 393 ? 75.214 64.544 52.569 1.00 16.49 417 LEU C CA 1
ATOM 12335 C C . LEU C 1 393 ? 75.724 64.196 51.171 1.00 17.30 417 LEU C C 1
ATOM 12336 O O . LEU C 1 393 ? 74.972 64.348 50.183 1.00 17.44 417 LEU C O 1
ATOM 12341 N N . MET C 1 394 ? 76.934 63.650 51.098 1.00 17.72 418 MET C N 1
ATOM 12342 C CA . MET C 1 394 ? 77.437 63.125 49.820 1.00 17.49 418 MET C CA 1
ATOM 12343 C C . MET C 1 394 ? 76.644 61.954 49.321 1.00 16.80 418 MET C C 1
ATOM 12344 O O . MET C 1 394 ? 76.678 61.628 48.197 1.00 15.82 418 MET C O 1
ATOM 12349 N N . TYR C 1 395 ? 76.018 61.281 50.257 1.00 16.88 419 TYR C N 1
ATOM 12350 C CA . TYR C 1 395 ? 75.270 60.070 50.075 1.00 18.41 419 TYR C CA 1
ATOM 12351 C C . TYR C 1 395 ? 73.933 60.524 49.464 1.00 20.26 419 TYR C C 1
ATOM 12352 O O . TYR C 1 395 ? 73.475 59.980 48.522 1.00 21.22 419 TYR C O 1
ATOM 12361 N N . LEU C 1 396 ? 73.377 61.600 49.970 1.00 21.96 420 LEU C N 1
ATOM 12362 C CA . LEU C 1 396 ? 72.093 62.095 49.447 1.00 22.12 420 LEU C CA 1
ATOM 12363 C C . LEU C 1 396 ? 72.341 62.712 48.096 1.00 22.45 420 LEU C C 1
ATOM 12364 O O . LEU C 1 396 ? 71.442 62.749 47.238 1.00 21.40 420 LEU C O 1
ATOM 12369 N N . GLU C 1 397 ? 73.572 63.176 47.907 1.00 23.59 421 GLU C N 1
ATOM 12370 C CA . GLU C 1 397 ? 73.968 63.799 46.613 1.00 24.56 421 GLU C CA 1
ATOM 12371 C C . GLU C 1 397 ? 73.918 62.687 45.598 1.00 25.05 421 GLU C C 1
ATOM 12372 O O . GLU C 1 397 ? 73.038 62.707 44.738 1.00 26.46 421 GLU C O 1
ATOM 12378 N N . GLU C 1 398 ? 74.799 61.685 45.727 1.00 24.18 422 GLU C N 1
ATOM 12379 C CA . GLU C 1 398 ? 74.775 60.564 44.828 1.00 24.31 422 GLU C CA 1
ATOM 12380 C C . GLU C 1 398 ? 73.409 59.997 44.597 1.00 22.77 422 GLU C C 1
ATOM 12381 O O . GLU C 1 398 ? 73.124 59.560 43.537 1.00 23.15 422 GLU C O 1
ATOM 12387 N N . LYS C 1 399 ? 72.566 60.003 45.600 1.00 22.15 423 LYS C N 1
ATOM 12388 C CA . LYS C 1 399 ? 71.315 59.358 45.565 1.00 20.61 423 LYS C CA 1
ATOM 12389 C C . LYS C 1 399 ? 70.294 60.125 44.753 1.00 20.35 423 LYS C C 1
ATOM 12390 O O . LYS C 1 399 ? 69.529 59.565 44.067 1.00 20.84 423 LYS C O 1
ATOM 12396 N N . PHE C 1 400 ? 70.337 61.466 44.885 1.00 20.18 424 PHE C N 1
ATOM 12397 C CA . PHE C 1 400 ? 69.414 62.426 44.207 1.00 19.41 424 PHE C CA 1
ATOM 12398 C C . PHE C 1 400 ? 69.976 63.204 43.007 1.00 20.04 424 PHE C C 1
ATOM 12399 O O . PHE C 1 400 ? 69.207 63.623 42.103 1.00 19.35 424 PHE C O 1
ATOM 12407 N N . GLY C 1 401 ? 71.307 63.382 42.984 1.00 20.93 425 GLY C N 1
ATOM 12408 C CA . GLY C 1 401 ? 71.922 64.211 41.945 1.00 21.55 425 GLY C CA 1
ATOM 12409 C C . GLY C 1 401 ? 72.078 65.606 42.554 1.00 23.73 425 GLY C C 1
ATOM 12410 O O . GLY C 1 401 ? 71.427 65.973 43.568 1.00 24.10 425 GLY C O 1
ATOM 12411 N N . ARG C 1 402 ? 72.985 66.406 41.967 1.00 23.11 426 ARG C N 1
ATOM 12412 C CA . ARG C 1 402 ? 73.275 67.750 42.477 1.00 23.30 426 ARG C CA 1
ATOM 12413 C C . ARG C 1 402 ? 72.069 68.632 42.131 1.00 25.19 426 ARG C C 1
ATOM 12414 O O . ARG C 1 402 ? 71.624 69.431 42.982 1.00 24.39 426 ARG C O 1
ATOM 12422 N N . GLU C 1 403 ? 71.589 68.526 40.889 1.00 27.28 427 GLU C N 1
ATOM 12423 C CA . GLU C 1 403 ? 70.419 69.330 40.515 1.00 30.24 427 GLU C CA 1
ATOM 12424 C C . GLU C 1 403 ? 69.415 69.325 41.660 1.00 30.81 427 GLU C C 1
ATOM 12425 O O . GLU C 1 403 ? 69.166 70.362 42.289 1.00 32.48 427 GLU C O 1
ATOM 12431 N N . ARG C 1 404 ? 68.836 68.147 42.004 1.00 30.20 428 ARG C N 1
ATOM 12432 C CA . ARG C 1 404 ? 67.843 68.009 43.056 1.00 29.45 428 ARG C CA 1
ATOM 12433 C C . ARG C 1 404 ? 68.428 68.242 44.461 1.00 27.32 428 ARG C C 1
ATOM 12434 O O . ARG C 1 404 ? 67.827 68.889 45.327 1.00 25.10 428 ARG C O 1
ATOM 12442 N N . PHE C 1 405 ? 69.646 67.732 44.695 1.00 26.18 429 PHE C N 1
ATOM 12443 C CA . PHE C 1 405 ? 70.187 67.841 46.049 1.00 25.30 429 PHE C CA 1
ATOM 12444 C C . PHE C 1 405 ? 70.477 69.286 46.348 1.00 26.29 429 PHE C C 1
ATOM 12445 O O . PHE C 1 405 ? 70.010 69.840 47.387 1.00 26.93 429 PHE C O 1
ATOM 12453 N N . ASP C 1 406 ? 71.225 69.924 45.425 1.00 25.58 430 ASP C N 1
ATOM 12454 C CA . ASP C 1 406 ? 71.676 71.320 45.546 1.00 24.63 430 ASP C CA 1
ATOM 12455 C C . ASP C 1 406 ? 70.542 72.308 45.607 1.00 24.80 430 ASP C C 1
ATOM 12456 O O . ASP C 1 406 ? 70.680 73.309 46.272 1.00 26.08 430 ASP C O 1
ATOM 12461 N N . ALA C 1 407 ? 69.419 72.068 44.927 1.00 24.94 431 ALA C N 1
ATOM 12462 C CA . ALA C 1 407 ? 68.304 72.975 44.904 1.00 23.39 431 ALA C CA 1
ATOM 12463 C C . ALA C 1 407 ? 67.705 72.939 46.277 1.00 22.95 431 ALA C C 1
ATOM 12464 O O . ALA C 1 407 ? 67.313 73.966 46.852 1.00 23.48 431 ALA C O 1
ATOM 12466 N N . PHE C 1 408 ? 67.555 71.736 46.825 1.00 21.96 432 PHE C N 1
ATOM 12467 C CA . PHE C 1 408 ? 67.085 71.463 48.214 1.00 19.21 432 PHE C CA 1
ATOM 12468 C C . PHE C 1 408 ? 68.048 72.183 49.196 1.00 19.19 432 PHE C C 1
ATOM 12469 O O . PHE C 1 408 ? 67.617 73.051 49.954 1.00 19.42 432 PHE C O 1
ATOM 12477 N N . VAL C 1 409 ? 69.360 71.843 49.178 1.00 18.34 433 VAL C N 1
ATOM 12478 C CA . VAL C 1 409 ? 70.278 72.459 50.104 1.00 18.19 433 VAL C CA 1
ATOM 12479 C C . VAL C 1 409 ? 70.172 73.966 50.019 1.00 19.80 433 VAL C C 1
ATOM 12480 O O . VAL C 1 409 ? 70.334 74.668 51.037 1.00 20.28 433 VAL C O 1
ATOM 12484 N N . LEU C 1 410 ? 69.980 74.522 48.810 1.00 20.35 434 LEU C N 1
ATOM 12485 C CA . LEU C 1 410 ? 69.881 75.988 48.682 1.00 20.17 434 LEU C CA 1
ATOM 12486 C C . LEU C 1 410 ? 68.640 76.439 49.436 1.00 22.02 434 LEU C C 1
ATOM 12487 O O . LEU C 1 410 ? 68.744 77.379 50.252 1.00 22.03 434 LEU C O 1
ATOM 12492 N N . GLU C 1 411 ? 67.487 75.791 49.204 1.00 22.18 435 GLU C N 1
ATOM 12493 C CA . GLU C 1 411 ? 66.253 76.177 49.937 1.00 23.77 435 GLU C CA 1
ATOM 12494 C C . GLU C 1 411 ? 66.449 75.980 51.454 1.00 22.85 435 GLU C C 1
ATOM 12495 O O . GLU C 1 411 ? 65.886 76.747 52.264 1.00 23.60 435 GLU C O 1
ATOM 12501 N N . TYR C 1 412 ? 67.171 74.918 51.826 1.00 20.69 436 TYR C N 1
ATOM 12502 C CA . TYR C 1 412 ? 67.459 74.611 53.233 1.00 18.56 436 TYR C CA 1
ATOM 12503 C C . TYR C 1 412 ? 68.057 75.845 53.916 1.00 18.41 436 TYR C C 1
ATOM 12504 O O . TYR C 1 412 ? 67.543 76.287 54.953 1.00 17.29 436 TYR C O 1
ATOM 12513 N N . PHE C 1 413 ? 69.071 76.434 53.300 1.00 19.01 437 PHE C N 1
ATOM 12514 C CA . PHE C 1 413 ? 69.709 77.629 53.841 1.00 21.28 437 PHE C CA 1
ATOM 12515 C C . PHE C 1 413 ? 68.848 78.899 53.727 1.00 23.40 437 PHE C C 1
ATOM 12516 O O . PHE C 1 413 ? 68.804 79.728 54.629 1.00 23.92 437 PHE C O 1
ATOM 12524 N N . ASP C 1 414 ? 68.127 79.078 52.610 1.00 24.87 438 ASP C N 1
ATOM 12525 C CA . ASP C 1 414 ? 67.221 80.222 52.488 1.00 24.73 438 ASP C CA 1
ATOM 12526 C C . ASP C 1 414 ? 66.167 80.152 53.543 1.00 24.49 438 ASP C C 1
ATOM 12527 O O . ASP C 1 414 ? 65.882 81.136 54.204 1.00 26.39 438 ASP C O 1
ATOM 12532 N N . SER C 1 415 ? 65.537 79.013 53.692 1.00 24.40 439 SER C N 1
ATOM 12533 C CA . SER C 1 415 ? 64.365 78.833 54.603 1.00 22.27 439 SER C CA 1
ATOM 12534 C C . SER C 1 415 ? 64.733 78.952 56.082 1.00 21.54 439 SER C C 1
ATOM 12535 O O . SER C 1 415 ? 63.866 79.208 56.882 1.00 21.00 439 SER C O 1
ATOM 12538 N N . HIS C 1 416 ? 66.005 78.742 56.452 1.00 20.88 440 HIS C N 1
ATOM 12539 C CA . HIS C 1 416 ? 66.413 78.817 57.873 1.00 19.73 440 HIS C CA 1
ATOM 12540 C C . HIS C 1 416 ? 67.291 80.002 58.113 1.00 20.55 440 HIS C C 1
ATOM 12541 O O . HIS C 1 416 ? 68.108 80.020 59.087 1.00 20.62 440 HIS C O 1
ATOM 12548 N N . ALA C 1 417 ? 67.181 81.013 57.239 1.00 20.30 441 ALA C N 1
ATOM 12549 C CA . ALA C 1 417 ? 68.017 82.200 57.302 1.00 18.34 441 ALA C CA 1
ATOM 12550 C C . ALA C 1 417 ? 67.990 82.818 58.700 1.00 18.44 441 ALA C C 1
ATOM 12551 O O . ALA C 1 417 ? 66.929 83.343 59.110 1.00 20.15 441 ALA C O 1
ATOM 12553 N N . PHE C 1 418 ? 69.139 82.815 59.391 1.00 17.59 442 PHE C N 1
ATOM 12554 C CA . PHE C 1 418 ? 69.284 83.473 60.707 1.00 16.78 442 PHE C CA 1
ATOM 12555 C C . PHE C 1 418 ? 68.413 82.763 61.831 1.00 18.77 442 PHE C C 1
ATOM 12556 O O . PHE C 1 418 ? 67.884 83.342 62.775 1.00 18.27 442 PHE C O 1
ATOM 12564 N N . GLN C 1 419 ? 68.276 81.458 61.655 1.00 19.84 443 GLN C N 1
ATOM 12565 C CA . GLN C 1 419 ? 67.456 80.603 62.500 1.00 20.42 443 GLN C CA 1
ATOM 12566 C C . GLN C 1 419 ? 68.291 79.555 63.221 1.00 22.09 443 GLN C C 1
ATOM 12567 O O . GLN C 1 419 ? 69.505 79.427 63.026 1.00 23.54 443 GLN C O 1
ATOM 12573 N N . SER C 1 420 ? 67.618 78.840 64.124 1.00 22.92 444 SER C N 1
ATOM 12574 C CA . SER C 1 420 ? 68.234 77.751 64.877 1.00 21.73 444 SER C CA 1
ATOM 12575 C C . SER C 1 420 ? 67.551 76.442 64.396 1.00 20.95 444 SER C C 1
ATOM 12576 O O . SER C 1 420 ? 66.464 76.439 63.866 1.00 20.99 444 SER C O 1
ATOM 12579 N N . LEU C 1 421 ? 68.213 75.319 64.555 1.00 19.92 445 LEU C N 1
ATOM 12580 C CA . LEU C 1 421 ? 67.618 74.023 64.133 1.00 17.79 445 LEU C CA 1
ATOM 12581 C C . LEU C 1 421 ? 68.166 72.850 64.957 1.00 17.45 445 LEU C C 1
ATOM 12582 O O . LEU C 1 421 ? 69.339 72.794 65.284 1.00 17.92 445 LEU C O 1
ATOM 12587 N N . GLY C 1 422 ? 67.277 71.916 65.254 1.00 17.10 446 GLY C N 1
ATOM 12588 C CA . GLY C 1 422 ? 67.614 70.710 65.972 1.00 16.79 446 GLY C CA 1
ATOM 12589 C C . GLY C 1 422 ? 67.532 69.526 65.058 1.00 16.00 446 GLY C C 1
ATOM 12590 O O . GLY C 1 422 ? 66.834 69.544 64.088 1.00 15.87 446 GLY C O 1
ATOM 12591 N N . THR C 1 423 ? 68.264 68.479 65.394 1.00 16.82 447 THR C N 1
ATOM 12592 C CA . THR C 1 423 ? 68.319 67.273 64.596 1.00 16.44 447 THR C CA 1
ATOM 12593 C C . THR C 1 423 ? 66.954 66.767 64.190 1.00 17.28 447 THR C C 1
ATOM 12594 O O . THR C 1 423 ? 66.712 66.600 63.043 1.00 17.96 447 THR C O 1
ATOM 12598 N N . ASP C 1 424 ? 66.060 66.582 65.146 1.00 19.36 448 ASP C N 1
ATOM 12599 C CA . ASP C 1 424 ? 64.678 66.120 64.881 1.00 20.97 448 ASP C CA 1
ATOM 12600 C C . ASP C 1 424 ? 63.935 66.863 63.806 1.00 22.04 448 ASP C C 1
ATOM 12601 O O . ASP C 1 424 ? 63.253 66.295 63.025 1.00 21.78 448 ASP C O 1
ATOM 12606 N N . ASN C 1 425 ? 64.092 68.171 63.781 1.00 23.69 449 ASN C N 1
ATOM 12607 C CA . ASN C 1 425 ? 63.441 69.033 62.779 1.00 25.59 449 ASN C CA 1
ATOM 12608 C C . ASN C 1 425 ? 64.146 69.046 61.419 1.00 25.51 449 ASN C C 1
ATOM 12609 O O . ASN C 1 425 ? 63.489 69.094 60.379 1.00 25.21 449 ASN C O 1
ATOM 12614 N N . PHE C 1 426 ? 65.473 69.000 61.439 1.00 24.62 450 PHE C N 1
ATOM 12615 C CA . PHE C 1 426 ? 66.203 68.804 60.228 1.00 23.93 450 PHE C CA 1
ATOM 12616 C C . PHE C 1 426 ? 65.626 67.643 59.478 1.00 24.60 450 PHE C C 1
ATOM 12617 O O . PHE C 1 426 ? 65.482 67.701 58.286 1.00 24.69 450 PHE C O 1
ATOM 12625 N N . VAL C 1 427 ? 65.357 66.542 60.174 1.00 25.88 451 VAL C N 1
ATOM 12626 C CA . VAL C 1 427 ? 64.860 65.328 59.564 1.00 27.34 451 VAL C CA 1
ATOM 12627 C C . VAL C 1 427 ? 63.486 65.580 58.947 1.00 28.64 451 VAL C C 1
ATOM 12628 O O . VAL C 1 427 ? 63.235 65.186 57.802 1.00 30.07 451 VAL C O 1
ATOM 12632 N N . LYS C 1 428 ? 62.589 66.193 59.695 1.00 29.22 452 LYS C N 1
ATOM 12633 C CA . LYS C 1 428 ? 61.250 66.509 59.227 1.00 29.44 452 LYS C CA 1
ATOM 12634 C C . LYS C 1 428 ? 61.403 67.201 57.868 1.00 28.66 452 LYS C C 1
ATOM 12635 O O . LYS C 1 428 ? 60.798 66.773 56.881 1.00 28.45 452 LYS C O 1
ATOM 12641 N N . TYR C 1 429 ? 62.297 68.200 57.810 1.00 27.53 453 TYR C N 1
ATOM 12642 C CA . TYR C 1 429 ? 62.602 69.025 56.617 1.00 26.14 453 TYR C CA 1
ATOM 12643 C C . TYR C 1 429 ? 63.284 68.278 55.448 1.00 26.56 453 TYR C C 1
ATOM 12644 O O . TYR C 1 429 ? 63.010 68.533 54.239 1.00 26.12 453 TYR C O 1
ATOM 12653 N N . LEU C 1 430 ? 64.202 67.386 55.831 1.00 26.62 454 LEU C N 1
ATOM 12654 C CA . LEU C 1 430 ? 64.981 66.573 54.930 1.00 25.82 454 LEU C CA 1
ATOM 12655 C C . LEU C 1 430 ? 64.075 65.583 54.292 1.00 27.10 454 LEU C C 1
ATOM 12656 O O . LEU C 1 430 ? 64.290 65.165 53.181 1.00 27.54 454 LEU C O 1
ATOM 12661 N N . LYS C 1 431 ? 63.009 65.211 54.983 1.00 28.44 455 LYS C N 1
ATOM 12662 C CA . LYS C 1 431 ? 62.003 64.321 54.383 1.00 29.84 455 LYS C CA 1
ATOM 12663 C C . LYS C 1 431 ? 61.008 65.082 53.551 1.00 29.66 455 LYS C C 1
ATOM 12664 O O . LYS C 1 431 ? 60.784 64.741 52.410 1.00 30.26 455 LYS C O 1
ATOM 12670 N N . ALA C 1 432 ? 60.407 66.112 54.117 1.00 29.44 456 ALA C N 1
ATOM 12671 C CA . ALA C 1 432 ? 59.410 66.913 53.435 1.00 30.13 456 ALA C CA 1
ATOM 12672 C C . ALA C 1 432 ? 59.967 67.601 52.196 1.00 30.84 456 ALA C C 1
ATOM 12673 O O . ALA C 1 432 ? 59.241 67.948 51.257 1.00 31.52 456 ALA C O 1
ATOM 12675 N N . ASN C 1 433 ? 61.279 67.759 52.126 1.00 31.40 457 ASN C N 1
ATOM 12676 C CA . ASN C 1 433 ? 61.888 68.481 50.972 1.00 30.30 457 ASN C CA 1
ATOM 12677 C C . ASN C 1 433 ? 62.903 67.740 50.139 1.00 27.63 457 ASN C C 1
ATOM 12678 O O . ASN C 1 433 ? 63.438 68.312 49.220 1.00 26.25 457 ASN C O 1
ATOM 12683 N N . LEU C 1 434 ? 63.109 66.471 50.517 1.00 26.72 458 LEU C N 1
ATOM 12684 C CA . LEU C 1 434 ? 63.952 65.603 49.696 1.00 25.09 458 LEU C CA 1
ATOM 12685 C C . LEU C 1 434 ? 63.417 64.165 49.565 1.00 24.59 458 LEU C C 1
ATOM 12686 O O . LEU C 1 434 ? 62.974 63.743 48.529 1.00 24.07 458 LEU C O 1
ATOM 12691 N N . THR C 1 435 ? 63.601 63.465 50.653 1.00 24.56 459 THR C N 1
ATOM 12692 C CA . THR C 1 435 ? 63.396 62.046 50.830 1.00 24.52 459 THR C CA 1
ATOM 12693 C C . THR C 1 435 ? 61.940 61.736 50.584 1.00 26.58 459 THR C C 1
ATOM 12694 O O . THR C 1 435 ? 61.596 60.607 50.166 1.00 27.07 459 THR C O 1
ATOM 12698 N N . ASP C 1 436 ? 61.073 62.725 50.784 1.00 28.12 460 ASP C N 1
ATOM 12699 C CA . ASP C 1 436 ? 59.666 62.486 50.554 1.00 29.59 460 ASP C CA 1
ATOM 12700 C C . ASP C 1 436 ? 59.265 63.269 49.337 1.00 30.07 460 ASP C C 1
ATOM 12701 O O . ASP C 1 436 ? 58.254 62.953 48.717 1.00 30.91 460 ASP C O 1
ATOM 12706 N N . LYS C 1 437 ? 60.067 64.264 48.968 1.00 29.69 461 LYS C N 1
ATOM 12707 C CA . LYS C 1 437 ? 59.708 65.034 47.796 1.00 31.01 461 LYS C CA 1
ATOM 12708 C C . LYS C 1 437 ? 59.893 64.172 46.587 1.00 31.27 461 LYS C C 1
ATOM 12709 O O . LYS C 1 437 ? 59.071 64.134 45.702 1.00 31.61 461 LYS C O 1
ATOM 12715 N N . TYR C 1 438 ? 61.046 63.520 46.566 1.00 32.32 462 TYR C N 1
ATOM 12716 C CA . TYR C 1 438 ? 61.403 62.501 45.555 1.00 32.51 462 TYR C CA 1
ATOM 12717 C C . TYR C 1 438 ? 61.523 61.169 46.324 1.00 31.13 462 TYR C C 1
ATOM 12718 O O . TYR C 1 438 ? 62.629 60.814 46.855 1.00 30.74 462 TYR C O 1
ATOM 12727 N N . PRO C 1 439 ? 60.366 60.483 46.479 1.00 29.40 463 PRO C N 1
ATOM 12728 C CA . PRO C 1 439 ? 60.138 59.285 47.274 1.00 27.72 463 PRO C CA 1
ATOM 12729 C C . PRO C 1 439 ? 60.738 58.016 46.662 1.00 27.67 463 PRO C C 1
ATOM 12730 O O . PRO C 1 439 ? 60.939 57.932 45.426 1.00 29.17 463 PRO C O 1
ATOM 12734 N N . ASN C 1 440 ? 61.081 57.061 47.516 1.00 27.30 464 ASN C N 1
ATOM 12735 C CA . ASN C 1 440 ? 61.585 55.781 47.058 1.00 27.30 464 ASN C CA 1
ATOM 12736 C C . ASN C 1 440 ? 63.040 55.721 46.651 1.00 27.16 464 ASN C C 1
ATOM 12737 O O . ASN C 1 440 ? 63.464 54.765 46.041 1.00 26.16 464 ASN C O 1
ATOM 12742 N N . ILE C 1 441 ? 63.799 56.760 46.999 1.00 27.65 465 ILE C N 1
ATOM 12743 C CA . ILE C 1 441 ? 65.230 56.760 46.700 1.00 27.52 465 ILE C CA 1
ATOM 12744 C C . ILE C 1 441 ? 65.963 56.450 47.961 1.00 27.63 465 ILE C C 1
ATOM 12745 O O . ILE C 1 441 ? 66.672 55.482 48.021 1.00 28.50 465 ILE C O 1
ATOM 12750 N N . VAL C 1 442 ? 65.702 57.265 48.981 1.00 28.33 466 VAL C N 1
ATOM 12751 C CA . VAL C 1 442 ? 66.228 57.021 50.328 1.00 29.88 466 VAL C CA 1
ATOM 12752 C C . VAL C 1 442 ? 65.110 56.740 51.360 1.00 31.31 466 VAL C C 1
ATOM 12753 O O . VAL C 1 442 ? 64.059 57.411 51.406 1.00 31.37 466 VAL C O 1
ATOM 12757 N N . SER C 1 443 ? 65.348 55.710 52.172 1.00 32.11 467 SER C N 1
ATOM 12758 C CA . SER C 1 443 ? 64.382 55.292 53.216 1.00 33.17 467 SER C CA 1
ATOM 12759 C C . SER C 1 443 ? 64.752 55.825 54.591 1.00 32.68 467 SER C C 1
ATOM 12760 O O . SER C 1 443 ? 65.943 55.886 54.968 1.00 33.07 467 SER C O 1
ATOM 12763 N N . ASP C 1 444 ? 63.720 56.161 55.352 1.00 32.02 468 ASP C N 1
ATOM 12764 C CA . ASP C 1 444 ? 63.941 56.725 56.661 1.00 31.95 468 ASP C CA 1
ATOM 12765 C C . ASP C 1 444 ? 64.859 55.864 57.526 1.00 31.68 468 ASP C C 1
ATOM 12766 O O . ASP C 1 444 ? 65.202 56.254 58.632 1.00 31.26 468 ASP C O 1
ATOM 12771 N N . ASN C 1 445 ? 65.223 54.684 57.025 1.00 31.81 469 ASN C N 1
ATOM 12772 C CA . ASN C 1 445 ? 66.081 53.763 57.769 1.00 31.23 469 ASN C CA 1
ATOM 12773 C C . ASN C 1 445 ? 67.510 54.138 57.512 1.00 29.58 469 ASN C C 1
ATOM 12774 O O . ASN C 1 445 ? 68.322 53.935 58.373 1.00 29.62 469 ASN C O 1
ATOM 12779 N N . GLU C 1 446 ? 67.752 54.662 56.311 1.00 27.90 470 GLU C N 1
ATOM 12780 C CA . GLU C 1 446 ? 69.046 55.087 55.910 1.00 27.62 470 GLU C CA 1
ATOM 12781 C C . GLU C 1 446 ? 69.329 56.433 56.547 1.00 26.65 470 GLU C C 1
ATOM 12782 O O . GLU C 1 446 ? 70.486 56.800 56.854 1.00 26.28 470 GLU C O 1
ATOM 12788 N N . ILE C 1 447 ? 68.253 57.171 56.751 1.00 25.76 471 ILE C N 1
ATOM 12789 C CA . ILE C 1 447 ? 68.356 58.476 57.411 1.00 24.88 471 ILE C CA 1
ATOM 12790 C C . ILE C 1 447 ? 68.640 58.313 58.874 1.00 26.18 471 ILE C C 1
ATOM 12791 O O . ILE C 1 447 ? 69.605 58.876 59.388 1.00 25.71 471 ILE C O 1
ATOM 12796 N N . ASN C 1 448 ? 67.813 57.513 59.545 1.00 27.91 472 ASN C N 1
ATOM 12797 C CA . ASN C 1 448 ? 67.995 57.277 60.992 1.00 29.85 472 ASN C CA 1
ATOM 12798 C C . ASN C 1 448 ? 69.344 56.628 61.270 1.00 30.59 472 ASN C C 1
ATOM 12799 O O . ASN C 1 448 ? 69.999 56.885 62.310 1.00 30.94 472 ASN C O 1
ATOM 12804 N N . GLU C 1 449 ? 69.749 55.792 60.328 1.00 30.90 473 GLU C N 1
ATOM 12805 C CA . GLU C 1 449 ? 70.928 54.994 60.490 1.00 31.04 473 GLU C CA 1
ATOM 12806 C C . GLU C 1 449 ? 72.144 55.947 60.453 1.00 30.44 473 GLU C C 1
ATOM 12807 O O . GLU C 1 449 ? 73.035 55.862 61.282 1.00 30.53 473 GLU C O 1
ATOM 12813 N N . TRP C 1 450 ? 72.103 56.859 59.492 1.00 28.32 474 TRP C N 1
ATOM 12814 C CA . TRP C 1 450 ? 73.104 57.869 59.256 1.00 25.92 474 TRP C CA 1
ATOM 12815 C C . TRP C 1 450 ? 73.385 58.800 60.401 1.00 25.26 474 TRP C C 1
ATOM 12816 O O . TRP C 1 450 ? 74.570 58.947 60.773 1.00 25.22 474 TRP C O 1
ATOM 12827 N N . ILE C 1 451 ? 72.306 59.342 60.997 1.00 24.57 475 ILE C N 1
ATOM 12828 C CA . ILE C 1 451 ? 72.430 60.279 62.134 1.00 24.81 475 ILE C CA 1
ATOM 12829 C C . ILE C 1 451 ? 72.447 59.822 63.589 1.00 24.17 475 ILE C C 1
ATOM 12830 O O . ILE C 1 451 ? 72.890 60.554 64.502 1.00 24.63 475 ILE C O 1
ATOM 12835 N N . PHE C 1 452 ? 71.950 58.618 63.826 1.00 22.86 476 PHE C N 1
ATOM 12836 C CA . PHE C 1 452 ? 71.828 58.078 65.194 1.00 21.47 476 PHE C CA 1
ATOM 12837 C C . PHE C 1 452 ? 72.764 56.895 65.593 1.00 22.88 476 PHE C C 1
ATOM 12838 O O . PHE C 1 452 ? 72.980 56.722 66.807 1.00 23.42 476 PHE C O 1
ATOM 12846 N N . LYS C 1 453 ? 73.281 56.110 64.614 1.00 23.84 477 LYS C N 1
ATOM 12847 C CA . LYS C 1 453 ? 74.064 54.919 64.890 1.00 23.74 477 LYS C CA 1
ATOM 12848 C C . LYS C 1 453 ? 75.563 55.205 64.856 1.00 24.42 477 LYS C C 1
ATOM 12849 O O . LYS C 1 453 ? 75.987 56.115 64.105 1.00 25.66 477 LYS C O 1
ATOM 12855 N N . ALA C 1 454 ? 76.344 54.455 65.634 1.00 24.45 478 ALA C N 1
ATOM 12856 C CA . ALA C 1 454 ? 77.777 54.615 65.657 1.00 24.66 478 ALA C CA 1
ATOM 12857 C C . ALA C 1 454 ? 78.354 54.050 64.386 1.00 25.87 478 ALA C C 1
ATOM 12858 O O . ALA C 1 454 ? 77.596 53.391 63.583 1.00 25.71 478 ALA C O 1
ATOM 12860 N N . GLY C 1 455 ? 79.671 54.250 64.197 1.00 27.18 479 GLY C N 1
ATOM 12861 C CA . GLY C 1 455 ? 80.389 53.883 62.969 1.00 29.59 479 GLY C CA 1
ATOM 12862 C C . GLY C 1 455 ? 79.708 54.296 61.647 1.00 31.65 479 GLY C C 1
ATOM 12863 O O . GLY C 1 455 ? 78.717 55.030 61.642 1.00 33.62 479 GLY C O 1
ATOM 12864 N N . LEU C 1 456 ? 80.218 53.840 60.495 1.00 31.53 480 LEU C N 1
ATOM 12865 C CA . LEU C 1 456 ? 79.674 54.226 59.200 1.00 30.43 480 LEU C CA 1
ATOM 12866 C C . LEU C 1 456 ? 78.763 53.119 58.649 1.00 31.09 480 LEU C C 1
ATOM 12867 O O . LEU C 1 456 ? 78.990 51.995 58.902 1.00 32.65 480 LEU C O 1
ATOM 12872 N N . PRO C 1 457 ? 77.739 53.461 57.843 1.00 30.93 481 PRO C N 1
ATOM 12873 C CA . PRO C 1 457 ? 76.771 52.547 57.260 1.00 30.88 481 PRO C CA 1
ATOM 12874 C C . PRO C 1 457 ? 77.266 51.548 56.224 1.00 31.36 481 PRO C C 1
ATOM 12875 O O . PRO C 1 457 ? 76.428 50.802 55.653 1.00 32.23 481 PRO C O 1
ATOM 12879 N N . SER C 1 458 ? 78.584 51.486 55.983 1.00 31.13 482 SER C N 1
ATOM 12880 C CA . SER C 1 458 ? 79.076 50.511 55.001 1.00 29.81 482 SER C CA 1
ATOM 12881 C C . SER C 1 458 ? 78.694 50.929 53.570 1.00 28.69 482 SER C C 1
ATOM 12882 O O . SER C 1 458 ? 79.525 50.806 52.644 1.00 29.38 482 SER C O 1
ATOM 12885 N N . TYR C 1 459 ? 77.446 51.393 53.380 1.00 27.05 483 TYR C N 1
ATOM 12886 C CA . TYR C 1 459 ? 77.054 51.924 52.088 1.00 26.03 483 TYR C CA 1
ATOM 12887 C C . TYR C 1 459 ? 77.394 53.394 52.055 1.00 27.47 483 TYR C C 1
ATOM 12888 O O . TYR C 1 459 ? 76.993 54.106 51.146 1.00 28.83 483 TYR C O 1
ATOM 12897 N N . ALA C 1 460 ? 78.129 53.852 53.058 1.00 28.22 484 ALA C N 1
ATOM 12898 C CA . ALA C 1 460 ? 78.599 55.222 53.171 1.00 29.22 484 ALA C CA 1
ATOM 12899 C C . ALA C 1 460 ? 79.633 55.496 52.086 1.00 30.00 484 ALA C C 1
ATOM 12900 O O . ALA C 1 460 ? 80.645 54.777 52.036 1.00 31.08 484 ALA C O 1
ATOM 12902 N N . PRO C 1 461 ? 79.448 56.566 51.261 1.00 30.15 485 PRO C N 1
ATOM 12903 C CA . PRO C 1 461 ? 80.365 56.865 50.197 1.00 29.41 485 PRO C CA 1
ATOM 12904 C C . PRO C 1 461 ? 81.788 56.723 50.676 1.00 29.80 485 PRO C C 1
ATOM 12905 O O . PRO C 1 461 ? 82.114 56.988 51.829 1.00 28.62 485 PRO C O 1
ATOM 12909 N N . GLN C 1 462 ? 82.650 56.225 49.811 1.00 31.54 486 GLN C N 1
ATOM 12910 C CA . GLN C 1 462 ? 84.043 56.066 50.242 1.00 33.01 486 GLN C CA 1
ATOM 12911 C C . GLN C 1 462 ? 84.977 56.622 49.157 1.00 33.78 486 GLN C C 1
ATOM 12912 O O . GLN C 1 462 ? 85.580 55.840 48.423 1.00 32.30 486 GLN C O 1
ATOM 12918 N N . PRO C 1 463 ? 85.074 57.978 49.064 1.00 35.18 487 PRO C N 1
ATOM 12919 C CA . PRO C 1 463 ? 85.831 58.712 48.085 1.00 36.63 487 PRO C CA 1
ATOM 12920 C C . PRO C 1 463 ? 87.242 58.106 47.967 1.00 37.80 487 PRO C C 1
ATOM 12921 O O . PRO C 1 463 ? 87.978 57.892 48.999 1.00 37.99 487 PRO C O 1
ATOM 12925 N N . THR C 1 464 ? 87.650 58.048 46.701 1.00 38.36 488 THR C N 1
ATOM 12926 C CA . THR C 1 464 ? 88.738 57.223 46.216 1.00 38.85 488 THR C CA 1
ATOM 12927 C C . THR C 1 464 ? 89.306 58.220 45.260 1.00 38.80 488 THR C C 1
ATOM 12928 O O . THR C 1 464 ? 88.544 58.864 44.551 1.00 39.07 488 THR C O 1
ATOM 12932 N N . SER C 1 465 ? 90.621 58.357 45.241 1.00 38.82 489 SER C N 1
ATOM 12933 C CA . SER C 1 465 ? 91.274 59.306 44.395 1.00 38.75 489 SER C CA 1
ATOM 12934 C C . SER C 1 465 ? 92.212 58.495 43.521 1.00 39.22 489 SER C C 1
ATOM 12935 O O . SER C 1 465 ? 93.172 57.915 44.043 1.00 38.14 489 SER C O 1
ATOM 12938 N N . ASN C 1 466 ? 92.028 58.500 42.208 1.00 40.43 490 ASN C N 1
ATOM 12939 C CA . ASN C 1 466 ? 93.090 57.880 41.427 1.00 41.82 490 ASN C CA 1
ATOM 12940 C C . ASN C 1 466 ? 94.551 58.128 41.804 1.00 42.82 490 ASN C C 1
ATOM 12941 O O . ASN C 1 466 ? 95.227 57.204 42.097 1.00 42.51 490 ASN C O 1
ATOM 12946 N N . ALA C 1 467 ? 94.999 59.379 41.812 1.00 43.90 491 ALA C N 1
ATOM 12947 C CA . ALA C 1 467 ? 96.405 59.821 42.069 1.00 44.56 491 ALA C CA 1
ATOM 12948 C C . ALA C 1 467 ? 96.946 59.245 43.311 1.00 45.60 491 ALA C C 1
ATOM 12949 O O . ALA C 1 467 ? 98.128 59.029 43.464 1.00 46.66 491 ALA C O 1
ATOM 12951 N N . PHE C 1 468 ? 96.059 59.084 44.286 1.00 46.33 492 PHE C N 1
ATOM 12952 C CA . PHE C 1 468 ? 96.477 58.615 45.592 1.00 47.00 492 PHE C CA 1
ATOM 12953 C C . PHE C 1 468 ? 96.877 57.176 45.362 1.00 46.97 492 PHE C C 1
ATOM 12954 O O . PHE C 1 468 ? 97.789 56.653 45.994 1.00 48.18 492 PHE C O 1
ATOM 12962 N N . LYS C 1 469 ? 96.186 56.544 44.422 1.00 45.05 493 LYS C N 1
ATOM 12963 C CA . LYS C 1 469 ? 96.022 55.158 44.455 1.00 41.98 493 LYS C CA 1
ATOM 12964 C C . LYS C 1 469 ? 97.033 54.595 43.521 1.00 41.27 493 LYS C C 1
ATOM 12965 O O . LYS C 1 469 ? 97.564 53.571 43.723 1.00 39.58 493 LYS C O 1
ATOM 12971 N N . VAL C 1 470 ? 97.368 55.316 42.497 1.00 42.13 494 VAL C N 1
ATOM 12972 C CA . VAL C 1 470 ? 98.670 55.090 41.910 1.00 41.82 494 VAL C CA 1
ATOM 12973 C C . VAL C 1 470 ? 99.792 55.028 42.898 1.00 42.80 494 VAL C C 1
ATOM 12974 O O . VAL C 1 470 ? 100.789 54.455 42.645 1.00 43.03 494 VAL C O 1
ATOM 12978 N N . ILE C 1 471 ? 99.625 55.684 44.016 1.00 44.60 495 ILE C N 1
ATOM 12979 C CA . ILE C 1 471 ? 100.676 55.801 44.998 1.00 45.90 495 ILE C CA 1
ATOM 12980 C C . ILE C 1 471 ? 100.710 54.601 45.875 1.00 46.71 495 ILE C C 1
ATOM 12981 O O . ILE C 1 471 ? 101.731 54.038 46.131 1.00 46.59 495 ILE C O 1
ATOM 12986 N N . ASP C 1 472 ? 99.542 54.212 46.318 1.00 48.17 496 ASP C N 1
ATOM 12987 C CA . ASP C 1 472 ? 99.320 52.957 46.958 1.00 49.39 496 ASP C CA 1
ATOM 12988 C C . ASP C 1 472 ? 100.097 51.796 46.370 1.00 50.24 496 ASP C C 1
ATOM 12989 O O . ASP C 1 472 ? 100.521 50.950 47.093 1.00 50.05 496 ASP C O 1
ATOM 12994 N N . LYS C 1 473 ? 100.245 51.799 45.056 1.00 51.87 497 LYS C N 1
ATOM 12995 C CA . LYS C 1 473 ? 100.811 50.742 44.254 1.00 54.15 497 LYS C CA 1
ATOM 12996 C C . LYS C 1 473 ? 102.313 50.894 44.283 1.00 55.87 497 LYS C C 1
ATOM 12997 O O . LYS C 1 473 ? 103.065 49.933 44.477 1.00 55.70 497 LYS C O 1
ATOM 13003 N N . GLN C 1 474 ? 102.743 52.134 44.078 1.00 58.14 498 GLN C N 1
ATOM 13004 C CA . GLN C 1 474 ? 104.074 52.578 44.427 1.00 60.95 498 GLN C CA 1
ATOM 13005 C C . GLN C 1 474 ? 104.623 52.446 45.827 1.00 62.62 498 GLN C C 1
ATOM 13006 O O . GLN C 1 474 ? 105.800 52.264 45.947 1.00 62.53 498 GLN C O 1
ATOM 13012 N N . ILE C 1 475 ? 103.842 52.640 46.887 1.00 64.87 499 ILE C N 1
ATOM 13013 C CA . ILE C 1 475 ? 104.393 52.559 48.273 1.00 67.00 499 ILE C CA 1
ATOM 13014 C C . ILE C 1 475 ? 105.012 51.141 48.398 1.00 68.75 499 ILE C C 1
ATOM 13015 O O . ILE C 1 475 ? 105.786 50.861 49.325 1.00 69.19 499 ILE C O 1
ATOM 13020 N N . ASN C 1 476 ? 104.660 50.266 47.461 1.00 70.71 500 ASN C N 1
ATOM 13021 C CA . ASN C 1 476 ? 105.164 48.898 47.461 1.00 71.93 500 ASN C CA 1
ATOM 13022 C C . ASN C 1 476 ? 106.664 48.834 47.194 1.00 72.61 500 ASN C C 1
ATOM 13023 O O . ASN C 1 476 ? 107.095 48.448 46.107 1.00 72.32 500 ASN C O 1
ATOM 13028 N N . GLN C 1 477 ? 107.179 49.374 47.699 1.00 73.09 501 GLN C N 1
ATOM 13029 C CA . GLN C 1 477 ? 108.637 49.336 47.722 1.00 74.58 501 GLN C CA 1
ATOM 13030 C C . GLN C 1 477 ? 109.142 48.127 48.502 1.00 76.19 501 GLN C C 1
ATOM 13031 O O . GLN C 1 477 ? 110.300 48.083 48.917 1.00 76.33 501 GLN C O 1
ATOM 13037 N N . LEU C 1 478 ? 108.266 47.146 48.698 1.00 76.99 502 LEU C N 1
ATOM 13038 C CA . LEU C 1 478 ? 108.621 45.936 49.429 1.00 77.13 502 LEU C CA 1
ATOM 13039 C C . LEU C 1 478 ? 109.082 46.264 50.845 1.00 77.56 502 LEU C C 1
ATOM 13040 O O . LEU C 1 478 ? 108.272 46.594 51.711 1.00 77.58 502 LEU C O 1
ATOM 13045 N N . VAL C 1 479 ? 110.389 46.170 51.074 1.00 79.28 503 VAL C N 1
ATOM 13046 C CA . VAL C 1 479 ? 110.960 46.458 52.383 1.00 80.85 503 VAL C CA 1
ATOM 13047 C C . VAL C 1 479 ? 111.816 47.719 52.344 1.00 83.01 503 VAL C C 1
ATOM 13048 O O . VAL C 1 479 ? 112.688 47.916 53.191 1.00 83.54 503 VAL C O 1
ATOM 13052 N N . THR C 1 480 ? 111.563 48.569 51.354 1.00 84.20 504 THR C N 1
ATOM 13053 C CA . THR C 1 480 ? 112.311 49.811 51.199 1.00 85.05 504 THR C CA 1
ATOM 13054 C C . THR C 1 480 ? 113.477 49.636 50.232 1.00 84.36 504 THR C C 1
ATOM 13055 O O . THR C 1 480 ? 114.577 49.256 50.632 1.00 84.78 504 THR C O 1
ATOM 13059 N N . ASP C 1 481 ? 113.228 49.916 48.957 1.00 82.90 505 ASP C N 1
ATOM 13060 C CA . ASP C 1 481 ? 114.255 49.789 47.930 1.00 80.68 505 ASP C CA 1
ATOM 13061 C C . ASP C 1 481 ? 114.410 48.340 47.481 1.00 79.64 505 ASP C C 1
ATOM 13062 O O . ASP C 1 481 ? 115.477 47.934 47.019 1.00 79.77 505 ASP C O 1
ATOM 13067 N N . GLU C 1 482 ? 113.339 47.565 47.620 1.00 77.86 506 GLU C N 1
ATOM 13068 C CA . GLU C 1 482 ? 113.355 46.160 47.229 1.00 76.16 506 GLU C CA 1
ATOM 13069 C C . GLU C 1 482 ? 113.060 45.998 45.742 1.00 74.72 506 GLU C C 1
ATOM 13070 O O . GLU C 1 482 ? 113.516 45.046 45.109 1.00 75.40 506 GLU C O 1
ATOM 13076 N N . LEU C 1 483 ? 112.294 46.934 45.190 1.00 71.20 507 LEU C N 1
ATOM 13077 C CA . LEU C 1 483 ? 111.936 46.897 43.777 1.00 68.74 507 LEU C CA 1
ATOM 13078 C C . LEU C 1 483 ? 112.404 48.158 43.058 1.00 67.80 507 LEU C C 1
ATOM 13079 O O . LEU C 1 483 ? 113.098 48.085 42.043 1.00 67.97 507 LEU C O 1
ATOM 13084 N N . THR C 1 484 ? 112.019 49.314 43.589 1.00 66.67 508 THR C N 1
ATOM 13085 C CA . THR C 1 484 ? 112.398 50.592 43.000 1.00 64.76 508 THR C CA 1
ATOM 13086 C C . THR C 1 484 ? 112.858 51.577 44.070 1.00 64.18 508 THR C C 1
ATOM 13087 O O . THR C 1 484 ? 112.097 51.928 44.972 1.00 63.05 508 THR C O 1
ATOM 13091 N N . LEU C 1 485 ? 113.935 52.044 43.843 1.00 64.15 509 LEU C N 1
ATOM 13092 C CA . LEU C 1 485 ? 114.580 52.974 44.762 1.00 65.13 509 LEU C CA 1
ATOM 13093 C C . LEU C 1 485 ? 113.615 54.069 45.206 1.00 65.38 509 LEU C C 1
ATOM 13094 O O . LEU C 1 485 ? 112.501 53.786 45.647 1.00 66.33 509 LEU C O 1
ATOM 13099 N N . GLU C 1 486 ? 114.051 55.319 45.086 1.00 64.67 510 GLU C N 1
ATOM 13100 C CA . GLU C 1 486 ? 113.228 56.458 45.474 1.00 64.50 510 GLU C CA 1
ATOM 13101 C C . GLU C 1 486 ? 112.632 57.149 44.253 1.00 63.96 510 GLU C C 1
ATOM 13102 O O . GLU C 1 486 ? 111.702 57.946 44.371 1.00 64.43 510 GLU C O 1
ATOM 13108 N N . GLN C 1 487 ? 113.176 56.840 43.080 1.00 63.59 511 GLN C N 1
ATOM 13109 C CA . GLN C 1 487 ? 112.705 57.427 41.846 1.00 61.95 511 GLN C CA 1
ATOM 13110 C C . GLN C 1 487 ? 111.239 57.131 41.584 1.00 61.75 511 GLN C C 1
ATOM 13111 O O . GLN C 1 487 ? 110.903 56.301 40.740 1.00 61.22 511 GLN C O 1
ATOM 13114 N N . LEU C 1 488 ? 110.369 57.835 42.296 1.00 60.07 512 LEU C N 1
ATOM 13115 C CA . LEU C 1 488 ? 108.997 58.003 41.876 1.00 57.76 512 LEU C CA 1
ATOM 13116 C C . LEU C 1 488 ? 108.744 59.389 41.365 1.00 57.52 512 LEU C C 1
ATOM 13117 O O . LEU C 1 488 ? 109.647 60.165 41.140 1.00 57.42 512 LEU C O 1
ATOM 13122 N N . PRO C 1 489 ? 107.474 59.683 41.182 1.00 57.55 513 PRO C N 1
ATOM 13123 C CA . PRO C 1 489 ? 107.004 61.006 40.752 1.00 55.78 513 PRO C CA 1
ATOM 13124 C C . PRO C 1 489 ? 106.988 62.112 41.852 1.00 54.62 513 PRO C C 1
ATOM 13125 O O . PRO C 1 489 ? 106.299 63.111 41.699 1.00 54.69 513 PRO C O 1
ATOM 13129 N N . THR C 1 490 ? 107.785 61.945 42.913 1.00 54.41 514 THR C N 1
ATOM 13130 C CA . THR C 1 490 ? 107.859 62.895 44.025 1.00 54.42 514 THR C CA 1
ATOM 13131 C C . THR C 1 490 ? 107.939 64.339 43.530 1.00 53.85 514 THR C C 1
ATOM 13132 O O . THR C 1 490 ? 107.194 65.214 44.000 1.00 55.03 514 THR C O 1
ATOM 13136 N N . ALA C 1 491 ? 108.822 64.605 42.573 1.00 53.12 515 ALA C N 1
ATOM 13137 C CA . ALA C 1 491 ? 108.972 65.959 42.092 1.00 52.74 515 ALA C CA 1
ATOM 13138 C C . ALA C 1 491 ? 107.652 66.432 41.522 1.00 52.26 515 ALA C C 1
ATOM 13139 O O . ALA C 1 491 ? 107.553 67.536 41.046 1.00 52.61 515 ALA C O 1
ATOM 13141 N N . GLN C 1 492 ? 106.619 65.609 41.563 1.00 52.48 516 GLN C N 1
ATOM 13142 C CA . GLN C 1 492 ? 105.316 66.047 41.071 1.00 53.09 516 GLN C CA 1
ATOM 13143 C C . GLN C 1 492 ? 104.212 65.917 42.125 1.00 51.71 516 GLN C C 1
ATOM 13144 O O . GLN C 1 492 ? 103.044 66.292 41.883 1.00 51.73 516 GLN C O 1
ATOM 13150 N N . TRP C 1 493 ? 104.597 65.399 43.297 1.00 49.91 517 TRP C N 1
ATOM 13151 C CA . TRP C 1 493 ? 103.685 65.181 44.406 1.00 47.85 517 TRP C CA 1
ATOM 13152 C C . TRP C 1 493 ? 103.242 66.456 45.092 1.00 46.51 517 TRP C C 1
ATOM 13153 O O . TRP C 1 493 ? 104.077 67.233 45.563 1.00 46.24 517 TRP C O 1
ATOM 13164 N N . THR C 1 494 ? 101.916 66.629 45.116 1.00 44.30 518 THR C N 1
ATOM 13165 C CA . THR C 1 494 ? 101.261 67.725 45.773 1.00 42.36 518 THR C CA 1
ATOM 13166 C C . THR C 1 494 ? 101.197 67.416 47.263 1.00 41.10 518 THR C C 1
ATOM 13167 O O . THR C 1 494 ? 101.348 66.293 47.657 1.00 40.38 518 THR C O 1
ATOM 13171 N N . LEU C 1 495 ? 101.013 68.440 48.088 1.00 40.47 519 LEU C N 1
ATOM 13172 C CA . LEU C 1 495 ? 100.808 68.293 49.527 1.00 40.54 519 LEU C CA 1
ATOM 13173 C C . LEU C 1 495 ? 99.826 67.190 49.779 1.00 41.29 519 LEU C C 1
ATOM 13174 O O . LEU C 1 495 ? 100.097 66.285 50.498 1.00 39.75 519 LEU C O 1
ATOM 13179 N N . HIS C 1 496 ? 98.700 67.223 49.116 1.00 43.19 520 HIS C N 1
ATOM 13180 C CA . HIS C 1 496 ? 97.859 66.067 49.169 1.00 45.71 520 HIS C CA 1
ATOM 13181 C C . HIS C 1 496 ? 98.569 64.746 48.889 1.00 46.92 520 HIS C C 1
ATOM 13182 O O . HIS C 1 496 ? 98.363 63.780 49.603 1.00 47.40 520 HIS C O 1
ATOM 13189 N N . GLU C 1 497 ? 99.451 64.697 47.900 1.00 47.67 521 GLU C N 1
ATOM 13190 C CA . GLU C 1 497 ? 99.984 63.430 47.543 1.00 47.24 521 GLU C CA 1
ATOM 13191 C C . GLU C 1 497 ? 101.036 62.917 48.380 1.00 46.65 521 GLU C C 1
ATOM 13192 O O . GLU C 1 497 ? 101.642 62.031 47.967 1.00 47.39 521 GLU C O 1
ATOM 13198 N N . TRP C 1 498 ? 101.255 63.403 49.569 1.00 46.50 522 TRP C N 1
ATOM 13199 C CA . TRP C 1 498 ? 102.583 63.344 50.114 1.00 46.39 522 TRP C CA 1
ATOM 13200 C C . TRP C 1 498 ? 102.259 63.013 51.510 1.00 45.85 522 TRP C C 1
ATOM 13201 O O . TRP C 1 498 ? 103.079 62.749 52.353 1.00 45.94 522 TRP C O 1
ATOM 13212 N N . LEU C 1 499 ? 100.982 63.074 51.746 1.00 45.17 523 LEU C N 1
ATOM 13213 C CA . LEU C 1 499 ? 100.477 62.883 53.068 1.00 43.96 523 LEU C CA 1
ATOM 13214 C C . LEU C 1 499 ? 99.854 61.524 52.940 1.00 43.65 523 LEU C C 1
ATOM 13215 O O . LEU C 1 499 ? 99.816 60.782 53.895 1.00 43.76 523 LEU C O 1
ATOM 13220 N N . HIS C 1 500 ? 99.370 61.200 51.739 1.00 43.15 524 HIS C N 1
ATOM 13221 C CA . HIS C 1 500 ? 98.864 59.883 51.434 1.00 42.10 524 HIS C CA 1
ATOM 13222 C C . HIS C 1 500 ? 100.034 58.956 51.443 1.00 42.21 524 HIS C C 1
ATOM 13223 O O . HIS C 1 500 ? 99.932 57.888 52.011 1.00 43.59 524 HIS C O 1
ATOM 13230 N N . PHE C 1 501 ? 101.131 59.313 50.807 1.00 42.12 525 PHE C N 1
ATOM 13231 C CA . PHE C 1 501 ? 102.329 58.490 50.858 1.00 42.37 525 PHE C CA 1
ATOM 13232 C C . PHE C 1 501 ? 102.863 58.300 52.275 1.00 44.04 525 PHE C C 1
ATOM 13233 O O . PHE C 1 501 ? 102.978 57.167 52.747 1.00 45.44 525 PHE C O 1
ATOM 13241 N N . ILE C 1 502 ? 103.160 59.395 52.947 1.00 44.93 526 ILE C N 1
ATOM 13242 C CA . ILE C 1 502 ? 103.739 59.327 54.265 1.00 46.22 526 ILE C CA 1
ATOM 13243 C C . ILE C 1 502 ? 102.955 58.355 55.123 1.00 48.52 526 ILE C C 1
ATOM 13244 O O . ILE C 1 502 ? 103.497 57.375 55.616 1.00 48.40 526 ILE C O 1
ATOM 13249 N N . ASN C 1 503 ? 101.680 58.609 55.345 1.00 50.90 527 ASN C N 1
ATOM 13250 C CA . ASN C 1 503 ? 100.997 57.785 56.323 1.00 53.46 527 ASN C CA 1
ATOM 13251 C C . ASN C 1 503 ? 99.872 56.859 55.871 1.00 55.08 527 ASN C C 1
ATOM 13252 O O . ASN C 1 503 ? 98.996 56.502 56.652 1.00 56.05 527 ASN C O 1
ATOM 13257 N N . ASN C 1 504 ? 99.924 56.451 54.611 1.00 56.80 528 ASN C N 1
ATOM 13258 C CA . ASN C 1 504 ? 99.581 55.098 54.215 1.00 58.44 528 ASN C CA 1
ATOM 13259 C C . ASN C 1 504 ? 100.802 54.221 54.053 1.00 59.49 528 ASN C C 1
ATOM 13260 O O . ASN C 1 504 ? 100.750 53.159 53.453 1.00 59.73 528 ASN C O 1
ATOM 13265 N N . LEU C 1 505 ? 101.905 54.686 54.602 1.00 59.23 529 LEU C N 1
ATOM 13266 C CA . LEU C 1 505 ? 103.197 54.019 54.476 1.00 60.43 529 LEU C CA 1
ATOM 13267 C C . LEU C 1 505 ? 103.289 53.020 55.640 1.00 61.30 529 LEU C C 1
ATOM 13268 O O . LEU C 1 505 ? 102.808 53.302 56.744 1.00 61.28 529 LEU C O 1
ATOM 13273 N N . PRO C 1 506 ? 103.864 51.814 55.396 1.00 62.54 530 PRO C N 1
ATOM 13274 C CA . PRO C 1 506 ? 103.985 50.818 56.472 1.00 62.90 530 PRO C CA 1
ATOM 13275 C C . PRO C 1 506 ? 104.714 51.354 57.678 1.00 63.02 530 PRO C C 1
ATOM 13276 O O . PRO C 1 506 ? 105.770 51.963 57.549 1.00 62.83 530 PRO C O 1
ATOM 13280 N N . VAL C 1 507 ? 104.107 51.143 58.844 1.00 63.62 531 VAL C N 1
ATOM 13281 C CA . VAL C 1 507 ? 104.728 51.515 60.106 1.00 65.13 531 VAL C CA 1
ATOM 13282 C C . VAL C 1 507 ? 105.966 50.625 60.442 1.00 66.60 531 VAL C C 1
ATOM 13283 O O . VAL C 1 507 ? 106.524 50.673 61.560 1.00 66.47 531 VAL C O 1
ATOM 13287 N N . ASP C 1 508 ? 106.473 49.944 59.412 1.00 68.21 532 ASP C N 1
ATOM 13288 C CA . ASP C 1 508 ? 107.482 48.885 59.564 1.00 69.46 532 ASP C CA 1
ATOM 13289 C C . ASP C 1 508 ? 108.724 48.957 58.646 1.00 69.72 532 ASP C C 1
ATOM 13290 O O . ASP C 1 508 ? 109.309 47.933 58.240 1.00 70.07 532 ASP C O 1
ATOM 13295 N N . VAL C 1 515 ? 115.617 57.004 56.092 1.00 74.27 539 VAL C N 1
ATOM 13296 C CA . VAL C 1 515 ? 116.687 57.953 56.231 1.00 74.17 539 VAL C CA 1
ATOM 13297 C C . VAL C 1 515 ? 116.750 58.193 54.772 1.00 74.18 539 VAL C C 1
ATOM 13298 O O . VAL C 1 515 ? 116.965 59.273 54.325 1.00 73.64 539 VAL C O 1
ATOM 13302 N N . ASN C 1 516 ? 116.502 57.148 54.024 1.00 75.19 540 ASN C N 1
ATOM 13303 C CA . ASN C 1 516 ? 116.326 57.222 52.584 1.00 76.07 540 ASN C CA 1
ATOM 13304 C C . ASN C 1 516 ? 115.322 58.289 52.314 1.00 76.23 540 ASN C C 1
ATOM 13305 O O . ASN C 1 516 ? 115.578 59.239 51.583 1.00 76.41 540 ASN C O 1
ATOM 13310 N N . LEU C 1 517 ? 114.165 58.103 52.924 1.00 76.32 541 LEU C N 1
ATOM 13311 C CA . LEU C 1 517 ? 113.115 59.065 52.915 1.00 75.90 541 LEU C CA 1
ATOM 13312 C C . LEU C 1 517 ? 113.550 60.410 53.442 1.00 75.82 541 LEU C C 1
ATOM 13313 O O . LEU C 1 517 ? 113.709 61.336 52.679 1.00 76.13 541 LEU C O 1
ATOM 13318 N N . ASP C 1 518 ? 113.771 60.526 54.738 1.00 75.61 542 ASP C N 1
ATOM 13319 C CA . ASP C 1 518 ? 114.222 61.790 55.327 1.00 75.89 542 ASP C CA 1
ATOM 13320 C C . ASP C 1 518 ? 115.448 62.418 54.624 1.00 75.80 542 ASP C C 1
ATOM 13321 O O . ASP C 1 518 ? 115.447 63.603 54.303 1.00 75.70 542 ASP C O 1
ATOM 13326 N N . LYS C 1 519 ? 116.512 61.688 54.395 1.00 75.80 543 LYS C N 1
ATOM 13327 C CA . LYS C 1 519 ? 117.612 62.379 53.763 1.00 75.43 543 LYS C CA 1
ATOM 13328 C C . LYS C 1 519 ? 117.382 62.794 52.288 1.00 74.93 543 LYS C C 1
ATOM 13329 O O . LYS C 1 519 ? 117.885 63.809 51.804 1.00 74.73 543 LYS C O 1
ATOM 13335 N N . ALA C 1 520 ? 116.617 62.033 51.556 1.00 74.33 544 ALA C N 1
ATOM 13336 C CA . ALA C 1 520 ? 116.281 62.475 50.204 1.00 73.99 544 ALA C CA 1
ATOM 13337 C C . ALA C 1 520 ? 115.355 63.697 50.126 1.00 73.94 544 ALA C C 1
ATOM 13338 O O . ALA C 1 520 ? 115.736 64.746 49.580 1.00 74.18 544 ALA C O 1
ATOM 13340 N N . PHE C 1 521 ? 114.150 63.545 50.691 1.00 73.48 545 PHE C N 1
ATOM 13341 C CA . PHE C 1 521 ? 113.125 64.599 50.747 1.00 72.91 545 PHE C CA 1
ATOM 13342 C C . PHE C 1 521 ? 113.164 65.524 51.978 1.00 72.28 545 PHE C C 1
ATOM 13343 O O . PHE C 1 521 ? 112.561 66.597 51.963 1.00 71.94 545 PHE C O 1
ATOM 13351 N N . ASP C 1 522 ? 113.885 65.102 53.021 1.00 71.83 546 ASP C N 1
ATOM 13352 C CA . ASP C 1 522 ? 113.958 65.818 54.288 1.00 71.86 546 ASP C CA 1
ATOM 13353 C C . ASP C 1 522 ? 112.542 66.211 54.770 1.00 71.92 546 ASP C C 1
ATOM 13354 O O . ASP C 1 522 ? 112.140 67.389 54.708 1.00 72.41 546 ASP C O 1
ATOM 13359 N N . LEU C 1 523 ? 111.780 65.213 55.231 1.00 70.88 547 LEU C N 1
ATOM 13360 C CA . LEU C 1 523 ? 110.440 65.448 55.740 1.00 69.44 547 LEU C CA 1
ATOM 13361 C C . LEU C 1 523 ? 110.564 65.968 57.185 1.00 68.99 547 LEU C C 1
ATOM 13362 O O . LEU C 1 523 ? 109.600 66.503 57.751 1.00 69.84 547 LEU C O 1
ATOM 13367 N N . THR C 1 524 ? 111.754 65.856 57.780 1.00 67.60 548 THR C N 1
ATOM 13368 C CA . THR C 1 524 ? 111.961 66.346 59.157 1.00 65.94 548 THR C CA 1
ATOM 13369 C C . THR C 1 524 ? 111.848 67.866 59.264 1.00 65.25 548 THR C C 1
ATOM 13370 O O . THR C 1 524 ? 111.082 68.379 60.060 1.00 65.29 548 THR C O 1
ATOM 13374 N N . ASN C 1 525 ? 112.626 68.573 58.454 1.00 64.46 549 ASN C N 1
ATOM 13375 C CA . ASN C 1 525 ? 112.609 70.029 58.428 1.00 63.39 549 ASN C CA 1
ATOM 13376 C C . ASN C 1 525 ? 111.618 70.537 57.400 1.00 62.26 549 ASN C C 1
ATOM 13377 O O . ASN C 1 525 ? 111.707 71.670 56.966 1.00 62.11 549 ASN C O 1
ATOM 13382 N N . SER C 1 526 ? 110.673 69.684 57.022 1.00 61.21 550 SER C N 1
ATOM 13383 C CA . SER C 1 526 ? 109.640 70.022 56.037 1.00 59.82 550 SER C CA 1
ATOM 13384 C C . SER C 1 526 ? 108.933 71.320 56.383 1.00 58.14 550 SER C C 1
ATOM 13385 O O . SER C 1 526 ? 108.552 71.567 57.545 1.00 57.92 550 SER C O 1
ATOM 13388 N N . SER C 1 527 ? 108.760 72.142 55.358 1.00 56.36 551 SER C N 1
ATOM 13389 C CA . SER C 1 527 ? 108.186 73.444 55.522 1.00 54.78 551 SER C CA 1
ATOM 13390 C C . SER C 1 527 ? 106.721 73.290 55.946 1.00 53.70 551 SER C C 1
ATOM 13391 O O . SER C 1 527 ? 106.385 73.547 57.104 1.00 54.05 551 SER C O 1
ATOM 13394 N N . ASN C 1 528 ? 105.860 72.851 55.016 1.00 51.83 552 ASN C N 1
ATOM 13395 C CA . ASN C 1 528 ? 104.450 72.695 55.283 1.00 50.08 552 ASN C CA 1
ATOM 13396 C C . ASN C 1 528 ? 104.289 71.951 56.603 1.00 50.27 552 ASN C C 1
ATOM 13397 O O . ASN C 1 528 ? 104.899 70.925 56.819 1.00 50.75 552 ASN C O 1
ATOM 13402 N N . ALA C 1 529 ? 103.487 72.486 57.510 1.00 50.93 553 ALA C N 1
ATOM 13403 C CA . ALA C 1 529 ? 103.301 71.918 58.846 1.00 50.83 553 ALA C CA 1
ATOM 13404 C C . ALA C 1 529 ? 102.585 70.591 58.802 1.00 50.83 553 ALA C C 1
ATOM 13405 O O . ALA C 1 529 ? 102.916 69.707 59.573 1.00 51.38 553 ALA C O 1
ATOM 13407 N N . GLU C 1 530 ? 101.595 70.455 57.924 1.00 50.31 554 GLU C N 1
ATOM 13408 C CA . GLU C 1 530 ? 100.891 69.190 57.798 1.00 51.04 554 GLU C CA 1
ATOM 13409 C C . GLU C 1 530 ? 101.903 68.049 57.560 1.00 51.64 554 GLU C C 1
ATOM 13410 O O . GLU C 1 530 ? 101.823 66.963 58.147 1.00 51.63 554 GLU C O 1
ATOM 13416 N N . ILE C 1 531 ? 102.848 68.311 56.667 1.00 52.33 555 ILE C N 1
ATOM 13417 C CA . ILE C 1 531 ? 103.876 67.343 56.293 1.00 52.66 555 ILE C CA 1
ATOM 13418 C C . ILE C 1 531 ? 104.635 67.008 57.556 1.00 53.71 555 ILE C C 1
ATOM 13419 O O . ILE C 1 531 ? 104.636 65.851 57.976 1.00 54.54 555 ILE C O 1
ATOM 13424 N N . ALA C 1 532 ? 105.272 68.008 58.171 1.00 53.86 556 ALA C N 1
ATOM 13425 C CA . ALA C 1 532 ? 106.018 67.779 59.404 1.00 54.39 556 ALA C CA 1
ATOM 13426 C C . ALA C 1 532 ? 105.209 66.925 60.372 1.00 55.22 556 ALA C C 1
ATOM 13427 O O . ALA C 1 532 ? 105.761 66.034 60.975 1.00 55.88 556 ALA C O 1
ATOM 13429 N N . HIS C 1 533 ? 103.896 67.164 60.480 1.00 56.44 557 HIS C N 1
ATOM 13430 C CA . HIS C 1 533 ? 103.030 66.411 61.402 1.00 57.13 557 HIS C CA 1
ATOM 13431 C C . HIS C 1 533 ? 102.961 64.914 61.056 1.00 57.34 557 HIS C C 1
ATOM 13432 O O . HIS C 1 533 ? 103.398 64.060 61.863 1.00 57.45 557 HIS C O 1
ATOM 13439 N N . ALA C 1 534 ? 102.407 64.604 59.876 1.00 57.84 558 ALA C N 1
ATOM 13440 C CA . ALA C 1 534 ? 102.307 63.226 59.386 1.00 58.71 558 ALA C CA 1
ATOM 13441 C C . ALA C 1 534 ? 103.649 62.471 59.474 1.00 58.98 558 ALA C C 1
ATOM 13442 O O . ALA C 1 534 ? 103.657 61.267 59.682 1.00 59.17 558 ALA C O 1
ATOM 13444 N N . TRP C 1 535 ? 104.756 63.189 59.289 1.00 58.96 559 TRP C N 1
ATOM 13445 C CA . TRP C 1 535 ? 106.103 62.651 59.381 1.00 58.86 559 TRP C CA 1
ATOM 13446 C C . TRP C 1 535 ? 106.472 62.232 60.794 1.00 59.22 559 TRP C C 1
ATOM 13447 O O . TRP C 1 535 ? 106.764 61.085 60.993 1.00 59.67 559 TRP C O 1
ATOM 13458 N N . TYR C 1 536 ? 106.470 63.135 61.773 1.00 59.45 560 TYR C N 1
ATOM 13459 C CA . TYR C 1 536 ? 106.720 62.755 63.169 1.00 59.93 560 TYR C CA 1
ATOM 13460 C C . TYR C 1 536 ? 105.801 61.665 63.683 1.00 60.87 560 TYR C C 1
ATOM 13461 O O . TYR C 1 536 ? 106.232 60.780 64.425 1.00 60.64 560 TYR C O 1
ATOM 13470 N N . LEU C 1 537 ? 104.515 61.762 63.313 1.00 62.27 561 LEU C N 1
ATOM 13471 C CA . LEU C 1 537 ? 103.480 60.743 63.644 1.00 62.99 561 LEU C CA 1
ATOM 13472 C C . LEU C 1 537 ? 103.918 59.341 63.188 1.00 63.83 561 LEU C C 1
ATOM 13473 O O . LEU C 1 537 ? 103.879 58.384 63.970 1.00 63.63 561 LEU C O 1
ATOM 13478 N N . LEU C 1 538 ? 104.335 59.237 61.924 1.00 64.56 562 LEU C N 1
ATOM 13479 C CA . LEU C 1 538 ? 104.850 57.982 61.358 1.00 65.58 562 LEU C CA 1
ATOM 13480 C C . LEU C 1 538 ? 106.152 57.626 62.027 1.00 66.17 562 LEU C C 1
ATOM 13481 O O . LEU C 1 538 ? 106.347 56.494 62.418 1.00 66.29 562 LEU C O 1
ATOM 13486 N N . SER C 1 539 ? 107.043 58.602 62.145 1.00 67.35 563 SER C N 1
ATOM 13487 C CA . SER C 1 539 ? 108.355 58.406 62.767 1.00 68.24 563 SER C CA 1
ATOM 13488 C C . SER C 1 539 ? 108.228 57.738 64.113 1.00 69.54 563 SER C C 1
ATOM 13489 O O . SER C 1 539 ? 108.514 56.547 64.227 1.00 70.20 563 SER C O 1
ATOM 13492 N N . VAL C 1 540 ? 107.787 58.489 65.123 1.00 70.75 564 VAL C N 1
ATOM 13493 C CA . VAL C 1 540 ? 107.558 57.923 66.469 1.00 71.77 564 VAL C CA 1
ATOM 13494 C C . VAL C 1 540 ? 106.860 56.514 66.444 1.00 72.62 564 VAL C C 1
ATOM 13495 O O . VAL C 1 540 ? 107.211 55.640 67.245 1.00 73.03 564 VAL C O 1
ATOM 13499 N N . ARG C 1 541 ? 105.905 56.290 65.536 1.00 73.26 565 ARG C N 1
ATOM 13500 C CA . ARG C 1 541 ? 105.215 55.002 65.429 1.00 73.87 565 ARG C CA 1
ATOM 13501 C C . ARG C 1 541 ? 106.184 53.876 65.092 1.00 74.73 565 ARG C C 1
ATOM 13502 O O . ARG C 1 541 ? 106.359 52.950 65.878 1.00 74.82 565 ARG C O 1
ATOM 13510 N N . ALA C 1 542 ? 106.797 53.969 63.912 1.00 76.07 566 ALA C N 1
ATOM 13511 C CA . ALA C 1 542 ? 107.833 53.039 63.445 1.00 77.56 566 ALA C CA 1
ATOM 13512 C C . ALA C 1 542 ? 109.165 53.292 64.200 1.00 78.64 566 ALA C C 1
ATOM 13513 O O . ALA C 1 542 ? 110.204 52.687 63.901 1.00 78.53 566 ALA C O 1
ATOM 13515 N N . ASP C 1 543 ? 109.102 54.173 65.202 1.00 79.84 567 ASP C N 1
ATOM 13516 C CA . ASP C 1 543 ? 110.247 54.524 66.069 1.00 81.04 567 ASP C CA 1
ATOM 13517 C C . ASP C 1 543 ? 111.460 55.027 65.293 1.00 81.71 567 ASP C C 1
ATOM 13518 O O . ASP C 1 543 ? 112.547 54.437 65.354 1.00 82.00 567 ASP C O 1
ATOM 13523 N N . TYR C 1 544 ? 111.264 56.112 64.550 1.00 82.64 568 TYR C N 1
ATOM 13524 C CA . TYR C 1 544 ? 112.362 56.712 63.826 1.00 83.64 568 TYR C CA 1
ATOM 13525 C C . TYR C 1 544 ? 112.802 57.826 64.736 1.00 83.79 568 TYR C C 1
ATOM 13526 O O . TYR C 1 544 ? 112.595 58.994 64.441 1.00 83.84 568 TYR C O 1
ATOM 13535 N N . LYS C 1 545 ? 113.380 57.428 65.867 1.00 84.09 569 LYS C N 1
ATOM 13536 C CA . LYS C 1 545 ? 113.852 58.333 66.907 1.00 84.56 569 LYS C CA 1
ATOM 13537 C C . LYS C 1 545 ? 114.590 59.595 66.436 1.00 84.58 569 LYS C C 1
ATOM 13538 O O . LYS C 1 545 ? 114.607 60.610 67.154 1.00 84.74 569 LYS C O 1
ATOM 13544 N N . GLU C 1 546 ? 115.201 59.525 65.248 1.00 84.50 570 GLU C N 1
ATOM 13545 C CA . GLU C 1 546 ? 115.970 60.657 64.659 1.00 84.08 570 GLU C CA 1
ATOM 13546 C C . GLU C 1 546 ? 115.256 62.034 64.495 1.00 83.12 570 GLU C C 1
ATOM 13547 O O . GLU C 1 546 ? 115.902 63.100 64.517 1.00 82.58 570 GLU C O 1
ATOM 13553 N N . VAL C 1 547 ? 113.933 61.999 64.325 1.00 82.24 571 VAL C N 1
ATOM 13554 C CA . VAL C 1 547 ? 113.119 63.209 64.190 1.00 80.86 571 VAL C CA 1
ATOM 13555 C C . VAL C 1 547 ? 112.609 63.753 65.536 1.00 80.31 571 VAL C C 1
ATOM 13556 O O . VAL C 1 547 ? 111.720 64.612 65.532 1.00 81.13 571 VAL C O 1
ATOM 13560 N N . TYR C 1 548 ? 113.156 63.281 66.666 1.00 78.46 572 TYR C N 1
ATOM 13561 C CA . TYR C 1 548 ? 112.733 63.776 67.984 1.00 76.71 572 TYR C CA 1
ATOM 13562 C C . TYR C 1 548 ? 113.077 65.264 68.277 1.00 75.43 572 TYR C C 1
ATOM 13563 O O . TYR C 1 548 ? 112.232 66.035 68.790 1.00 75.46 572 TYR C O 1
ATOM 13572 N N . PRO C 1 549 ? 114.302 65.699 67.939 1.00 73.79 573 PRO C N 1
ATOM 13573 C CA . PRO C 1 549 ? 114.631 67.110 68.186 1.00 72.68 573 PRO C CA 1
ATOM 13574 C C . PRO C 1 549 ? 113.743 68.079 67.372 1.00 71.44 573 PRO C C 1
ATOM 13575 O O . PRO C 1 549 ? 113.190 69.035 67.925 1.00 71.65 573 PRO C O 1
ATOM 13579 N N . ALA C 1 550 ? 113.617 67.835 66.067 1.00 69.65 574 ALA C N 1
ATOM 13580 C CA . ALA C 1 550 ? 112.882 68.722 65.186 1.00 67.56 574 ALA C CA 1
ATOM 13581 C C . ALA C 1 550 ? 111.444 68.785 65.662 1.00 66.15 574 ALA C C 1
ATOM 13582 O O . ALA C 1 550 ? 110.806 69.835 65.568 1.00 65.53 574 ALA C O 1
ATOM 13584 N N . MET C 1 551 ? 110.961 67.646 66.176 1.00 64.85 575 MET C N 1
ATOM 13585 C CA . MET C 1 551 ? 109.578 67.461 66.654 1.00 63.43 575 MET C CA 1
ATOM 13586 C C . MET C 1 551 ? 109.422 68.254 67.939 1.00 63.49 575 MET C C 1
ATOM 13587 O O . MET C 1 551 ? 108.356 68.775 68.256 1.00 63.30 575 MET C O 1
ATOM 13592 N N . ALA C 1 552 ? 110.519 68.343 68.682 1.00 63.42 576 ALA C N 1
ATOM 13593 C CA . ALA C 1 552 ? 110.526 69.088 69.942 1.00 62.90 576 ALA C CA 1
ATOM 13594 C C . ALA C 1 552 ? 110.215 70.553 69.720 1.00 62.07 576 ALA C C 1
ATOM 13595 O O . ALA C 1 552 ? 109.264 71.073 70.275 1.00 61.72 576 ALA C O 1
ATOM 13597 N N . LYS C 1 553 ? 111.043 71.211 68.917 1.00 61.39 577 LYS C N 1
ATOM 13598 C CA . LYS C 1 553 ? 110.795 72.597 68.561 1.00 60.77 577 LYS C CA 1
ATOM 13599 C C . LYS C 1 553 ? 109.396 72.758 67.944 1.00 60.19 577 LYS C C 1
ATOM 13600 O O . LYS C 1 553 ? 108.707 73.735 68.199 1.00 60.04 577 LYS C O 1
ATOM 13606 N N . TYR C 1 554 ? 108.989 71.785 67.148 1.00 59.39 578 TYR C N 1
ATOM 13607 C CA . TYR C 1 554 ? 107.683 71.814 66.502 1.00 58.52 578 TYR C CA 1
ATOM 13608 C C . TYR C 1 554 ? 106.581 71.820 67.558 1.00 58.52 578 TYR C C 1
ATOM 13609 O O . TYR C 1 554 ? 105.620 72.618 67.504 1.00 59.06 578 TYR C O 1
ATOM 13618 N N . LEU C 1 555 ? 106.735 70.934 68.538 1.00 58.11 579 LEU C N 1
ATOM 13619 C CA . LEU C 1 555 ? 105.763 70.823 69.629 1.00 57.46 579 LEU C CA 1
ATOM 13620 C C . LEU C 1 555 ? 105.771 72.067 70.519 1.00 57.22 579 LEU C C 1
ATOM 13621 O O . LEU C 1 555 ? 104.719 72.517 70.976 1.00 57.38 579 LEU C O 1
ATOM 13626 N N . LYS C 1 556 ? 106.964 72.623 70.759 1.00 57.18 580 LYS C N 1
ATOM 13627 C CA . LYS C 1 556 ? 107.126 73.824 71.585 1.00 56.89 580 LYS C CA 1
ATOM 13628 C C . LYS C 1 556 ? 106.622 75.103 70.880 1.00 56.88 580 LYS C C 1
ATOM 13629 O O . LYS C 1 556 ? 106.025 75.991 71.522 1.00 57.20 580 LYS C O 1
ATOM 13635 N N . SER C 1 557 ? 106.855 75.171 69.562 1.00 56.27 581 SER C N 1
ATOM 13636 C CA . SER C 1 557 ? 106.488 76.308 68.719 1.00 55.63 581 SER C CA 1
ATOM 13637 C C . SER C 1 557 ? 105.002 76.463 68.515 1.00 55.01 581 SER C C 1
ATOM 13638 O O . SER C 1 557 ? 104.398 77.408 69.063 1.00 55.46 581 SER C O 1
ATOM 13641 N N . ILE C 1 558 ? 104.404 75.539 67.752 1.00 53.84 582 ILE C N 1
ATOM 13642 C CA . ILE C 1 558 ? 102.952 75.584 67.495 1.00 51.78 582 ILE C CA 1
ATOM 13643 C C . ILE C 1 558 ? 102.053 74.964 68.580 1.00 50.50 582 ILE C C 1
ATOM 13644 O O . ILE C 1 558 ? 102.410 73.984 69.226 1.00 50.21 582 ILE C O 1
ATOM 13649 N N . GLY C 1 559 ? 100.876 75.555 68.772 1.00 48.96 583 GLY C N 1
ATOM 13650 C CA . GLY C 1 559 ? 99.918 75.100 69.766 1.00 46.97 583 GLY C CA 1
ATOM 13651 C C . GLY C 1 559 ? 98.563 74.804 69.145 1.00 45.55 583 GLY C C 1
ATOM 13652 O O . GLY C 1 559 ? 97.559 74.717 69.844 1.00 45.11 583 GLY C O 1
ATOM 13653 N N . ARG C 1 560 ? 98.537 74.660 67.827 1.00 44.48 584 ARG C N 1
ATOM 13654 C CA . ARG C 1 560 ? 97.317 74.243 67.127 1.00 44.15 584 ARG C CA 1
ATOM 13655 C C . ARG C 1 560 ? 97.167 72.817 67.696 1.00 45.30 584 ARG C C 1
ATOM 13656 O O . ARG C 1 560 ? 98.137 72.066 67.749 1.00 46.66 584 ARG C O 1
ATOM 13664 N N . ARG C 1 561 ? 95.965 72.447 68.154 1.00 45.77 585 ARG C N 1
ATOM 13665 C CA . ARG C 1 561 ? 95.709 71.116 68.757 1.00 45.69 585 ARG C CA 1
ATOM 13666 C C . ARG C 1 561 ? 95.846 70.046 67.668 1.00 44.90 585 ARG C C 1
ATOM 13667 O O . ARG C 1 561 ? 96.728 69.181 67.723 1.00 44.38 585 ARG C O 1
ATOM 13675 N N . LYS C 1 562 ? 94.980 70.097 66.682 1.00 43.64 586 LYS C N 1
ATOM 13676 C CA . LYS C 1 562 ? 95.084 69.218 65.554 1.00 43.13 586 LYS C CA 1
ATOM 13677 C C . LYS C 1 562 ? 96.348 69.377 64.754 1.00 42.63 586 LYS C C 1
ATOM 13678 O O . LYS C 1 562 ? 96.293 69.534 63.535 1.00 43.62 586 LYS C O 1
ATOM 13684 N N . LEU C 1 563 ? 97.466 69.375 65.464 1.00 40.93 587 LEU C N 1
ATOM 13685 C CA . LEU C 1 563 ? 98.816 69.208 64.944 1.00 39.88 587 LEU C CA 1
ATOM 13686 C C . LEU C 1 563 ? 99.889 68.906 66.004 1.00 40.62 587 LEU C C 1
ATOM 13687 O O . LEU C 1 563 ? 101.053 68.734 65.711 1.00 39.63 587 LEU C O 1
ATOM 13692 N N . ILE C 1 564 ? 99.459 68.830 67.248 1.00 42.07 588 ILE C N 1
ATOM 13693 C CA . ILE C 1 564 ? 100.312 68.459 68.353 1.00 43.68 588 ILE C CA 1
ATOM 13694 C C . ILE C 1 564 ? 99.566 67.434 69.222 1.00 45.50 588 ILE C C 1
ATOM 13695 O O . ILE C 1 564 ? 100.182 66.555 69.809 1.00 45.98 588 ILE C O 1
ATOM 13700 N N . VAL C 1 565 ? 98.248 67.554 69.321 1.00 47.63 589 VAL C N 1
ATOM 13701 C CA . VAL C 1 565 ? 97.450 66.669 70.179 1.00 49.14 589 VAL C CA 1
ATOM 13702 C C . VAL C 1 565 ? 97.740 65.226 69.763 1.00 50.17 589 VAL C C 1
ATOM 13703 O O . VAL C 1 565 ? 98.255 64.479 70.597 1.00 50.43 589 VAL C O 1
ATOM 13707 N N . PRO C 1 566 ? 97.412 64.811 68.484 1.00 51.03 590 PRO C N 1
ATOM 13708 C CA . PRO C 1 566 ? 97.655 63.400 68.104 1.00 51.06 590 PRO C CA 1
ATOM 13709 C C . PRO C 1 566 ? 99.109 63.002 68.260 1.00 50.76 590 PRO C C 1
ATOM 13710 O O . PRO C 1 566 ? 99.408 61.850 68.448 1.00 51.04 590 PRO C O 1
ATOM 13714 N N . LEU C 1 567 ? 100.005 63.965 68.211 1.00 51.21 591 LEU C N 1
ATOM 13715 C CA . LEU C 1 567 ? 101.424 63.679 68.375 1.00 52.28 591 LEU C CA 1
ATOM 13716 C C . LEU C 1 567 ? 101.719 63.332 69.839 1.00 53.47 591 LEU C C 1
ATOM 13717 O O . LEU C 1 567 ? 102.389 62.333 70.118 1.00 54.03 591 LEU C O 1
ATOM 13722 N N . TYR C 1 568 ? 101.236 64.154 70.777 1.00 54.23 592 TYR C N 1
ATOM 13723 C CA . TYR C 1 568 ? 101.344 63.847 72.213 1.00 55.57 592 TYR C CA 1
ATOM 13724 C C . TYR C 1 568 ? 100.701 62.526 72.627 1.00 57.03 592 TYR C C 1
ATOM 13725 O O . TYR C 1 568 ? 101.152 61.927 73.588 1.00 57.61 592 TYR C O 1
ATOM 13734 N N . LYS C 1 569 ? 99.656 62.093 71.908 1.00 58.25 593 LYS C N 1
ATOM 13735 C CA . LYS C 1 569 ? 98.975 60.828 72.124 1.00 58.98 593 LYS C CA 1
ATOM 13736 C C . LYS C 1 569 ? 99.876 59.670 71.795 1.00 60.59 593 LYS C C 1
ATOM 13737 O O . LYS C 1 569 ? 100.249 58.912 72.697 1.00 60.83 593 LYS C O 1
ATOM 13743 N N . GLU C 1 570 ? 100.227 59.510 70.518 1.00 62.61 594 GLU C N 1
ATOM 13744 C CA . GLU C 1 570 ? 101.124 58.411 70.134 1.00 64.85 594 GLU C CA 1
ATOM 13745 C C . GLU C 1 570 ? 102.404 58.418 70.979 1.00 65.87 594 GLU C C 1
ATOM 13746 O O . GLU C 1 570 ? 102.946 57.369 71.318 1.00 66.10 594 GLU C O 1
ATOM 13752 N N . LEU C 1 571 ? 102.873 59.614 71.315 1.00 67.21 595 LEU C N 1
ATOM 13753 C CA . LEU C 1 571 ? 104.082 59.809 72.108 1.00 68.50 595 LEU C CA 1
ATOM 13754 C C . LEU C 1 571 ? 103.892 59.267 73.532 1.00 69.76 595 LEU C C 1
ATOM 13755 O O . LEU C 1 571 ? 104.744 58.573 74.074 1.00 69.84 595 LEU C O 1
ATOM 13760 N N . ALA C 1 572 ? 102.765 59.613 74.139 1.00 71.51 596 ALA C N 1
ATOM 13761 C CA . ALA C 1 572 ? 102.458 59.200 75.490 1.00 73.35 596 ALA C CA 1
ATOM 13762 C C . ALA C 1 572 ? 101.712 57.874 75.443 1.00 74.92 596 ALA C C 1
ATOM 13763 O O . ALA C 1 572 ? 100.512 57.802 75.797 1.00 75.44 596 ALA C O 1
ATOM 13765 N N . LYS C 1 573 ? 102.406 56.829 74.987 1.00 76.32 597 LYS C N 1
ATOM 13766 C CA . LYS C 1 573 ? 101.813 55.485 74.868 1.00 78.11 597 LYS C CA 1
ATOM 13767 C C . LYS C 1 573 ? 102.903 54.421 74.938 1.00 79.31 597 LYS C C 1
ATOM 13768 O O . LYS C 1 573 ? 102.687 53.249 74.562 1.00 79.22 597 LYS C O 1
ATOM 13774 N N . ASN C 1 574 ? 104.075 54.838 75.411 1.00 80.59 598 ASN C N 1
ATOM 13775 C CA . ASN C 1 574 ? 105.224 53.953 75.530 1.00 81.60 598 ASN C CA 1
ATOM 13776 C C . ASN C 1 574 ? 105.756 54.757 76.680 1.00 81.89 598 ASN C C 1
ATOM 13777 O O . ASN C 1 574 ? 106.284 55.831 76.475 1.00 82.39 598 ASN C O 1
ATOM 13782 N N . ALA C 1 575 ? 105.555 54.266 77.895 1.00 82.07 599 ALA C N 1
ATOM 13783 C CA . ALA C 1 575 ? 106.036 54.946 79.096 1.00 82.45 599 ALA C CA 1
ATOM 13784 C C . ALA C 1 575 ? 107.388 55.712 79.024 1.00 82.67 599 ALA C C 1
ATOM 13785 O O . ALA C 1 575 ? 107.560 56.758 79.663 1.00 82.64 599 ALA C O 1
ATOM 13787 N N . GLU C 1 576 ? 108.338 55.172 78.257 1.00 82.98 600 GLU C N 1
ATOM 13788 C CA . GLU C 1 576 ? 109.669 55.755 78.111 1.00 83.60 600 GLU C CA 1
ATOM 13789 C C . GLU C 1 576 ? 109.540 56.957 77.210 1.00 83.76 600 GLU C C 1
ATOM 13790 O O . GLU C 1 576 ? 110.170 57.993 77.445 1.00 83.70 600 GLU C O 1
ATOM 13796 N N . SER C 1 577 ? 108.719 56.789 76.169 1.00 83.69 601 SER C N 1
ATOM 13797 C CA . SER C 1 577 ? 108.386 57.846 75.203 1.00 82.70 601 SER C CA 1
ATOM 13798 C C . SER C 1 577 ? 107.414 58.878 75.795 1.00 82.14 601 SER C C 1
ATOM 13799 O O . SER C 1 577 ? 107.654 60.065 75.664 1.00 81.82 601 SER C O 1
ATOM 13802 N N . LYS C 1 578 ? 106.336 58.417 76.443 1.00 81.58 602 LYS C N 1
ATOM 13803 C CA . LYS C 1 578 ? 105.370 59.270 77.185 1.00 80.85 602 LYS C CA 1
ATOM 13804 C C . LYS C 1 578 ? 106.042 60.174 78.240 1.00 80.32 602 LYS C C 1
ATOM 13805 O O . LYS C 1 578 ? 105.430 61.127 78.736 1.00 80.06 602 LYS C O 1
ATOM 13811 N N . ALA C 1 579 ? 107.289 59.858 78.594 1.00 79.65 603 ALA C N 1
ATOM 13812 C CA . ALA C 1 579 ? 108.073 60.675 79.532 1.00 78.86 603 ALA C CA 1
ATOM 13813 C C . ALA C 1 579 ? 108.753 61.801 78.766 1.00 78.25 603 ALA C C 1
ATOM 13814 O O . ALA C 1 579 ? 108.811 62.930 79.251 1.00 78.16 603 ALA C O 1
ATOM 13816 N N . TRP C 1 580 ? 109.263 61.500 77.574 1.00 77.62 604 TRP C N 1
ATOM 13817 C CA . TRP C 1 580 ? 109.830 62.537 76.721 1.00 77.47 604 TRP C CA 1
ATOM 13818 C C . TRP C 1 580 ? 108.838 63.683 76.489 1.00 77.17 604 TRP C C 1
ATOM 13819 O O . TRP C 1 580 ? 109.253 64.851 76.413 1.00 76.68 604 TRP C O 1
ATOM 13830 N N . ALA C 1 581 ? 107.545 63.327 76.350 1.00 76.87 605 ALA C N 1
ATOM 13831 C CA . ALA C 1 581 ? 106.434 64.286 76.225 1.00 75.99 605 ALA C CA 1
ATOM 13832 C C . ALA C 1 581 ? 106.373 65.255 77.425 1.00 75.45 605 ALA C C 1
ATOM 13833 O O . ALA C 1 581 ? 106.618 66.454 77.263 1.00 74.76 605 ALA C O 1
ATOM 13835 N N . VAL C 1 582 ? 106.055 64.748 78.622 1.00 75.09 606 VAL C N 1
ATOM 13836 C CA . VAL C 1 582 ? 106.037 65.600 79.832 1.00 74.54 606 VAL C CA 1
ATOM 13837 C C . VAL C 1 582 ? 107.244 66.573 79.880 1.00 74.37 606 VAL C C 1
ATOM 13838 O O . VAL C 1 582 ? 107.104 67.748 80.255 1.00 74.43 606 VAL C O 1
ATOM 13842 N N . GLU C 1 583 ? 108.419 66.094 79.486 1.00 73.60 607 GLU C N 1
ATOM 13843 C CA . GLU C 1 583 ? 109.580 66.938 79.502 1.00 73.31 607 GLU C CA 1
ATOM 13844 C C . GLU C 1 583 ? 109.499 68.133 78.537 1.00 73.09 607 GLU C C 1
ATOM 13845 O O . GLU C 1 583 ? 109.941 69.274 78.862 1.00 73.48 607 GLU C O 1
ATOM 13851 N N . VAL C 1 584 ? 108.934 67.893 77.351 1.00 72.24 608 VAL C N 1
ATOM 13852 C CA . VAL C 1 584 ? 108.746 68.976 76.377 1.00 70.95 608 VAL C CA 1
ATOM 13853 C C . VAL C 1 584 ? 107.444 69.740 76.683 1.00 70.12 608 VAL C C 1
ATOM 13854 O O . VAL C 1 584 ? 107.428 70.965 76.620 1.00 70.10 608 VAL C O 1
ATOM 13858 N N . TYR C 1 585 ? 106.373 69.027 77.053 1.00 68.73 609 TYR C N 1
ATOM 13859 C CA . TYR C 1 585 ? 105.103 69.662 77.318 1.00 67.58 609 TYR C CA 1
ATOM 13860 C C . TYR C 1 585 ? 105.245 70.569 78.507 1.00 67.32 609 TYR C C 1
ATOM 13861 O O . TYR C 1 585 ? 104.329 71.293 78.851 1.00 67.77 609 TYR C O 1
ATOM 13870 N N . LYS C 1 586 ? 106.402 70.542 79.142 1.00 67.10 610 LYS C N 1
ATOM 13871 C CA . LYS C 1 586 ? 106.645 71.419 80.290 1.00 67.18 610 LYS C CA 1
ATOM 13872 C C . LYS C 1 586 ? 107.306 72.701 79.825 1.00 67.14 610 LYS C C 1
ATOM 13873 O O . LYS C 1 586 ? 107.363 73.703 80.540 1.00 66.89 610 LYS C O 1
ATOM 13879 N N . GLN C 1 587 ? 107.765 72.658 78.587 1.00 67.83 611 GLN C N 1
ATOM 13880 C CA . GLN C 1 587 ? 108.349 73.814 77.936 1.00 68.21 611 GLN C CA 1
ATOM 13881 C C . GLN C 1 587 ? 107.313 74.533 77.063 1.00 67.70 611 GLN C C 1
ATOM 13882 O O . GLN C 1 587 ? 107.243 75.758 77.041 1.00 67.55 611 GLN C O 1
ATOM 13888 N N . ALA C 1 588 ? 106.497 73.751 76.369 1.00 67.45 612 ALA C N 1
ATOM 13889 C CA . ALA C 1 588 ? 105.508 74.275 75.437 1.00 67.33 612 ALA C CA 1
ATOM 13890 C C . ALA C 1 588 ? 104.225 74.598 76.166 1.00 67.23 612 ALA C C 1
ATOM 13891 O O . ALA C 1 588 ? 103.344 75.254 75.596 1.00 67.18 612 ALA C O 1
ATOM 13893 N N . ARG C 1 589 ? 104.122 74.121 77.418 1.00 66.83 613 ARG C N 1
ATOM 13894 C CA . ARG C 1 589 ? 102.901 74.240 78.193 1.00 65.97 613 ARG C CA 1
ATOM 13895 C C . ARG C 1 589 ? 102.522 75.710 78.248 1.00 65.10 613 ARG C C 1
ATOM 13896 O O . ARG C 1 589 ? 101.400 76.076 77.876 1.00 65.26 613 ARG C O 1
ATOM 13904 N N . PRO C 1 590 ? 103.456 76.573 78.721 1.00 64.29 614 PRO C N 1
ATOM 13905 C CA . PRO C 1 590 ? 103.167 78.016 78.788 1.00 63.26 614 PRO C CA 1
ATOM 13906 C C . PRO C 1 590 ? 103.167 78.593 77.362 1.00 61.92 614 PRO C C 1
ATOM 13907 O O . PRO C 1 590 ? 104.115 78.390 76.591 1.00 62.37 614 PRO C O 1
ATOM 13911 N N . GLY C 1 591 ? 102.112 79.286 76.984 1.00 60.07 615 GLY C N 1
ATOM 13912 C CA . GLY C 1 591 ? 102.079 79.765 75.633 1.00 58.27 615 GLY C CA 1
ATOM 13913 C C . GLY C 1 591 ? 100.900 79.160 74.929 1.00 56.92 615 GLY C C 1
ATOM 13914 O O . GLY C 1 591 ? 100.222 79.842 74.179 1.00 57.26 615 GLY C O 1
ATOM 13915 N N . TYR C 1 592 ? 100.656 77.878 75.174 1.00 55.36 616 TYR C N 1
ATOM 13916 C CA . TYR C 1 592 ? 99.507 77.189 74.579 1.00 53.81 616 TYR C CA 1
ATOM 13917 C C . TYR C 1 592 ? 98.233 77.910 74.989 1.00 52.47 616 TYR C C 1
ATOM 13918 O O . TYR C 1 592 ? 98.201 78.529 76.036 1.00 51.80 616 TYR C O 1
ATOM 13927 N N . HIS C 1 593 ? 97.205 77.849 74.148 1.00 50.91 617 HIS C N 1
ATOM 13928 C CA . HIS C 1 593 ? 95.940 78.410 74.522 1.00 50.26 617 HIS C CA 1
ATOM 13929 C C . HIS C 1 593 ? 95.392 77.471 75.611 1.00 50.83 617 HIS C C 1
ATOM 13930 O O . HIS C 1 593 ? 95.710 76.286 75.656 1.00 50.99 617 HIS C O 1
ATOM 13937 N N . GLY C 1 594 ? 94.575 77.989 76.523 1.00 51.42 618 GLY C N 1
ATOM 13938 C CA . GLY C 1 594 ? 93.916 77.128 77.523 1.00 51.14 618 GLY C CA 1
ATOM 13939 C C . GLY C 1 594 ? 93.237 75.952 76.838 1.00 51.63 618 GLY C C 1
ATOM 13940 O O . GLY C 1 594 ? 93.418 74.819 77.290 1.00 51.55 618 GLY C O 1
ATOM 13941 N N . LEU C 1 595 ? 92.513 76.208 75.725 1.00 51.97 619 LEU C N 1
ATOM 13942 C CA . LEU C 1 595 ? 91.749 75.150 75.013 1.00 52.54 619 LEU C CA 1
ATOM 13943 C C . LEU C 1 595 ? 92.627 73.997 74.575 1.00 52.83 619 LEU C C 1
ATOM 13944 O O . LEU C 1 595 ? 92.135 72.918 74.326 1.00 52.83 619 LEU C O 1
ATOM 13949 N N . ALA C 1 596 ? 93.929 74.232 74.530 1.00 53.83 620 ALA C N 1
ATOM 13950 C CA . ALA C 1 596 ? 94.899 73.237 74.097 1.00 54.71 620 ALA C CA 1
ATOM 13951 C C . ALA C 1 596 ? 95.493 72.556 75.285 1.00 56.03 620 ALA C C 1
ATOM 13952 O O . ALA C 1 596 ? 95.334 71.359 75.427 1.00 56.64 620 ALA C O 1
ATOM 13954 N N . GLN C 1 597 ? 96.177 73.307 76.144 1.00 57.60 621 GLN C N 1
ATOM 13955 C CA . GLN C 1 597 ? 96.732 72.746 77.387 1.00 59.13 621 GLN C CA 1
ATOM 13956 C C . GLN C 1 597 ? 95.760 71.730 77.978 1.00 60.38 621 GLN C C 1
ATOM 13957 O O . GLN C 1 597 ? 96.131 70.590 78.258 1.00 60.93 621 GLN C O 1
ATOM 13963 N N . GLY C 1 598 ? 94.508 72.155 78.144 1.00 61.35 622 GLY C N 1
ATOM 13964 C CA . GLY C 1 598 ? 93.441 71.304 78.642 1.00 62.17 622 GLY C CA 1
ATOM 13965 C C . GLY C 1 598 ? 93.461 69.943 77.998 1.00 62.91 622 GLY C C 1
ATOM 13966 O O . GLY C 1 598 ? 93.494 68.931 78.694 1.00 63.65 622 GLY C O 1
ATOM 13967 N N . THR C 1 599 ? 93.452 69.902 76.670 1.00 63.43 623 THR C N 1
ATOM 13968 C CA . THR C 1 599 ? 93.427 68.624 75.951 1.00 64.24 623 THR C CA 1
ATOM 13969 C C . THR C 1 599 ? 94.698 67.799 76.176 1.00 64.90 623 THR C C 1
ATOM 13970 O O . THR C 1 599 ? 94.604 66.637 76.518 1.00 65.52 623 THR C O 1
ATOM 13974 N N . VAL C 1 600 ? 95.870 68.404 75.998 1.00 65.49 624 VAL C N 1
ATOM 13975 C CA . VAL C 1 600 ? 97.145 67.740 76.207 1.00 66.18 624 VAL C CA 1
ATOM 13976 C C . VAL C 1 600 ? 97.338 67.357 77.678 1.00 66.75 624 VAL C C 1
ATOM 13977 O O . VAL C 1 600 ? 98.018 66.387 77.996 1.00 66.88 624 VAL C O 1
ATOM 13981 N N . ASP C 1 601 ? 96.753 68.133 78.583 1.00 67.68 625 ASP C N 1
ATOM 13982 C CA . ASP C 1 601 ? 96.858 67.844 80.012 1.00 69.09 625 ASP C CA 1
ATOM 13983 C C . ASP C 1 601 ? 96.205 66.503 80.354 1.00 70.26 625 ASP C C 1
ATOM 13984 O O . ASP C 1 601 ? 96.496 65.920 81.410 1.00 70.53 625 ASP C O 1
ATOM 13989 N N . GLY C 1 602 ? 95.306 66.037 79.476 1.00 71.18 626 GLY C N 1
ATOM 13990 C CA . GLY C 1 602 ? 94.572 64.771 79.661 1.00 71.82 626 GLY C CA 1
ATOM 13991 C C . GLY C 1 602 ? 95.256 63.570 79.016 1.00 72.58 626 GLY C C 1
ATOM 13992 O O . GLY C 1 602 ? 95.416 62.515 79.651 1.00 72.80 626 GLY C O 1
ATOM 13993 N N . VAL C 1 603 ? 95.674 63.734 77.755 1.00 73.64 627 VAL C N 1
ATOM 13994 C CA . VAL C 1 603 ? 96.382 62.683 76.971 1.00 74.22 627 VAL C CA 1
ATOM 13995 C C . VAL C 1 603 ? 97.806 62.430 77.492 1.00 74.59 627 VAL C C 1
ATOM 13996 O O . VAL C 1 603 ? 98.526 61.576 76.977 1.00 74.61 627 VAL C O 1
ATOM 14000 N N . LEU C 1 604 ? 98.200 63.194 78.504 1.00 75.01 628 LEU C N 1
ATOM 14001 C CA . LEU C 1 604 ? 99.503 63.049 79.079 1.00 75.86 628 LEU C CA 1
ATOM 14002 C C . LEU C 1 604 ? 99.347 62.584 80.521 1.00 76.78 628 LEU C C 1
ATOM 14003 O O . LEU C 1 604 ? 100.141 62.976 81.398 1.00 77.44 628 LEU C O 1
ATOM 14008 N N . LYS C 1 605 ? 98.321 61.746 80.753 1.00 77.35 629 LYS C N 1
ATOM 14009 C CA . LYS C 1 605 ? 97.993 61.190 82.087 1.00 77.32 629 LYS C CA 1
ATOM 14010 C C . LYS C 1 605 ? 97.910 62.263 83.198 1.00 77.05 629 LYS C C 1
ATOM 14011 O O . LYS C 1 605 ? 98.754 62.291 84.123 1.00 77.06 629 LYS C O 1
ATOM 14017 N N . LEU D 1 14 ? 91.231 30.556 19.835 1.00 28.08 38 LEU D N 1
ATOM 14018 C CA . LEU D 1 14 ? 91.159 29.215 20.392 1.00 27.00 38 LEU D CA 1
ATOM 14019 C C . LEU D 1 14 ? 89.734 28.727 20.507 1.00 26.58 38 LEU D C 1
ATOM 14020 O O . LEU D 1 14 ? 89.038 28.520 19.521 1.00 26.28 38 LEU D O 1
ATOM 14025 N N . THR D 1 15 ? 89.311 28.539 21.743 1.00 25.86 39 THR D N 1
ATOM 14026 C CA . THR D 1 15 ? 88.737 27.293 22.156 1.00 24.68 39 THR D CA 1
ATOM 14027 C C . THR D 1 15 ? 87.264 27.384 21.965 1.00 23.92 39 THR D C 1
ATOM 14028 O O . THR D 1 15 ? 86.508 26.677 22.581 1.00 24.51 39 THR D O 1
ATOM 14032 N N . ASP D 1 16 ? 86.869 28.270 21.077 1.00 24.37 40 ASP D N 1
ATOM 14033 C CA . ASP D 1 16 ? 85.500 28.729 21.001 1.00 23.56 40 ASP D CA 1
ATOM 14034 C C . ASP D 1 16 ? 85.147 28.888 19.545 1.00 23.70 40 ASP D C 1
ATOM 14035 O O . ASP D 1 16 ? 85.667 29.753 18.871 1.00 25.66 40 ASP D O 1
ATOM 14040 N N . ALA D 1 17 ? 84.285 28.013 19.059 1.00 23.38 41 ALA D N 1
ATOM 14041 C CA . ALA D 1 17 ? 83.552 28.216 17.819 1.00 23.41 41 ALA D CA 1
ATOM 14042 C C . ALA D 1 17 ? 82.561 29.350 17.993 1.00 23.07 41 ALA D C 1
ATOM 14043 O O . ALA D 1 17 ? 82.724 30.181 18.876 1.00 24.60 41 ALA D O 1
ATOM 14045 N N . TYR D 1 18 ? 81.535 29.393 17.149 1.00 22.95 42 TYR D N 1
ATOM 14046 C CA . TYR D 1 18 ? 80.457 30.360 17.320 1.00 22.45 42 TYR D CA 1
ATOM 14047 C C . TYR D 1 18 ? 80.944 31.817 17.348 1.00 21.28 42 TYR D C 1
ATOM 14048 O O . TYR D 1 18 ? 80.144 32.730 17.524 1.00 21.93 42 TYR D O 1
ATOM 14057 N N . THR D 1 19 ? 82.250 32.030 17.182 1.00 20.89 43 THR D N 1
ATOM 14058 C CA . THR D 1 19 ? 82.816 33.378 17.107 1.00 19.56 43 THR D CA 1
ATOM 14059 C C . THR D 1 19 ? 83.685 33.348 15.877 1.00 18.96 43 THR D C 1
ATOM 14060 O O . THR D 1 19 ? 84.609 32.500 15.791 1.00 19.60 43 THR D O 1
ATOM 14064 N N . TYR D 1 20 ? 83.426 34.247 14.908 1.00 17.89 44 TYR D N 1
ATOM 14065 C CA . TYR D 1 20 ? 84.334 34.379 13.778 1.00 16.76 44 TYR D CA 1
ATOM 14066 C C . TYR D 1 20 ? 85.509 35.227 14.310 1.00 17.86 44 TYR D C 1
ATOM 14067 O O . TYR D 1 20 ? 86.559 35.261 13.703 1.00 18.69 44 TYR D O 1
ATOM 14076 N N . ALA D 1 21 ? 85.282 35.900 15.427 1.00 17.67 45 ALA D N 1
ATOM 14077 C CA . ALA D 1 21 ? 86.220 36.799 16.046 1.00 17.88 45 ALA D CA 1
ATOM 14078 C C . ALA D 1 21 ? 87.541 36.148 16.282 1.00 17.67 45 ALA D C 1
ATOM 14079 O O . ALA D 1 21 ? 87.602 35.175 16.926 1.00 17.93 45 ALA D O 1
ATOM 14081 N N . ASN D 1 22 ? 88.607 36.694 15.722 1.00 18.33 46 ASN D N 1
ATOM 14082 C CA . ASN D 1 22 ? 89.941 36.122 15.836 1.00 17.58 46 ASN D CA 1
ATOM 14083 C C . ASN D 1 22 ? 90.569 36.605 17.124 1.00 15.76 46 ASN D C 1
ATOM 14084 O O . ASN D 1 22 ? 91.606 37.255 17.120 1.00 13.14 46 ASN D O 1
ATOM 14089 N N . TYR D 1 23 ? 89.981 36.185 18.183 1.00 15.14 47 TYR D N 1
ATOM 14090 C CA . TYR D 1 23 ? 90.355 36.699 19.405 1.00 16.57 47 TYR D CA 1
ATOM 14091 C C . TYR D 1 23 ? 91.694 36.293 19.811 1.00 16.56 47 TYR D C 1
ATOM 14092 O O . TYR D 1 23 ? 92.228 36.647 20.773 1.00 14.11 47 TYR D O 1
ATOM 14101 N N . ASP D 1 24 ? 92.227 35.614 18.854 1.00 19.15 48 ASP D N 1
ATOM 14102 C CA . ASP D 1 24 ? 93.537 35.111 18.818 1.00 20.45 48 ASP D CA 1
ATOM 14103 C C . ASP D 1 24 ? 94.626 36.225 18.800 1.00 21.53 48 ASP D C 1
ATOM 14104 O O . ASP D 1 24 ? 95.692 36.153 19.532 1.00 22.06 48 ASP D O 1
ATOM 14109 N N . GLN D 1 25 ? 94.390 37.248 17.950 1.00 20.90 49 GLN D N 1
ATOM 14110 C CA . GLN D 1 25 ? 95.393 38.292 17.750 1.00 19.63 49 GLN D CA 1
ATOM 14111 C C . GLN D 1 25 ? 94.928 39.691 18.151 1.00 19.55 49 GLN D C 1
ATOM 14112 O O . GLN D 1 25 ? 95.723 40.582 18.460 1.00 17.84 49 GLN D O 1
ATOM 14118 N N . VAL D 1 26 ? 93.604 39.834 18.141 1.00 19.63 50 VAL D N 1
ATOM 14119 C CA . VAL D 1 26 ? 92.936 41.061 18.506 1.00 19.13 50 VAL D CA 1
ATOM 14120 C C . VAL D 1 26 ? 91.909 40.923 19.607 1.00 18.72 50 VAL D C 1
ATOM 14121 O O . VAL D 1 26 ? 91.108 40.028 19.621 1.00 19.94 50 VAL D O 1
ATOM 14125 N N . LYS D 1 27 ? 91.920 41.859 20.549 1.00 18.66 51 LYS D N 1
ATOM 14126 C CA . LYS D 1 27 ? 90.904 41.806 21.610 1.00 17.53 51 LYS D CA 1
ATOM 14127 C C . LYS D 1 27 ? 90.369 43.233 22.016 1.00 16.88 51 LYS D C 1
ATOM 14128 O O . LYS D 1 27 ? 91.146 44.070 22.498 1.00 16.82 51 LYS D O 1
ATOM 14134 N N . ALA D 1 28 ? 89.066 43.476 21.843 1.00 16.34 52 ALA D N 1
ATOM 14135 C CA . ALA D 1 28 ? 88.425 44.728 22.192 1.00 16.16 52 ALA D CA 1
ATOM 14136 C C . ALA D 1 28 ? 88.434 44.918 23.710 1.00 16.90 52 ALA D C 1
ATOM 14137 O O . ALA D 1 28 ? 88.019 43.998 24.464 1.00 19.95 52 ALA D O 1
ATOM 14139 N N . THR D 1 29 ? 88.764 46.108 24.184 1.00 16.31 53 THR D N 1
ATOM 14140 C CA . THR D 1 29 ? 88.734 46.328 25.627 1.00 15.33 53 THR D CA 1
ATOM 14141 C C . THR D 1 29 ? 87.666 47.264 26.140 1.00 16.19 53 THR D C 1
ATOM 14142 O O . THR D 1 29 ? 87.424 47.318 27.354 1.00 16.11 53 THR D O 1
ATOM 14146 N N . HIS D 1 30 ? 87.012 47.956 25.221 1.00 16.81 54 HIS D N 1
ATOM 14147 C CA . HIS D 1 30 ? 85.866 48.841 25.484 1.00 17.05 54 HIS D CA 1
ATOM 14148 C C . HIS D 1 30 ? 84.916 48.900 24.327 1.00 16.50 54 HIS D C 1
ATOM 14149 O O . HIS D 1 30 ? 85.280 48.530 23.269 1.00 16.00 54 HIS D O 1
ATOM 14156 N N . VAL D 1 31 ? 83.704 49.374 24.536 1.00 16.14 55 VAL D N 1
ATOM 14157 C CA . VAL D 1 31 ? 82.741 49.554 23.409 1.00 15.77 55 VAL D CA 1
ATOM 14158 C C . VAL D 1 31 ? 81.909 50.801 23.626 1.00 17.94 55 VAL D C 1
ATOM 14159 O O . VAL D 1 31 ? 81.179 50.862 24.638 1.00 18.54 55 VAL D O 1
ATOM 14163 N N . TYR D 1 32 ? 82.029 51.804 22.737 1.00 18.65 56 TYR D N 1
ATOM 14164 C CA . TYR D 1 32 ? 81.220 52.939 22.852 1.00 19.29 56 TYR D CA 1
ATOM 14165 C C . TYR D 1 32 ? 80.068 52.775 21.870 1.00 17.22 56 TYR D C 1
ATOM 14166 O O . TYR D 1 32 ? 80.268 52.644 20.678 1.00 15.60 56 TYR D O 1
ATOM 14175 N N . LEU D 1 33 ? 78.874 52.769 22.379 1.00 15.98 57 LEU D N 1
ATOM 14176 C CA . LEU D 1 33 ? 77.700 52.711 21.521 1.00 16.32 57 LEU D CA 1
ATOM 14177 C C . LEU D 1 33 ? 76.985 54.049 21.424 1.00 16.81 57 LEU D C 1
ATOM 14178 O O . LEU D 1 33 ? 76.742 54.649 22.452 1.00 16.01 57 LEU D O 1
ATOM 14183 N N . ASP D 1 34 ? 76.826 54.583 20.198 1.00 17.51 58 ASP D N 1
ATOM 14184 C CA . ASP D 1 34 ? 75.916 55.664 19.928 1.00 17.59 58 ASP D CA 1
ATOM 14185 C C . ASP D 1 34 ? 74.608 55.256 19.229 1.00 16.70 58 ASP D C 1
ATOM 14186 O O . ASP D 1 34 ? 74.506 55.382 18.077 1.00 15.18 58 ASP D O 1
ATOM 14191 N N . LEU D 1 35 ? 73.616 54.772 19.988 1.00 17.06 59 LEU D N 1
ATOM 14192 C CA . LEU D 1 35 ? 72.406 54.260 19.305 1.00 19.10 59 LEU D CA 1
ATOM 14193 C C . LEU D 1 35 ? 71.127 55.038 19.499 1.00 20.05 59 LEU D C 1
ATOM 14194 O O . LEU D 1 35 ? 70.994 55.711 20.516 1.00 20.71 59 LEU D O 1
ATOM 14199 N N . ASN D 1 36 ? 70.198 54.900 18.540 1.00 20.70 60 ASN D N 1
ATOM 14200 C CA . ASN D 1 36 ? 68.890 55.563 18.594 1.00 21.42 60 ASN D CA 1
ATOM 14201 C C . ASN D 1 36 ? 67.842 54.482 18.523 1.00 21.32 60 ASN D C 1
ATOM 14202 O O . ASN D 1 36 ? 67.885 53.565 17.700 1.00 22.00 60 ASN D O 1
ATOM 14207 N N . VAL D 1 37 ? 66.901 54.547 19.448 1.00 21.11 61 VAL D N 1
ATOM 14208 C CA . VAL D 1 37 ? 65.851 53.570 19.507 1.00 21.89 61 VAL D CA 1
ATOM 14209 C C . VAL D 1 37 ? 64.642 53.928 18.642 1.00 22.52 61 VAL D C 1
ATOM 14210 O O . VAL D 1 37 ? 63.810 54.658 19.049 1.00 22.89 61 VAL D O 1
ATOM 14214 N N . ASP D 1 38 ? 64.557 53.399 17.442 1.00 23.81 62 ASP D N 1
ATOM 14215 C CA . ASP D 1 38 ? 63.396 53.686 16.604 1.00 24.83 62 ASP D CA 1
ATOM 14216 C C . ASP D 1 38 ? 62.390 52.559 16.648 1.00 24.63 62 ASP D C 1
ATOM 14217 O O . ASP D 1 38 ? 62.599 51.499 16.073 1.00 23.67 62 ASP D O 1
ATOM 14222 N N . PHE D 1 39 ? 61.286 52.811 17.315 1.00 24.95 63 PHE D N 1
ATOM 14223 C CA . PHE D 1 39 ? 60.208 51.839 17.418 1.00 25.42 63 PHE D CA 1
ATOM 14224 C C . PHE D 1 39 ? 59.328 51.642 16.199 1.00 26.46 63 PHE D C 1
ATOM 14225 O O . PHE D 1 39 ? 58.517 50.710 16.161 1.00 27.34 63 PHE D O 1
ATOM 14233 N N . ASP D 1 40 ? 59.457 52.519 15.214 1.00 27.44 64 ASP D N 1
ATOM 14234 C CA . ASP D 1 40 ? 58.681 52.378 13.952 1.00 27.88 64 ASP D CA 1
ATOM 14235 C C . ASP D 1 40 ? 59.379 51.473 12.937 1.00 28.03 64 ASP D C 1
ATOM 14236 O O . ASP D 1 40 ? 58.755 50.729 12.194 1.00 27.42 64 ASP D O 1
ATOM 14241 N N . LYS D 1 41 ? 60.688 51.541 12.939 1.00 28.71 65 LYS D N 1
ATOM 14242 C CA . LYS D 1 41 ? 61.461 50.686 12.112 1.00 29.68 65 LYS D CA 1
ATOM 14243 C C . LYS D 1 41 ? 61.987 49.527 12.868 1.00 28.53 65 LYS D C 1
ATOM 14244 O O . LYS D 1 41 ? 62.577 48.639 12.262 1.00 27.37 65 LYS D O 1
ATOM 14250 N N . LYS D 1 42 ? 61.779 49.586 14.189 1.00 27.81 66 LYS D N 1
ATOM 14251 C CA . LYS D 1 42 ? 62.219 48.587 15.128 1.00 27.36 66 LYS D CA 1
ATOM 14252 C C . LYS D 1 42 ? 63.681 48.371 14.925 1.00 26.30 66 LYS D C 1
ATOM 14253 O O . LYS D 1 42 ? 64.113 47.268 14.689 1.00 25.91 66 LYS D O 1
ATOM 14259 N N . SER D 1 43 ? 64.455 49.434 15.009 1.00 25.50 67 SER D N 1
ATOM 14260 C CA . SER D 1 43 ? 65.919 49.309 14.877 1.00 24.41 67 SER D CA 1
ATOM 14261 C C . SER D 1 43 ? 66.706 50.300 15.665 1.00 23.25 67 SER D C 1
ATOM 14262 O O . SER D 1 43 ? 66.304 51.417 15.900 1.00 23.29 67 SER D O 1
ATOM 14265 N N . LEU D 1 44 ? 67.839 49.865 16.133 1.00 22.63 68 LEU D N 1
ATOM 14266 C CA . LEU D 1 44 ? 68.762 50.707 16.879 1.00 21.00 68 LEU D CA 1
ATOM 14267 C C . LEU D 1 44 ? 69.812 51.055 15.823 1.00 21.30 68 LEU D C 1
ATOM 14268 O O . LEU D 1 44 ? 70.315 50.191 15.108 1.00 21.51 68 LEU D O 1
ATOM 14273 N N . SER D 1 45 ? 70.078 52.351 15.636 1.00 20.83 69 SER D N 1
ATOM 14274 C CA . SER D 1 45 ? 71.027 52.823 14.616 1.00 20.42 69 SER D CA 1
ATOM 14275 C C . SER D 1 45 ? 71.909 53.959 15.096 1.00 18.44 69 SER D C 1
ATOM 14276 O O . SER D 1 45 ? 71.403 54.941 15.680 1.00 17.69 69 SER D O 1
ATOM 14279 N N . GLY D 1 46 ? 73.230 53.770 14.907 1.00 16.67 70 GLY D N 1
ATOM 14280 C CA . GLY D 1 46 ? 74.227 54.724 15.350 1.00 14.93 70 GLY D CA 1
ATOM 14281 C C . GLY D 1 46 ? 75.571 54.111 15.032 1.00 13.61 70 GLY D C 1
ATOM 14282 O O . GLY D 1 46 ? 75.897 53.891 13.900 1.00 13.87 70 GLY D O 1
ATOM 14283 N N . PHE D 1 47 ? 76.338 53.807 16.059 1.00 12.92 71 PHE D N 1
ATOM 14284 C CA . PHE D 1 47 ? 77.663 53.283 15.825 1.00 12.73 71 PHE D CA 1
ATOM 14285 C C . PHE D 1 47 ? 78.246 52.625 17.038 1.00 13.62 71 PHE D C 1
ATOM 14286 O O . PHE D 1 47 ? 77.882 52.930 18.161 1.00 14.35 71 PHE D O 1
ATOM 14294 N N . ALA D 1 48 ? 79.121 51.685 16.773 1.00 13.84 72 ALA D N 1
ATOM 14295 C CA . ALA D 1 48 ? 79.824 50.995 17.776 1.00 14.30 72 ALA D CA 1
ATOM 14296 C C . ALA D 1 48 ? 81.270 51.385 17.677 1.00 14.75 72 ALA D C 1
ATOM 14297 O O . ALA D 1 48 ? 81.818 51.287 16.662 1.00 15.73 72 ALA D O 1
ATOM 14299 N N . GLU D 1 49 ? 81.898 51.817 18.722 1.00 14.79 73 GLU D N 1
ATOM 14300 C CA . GLU D 1 49 ? 83.358 52.149 18.572 1.00 14.61 73 GLU D CA 1
ATOM 14301 C C . GLU D 1 49 ? 84.204 51.281 19.482 1.00 13.78 73 GLU D C 1
ATOM 14302 O O . GLU D 1 49 ? 84.307 51.542 20.700 1.00 14.52 73 GLU D O 1
ATOM 14308 N N . LEU D 1 50 ? 84.793 50.251 18.914 1.00 11.46 74 LEU D N 1
ATOM 14309 C CA . LEU D 1 50 ? 85.604 49.283 19.663 1.00 11.94 74 LEU D CA 1
ATOM 14310 C C . LEU D 1 50 ? 87.010 49.911 19.884 1.00 12.46 74 LEU D C 1
ATOM 14311 O O . LEU D 1 50 ? 87.553 50.595 19.004 1.00 12.43 74 LEU D O 1
ATOM 14316 N N . SER D 1 51 ? 87.591 49.613 21.022 1.00 11.43 75 SER D N 1
ATOM 14317 C CA . SER D 1 51 ? 88.943 50.041 21.265 1.00 11.98 75 SER D CA 1
ATOM 14318 C C . SER D 1 51 ? 89.675 48.755 21.387 1.00 11.74 75 SER D C 1
ATOM 14319 O O . SER D 1 51 ? 89.195 47.882 22.064 1.00 11.36 75 SER D O 1
ATOM 14322 N N . LEU D 1 52 ? 90.765 48.581 20.670 1.00 12.70 76 LEU D N 1
ATOM 14323 C CA . LEU D 1 52 ? 91.452 47.312 20.583 1.00 14.93 76 LEU D CA 1
ATOM 14324 C C . LEU D 1 52 ? 92.840 47.288 21.195 1.00 16.64 76 LEU D C 1
ATOM 14325 O O . LEU D 1 52 ? 93.535 48.311 21.346 1.00 16.25 76 LEU D O 1
ATOM 14330 N N . ASP D 1 53 ? 93.203 46.044 21.524 1.00 18.84 77 ASP D N 1
ATOM 14331 C CA . ASP D 1 53 ? 94.508 45.641 22.063 1.00 20.53 77 ASP D CA 1
ATOM 14332 C C . ASP D 1 53 ? 95.031 44.544 21.144 1.00 20.96 77 ASP D C 1
ATOM 14333 O O . ASP D 1 53 ? 94.403 43.536 20.973 1.00 20.81 77 ASP D O 1
ATOM 14338 N N . TRP D 1 54 ? 96.148 44.774 20.491 1.00 21.95 78 TRP D N 1
ATOM 14339 C CA . TRP D 1 54 ? 96.658 43.805 19.542 1.00 24.68 78 TRP D CA 1
ATOM 14340 C C . TRP D 1 54 ? 97.815 43.036 20.197 1.00 26.98 78 TRP D C 1
ATOM 14341 O O . TRP D 1 54 ? 98.542 43.581 21.055 1.00 26.93 78 TRP D O 1
ATOM 14352 N N . PHE D 1 55 ? 97.982 41.770 19.786 1.00 29.88 79 PHE D N 1
ATOM 14353 C CA . PHE D 1 55 ? 99.005 40.905 20.373 1.00 32.40 79 PHE D CA 1
ATOM 14354 C C . PHE D 1 55 ? 100.059 40.548 19.360 1.00 35.26 79 PHE D C 1
ATOM 14355 O O . PHE D 1 55 ? 101.246 40.441 19.698 1.00 36.57 79 PHE D O 1
ATOM 14363 N N . THR D 1 56 ? 99.645 40.411 18.105 1.00 37.14 80 THR D N 1
ATOM 14364 C CA . THR D 1 56 ? 100.582 40.070 17.024 1.00 39.27 80 THR D CA 1
ATOM 14365 C C . THR D 1 56 ? 101.219 41.341 16.423 1.00 40.60 80 THR D C 1
ATOM 14366 O O . THR D 1 56 ? 100.510 42.304 16.100 1.00 41.35 80 THR D O 1
ATOM 14370 N N . ASP D 1 57 ? 102.552 41.341 16.292 1.00 41.94 81 ASP D N 1
ATOM 14371 C CA . ASP D 1 57 ? 103.276 42.437 15.609 1.00 42.70 81 ASP D CA 1
ATOM 14372 C C . ASP D 1 57 ? 103.002 42.618 14.092 1.00 41.54 81 ASP D C 1
ATOM 14373 O O . ASP D 1 57 ? 103.229 43.703 13.536 1.00 41.99 81 ASP D O 1
ATOM 14378 N N . ASN D 1 58 ? 102.516 41.561 13.455 1.00 39.59 82 ASN D N 1
ATOM 14379 C CA . ASN D 1 58 ? 102.226 41.590 12.036 1.00 38.26 82 ASN D CA 1
ATOM 14380 C C . ASN D 1 58 ? 100.779 41.877 11.707 1.00 36.10 82 ASN D C 1
ATOM 14381 O O . ASN D 1 58 ? 99.907 41.593 12.498 1.00 35.41 82 ASN D O 1
ATOM 14386 N N . LYS D 1 59 ? 100.527 42.452 10.534 1.00 34.13 83 LYS D N 1
ATOM 14387 C CA . LYS D 1 59 ? 99.140 42.809 10.191 1.00 31.54 83 LYS D CA 1
ATOM 14388 C C . LYS D 1 59 ? 98.165 41.674 10.311 1.00 30.16 83 LYS D C 1
ATOM 14389 O O . LYS D 1 59 ? 98.512 40.565 9.989 1.00 31.56 83 LYS D O 1
ATOM 14395 N N . ALA D 1 60 ? 96.947 41.952 10.768 1.00 28.61 84 ALA D N 1
ATOM 14396 C CA . ALA D 1 60 ? 95.855 40.992 10.898 1.00 25.20 84 ALA D CA 1
ATOM 14397 C C . ALA D 1 60 ? 94.549 41.786 10.788 1.00 22.41 84 ALA D C 1
ATOM 14398 O O . ALA D 1 60 ? 94.528 42.986 11.130 1.00 23.74 84 ALA D O 1
ATOM 14400 N N . PRO D 1 61 ? 93.481 41.187 10.325 1.00 19.06 85 PRO D N 1
ATOM 14401 C CA . PRO D 1 61 ? 92.158 41.868 10.250 1.00 18.65 85 PRO D CA 1
ATOM 14402 C C . PRO D 1 61 ? 91.448 41.913 11.639 1.00 19.21 85 PRO D C 1
ATOM 14403 O O . PRO D 1 61 ? 91.856 41.212 12.589 1.00 21.19 85 PRO D O 1
ATOM 14407 N N . LEU D 1 62 ? 90.410 42.737 11.763 1.00 16.87 86 LEU D N 1
ATOM 14408 C CA . LEU D 1 62 ? 89.575 42.775 12.919 1.00 15.44 86 LEU D CA 1
ATOM 14409 C C . LEU D 1 62 ? 88.400 42.011 12.390 1.00 16.16 86 LEU D C 1
ATOM 14410 O O . LEU D 1 62 ? 87.730 42.412 11.456 1.00 16.91 86 LEU D O 1
ATOM 14415 N N . ILE D 1 63 ? 88.170 40.854 12.975 1.00 17.84 87 ILE D N 1
ATOM 14416 C CA . ILE D 1 63 ? 87.026 40.073 12.628 1.00 19.99 87 ILE D CA 1
ATOM 14417 C C . ILE D 1 63 ? 86.004 40.236 13.746 1.00 20.75 87 ILE D C 1
ATOM 14418 O O . ILE D 1 63 ? 86.335 40.128 14.925 1.00 20.75 87 ILE D O 1
ATOM 14423 N N . LEU D 1 64 ? 84.764 40.504 13.325 1.00 20.69 88 LEU D N 1
ATOM 14424 C CA . LEU D 1 64 ? 83.700 40.716 14.241 1.00 20.68 88 LEU D CA 1
ATOM 14425 C C . LEU D 1 64 ? 82.519 39.890 13.888 1.00 21.48 88 LEU D C 1
ATOM 14426 O O . LEU D 1 64 ? 82.343 39.491 12.794 1.00 21.90 88 LEU D O 1
ATOM 14431 N N . ASP D 1 65 ? 81.678 39.654 14.855 1.00 23.29 89 ASP D N 1
ATOM 14432 C CA . ASP D 1 65 ? 80.494 38.870 14.666 1.00 23.44 89 ASP D CA 1
ATOM 14433 C C . ASP D 1 65 ? 79.338 39.838 14.378 1.00 23.04 89 ASP D C 1
ATOM 14434 O O . ASP D 1 65 ? 79.319 40.953 14.861 1.00 23.77 89 ASP D O 1
ATOM 14439 N N . THR D 1 66 ? 78.369 39.380 13.644 1.00 22.93 90 THR D N 1
ATOM 14440 C CA . THR D 1 66 ? 77.247 40.200 13.236 1.00 24.01 90 THR D CA 1
ATOM 14441 C C . THR D 1 66 ? 76.090 39.325 12.885 1.00 24.39 90 THR D C 1
ATOM 14442 O O . THR D 1 66 ? 76.266 38.132 12.775 1.00 25.03 90 THR D O 1
ATOM 14446 N N . ARG D 1 67 ? 74.896 39.880 12.746 1.00 25.29 91 ARG D N 1
ATOM 14447 C CA . ARG D 1 67 ? 73.765 39.096 12.369 1.00 27.69 91 ARG D CA 1
ATOM 14448 C C . ARG D 1 67 ? 72.886 39.537 11.249 1.00 29.67 91 ARG D C 1
ATOM 14449 O O . ARG D 1 67 ? 73.036 39.077 10.037 1.00 31.97 91 ARG D O 1
ATOM 14457 N N . ASP D 1 68 ? 71.941 40.391 11.565 1.00 29.66 92 ASP D N 1
ATOM 14458 C CA . ASP D 1 68 ? 71.130 40.953 10.497 1.00 29.08 92 ASP D CA 1
ATOM 14459 C C . ASP D 1 68 ? 71.394 42.433 10.791 1.00 28.33 92 ASP D C 1
ATOM 14460 O O . ASP D 1 68 ? 70.502 43.191 11.146 1.00 28.28 92 ASP D O 1
ATOM 14465 N N . LEU D 1 69 ? 72.688 42.771 10.717 1.00 27.03 93 LEU D N 1
ATOM 14466 C CA . LEU D 1 69 ? 73.197 44.104 10.930 1.00 25.83 93 LEU D CA 1
ATOM 14467 C C . LEU D 1 69 ? 73.407 44.713 9.513 1.00 26.92 93 LEU D C 1
ATOM 14468 O O . LEU D 1 69 ? 73.812 44.003 8.567 1.00 27.17 93 LEU D O 1
ATOM 14473 N N . VAL D 1 70 ? 73.035 46.000 9.346 1.00 27.43 94 VAL D N 1
ATOM 14474 C CA . VAL D 1 70 ? 73.270 46.752 8.097 1.00 26.16 94 VAL D CA 1
ATOM 14475 C C . VAL D 1 70 ? 74.496 47.618 8.347 1.00 25.57 94 VAL D C 1
ATOM 14476 O O . VAL D 1 70 ? 74.537 48.367 9.316 1.00 26.09 94 VAL D O 1
ATOM 14480 N N . ILE D 1 71 ? 75.484 47.507 7.473 1.00 25.34 95 ILE D N 1
ATOM 14481 C CA . ILE D 1 71 ? 76.702 48.292 7.646 1.00 25.71 95 ILE D CA 1
ATOM 14482 C C . ILE D 1 71 ? 76.631 49.529 6.746 1.00 26.41 95 ILE D C 1
ATOM 14483 O O . ILE D 1 71 ? 76.237 49.426 5.568 1.00 27.15 95 ILE D O 1
ATOM 14488 N N . HIS D 1 72 ? 77.005 50.669 7.299 1.00 27.90 96 HIS D N 1
ATOM 14489 C CA . HIS D 1 72 ? 77.064 51.912 6.568 1.00 29.11 96 HIS D CA 1
ATOM 14490 C C . HIS D 1 72 ? 78.489 52.330 6.253 1.00 28.98 96 HIS D C 1
ATOM 14491 O O . HIS D 1 72 ? 78.809 52.585 5.104 1.00 30.33 96 HIS D O 1
ATOM 14498 N N . ARG D 1 73 ? 79.457 52.582 7.226 1.00 26.95 97 ARG D N 1
ATOM 14499 C CA . ARG D 1 73 ? 80.902 52.436 7.200 1.00 24.85 97 ARG D CA 1
ATOM 14500 C C . ARG D 1 73 ? 81.499 51.953 8.510 1.00 23.97 97 ARG D C 1
ATOM 14501 O O . ARG D 1 73 ? 80.855 51.954 9.543 1.00 24.50 97 ARG D O 1
ATOM 14509 N N . VAL D 1 74 ? 82.897 51.924 8.020 1.00 22.30 98 VAL D N 1
ATOM 14510 C CA . VAL D 1 74 ? 83.867 51.567 9.040 1.00 21.20 98 VAL D CA 1
ATOM 14511 C C . VAL D 1 74 ? 85.016 52.582 8.997 1.00 20.29 98 VAL D C 1
ATOM 14512 O O . VAL D 1 74 ? 85.540 52.874 7.952 1.00 18.30 98 VAL D O 1
ATOM 14516 N N . MET D 1 75 ? 85.363 53.136 10.149 1.00 19.92 99 MET D N 1
ATOM 14517 C CA . MET D 1 75 ? 86.608 53.880 10.327 1.00 20.11 99 MET D CA 1
ATOM 14518 C C . MET D 1 75 ? 87.528 53.208 11.306 1.00 20.17 99 MET D C 1
ATOM 14519 O O . MET D 1 75 ? 87.089 52.492 12.173 1.00 20.51 99 MET D O 1
ATOM 14524 N N . ALA D 1 76 ? 88.812 53.482 11.175 1.00 19.82 100 ALA D N 1
ATOM 14525 C CA . ALA D 1 76 ? 89.783 53.090 12.158 1.00 20.32 100 ALA D CA 1
ATOM 14526 C C . ALA D 1 76 ? 90.740 54.158 12.402 1.00 20.24 100 ALA D C 1
ATOM 14527 O O . ALA D 1 76 ? 90.974 54.881 11.575 1.00 19.04 100 ALA D O 1
ATOM 14529 N N . LYS D 1 77 ? 91.301 54.250 13.592 1.00 22.43 101 LYS D N 1
ATOM 14530 C CA . LYS D 1 77 ? 92.389 55.159 13.973 1.00 24.14 101 LYS D CA 1
ATOM 14531 C C . LYS D 1 77 ? 93.774 54.621 13.646 1.00 25.78 101 LYS D C 1
ATOM 14532 O O . LYS D 1 77 ? 94.245 53.739 14.341 1.00 25.31 101 LYS D O 1
ATOM 14538 N N . ASN D 1 78 ? 94.420 55.175 12.606 1.00 28.36 102 ASN D N 1
ATOM 14539 C CA . ASN D 1 78 ? 95.783 54.792 12.242 1.00 32.36 102 ASN D CA 1
ATOM 14540 C C . ASN D 1 78 ? 96.921 55.182 13.214 1.00 33.97 102 ASN D C 1
ATOM 14541 O O . ASN D 1 78 ? 96.642 55.713 14.304 1.00 34.01 102 ASN D O 1
ATOM 14546 N N . SER D 1 79 ? 98.188 54.906 12.806 1.00 35.44 103 SER D N 1
ATOM 14547 C CA . SER D 1 79 ? 99.398 55.109 13.642 1.00 36.48 103 SER D CA 1
ATOM 14548 C C . SER D 1 79 ? 99.543 56.604 14.052 1.00 36.92 103 SER D C 1
ATOM 14549 O O . SER D 1 79 ? 100.476 57.010 14.735 1.00 37.58 103 SER D O 1
ATOM 14552 N N . GLN D 1 80 ? 98.550 57.387 13.683 1.00 36.77 104 GLN D N 1
ATOM 14553 C CA . GLN D 1 80 ? 98.627 58.785 13.970 1.00 37.26 104 GLN D CA 1
ATOM 14554 C C . GLN D 1 80 ? 97.304 59.336 14.424 1.00 35.77 104 GLN D C 1
ATOM 14555 O O . GLN D 1 80 ? 97.064 60.527 14.338 1.00 35.25 104 GLN D O 1
ATOM 14561 N N . GLY D 1 81 ? 96.463 58.447 14.940 1.00 34.48 105 GLY D N 1
ATOM 14562 C CA . GLY D 1 81 ? 95.180 58.817 15.414 1.00 31.03 105 GLY D CA 1
ATOM 14563 C C . GLY D 1 81 ? 94.299 59.491 14.368 1.00 28.78 105 GLY D C 1
ATOM 14564 O O . GLY D 1 81 ? 93.518 60.352 14.725 1.00 29.91 105 GLY D O 1
ATOM 14565 N N . GLN D 1 82 ? 94.374 59.104 13.105 1.00 26.01 106 GLN D N 1
ATOM 14566 C CA . GLN D 1 82 ? 93.529 59.740 12.142 1.00 24.09 106 GLN D CA 1
ATOM 14567 C C . GLN D 1 82 ? 92.463 58.802 11.716 1.00 21.86 106 GLN D C 1
ATOM 14568 O O . GLN D 1 82 ? 92.781 57.769 11.164 1.00 23.22 106 GLN D O 1
ATOM 14574 N N . TRP D 1 83 ? 91.119 59.083 11.808 1.00 18.62 107 TRP D N 1
ATOM 14575 C CA . TRP D 1 83 ? 90.009 58.295 11.427 1.00 17.27 107 TRP D CA 1
ATOM 14576 C C . TRP D 1 83 ? 89.923 58.206 9.947 1.00 17.44 107 TRP D C 1
ATOM 14577 O O . TRP D 1 83 ? 89.614 59.111 9.270 1.00 17.70 107 TRP D O 1
ATOM 14588 N N . VAL D 1 84 ? 90.443 57.123 9.503 1.00 16.87 108 VAL D N 1
ATOM 14589 C CA . VAL D 1 84 ? 90.535 56.953 8.085 1.00 16.10 108 VAL D CA 1
ATOM 14590 C C . VAL D 1 84 ? 89.558 55.881 7.761 1.00 16.17 108 VAL D C 1
ATOM 14591 O O . VAL D 1 84 ? 89.144 55.111 8.613 1.00 15.31 108 VAL D O 1
ATOM 14595 N N . LYS D 1 85 ? 89.170 55.835 6.516 1.00 17.58 109 LYS D N 1
ATOM 14596 C CA . LYS D 1 85 ? 88.117 54.888 6.121 1.00 19.12 109 LYS D CA 1
ATOM 14597 C C . LYS D 1 85 ? 88.740 53.567 5.723 1.00 19.49 109 LYS D C 1
ATOM 14598 O O . LYS D 1 85 ? 89.685 53.563 4.972 1.00 20.85 109 LYS D O 1
ATOM 14604 N N . VAL D 1 86 ? 88.252 52.457 6.279 1.00 20.39 110 VAL D N 1
ATOM 14605 C CA . VAL D 1 86 ? 88.815 51.164 6.007 1.00 22.00 110 VAL D CA 1
ATOM 14606 C C . VAL D 1 86 ? 87.734 50.426 5.224 1.00 23.02 110 VAL D C 1
ATOM 14607 O O . VAL D 1 86 ? 86.594 50.878 5.158 1.00 23.98 110 VAL D O 1
ATOM 14611 N N . ASN D 1 87 ? 88.103 49.326 4.593 1.00 24.47 111 ASN D N 1
ATOM 14612 C CA . ASN D 1 87 ? 87.114 48.527 3.898 1.00 27.02 111 ASN D CA 1
ATOM 14613 C C . ASN D 1 87 ? 86.855 47.209 4.561 1.00 27.48 111 ASN D C 1
ATOM 14614 O O . ASN D 1 87 ? 87.682 46.693 5.290 1.00 28.76 111 ASN D O 1
ATOM 14619 N N . TYR D 1 88 ? 85.681 46.675 4.308 1.00 27.35 112 TYR D N 1
ATOM 14620 C CA . TYR D 1 88 ? 85.288 45.460 4.953 1.00 26.80 112 TYR D CA 1
ATOM 14621 C C . TYR D 1 88 ? 84.676 44.491 3.970 1.00 27.42 112 TYR D C 1
ATOM 14622 O O . TYR D 1 88 ? 84.295 44.841 2.854 1.00 27.16 112 TYR D O 1
ATOM 14631 N N . ASP D 1 89 ? 84.607 43.254 4.425 1.00 29.54 113 ASP D N 1
ATOM 14632 C CA . ASP D 1 89 ? 83.899 42.163 3.783 1.00 31.13 113 ASP D CA 1
ATOM 14633 C C . ASP D 1 89 ? 82.837 41.671 4.820 1.00 31.31 113 ASP D C 1
ATOM 14634 O O . ASP D 1 89 ? 83.135 41.521 6.026 1.00 30.34 113 ASP D O 1
ATOM 14639 N N . LEU D 1 90 ? 81.592 41.505 4.356 1.00 31.57 114 LEU D N 1
ATOM 14640 C CA . LEU D 1 90 ? 80.521 40.948 5.189 1.00 32.76 114 LEU D CA 1
ATOM 14641 C C . LEU D 1 90 ? 80.357 39.579 4.556 1.00 32.83 114 LEU D C 1
ATOM 14642 O O . LEU D 1 90 ? 79.899 39.489 3.415 1.00 33.45 114 LEU D O 1
ATOM 14647 N N . ALA D 1 91 ? 80.825 38.509 5.243 1.00 33.35 115 ALA D N 1
ATOM 14648 C CA . ALA D 1 91 ? 80.738 37.151 4.701 1.00 33.68 115 ALA D CA 1
ATOM 14649 C C . ALA D 1 91 ? 79.252 36.713 4.599 1.00 33.85 115 ALA D C 1
ATOM 14650 O O . ALA D 1 91 ? 78.367 37.367 5.119 1.00 32.59 115 ALA D O 1
ATOM 14652 N N . LYS D 1 92 ? 79.047 35.601 3.888 1.00 35.16 116 LYS D N 1
ATOM 14653 C CA . LYS D 1 92 ? 77.751 34.960 3.638 1.00 36.26 116 LYS D CA 1
ATOM 14654 C C . LYS D 1 92 ? 77.205 34.604 5.011 1.00 36.06 116 LYS D C 1
ATOM 14655 O O . LYS D 1 92 ? 77.957 34.211 5.912 1.00 35.06 116 LYS D O 1
ATOM 14661 N N . ARG D 1 93 ? 75.895 34.747 5.194 1.00 36.48 117 ARG D N 1
ATOM 14662 C CA . ARG D 1 93 ? 75.298 34.523 6.542 1.00 36.52 117 ARG D CA 1
ATOM 14663 C C . ARG D 1 93 ? 75.218 33.051 6.911 1.00 36.22 117 ARG D C 1
ATOM 14664 O O . ARG D 1 93 ? 74.700 32.235 6.103 1.00 37.52 117 ARG D O 1
ATOM 14672 N N . ASP D 1 94 ? 75.689 32.695 8.113 1.00 34.64 118 ASP D N 1
ATOM 14673 C CA . ASP D 1 94 ? 75.648 31.320 8.583 1.00 32.51 118 ASP D CA 1
ATOM 14674 C C . ASP D 1 94 ? 74.241 31.164 9.169 1.00 32.41 118 ASP D C 1
ATOM 14675 O O . ASP D 1 94 ? 73.550 32.135 9.353 1.00 33.48 118 ASP D O 1
ATOM 14680 N N . ASP D 1 95 ? 73.767 29.954 9.425 1.00 32.18 119 ASP D N 1
ATOM 14681 C CA . ASP D 1 95 ? 72.419 29.808 9.956 1.00 31.22 119 ASP D CA 1
ATOM 14682 C C . ASP D 1 95 ? 72.437 29.988 11.452 1.00 29.90 119 ASP D C 1
ATOM 14683 O O . ASP D 1 95 ? 71.446 30.298 12.051 1.00 29.46 119 ASP D O 1
ATOM 14688 N N . VAL D 1 96 ? 73.592 29.749 12.067 1.00 28.47 120 VAL D N 1
ATOM 14689 C CA . VAL D 1 96 ? 73.683 29.898 13.476 1.00 27.07 120 VAL D CA 1
ATOM 14690 C C . VAL D 1 96 ? 74.630 31.036 13.879 1.00 25.24 120 VAL D C 1
ATOM 14691 O O . VAL D 1 96 ? 74.382 31.757 14.872 1.00 27.07 120 VAL D O 1
ATOM 14695 N N . LEU D 1 97 ? 75.734 31.203 13.161 1.00 22.40 121 LEU D N 1
ATOM 14696 C CA . LEU D 1 97 ? 76.688 32.289 13.514 1.00 19.57 121 LEU D CA 1
ATOM 14697 C C . LEU D 1 97 ? 76.449 33.666 12.870 1.00 18.22 121 LEU D C 1
ATOM 14698 O O . LEU D 1 97 ? 77.038 34.668 13.277 1.00 17.31 121 LEU D O 1
ATOM 14703 N N . GLY D 1 98 ? 75.569 33.719 11.890 1.00 18.38 122 GLY D N 1
ATOM 14704 C CA . GLY D 1 98 ? 75.400 34.936 11.126 1.00 18.83 122 GLY D CA 1
ATOM 14705 C C . GLY D 1 98 ? 76.471 35.216 10.072 1.00 17.99 122 GLY D C 1
ATOM 14706 O O . GLY D 1 98 ? 77.092 34.285 9.538 1.00 18.10 122 GLY D O 1
ATOM 14707 N N . SER D 1 99 ? 76.688 36.508 9.770 1.00 17.56 123 SER D N 1
ATOM 14708 C CA . SER D 1 99 ? 77.658 36.968 8.787 1.00 16.74 123 SER D CA 1
ATOM 14709 C C . SER D 1 99 ? 78.968 37.474 9.389 1.00 17.03 123 SER D C 1
ATOM 14710 O O . SER D 1 99 ? 78.972 38.406 10.183 1.00 17.11 123 SER D O 1
ATOM 14713 N N . LYS D 1 100 ? 80.084 36.906 9.003 1.00 16.76 124 LYS D N 1
ATOM 14714 C CA . LYS D 1 100 ? 81.397 37.332 9.542 1.00 16.97 124 LYS D CA 1
ATOM 14715 C C . LYS D 1 100 ? 81.815 38.612 8.952 1.00 16.82 124 LYS D C 1
ATOM 14716 O O . LYS D 1 100 ? 81.951 38.693 7.717 1.00 17.33 124 LYS D O 1
ATOM 14722 N N . LEU D 1 101 ? 82.082 39.600 9.811 1.00 16.68 125 LEU D N 1
ATOM 14723 C CA . LEU D 1 101 ? 82.612 40.886 9.357 1.00 16.57 125 LEU D CA 1
ATOM 14724 C C . LEU D 1 101 ? 84.141 41.021 9.478 1.00 16.33 125 LEU D C 1
ATOM 14725 O O . LEU D 1 101 ? 84.636 41.135 10.570 1.00 15.52 125 LEU D O 1
ATOM 14730 N N . THR D 1 102 ? 84.853 41.033 8.322 1.00 16.31 126 THR D N 1
ATOM 14731 C CA . THR D 1 102 ? 86.309 41.183 8.279 1.00 15.50 126 THR D CA 1
ATOM 14732 C C . THR D 1 102 ? 86.628 42.619 7.845 1.00 16.53 126 THR D C 1
ATOM 14733 O O . THR D 1 102 ? 86.378 42.970 6.705 1.00 18.00 126 THR D O 1
ATOM 14737 N N . ILE D 1 103 ? 87.185 43.449 8.701 1.00 16.37 127 ILE D N 1
ATOM 14738 C CA . ILE D 1 103 ? 87.441 44.784 8.419 1.00 16.59 127 ILE D CA 1
ATOM 14739 C C . ILE D 1 103 ? 88.919 44.824 8.346 1.00 18.15 127 ILE D C 1
ATOM 14740 O O . ILE D 1 103 ? 89.579 44.133 9.052 1.00 17.21 127 ILE D O 1
ATOM 14745 N N . ASN D 1 104 ? 89.406 45.594 7.388 1.00 19.45 128 ASN D N 1
ATOM 14746 C CA . ASN D 1 104 ? 90.805 45.597 7.031 1.00 21.11 128 ASN D CA 1
ATOM 14747 C C . ASN D 1 104 ? 91.459 46.774 7.689 1.00 22.11 128 ASN D C 1
ATOM 14748 O O . ASN D 1 104 ? 91.314 47.888 7.231 1.00 23.85 128 ASN D O 1
ATOM 14753 N N . THR D 1 105 ? 92.165 46.549 8.782 1.00 21.80 129 THR D N 1
ATOM 14754 C CA . THR D 1 105 ? 92.355 47.667 9.681 1.00 20.71 129 THR D CA 1
ATOM 14755 C C . THR D 1 105 ? 93.843 48.093 9.618 1.00 18.19 129 THR D C 1
ATOM 14756 O O . THR D 1 105 ? 94.669 47.299 9.411 1.00 17.37 129 THR D O 1
ATOM 14760 N N . PRO D 1 106 ? 94.164 49.338 9.802 1.00 17.13 130 PRO D N 1
ATOM 14761 C CA . PRO D 1 106 ? 95.574 49.656 9.943 1.00 15.90 130 PRO D CA 1
ATOM 14762 C C . PRO D 1 106 ? 96.365 48.817 10.844 1.00 14.91 130 PRO D C 1
ATOM 14763 O O . PRO D 1 106 ? 95.881 48.489 11.898 1.00 13.15 130 PRO D O 1
ATOM 14767 N N . LEU D 1 107 ? 97.587 48.515 10.478 1.00 16.10 131 LEU D N 1
ATOM 14768 C CA . LEU D 1 107 ? 98.413 47.716 11.359 1.00 18.01 131 LEU D CA 1
ATOM 14769 C C . LEU D 1 107 ? 98.259 48.281 12.748 1.00 20.35 131 LEU D C 1
ATOM 14770 O O . LEU D 1 107 ? 98.513 49.440 12.930 1.00 21.96 131 LEU D O 1
ATOM 14775 N N . ASN D 1 108 ? 97.782 47.479 13.714 1.00 21.47 132 ASN D N 1
ATOM 14776 C CA . ASN D 1 108 ? 97.524 47.901 15.101 1.00 22.23 132 ASN D CA 1
ATOM 14777 C C . ASN D 1 108 ? 96.481 48.997 15.362 1.00 22.25 132 ASN D C 1
ATOM 14778 O O . ASN D 1 108 ? 96.562 49.647 16.388 1.00 22.65 132 ASN D O 1
ATOM 14783 N N . ALA D 1 109 ? 95.487 49.158 14.490 1.00 21.69 133 ALA D N 1
ATOM 14784 C CA . ALA D 1 109 ? 94.441 50.127 14.695 1.00 21.84 133 ALA D CA 1
ATOM 14785 C C . ALA D 1 109 ? 93.974 50.076 16.127 1.00 21.76 133 ALA D C 1
ATOM 14786 O O . ALA D 1 109 ? 93.485 49.045 16.585 1.00 21.97 133 ALA D O 1
ATOM 14788 N N . LYS D 1 110 ? 94.115 51.204 16.826 1.00 21.87 134 LYS D N 1
ATOM 14789 C CA . LYS D 1 110 ? 93.734 51.349 18.220 1.00 20.97 134 LYS D CA 1
ATOM 14790 C C . LYS D 1 110 ? 92.261 51.551 18.395 1.00 19.27 134 LYS D C 1
ATOM 14791 O O . LYS D 1 110 ? 91.800 51.481 19.520 1.00 18.49 134 LYS D O 1
ATOM 14797 N N . LYS D 1 111 ? 91.513 51.772 17.308 1.00 17.98 135 LYS D N 1
ATOM 14798 C CA . LYS D 1 111 ? 90.104 51.902 17.409 1.00 16.38 135 LYS D CA 1
ATOM 14799 C C . LYS D 1 111 ? 89.439 51.698 16.088 1.00 15.15 135 LYS D C 1
ATOM 14800 O O . LYS D 1 111 ? 90.052 51.847 15.032 1.00 13.92 135 LYS D O 1
ATOM 14806 N N . VAL D 1 112 ? 88.149 51.406 16.131 1.00 14.12 136 VAL D N 1
ATOM 14807 C CA . VAL D 1 112 ? 87.405 51.135 14.897 1.00 12.82 136 VAL D CA 1
ATOM 14808 C C . VAL D 1 112 ? 86.019 51.590 15.178 1.00 14.61 136 VAL D C 1
ATOM 14809 O O . VAL D 1 112 ? 85.530 51.422 16.279 1.00 16.19 136 VAL D O 1
ATOM 14813 N N . ARG D 1 113 ? 85.415 52.277 14.223 1.00 14.75 137 ARG D N 1
ATOM 14814 C CA . ARG D 1 113 ? 84.079 52.801 14.445 1.00 13.87 137 ARG D CA 1
ATOM 14815 C C . ARG D 1 113 ? 83.229 52.158 13.370 1.00 13.60 137 ARG D C 1
ATOM 14816 O O . ARG D 1 113 ? 83.508 52.281 12.158 1.00 13.36 137 ARG D O 1
ATOM 14824 N N . VAL D 1 114 ? 82.202 51.482 13.827 1.00 13.93 138 VAL D N 1
ATOM 14825 C CA . VAL D 1 114 ? 81.310 50.837 12.888 1.00 16.30 138 VAL D CA 1
ATOM 14826 C C . VAL D 1 114 ? 79.971 51.515 12.928 1.00 17.47 138 VAL D C 1
ATOM 14827 O O . VAL D 1 114 ? 79.378 51.649 13.984 1.00 17.92 138 VAL D O 1
ATOM 14831 N N . TYR D 1 115 ? 79.544 51.894 11.751 1.00 18.83 139 TYR D N 1
ATOM 14832 C CA . TYR D 1 115 ? 78.301 52.548 11.570 1.00 21.25 139 TYR D CA 1
ATOM 14833 C C . TYR D 1 115 ? 77.326 51.582 11.022 1.00 22.19 139 TYR D C 1
ATOM 14834 O O . TYR D 1 115 ? 77.538 51.043 9.999 1.00 23.25 139 TYR D O 1
ATOM 14843 N N . TYR D 1 116 ? 76.239 51.378 11.726 1.00 22.36 140 TYR D N 1
ATOM 14844 C CA . TYR D 1 116 ? 75.312 50.281 11.447 1.00 22.19 140 TYR D CA 1
ATOM 14845 C C . TYR D 1 116 ? 73.936 50.597 11.832 1.00 24.23 140 TYR D C 1
ATOM 14846 O O . TYR D 1 116 ? 73.677 51.554 12.492 1.00 25.83 140 TYR D O 1
ATOM 14855 N N . ASN D 1 117 ? 73.045 49.736 11.418 1.00 25.27 141 ASN D N 1
ATOM 14856 C CA . ASN D 1 117 ? 71.768 49.649 12.077 1.00 26.17 141 ASN D CA 1
ATOM 14857 C C . ASN D 1 117 ? 71.355 48.198 12.410 1.00 27.72 141 ASN D C 1
ATOM 14858 O O . ASN D 1 117 ? 71.750 47.300 11.663 1.00 29.03 141 ASN D O 1
ATOM 14863 N N . SER D 1 118 ? 70.659 48.014 13.527 1.00 27.83 142 SER D N 1
ATOM 14864 C CA . SER D 1 118 ? 69.965 46.777 13.819 1.00 27.86 142 SER D CA 1
ATOM 14865 C C . SER D 1 118 ? 68.680 46.692 13.030 1.00 29.41 142 SER D C 1
ATOM 14866 O O . SER D 1 118 ? 68.062 47.704 12.706 1.00 29.30 142 SER D O 1
ATOM 14869 N N . THR D 1 119 ? 68.279 45.463 12.733 1.00 30.84 143 THR D N 1
ATOM 14870 C CA . THR D 1 119 ? 67.043 45.194 12.029 1.00 31.17 143 THR D CA 1
ATOM 14871 C C . THR D 1 119 ? 66.023 44.541 12.958 1.00 31.45 143 THR D C 1
ATOM 14872 O O . THR D 1 119 ? 66.366 44.059 14.033 1.00 30.66 143 THR D O 1
ATOM 14876 N N . GLU D 1 120 ? 64.764 44.547 12.539 1.00 32.67 144 GLU D N 1
ATOM 14877 C CA . GLU D 1 120 ? 63.670 44.039 13.354 1.00 33.67 144 GLU D CA 1
ATOM 14878 C C . GLU D 1 120 ? 63.820 42.539 13.550 1.00 33.12 144 GLU D C 1
ATOM 14879 O O . GLU D 1 120 ? 63.379 41.985 14.551 1.00 33.57 144 GLU D O 1
ATOM 14885 N N . LYS D 1 121 ? 64.453 41.891 12.580 1.00 32.40 145 LYS D N 1
ATOM 14886 C CA . LYS D 1 121 ? 64.763 40.449 12.668 1.00 31.07 145 LYS D CA 1
ATOM 14887 C C . LYS D 1 121 ? 65.896 40.130 13.636 1.00 30.10 145 LYS D C 1
ATOM 14888 O O . LYS D 1 121 ? 66.236 38.993 13.771 1.00 30.65 145 LYS D O 1
ATOM 14894 N N . ALA D 1 122 ? 66.444 41.136 14.318 1.00 29.07 146 ALA D N 1
ATOM 14895 C CA . ALA D 1 122 ? 67.597 40.997 15.195 1.00 27.13 146 ALA D CA 1
ATOM 14896 C C . ALA D 1 122 ? 67.144 39.976 16.195 1.00 26.05 146 ALA D C 1
ATOM 14897 O O . ALA D 1 122 ? 66.085 40.119 16.812 1.00 26.49 146 ALA D O 1
ATOM 14899 N N . THR D 1 123 ? 67.915 38.903 16.331 1.00 25.07 147 THR D N 1
ATOM 14900 C CA . THR D 1 123 ? 67.575 37.780 17.245 1.00 22.82 147 THR D CA 1
ATOM 14901 C C . THR D 1 123 ? 67.799 38.025 18.763 1.00 22.97 147 THR D C 1
ATOM 14902 O O . THR D 1 123 ? 67.334 37.229 19.597 1.00 24.13 147 THR D O 1
ATOM 14906 N N . GLY D 1 124 ? 68.490 39.115 19.106 1.00 21.52 148 GLY D N 1
ATOM 14907 C CA . GLY D 1 124 ? 68.693 39.384 20.456 1.00 21.82 148 GLY D CA 1
ATOM 14908 C C . GLY D 1 124 ? 67.855 40.512 20.975 1.00 22.57 148 GLY D C 1
ATOM 14909 O O . GLY D 1 124 ? 68.182 41.056 22.012 1.00 23.63 148 GLY D O 1
ATOM 14910 N N . LEU D 1 125 ? 66.793 40.900 20.291 1.00 22.79 149 LEU D N 1
ATOM 14911 C CA . LEU D 1 125 ? 66.009 42.037 20.743 1.00 24.06 149 LEU D CA 1
ATOM 14912 C C . LEU D 1 125 ? 64.488 41.766 20.600 1.00 24.95 149 LEU D C 1
ATOM 14913 O O . LEU D 1 125 ? 64.011 41.239 19.565 1.00 25.09 149 LEU D O 1
ATOM 14918 N N . GLN D 1 126 ? 63.747 42.112 21.633 1.00 25.72 150 GLN D N 1
ATOM 14919 C CA . GLN D 1 126 ? 62.359 41.910 21.534 1.00 27.35 150 GLN D CA 1
ATOM 14920 C C . GLN D 1 126 ? 61.658 43.281 21.460 1.00 26.87 150 GLN D C 1
ATOM 14921 O O . GLN D 1 126 ? 61.801 44.121 22.396 1.00 27.22 150 GLN D O 1
ATOM 14927 N N . TRP D 1 127 ? 60.960 43.509 20.333 1.00 25.07 151 TRP D N 1
ATOM 14928 C CA . TRP D 1 127 ? 60.250 44.764 20.071 1.00 24.66 151 TRP D CA 1
ATOM 14929 C C . TRP D 1 127 ? 58.769 44.563 20.385 1.00 26.01 151 TRP D C 1
ATOM 14930 O O . TRP D 1 127 ? 58.031 43.976 19.558 1.00 26.02 151 TRP D O 1
ATOM 14941 N N . LEU D 1 128 ? 58.309 45.027 21.549 1.00 25.90 152 LEU D N 1
ATOM 14942 C CA . LEU D 1 128 ? 56.918 44.845 21.933 1.00 26.70 152 LEU D CA 1
ATOM 14943 C C . LEU D 1 128 ? 56.049 46.047 21.652 1.00 27.96 152 LEU D C 1
ATOM 14944 O O . LEU D 1 128 ? 56.330 47.135 22.089 1.00 27.52 152 LEU D O 1
ATOM 14949 N N . SER D 1 129 ? 54.942 45.841 20.958 1.00 30.24 153 SER D N 1
ATOM 14950 C CA . SER D 1 129 ? 54.028 46.920 20.667 1.00 32.80 153 SER D CA 1
ATOM 14951 C C . SER D 1 129 ? 53.414 47.431 21.937 1.00 34.68 153 SER D C 1
ATOM 14952 O O . SER D 1 129 ? 53.281 46.716 22.895 1.00 34.28 153 SER D O 1
ATOM 14955 N N . ALA D 1 130 ? 52.999 48.688 21.934 1.00 37.34 154 ALA D N 1
ATOM 14956 C CA . ALA D 1 130 ? 52.377 49.266 23.112 1.00 40.07 154 ALA D CA 1
ATOM 14957 C C . ALA D 1 130 ? 51.239 48.415 23.607 1.00 42.36 154 ALA D C 1
ATOM 14958 O O . ALA D 1 130 ? 50.953 48.395 24.800 1.00 43.04 154 ALA D O 1
ATOM 14960 N N . GLU D 1 131 ? 50.594 47.690 22.698 1.00 44.66 155 GLU D N 1
ATOM 14961 C CA . GLU D 1 131 ? 49.502 46.804 23.100 1.00 46.25 155 GLU D CA 1
ATOM 14962 C C . GLU D 1 131 ? 50.001 45.515 23.813 1.00 46.41 155 GLU D C 1
ATOM 14963 O O . GLU D 1 131 ? 49.297 44.977 24.660 1.00 47.62 155 GLU D O 1
ATOM 14969 N N . GLN D 1 132 ? 51.194 44.998 23.477 1.00 46.12 156 GLN D N 1
ATOM 14970 C CA . GLN D 1 132 ? 51.711 43.788 24.138 1.00 45.25 156 GLN D CA 1
ATOM 14971 C C . GLN D 1 132 ? 52.387 44.159 25.452 1.00 45.40 156 GLN D C 1
ATOM 14972 O O . GLN D 1 132 ? 53.193 43.397 25.990 1.00 45.37 156 GLN D O 1
ATOM 14978 N N . THR D 1 133 ? 52.036 45.330 25.976 1.00 45.58 157 THR D N 1
ATOM 14979 C CA . THR D 1 133 ? 52.549 45.807 27.247 1.00 45.63 157 THR D CA 1
ATOM 14980 C C . THR D 1 133 ? 51.402 46.074 28.250 1.00 46.62 157 THR D C 1
ATOM 14981 O O . THR D 1 133 ? 50.208 46.088 27.888 1.00 46.71 157 THR D O 1
ATOM 14985 N N . ALA D 1 134 ? 51.759 46.247 29.527 1.00 47.16 158 ALA D N 1
ATOM 14986 C CA . ALA D 1 134 ? 50.766 46.529 30.578 1.00 47.06 158 ALA D CA 1
ATOM 14987 C C . ALA D 1 134 ? 50.170 47.932 30.468 1.00 47.39 158 ALA D C 1
ATOM 14988 O O . ALA D 1 134 ? 48.968 48.118 30.656 1.00 47.98 158 ALA D O 1
ATOM 14990 N N . GLY D 1 135 ? 51.015 48.924 30.193 1.00 47.07 159 GLY D N 1
ATOM 14991 C CA . GLY D 1 135 ? 50.520 50.278 30.044 1.00 47.34 159 GLY D CA 1
ATOM 14992 C C . GLY D 1 135 ? 49.603 50.383 28.819 1.00 47.65 159 GLY D C 1
ATOM 14993 O O . GLY D 1 135 ? 48.726 51.226 28.747 1.00 48.36 159 GLY D O 1
ATOM 14994 N N . LYS D 1 136 ? 49.791 49.579 27.813 1.00 47.87 160 LYS D N 1
ATOM 14995 C CA . LYS D 1 136 ? 48.921 49.667 26.665 1.00 47.58 160 LYS D CA 1
ATOM 14996 C C . LYS D 1 136 ? 49.110 50.920 25.887 1.00 46.44 160 LYS D C 1
ATOM 14997 O O . LYS D 1 136 ? 48.677 50.993 24.742 1.00 46.73 160 LYS D O 1
ATOM 15003 N N . GLU D 1 137 ? 49.841 51.869 26.486 1.00 44.37 161 GLU D N 1
ATOM 15004 C CA . GLU D 1 137 ? 50.136 53.167 25.885 1.00 42.33 161 GLU D CA 1
ATOM 15005 C C . GLU D 1 137 ? 51.489 53.323 25.197 1.00 39.61 161 GLU D C 1
ATOM 15006 O O . GLU D 1 137 ? 51.657 54.105 24.302 1.00 39.97 161 GLU D O 1
ATOM 15012 N N . LYS D 1 138 ? 52.470 52.573 25.632 1.00 36.92 162 LYS D N 1
ATOM 15013 C CA . LYS D 1 138 ? 53.789 52.701 25.046 1.00 33.23 162 LYS D CA 1
ATOM 15014 C C . LYS D 1 138 ? 54.385 51.307 24.725 1.00 30.98 162 LYS D C 1
ATOM 15015 O O . LYS D 1 138 ? 54.110 50.347 25.431 1.00 29.68 162 LYS D O 1
ATOM 15021 N N . PRO D 1 139 ? 55.203 51.193 23.659 1.00 29.10 163 PRO D N 1
ATOM 15022 C CA . PRO D 1 139 ? 55.900 49.961 23.303 1.00 28.14 163 PRO D CA 1
ATOM 15023 C C . PRO D 1 139 ? 57.038 49.676 24.308 1.00 27.87 163 PRO D C 1
ATOM 15024 O O . PRO D 1 139 ? 57.299 50.470 25.241 1.00 27.14 163 PRO D O 1
ATOM 15028 N N . PHE D 1 140 ? 57.676 48.533 24.131 1.00 26.43 164 PHE D N 1
ATOM 15029 C CA . PHE D 1 140 ? 58.651 48.145 25.089 1.00 25.68 164 PHE D CA 1
ATOM 15030 C C . PHE D 1 140 ? 59.745 47.411 24.393 1.00 25.88 164 PHE D C 1
ATOM 15031 O O . PHE D 1 140 ? 59.490 46.621 23.464 1.00 27.24 164 PHE D O 1
ATOM 15039 N N . LEU D 1 141 ? 60.981 47.659 24.840 1.00 24.85 165 LEU D N 1
ATOM 15040 C CA . LEU D 1 141 ? 62.063 46.938 24.243 1.00 23.30 165 LEU D CA 1
ATOM 15041 C C . LEU D 1 141 ? 62.948 46.449 25.305 1.00 22.53 165 LEU D C 1
ATOM 15042 O O . LEU D 1 141 ? 63.173 47.105 26.336 1.00 20.64 165 LEU D O 1
ATOM 15047 N N . PHE D 1 142 ? 63.472 45.246 25.034 1.00 22.47 166 PHE D N 1
ATOM 15048 C CA . PHE D 1 142 ? 64.471 44.648 25.928 1.00 21.52 166 PHE D CA 1
ATOM 15049 C C . PHE D 1 142 ? 65.319 43.718 25.084 1.00 20.49 166 PHE D C 1
ATOM 15050 O O . PHE D 1 142 ? 64.863 43.235 24.069 1.00 18.37 166 PHE D O 1
ATOM 15058 N N . SER D 1 143 ? 66.571 43.553 25.526 1.00 21.65 167 SER D N 1
ATOM 15059 C CA . SER D 1 143 ? 67.490 42.614 24.994 1.00 21.65 167 SER D CA 1
ATOM 15060 C C . SER D 1 143 ? 67.543 41.352 25.690 1.00 22.50 167 SER D C 1
ATOM 15061 O O . SER D 1 143 ? 67.192 41.236 26.839 1.00 21.44 167 SER D O 1
ATOM 15064 N N . GLN D 1 144 ? 67.881 40.319 24.914 1.00 24.98 168 GLN D N 1
ATOM 15065 C CA . GLN D 1 144 ? 68.451 39.057 25.419 1.00 26.54 168 GLN D CA 1
ATOM 15066 C C . GLN D 1 144 ? 69.564 38.482 24.720 1.00 26.06 168 GLN D C 1
ATOM 15067 O O . GLN D 1 144 ? 69.368 37.717 23.932 1.00 25.44 168 GLN D O 1
ATOM 15073 N N . ASN D 1 145 ? 70.755 38.808 25.098 1.00 26.15 169 ASN D N 1
ATOM 15074 C CA . ASN D 1 145 ? 71.924 38.519 24.312 1.00 26.27 169 ASN D CA 1
ATOM 15075 C C . ASN D 1 145 ? 72.587 37.226 24.515 1.00 26.69 169 ASN D C 1
ATOM 15076 O O . ASN D 1 145 ? 73.597 36.941 24.003 1.00 28.32 169 ASN D O 1
ATOM 15081 N N . GLN D 1 146 ? 71.918 36.408 25.200 1.00 27.20 170 GLN D N 1
ATOM 15082 C CA . GLN D 1 146 ? 72.499 35.111 25.515 1.00 26.58 170 GLN D CA 1
ATOM 15083 C C . GLN D 1 146 ? 71.864 34.022 24.671 1.00 25.37 170 GLN D C 1
ATOM 15084 O O . GLN D 1 146 ? 70.726 33.768 24.816 1.00 24.62 170 GLN D O 1
ATOM 15090 N N . ALA D 1 147 ? 72.626 33.323 23.837 1.00 26.07 171 ALA D N 1
ATOM 15091 C CA . ALA D 1 147 ? 74.092 33.070 24.056 1.00 26.08 171 ALA D CA 1
ATOM 15092 C C . ALA D 1 147 ? 74.918 33.901 23.038 1.00 26.55 171 ALA D C 1
ATOM 15093 O O . ALA D 1 147 ? 75.894 34.601 23.417 1.00 26.97 171 ALA D O 1
ATOM 15095 N N . ILE D 1 148 ? 74.504 33.830 21.746 1.00 25.98 172 ILE D N 1
ATOM 15096 C CA . ILE D 1 148 ? 75.134 34.617 20.668 1.00 24.16 172 ILE D CA 1
ATOM 15097 C C . ILE D 1 148 ? 74.073 35.494 19.932 1.00 24.41 172 ILE D C 1
ATOM 15098 O O . ILE D 1 148 ? 73.767 35.306 18.769 1.00 24.13 172 ILE D O 1
ATOM 15103 N N . HIS D 1 149 ? 73.581 36.464 20.735 1.00 25.72 173 HIS D N 1
ATOM 15104 C CA . HIS D 1 149 ? 72.617 37.361 20.158 1.00 26.83 173 HIS D CA 1
ATOM 15105 C C . HIS D 1 149 ? 73.010 38.823 20.239 1.00 25.99 173 HIS D C 1
ATOM 15106 O O . HIS D 1 149 ? 72.175 39.673 19.771 1.00 26.52 173 HIS D O 1
ATOM 15113 N N . ALA D 1 150 ? 74.174 39.115 20.896 1.00 24.12 174 ALA D N 1
ATOM 15114 C CA . ALA D 1 150 ? 74.647 40.477 21.068 1.00 21.80 174 ALA D CA 1
ATOM 15115 C C . ALA D 1 150 ? 74.982 40.937 19.674 1.00 21.38 174 ALA D C 1
ATOM 15116 O O . ALA D 1 150 ? 74.822 42.052 19.305 1.00 23.11 174 ALA D O 1
ATOM 15118 N N . ARG D 1 151 ? 75.468 40.054 18.829 1.00 20.65 175 ARG D N 1
ATOM 15119 C CA . ARG D 1 151 ? 75.875 40.434 17.498 1.00 19.09 175 ARG D CA 1
ATOM 15120 C C . ARG D 1 151 ? 74.636 40.874 16.751 1.00 18.55 175 ARG D C 1
ATOM 15121 O O . ARG D 1 151 ? 74.762 41.594 15.807 1.00 19.65 175 ARG D O 1
ATOM 15129 N N . SER D 1 152 ? 73.428 40.518 17.143 1.00 18.39 176 SER D N 1
ATOM 15130 C CA . SER D 1 152 ? 72.303 40.946 16.318 1.00 17.59 176 SER D CA 1
ATOM 15131 C C . SER D 1 152 ? 71.978 42.416 16.363 1.00 16.86 176 SER D C 1
ATOM 15132 O O . SER D 1 152 ? 71.102 42.914 15.610 1.00 18.54 176 SER D O 1
ATOM 15135 N N . TRP D 1 153 ? 72.663 43.140 17.250 1.00 14.65 177 TRP D N 1
ATOM 15136 C CA . TRP D 1 153 ? 72.498 44.616 17.393 1.00 11.47 177 TRP D CA 1
ATOM 15137 C C . TRP D 1 153 ? 73.808 45.269 17.851 1.00 11.28 177 TRP D C 1
ATOM 15138 O O . TRP D 1 153 ? 73.791 46.419 18.303 1.00 9.83 177 TRP D O 1
ATOM 15149 N N . ILE D 1 154 ? 74.924 44.544 17.764 1.00 9.27 178 ILE D N 1
ATOM 15150 C CA . ILE D 1 154 ? 76.208 45.134 18.150 1.00 10.19 178 ILE D CA 1
ATOM 15151 C C . ILE D 1 154 ? 77.266 44.426 17.309 1.00 11.83 178 ILE D C 1
ATOM 15152 O O . ILE D 1 154 ? 77.406 43.203 17.394 1.00 15.42 178 ILE D O 1
ATOM 15157 N N . PRO D 1 155 ? 78.030 45.147 16.458 1.00 11.51 179 PRO D N 1
ATOM 15158 C CA . PRO D 1 155 ? 79.107 44.434 15.743 1.00 12.06 179 PRO D CA 1
ATOM 15159 C C . PRO D 1 155 ? 80.239 44.366 16.780 1.00 14.27 179 PRO D C 1
ATOM 15160 O O . PRO D 1 155 ? 80.722 45.403 17.229 1.00 14.90 179 PRO D O 1
ATOM 15164 N N . ILE D 1 156 ? 80.573 43.132 17.163 1.00 13.45 180 ILE D N 1
ATOM 15165 C CA . ILE D 1 156 ? 81.575 42.901 18.234 1.00 13.28 180 ILE D CA 1
ATOM 15166 C C . ILE D 1 156 ? 82.160 41.485 18.148 1.00 13.76 180 ILE D C 1
ATOM 15167 O O . ILE D 1 156 ? 81.831 40.739 17.235 1.00 14.46 180 ILE D O 1
ATOM 15172 N N . GLN D 1 157 ? 83.006 41.134 19.087 1.00 14.44 181 GLN D N 1
ATOM 15173 C CA . GLN D 1 157 ? 83.556 39.748 19.216 1.00 16.39 181 GLN D CA 1
ATOM 15174 C C . GLN D 1 157 ? 82.649 39.089 20.285 1.00 19.55 181 GLN D C 1
ATOM 15175 O O . GLN D 1 157 ? 82.929 39.066 21.494 1.00 19.33 181 GLN D O 1
ATOM 15181 N N . ASP D 1 158 ? 81.521 38.558 19.802 1.00 21.64 182 ASP D N 1
ATOM 15182 C CA . ASP D 1 158 ? 80.514 37.923 20.658 1.00 22.13 182 ASP D CA 1
ATOM 15183 C C . ASP D 1 158 ? 81.120 36.601 21.118 1.00 22.88 182 ASP D C 1
ATOM 15184 O O . ASP D 1 158 ? 81.031 35.539 20.448 1.00 23.95 182 ASP D O 1
ATOM 15189 N N . THR D 1 159 ? 81.775 36.652 22.270 1.00 22.85 183 THR D N 1
ATOM 15190 C CA . THR D 1 159 ? 82.485 35.479 22.847 1.00 22.96 183 THR D CA 1
ATOM 15191 C C . THR D 1 159 ? 82.466 35.734 24.346 1.00 22.35 183 THR D C 1
ATOM 15192 O O . THR D 1 159 ? 82.620 36.863 24.737 1.00 22.26 183 THR D O 1
ATOM 15196 N N . PRO D 1 160 ? 82.273 34.663 25.177 1.00 21.75 184 PRO D N 1
ATOM 15197 C CA . PRO D 1 160 ? 82.350 34.827 26.632 1.00 21.30 184 PRO D CA 1
ATOM 15198 C C . PRO D 1 160 ? 83.827 34.975 26.992 1.00 21.02 184 PRO D C 1
ATOM 15199 O O . PRO D 1 160 ? 84.181 35.315 28.141 1.00 20.76 184 PRO D O 1
ATOM 15203 N N . SER D 1 161 ? 84.686 34.794 26.005 1.00 19.96 185 SER D N 1
ATOM 15204 C CA . SER D 1 161 ? 86.115 34.778 26.287 1.00 20.84 185 SER D CA 1
ATOM 15205 C C . SER D 1 161 ? 86.599 36.184 26.202 1.00 20.55 185 SER D C 1
ATOM 15206 O O . SER D 1 161 ? 87.663 36.485 26.625 1.00 19.73 185 SER D O 1
ATOM 15209 N N . VAL D 1 162 ? 85.796 37.043 25.589 1.00 20.16 186 VAL D N 1
ATOM 15210 C CA . VAL D 1 162 ? 86.166 38.451 25.507 1.00 19.28 186 VAL D CA 1
ATOM 15211 C C . VAL D 1 162 ? 85.313 39.468 26.293 1.00 19.21 186 VAL D C 1
ATOM 15212 O O . VAL D 1 162 ? 84.131 39.707 26.076 1.00 20.12 186 VAL D O 1
ATOM 15216 N N . ARG D 1 163 ? 85.991 40.068 27.253 1.00 20.19 187 ARG D N 1
ATOM 15217 C CA . ARG D 1 163 ? 85.392 41.058 28.135 1.00 21.23 187 ARG D CA 1
ATOM 15218 C C . ARG D 1 163 ? 85.781 42.526 27.785 1.00 22.07 187 ARG D C 1
ATOM 15219 O O . ARG D 1 163 ? 86.944 42.842 27.567 1.00 23.77 187 ARG D O 1
ATOM 15227 N N . VAL D 1 164 ? 84.788 43.424 27.779 1.00 20.68 188 VAL D N 1
ATOM 15228 C CA . VAL D 1 164 ? 84.979 44.789 27.391 1.00 19.34 188 VAL D CA 1
ATOM 15229 C C . VAL D 1 164 ? 84.192 45.633 28.361 1.00 19.01 188 VAL D C 1
ATOM 15230 O O . VAL D 1 164 ? 83.253 45.144 28.926 1.00 21.19 188 VAL D O 1
ATOM 15234 N N . THR D 1 165 ? 84.534 46.890 28.582 1.00 18.74 189 THR D N 1
ATOM 15235 C CA . THR D 1 165 ? 83.703 47.797 29.421 1.00 17.24 189 THR D CA 1
ATOM 15236 C C . THR D 1 165 ? 82.856 48.514 28.366 1.00 17.06 189 THR D C 1
ATOM 15237 O O . THR D 1 165 ? 83.153 48.421 27.185 1.00 15.35 189 THR D O 1
ATOM 15241 N N . TYR D 1 166 ? 81.780 49.148 28.752 1.00 17.01 190 TYR D N 1
ATOM 15242 C CA . TYR D 1 166 ? 80.980 49.854 27.741 1.00 17.36 190 TYR D CA 1
ATOM 15243 C C . TYR D 1 166 ? 80.430 51.143 28.298 1.00 18.32 190 TYR D C 1
ATOM 15244 O O . TYR D 1 166 ? 80.269 51.249 29.523 1.00 21.00 190 TYR D O 1
ATOM 15253 N N . THR D 1 167 ? 80.228 52.125 27.416 1.00 17.82 191 THR D N 1
ATOM 15254 C CA . THR D 1 167 ? 79.561 53.410 27.723 1.00 17.85 191 THR D CA 1
ATOM 15255 C C . THR D 1 167 ? 78.588 53.488 26.563 1.00 16.76 191 THR D C 1
ATOM 15256 O O . THR D 1 167 ? 78.870 52.982 25.513 1.00 14.69 191 THR D O 1
ATOM 15260 N N . ALA D 1 168 ? 77.423 54.053 26.756 1.00 17.18 192 ALA D N 1
ATOM 15261 C CA . ALA D 1 168 ? 76.467 53.993 25.650 1.00 19.01 192 ALA D CA 1
ATOM 15262 C C . ALA D 1 168 ? 75.544 55.161 25.695 1.00 19.71 192 ALA D C 1
ATOM 15263 O O . ALA D 1 168 ? 74.927 55.399 26.690 1.00 20.30 192 ALA D O 1
ATOM 15265 N N . ARG D 1 169 ? 75.498 55.907 24.603 1.00 21.42 193 ARG D N 1
ATOM 15266 C CA . ARG D 1 169 ? 74.572 56.975 24.451 1.00 23.08 193 ARG D CA 1
ATOM 15267 C C . ARG D 1 169 ? 73.344 56.458 23.713 1.00 22.73 193 ARG D C 1
ATOM 15268 O O . ARG D 1 169 ? 73.376 56.191 22.481 1.00 21.44 193 ARG D O 1
ATOM 15276 N N . ILE D 1 170 ? 72.281 56.285 24.480 1.00 22.44 194 ILE D N 1
ATOM 15277 C CA . ILE D 1 170 ? 71.016 55.839 23.915 1.00 23.82 194 ILE D CA 1
ATOM 15278 C C . ILE D 1 170 ? 70.028 57.003 23.839 1.00 25.52 194 ILE D C 1
ATOM 15279 O O . ILE D 1 170 ? 69.831 57.782 24.816 1.00 25.10 194 ILE D O 1
ATOM 15284 N N . THR D 1 171 ? 69.370 57.073 22.686 1.00 27.34 195 THR D N 1
ATOM 15285 C CA . THR D 1 171 ? 68.400 58.114 22.361 1.00 29.37 195 THR D CA 1
ATOM 15286 C C . THR D 1 171 ? 67.034 57.481 22.167 1.00 29.96 195 THR D C 1
ATOM 15287 O O . THR D 1 171 ? 66.854 56.592 21.369 1.00 30.58 195 THR D O 1
ATOM 15291 N N . THR D 1 172 ? 66.231 57.970 23.130 1.00 31.42 196 THR D N 1
ATOM 15292 C CA . THR D 1 172 ? 64.863 57.483 23.001 1.00 33.41 196 THR D CA 1
ATOM 15293 C C . THR D 1 172 ? 63.891 58.629 22.742 1.00 35.16 196 THR D C 1
ATOM 15294 O O . THR D 1 172 ? 64.290 59.791 22.677 1.00 35.04 196 THR D O 1
ATOM 15298 N N . ASP D 1 173 ? 62.614 58.293 22.594 1.00 37.79 197 ASP D N 1
ATOM 15299 C CA . ASP D 1 173 ? 61.541 59.265 22.767 1.00 42.18 197 ASP D CA 1
ATOM 15300 C C . ASP D 1 173 ? 61.802 60.167 23.968 1.00 45.07 197 ASP D C 1
ATOM 15301 O O . ASP D 1 173 ? 62.542 59.803 24.881 1.00 46.38 197 ASP D O 1
ATOM 15306 N N . LYS D 1 174 ? 61.190 61.347 23.959 1.00 47.97 198 LYS D N 1
ATOM 15307 C CA . LYS D 1 174 ? 60.245 61.727 25.002 1.00 49.62 198 LYS D CA 1
ATOM 15308 C C . LYS D 1 174 ? 59.333 60.610 25.496 1.00 49.72 198 LYS D C 1
ATOM 15309 O O . LYS D 1 174 ? 58.683 59.930 24.702 1.00 50.52 198 LYS D O 1
ATOM 15315 N N . ASP D 1 175 ? 59.291 60.425 26.811 1.00 48.32 199 ASP D N 1
ATOM 15316 C CA . ASP D 1 175 ? 58.188 59.716 27.450 1.00 46.46 199 ASP D CA 1
ATOM 15317 C C . ASP D 1 175 ? 58.505 58.225 27.494 1.00 43.35 199 ASP D C 1
ATOM 15318 O O . ASP D 1 175 ? 57.686 57.419 27.938 1.00 43.25 199 ASP D O 1
ATOM 15323 N N . LEU D 1 176 ? 59.698 57.865 27.033 1.00 39.16 200 LEU D N 1
ATOM 15324 C CA . LEU D 1 176 ? 60.354 56.641 27.478 1.00 34.51 200 LEU D CA 1
ATOM 15325 C C . LEU D 1 176 ? 61.619 56.736 28.324 1.00 32.41 200 LEU D C 1
ATOM 15326 O O . LEU D 1 176 ? 62.386 57.692 28.206 1.00 33.47 200 LEU D O 1
ATOM 15331 N N . LEU D 1 177 ? 61.779 55.490 28.965 1.00 29.34 201 LEU D N 1
ATOM 15332 C CA . LEU D 1 177 ? 62.998 55.385 29.769 1.00 26.95 201 LEU D CA 1
ATOM 15333 C C . LEU D 1 177 ? 63.935 54.277 29.259 1.00 25.65 201 LEU D C 1
ATOM 15334 O O . LEU D 1 177 ? 63.483 53.236 28.826 1.00 25.19 201 LEU D O 1
ATOM 15339 N N . ALA D 1 178 ? 65.252 54.522 29.306 1.00 24.58 202 ALA D N 1
ATOM 15340 C CA . ALA D 1 178 ? 66.253 53.592 28.861 1.00 22.82 202 ALA D CA 1
ATOM 15341 C C . ALA D 1 178 ? 66.948 53.079 30.063 1.00 21.08 202 ALA D C 1
ATOM 15342 O O . ALA D 1 178 ? 67.235 53.802 31.017 1.00 21.07 202 ALA D O 1
ATOM 15344 N N . VAL D 1 179 ? 67.257 51.792 30.003 1.00 20.41 203 VAL D N 1
ATOM 15345 C CA . VAL D 1 179 ? 67.910 51.111 31.087 1.00 18.94 203 VAL D CA 1
ATOM 15346 C C . VAL D 1 179 ? 68.974 50.338 30.379 1.00 17.96 203 VAL D C 1
ATOM 15347 O O . VAL D 1 179 ? 68.884 50.193 29.170 1.00 19.70 203 VAL D O 1
ATOM 15351 N N . MET D 1 180 ? 69.984 49.881 31.166 1.00 16.46 204 MET D N 1
ATOM 15352 C CA . MET D 1 180 ? 71.054 49.086 30.641 1.00 13.94 204 MET D CA 1
ATOM 15353 C C . MET D 1 180 ? 71.723 48.422 31.790 1.00 13.94 204 MET D C 1
ATOM 15354 O O . MET D 1 180 ? 71.372 48.611 32.909 1.00 14.80 204 MET D O 1
ATOM 15359 N N . SER D 1 181 ? 72.735 47.633 31.493 1.00 15.63 205 SER D N 1
ATOM 15360 C CA . SER D 1 181 ? 73.488 46.933 32.486 1.00 17.86 205 SER D CA 1
ATOM 15361 C C . SER D 1 181 ? 74.747 47.712 32.837 1.00 18.92 205 SER D C 1
ATOM 15362 O O . SER D 1 181 ? 75.885 47.241 32.670 1.00 17.32 205 SER D O 1
ATOM 15365 N N . ALA D 1 182 ? 74.527 48.921 33.330 1.00 21.18 206 ALA D N 1
ATOM 15366 C CA . ALA D 1 182 ? 75.607 49.846 33.614 1.00 25.41 206 ALA D CA 1
ATOM 15367 C C . ALA D 1 182 ? 75.057 50.847 34.582 1.00 27.79 206 ALA D C 1
ATOM 15368 O O . ALA D 1 182 ? 73.960 50.625 35.070 1.00 28.70 206 ALA D O 1
ATOM 15370 N N . ASN D 1 183 ? 75.778 51.937 34.854 1.00 30.12 207 ASN D N 1
ATOM 15371 C CA . ASN D 1 183 ? 75.303 52.966 35.767 1.00 33.20 207 ASN D CA 1
ATOM 15372 C C . ASN D 1 183 ? 74.466 53.953 34.989 1.00 35.47 207 ASN D C 1
ATOM 15373 O O . ASN D 1 183 ? 74.882 54.429 33.931 1.00 36.90 207 ASN D O 1
ATOM 15378 N N . ASN D 1 184 ? 73.237 54.197 35.462 1.00 37.80 208 ASN D N 1
ATOM 15379 C CA . ASN D 1 184 ? 72.330 55.203 34.916 1.00 39.30 208 ASN D CA 1
ATOM 15380 C C . ASN D 1 184 ? 72.462 56.432 35.825 1.00 40.92 208 ASN D C 1
ATOM 15381 O O . ASN D 1 184 ? 72.801 56.302 37.006 1.00 42.64 208 ASN D O 1
ATOM 15386 N N . GLU D 1 185 ? 72.619 57.639 34.952 1.00 41.67 209 GLU D N 1
ATOM 15387 C CA . GLU D 1 185 ? 72.769 58.710 35.911 1.00 42.77 209 GLU D CA 1
ATOM 15388 C C . GLU D 1 185 ? 71.523 59.285 36.580 1.00 42.56 209 GLU D C 1
ATOM 15389 O O . GLU D 1 185 ? 71.699 60.098 37.461 1.00 42.94 209 GLU D O 1
ATOM 15395 N N . ARG D 1 190 ? 62.843 60.515 32.345 1.00 38.90 214 ARG D N 1
ATOM 15396 C CA . ARG D 1 190 ? 63.300 61.815 31.885 1.00 39.11 214 ARG D CA 1
ATOM 15397 C C . ARG D 1 190 ? 63.081 61.945 30.388 1.00 39.25 214 ARG D C 1
ATOM 15398 O O . ARG D 1 190 ? 61.969 61.769 29.892 1.00 39.66 214 ARG D O 1
ATOM 15406 N N . ASP D 1 191 ? 64.156 62.245 29.672 1.00 39.43 215 ASP D N 1
ATOM 15407 C CA . ASP D 1 191 ? 64.128 63.235 28.606 1.00 38.95 215 ASP D CA 1
ATOM 15408 C C . ASP D 1 191 ? 64.148 62.543 27.250 1.00 38.01 215 ASP D C 1
ATOM 15409 O O . ASP D 1 191 ? 63.448 62.948 26.323 1.00 38.17 215 ASP D O 1
ATOM 15414 N N . GLY D 1 192 ? 64.962 61.494 27.154 1.00 36.07 216 GLY D N 1
ATOM 15415 C CA . GLY D 1 192 ? 64.979 60.596 25.991 1.00 32.45 216 GLY D CA 1
ATOM 15416 C C . GLY D 1 192 ? 66.418 60.585 25.497 1.00 31.41 216 GLY D C 1
ATOM 15417 O O . GLY D 1 192 ? 66.698 60.148 24.400 1.00 30.92 216 GLY D O 1
ATOM 15418 N N . ASP D 1 193 ? 67.314 61.094 26.344 1.00 30.46 217 ASP D N 1
ATOM 15419 C CA . ASP D 1 193 ? 68.753 61.174 26.094 1.00 28.77 217 ASP D CA 1
ATOM 15420 C C . ASP D 1 193 ? 69.438 60.707 27.394 1.00 26.42 217 ASP D C 1
ATOM 15421 O O . ASP D 1 193 ? 69.566 61.466 28.374 1.00 25.31 217 ASP D O 1
ATOM 15426 N N . TYR D 1 194 ? 69.857 59.423 27.366 1.00 24.11 218 TYR D N 1
ATOM 15427 C CA . TYR D 1 194 ? 70.473 58.761 28.545 1.00 20.83 218 TYR D CA 1
ATOM 15428 C C . TYR D 1 194 ? 71.832 58.365 28.005 1.00 19.40 218 TYR D C 1
ATOM 15429 O O . TYR D 1 194 ? 72.038 58.292 26.806 1.00 19.89 218 TYR D O 1
ATOM 15438 N N . PHE D 1 195 ? 72.778 58.186 28.887 1.00 18.02 219 PHE D N 1
ATOM 15439 C CA . PHE D 1 195 ? 74.109 57.783 28.449 1.00 17.99 219 PHE D CA 1
ATOM 15440 C C . PHE D 1 195 ? 74.328 56.858 29.664 1.00 18.54 219 PHE D C 1
ATOM 15441 O O . PHE D 1 195 ? 73.981 57.237 30.800 1.00 17.38 219 PHE D O 1
ATOM 15449 N N . PHE D 1 196 ? 74.798 55.598 29.432 1.00 18.04 220 PHE D N 1
ATOM 15450 C CA . PHE D 1 196 ? 75.124 54.653 30.506 1.00 18.26 220 PHE D CA 1
ATOM 15451 C C . PHE D 1 196 ? 76.640 54.305 30.496 1.00 18.51 220 PHE D C 1
ATOM 15452 O O . PHE D 1 196 ? 77.305 54.403 29.464 1.00 19.08 220 PHE D O 1
ATOM 15460 N N . SER D 1 197 ? 77.168 53.872 31.626 1.00 18.20 221 SER D N 1
ATOM 15461 C CA . SER D 1 197 ? 78.559 53.523 31.750 1.00 18.76 221 SER D CA 1
ATOM 15462 C C . SER D 1 197 ? 78.831 52.295 32.668 1.00 18.90 221 SER D C 1
ATOM 15463 O O . SER D 1 197 ? 78.420 52.247 33.801 1.00 20.44 221 SER D O 1
ATOM 15466 N N . MET D 1 198 ? 79.412 51.237 32.128 1.00 19.20 222 MET D N 1
ATOM 15467 C CA . MET D 1 198 ? 79.754 50.026 32.846 1.00 19.80 222 MET D CA 1
ATOM 15468 C C . MET D 1 198 ? 81.297 49.982 32.856 1.00 20.31 222 MET D C 1
ATOM 15469 O O . MET D 1 198 ? 81.905 49.638 31.862 1.00 20.54 222 MET D O 1
ATOM 15474 N N . PRO D 1 199 ? 81.923 50.404 33.941 1.00 20.66 223 PRO D N 1
ATOM 15475 C CA . PRO D 1 199 ? 83.422 50.399 34.097 1.00 20.67 223 PRO D CA 1
ATOM 15476 C C . PRO D 1 199 ? 83.955 49.074 34.494 1.00 20.99 223 PRO D C 1
ATOM 15477 O O . PRO D 1 199 ? 85.167 48.907 34.821 1.00 21.74 223 PRO D O 1
ATOM 15481 N N . GLN D 1 200 ? 83.066 48.103 34.510 1.00 20.30 224 GLN D N 1
ATOM 15482 C CA . GLN D 1 200 ? 83.445 46.755 34.803 1.00 20.22 224 GLN D CA 1
ATOM 15483 C C . GLN D 1 200 ? 83.443 45.892 33.587 1.00 17.73 224 GLN D C 1
ATOM 15484 O O . GLN D 1 200 ? 82.464 45.778 32.898 1.00 17.40 224 GLN D O 1
ATOM 15490 N N . ALA D 1 201 ? 84.578 45.288 33.325 1.00 14.86 225 ALA D N 1
ATOM 15491 C CA . ALA D 1 201 ? 84.705 44.489 32.126 1.00 13.26 225 ALA D CA 1
ATOM 15492 C C . ALA D 1 201 ? 83.744 43.276 32.109 1.00 13.33 225 ALA D C 1
ATOM 15493 O O . ALA D 1 201 ? 83.790 42.454 33.008 1.00 12.24 225 ALA D O 1
ATOM 15495 N N . ILE D 1 202 ? 82.837 43.168 31.125 1.00 13.29 226 ILE D N 1
ATOM 15496 C CA . ILE D 1 202 ? 81.901 42.029 31.100 1.00 13.38 226 ILE D CA 1
ATOM 15497 C C . ILE D 1 202 ? 81.814 41.381 29.683 1.00 13.81 226 ILE D C 1
ATOM 15498 O O . ILE D 1 202 ? 82.137 42.007 28.673 1.00 15.94 226 ILE D O 1
ATOM 15503 N N . PRO D 1 203 ? 81.522 40.090 29.600 1.00 13.15 227 PRO D N 1
ATOM 15504 C CA . PRO D 1 203 ? 81.359 39.556 28.262 1.00 13.09 227 PRO D CA 1
ATOM 15505 C C . PRO D 1 203 ? 80.028 40.080 27.655 1.00 12.47 227 PRO D C 1
ATOM 15506 O O . PRO D 1 203 ? 79.040 40.239 28.391 1.00 11.86 227 PRO D O 1
ATOM 15510 N N . PRO D 1 204 ? 80.034 40.368 26.365 1.00 11.46 228 PRO D N 1
ATOM 15511 C CA . PRO D 1 204 ? 78.847 40.829 25.591 1.00 12.92 228 PRO D CA 1
ATOM 15512 C C . PRO D 1 204 ? 77.445 40.278 25.844 1.00 13.63 228 PRO D C 1
ATOM 15513 O O . PRO D 1 204 ? 76.460 40.977 25.682 1.00 14.13 228 PRO D O 1
ATOM 15517 N N . TYR D 1 205 ? 77.274 39.043 26.193 1.00 15.36 229 TYR D N 1
ATOM 15518 C CA . TYR D 1 205 ? 75.904 38.504 26.319 1.00 15.86 229 TYR D CA 1
ATOM 15519 C C . TYR D 1 205 ? 75.295 39.183 27.530 1.00 16.81 229 TYR D C 1
ATOM 15520 O O . TYR D 1 205 ? 74.037 39.119 27.775 1.00 18.53 229 TYR D O 1
ATOM 15529 N N . LEU D 1 206 ? 76.167 39.916 28.245 1.00 15.77 230 LEU D N 1
ATOM 15530 C CA . LEU D 1 206 ? 75.739 40.633 29.474 1.00 14.76 230 LEU D CA 1
ATOM 15531 C C . LEU D 1 206 ? 75.444 42.130 29.236 1.00 14.15 230 LEU D C 1
ATOM 15532 O O . LEU D 1 206 ? 75.103 42.869 30.137 1.00 14.41 230 LEU D O 1
ATOM 15537 N N . ILE D 1 207 ? 75.740 42.619 28.038 1.00 12.55 231 ILE D N 1
ATOM 15538 C CA . ILE D 1 207 ? 75.358 43.951 27.646 1.00 11.94 231 ILE D CA 1
ATOM 15539 C C . ILE D 1 207 ? 73.840 43.868 27.412 1.00 13.35 231 ILE D C 1
ATOM 15540 O O . ILE D 1 207 ? 73.333 43.125 26.597 1.00 14.70 231 ILE D O 1
ATOM 15545 N N . ALA D 1 208 ? 73.092 44.656 28.158 1.00 13.54 232 ALA D N 1
ATOM 15546 C CA . ALA D 1 208 ? 71.626 44.600 28.007 1.00 14.14 232 ALA D CA 1
ATOM 15547 C C . ALA D 1 208 ? 70.992 45.934 28.043 1.00 13.87 232 ALA D C 1
ATOM 15548 O O . ALA D 1 208 ? 71.561 46.897 28.605 1.00 12.03 232 ALA D O 1
ATOM 15550 N N . ILE D 1 209 ? 69.793 45.979 27.427 1.00 14.01 233 ILE D N 1
ATOM 15551 C CA . ILE D 1 209 ? 69.052 47.209 27.328 1.00 14.39 233 ILE D CA 1
ATOM 15552 C C . ILE D 1 209 ? 67.554 46.954 27.398 1.00 15.18 233 ILE D C 1
ATOM 15553 O O . ILE D 1 209 ? 67.022 45.968 26.870 1.00 13.15 233 ILE D O 1
ATOM 15558 N N . GLY D 1 210 ? 66.852 47.895 28.045 1.00 16.57 234 GLY D N 1
ATOM 15559 C CA . GLY D 1 210 ? 65.433 47.839 28.135 1.00 17.83 234 GLY D CA 1
ATOM 15560 C C . GLY D 1 210 ? 64.937 49.256 27.984 1.00 18.88 234 GLY D C 1
ATOM 15561 O O . GLY D 1 210 ? 65.528 50.190 28.542 1.00 19.16 234 GLY D O 1
ATOM 15562 N N . VAL D 1 211 ? 63.897 49.428 27.178 1.00 18.99 235 VAL D N 1
ATOM 15563 C CA . VAL D 1 211 ? 63.318 50.718 27.005 1.00 19.13 235 VAL D CA 1
ATOM 15564 C C . VAL D 1 211 ? 61.805 50.631 27.053 1.00 20.32 235 VAL D C 1
ATOM 15565 O O . VAL D 1 211 ? 61.187 49.828 26.317 1.00 19.98 235 VAL D O 1
ATOM 15569 N N . GLY D 1 212 ? 61.188 51.468 27.881 1.00 21.36 236 GLY D N 1
ATOM 15570 C CA . GLY D 1 212 ? 59.743 51.464 27.939 1.00 24.20 236 GLY D CA 1
ATOM 15571 C C . GLY D 1 212 ? 59.215 52.426 28.947 1.00 26.30 236 GLY D C 1
ATOM 15572 O O . GLY D 1 212 ? 59.956 53.247 29.449 1.00 28.33 236 GLY D O 1
ATOM 15573 N N . ASP D 1 213 ? 57.922 52.359 29.219 1.00 27.25 237 ASP D N 1
ATOM 15574 C CA . ASP D 1 213 ? 57.301 53.216 30.237 1.00 28.56 237 ASP D CA 1
ATOM 15575 C C . ASP D 1 213 ? 57.647 52.637 31.644 1.00 29.10 237 ASP D C 1
ATOM 15576 O O . ASP D 1 213 ? 56.765 52.017 32.317 1.00 30.67 237 ASP D O 1
ATOM 15581 N N . LEU D 1 214 ? 58.864 52.856 32.120 1.00 28.29 238 LEU D N 1
ATOM 15582 C CA . LEU D 1 214 ? 59.312 52.261 33.378 1.00 27.60 238 LEU D CA 1
ATOM 15583 C C . LEU D 1 214 ? 59.204 53.231 34.508 1.00 28.38 238 LEU D C 1
ATOM 15584 O O . LEU D 1 214 ? 59.412 54.376 34.323 1.00 29.93 238 LEU D O 1
ATOM 15589 N N . GLU D 1 215 ? 58.887 52.768 35.705 1.00 28.92 239 GLU D N 1
ATOM 15590 C CA . GLU D 1 215 ? 58.830 53.555 36.940 1.00 28.89 239 GLU D CA 1
ATOM 15591 C C . GLU D 1 215 ? 59.813 52.858 37.876 1.00 27.74 239 GLU D C 1
ATOM 15592 O O . GLU D 1 215 ? 60.131 51.706 37.691 1.00 28.08 239 GLU D O 1
ATOM 15598 N N . PHE D 1 216 ? 60.295 53.542 38.898 1.00 26.42 240 PHE D N 1
ATOM 15599 C CA . PHE D 1 216 ? 61.281 52.956 39.812 1.00 24.49 240 PHE D CA 1
ATOM 15600 C C . PHE D 1 216 ? 61.040 53.319 41.257 1.00 25.23 240 PHE D C 1
ATOM 15601 O O . PHE D 1 216 ? 60.821 54.492 41.603 1.00 26.58 240 PHE D O 1
ATOM 15609 N N . LYS D 1 217 ? 61.086 52.282 42.112 1.00 24.97 241 LYS D N 1
ATOM 15610 C CA . LYS D 1 217 ? 61.019 52.407 43.596 1.00 24.63 241 LYS D CA 1
ATOM 15611 C C . LYS D 1 217 ? 62.150 51.553 44.069 1.00 24.17 241 LYS D C 1
ATOM 15612 O O . LYS D 1 217 ? 62.386 50.585 43.425 1.00 24.15 241 LYS D O 1
ATOM 15618 N N . ALA D 1 218 ? 62.896 51.870 45.065 1.00 24.59 242 ALA D N 1
ATOM 15619 C CA . ALA D 1 218 ? 63.904 51.009 45.600 1.00 26.09 242 ALA D CA 1
ATOM 15620 C C . ALA D 1 218 ? 63.268 50.186 46.694 1.00 27.64 242 ALA D C 1
ATOM 15621 O O . ALA D 1 218 ? 62.096 50.442 47.048 1.00 29.45 242 ALA D O 1
ATOM 15623 N N . MET D 1 219 ? 64.157 49.436 47.395 1.00 27.10 243 MET D N 1
ATOM 15624 C CA . MET D 1 219 ? 63.720 48.608 48.478 1.00 25.69 243 MET D CA 1
ATOM 15625 C C . MET D 1 219 ? 64.738 48.777 49.583 1.00 25.26 243 MET D C 1
ATOM 15626 O O . MET D 1 219 ? 64.386 48.859 50.753 1.00 26.38 243 MET D O 1
ATOM 15631 N N . SER D 1 220 ? 66.015 48.741 49.207 1.00 24.67 244 SER D N 1
ATOM 15632 C CA . SER D 1 220 ? 67.164 48.822 50.154 1.00 23.61 244 SER D CA 1
ATOM 15633 C C . SER D 1 220 ? 68.042 49.978 49.700 1.00 22.87 244 SER D C 1
ATOM 15634 O O . SER D 1 220 ? 67.588 50.711 48.879 1.00 23.62 244 SER D O 1
ATOM 15637 N N . HIS D 1 221 ? 69.275 50.110 50.227 1.00 20.43 245 HIS D N 1
ATOM 15638 C CA . HIS D 1 221 ? 70.233 51.104 49.751 1.00 17.58 245 HIS D CA 1
ATOM 15639 C C . HIS D 1 221 ? 70.861 50.786 48.392 1.00 16.97 245 HIS D C 1
ATOM 15640 O O . HIS D 1 221 ? 71.290 51.640 47.656 1.00 15.94 245 HIS D O 1
ATOM 15647 N N . GLN D 1 222 ? 70.915 49.507 48.057 1.00 16.50 246 GLN D N 1
ATOM 15648 C CA . GLN D 1 222 ? 71.471 49.039 46.788 1.00 16.37 246 GLN D CA 1
ATOM 15649 C C . GLN D 1 222 ? 70.591 48.113 45.997 1.00 16.97 246 GLN D C 1
ATOM 15650 O O . GLN D 1 222 ? 71.056 47.404 45.139 1.00 16.29 246 GLN D O 1
ATOM 15656 N N . THR D 1 223 ? 69.314 48.125 46.254 1.00 17.83 247 THR D N 1
ATOM 15657 C CA . THR D 1 223 ? 68.379 47.294 45.436 1.00 19.55 247 THR D CA 1
ATOM 15658 C C . THR D 1 223 ? 67.077 47.966 45.109 1.00 19.25 247 THR D C 1
ATOM 15659 O O . THR D 1 223 ? 66.478 48.616 45.920 1.00 20.49 247 THR D O 1
ATOM 15663 N N . GLY D 1 224 ? 66.655 47.869 43.886 1.00 19.96 248 GLY D N 1
ATOM 15664 C CA . GLY D 1 224 ? 65.350 48.458 43.494 1.00 20.69 248 GLY D CA 1
ATOM 15665 C C . GLY D 1 224 ? 64.713 47.777 42.333 1.00 20.46 248 GLY D C 1
ATOM 15666 O O . GLY D 1 224 ? 65.235 46.815 41.796 1.00 20.67 248 GLY D O 1
ATOM 15667 N N . ILE D 1 225 ? 63.587 48.293 41.906 1.00 21.49 249 ILE D N 1
ATOM 15668 C CA . ILE D 1 225 ? 62.795 47.668 40.871 1.00 22.80 249 ILE D CA 1
ATOM 15669 C C . ILE D 1 225 ? 62.353 48.691 39.839 1.00 23.76 249 ILE D C 1
ATOM 15670 O O . ILE D 1 225 ? 62.218 49.860 40.132 1.00 25.00 249 ILE D O 1
ATOM 15675 N N . TYR D 1 226 ? 62.231 48.259 38.597 1.00 23.77 250 TYR D N 1
ATOM 15676 C CA . TYR D 1 226 ? 61.732 49.105 37.539 1.00 22.34 250 TYR D CA 1
ATOM 15677 C C . TYR D 1 226 ? 60.577 48.312 36.942 1.00 23.05 250 TYR D C 1
ATOM 15678 O O . TYR D 1 226 ? 60.767 47.132 36.713 1.00 24.70 250 TYR D O 1
ATOM 15687 N N . ALA D 1 227 ? 59.429 48.903 36.691 1.00 22.51 251 ALA D N 1
ATOM 15688 C CA . ALA D 1 227 ? 58.353 48.118 36.138 1.00 23.18 251 ALA D CA 1
ATOM 15689 C C . ALA D 1 227 ? 57.242 49.007 35.606 1.00 23.74 251 ALA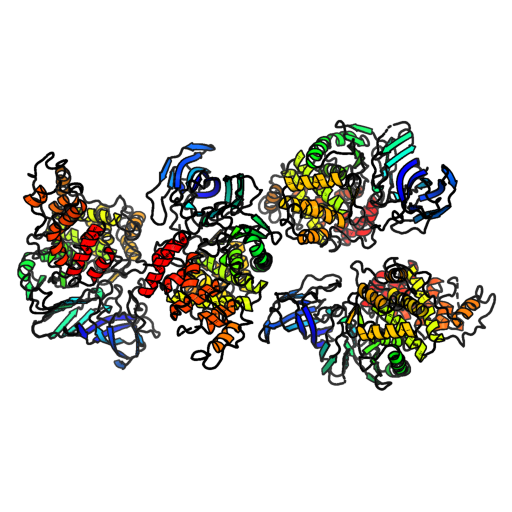 D C 1
ATOM 15690 O O . ALA D 1 227 ? 57.399 50.198 35.625 1.00 23.33 251 ALA D O 1
ATOM 15692 N N . GLU D 1 228 ? 56.118 48.443 35.180 1.00 25.25 252 GLU D N 1
ATOM 15693 C CA . GLU D 1 228 ? 55.008 49.211 34.588 1.00 28.61 252 GLU D CA 1
ATOM 15694 C C . GLU D 1 228 ? 53.858 49.639 35.503 1.00 30.51 252 GLU D C 1
ATOM 15695 O O . GLU D 1 228 ? 52.619 49.724 35.058 1.00 32.24 252 GLU D O 1
ATOM 15701 N N . SER D 1 229 ? 54.224 49.892 36.756 1.00 30.42 253 SER D N 1
ATOM 15702 C CA . SER D 1 229 ? 53.297 50.410 37.738 1.00 31.23 253 SER D CA 1
ATOM 15703 C C . SER D 1 229 ? 52.328 49.353 38.253 1.00 31.46 253 SER D C 1
ATOM 15704 O O . SER D 1 229 ? 52.134 49.221 39.492 1.00 31.64 253 SER D O 1
ATOM 15707 N N . TYR D 1 230 ? 51.713 48.611 37.321 1.00 31.47 254 TYR D N 1
ATOM 15708 C CA . TYR D 1 230 ? 50.710 47.629 37.711 1.00 31.93 254 TYR D CA 1
ATOM 15709 C C . TYR D 1 230 ? 51.360 46.595 38.624 1.00 31.13 254 TYR D C 1
ATOM 15710 O O . TYR D 1 230 ? 50.823 46.222 39.643 1.00 31.13 254 TYR D O 1
ATOM 15719 N N . ILE D 1 231 ? 52.535 46.157 38.234 1.00 30.84 255 ILE D N 1
ATOM 15720 C CA . ILE D 1 231 ? 53.320 45.181 38.970 1.00 30.76 255 ILE D CA 1
ATOM 15721 C C . ILE D 1 231 ? 54.405 45.783 39.858 1.00 30.78 255 ILE D C 1
ATOM 15722 O O . ILE D 1 231 ? 55.076 45.087 40.596 1.00 30.01 255 ILE D O 1
ATOM 15727 N N . LEU D 1 232 ? 54.552 47.086 39.789 1.00 32.06 256 LEU D N 1
ATOM 15728 C CA . LEU D 1 232 ? 55.575 47.769 40.544 1.00 33.05 256 LEU D CA 1
ATOM 15729 C C . LEU D 1 232 ? 55.527 47.529 42.051 1.00 34.19 256 LEU D C 1
ATOM 15730 O O . LEU D 1 232 ? 56.420 46.879 42.617 1.00 35.64 256 LEU D O 1
ATOM 15735 N N . ASP D 1 233 ? 54.491 48.037 42.731 1.00 34.40 257 ASP D N 1
ATOM 15736 C CA . ASP D 1 233 ? 54.416 47.845 44.161 1.00 33.00 257 ASP D CA 1
ATOM 15737 C C . ASP D 1 233 ? 54.233 46.393 44.617 1.00 32.03 257 ASP D C 1
ATOM 15738 O O . ASP D 1 233 ? 54.559 46.058 45.751 1.00 32.66 257 ASP D O 1
ATOM 15743 N N . ALA D 1 234 ? 53.694 45.545 43.745 1.00 30.92 258 ALA D N 1
ATOM 15744 C CA . ALA D 1 234 ? 53.450 44.123 44.031 1.00 29.29 258 ALA D CA 1
ATOM 15745 C C . ALA D 1 234 ? 54.817 43.453 44.011 1.00 28.11 258 ALA D C 1
ATOM 15746 O O . ALA D 1 234 ? 55.087 42.538 44.799 1.00 28.65 258 ALA D O 1
ATOM 15748 N N . ALA D 1 235 ? 55.664 43.917 43.106 1.00 27.37 259 ALA D N 1
ATOM 15749 C CA . ALA D 1 235 ? 57.027 43.428 42.932 1.00 26.70 259 ALA D CA 1
ATOM 15750 C C . ALA D 1 235 ? 57.954 43.859 44.066 1.00 25.60 259 ALA D C 1
ATOM 15751 O O . ALA D 1 235 ? 58.764 43.107 44.486 1.00 25.28 259 ALA D O 1
ATOM 15753 N N . VAL D 1 236 ? 57.781 45.071 44.566 1.00 24.60 260 VAL D N 1
ATOM 15754 C CA . VAL D 1 236 ? 58.652 45.593 45.621 1.00 25.40 260 VAL D CA 1
ATOM 15755 C C . VAL D 1 236 ? 58.346 44.894 46.964 1.00 26.89 260 VAL D C 1
ATOM 15756 O O . VAL D 1 236 ? 59.180 44.789 47.889 1.00 26.87 260 VAL D O 1
ATOM 15760 N N . ALA D 1 237 ? 57.082 44.451 47.045 1.00 27.45 261 ALA D N 1
ATOM 15761 C CA . ALA D 1 237 ? 56.563 43.665 48.190 1.00 26.20 261 ALA D CA 1
ATOM 15762 C C . ALA D 1 237 ? 57.053 42.221 48.131 1.00 25.30 261 ALA D C 1
ATOM 15763 O O . ALA D 1 237 ? 57.181 41.569 49.188 1.00 26.03 261 ALA D O 1
ATOM 15765 N N . GLU D 1 238 ? 57.377 41.742 46.933 1.00 23.28 262 GLU D N 1
ATOM 15766 C CA . GLU D 1 238 ? 57.804 40.406 46.764 1.00 21.26 262 GLU D CA 1
ATOM 15767 C C . GLU D 1 238 ? 59.288 40.108 46.896 1.00 21.06 262 GLU D C 1
ATOM 15768 O O . GLU D 1 238 ? 59.639 38.992 47.226 1.00 22.56 262 GLU D O 1
ATOM 15774 N N . PHE D 1 239 ? 60.176 41.057 46.587 1.00 20.11 263 PHE D N 1
ATOM 15775 C CA . PHE D 1 239 ? 61.630 40.795 46.526 1.00 18.33 263 PHE D CA 1
ATOM 15776 C C . PHE D 1 239 ? 62.323 41.676 47.489 1.00 18.83 263 PHE D C 1
ATOM 15777 O O . PHE D 1 239 ? 63.536 41.828 47.418 1.00 17.06 263 PHE D O 1
ATOM 15785 N N . ASP D 1 240 ? 61.583 42.181 48.466 1.00 19.79 264 ASP D N 1
ATOM 15786 C CA . ASP D 1 240 ? 62.187 43.041 49.465 1.00 21.77 264 ASP D CA 1
ATOM 15787 C C . ASP D 1 240 ? 63.071 42.253 50.466 1.00 22.56 264 ASP D C 1
ATOM 15788 O O . ASP D 1 240 ? 63.339 42.697 51.601 1.00 22.09 264 ASP D O 1
ATOM 15793 N N . ASP D 1 241 ? 63.483 41.060 50.050 1.00 22.73 265 ASP D N 1
ATOM 15794 C CA . ASP D 1 241 ? 64.335 40.227 50.846 1.00 22.35 265 ASP D CA 1
ATOM 15795 C C . ASP D 1 241 ? 65.713 40.166 50.174 1.00 21.98 265 ASP D C 1
ATOM 15796 O O . ASP D 1 241 ? 66.685 39.732 50.822 1.00 20.48 265 ASP D O 1
ATOM 15801 N N . THR D 1 242 ? 65.780 40.624 48.890 1.00 21.02 266 THR D N 1
ATOM 15802 C CA . THR D 1 242 ? 66.974 40.513 48.128 1.00 20.17 266 THR D CA 1
ATOM 15803 C C . THR D 1 242 ? 68.145 41.174 48.759 1.00 20.45 266 THR D C 1
ATOM 15804 O O . THR D 1 242 ? 69.280 40.762 48.627 1.00 21.06 266 THR D O 1
ATOM 15808 N N . GLN D 1 243 ? 67.889 42.254 49.463 1.00 20.89 267 GLN D N 1
ATOM 15809 C CA . GLN D 1 243 ? 68.943 42.885 50.201 1.00 21.35 267 GLN D CA 1
ATOM 15810 C C . GLN D 1 243 ? 69.603 41.888 51.130 1.00 20.62 267 GLN D C 1
ATOM 15811 O O . GLN D 1 243 ? 70.805 41.850 51.234 1.00 21.16 267 GLN D O 1
ATOM 15817 N N . ALA D 1 244 ? 68.791 41.074 51.781 1.00 20.38 268 ALA D N 1
ATOM 15818 C CA . ALA D 1 244 ? 69.236 40.037 52.681 1.00 19.77 268 ALA D CA 1
ATOM 15819 C C . ALA D 1 244 ? 69.998 39.014 51.881 1.00 20.35 268 ALA D C 1
ATOM 15820 O O . ALA D 1 244 ? 71.062 38.498 52.345 1.00 20.80 268 ALA D O 1
ATOM 15822 N N . MET D 1 245 ? 69.528 38.717 50.646 1.00 19.65 269 MET D N 1
ATOM 15823 C CA . MET D 1 245 ? 70.298 37.722 49.846 1.00 17.90 269 MET D CA 1
ATOM 15824 C C . MET D 1 245 ? 71.741 38.139 49.681 1.00 17.46 269 MET D C 1
ATOM 15825 O O . MET D 1 245 ? 72.634 37.287 49.722 1.00 17.17 269 MET D O 1
ATOM 15830 N N . ILE D 1 246 ? 71.948 39.459 49.518 1.00 17.28 270 ILE D N 1
ATOM 15831 C CA . ILE D 1 246 ? 73.261 39.981 49.122 1.00 17.93 270 ILE D CA 1
ATOM 15832 C C . ILE D 1 246 ? 74.188 40.054 50.319 1.00 20.45 270 ILE D C 1
ATOM 15833 O O . ILE D 1 246 ? 75.426 39.979 50.181 1.00 20.69 270 ILE D O 1
ATOM 15838 N N . ASP D 1 247 ? 73.614 40.220 51.505 1.00 21.86 271 ASP D N 1
ATOM 15839 C CA . ASP D 1 247 ? 74.421 40.316 52.710 1.00 23.45 271 ASP D CA 1
ATOM 15840 C C . ASP D 1 247 ? 74.810 38.937 53.197 1.00 23.91 271 ASP D C 1
ATOM 15841 O O . ASP D 1 247 ? 75.932 38.716 53.641 1.00 24.75 271 ASP D O 1
ATOM 15846 N N . LYS D 1 248 ? 73.872 38.004 53.104 1.00 24.06 272 LYS D N 1
ATOM 15847 C CA . LYS D 1 248 ? 74.172 36.612 53.430 1.00 23.52 272 LYS D CA 1
ATOM 15848 C C . LYS D 1 248 ? 75.065 36.023 52.396 1.00 24.12 272 LYS D C 1
ATOM 15849 O O . LYS D 1 248 ? 75.925 35.236 52.739 1.00 24.18 272 LYS D O 1
ATOM 15855 N N . ALA D 1 249 ? 74.879 36.429 51.133 1.00 25.05 273 ALA D N 1
ATOM 15856 C CA . ALA D 1 249 ? 75.725 35.959 50.005 1.00 25.68 273 ALA D CA 1
ATOM 15857 C C . ALA D 1 249 ? 77.188 36.464 50.062 1.00 25.33 273 ALA D C 1
ATOM 15858 O O . ALA D 1 249 ? 78.085 35.799 49.625 1.00 24.75 273 ALA D O 1
ATOM 15860 N N . GLU D 1 250 ? 77.336 37.692 50.509 1.00 27.28 274 GLU D N 1
ATOM 15861 C CA . GLU D 1 250 ? 78.638 38.314 50.643 1.00 29.72 274 GLU D CA 1
ATOM 15862 C C . GLU D 1 250 ? 79.429 37.637 51.762 1.00 30.47 274 GLU D C 1
ATOM 15863 O O . GLU D 1 250 ? 80.671 37.531 51.716 1.00 30.11 274 GLU D O 1
ATOM 15869 N N . GLN D 1 251 ? 78.682 37.159 52.751 1.00 31.85 275 GLN D N 1
ATOM 15870 C CA . GLN D 1 251 ? 79.272 36.619 53.953 1.00 33.21 275 GLN D CA 1
ATOM 15871 C C . GLN D 1 251 ? 80.105 35.391 53.642 1.00 33.44 275 GLN D C 1
ATOM 15872 O O . GLN D 1 251 ? 81.191 35.200 54.225 1.00 34.14 275 GLN D O 1
ATOM 15878 N N . MET D 1 252 ? 79.584 34.592 52.696 1.00 32.53 276 MET D N 1
ATOM 15879 C CA . MET D 1 252 ? 80.225 33.364 52.258 1.00 31.64 276 MET D CA 1
ATOM 15880 C C . MET D 1 252 ? 80.993 33.423 50.961 1.00 31.78 276 MET D C 1
ATOM 15881 O O . MET D 1 252 ? 82.107 32.833 50.869 1.00 31.74 276 MET D O 1
ATOM 15886 N N . TYR D 1 253 ? 80.459 34.163 49.981 1.00 32.23 277 TYR D N 1
ATOM 15887 C CA . TYR D 1 253 ? 81.092 34.245 48.646 1.00 33.37 277 TYR D CA 1
ATOM 15888 C C . TYR D 1 253 ? 82.015 35.410 48.223 1.00 34.10 277 TYR D C 1
ATOM 15889 O O . TYR D 1 253 ? 82.660 35.379 47.156 1.00 35.25 277 TYR D O 1
ATOM 15898 N N . GLY D 1 254 ? 82.157 36.414 49.090 1.00 34.40 278 GLY D N 1
ATOM 15899 C CA . GLY D 1 254 ? 83.025 37.563 48.842 1.00 33.88 278 GLY D CA 1
ATOM 15900 C C . GLY D 1 254 ? 82.157 38.780 48.515 1.00 33.46 278 GLY D C 1
ATOM 15901 O O . GLY D 1 254 ? 80.930 38.673 48.456 1.00 34.49 278 GLY D O 1
ATOM 15902 N N . LYS D 1 255 ? 82.759 39.947 48.256 1.00 32.63 279 LYS D N 1
ATOM 15903 C CA . LYS D 1 255 ? 81.933 41.132 47.984 1.00 30.92 279 LYS D CA 1
ATOM 15904 C C . LYS D 1 255 ? 81.164 41.103 46.659 1.00 29.38 279 LYS D C 1
ATOM 15905 O O . LYS D 1 255 ? 81.594 40.504 45.686 1.00 28.56 279 LYS D O 1
ATOM 15911 N N . TYR D 1 256 ? 79.999 41.756 46.648 1.00 28.16 280 TYR D N 1
ATOM 15912 C CA . TYR D 1 256 ? 79.141 41.941 45.432 1.00 27.66 280 TYR D CA 1
ATOM 15913 C C . TYR D 1 256 ? 79.797 43.108 44.726 1.00 27.45 280 TYR D C 1
ATOM 15914 O O . TYR D 1 256 ? 79.472 44.237 44.986 1.00 28.33 280 TYR D O 1
ATOM 15923 N N . ARG D 1 257 ? 80.775 42.827 43.870 1.00 26.53 281 ARG D N 1
ATOM 15924 C CA . ARG D 1 257 ? 81.553 43.798 43.111 1.00 24.81 281 ARG D CA 1
ATOM 15925 C C . ARG D 1 257 ? 80.786 44.632 42.063 1.00 24.15 281 ARG D C 1
ATOM 15926 O O . ARG D 1 257 ? 81.399 45.365 41.296 1.00 24.89 281 ARG D O 1
ATOM 15934 N N . TRP D 1 258 ? 79.472 44.619 42.003 1.00 22.73 282 TRP D N 1
ATOM 15935 C CA . TRP D 1 258 ? 78.823 45.483 41.029 1.00 21.80 282 TRP D CA 1
ATOM 15936 C C . TRP D 1 258 ? 78.092 46.693 41.552 1.00 22.47 282 TRP D C 1
ATOM 15937 O O . TRP D 1 258 ? 77.551 47.459 40.763 1.00 22.57 282 TRP D O 1
ATOM 15948 N N . GLY D 1 259 ? 78.096 46.937 42.872 1.00 22.70 283 GLY D N 1
ATOM 15949 C CA . GLY D 1 259 ? 77.505 48.119 43.477 1.00 21.92 283 GLY D CA 1
ATOM 15950 C C . GLY D 1 259 ? 76.026 48.118 43.713 1.00 21.23 283 GLY D C 1
ATOM 15951 O O . GLY D 1 259 ? 75.583 48.147 44.850 1.00 21.71 283 GLY D O 1
ATOM 15952 N N . ARG D 1 260 ? 75.231 48.105 42.659 1.00 20.27 284 ARG D N 1
ATOM 15953 C CA . ARG D 1 260 ? 73.791 48.151 42.848 1.00 20.77 284 ARG D CA 1
ATOM 15954 C C . ARG D 1 260 ? 73.278 46.889 42.235 1.00 21.65 284 ARG D C 1
ATOM 15955 O O . ARG D 1 260 ? 73.966 46.270 41.471 1.00 23.70 284 ARG D O 1
ATOM 15963 N N . TYR D 1 261 ? 72.065 46.453 42.622 1.00 20.61 285 TYR D N 1
ATOM 15964 C CA . TYR D 1 261 ? 71.433 45.290 42.085 1.00 18.04 285 TYR D CA 1
ATOM 15965 C C . TYR D 1 261 ? 69.955 45.589 41.985 1.00 17.54 285 TYR D C 1
ATOM 15966 O O . TYR D 1 261 ? 69.220 45.620 42.979 1.00 15.89 285 TYR D O 1
ATOM 15975 N N . ASP D 1 262 ? 69.504 45.753 40.758 1.00 17.61 286 ASP D N 1
ATOM 15976 C CA . ASP D 1 262 ? 68.109 46.089 40.533 1.00 17.72 286 ASP D CA 1
ATOM 15977 C C . ASP D 1 262 ? 67.377 45.000 39.794 1.00 20.16 286 ASP D C 1
ATOM 15978 O O . ASP D 1 262 ? 67.958 44.080 39.245 1.00 21.41 286 ASP D O 1
ATOM 15983 N N . LEU D 1 263 ? 66.066 45.167 39.693 1.00 22.02 287 LEU D N 1
ATOM 15984 C CA . LEU D 1 263 ? 65.187 44.160 39.051 1.00 22.44 287 LEU D CA 1
ATOM 15985 C C . LEU D 1 263 ? 64.382 44.855 38.005 1.00 22.63 287 LEU D C 1
ATOM 15986 O O . LEU D 1 263 ? 63.869 45.938 38.240 1.00 22.79 287 LEU D O 1
ATOM 15991 N N . LEU D 1 264 ? 64.286 44.264 36.845 1.00 22.25 288 LEU D N 1
ATOM 15992 C CA . LEU D 1 264 ? 63.554 44.897 35.811 1.00 22.69 288 LEU D CA 1
ATOM 15993 C C . LEU D 1 264 ? 62.489 43.893 35.472 1.00 23.44 288 LEU D C 1
ATOM 15994 O O . LEU D 1 264 ? 62.788 42.799 34.971 1.00 24.50 288 LEU D O 1
ATOM 15999 N N . MET D 1 265 ? 61.261 44.222 35.761 1.00 23.49 289 MET D N 1
ATOM 16000 C CA . MET D 1 265 ? 60.249 43.278 35.463 1.00 24.24 289 MET D CA 1
ATOM 16001 C C . MET D 1 265 ? 59.890 43.485 34.018 1.00 25.10 289 MET D C 1
ATOM 16002 O O . MET D 1 265 ? 59.524 44.602 33.654 1.00 24.44 289 MET D O 1
ATOM 16007 N N . LEU D 1 266 ? 59.952 42.425 33.207 1.00 26.46 290 LEU D N 1
ATOM 16008 C CA . LEU D 1 266 ? 59.613 42.494 31.771 1.00 27.82 290 LEU D CA 1
ATOM 16009 C C . LEU D 1 266 ? 58.171 42.098 31.605 1.00 29.76 290 LEU D C 1
ATOM 16010 O O . LEU D 1 266 ? 57.539 41.624 32.529 1.00 30.98 290 LEU D O 1
ATOM 16015 N N . PRO D 1 267 ? 57.596 42.374 30.426 1.00 31.12 291 PRO D N 1
ATOM 16016 C CA . PRO D 1 267 ? 56.195 41.955 30.289 1.00 31.54 291 PRO D CA 1
ATOM 16017 C C . PRO D 1 267 ? 56.114 40.414 30.183 1.00 32.12 291 PRO D C 1
ATOM 16018 O O . PRO D 1 267 ? 57.123 39.740 29.899 1.00 31.93 291 PRO D O 1
ATOM 16022 N N . PRO D 1 268 ? 54.903 39.855 30.414 1.00 33.21 292 PRO D N 1
ATOM 16023 C CA . PRO D 1 268 ? 54.531 38.425 30.396 1.00 33.50 292 PRO D CA 1
ATOM 16024 C C . PRO D 1 268 ? 55.112 37.586 29.235 1.00 33.68 292 PRO D C 1
ATOM 16025 O O . PRO D 1 268 ? 55.070 36.373 29.237 1.00 32.93 292 PRO D O 1
ATOM 16029 N N . SER D 1 269 ? 55.659 38.272 28.264 1.00 34.79 293 SER D N 1
ATOM 16030 C CA . SER D 1 269 ? 56.167 37.685 27.053 1.00 35.33 293 SER D CA 1
ATOM 16031 C C . SER D 1 269 ? 57.596 37.150 27.270 1.00 35.57 293 SER D C 1
ATOM 16032 O O . SER D 1 269 ? 58.052 36.290 26.513 1.00 35.17 293 SER D O 1
ATOM 16035 N N . PHE D 1 270 ? 58.293 37.630 28.323 1.00 35.89 294 PHE D N 1
ATOM 16036 C CA . PHE D 1 270 ? 59.655 37.182 28.577 1.00 35.34 294 PHE D CA 1
ATOM 16037 C C . PHE D 1 270 ? 59.675 35.656 28.542 1.00 36.21 294 PHE D C 1
ATOM 16038 O O . PHE D 1 270 ? 58.965 35.001 29.328 1.00 36.73 294 PHE D O 1
ATOM 16046 N N . PRO D 1 271 ? 60.460 35.069 27.630 1.00 36.68 295 PRO D N 1
ATOM 16047 C CA . PRO D 1 271 ? 60.659 33.625 27.397 1.00 37.39 295 PRO D CA 1
ATOM 16048 C C . PRO D 1 271 ? 61.298 32.834 28.557 1.00 37.98 295 PRO D C 1
ATOM 16049 O O . PRO D 1 271 ? 61.021 31.640 28.740 1.00 37.42 295 PRO D O 1
ATOM 16053 N N . PHE D 1 272 ? 62.176 33.497 29.317 1.00 39.26 296 PHE D N 1
ATOM 16054 C CA . PHE D 1 272 ? 62.872 32.858 30.438 1.00 39.08 296 PHE D CA 1
ATOM 16055 C C . PHE D 1 272 ? 62.282 33.246 31.766 1.00 37.67 296 PHE D C 1
ATOM 16056 O O . PHE D 1 272 ? 61.167 33.745 31.837 1.00 39.22 296 PHE D O 1
ATOM 16064 N N . GLY D 1 273 ? 63.016 32.970 32.832 1.00 35.74 297 GLY D N 1
ATOM 16065 C CA . GLY D 1 273 ? 62.586 33.354 34.152 1.00 31.26 297 GLY D CA 1
ATOM 16066 C C . GLY D 1 273 ? 63.394 34.566 34.507 1.00 28.84 297 GLY D C 1
ATOM 16067 O O . GLY D 1 273 ? 62.977 35.340 35.319 1.00 28.52 297 GLY D O 1
ATOM 16068 N N . GLY D 1 274 ? 64.547 34.717 33.878 1.00 27.08 298 GLY D N 1
ATOM 16069 C CA . GLY D 1 274 ? 65.321 35.862 34.099 1.00 26.87 298 GLY D CA 1
ATOM 16070 C C . GLY D 1 274 ? 66.716 35.841 33.603 1.00 26.56 298 GLY D C 1
ATOM 16071 O O . GLY D 1 274 ? 67.360 34.810 33.557 1.00 28.06 298 GLY D O 1
ATOM 16072 N N . MET D 1 275 ? 67.228 37.009 33.253 1.00 26.02 299 MET D N 1
ATOM 16073 C CA . MET D 1 275 ? 68.614 37.076 32.764 1.00 25.68 299 MET D CA 1
ATOM 16074 C C . MET D 1 275 ? 69.482 37.854 33.782 1.00 23.86 299 MET D C 1
ATOM 16075 O O . MET D 1 275 ? 69.053 38.895 34.281 1.00 22.59 299 MET D O 1
ATOM 16080 N N . GLU D 1 276 ? 70.680 37.353 34.037 1.00 21.98 300 GLU D N 1
ATOM 16081 C CA . GLU D 1 276 ? 71.595 38.033 34.998 1.00 20.86 300 GLU D CA 1
ATOM 16082 C C . GLU D 1 276 ? 72.439 39.208 34.494 1.00 20.29 300 GLU D C 1
ATOM 16083 O O . GLU D 1 276 ? 73.654 39.176 34.538 1.00 20.93 300 GLU D O 1
ATOM 16089 N N . ASN D 1 277 ? 71.800 40.234 33.983 1.00 19.35 301 ASN D N 1
ATOM 16090 C CA . ASN D 1 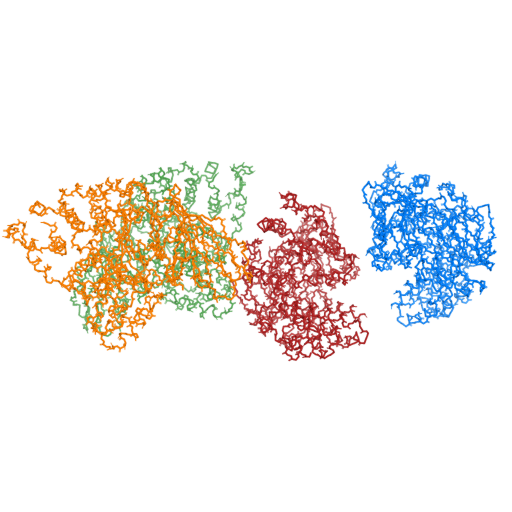277 ? 72.462 41.313 33.343 1.00 17.60 301 ASN D CA 1
ATOM 16091 C C . ASN D 1 277 ? 72.939 42.121 34.522 1.00 16.90 301 ASN D C 1
ATOM 16092 O O . ASN D 1 277 ? 72.140 42.638 35.314 1.00 16.18 301 ASN D O 1
ATOM 16097 N N . PRO D 1 278 ? 74.267 42.300 34.608 1.00 16.15 302 PRO D N 1
ATOM 16098 C CA . PRO D 1 278 ? 74.889 43.040 35.660 1.00 16.16 302 PRO D CA 1
ATOM 16099 C C . PRO D 1 278 ? 74.193 44.323 36.083 1.00 16.69 302 PRO D C 1
ATOM 16100 O O . PRO D 1 278 ? 73.908 45.182 35.284 1.00 15.21 302 PRO D O 1
ATOM 16104 N N . ARG D 1 279 ? 73.931 44.459 37.379 1.00 18.23 303 ARG D N 1
ATOM 16105 C CA . ARG D 1 279 ? 73.254 45.583 37.951 1.00 18.84 303 ARG D CA 1
ATOM 16106 C C . ARG D 1 279 ? 71.776 45.616 37.606 1.00 19.31 303 ARG D C 1
ATOM 16107 O O . ARG D 1 279 ? 71.063 46.334 38.271 1.00 19.36 303 ARG D O 1
ATOM 16115 N N . LEU D 1 280 ? 71.291 44.840 36.635 1.00 19.17 304 LEU D N 1
ATOM 16116 C CA . LEU D 1 280 ? 69.879 44.937 36.255 1.00 18.97 304 LEU D CA 1
ATOM 16117 C C . LEU D 1 280 ? 69.396 43.564 35.722 1.00 20.00 304 LEU D C 1
ATOM 16118 O O . LEU D 1 280 ? 69.589 43.216 34.539 1.00 21.19 304 LEU D O 1
ATOM 16123 N N . SER D 1 281 ? 68.826 42.757 36.625 1.00 18.94 305 SER D N 1
ATOM 16124 C CA . SER D 1 281 ? 68.390 41.443 36.255 1.00 18.14 305 SER D CA 1
ATOM 16125 C C . SER D 1 281 ? 66.988 41.537 35.617 1.00 18.47 305 SER D C 1
ATOM 16126 O O . SER D 1 281 ? 66.099 42.216 36.092 1.00 19.15 305 SER D O 1
ATOM 16129 N N . PHE D 1 282 ? 66.846 40.893 34.478 1.00 19.45 306 PHE D N 1
ATOM 16130 C CA . PHE D 1 282 ? 65.511 40.936 33.790 1.00 19.84 306 PHE D CA 1
ATOM 16131 C C . PHE D 1 282 ? 64.624 39.867 34.333 1.00 19.22 306 PHE D C 1
ATOM 16132 O O . PHE D 1 282 ? 64.921 38.711 34.138 1.00 18.99 306 PHE D O 1
ATOM 16140 N N . ILE D 1 283 ? 63.566 40.231 35.043 1.00 18.58 307 ILE D N 1
ATOM 16141 C CA . ILE D 1 283 ? 62.739 39.208 35.647 1.00 18.26 307 ILE D CA 1
ATOM 16142 C C . ILE D 1 283 ? 61.325 39.060 35.053 1.00 18.48 307 ILE D C 1
ATOM 16143 O O . ILE D 1 283 ? 60.635 39.997 34.702 1.00 18.09 307 ILE D O 1
ATOM 16148 N N . THR D 1 284 ? 60.882 37.833 35.001 1.00 19.07 308 THR D N 1
ATOM 16149 C CA . THR D 1 284 ? 59.560 37.524 34.493 1.00 20.97 308 THR D CA 1
ATOM 16150 C C . THR D 1 284 ? 58.543 37.829 35.574 1.00 21.16 308 THR D C 1
ATOM 16151 O O . THR D 1 284 ? 58.849 37.625 36.798 1.00 20.32 308 THR D O 1
ATOM 16155 N N . PRO D 1 285 ? 57.333 38.301 35.147 1.00 20.69 309 PRO D N 1
ATOM 16156 C CA . PRO D 1 285 ? 56.236 38.665 36.007 1.00 21.21 309 PRO D CA 1
ATOM 16157 C C . PRO D 1 285 ? 55.565 37.449 36.694 1.00 22.64 309 PRO D C 1
ATOM 16158 O O . PRO D 1 285 ? 54.810 37.546 37.693 1.00 24.16 309 PRO D O 1
ATOM 16162 N N . THR D 1 286 ? 55.864 36.279 36.148 1.00 22.44 310 THR D N 1
ATOM 16163 C CA . THR D 1 286 ? 55.333 34.996 36.586 1.00 20.68 310 THR D CA 1
ATOM 16164 C C . THR D 1 286 ? 55.791 34.643 38.000 1.00 20.65 310 THR D C 1
ATOM 16165 O O . THR D 1 286 ? 55.190 33.715 38.602 1.00 21.23 310 THR D O 1
ATOM 16169 N N . VAL D 1 287 ? 56.769 35.384 38.558 1.00 20.32 311 VAL D N 1
ATOM 16170 C CA . VAL D 1 287 ? 57.233 35.097 39.900 1.00 19.35 311 VAL D CA 1
ATOM 16171 C C . VAL D 1 287 ? 56.669 36.009 40.965 1.00 19.97 311 VAL D C 1
ATOM 16172 O O . VAL D 1 287 ? 56.934 35.816 42.160 1.00 21.34 311 VAL D O 1
ATOM 16176 N N . VAL D 1 288 ? 55.930 37.052 40.576 1.00 20.33 312 VAL D N 1
ATOM 16177 C CA . VAL D 1 288 ? 55.305 37.915 41.582 1.00 22.24 312 VAL D CA 1
ATOM 16178 C C . VAL D 1 288 ? 54.011 37.159 41.882 1.00 23.48 312 VAL D C 1
ATOM 16179 O O . VAL D 1 288 ? 52.994 37.366 41.241 1.00 23.88 312 VAL D O 1
ATOM 16183 N N . ALA D 1 289 ? 54.120 36.241 42.844 1.00 24.35 313 ALA D N 1
ATOM 16184 C CA . ALA D 1 289 ? 53.066 35.372 43.294 1.00 25.83 313 ALA D CA 1
ATOM 16185 C C . ALA D 1 289 ? 52.257 35.903 44.461 1.00 26.74 313 ALA D C 1
ATOM 16186 O O . ALA D 1 289 ? 51.050 35.697 44.548 1.00 27.72 313 ALA D O 1
ATOM 16188 N N . GLY D 1 290 ? 52.904 36.619 45.345 1.00 26.72 314 GLY D N 1
ATOM 16189 C CA . GLY D 1 290 ? 52.137 37.136 46.468 1.00 27.87 314 GLY D CA 1
ATOM 16190 C C . GLY D 1 290 ? 52.558 36.501 47.795 1.00 28.86 314 GLY D C 1
ATOM 16191 O O . GLY D 1 290 ? 52.112 36.937 48.848 1.00 30.80 314 GLY D O 1
ATOM 16192 N N . ASP D 1 291 ? 53.364 35.455 47.766 1.00 27.89 315 ASP D N 1
ATOM 16193 C CA . ASP D 1 291 ? 53.736 34.767 48.946 1.00 26.44 315 ASP D CA 1
ATOM 16194 C C . ASP D 1 291 ? 55.225 34.535 49.033 1.00 26.33 315 ASP D C 1
ATOM 16195 O O . ASP D 1 291 ? 55.661 33.913 50.002 1.00 26.81 315 ASP D O 1
ATOM 16200 N N . LYS D 1 292 ? 56.024 35.041 48.100 1.00 24.62 316 LYS D N 1
ATOM 16201 C CA . LYS D 1 292 ? 57.489 34.837 48.144 1.00 22.53 316 LYS D CA 1
ATOM 16202 C C . LYS D 1 292 ? 57.981 33.407 47.877 1.00 22.73 316 LYS D C 1
ATOM 16203 O O . LYS D 1 292 ? 59.123 33.076 48.208 1.00 23.87 316 LYS D O 1
ATOM 16209 N N . SER D 1 293 ? 57.149 32.558 47.296 1.00 21.83 317 SER D N 1
ATOM 16210 C CA . SER D 1 293 ? 57.472 31.166 47.049 1.00 20.74 317 SER D CA 1
ATOM 16211 C C . SER D 1 293 ? 58.445 30.892 45.948 1.00 20.54 317 SER D C 1
ATOM 16212 O O . SER D 1 293 ? 59.403 30.081 46.104 1.00 20.76 317 SER D O 1
ATOM 16215 N N . LEU D 1 294 ? 58.273 31.625 44.830 1.00 19.43 318 LEU D N 1
ATOM 16216 C CA . LEU D 1 294 ? 59.110 31.499 43.585 1.00 17.45 318 LEU D CA 1
ATOM 16217 C C . LEU D 1 294 ? 60.339 32.392 43.576 1.00 16.31 318 LEU D C 1
ATOM 16218 O O . LEU D 1 294 ? 60.973 32.589 42.599 1.00 14.93 318 LEU D O 1
ATOM 16223 N N . VAL D 1 295 ? 60.605 32.954 44.730 1.00 17.48 319 VAL D N 1
ATOM 16224 C CA . VAL D 1 295 ? 61.690 33.845 44.970 1.00 18.03 319 VAL D CA 1
ATOM 16225 C C . VAL D 1 295 ? 63.082 33.270 44.817 1.00 18.31 319 VAL D C 1
ATOM 16226 O O . VAL D 1 295 ? 63.967 34.017 44.613 1.00 19.75 319 VAL D O 1
ATOM 16230 N N . ASN D 1 296 ? 63.287 31.970 44.857 1.00 19.18 320 ASN D N 1
ATOM 16231 C CA . ASN D 1 296 ? 64.653 31.425 44.678 1.00 20.13 320 ASN D CA 1
ATOM 16232 C C . ASN D 1 296 ? 65.165 31.878 43.303 1.00 20.23 320 ASN D C 1
ATOM 16233 O O . ASN D 1 296 ? 66.362 31.842 43.001 1.00 19.03 320 ASN D O 1
ATOM 16238 N N . LEU D 1 297 ? 64.220 32.277 42.441 1.00 19.74 321 LEU D N 1
ATOM 16239 C CA . LEU D 1 297 ? 64.624 32.720 41.133 1.00 19.32 321 LEU D CA 1
ATOM 16240 C C . LEU D 1 297 ? 65.560 33.923 41.338 1.00 20.93 321 LEU D C 1
ATOM 16241 O O . LEU D 1 297 ? 66.605 33.973 40.739 1.00 22.06 321 LEU D O 1
ATOM 16246 N N . ILE D 1 298 ? 65.168 34.924 42.146 1.00 20.40 322 ILE D N 1
ATOM 16247 C CA . ILE D 1 298 ? 65.999 36.081 42.337 1.00 21.28 322 ILE D CA 1
ATOM 16248 C C . ILE D 1 298 ? 67.299 35.776 43.055 1.00 22.06 322 ILE D C 1
ATOM 16249 O O . ILE D 1 298 ? 68.301 36.434 42.924 1.00 22.22 322 ILE D O 1
ATOM 16254 N N . ALA D 1 299 ? 67.292 34.743 43.859 1.00 23.51 323 ALA D N 1
ATOM 16255 C CA . ALA D 1 299 ? 68.487 34.404 44.658 1.00 24.57 323 ALA D CA 1
ATOM 16256 C C . ALA D 1 299 ? 69.394 33.823 43.633 1.00 24.79 323 ALA D C 1
ATOM 16257 O O . ALA D 1 299 ? 70.612 33.955 43.685 1.00 24.52 323 ALA D O 1
ATOM 16259 N N . HIS D 1 300 ? 68.765 33.155 42.667 1.00 25.19 324 HIS D N 1
ATOM 16260 C CA . HIS D 1 300 ? 69.488 32.554 41.560 1.00 25.24 324 HIS D CA 1
ATOM 16261 C C . HIS D 1 300 ? 70.132 33.547 40.592 1.00 24.80 324 HIS D C 1
ATOM 16262 O O . HIS D 1 300 ? 71.190 33.289 40.029 1.00 25.36 324 HIS D O 1
ATOM 16269 N N . GLU D 1 301 ? 69.517 34.704 40.405 1.00 24.55 325 GLU D N 1
ATOM 16270 C CA . GLU D 1 301 ? 70.080 35.657 39.504 1.00 24.06 325 GLU D CA 1
ATOM 16271 C C . GLU D 1 301 ? 71.135 36.466 40.244 1.00 24.09 325 GLU D C 1
ATOM 16272 O O . GLU D 1 301 ? 72.094 36.940 39.649 1.00 25.33 325 GLU D O 1
ATOM 16278 N N . LEU D 1 302 ? 71.004 36.582 41.554 1.00 23.37 326 LEU D N 1
ATOM 16279 C CA . LEU D 1 302 ? 71.975 37.277 42.317 1.00 23.88 326 LEU D CA 1
ATOM 16280 C C . LEU D 1 302 ? 73.253 36.428 42.442 1.00 24.43 326 LEU D C 1
ATOM 16281 O O . LEU D 1 302 ? 74.343 36.950 42.774 1.00 24.49 326 LEU D O 1
ATOM 16286 N N . ALA D 1 303 ? 73.103 35.117 42.189 1.00 23.98 327 ALA D N 1
ATOM 16287 C CA . ALA D 1 303 ? 74.192 34.139 42.343 1.00 22.57 327 ALA D CA 1
ATOM 16288 C C . ALA D 1 303 ? 75.105 34.333 41.165 1.00 20.92 327 ALA D C 1
ATOM 16289 O O . ALA D 1 303 ? 76.339 34.204 41.295 1.00 22.86 327 ALA D O 1
ATOM 16291 N N . HIS D 1 304 ? 74.534 34.680 40.031 1.00 19.55 328 HIS D N 1
ATOM 16292 C CA . HIS D 1 304 ? 75.333 34.849 38.831 1.00 17.79 328 HIS D CA 1
ATOM 16293 C C . HIS D 1 304 ? 76.367 35.879 39.047 1.00 16.78 328 HIS D C 1
ATOM 16294 O O . HIS D 1 304 ? 77.434 35.767 38.529 1.00 17.24 328 HIS D O 1
ATOM 16301 N N . SER D 1 305 ? 76.036 36.928 39.797 1.00 15.58 329 SER D N 1
ATOM 16302 C CA . SER D 1 305 ? 76.992 37.970 40.081 1.00 14.36 329 SER D CA 1
ATOM 16303 C C . SER D 1 305 ? 78.381 37.415 40.385 1.00 13.93 329 SER D C 1
ATOM 16304 O O . SER D 1 305 ? 79.346 38.102 40.239 1.00 13.63 329 SER D O 1
ATOM 16307 N N . TRP D 1 306 ? 78.451 36.161 40.762 1.00 13.47 330 TRP D N 1
ATOM 16308 C CA . TRP D 1 306 ? 79.717 35.531 41.041 1.00 13.10 330 TRP D CA 1
ATOM 16309 C C . TRP D 1 306 ? 80.036 34.459 40.010 1.00 13.92 330 TRP D C 1
ATOM 16310 O O . TRP D 1 306 ? 81.160 34.358 39.502 1.00 16.59 330 TRP D O 1
ATOM 16321 N N . SER D 1 307 ? 79.071 33.632 39.694 1.00 13.50 331 SER D N 1
ATOM 16322 C CA . SER D 1 307 ? 79.259 32.559 38.684 1.00 12.00 331 SER D CA 1
ATOM 16323 C C . SER D 1 307 ? 78.480 32.896 37.422 1.00 11.53 331 SER D C 1
ATOM 16324 O O . SER D 1 307 ? 77.262 32.925 37.421 1.00 11.38 331 SER D O 1
ATOM 16327 N N . GLY D 1 308 ? 79.229 33.234 36.378 1.00 12.38 332 GLY D N 1
ATOM 16328 C CA . GLY D 1 308 ? 78.712 33.570 35.117 1.00 12.23 332 GLY D CA 1
ATOM 16329 C C . GLY D 1 308 ? 78.707 35.023 34.768 1.00 13.25 332 GLY D C 1
ATOM 16330 O O . GLY D 1 308 ? 78.159 35.388 33.729 1.00 13.53 332 GLY D O 1
ATOM 16331 N N . ASN D 1 309 ? 79.227 35.867 35.673 1.00 15.25 333 ASN D N 1
ATOM 16332 C CA . ASN D 1 309 ? 79.295 37.316 35.590 1.00 13.53 333 ASN D CA 1
ATOM 16333 C C . ASN D 1 309 ? 80.621 37.755 36.087 1.00 13.90 333 ASN D C 1
ATOM 16334 O O . ASN D 1 309 ? 81.303 38.507 35.407 1.00 15.60 333 ASN D O 1
ATOM 16339 N N . LEU D 1 310 ? 81.071 37.262 37.195 1.00 14.00 334 LEU D N 1
ATOM 16340 C CA . LEU D 1 310 ? 82.330 37.755 37.739 1.00 14.12 334 LEU D CA 1
ATOM 16341 C C . LEU D 1 310 ? 83.372 36.894 37.175 1.00 14.33 334 LEU D C 1
ATOM 16342 O O . LEU D 1 310 ? 84.354 37.388 36.798 1.00 14.05 334 LEU D O 1
ATOM 16347 N N . VAL D 1 311 ? 83.144 35.568 37.171 1.00 16.92 335 VAL D N 1
ATOM 16348 C CA . VAL D 1 311 ? 83.949 34.550 36.494 1.00 18.36 335 VAL D CA 1
ATOM 16349 C C . VAL D 1 311 ? 83.074 33.873 35.492 1.00 18.61 335 VAL D C 1
ATOM 16350 O O . VAL D 1 311 ? 82.072 33.296 35.852 1.00 17.91 335 VAL D O 1
ATOM 16354 N N . THR D 1 312 ? 83.473 33.927 34.216 1.00 19.72 336 THR D N 1
ATOM 16355 C CA . THR D 1 312 ? 82.629 33.411 33.113 1.00 20.34 336 THR D CA 1
ATOM 16356 C C . THR D 1 312 ? 83.250 32.351 32.260 1.00 20.33 336 THR D C 1
ATOM 16357 O O . THR D 1 312 ? 84.486 32.331 32.024 1.00 21.17 336 THR D O 1
ATOM 16361 N N . ASN D 1 313 ? 82.409 31.443 31.808 1.00 19.43 337 ASN D N 1
ATOM 16362 C CA . ASN D 1 313 ? 82.867 30.338 31.019 1.00 19.23 337 ASN D CA 1
ATOM 16363 C C . ASN D 1 313 ? 83.504 30.854 29.723 1.00 18.93 337 ASN D C 1
ATOM 16364 O O . ASN D 1 313 ? 82.950 31.714 29.157 1.00 18.99 337 ASN D O 1
ATOM 16369 N N . GLU D 1 314 ? 84.670 30.350 29.254 1.00 18.02 338 GLU D N 1
ATOM 16370 C CA . GLU D 1 314 ? 85.216 30.854 28.061 1.00 18.26 338 GLU D CA 1
ATOM 16371 C C . GLU D 1 314 ? 84.449 30.394 26.834 1.00 19.18 338 GLU D C 1
ATOM 16372 O O . GLU D 1 314 ? 84.423 31.100 25.815 1.00 19.55 338 GLU D O 1
ATOM 16378 N N . SER D 1 315 ? 83.854 29.207 26.870 1.00 18.68 339 SER D N 1
ATOM 16379 C CA . SER D 1 315 ? 83.091 28.728 25.751 1.00 19.44 339 SER D CA 1
ATOM 16380 C C . SER D 1 315 ? 81.683 28.289 26.164 1.00 20.33 339 SER D C 1
ATOM 16381 O O . SER D 1 315 ? 81.328 28.393 27.295 1.00 21.47 339 SER D O 1
ATOM 16384 N N . TRP D 1 316 ? 80.863 27.840 25.245 1.00 21.01 340 TRP D N 1
ATOM 16385 C CA . TRP D 1 316 ? 79.547 27.361 25.652 1.00 22.07 340 TRP D CA 1
ATOM 16386 C C . TRP D 1 316 ? 79.511 25.878 26.061 1.00 22.75 340 TRP D C 1
ATOM 16387 O O . TRP D 1 316 ? 78.418 25.306 26.275 1.00 24.03 340 TRP D O 1
ATOM 16398 N N . ARG D 1 317 ? 80.697 25.272 26.133 1.00 22.50 341 ARG D N 1
ATOM 16399 C CA . ARG D 1 317 ? 80.853 23.881 26.603 1.00 22.25 341 ARG D CA 1
ATOM 16400 C C . ARG D 1 317 ? 81.244 23.962 28.085 1.00 20.50 341 ARG D C 1
ATOM 16401 O O . ARG D 1 317 ? 81.188 22.997 28.770 1.00 19.54 341 ARG D O 1
ATOM 16409 N N . ASP D 1 318 ? 81.523 25.175 28.572 1.00 19.21 342 ASP D N 1
ATOM 16410 C CA . ASP D 1 318 ? 81.904 25.367 29.988 1.00 17.88 342 ASP D CA 1
ATOM 16411 C C . ASP D 1 318 ? 80.795 26.007 30.698 1.00 17.77 342 ASP D C 1
ATOM 16412 O O . ASP D 1 318 ? 80.946 26.455 31.845 1.00 18.99 342 ASP D O 1
ATOM 16417 N N . LEU D 1 319 ? 79.648 25.972 30.026 1.00 16.55 343 LEU D N 1
ATOM 16418 C CA . LEU D 1 319 ? 78.416 26.574 30.490 1.00 16.11 343 LEU D CA 1
ATOM 16419 C C . LEU D 1 319 ? 77.964 26.087 31.836 1.00 17.84 343 LEU D C 1
ATOM 16420 O O . LEU D 1 319 ? 77.249 26.768 32.553 1.00 20.15 343 LEU D O 1
ATOM 16425 N N . TRP D 1 320 ? 78.392 24.908 32.241 1.00 18.32 344 TRP D N 1
ATOM 16426 C CA . TRP D 1 320 ? 78.086 24.378 33.569 1.00 16.67 344 TRP D CA 1
ATOM 16427 C C . TRP D 1 320 ? 78.859 25.082 34.694 1.00 16.95 344 TRP D C 1
ATOM 16428 O O . TRP D 1 320 ? 78.439 24.959 35.836 1.00 18.02 344 TRP D O 1
ATOM 16439 N N . LEU D 1 321 ? 79.973 25.779 34.398 1.00 15.58 345 LEU D N 1
ATOM 16440 C CA . LEU D 1 321 ? 80.814 26.346 35.476 1.00 15.60 345 LEU D CA 1
ATOM 16441 C C . LEU D 1 321 ? 80.009 27.562 35.913 1.00 15.92 345 LEU D C 1
ATOM 16442 O O . LEU D 1 321 ? 80.195 28.185 36.899 1.00 15.37 345 LEU D O 1
ATOM 16447 N N . ASN D 1 322 ? 79.039 27.852 35.113 1.00 17.74 346 ASN D N 1
ATOM 16448 C CA . ASN D 1 322 ? 78.137 28.994 35.261 1.00 18.06 346 ASN D CA 1
ATOM 16449 C C . ASN D 1 322 ? 76.935 28.581 35.992 1.00 19.14 346 ASN D C 1
ATOM 16450 O O . ASN D 1 322 ? 76.713 29.064 37.096 1.00 20.50 346 ASN D O 1
ATOM 16455 N N . GLU D 1 323 ? 76.094 27.719 35.369 1.00 19.41 347 GLU D N 1
ATOM 16456 C CA . GLU D 1 323 ? 74.824 27.301 35.981 1.00 20.17 347 GLU D CA 1
ATOM 16457 C C . GLU D 1 323 ? 75.048 26.439 37.193 1.00 19.07 347 GLU D C 1
ATOM 16458 O O . GLU D 1 323 ? 74.301 26.530 38.175 1.00 18.65 347 GLU D O 1
ATOM 16464 N N . GLY D 1 324 ? 76.018 25.562 37.112 1.00 17.21 348 GLY D N 1
ATOM 16465 C CA . GLY D 1 324 ? 76.367 24.710 38.196 1.00 16.37 348 GLY D CA 1
ATOM 16466 C C . GLY D 1 324 ? 76.564 25.450 39.482 1.00 16.40 348 GLY D C 1
ATOM 16467 O O . GLY D 1 324 ? 75.719 25.396 40.403 1.00 17.57 348 GLY D O 1
ATOM 16468 N N . PHE D 1 325 ? 77.637 26.191 39.517 1.00 16.29 349 PHE D N 1
ATOM 16469 C CA . PHE D 1 325 ? 77.894 27.027 40.680 1.00 16.50 349 PHE D CA 1
ATOM 16470 C C . PHE D 1 325 ? 76.833 28.026 41.046 1.00 16.44 349 PHE D C 1
ATOM 16471 O O . PHE D 1 325 ? 76.650 28.351 42.201 1.00 17.34 349 PHE D O 1
ATOM 16479 N N . THR D 1 326 ? 76.186 28.614 40.049 1.00 16.13 350 THR D N 1
ATOM 16480 C CA . THR D 1 326 ? 75.072 29.568 40.338 1.00 15.96 350 THR D CA 1
ATOM 16481 C C . THR D 1 326 ? 73.904 28.858 40.972 1.00 17.04 350 THR D C 1
ATOM 16482 O O . THR D 1 326 ? 73.192 29.433 41.765 1.00 17.32 350 THR D O 1
ATOM 16486 N N . SER D 1 327 ? 73.688 27.612 40.618 1.00 17.86 351 SER D N 1
ATOM 16487 C CA . SER D 1 327 ? 72.560 26.821 41.229 1.00 18.48 351 SER D CA 1
ATOM 16488 C C . SER D 1 327 ? 72.938 26.472 42.666 1.00 18.00 351 SER D C 1
ATOM 16489 O O . SER D 1 327 ? 72.094 26.567 43.556 1.00 16.53 351 SER D O 1
ATOM 16492 N N . TYR D 1 328 ? 74.204 26.074 42.873 1.00 17.05 352 TYR D N 1
ATOM 16493 C CA . TYR D 1 328 ? 74.711 25.728 44.160 1.00 16.27 352 TYR D CA 1
ATOM 16494 C C . TYR D 1 328 ? 74.634 26.913 45.106 1.00 16.51 352 TYR D C 1
ATOM 16495 O O . TYR D 1 328 ? 74.088 26.828 46.243 1.00 17.68 352 TYR D O 1
ATOM 16504 N N . VAL D 1 329 ? 75.207 28.035 44.696 1.00 16.63 353 VAL D N 1
ATOM 16505 C CA . VAL D 1 329 ? 75.200 29.317 45.454 1.00 15.00 353 VAL D CA 1
ATOM 16506 C C . VAL D 1 329 ? 73.765 29.813 45.594 1.00 15.34 353 VAL D C 1
ATOM 16507 O O . VAL D 1 329 ? 73.445 30.438 46.568 1.00 16.01 353 VAL D O 1
ATOM 16511 N N . GLU D 1 330 ? 72.924 29.531 44.626 1.00 15.48 354 GLU D N 1
ATOM 16512 C CA . GLU D 1 330 ? 71.522 29.938 44.714 1.00 16.61 354 GLU D CA 1
ATOM 16513 C C . GLU D 1 330 ? 70.906 29.395 45.996 1.00 16.56 354 GLU D C 1
ATOM 16514 O O . GLU D 1 330 ? 70.286 30.098 46.752 1.00 16.40 354 GLU D O 1
ATOM 16520 N N . ASN D 1 331 ? 71.080 28.080 46.199 1.00 17.70 355 ASN D N 1
ATOM 16521 C CA . ASN D 1 331 ? 70.506 27.353 47.331 1.00 18.25 355 ASN D CA 1
ATOM 16522 C C . ASN D 1 331 ? 71.037 27.850 48.621 1.00 18.17 355 ASN D C 1
ATOM 16523 O O . ASN D 1 331 ? 70.269 28.068 49.527 1.00 17.45 355 ASN D O 1
ATOM 16528 N N . ARG D 1 332 ? 72.375 28.021 48.687 1.00 18.76 356 ARG D N 1
ATOM 16529 C CA . ARG D 1 332 ? 73.018 28.494 49.901 1.00 18.17 356 ARG D CA 1
ATOM 16530 C C . ARG D 1 332 ? 72.416 29.814 50.391 1.00 17.93 356 ARG D C 1
ATOM 16531 O O . ARG D 1 332 ? 72.119 30.015 51.568 1.00 18.16 356 ARG D O 1
ATOM 16539 N N . ILE D 1 333 ? 72.268 30.753 49.489 1.00 17.79 357 ILE D N 1
ATOM 16540 C CA . ILE D 1 333 ? 71.619 32.034 49.793 1.00 17.45 357 ILE D CA 1
ATOM 16541 C C . ILE D 1 333 ? 70.204 31.790 50.273 1.00 17.66 357 ILE D C 1
ATOM 16542 O O . ILE D 1 333 ? 69.693 32.589 51.052 1.00 19.07 357 ILE D O 1
ATOM 16547 N N . MET D 1 334 ? 69.579 30.709 49.833 1.00 16.54 358 MET D N 1
ATOM 16548 C CA . MET D 1 334 ? 68.203 30.389 50.253 1.00 18.03 358 MET D CA 1
ATOM 16549 C C . MET D 1 334 ? 68.211 29.808 51.686 1.00 19.44 358 MET D C 1
ATOM 16550 O O . MET D 1 334 ? 67.338 30.035 52.519 1.00 18.94 358 MET D O 1
ATOM 16555 N N . GLU D 1 335 ? 69.250 29.067 51.968 1.00 20.99 359 GLU D N 1
ATOM 16556 C CA . GLU D 1 335 ? 69.415 28.490 53.290 1.00 22.40 359 GLU D CA 1
ATOM 16557 C C . GLU D 1 335 ? 69.692 29.562 54.287 1.00 22.86 359 GLU D C 1
ATOM 16558 O O . GLU D 1 335 ? 69.121 29.552 55.376 1.00 23.59 359 GLU D O 1
ATOM 16564 N N . ALA D 1 336 ? 70.564 30.498 53.953 1.00 22.32 360 ALA D N 1
ATOM 16565 C CA . ALA D 1 336 ? 70.968 31.551 54.882 1.00 21.27 360 ALA D CA 1
ATOM 16566 C C . ALA D 1 336 ? 69.840 32.514 55.183 1.00 20.64 360 ALA D C 1
ATOM 16567 O O . ALA D 1 336 ? 69.665 32.921 56.319 1.00 22.05 360 ALA D O 1
ATOM 16569 N N . VAL D 1 337 ? 69.031 32.893 54.193 1.00 19.32 361 VAL D N 1
ATOM 16570 C CA . VAL D 1 337 ? 67.960 33.827 54.538 1.00 19.44 361 VAL D CA 1
ATOM 16571 C C . VAL D 1 337 ? 66.613 33.197 54.916 1.00 19.69 361 VAL D C 1
ATOM 16572 O O . VAL D 1 337 ? 65.829 33.774 55.733 1.00 19.17 361 VAL D O 1
ATOM 16576 N N . PHE D 1 338 ? 66.312 32.028 54.299 1.00 20.32 362 PHE D N 1
ATOM 16577 C CA . PHE D 1 338 ? 65.036 31.287 54.590 1.00 20.61 362 PHE D CA 1
ATOM 16578 C C . PHE D 1 338 ? 65.128 29.998 55.428 1.00 20.79 362 PHE D C 1
ATOM 16579 O O . PHE D 1 338 ? 64.083 29.514 55.901 1.00 20.46 362 PHE D O 1
ATOM 16587 N N . GLY D 1 339 ? 66.359 29.457 55.623 1.00 20.51 363 GLY D N 1
ATOM 16588 C CA . GLY D 1 339 ? 66.502 28.251 56.455 1.00 20.55 363 GLY D CA 1
ATOM 16589 C C . GLY D 1 339 ? 66.602 26.996 55.613 1.00 21.15 363 GLY D C 1
ATOM 16590 O O . GLY D 1 339 ? 66.106 26.942 54.447 1.00 21.75 363 GLY D O 1
ATOM 16591 N N . THR D 1 340 ? 67.266 25.965 56.161 1.00 20.39 364 THR D N 1
ATOM 16592 C CA . THR D 1 340 ? 67.618 24.793 55.365 1.00 17.82 364 THR D CA 1
ATOM 16593 C C . THR D 1 340 ? 66.438 23.872 55.022 1.00 18.07 364 THR D C 1
ATOM 16594 O O . THR D 1 340 ? 66.544 23.035 54.186 1.00 18.33 364 THR D O 1
ATOM 16598 N N . ASP D 1 341 ? 65.315 24.043 55.655 1.00 19.27 365 ASP D N 1
ATOM 16599 C CA . ASP D 1 341 ? 64.160 23.254 55.309 1.00 22.85 365 ASP D CA 1
ATOM 16600 C C . ASP D 1 341 ? 63.488 23.798 54.051 1.00 23.70 365 ASP D C 1
ATOM 16601 O O . ASP D 1 341 ? 62.879 23.074 53.277 1.00 23.47 365 ASP D O 1
ATOM 16606 N N . ARG D 1 342 ? 63.505 25.112 53.900 1.00 25.12 366 ARG D N 1
ATOM 16607 C CA . ARG D 1 342 ? 63.101 25.726 52.605 1.00 25.76 366 ARG D CA 1
ATOM 16608 C C . ARG D 1 342 ? 64.086 25.348 51.478 1.00 24.29 366 ARG D C 1
ATOM 16609 O O . ARG D 1 342 ? 63.652 24.941 50.386 1.00 22.92 366 ARG D O 1
ATOM 16617 N N . ALA D 1 343 ? 65.391 25.464 51.811 1.00 22.86 367 ALA D N 1
ATOM 16618 C CA . ALA D 1 343 ? 66.544 25.105 51.007 1.00 21.53 367 ALA D CA 1
ATOM 16619 C C . ALA D 1 343 ? 66.615 23.707 50.446 1.00 21.88 367 ALA D C 1
ATOM 16620 O O . ALA D 1 343 ? 66.914 23.547 49.251 1.00 22.43 367 ALA D O 1
ATOM 16622 N N . VAL D 1 344 ? 66.397 22.670 51.261 1.00 21.49 368 VAL D N 1
ATOM 16623 C CA . VAL D 1 344 ? 66.545 21.341 50.771 1.00 22.68 368 VAL D CA 1
ATOM 16624 C C . VAL D 1 344 ? 65.242 20.872 50.190 1.00 24.18 368 VAL D C 1
ATOM 16625 O O . VAL D 1 344 ? 65.203 19.880 49.456 1.00 23.67 368 VAL D O 1
ATOM 16629 N N . MET D 1 345 ? 64.178 21.604 50.475 1.00 26.06 369 MET D N 1
ATOM 16630 C CA . MET D 1 345 ? 62.861 21.310 49.945 1.00 26.78 369 MET D CA 1
ATOM 16631 C C . MET D 1 345 ? 62.941 21.738 48.518 1.00 27.14 369 MET D C 1
ATOM 16632 O O . MET D 1 345 ? 62.190 21.326 47.687 1.00 27.43 369 MET D O 1
ATOM 16637 N N . GLU D 1 346 ? 63.898 22.601 48.212 1.00 28.07 370 GLU D N 1
ATOM 16638 C CA . GLU D 1 346 ? 64.093 23.070 46.846 1.00 27.99 370 GLU D CA 1
ATOM 16639 C C . GLU D 1 346 ? 65.148 22.265 46.085 1.00 28.30 370 GLU D C 1
ATOM 16640 O O . GLU D 1 346 ? 65.080 22.184 44.868 1.00 28.76 370 GLU D O 1
ATOM 16646 N N . GLN D 1 347 ? 66.103 21.658 46.771 1.00 27.86 371 GLN D N 1
ATOM 16647 C CA . GLN D 1 347 ? 67.045 20.800 46.083 1.00 27.91 371 GLN D CA 1
ATOM 16648 C C . GLN D 1 347 ? 66.454 19.474 45.672 1.00 27.96 371 GLN D C 1
ATOM 16649 O O . GLN D 1 347 ? 66.859 18.897 44.692 1.00 28.88 371 GLN D O 1
ATOM 16655 N N . ALA D 1 348 ? 65.492 19.000 46.438 1.00 28.39 372 ALA D N 1
ATOM 16656 C CA . ALA D 1 348 ? 64.758 17.805 46.139 1.00 28.05 372 ALA D CA 1
ATOM 16657 C C . ALA D 1 348 ? 63.920 18.132 44.937 1.00 27.90 372 ALA D C 1
ATOM 16658 O O . ALA D 1 348 ? 64.154 17.632 43.852 1.00 28.59 372 ALA D O 1
ATOM 16660 N N . LEU D 1 349 ? 62.949 19.002 45.125 1.00 27.56 373 LEU D N 1
ATOM 16661 C CA . LEU D 1 349 ? 62.017 19.378 44.048 1.00 26.79 373 LEU D CA 1
ATOM 16662 C C . LEU D 1 349 ? 62.749 19.516 42.719 1.00 26.10 373 LEU D C 1
ATOM 16663 O O . LEU D 1 349 ? 62.253 19.162 41.647 1.00 26.76 373 LEU D O 1
ATOM 16668 N N . GLY D 1 350 ? 63.962 20.018 42.799 1.00 25.80 374 GLY D N 1
ATOM 16669 C CA . GLY D 1 350 ? 64.732 20.210 41.606 1.00 25.62 374 GLY D CA 1
ATOM 16670 C C . GLY D 1 350 ? 65.409 18.957 41.134 1.00 25.50 374 GLY D C 1
ATOM 16671 O O . GLY D 1 350 ? 65.361 18.697 39.927 1.00 26.57 374 GLY D O 1
ATOM 16672 N N . ALA D 1 351 ? 66.077 18.200 42.032 1.00 24.63 375 ALA D N 1
ATOM 16673 C CA . ALA D 1 351 ? 66.688 16.909 41.660 1.00 24.26 375 ALA D CA 1
ATOM 16674 C C . ALA D 1 351 ? 65.735 15.872 41.063 1.00 25.35 375 ALA D C 1
ATOM 16675 O O . ALA D 1 351 ? 66.155 15.041 40.317 1.00 24.04 375 ALA D O 1
ATOM 16677 N N . GLN D 1 352 ? 64.464 15.966 41.407 1.00 27.33 376 GLN D N 1
ATOM 16678 C CA . GLN D 1 352 ? 63.400 15.208 40.776 1.00 28.93 376 GLN D CA 1
ATOM 16679 C C . GLN D 1 352 ? 63.208 15.462 39.300 1.00 29.62 376 GLN D C 1
ATOM 16680 O O . GLN D 1 352 ? 62.793 14.590 38.568 1.00 31.18 376 GLN D O 1
ATOM 16686 N N . ASP D 1 353 ? 63.493 16.677 38.880 1.00 28.91 377 ASP D N 1
ATOM 16687 C CA . ASP D 1 353 ? 63.379 17.113 37.466 1.00 28.87 377 ASP D CA 1
ATOM 16688 C C . ASP D 1 353 ? 64.605 16.726 36.662 1.00 27.58 377 ASP D C 1
ATOM 16689 O O . ASP D 1 353 ? 64.517 16.339 35.520 1.00 27.39 377 ASP D O 1
ATOM 16694 N N . LEU D 1 354 ? 65.750 16.811 37.296 1.00 26.38 378 LEU D N 1
ATOM 16695 C CA . LEU D 1 354 ? 66.991 16.373 36.734 1.00 25.28 378 LEU D CA 1
ATOM 16696 C C . LEU D 1 354 ? 66.843 14.925 36.295 1.00 25.49 378 LEU D C 1
ATOM 16697 O O . LEU D 1 354 ? 67.198 14.600 35.181 1.00 26.76 378 LEU D O 1
ATOM 16702 N N . ASN D 1 355 ? 66.367 14.052 37.179 1.00 25.11 379 ASN D N 1
ATOM 16703 C CA . ASN D 1 355 ? 66.181 12.660 36.925 1.00 24.72 379 ASN D CA 1
ATOM 16704 C C . ASN D 1 355 ? 65.163 12.516 35.814 1.00 26.54 379 ASN D C 1
ATOM 16705 O O . ASN D 1 355 ? 65.319 11.607 34.973 1.00 26.61 379 ASN D O 1
ATOM 16710 N N . ALA D 1 356 ? 64.118 13.362 35.799 1.00 27.94 380 ALA D N 1
ATOM 16711 C CA . ALA D 1 356 ? 63.093 13.220 34.792 1.00 29.18 380 ALA D CA 1
ATOM 16712 C C . ALA D 1 356 ? 63.661 13.607 33.452 1.00 31.07 380 ALA D C 1
ATOM 16713 O O . ALA D 1 356 ? 63.335 12.995 32.411 1.00 31.08 380 ALA D O 1
ATOM 16715 N N . GLU D 1 357 ? 64.526 14.631 33.466 1.00 32.21 381 GLU D N 1
ATOM 16716 C CA . GLU D 1 357 ? 65.201 15.092 32.221 1.00 33.11 381 GLU D CA 1
ATOM 16717 C C . GLU D 1 357 ? 66.271 14.152 31.720 1.00 33.67 381 GLU D C 1
ATOM 16718 O O . GLU D 1 357 ? 66.409 13.994 30.517 1.00 34.54 381 GLU D O 1
ATOM 16724 N N . ILE D 1 358 ? 67.064 13.558 32.604 1.00 33.27 382 ILE D N 1
ATOM 16725 C CA . ILE D 1 358 ? 68.093 12.626 32.176 1.00 32.78 382 ILE D CA 1
ATOM 16726 C C . ILE D 1 358 ? 67.380 11.587 31.306 1.00 33.73 382 ILE D C 1
ATOM 16727 O O . ILE D 1 358 ? 67.873 11.139 30.281 1.00 32.71 382 ILE D O 1
ATOM 16732 N N . LEU D 1 359 ? 66.187 11.226 31.738 1.00 35.19 383 LEU D N 1
ATOM 16733 C CA . LEU D 1 359 ? 65.365 10.244 31.026 1.00 36.21 383 LEU D CA 1
ATOM 16734 C C . LEU D 1 359 ? 64.984 10.639 29.622 1.00 36.84 383 LEU D C 1
ATOM 16735 O O . LEU D 1 359 ? 65.165 9.831 28.718 1.00 37.97 383 LEU D O 1
ATOM 16740 N N . GLU D 1 360 ? 64.427 11.840 29.452 1.00 36.67 384 GLU D N 1
ATOM 16741 C CA . GLU D 1 360 ? 64.004 12.322 28.128 1.00 36.93 384 GLU D CA 1
ATOM 16742 C C . GLU D 1 360 ? 65.206 12.874 27.381 1.00 36.49 384 GLU D C 1
ATOM 16743 O O . GLU D 1 360 ? 65.113 13.237 26.219 1.00 36.37 384 GLU D O 1
ATOM 16749 N N . LEU D 1 361 ? 66.364 12.813 27.990 1.00 35.30 385 LEU D N 1
ATOM 16750 C CA . LEU D 1 361 ? 67.535 13.387 27.367 1.00 34.12 385 LEU D CA 1
ATOM 16751 C C . LEU D 1 361 ? 68.449 12.403 26.730 1.00 34.46 385 LEU D C 1
ATOM 16752 O O . LEU D 1 361 ? 68.510 11.295 27.108 1.00 35.67 385 LEU D O 1
ATOM 16757 N N . ASP D 1 362 ? 69.171 12.871 25.743 1.00 35.27 386 ASP D N 1
ATOM 16758 C CA . ASP D 1 362 ? 70.138 12.130 25.015 1.00 35.77 386 ASP D CA 1
ATOM 16759 C C . ASP D 1 362 ? 71.356 11.936 25.908 1.00 35.93 386 ASP D C 1
ATOM 16760 O O . ASP D 1 362 ? 71.869 12.837 26.492 1.00 36.70 386 ASP D O 1
ATOM 16765 N N . ALA D 1 363 ? 71.812 10.719 25.998 1.00 35.51 387 ALA D N 1
ATOM 16766 C CA . ALA D 1 363 ? 72.877 10.344 26.897 1.00 34.98 387 ALA D CA 1
ATOM 16767 C C . ALA D 1 363 ? 74.162 10.913 26.411 1.00 34.83 387 ALA D C 1
ATOM 16768 O O . ALA D 1 363 ? 75.132 10.175 26.276 1.00 37.08 387 ALA D O 1
ATOM 16770 N N . SER D 1 364 ? 74.209 12.202 26.144 1.00 34.27 388 SER D N 1
ATOM 16771 C CA . SER D 1 364 ? 75.438 12.829 25.649 1.00 33.83 388 SER D CA 1
ATOM 16772 C C . SER D 1 364 ? 75.392 14.277 26.178 1.00 33.92 388 SER D C 1
ATOM 16773 O O . SER D 1 364 ? 76.406 14.892 26.525 1.00 33.39 388 SER D O 1
ATOM 16776 N N . ASP D 1 365 ? 74.155 14.787 26.243 1.00 33.89 389 ASP D N 1
ATOM 16777 C CA . ASP D 1 365 ? 73.832 16.091 26.734 1.00 33.07 389 ASP D CA 1
ATOM 16778 C C . ASP D 1 365 ? 73.771 16.057 28.243 1.00 32.32 389 ASP D C 1
ATOM 16779 O O . ASP D 1 365 ? 73.842 17.092 28.875 1.00 33.95 389 ASP D O 1
ATOM 16784 N N . THR D 1 366 ? 73.656 14.861 28.842 1.00 30.87 390 THR D N 1
ATOM 16785 C CA . THR D 1 366 ? 73.581 14.796 30.276 1.00 30.62 390 THR D CA 1
ATOM 16786 C C . THR D 1 366 ? 75.010 14.957 30.836 1.00 30.55 390 THR D C 1
ATOM 16787 O O . THR D 1 366 ? 75.217 14.817 32.063 1.00 30.78 390 THR D O 1
ATOM 16791 N N . GLN D 1 367 ? 75.992 15.173 29.977 1.00 29.33 391 GLN D N 1
ATOM 16792 C CA . GLN D 1 367 ? 77.349 15.383 30.439 1.00 28.55 391 GLN D CA 1
ATOM 16793 C C . GLN D 1 367 ? 77.523 16.826 30.800 1.00 27.80 391 GLN D C 1
ATOM 16794 O O . GLN D 1 367 ? 76.875 17.682 30.232 1.00 28.55 391 GLN D O 1
ATOM 16800 N N . LEU D 1 368 ? 78.402 17.097 31.752 1.00 26.79 392 LEU D N 1
ATOM 16801 C CA . LEU D 1 368 ? 78.558 18.502 32.249 1.00 26.04 392 LEU D CA 1
ATOM 16802 C C . LEU D 1 368 ? 79.325 19.347 31.197 1.00 26.79 392 LEU D C 1
ATOM 16803 O O . LEU D 1 368 ? 78.938 20.453 30.837 1.00 26.00 392 LEU D O 1
ATOM 16808 N N . TYR D 1 369 ? 80.454 18.791 30.732 1.00 26.92 393 TYR D N 1
ATOM 16809 C CA . TYR D 1 369 ? 81.316 19.400 29.735 1.00 26.18 393 TYR D CA 1
ATOM 16810 C C . TYR D 1 369 ? 80.721 18.881 28.439 1.00 26.16 393 TYR D C 1
ATOM 16811 O O . TYR D 1 369 ? 81.270 18.090 27.786 1.00 26.77 393 TYR D O 1
ATOM 16820 N N . ILE D 1 370 ? 79.557 19.390 28.116 1.00 27.18 394 ILE D N 1
ATOM 16821 C CA . ILE D 1 370 ? 78.743 19.021 27.003 1.00 28.98 394 ILE D CA 1
ATOM 16822 C C . ILE D 1 370 ? 79.389 19.376 25.684 1.00 30.41 394 ILE D C 1
ATOM 16823 O O . ILE D 1 370 ? 80.036 20.368 25.576 1.00 30.66 394 ILE D O 1
ATOM 16828 N N . ASP D 1 371 ? 79.184 18.509 24.673 1.00 33.35 395 ASP D N 1
ATOM 16829 C CA . ASP D 1 371 ? 79.566 18.735 23.267 1.00 34.21 395 ASP D CA 1
ATOM 16830 C C . ASP D 1 371 ? 78.308 19.272 22.567 1.00 34.35 395 ASP D C 1
ATOM 16831 O O . ASP D 1 371 ? 77.200 18.647 22.610 1.00 34.52 395 ASP D O 1
ATOM 16836 N N . LEU D 1 372 ? 78.503 20.425 21.918 1.00 33.07 396 LEU D N 1
ATOM 16837 C CA . LEU D 1 372 ? 77.413 21.094 21.246 1.00 31.48 396 LEU D CA 1
ATOM 16838 C C . LEU D 1 372 ? 77.033 20.445 19.920 1.00 30.64 396 LEU D C 1
ATOM 16839 O O . LEU D 1 372 ? 75.899 20.569 19.423 1.00 30.63 396 LEU D O 1
ATOM 16844 N N . LYS D 1 373 ? 77.967 19.705 19.368 1.00 30.76 397 LYS D N 1
ATOM 16845 C CA . LYS D 1 373 ? 77.718 19.018 18.100 1.00 32.31 397 LYS D CA 1
ATOM 16846 C C . LYS D 1 373 ? 77.475 19.955 16.944 1.00 33.63 397 LYS D C 1
ATOM 16847 O O . LYS D 1 373 ? 76.891 19.501 15.933 1.00 34.22 397 LYS D O 1
ATOM 16853 N N . GLY D 1 374 ? 77.869 21.239 17.112 1.00 33.85 398 GLY D N 1
ATOM 16854 C CA . GLY D 1 374 ? 77.661 22.263 16.088 1.00 34.10 398 GLY D CA 1
ATOM 16855 C C . GLY D 1 374 ? 76.255 22.870 16.150 1.00 34.58 398 GLY D C 1
ATOM 16856 O O . GLY D 1 374 ? 75.862 23.649 15.284 1.00 35.18 398 GLY D O 1
ATOM 16857 N N . ARG D 1 375 ? 75.506 22.545 17.203 1.00 35.03 399 ARG D N 1
ATOM 16858 C CA . ARG D 1 375 ? 74.141 23.053 17.369 1.00 34.31 399 ARG D CA 1
ATOM 16859 C C . ARG D 1 375 ? 74.066 24.521 17.789 1.00 34.76 399 ARG D C 1
ATOM 16860 O O . ARG D 1 375 ? 75.087 25.185 17.937 1.00 34.56 399 ARG D O 1
ATOM 16868 N N . ASP D 1 376 ? 72.842 25.006 17.997 1.00 36.54 400 ASP D N 1
ATOM 16869 C CA . ASP D 1 376 ? 72.606 26.323 18.490 1.00 39.62 400 ASP D CA 1
ATOM 16870 C C . ASP D 1 376 ? 72.797 26.296 19.993 1.00 41.57 400 ASP D C 1
ATOM 16871 O O . ASP D 1 376 ? 72.202 25.450 20.639 1.00 43.26 400 ASP D O 1
ATOM 16876 N N . PRO D 1 377 ? 73.630 27.205 20.581 1.00 42.80 401 PRO D N 1
ATOM 16877 C CA . PRO D 1 377 ? 73.832 27.278 22.030 1.00 43.71 401 PRO D CA 1
ATOM 16878 C C . PRO D 1 377 ? 72.540 27.383 22.844 1.00 44.96 401 PRO D C 1
ATOM 16879 O O . PRO D 1 377 ? 72.548 27.213 24.059 1.00 45.25 401 PRO D O 1
ATOM 16883 N N . ASP D 1 378 ? 71.435 27.639 22.163 1.00 47.25 402 ASP D N 1
ATOM 16884 C CA . ASP D 1 378 ? 70.106 27.658 22.776 1.00 49.95 402 ASP D CA 1
ATOM 16885 C C . ASP D 1 378 ? 69.408 26.308 22.669 1.00 51.80 402 ASP D C 1
ATOM 16886 O O . ASP D 1 378 ? 68.848 25.839 23.683 1.00 53.12 402 ASP D O 1
ATOM 16891 N N . ASP D 1 379 ? 69.419 25.702 21.458 1.00 53.29 403 ASP D N 1
ATOM 16892 C CA . ASP D 1 379 ? 68.948 24.317 21.214 1.00 53.31 403 ASP D CA 1
ATOM 16893 C C . ASP D 1 379 ? 69.599 23.400 22.268 1.00 52.97 403 ASP D C 1
ATOM 16894 O O . ASP D 1 379 ? 68.882 22.814 23.121 1.00 53.54 403 ASP D O 1
ATOM 16899 N N . ALA D 1 380 ? 70.935 23.316 22.239 1.00 51.95 404 ALA D N 1
ATOM 16900 C CA . ALA D 1 380 ? 71.706 22.527 23.213 1.00 52.06 404 ALA D CA 1
ATOM 16901 C C . ALA D 1 380 ? 71.629 23.155 24.606 1.00 52.04 404 ALA D C 1
ATOM 16902 O O . ALA D 1 380 ? 72.567 23.808 25.105 1.00 51.91 404 ALA D O 1
ATOM 16904 N N . PHE D 1 381 ? 70.485 22.981 25.242 1.00 51.83 405 PHE D N 1
ATOM 16905 C CA . PHE D 1 381 ? 70.260 23.584 26.559 1.00 51.10 405 PHE D CA 1
ATOM 16906 C C . PHE D 1 381 ? 69.336 22.683 27.421 1.00 49.08 405 PHE D C 1
ATOM 16907 O O . PHE D 1 381 ? 68.220 22.254 26.971 1.00 50.14 405 PHE D O 1
ATOM 16915 N N . SER D 1 382 ? 69.805 22.392 28.644 1.00 44.06 406 SER D N 1
ATOM 16916 C CA . SER D 1 382 ? 69.023 21.559 29.518 1.00 40.12 406 SER D CA 1
ATOM 16917 C C . SER D 1 382 ? 69.111 22.022 30.972 1.00 37.29 406 SER D C 1
ATOM 16918 O O . SER D 1 382 ? 69.412 23.171 31.248 1.00 36.83 406 SER D O 1
ATOM 16921 N N . GLY D 1 383 ? 68.799 21.124 31.897 1.00 33.76 407 GLY D N 1
ATOM 16922 C CA . GLY D 1 383 ? 68.736 21.478 33.292 1.00 30.36 407 GLY D CA 1
ATOM 16923 C C . GLY D 1 383 ? 69.975 20.879 33.852 1.00 27.65 407 GLY D C 1
ATOM 16924 O O . GLY D 1 383 ? 70.408 21.194 34.952 1.00 26.51 407 GLY D O 1
ATOM 16925 N N . VAL D 1 384 ? 70.527 19.994 33.063 1.00 25.22 408 VAL D N 1
ATOM 16926 C CA . VAL D 1 384 ? 71.772 19.346 33.425 1.00 24.45 408 VAL D CA 1
ATOM 16927 C C . VAL D 1 384 ? 72.848 20.155 34.167 1.00 22.76 408 VAL D C 1
ATOM 16928 O O . VAL D 1 384 ? 73.071 19.903 35.295 1.00 22.44 408 VAL D O 1
ATOM 16932 N N . PRO D 1 385 ? 73.469 21.142 33.507 1.00 21.75 409 PRO D N 1
ATOM 16933 C CA . PRO D 1 385 ? 74.548 21.926 34.112 1.00 21.77 409 PRO D CA 1
ATOM 16934 C C . PRO D 1 385 ? 74.223 22.579 35.482 1.00 21.54 409 PRO D C 1
ATOM 16935 O O . PRO D 1 385 ? 75.079 22.632 36.357 1.00 21.38 409 PRO D O 1
ATOM 16939 N N . TYR D 1 386 ? 72.987 23.029 35.662 1.00 21.78 410 TYR D N 1
ATOM 16940 C CA . TYR D 1 386 ? 72.475 23.572 36.922 1.00 21.92 410 TYR D CA 1
ATOM 16941 C C . TYR D 1 386 ? 72.348 22.641 38.158 1.00 23.12 410 TYR D C 1
ATOM 16942 O O . TYR D 1 386 ? 72.965 22.871 39.216 1.00 23.93 410 TYR D O 1
ATOM 16951 N N . VAL D 1 387 ? 71.463 21.627 38.022 1.00 23.11 411 VAL D N 1
ATOM 16952 C CA . VAL D 1 387 ? 71.235 20.680 39.068 1.00 22.64 411 VAL D CA 1
ATOM 16953 C C . VAL D 1 387 ? 72.350 19.642 39.178 1.00 23.53 411 VAL D C 1
ATOM 16954 O O . VAL D 1 387 ? 72.727 19.312 40.299 1.00 25.00 411 VAL D O 1
ATOM 16958 N N . LYS D 1 388 ? 72.814 19.079 38.069 1.00 23.31 412 LYS D N 1
ATOM 16959 C CA . LYS D 1 388 ? 73.906 18.157 38.156 1.00 24.87 412 LYS D CA 1
ATOM 16960 C C . LYS D 1 388 ? 75.233 18.845 38.552 1.00 25.93 412 LYS D C 1
ATOM 16961 O O . LYS D 1 388 ? 76.157 18.228 39.142 1.00 26.66 412 LYS D O 1
ATOM 16967 N N . GLY D 1 389 ? 75.348 20.119 38.182 1.00 24.77 413 GLY D N 1
ATOM 16968 C CA . GLY D 1 389 ? 76.555 20.832 38.467 1.00 22.49 413 GLY D CA 1
ATOM 16969 C C . GLY D 1 389 ? 76.450 21.238 39.889 1.00 22.20 413 GLY D C 1
ATOM 16970 O O . GLY D 1 389 ? 77.469 21.499 40.518 1.00 22.40 413 GLY D O 1
ATOM 16971 N N . GLN D 1 390 ? 75.206 21.289 40.380 1.00 21.68 414 GLN D N 1
ATOM 16972 C CA . GLN D 1 390 ? 74.944 21.580 41.823 1.00 21.60 414 GLN D CA 1
ATOM 16973 C C . GLN D 1 390 ? 75.197 20.405 42.739 1.00 22.75 414 GLN D C 1
ATOM 16974 O O . GLN D 1 390 ? 75.924 20.578 43.804 1.00 23.93 414 GLN D O 1
ATOM 16980 N N . LEU D 1 391 ? 74.645 19.238 42.352 1.00 21.72 415 LEU D N 1
ATOM 16981 C CA . LEU D 1 391 ? 74.826 18.029 43.101 1.00 20.37 415 LEU D CA 1
ATOM 16982 C C . LEU D 1 391 ? 76.319 17.783 43.108 1.00 20.77 415 LEU D C 1
ATOM 16983 O O . LEU D 1 391 ? 76.832 17.282 44.043 1.00 22.69 415 LEU D O 1
ATOM 16988 N N . PHE D 1 392 ? 77.008 18.116 42.044 1.00 20.89 416 PHE D N 1
ATOM 16989 C CA . PHE D 1 392 ? 78.412 17.930 41.949 1.00 19.20 416 PHE D CA 1
ATOM 16990 C C . PHE D 1 392 ? 79.158 18.682 42.996 1.00 18.92 416 PHE D C 1
ATOM 16991 O O . PHE D 1 392 ? 80.047 18.152 43.588 1.00 17.98 416 PHE D O 1
ATOM 16999 N N . LEU D 1 393 ? 78.805 19.953 43.200 1.00 20.13 417 LEU D N 1
ATOM 17000 C CA . LEU D 1 393 ? 79.491 20.791 44.169 1.00 20.47 417 LEU D CA 1
ATOM 17001 C C . LEU D 1 393 ? 79.016 20.490 45.551 1.00 21.17 417 LEU D C 1
ATOM 17002 O O . LEU D 1 393 ? 79.778 20.648 46.538 1.00 20.44 417 LEU D O 1
ATOM 17007 N N . MET D 1 394 ? 77.783 19.985 45.624 1.00 22.87 418 MET D N 1
ATOM 17008 C CA . MET D 1 394 ? 77.229 19.532 46.932 1.00 22.52 418 MET D CA 1
ATOM 17009 C C . MET D 1 394 ? 77.957 18.300 47.376 1.00 23.15 418 MET D C 1
ATOM 17010 O O . MET D 1 394 ? 77.958 17.964 48.527 1.00 23.14 418 MET D O 1
ATOM 17015 N N . TYR D 1 395 ? 78.511 17.590 46.399 1.00 23.52 419 TYR D N 1
ATOM 17016 C CA . TYR D 1 395 ? 79.246 16.373 46.592 1.00 24.02 419 TYR D CA 1
ATOM 17017 C C . TYR D 1 395 ? 80.607 16.744 47.204 1.00 25.26 419 TYR D C 1
ATOM 17018 O O . TYR D 1 395 ? 81.038 16.165 48.161 1.00 25.95 419 TYR D O 1
ATOM 17027 N N . LEU D 1 396 ? 81.221 17.775 46.681 1.00 26.68 420 LEU D N 1
ATOM 17028 C CA . LEU D 1 396 ? 82.513 18.228 47.179 1.00 27.38 420 LEU D CA 1
ATOM 17029 C C . LEU D 1 396 ? 82.295 18.860 48.532 1.00 27.68 420 LEU D C 1
ATOM 17030 O O . LEU D 1 396 ? 83.210 18.819 49.391 1.00 27.17 420 LEU D O 1
ATOM 17035 N N . GLU D 1 397 ? 81.083 19.382 48.741 1.00 28.07 421 GLU D N 1
ATOM 17036 C CA . GLU D 1 397 ? 80.811 19.999 50.053 1.00 30.70 421 GLU D CA 1
ATOM 17037 C C . GLU D 1 397 ? 80.815 18.895 51.110 1.00 30.56 421 GLU D C 1
ATOM 17038 O O . GLU D 1 397 ? 81.680 18.912 52.014 1.00 29.90 421 GLU D O 1
ATOM 17044 N N . GLU D 1 398 ? 79.878 17.925 50.955 1.00 29.85 422 GLU D N 1
ATOM 17045 C CA . GLU D 1 398 ? 79.787 16.816 51.860 1.00 28.68 422 GLU D CA 1
ATOM 17046 C C . GLU D 1 398 ? 81.133 16.198 52.086 1.00 27.56 422 GLU D C 1
ATOM 17047 O O . GLU D 1 398 ? 81.427 15.778 53.213 1.00 28.56 422 GLU D O 1
ATOM 17053 N N . LYS D 1 399 ? 81.951 16.131 51.057 1.00 26.33 423 LYS D N 1
ATOM 17054 C CA . LYS D 1 399 ? 83.195 15.429 51.103 1.00 25.25 423 LYS D CA 1
ATOM 17055 C C . LYS D 1 399 ? 84.217 16.145 51.901 1.00 24.34 423 LYS D C 1
ATOM 17056 O O . LYS D 1 399 ? 84.958 15.554 52.591 1.00 25.43 423 LYS D O 1
ATOM 17062 N N . PHE D 1 400 ? 84.214 17.479 51.818 1.00 23.70 424 PHE D N 1
ATOM 17063 C CA . PHE D 1 400 ? 85.241 18.365 52.501 1.00 22.15 424 PHE D CA 1
ATOM 17064 C C . PHE D 1 400 ? 84.730 19.196 53.650 1.00 20.88 424 PHE D C 1
ATOM 17065 O O . PHE D 1 400 ? 85.485 19.572 54.518 1.00 19.86 424 PHE D O 1
ATOM 17073 N N . GLY D 1 401 ? 83.418 19.468 53.651 1.00 20.46 425 GLY D N 1
ATOM 17074 C CA . GLY D 1 401 ? 82.821 20.300 54.702 1.00 19.99 425 GLY D CA 1
ATOM 17075 C C . GLY D 1 401 ? 82.720 21.696 54.153 1.00 19.95 425 GLY D C 1
ATOM 17076 O O . GLY D 1 401 ? 83.389 22.049 53.211 1.00 20.61 425 GLY D O 1
ATOM 17077 N N . ARG D 1 402 ? 81.878 22.527 54.728 1.00 20.04 426 ARG D N 1
ATOM 17078 C CA . ARG D 1 402 ? 81.724 23.902 54.271 1.00 20.19 426 ARG D CA 1
ATOM 17079 C C . ARG D 1 402 ? 82.963 24.716 54.607 1.00 20.50 426 ARG D C 1
ATOM 17080 O O . ARG D 1 402 ? 83.427 25.510 53.749 1.00 22.40 426 ARG D O 1
ATOM 17088 N N . GLU D 1 403 ? 83.467 24.600 55.831 1.00 20.74 427 GLU D N 1
ATOM 17089 C CA . GLU D 1 403 ? 84.628 25.383 56.182 1.00 22.70 427 GLU D CA 1
ATOM 17090 C C . GLU D 1 403 ? 85.623 25.317 55.030 1.00 22.68 427 GLU D C 1
ATOM 17091 O O . GLU D 1 403 ? 86.013 26.326 54.459 1.00 24.63 427 GLU D O 1
ATOM 17097 N N . ARG D 1 404 ? 86.016 24.118 54.652 1.00 21.81 428 ARG D N 1
ATOM 17098 C CA . ARG D 1 404 ? 87.016 23.909 53.643 1.00 21.95 428 ARG D CA 1
ATOM 17099 C C . ARG D 1 404 ? 86.511 24.147 52.223 1.00 20.80 428 ARG D C 1
ATOM 17100 O O . ARG D 1 404 ? 87.160 24.783 51.379 1.00 19.28 428 ARG D O 1
ATOM 17108 N N . PHE D 1 405 ? 85.327 23.643 51.939 1.00 20.09 429 PHE D N 1
ATOM 17109 C CA . PHE D 1 405 ? 84.779 23.814 50.605 1.00 18.32 429 PHE D CA 1
ATOM 17110 C C . PHE D 1 405 ? 84.530 25.266 50.338 1.00 19.07 429 PHE D C 1
ATOM 17111 O O . PHE D 1 405 ? 85.026 25.797 49.338 1.00 20.19 429 PHE D O 1
ATOM 17119 N N . ASP D 1 406 ? 83.771 25.938 51.215 1.00 17.26 430 ASP D N 1
ATOM 17120 C CA . ASP D 1 406 ? 83.454 27.406 51.127 1.00 15.76 430 ASP D CA 1
ATOM 17121 C C . ASP D 1 406 ? 84.647 28.360 51.134 1.00 15.16 430 ASP D C 1
ATOM 17122 O O . ASP D 1 406 ? 84.604 29.357 50.468 1.00 14.26 430 ASP D O 1
ATOM 17127 N N . ALA D 1 407 ? 85.743 28.046 51.834 1.00 15.39 431 ALA D N 1
ATOM 17128 C CA . ALA D 1 407 ? 86.978 28.851 51.793 1.00 13.60 431 ALA D CA 1
ATOM 17129 C C . ALA D 1 407 ? 87.540 28.804 50.391 1.00 13.47 431 ALA D C 1
ATOM 17130 O O . ALA D 1 407 ? 87.915 29.807 49.814 1.00 12.65 431 ALA D O 1
ATOM 17132 N N . PHE D 1 408 ? 87.583 27.601 49.822 1.00 14.43 432 PHE D N 1
ATOM 17133 C CA . PHE D 1 408 ? 88.048 27.290 48.467 1.00 13.93 432 PHE D CA 1
ATOM 17134 C C . PHE D 1 408 ? 87.151 28.051 47.471 1.00 14.47 432 PHE D C 1
ATOM 17135 O O . PHE D 1 408 ? 87.647 28.908 46.734 1.00 14.22 432 PHE D O 1
ATOM 17143 N N . VAL D 1 409 ? 85.817 27.818 47.485 1.00 13.93 433 VAL D N 1
ATOM 17144 C CA . VAL D 1 409 ? 84.902 28.530 46.620 1.00 14.01 433 VAL D CA 1
ATOM 17145 C C . VAL D 1 409 ? 85.063 29.998 46.728 1.00 15.51 433 VAL D C 1
ATOM 17146 O O . VAL D 1 409 ? 84.973 30.685 45.719 1.00 17.95 433 VAL D O 1
ATOM 17150 N N . LEU D 1 410 ? 85.240 30.560 47.927 1.00 16.16 434 LEU D N 1
ATOM 17151 C CA . LEU D 1 410 ? 85.475 32.006 48.010 1.00 16.05 434 LEU D CA 1
ATOM 17152 C C . LEU D 1 410 ? 86.761 32.351 47.276 1.00 17.31 434 LEU D C 1
ATOM 17153 O O . LEU D 1 410 ? 86.705 33.251 46.440 1.00 17.27 434 LEU D O 1
ATOM 17158 N N . GLU D 1 411 ? 87.880 31.618 47.494 1.00 17.28 435 GLU D N 1
ATOM 17159 C CA . GLU D 1 411 ? 89.084 31.911 46.734 1.00 19.82 435 GLU D CA 1
ATOM 17160 C C . GLU D 1 411 ? 88.880 31.721 45.212 1.00 19.33 435 GLU D C 1
ATOM 17161 O O . GLU D 1 411 ? 89.478 32.442 44.416 1.00 19.82 435 GLU D O 1
ATOM 17167 N N . TYR D 1 412 ? 88.136 30.684 44.812 1.00 17.47 436 TYR D N 1
ATOM 17168 C CA . TYR D 1 412 ? 87.817 30.425 43.407 1.00 15.93 436 TYR D CA 1
ATOM 17169 C C . TYR D 1 412 ? 87.260 31.692 42.761 1.00 16.24 436 TYR D C 1
ATOM 17170 O O . TYR D 1 412 ? 87.785 32.146 41.723 1.00 16.34 436 TYR D O 1
ATOM 17179 N N . PHE D 1 413 ? 86.269 32.321 43.377 1.00 15.64 437 PHE D N 1
ATOM 17180 C CA . PHE D 1 413 ? 85.768 33.585 42.843 1.00 16.82 437 PHE D CA 1
ATOM 17181 C C . PHE D 1 413 ? 86.684 34.788 42.979 1.00 17.83 437 PHE D C 1
ATOM 17182 O O . PHE D 1 413 ? 86.751 35.612 42.099 1.00 18.81 437 PHE D O 1
ATOM 17190 N N . ASP D 1 414 ? 87.415 34.948 44.080 1.00 18.51 438 ASP D N 1
ATOM 17191 C CA . ASP D 1 414 ? 88.338 36.059 44.169 1.00 18.66 438 ASP D CA 1
ATOM 17192 C C . ASP D 1 414 ? 89.405 35.955 43.108 1.00 19.33 438 ASP D C 1
ATOM 17193 O O . ASP D 1 414 ? 89.754 36.934 42.496 1.00 21.09 438 ASP D O 1
ATOM 17198 N N . SER D 1 415 ? 89.976 34.785 42.921 1.00 19.24 439 SER D N 1
ATOM 17199 C CA . SER D 1 415 ? 91.105 34.526 42.004 1.00 17.65 439 SER D CA 1
ATOM 17200 C C . SER D 1 415 ? 90.773 34.633 40.507 1.00 16.44 439 SER D C 1
ATOM 17201 O O . SER D 1 415 ? 91.634 34.824 39.696 1.00 14.05 439 SER D O 1
ATOM 17204 N N . HIS D 1 416 ? 89.494 34.530 40.145 1.00 16.18 440 HIS D N 1
ATOM 17205 C CA . HIS D 1 416 ? 89.079 34.597 38.745 1.00 16.63 440 HIS D CA 1
ATOM 17206 C C . HIS D 1 416 ? 88.238 35.811 38.544 1.00 18.78 440 HIS D C 1
ATOM 17207 O O . HIS D 1 416 ? 87.397 35.862 37.615 1.00 19.14 440 HIS D O 1
ATOM 17214 N N . ALA D 1 417 ? 88.406 36.820 39.414 1.00 20.66 441 ALA D N 1
ATOM 17215 C CA . ALA D 1 417 ? 87.642 38.061 39.335 1.00 19.46 441 ALA D CA 1
ATOM 17216 C C . ALA D 1 417 ? 87.711 38.686 37.961 1.00 19.80 441 ALA D C 1
ATOM 17217 O O . ALA D 1 417 ? 88.789 39.152 37.509 1.00 20.31 441 ALA D O 1
ATOM 17219 N N . PHE D 1 418 ? 86.546 38.745 37.293 1.00 19.73 442 PHE D N 1
ATOM 17220 C CA . PHE D 1 418 ? 86.423 39.376 35.965 1.00 19.22 442 PHE D CA 1
ATOM 17221 C C . PHE D 1 418 ? 87.225 38.602 34.894 1.00 19.67 442 PHE D C 1
ATOM 17222 O O . PHE D 1 418 ? 87.791 39.177 34.012 1.00 20.53 442 PHE D O 1
ATOM 17230 N N . GLN D 1 419 ? 87.281 37.294 35.012 1.00 19.93 443 GLN D N 1
ATOM 17231 C CA . GLN D 1 419 ? 88.061 36.450 34.125 1.00 20.72 443 GLN D CA 1
ATOM 17232 C C . GLN D 1 419 ? 87.186 35.423 33.436 1.00 21.83 443 GLN D C 1
ATOM 17233 O O . GLN D 1 419 ? 86.004 35.333 33.639 1.00 22.60 443 GLN D O 1
ATOM 17239 N N . SER D 1 420 ? 87.811 34.653 32.584 1.00 23.96 444 SER D N 1
ATOM 17240 C CA . SER D 1 420 ? 87.127 33.623 31.802 1.00 24.92 444 SER D CA 1
ATOM 17241 C C . SER D 1 420 ? 87.754 32.274 32.232 1.00 24.84 444 SER D C 1
ATOM 17242 O O . SER D 1 420 ? 88.881 32.233 32.734 1.00 25.34 444 SER D O 1
ATOM 17245 N N . LEU D 1 421 ? 87.025 31.172 32.103 1.00 24.35 445 LEU D N 1
ATOM 17246 C CA . LEU D 1 421 ? 87.586 29.853 32.506 1.00 23.34 445 LEU D CA 1
ATOM 17247 C C . LEU D 1 421 ? 86.941 28.738 31.732 1.00 22.92 445 LEU D C 1
ATOM 17248 O O . LEU D 1 421 ? 85.754 28.752 31.375 1.00 20.82 445 LEU D O 1
ATOM 17253 N N . GLY D 1 422 ? 87.774 27.751 31.502 1.00 24.08 446 GLY D N 1
ATOM 17254 C CA . GLY D 1 422 ? 87.341 26.557 30.762 1.00 24.91 446 GLY D CA 1
ATOM 17255 C C . GLY D 1 422 ? 87.389 25.374 31.672 1.00 24.95 446 GLY D C 1
ATOM 17256 O O . GLY D 1 422 ? 88.116 25.373 32.692 1.00 26.22 446 GLY D O 1
ATOM 17257 N N . THR D 1 423 ? 86.628 24.357 31.307 1.00 25.06 447 THR D N 1
ATOM 17258 C CA . THR D 1 423 ? 86.497 23.141 32.104 1.00 23.97 447 THR D CA 1
ATOM 17259 C C . THR D 1 423 ? 87.857 22.559 32.493 1.00 23.67 447 THR D C 1
ATOM 17260 O O . THR D 1 423 ? 88.113 22.412 33.627 1.00 23.96 447 THR D O 1
ATOM 17264 N N . ASP D 1 424 ? 88.751 22.350 31.547 1.00 23.87 448 ASP D N 1
ATOM 17265 C CA . ASP D 1 424 ? 90.067 21.802 31.803 1.00 23.81 448 ASP D CA 1
ATOM 17266 C C . ASP D 1 424 ? 90.827 22.516 32.846 1.00 23.90 448 ASP D C 1
ATOM 17267 O O . ASP D 1 424 ? 91.464 21.934 33.646 1.00 23.43 448 ASP D O 1
ATOM 17272 N N . ASN D 1 425 ? 90.710 23.825 32.878 1.00 25.00 449 ASN D N 1
ATOM 17273 C CA . ASN D 1 425 ? 91.447 24.656 33.883 1.00 25.02 449 ASN D CA 1
ATOM 17274 C C . ASN D 1 425 ? 90.774 24.700 35.215 1.00 25.49 449 ASN D C 1
ATOM 17275 O O . ASN D 1 425 ? 91.440 24.660 36.244 1.00 26.16 449 ASN D O 1
ATOM 17280 N N . PHE D 1 426 ? 89.444 24.721 35.208 1.00 24.68 450 PHE D N 1
ATOM 17281 C CA . PHE D 1 426 ? 88.722 24.542 36.454 1.00 23.41 450 PHE D CA 1
ATOM 17282 C C . PHE D 1 426 ? 89.270 23.366 37.235 1.00 23.11 450 PHE D C 1
ATOM 17283 O O . PHE D 1 426 ? 89.516 23.447 38.389 1.00 22.25 450 PHE D O 1
ATOM 17291 N N . VAL D 1 427 ? 89.413 22.233 36.545 1.00 24.00 451 VAL D N 1
ATOM 17292 C CA . VAL D 1 427 ? 89.900 20.991 37.131 1.00 24.27 451 VAL D CA 1
ATOM 17293 C C . VAL D 1 427 ? 91.257 21.196 37.741 1.00 25.78 451 VAL D C 1
ATOM 17294 O O . VAL D 1 427 ? 91.474 20.806 38.861 1.00 25.83 451 VAL D O 1
ATOM 17298 N N . LYS D 1 428 ? 92.178 21.774 36.992 1.00 28.38 452 LYS D N 1
ATOM 17299 C CA . LYS D 1 428 ? 93.544 21.981 37.447 1.00 29.60 452 LYS D CA 1
ATOM 17300 C C . LYS D 1 428 ? 93.431 22.698 38.791 1.00 29.68 452 LYS D C 1
ATOM 17301 O O . LYS D 1 428 ? 94.032 22.262 39.760 1.00 30.14 452 LYS D O 1
ATOM 17307 N N . TYR D 1 429 ? 92.566 23.739 38.849 1.00 28.42 453 TYR D N 1
ATOM 17308 C CA . TYR D 1 429 ? 92.356 24.601 40.035 1.00 26.85 453 TYR D CA 1
ATOM 17309 C C . TYR D 1 429 ? 91.623 23.907 41.214 1.00 27.48 453 TYR D C 1
ATOM 17310 O O . TYR D 1 429 ? 91.924 24.145 42.427 1.00 27.25 453 TYR D O 1
ATOM 17319 N N . LEU D 1 430 ? 90.647 23.059 40.836 1.00 28.13 454 LEU D N 1
ATOM 17320 C CA . LEU D 1 430 ? 89.825 22.263 41.721 1.00 26.56 454 LEU D CA 1
ATOM 17321 C C . LEU D 1 430 ? 90.710 21.234 42.356 1.00 26.26 454 LEU D C 1
ATOM 17322 O O . LEU D 1 430 ? 90.485 20.843 43.483 1.00 25.94 454 LEU D O 1
ATOM 17327 N N . LYS D 1 431 ? 91.764 20.823 41.682 1.00 26.29 455 LYS D N 1
ATOM 17328 C CA . LYS D 1 431 ? 92.716 19.886 42.271 1.00 27.08 455 LYS D CA 1
ATOM 17329 C C . LYS D 1 431 ? 93.778 20.577 43.073 1.00 26.66 455 LYS D C 1
ATOM 17330 O O . LYS D 1 431 ? 94.087 20.181 44.176 1.00 27.66 455 LYS D O 1
ATOM 17336 N N . ALA D 1 432 ? 94.370 21.600 42.516 1.00 25.94 456 ALA D N 1
ATOM 17337 C CA . ALA D 1 432 ? 95.462 22.312 43.163 1.00 26.59 456 ALA D CA 1
ATOM 17338 C C . ALA D 1 432 ? 94.951 23.056 44.418 1.00 27.59 456 ALA D C 1
ATOM 17339 O O . ALA D 1 432 ? 95.724 23.318 45.376 1.00 27.90 456 ALA D O 1
ATOM 17341 N N . ASN D 1 433 ? 93.645 23.339 44.467 1.00 28.62 457 ASN D N 1
ATOM 17342 C CA . ASN D 1 433 ? 93.062 24.032 45.645 1.00 29.74 457 ASN D CA 1
ATOM 17343 C C . ASN D 1 433 ? 92.018 23.339 46.543 1.00 28.81 457 ASN D C 1
ATOM 17344 O O . ASN D 1 433 ? 91.536 23.938 47.513 1.00 26.94 457 ASN D O 1
ATOM 17349 N N . LEU D 1 434 ? 91.737 22.080 46.155 1.00 28.56 458 LEU D N 1
ATOM 17350 C CA . LEU D 1 434 ? 90.852 21.275 46.941 1.00 27.89 458 LEU D CA 1
ATOM 17351 C C . LEU D 1 434 ? 91.300 19.805 47.022 1.00 28.43 458 LEU D C 1
ATOM 17352 O O . LEU D 1 434 ? 91.798 19.365 48.066 1.00 27.88 458 LEU D O 1
ATOM 17357 N N . THR D 1 435 ? 90.990 19.089 45.955 1.00 29.60 459 THR D N 1
ATOM 17358 C CA . THR D 1 435 ? 91.183 17.659 45.811 1.00 30.72 459 THR D CA 1
ATOM 17359 C C . THR D 1 435 ? 92.672 17.274 46.047 1.00 32.20 459 THR D C 1
ATOM 17360 O O . THR D 1 435 ? 93.002 16.126 46.375 1.00 31.39 459 THR D O 1
ATOM 17364 N N . ASP D 1 436 ? 93.579 18.226 45.892 1.00 34.13 460 ASP D N 1
ATOM 17365 C CA . ASP D 1 436 ? 94.973 17.906 46.070 1.00 36.27 460 ASP D CA 1
ATOM 17366 C C . ASP D 1 436 ? 95.409 18.659 47.291 1.00 37.14 460 ASP D C 1
ATOM 17367 O O . ASP D 1 436 ? 96.407 18.275 47.882 1.00 37.13 460 ASP D O 1
ATOM 17372 N N . LYS D 1 437 ? 94.653 19.700 47.682 1.00 37.11 461 LYS D N 1
ATOM 17373 C CA . LYS D 1 437 ? 95.074 20.470 48.836 1.00 38.02 461 LYS D CA 1
ATOM 17374 C C . LYS D 1 437 ? 94.846 19.607 50.070 1.00 38.26 461 LYS D C 1
ATOM 17375 O O . LYS D 1 437 ? 95.681 19.512 50.982 1.00 38.74 461 LYS D O 1
ATOM 17381 N N . TYR D 1 438 ? 93.673 19.003 50.078 1.00 38.29 462 TYR D N 1
ATOM 17382 C CA . TYR D 1 438 ? 93.244 18.023 51.076 1.00 37.96 462 TYR D CA 1
ATOM 17383 C C . TYR D 1 438 ? 93.039 16.686 50.335 1.00 35.91 462 TYR D C 1
ATOM 17384 O O . TYR D 1 438 ? 91.888 16.372 49.888 1.00 35.93 462 TYR D O 1
ATOM 17393 N N . PRO D 1 439 ? 94.165 15.931 50.164 1.00 34.06 463 PRO D N 1
ATOM 17394 C CA . PRO D 1 439 ? 94.343 14.727 49.375 1.00 33.13 463 PRO D CA 1
ATOM 17395 C C . PRO D 1 439 ? 93.655 13.490 49.952 1.00 32.86 463 PRO D C 1
ATOM 17396 O O . PRO D 1 439 ? 93.394 13.428 51.160 1.00 34.33 463 PRO D O 1
ATOM 17400 N N . ASN D 1 440 ? 93.284 12.547 49.084 1.00 33.13 464 ASN D N 1
ATOM 17401 C CA . ASN D 1 440 ? 92.686 11.292 49.500 1.00 33.47 464 ASN D CA 1
ATOM 17402 C C . ASN D 1 440 ? 91.240 11.372 49.997 1.00 33.53 464 ASN D C 1
ATOM 17403 O O . ASN D 1 440 ? 90.768 10.515 50.740 1.00 33.77 464 ASN D O 1
ATOM 17408 N N . ILE D 1 441 ? 90.534 12.441 49.646 1.00 33.74 465 ILE D N 1
ATOM 17409 C CA . ILE D 1 441 ? 89.105 12.502 50.003 1.00 32.96 465 ILE D CA 1
ATOM 17410 C C . ILE D 1 441 ? 88.357 12.196 48.713 1.00 32.46 465 ILE D C 1
ATOM 17411 O O . ILE D 1 441 ? 87.564 11.240 48.680 1.00 33.30 465 ILE D O 1
ATOM 17416 N N . VAL D 1 442 ? 88.662 13.000 47.674 1.00 31.19 466 VAL D N 1
ATOM 17417 C CA . VAL D 1 442 ? 88.111 12.803 46.346 1.00 30.89 466 VAL D CA 1
ATOM 17418 C C . VAL D 1 442 ? 89.206 12.456 45.300 1.00 32.44 466 VAL D C 1
ATOM 17419 O O . VAL D 1 442 ? 90.274 13.098 45.238 1.00 33.61 466 VAL D O 1
ATOM 17423 N N . SER D 1 443 ? 88.952 11.431 44.481 1.00 32.68 467 SER D N 1
ATOM 17424 C CA . SER D 1 443 ? 89.907 10.988 43.471 1.00 32.93 467 SER D CA 1
ATOM 17425 C C . SER D 1 443 ? 89.525 11.522 42.090 1.00 33.98 467 SER D C 1
ATOM 17426 O O . SER D 1 443 ? 88.327 11.603 41.700 1.00 35.09 467 SER D O 1
ATOM 17429 N N . ASP D 1 444 ? 90.544 11.848 41.313 1.00 33.60 468 ASP D N 1
ATOM 17430 C CA . ASP D 1 444 ? 90.305 12.366 39.985 1.00 33.06 468 ASP D CA 1
ATOM 17431 C C . ASP D 1 444 ? 89.355 11.522 39.149 1.00 32.89 468 ASP D C 1
ATOM 17432 O O . ASP D 1 444 ? 89.079 11.877 38.025 1.00 33.47 468 ASP D O 1
ATOM 17437 N N . ASN D 1 445 ? 88.890 10.391 39.673 1.00 32.59 469 ASN D N 1
ATOM 17438 C CA . ASN D 1 445 ? 88.035 9.511 38.907 1.00 32.00 469 ASN D CA 1
ATOM 17439 C C . ASN D 1 445 ? 86.638 9.977 39.173 1.00 31.37 469 ASN D C 1
ATOM 17440 O O . ASN D 1 445 ? 85.786 9.828 38.331 1.00 31.65 469 ASN D O 1
ATOM 17445 N N . GLU D 1 446 ? 86.450 10.532 40.361 1.00 30.20 470 GLU D N 1
ATOM 17446 C CA . GLU D 1 446 ? 85.149 11.016 40.758 1.00 30.14 470 GLU D CA 1
ATOM 17447 C C . GLU D 1 446 ? 84.946 12.384 40.142 1.00 29.23 470 GLU D C 1
ATOM 17448 O O . GLU D 1 446 ? 83.795 12.837 39.883 1.00 28.86 470 GLU D O 1
ATOM 17454 N N . ILE D 1 447 ? 86.082 13.048 39.912 1.00 28.16 471 ILE D N 1
ATOM 17455 C CA . ILE D 1 447 ? 86.053 14.376 39.295 1.00 27.63 471 ILE D CA 1
ATOM 17456 C C . ILE D 1 447 ? 85.733 14.240 37.817 1.00 28.02 471 ILE D C 1
ATOM 17457 O O . ILE D 1 447 ? 84.784 14.855 37.320 1.00 26.75 471 ILE D O 1
ATOM 17462 N N . ASN D 1 448 ? 86.530 13.421 37.136 1.00 29.28 472 ASN D N 1
ATOM 17463 C CA . ASN D 1 448 ? 86.298 13.140 35.702 1.00 30.59 472 ASN D CA 1
ATOM 17464 C C . ASN D 1 448 ? 84.917 12.562 35.421 1.00 30.85 472 ASN D C 1
ATOM 17465 O O . ASN D 1 448 ? 84.286 12.855 34.393 1.00 31.73 472 ASN D O 1
ATOM 17470 N N . GLU D 1 449 ? 84.457 11.770 36.368 1.00 29.91 473 GLU D N 1
ATOM 17471 C CA . GLU D 1 449 ? 83.250 11.036 36.244 1.00 29.78 473 GLU D CA 1
ATOM 17472 C C . GLU D 1 449 ? 82.106 12.057 36.295 1.00 28.56 473 GLU D C 1
ATOM 17473 O O . GLU D 1 449 ? 81.223 12.046 35.451 1.00 29.18 473 GLU D O 1
ATOM 17479 N N . TRP D 1 450 ? 82.208 12.958 37.260 1.00 25.46 474 TRP D N 1
ATOM 17480 C CA . TRP D 1 450 ? 81.276 14.049 37.469 1.00 22.60 474 TRP D CA 1
ATOM 17481 C C . TRP D 1 450 ? 81.020 14.984 36.323 1.00 22.93 474 TRP D C 1
ATOM 17482 O O . TRP D 1 450 ? 79.833 15.206 35.978 1.00 23.14 474 TRP D O 1
ATOM 17493 N N . ILE D 1 451 ? 82.106 15.466 35.702 1.00 22.42 475 ILE D N 1
ATOM 17494 C CA . ILE D 1 451 ? 82.024 16.398 34.570 1.00 23.09 475 ILE D CA 1
ATOM 17495 C C . ILE D 1 451 ? 82.020 15.936 33.132 1.00 22.40 475 ILE D C 1
ATOM 17496 O O . ILE D 1 451 ? 81.597 16.675 32.240 1.00 23.09 475 ILE D O 1
ATOM 17501 N N . PHE D 1 452 ? 82.466 14.712 32.896 1.00 22.55 476 PHE D N 1
ATOM 17502 C CA . PHE D 1 452 ? 82.536 14.168 31.565 1.00 22.61 476 PHE D CA 1
ATOM 17503 C C . PHE D 1 452 ? 81.528 13.061 31.150 1.00 23.62 476 PHE D C 1
ATOM 17504 O O . PHE D 1 452 ? 81.278 12.896 29.959 1.00 22.97 476 PHE D O 1
ATOM 17512 N N . LYS D 1 453 ? 80.977 12.308 32.116 1.00 24.69 477 LYS D N 1
ATOM 17513 C CA . LYS D 1 453 ? 80.095 11.214 31.789 1.00 25.10 477 LYS D CA 1
ATOM 17514 C C . LYS D 1 453 ? 78.621 11.565 31.854 1.00 25.29 477 LYS D C 1
ATOM 17515 O O . LYS D 1 453 ? 78.241 12.503 32.586 1.00 25.30 477 LYS D O 1
ATOM 17521 N N . ALA D 1 454 ? 77.821 10.803 31.098 1.00 24.93 478 ALA D N 1
ATOM 17522 C CA . ALA D 1 454 ? 76.412 10.990 31.085 1.00 25.14 478 ALA D CA 1
ATOM 17523 C C . ALA D 1 454 ? 75.776 10.445 32.362 1.00 25.80 478 ALA D C 1
ATOM 17524 O O . ALA D 1 454 ? 76.438 9.744 33.148 1.00 24.99 478 ALA D O 1
ATOM 17526 N N . GLY D 1 455 ? 74.476 10.748 32.552 1.00 26.74 479 GLY D N 1
ATOM 17527 C CA . GLY D 1 455 ? 73.748 10.418 33.796 1.00 28.43 479 GLY D CA 1
ATOM 17528 C C . GLY D 1 455 ? 74.467 10.798 35.091 1.00 29.23 479 GLY D C 1
ATOM 17529 O O . GLY D 1 455 ? 75.507 11.494 35.061 1.00 29.31 479 GLY D O 1
ATOM 17530 N N . LEU D 1 456 ? 73.918 10.378 36.238 1.00 29.97 480 LEU D N 1
ATOM 17531 C CA . LEU D 1 456 ? 74.486 10.724 37.540 1.00 30.06 480 LEU D CA 1
ATOM 17532 C C . LEU D 1 456 ? 75.357 9.585 38.097 1.00 30.68 480 LEU D C 1
ATOM 17533 O O . LEU D 1 456 ? 75.124 8.460 37.801 1.00 31.13 480 LEU D O 1
ATOM 17538 N N . PRO D 1 457 ? 76.394 9.892 38.902 1.00 31.49 481 PRO D N 1
ATOM 17539 C CA . PRO D 1 457 ? 77.317 8.919 39.489 1.00 31.90 481 PRO D CA 1
ATOM 17540 C C . PRO D 1 457 ? 76.758 7.939 40.532 1.00 32.90 481 PRO D C 1
ATOM 17541 O O . PRO D 1 457 ? 77.543 7.116 41.085 1.00 35.23 481 PRO D O 1
ATOM 17545 N N . SER D 1 458 ? 75.445 7.971 40.799 1.00 32.00 482 SER D N 1
ATOM 17546 C CA . SER D 1 458 ? 74.884 7.005 41.750 1.00 29.72 482 SER D CA 1
ATOM 17547 C C . SER D 1 458 ? 75.307 7.408 43.158 1.00 28.45 482 SER D C 1
ATOM 17548 O O . SER D 1 458 ? 74.472 7.374 44.061 1.00 29.20 482 SER D O 1
ATOM 17551 N N . TYR D 1 459 ? 76.590 7.767 43.337 1.00 26.63 483 TYR D N 1
ATOM 17552 C CA . TYR D 1 459 ? 77.034 8.327 44.619 1.00 26.27 483 TYR D CA 1
ATOM 17553 C C . TYR D 1 459 ? 76.772 9.820 44.680 1.00 26.36 483 TYR D C 1
ATOM 17554 O O . TYR D 1 459 ? 77.251 10.507 45.549 1.00 26.13 483 TYR D O 1
ATOM 17563 N N . ALA D 1 460 ? 75.977 10.304 43.731 1.00 27.21 484 ALA D N 1
ATOM 17564 C CA . ALA D 1 460 ? 75.584 11.698 43.633 1.00 28.62 484 ALA D CA 1
ATOM 17565 C C . ALA D 1 460 ? 74.610 12.052 44.709 1.00 28.81 484 ALA D C 1
ATOM 17566 O O . ALA D 1 460 ? 73.574 11.409 44.779 1.00 30.64 484 ALA D O 1
ATOM 17568 N N . PRO D 1 461 ? 74.876 13.113 45.507 1.00 28.48 485 PRO D N 1
ATOM 17569 C CA . PRO D 1 461 ? 73.967 13.502 46.552 1.00 28.19 485 PRO D CA 1
ATOM 17570 C C . PRO D 1 461 ? 72.531 13.407 46.089 1.00 28.75 485 PRO D C 1
ATOM 17571 O O . PRO D 1 461 ? 72.232 13.665 44.985 1.00 28.16 485 PRO D O 1
ATOM 17575 N N . GLN D 1 462 ? 71.632 12.969 46.926 1.00 31.57 486 GLN D N 1
ATOM 17576 C CA . GLN D 1 462 ? 70.236 12.886 46.450 1.00 34.17 486 GLN D CA 1
ATOM 17577 C C . GLN D 1 462 ? 69.305 13.487 47.523 1.00 35.48 486 GLN D C 1
ATOM 17578 O O . GLN D 1 462 ? 68.640 12.730 48.252 1.00 34.92 486 GLN D O 1
ATOM 17584 N N . PRO D 1 463 ? 69.312 14.847 47.649 1.00 36.13 487 PRO D N 1
ATOM 17585 C CA . PRO D 1 463 ? 68.624 15.600 48.654 1.00 36.41 487 PRO D CA 1
ATOM 17586 C C . PRO D 1 463 ? 67.226 15.040 48.805 1.00 37.46 487 PRO D C 1
ATOM 17587 O O . PRO D 1 463 ? 66.451 14.860 47.778 1.00 38.21 487 PRO D O 1
ATOM 17591 N N . THR D 1 464 ? 66.855 14.974 50.091 1.00 38.03 488 THR D N 1
ATOM 17592 C CA . THR D 1 464 ? 65.683 14.279 50.583 1.00 39.48 488 THR D CA 1
ATOM 17593 C C . THR D 1 464 ? 65.195 15.305 51.562 1.00 39.79 488 THR D C 1
ATOM 17594 O O . THR D 1 464 ? 66.003 15.911 52.310 1.00 39.67 488 THR D O 1
ATOM 17598 N N . SER D 1 465 ? 63.879 15.486 51.562 1.00 40.33 489 SER D N 1
ATOM 17599 C CA . SER D 1 465 ? 63.244 16.453 52.402 1.00 40.33 489 SER D CA 1
ATOM 17600 C C . SER D 1 465 ? 62.279 15.703 53.318 1.00 40.87 489 SER D C 1
ATOM 17601 O O . SER D 1 465 ? 61.249 15.217 52.842 1.00 40.30 489 SER D O 1
ATOM 17604 N N . ASN D 1 466 ? 62.500 15.658 54.616 1.00 41.44 490 ASN D N 1
ATOM 17605 C CA . ASN D 1 466 ? 61.365 15.136 55.368 1.00 42.69 490 ASN D CA 1
ATOM 17606 C C . ASN D 1 466 ? 59.939 15.508 54.983 1.00 43.57 490 ASN D C 1
ATOM 17607 O O . ASN D 1 466 ? 59.200 14.654 54.667 1.00 43.40 490 ASN D O 1
ATOM 17612 N N . ALA D 1 467 ? 59.575 16.782 55.018 1.00 44.32 491 ALA D N 1
ATOM 17613 C CA . ALA D 1 467 ? 58.182 17.257 54.807 1.00 44.89 491 ALA D CA 1
ATOM 17614 C C . ALA D 1 467 ? 57.600 16.731 53.559 1.00 45.28 491 ALA D C 1
ATOM 17615 O O . ALA D 1 467 ? 56.420 16.610 53.409 1.00 45.89 491 ALA D O 1
ATOM 17617 N N . PHE D 1 468 ? 58.478 16.524 52.610 1.00 46.75 492 PHE D N 1
ATOM 17618 C CA . PHE D 1 468 ? 58.095 16.096 51.302 1.00 48.44 492 PHE D CA 1
ATOM 17619 C C . PHE D 1 468 ? 57.623 14.656 51.422 1.00 49.17 492 PHE D C 1
ATOM 17620 O O . PHE D 1 468 ? 56.797 14.156 50.638 1.00 49.60 492 PHE D O 1
ATOM 17628 N N . LYS D 1 469 ? 58.131 13.995 52.432 1.00 47.69 493 LYS D N 1
ATOM 17629 C CA . LYS D 1 469 ? 58.253 12.605 52.365 1.00 44.77 493 LYS D CA 1
ATOM 17630 C C . LYS D 1 469 ? 57.255 12.107 53.322 1.00 43.51 493 LYS D C 1
ATOM 17631 O O . LYS D 1 469 ? 56.678 11.099 53.122 1.00 43.05 493 LYS D O 1
ATOM 17637 N N . VAL D 1 470 ? 56.950 12.874 54.328 1.00 42.99 494 VAL D N 1
ATOM 17638 C CA . VAL D 1 470 ? 55.643 12.708 54.926 1.00 41.70 494 VAL D CA 1
ATOM 17639 C C . VAL D 1 470 ? 54.518 12.660 53.956 1.00 41.80 494 VAL D C 1
ATOM 17640 O O . VAL D 1 470 ? 53.520 12.087 54.237 1.00 42.47 494 VAL D O 1
ATOM 17644 N N . ILE D 1 471 ? 54.704 13.279 52.811 1.00 42.33 495 ILE D N 1
ATOM 17645 C CA . ILE D 1 471 ? 53.674 13.477 51.843 1.00 43.23 495 ILE D CA 1
ATOM 17646 C C . ILE D 1 471 ? 53.607 12.287 50.946 1.00 44.64 495 ILE D C 1
ATOM 17647 O O . ILE D 1 471 ? 52.574 11.754 50.666 1.00 44.71 495 ILE D O 1
ATOM 17652 N N . ASP D 1 472 ? 54.767 11.835 50.534 1.00 46.58 496 ASP D N 1
ATOM 17653 C CA . ASP D 1 472 ? 54.889 10.566 49.897 1.00 47.90 496 ASP D CA 1
ATOM 17654 C C . ASP D 1 472 ? 54.039 9.450 50.467 1.00 48.53 496 ASP D C 1
ATOM 17655 O O . ASP D 1 472 ? 53.571 8.624 49.730 1.00 48.12 496 ASP D O 1
ATOM 17660 N N . LYS D 1 473 ? 53.881 9.456 51.787 1.00 49.97 497 LYS D N 1
ATOM 17661 C CA . LYS D 1 473 ? 53.228 8.437 52.589 1.00 51.10 497 LYS D CA 1
ATOM 17662 C C . LYS D 1 473 ? 51.740 8.699 52.530 1.00 52.08 497 LYS D C 1
ATOM 17663 O O . LYS D 1 473 ? 50.933 7.828 52.260 1.00 52.29 497 LYS D O 1
ATOM 17669 N N . GLN D 1 474 ? 51.384 9.937 52.779 1.00 53.18 498 GLN D N 1
ATOM 17670 C CA . GLN D 1 474 ? 50.082 10.440 52.455 1.00 54.46 498 GLN D CA 1
ATOM 17671 C C . GLN D 1 474 ? 49.527 10.346 51.075 1.00 56.38 498 GLN D C 1
ATOM 17672 O O . GLN D 1 474 ? 48.365 10.207 50.964 1.00 56.52 498 GLN D O 1
ATOM 17678 N N . ILE D 1 475 ? 50.299 10.543 50.020 1.00 59.09 499 ILE D N 1
ATOM 17679 C CA . ILE D 1 475 ? 49.754 10.464 48.635 1.00 62.01 499 ILE D CA 1
ATOM 17680 C C . ILE D 1 475 ? 49.058 9.071 48.510 1.00 64.35 499 ILE D C 1
ATOM 17681 O O . ILE D 1 475 ? 48.311 8.788 47.553 1.00 64.24 499 ILE D O 1
ATOM 17686 N N . ASN D 1 476 ? 49.291 8.197 49.468 1.00 67.06 500 ASN D N 1
ATOM 17687 C CA . ASN D 1 476 ? 48.700 6.877 49.399 1.00 68.91 500 ASN D CA 1
ATOM 17688 C C . ASN D 1 476 ? 47.329 6.849 50.079 1.00 70.77 500 ASN D C 1
ATOM 17689 O O . ASN D 1 476 ? 47.159 6.523 51.243 1.00 70.78 500 ASN D O 1
ATOM 17694 N N . GLN D 1 477 ? 46.348 7.271 49.321 1.00 72.16 501 GLN D N 1
ATOM 17695 C CA . GLN D 1 477 ? 45.006 7.155 49.734 1.00 74.41 501 GLN D CA 1
ATOM 17696 C C . GLN D 1 477 ? 44.626 6.200 48.687 1.00 75.46 501 GLN D C 1
ATOM 17697 O O . GLN D 1 477 ? 43.739 6.446 47.902 1.00 74.82 501 GLN D O 1
ATOM 17703 N N . LEU D 1 478 ? 45.386 5.118 48.662 1.00 76.59 502 LEU D N 1
ATOM 17704 C CA . LEU D 1 478 ? 45.283 4.008 47.709 1.00 77.36 502 LEU D CA 1
ATOM 17705 C C . LEU D 1 478 ? 44.511 4.221 46.421 1.00 77.98 502 LEU D C 1
ATOM 17706 O O . LEU D 1 478 ? 45.020 4.858 45.526 1.00 77.98 502 LEU D O 1
ATOM 17711 N N . VAL D 1 479 ? 43.326 3.660 46.278 1.00 80.06 503 VAL D N 1
ATOM 17712 C CA . VAL D 1 479 ? 42.675 3.788 44.983 1.00 81.93 503 VAL D CA 1
ATOM 17713 C C . VAL D 1 479 ? 41.862 5.022 44.832 1.00 84.76 503 VAL D C 1
ATOM 17714 O O . VAL D 1 479 ? 40.953 5.005 44.072 1.00 85.23 503 VAL D O 1
ATOM 17718 N N . THR D 1 480 ? 42.181 6.093 45.545 1.00 86.82 504 THR D N 1
ATOM 17719 C CA . THR D 1 480 ? 41.547 7.380 45.293 1.00 88.78 504 THR D CA 1
ATOM 17720 C C . THR D 1 480 ? 40.395 7.575 46.243 1.00 88.94 504 THR D C 1
ATOM 17721 O O . THR D 1 480 ? 39.279 7.108 45.986 1.00 89.41 504 THR D O 1
ATOM 17725 N N . ASP D 1 481 ? 40.674 8.287 47.326 1.00 88.11 505 ASP D N 1
ATOM 17726 C CA . ASP D 1 481 ? 39.852 8.360 48.547 1.00 86.73 505 ASP D CA 1
ATOM 17727 C C . ASP D 1 481 ? 39.737 7.014 49.207 1.00 85.97 505 ASP D C 1
ATOM 17728 O O . ASP D 1 481 ? 38.933 6.801 50.096 1.00 85.89 505 ASP D O 1
ATOM 17733 N N . GLU D 1 482 ? 40.612 6.132 48.752 1.00 85.51 506 GLU D N 1
ATOM 17734 C CA . GLU D 1 482 ? 40.695 4.773 49.164 1.00 84.27 506 GLU D CA 1
ATOM 17735 C C . GLU D 1 482 ? 41.460 4.655 50.431 1.00 84.02 506 GLU D C 1
ATOM 17736 O O . GLU D 1 482 ? 42.496 4.052 50.528 1.00 83.73 506 GLU D O 1
ATOM 17742 N N . LEU D 1 483 ? 40.888 5.229 51.440 1.00 83.27 507 LEU D N 1
ATOM 17743 C CA . LEU D 1 483 ? 41.444 5.117 52.731 1.00 83.36 507 LEU D CA 1
ATOM 17744 C C . LEU D 1 483 ? 41.115 6.429 53.310 1.00 84.25 507 LEU D C 1
ATOM 17745 O O . LEU D 1 483 ? 40.132 6.588 54.028 1.00 84.63 507 LEU D O 1
ATOM 17750 N N . THR D 1 484 ? 41.935 7.398 52.939 1.00 84.75 508 THR D N 1
ATOM 17751 C CA . THR D 1 484 ? 41.791 8.736 53.447 1.00 84.73 508 THR D CA 1
ATOM 17752 C C . THR D 1 484 ? 41.021 9.648 52.505 1.00 84.85 508 THR D C 1
ATOM 17753 O O . THR D 1 484 ? 41.120 9.552 51.291 1.00 84.27 508 THR D O 1
ATOM 17757 N N . LEU D 1 485 ? 40.226 10.515 53.104 1.00 85.28 509 LEU D N 1
ATOM 17758 C CA . LEU D 1 485 ? 39.637 11.583 52.375 1.00 85.60 509 LEU D CA 1
ATOM 17759 C C . LEU D 1 485 ? 40.764 12.540 52.066 1.00 86.06 509 LEU D C 1
ATOM 17760 O O . LEU D 1 485 ? 41.680 12.185 51.353 1.00 86.87 509 LEU D O 1
ATOM 17765 N N . GLU D 1 486 ? 40.718 13.767 52.552 1.00 85.95 510 GLU D N 1
ATOM 17766 C CA . GLU D 1 486 ? 41.543 14.696 51.863 1.00 85.17 510 GLU D CA 1
ATOM 17767 C C . GLU D 1 486 ? 41.893 15.654 52.948 1.00 84.24 510 GLU D C 1
ATOM 17768 O O . GLU D 1 486 ? 42.785 16.457 52.793 1.00 84.59 510 GLU D O 1
ATOM 17774 N N . GLN D 1 487 ? 41.139 15.582 54.038 1.00 82.54 511 GLN D N 1
ATOM 17775 C CA . GLN D 1 487 ? 41.688 15.768 55.357 1.00 81.13 511 GLN D CA 1
ATOM 17776 C C . GLN D 1 487 ? 43.136 15.369 55.597 1.00 79.69 511 GLN D C 1
ATOM 17777 O O . GLN D 1 487 ? 43.435 14.609 56.504 1.00 79.61 511 GLN D O 1
ATOM 17783 N N . LEU D 1 488 ? 44.015 15.912 54.746 1.00 77.67 512 LEU D N 1
ATOM 17784 C CA . LEU D 1 488 ? 45.442 16.098 54.999 1.00 74.60 512 LEU D CA 1
ATOM 17785 C C . LEU D 1 488 ? 45.788 17.519 55.429 1.00 72.61 512 LEU D C 1
ATOM 17786 O O . LEU D 1 488 ? 44.915 18.386 55.564 1.00 71.99 512 LEU D O 1
ATOM 17791 N N . PRO D 1 489 ? 47.090 17.738 55.684 1.00 70.75 513 PRO D N 1
ATOM 17792 C CA . PRO D 1 489 ? 47.626 19.019 56.122 1.00 69.13 513 PRO D CA 1
ATOM 17793 C C . PRO D 1 489 ? 47.709 20.094 54.992 1.00 67.63 513 PRO D C 1
ATOM 17794 O O . PRO D 1 489 ? 48.499 21.034 55.088 1.00 67.74 513 PRO D O 1
ATOM 17798 N N . THR D 1 490 ? 46.866 19.985 53.964 1.00 65.35 514 THR D N 1
ATOM 17799 C CA . THR D 1 490 ? 46.887 20.937 52.859 1.00 62.92 514 THR D CA 1
ATOM 17800 C C . THR D 1 490 ? 46.904 22.390 53.329 1.00 61.55 514 THR D C 1
ATOM 17801 O O . THR D 1 490 ? 47.697 23.201 52.842 1.00 61.96 514 THR D O 1
ATOM 17805 N N . ALA D 1 491 ? 46.031 22.731 54.268 1.00 59.14 515 ALA D N 1
ATOM 17806 C CA . ALA D 1 491 ? 45.961 24.094 54.764 1.00 56.86 515 ALA D CA 1
ATOM 17807 C C . ALA D 1 491 ? 47.308 24.506 55.367 1.00 55.19 515 ALA D C 1
ATOM 17808 O O . ALA D 1 491 ? 47.465 25.579 55.892 1.00 54.92 515 ALA D O 1
ATOM 17810 N N . GLN D 1 492 ? 48.296 23.647 55.278 1.00 53.99 516 GLN D N 1
ATOM 17811 C CA . GLN D 1 492 ? 49.622 23.974 55.793 1.00 53.18 516 GLN D CA 1
ATOM 17812 C C . GLN D 1 492 ? 50.738 23.781 54.743 1.00 51.90 516 GLN D C 1
ATOM 17813 O O . GLN D 1 492 ? 51.908 24.076 54.977 1.00 52.19 516 GLN D O 1
ATOM 17819 N N . TRP D 1 493 ? 50.336 23.297 53.578 1.00 49.91 517 TRP D N 1
ATOM 17820 C CA . TRP D 1 493 ? 51.225 23.011 52.484 1.00 47.85 517 TRP D CA 1
ATOM 17821 C C . TRP D 1 493 ? 51.733 24.268 51.815 1.00 46.47 517 TRP D C 1
ATOM 17822 O O . TRP D 1 493 ? 50.944 25.068 51.322 1.00 46.12 517 TRP D O 1
ATOM 17833 N N . THR D 1 494 ? 53.066 24.394 51.788 1.00 45.36 518 THR D N 1
ATOM 17834 C CA . THR D 1 494 ? 53.753 25.470 51.101 1.00 44.18 518 THR D CA 1
ATOM 17835 C C . THR D 1 494 ? 53.793 25.114 49.620 1.00 43.39 518 THR D C 1
ATOM 17836 O O . THR D 1 494 ? 53.524 23.996 49.252 1.00 43.36 518 THR D O 1
ATOM 17840 N N . LEU D 1 495 ? 54.095 26.100 48.778 1.00 43.61 519 LEU D N 1
ATOM 17841 C CA . LEU D 1 495 ? 54.210 25.962 47.317 1.00 43.63 519 LEU D CA 1
ATOM 17842 C C . LEU D 1 495 ? 55.099 24.790 47.048 1.00 44.71 519 LEU D C 1
ATOM 17843 O O . LEU D 1 495 ? 54.724 23.872 46.336 1.00 45.01 519 LEU D O 1
ATOM 17848 N N . HIS D 1 496 ? 56.254 24.734 47.666 1.00 45.38 520 HIS D N 1
ATOM 17849 C CA . HIS D 1 496 ? 57.025 23.519 47.571 1.00 46.41 520 HIS D CA 1
ATOM 17850 C C . HIS D 1 496 ? 56.301 22.235 47.949 1.00 47.04 520 HIS D C 1
ATOM 17851 O O . HIS D 1 496 ? 56.599 21.195 47.391 1.00 47.38 520 HIS D O 1
ATOM 17858 N N . GLU D 1 497 ? 55.354 22.288 48.888 1.00 47.40 521 GLU D N 1
ATOM 17859 C CA . GLU D 1 497 ? 54.705 21.086 49.280 1.00 46.43 521 GLU D CA 1
ATOM 17860 C C . GLU D 1 497 ? 53.752 20.576 48.352 1.00 45.02 521 GLU D C 1
ATOM 17861 O O . GLU D 1 497 ? 53.275 19.563 48.611 1.00 45.38 521 GLU D O 1
ATOM 17867 N N . TRP D 1 498 ? 53.430 21.350 47.335 1.00 43.97 522 TRP D N 1
ATOM 17868 C CA . TRP D 1 498 ? 52.198 21.207 46.614 1.00 43.31 522 TRP D CA 1
ATOM 17869 C C . TRP D 1 498 ? 52.631 20.617 45.319 1.00 43.21 522 TRP D C 1
ATOM 17870 O O . TRP D 1 498 ? 51.859 20.016 44.614 1.00 43.99 522 TRP D O 1
ATOM 17881 N N . LEU D 1 499 ? 53.892 20.820 45.002 1.00 42.10 523 LEU D N 1
ATOM 17882 C CA . LEU D 1 499 ? 54.414 20.382 43.733 1.00 40.89 523 LEU D CA 1
ATOM 17883 C C . LEU D 1 499 ? 54.885 18.964 43.823 1.00 39.63 523 LEU D C 1
ATOM 17884 O O . LEU D 1 499 ? 54.628 18.160 42.953 1.00 38.67 523 LEU D O 1
ATOM 17889 N N . HIS D 1 500 ? 55.545 18.657 44.923 1.00 39.32 524 HIS D N 1
ATOM 17890 C CA . HIS D 1 500 ? 55.734 17.289 45.322 1.00 38.87 524 HIS D CA 1
ATOM 17891 C C . HIS D 1 500 ? 54.471 16.470 45.389 1.00 39.16 524 HIS D C 1
ATOM 17892 O O . HIS D 1 500 ? 54.467 15.323 44.992 1.00 39.55 524 HIS D O 1
ATOM 17899 N N . PHE D 1 501 ? 53.404 17.052 45.907 1.00 40.19 525 PHE D N 1
ATOM 17900 C CA . PHE D 1 501 ? 52.128 16.385 45.908 1.00 41.70 525 PHE D CA 1
ATOM 17901 C C . PHE D 1 501 ? 51.615 16.150 44.518 1.00 43.64 525 PHE D C 1
ATOM 17902 O O . PHE D 1 501 ? 51.418 15.023 44.113 1.00 44.76 525 PHE D O 1
ATOM 17910 N N . ILE D 1 502 ? 51.492 17.214 43.777 1.00 45.36 526 ILE D N 1
ATOM 17911 C CA . ILE D 1 502 ? 50.935 17.138 42.432 1.00 46.60 526 ILE D CA 1
ATOM 17912 C C . ILE D 1 502 ? 51.783 16.245 41.532 1.00 48.53 526 ILE D C 1
ATOM 17913 O O . ILE D 1 502 ? 51.256 15.522 40.698 1.00 49.95 526 ILE D O 1
ATOM 17918 N N . ASN D 1 503 ? 53.078 16.307 41.678 1.00 50.30 527 ASN D N 1
ATOM 17919 C CA . ASN D 1 503 ? 53.912 15.724 40.655 1.00 52.07 527 ASN D CA 1
ATOM 17920 C C . ASN D 1 503 ? 54.360 14.300 40.959 1.00 52.67 527 ASN D C 1
ATOM 17921 O O . ASN D 1 503 ? 54.773 13.563 40.071 1.00 52.70 527 ASN D O 1
ATOM 17926 N N . ASN D 1 504 ? 54.252 13.920 42.223 1.00 52.88 528 ASN D N 1
ATOM 17927 C CA . ASN D 1 504 ? 54.552 12.573 42.658 1.00 52.61 528 ASN D CA 1
ATOM 17928 C C . ASN D 1 504 ? 53.266 11.801 42.814 1.00 53.58 528 ASN D C 1
ATOM 17929 O O . ASN D 1 504 ? 53.254 10.696 43.317 1.00 53.77 528 ASN D O 1
ATOM 17934 N N . LEU D 1 505 ? 52.185 12.408 42.356 1.00 54.47 529 LEU D N 1
ATOM 17935 C CA . LEU D 1 505 ? 50.873 11.824 42.361 1.00 55.42 529 LEU D CA 1
ATOM 17936 C C . LEU D 1 505 ? 50.872 10.822 41.257 1.00 57.28 529 LEU D C 1
ATOM 17937 O O . LEU D 1 505 ? 51.519 11.010 40.242 1.00 57.43 529 LEU D O 1
ATOM 17942 N N . PRO D 1 506 ? 50.165 9.730 41.459 1.00 59.13 530 PRO D N 1
ATOM 17943 C CA . PRO D 1 506 ? 50.027 8.737 40.375 1.00 59.36 530 PRO D CA 1
ATOM 17944 C C . PRO D 1 506 ? 49.308 9.274 39.159 1.00 59.51 530 PRO D C 1
ATOM 17945 O O . PRO D 1 506 ? 48.279 9.954 39.257 1.00 59.38 530 PRO D O 1
ATOM 17949 N N . VAL D 1 507 ? 49.877 8.970 38.007 1.00 60.36 531 VAL D N 1
ATOM 17950 C CA . VAL D 1 507 ? 49.274 9.389 36.750 1.00 62.02 531 VAL D CA 1
ATOM 17951 C C . VAL D 1 507 ? 48.006 8.555 36.427 1.00 62.92 531 VAL D C 1
ATOM 17952 O O . VAL D 1 507 ? 47.476 8.599 35.302 1.00 62.94 531 VAL D O 1
ATOM 17956 N N . ASP D 1 508 ? 47.461 7.909 37.461 1.00 64.51 532 ASP D N 1
ATOM 17957 C CA . ASP D 1 508 ? 46.389 6.905 37.320 1.00 65.86 532 ASP D CA 1
ATOM 17958 C C . ASP D 1 508 ? 45.163 7.052 38.247 1.00 65.80 532 ASP D C 1
ATOM 17959 O O . ASP D 1 508 ? 44.532 6.069 38.647 1.00 65.68 532 ASP D O 1
ATOM 17964 N N . VAL D 1 515 ? 38.785 15.490 40.827 1.00 77.44 539 VAL D N 1
ATOM 17965 C CA . VAL D 1 515 ? 37.749 16.473 40.707 1.00 77.36 539 VAL D CA 1
ATOM 17966 C C . VAL D 1 515 ? 37.675 16.724 42.164 1.00 77.75 539 VAL D C 1
ATOM 17967 O O . VAL D 1 515 ? 37.485 17.818 42.610 1.00 78.16 539 VAL D O 1
ATOM 17971 N N . ASN D 1 516 ? 37.866 15.670 42.914 1.00 78.33 540 ASN D N 1
ATOM 17972 C CA . ASN D 1 516 ? 38.050 15.763 44.338 1.00 79.16 540 ASN D CA 1
ATOM 17973 C C . ASN D 1 516 ? 39.119 16.788 44.573 1.00 79.52 540 ASN D C 1
ATOM 17974 O O . ASN D 1 516 ? 38.945 17.763 45.307 1.00 79.56 540 ASN D O 1
ATOM 17979 N N . LEU D 1 517 ? 40.237 16.554 43.914 1.00 79.99 541 LEU D N 1
ATOM 17980 C CA . LEU D 1 517 ? 41.348 17.447 43.970 1.00 79.99 541 LEU D CA 1
ATOM 17981 C C . LEU D 1 517 ? 40.997 18.831 43.462 1.00 79.81 541 LEU D C 1
ATOM 17982 O O . LEU D 1 517 ? 40.873 19.765 44.241 1.00 79.80 541 LEU D O 1
ATOM 17987 N N . ASP D 1 518 ? 40.797 18.960 42.163 1.00 79.42 542 ASP D N 1
ATOM 17988 C CA . ASP D 1 518 ? 40.425 20.240 41.580 1.00 79.13 542 ASP D CA 1
ATOM 17989 C C . ASP D 1 518 ? 39.234 20.910 42.283 1.00 78.38 542 ASP D C 1
ATOM 17990 O O . ASP D 1 518 ? 39.261 22.112 42.565 1.00 78.47 542 ASP D O 1
ATOM 17995 N N . LYS D 1 519 ? 38.158 20.210 42.560 1.00 77.40 543 LYS D N 1
ATOM 17996 C CA . LYS D 1 519 ? 37.086 20.972 43.190 1.00 76.48 543 LYS D CA 1
ATOM 17997 C C . LYS D 1 519 ? 37.344 21.386 44.661 1.00 75.77 543 LYS D C 1
ATOM 17998 O O . LYS D 1 519 ? 36.875 22.420 45.152 1.00 75.32 543 LYS D O 1
ATOM 18004 N N . ALA D 1 520 ? 38.106 20.592 45.369 1.00 74.90 544 ALA D N 1
ATOM 18005 C CA . ALA D 1 520 ? 38.468 20.992 46.709 1.00 74.36 544 ALA D CA 1
ATOM 18006 C C . ALA D 1 520 ? 39.440 22.165 46.748 1.00 74.12 544 ALA D C 1
ATOM 18007 O O . ALA D 1 520 ? 39.133 23.237 47.288 1.00 74.06 544 ALA D O 1
ATOM 18009 N N . PHE D 1 521 ? 40.607 21.955 46.147 1.00 73.94 545 PHE D N 1
ATOM 18010 C CA . PHE D 1 521 ? 41.690 22.939 46.130 1.00 73.86 545 PHE D CA 1
ATOM 18011 C C . PHE D 1 521 ? 41.711 23.855 44.909 1.00 73.83 545 PHE D C 1
ATOM 18012 O O . PHE D 1 521 ? 42.370 24.892 44.923 1.00 73.96 545 PHE D O 1
ATOM 18020 N N . ASP D 1 522 ? 40.985 23.464 43.861 1.00 73.44 546 ASP D N 1
ATOM 18021 C CA . ASP D 1 522 ? 40.935 24.205 42.596 1.00 73.03 546 ASP D CA 1
ATOM 18022 C C . ASP D 1 522 ? 42.360 24.512 42.115 1.00 72.36 546 ASP D C 1
ATOM 18023 O O . ASP D 1 522 ? 42.839 25.648 42.216 1.00 72.27 546 ASP D O 1
ATOM 18028 N N . LEU D 1 523 ? 43.043 23.491 41.609 1.00 71.02 547 LEU D N 1
ATOM 18029 C CA . LEU D 1 523 ? 44.394 23.671 41.136 1.00 69.19 547 LEU D CA 1
ATOM 18030 C C . LEU D 1 523 ? 44.325 24.184 39.702 1.00 68.55 547 LEU D C 1
ATOM 18031 O O . LEU D 1 523 ? 45.322 24.630 39.142 1.00 67.96 547 LEU D O 1
ATOM 18036 N N . THR D 1 524 ? 43.125 24.137 39.121 1.00 68.11 548 THR D N 1
ATOM 18037 C CA . THR D 1 524 ? 42.894 24.632 37.752 1.00 68.18 548 THR D CA 1
ATOM 18038 C C . THR D 1 524 ? 43.064 26.152 37.656 1.00 67.90 548 THR D C 1
ATOM 18039 O O . THR D 1 524 ? 43.865 26.651 36.858 1.00 67.74 548 THR D O 1
ATOM 18043 N N . ASN D 1 525 ? 42.318 26.888 38.472 1.00 67.49 549 ASN D N 1
ATOM 18044 C CA . ASN D 1 525 ? 42.412 28.337 38.480 1.00 67.23 549 ASN D CA 1
ATOM 18045 C C . ASN D 1 525 ? 43.453 28.802 39.501 1.00 66.60 549 ASN D C 1
ATOM 18046 O O . ASN D 1 525 ? 43.384 29.927 39.979 1.00 66.54 549 ASN D O 1
ATOM 18051 N N . SER D 1 526 ? 44.406 27.920 39.830 1.00 66.03 550 SER D N 1
ATOM 18052 C CA . SER D 1 526 ? 45.471 28.203 40.807 1.00 64.54 550 SER D CA 1
ATOM 18053 C C . SER D 1 526 ? 46.241 29.454 40.428 1.00 62.96 550 SER D C 1
ATOM 18054 O O . SER D 1 526 ? 46.632 29.660 39.249 1.00 62.32 550 SER D O 1
ATOM 18057 N N . SER D 1 527 ? 46.430 30.285 41.455 1.00 61.24 551 SER D N 1
ATOM 18058 C CA . SER D 1 527 ? 47.082 31.561 41.341 1.00 59.48 551 SER D CA 1
ATOM 18059 C C . SER D 1 527 ? 48.521 31.318 40.919 1.00 58.04 551 SER D C 1
ATOM 18060 O O . SER D 1 527 ? 48.864 31.518 39.752 1.00 58.53 551 SER D O 1
ATOM 18063 N N . ASN D 1 528 ? 49.343 30.827 41.837 1.00 55.86 552 ASN D N 1
ATOM 18064 C CA . ASN D 1 528 ? 50.751 30.584 41.558 1.00 53.73 552 ASN D CA 1
ATOM 18065 C C . ASN D 1 528 ? 50.874 29.820 40.257 1.00 53.28 552 ASN D C 1
ATOM 18066 O O . ASN D 1 528 ? 50.239 28.806 40.100 1.00 54.06 552 ASN D O 1
ATOM 18071 N N . ALA D 1 529 ? 51.659 30.327 39.308 1.00 52.90 553 ALA D N 1
ATOM 18072 C CA . ALA D 1 529 ? 51.848 29.704 37.979 1.00 52.57 553 ALA D CA 1
ATOM 18073 C C . ALA D 1 529 ? 52.479 28.314 38.019 1.00 52.27 553 ALA D C 1
ATOM 18074 O O . ALA D 1 529 ? 52.109 27.436 37.234 1.00 52.23 553 ALA D O 1
ATOM 18076 N N . GLU D 1 530 ? 53.460 28.122 38.904 1.00 51.74 554 GLU D N 1
ATOM 18077 C CA . GLU D 1 530 ? 54.114 26.829 39.015 1.00 52.10 554 GLU D CA 1
ATOM 18078 C C . GLU D 1 530 ? 53.042 25.748 39.252 1.00 52.20 554 GLU D C 1
ATOM 18079 O O . GLU D 1 530 ? 53.049 24.683 38.616 1.00 51.61 554 GLU D O 1
ATOM 18085 N N . ILE D 1 531 ? 52.151 26.045 40.200 1.00 52.50 555 ILE D N 1
ATOM 18086 C CA . ILE D 1 531 ? 51.058 25.171 40.564 1.00 53.26 555 ILE D CA 1
ATOM 18087 C C . ILE D 1 531 ? 50.261 24.891 39.312 1.00 54.59 555 ILE D C 1
ATOM 18088 O O . ILE D 1 531 ? 50.170 23.751 38.883 1.00 55.57 555 ILE D O 1
ATOM 18093 N N . ALA D 1 532 ? 49.699 25.924 38.710 1.00 55.45 556 ALA D N 1
ATOM 18094 C CA . ALA D 1 532 ? 48.911 25.729 37.487 1.00 56.83 556 ALA D CA 1
ATOM 18095 C C . ALA D 1 532 ? 49.677 24.846 36.486 1.00 57.88 556 ALA D C 1
ATOM 18096 O O . ALA D 1 532 ? 49.050 24.059 35.753 1.00 58.56 556 ALA D O 1
ATOM 18098 N N . HIS D 1 533 ? 51.023 24.949 36.475 1.00 58.58 557 HIS D N 1
ATOM 18099 C CA . HIS D 1 533 ? 51.799 24.209 35.469 1.00 59.14 557 HIS D CA 1
ATOM 18100 C C . HIS D 1 533 ? 51.799 22.708 35.764 1.00 59.44 557 HIS D C 1
ATOM 18101 O O . HIS D 1 533 ? 51.334 21.910 34.942 1.00 59.49 557 HIS D O 1
ATOM 18108 N N . ALA D 1 534 ? 52.320 22.359 36.945 1.00 59.76 558 ALA D N 1
ATOM 18109 C CA . ALA D 1 534 ? 52.366 21.000 37.440 1.00 60.37 558 ALA D CA 1
ATOM 18110 C C . ALA D 1 534 ? 50.985 20.329 37.372 1.00 61.12 558 ALA D C 1
ATOM 18111 O O . ALA D 1 534 ? 50.905 19.121 37.127 1.00 61.66 558 ALA D O 1
ATOM 18113 N N . TRP D 1 535 ? 49.925 21.110 37.600 1.00 61.28 559 TRP D N 1
ATOM 18114 C CA . TRP D 1 535 ? 48.558 20.645 37.507 1.00 61.42 559 TRP D CA 1
ATOM 18115 C C . TRP D 1 535 ? 48.179 20.215 36.104 1.00 61.32 559 TRP D C 1
ATOM 18116 O O . TRP D 1 535 ? 47.803 19.067 35.933 1.00 61.13 559 TRP D O 1
ATOM 18127 N N . TYR D 1 536 ? 48.252 21.115 35.109 1.00 61.73 560 TYR D N 1
ATOM 18128 C CA . TYR D 1 536 ? 47.932 20.760 33.707 1.00 62.26 560 TYR D CA 1
ATOM 18129 C C . TYR D 1 536 ? 48.806 19.623 33.193 1.00 63.20 560 TYR D C 1
ATOM 18130 O O . TYR D 1 536 ? 48.323 18.756 32.454 1.00 63.23 560 TYR D O 1
ATOM 18139 N N . LEU D 1 537 ? 50.090 19.642 33.564 1.00 64.17 561 LEU D N 1
ATOM 18140 C CA . LEU D 1 537 ? 51.037 18.557 33.216 1.00 64.86 561 LEU D CA 1
ATOM 18141 C C . LEU D 1 537 ? 50.517 17.180 33.662 1.00 65.34 561 LEU D C 1
ATOM 18142 O O . LEU D 1 537 ? 50.443 16.234 32.872 1.00 64.96 561 LEU D O 1
ATOM 18147 N N . LEU D 1 538 ? 50.167 17.090 34.938 1.00 66.06 562 LEU D N 1
ATOM 18148 C CA . LEU D 1 538 ? 49.573 15.881 35.498 1.00 66.76 562 LEU D CA 1
ATOM 18149 C C . LEU D 1 538 ? 48.224 15.610 34.824 1.00 67.50 562 LEU D C 1
ATOM 18150 O O . LEU D 1 538 ? 47.971 14.515 34.358 1.00 67.70 562 LEU D O 1
ATOM 18155 N N . SER D 1 539 ? 47.374 16.616 34.772 1.00 68.49 563 SER D N 1
ATOM 18156 C CA . SER D 1 539 ? 46.074 16.479 34.150 1.00 69.82 563 SER D CA 1
ATOM 18157 C C . SER D 1 539 ? 46.146 15.794 32.789 1.00 70.94 563 SER D C 1
ATOM 18158 O O . SER D 1 539 ? 45.774 14.625 32.674 1.00 71.42 563 SER D O 1
ATOM 18161 N N . VAL D 1 540 ? 46.626 16.512 31.776 1.00 72.24 564 VAL D N 1
ATOM 18162 C CA . VAL D 1 540 ? 46.777 15.958 30.434 1.00 73.84 564 VAL D CA 1
ATOM 18163 C C . VAL D 1 540 ? 47.411 14.537 30.443 1.00 74.62 564 VAL D C 1
ATOM 18164 O O . VAL D 1 540 ? 47.035 13.688 29.630 1.00 74.71 564 VAL D O 1
ATOM 18168 N N . ARG D 1 541 ? 48.350 14.275 31.353 1.00 75.47 565 ARG D N 1
ATOM 18169 C CA . ARG D 1 541 ? 48.981 12.958 31.443 1.00 76.68 565 ARG D CA 1
ATOM 18170 C C . ARG D 1 541 ? 47.950 11.902 31.778 1.00 78.14 565 ARG D C 1
ATOM 18171 O O . ARG D 1 541 ? 47.716 10.981 30.996 1.00 78.17 565 ARG D O 1
ATOM 18179 N N . ALA D 1 542 ? 47.331 12.045 32.946 1.00 80.19 566 ALA D N 1
ATOM 18180 C CA . ALA D 1 542 ? 46.287 11.138 33.400 1.00 82.19 566 ALA D CA 1
ATOM 18181 C C . ALA D 1 542 ? 44.985 11.442 32.646 1.00 83.71 566 ALA D C 1
ATOM 18182 O O . ALA D 1 542 ? 43.921 10.876 32.940 1.00 83.90 566 ALA D O 1
ATOM 18184 N N . ASP D 1 543 ? 45.089 12.327 31.660 1.00 85.28 567 ASP D N 1
ATOM 18185 C CA . ASP D 1 543 ? 43.952 12.729 30.819 1.00 86.88 567 ASP D CA 1
ATOM 18186 C C . ASP D 1 543 ? 42.770 13.297 31.595 1.00 87.20 567 ASP D C 1
ATOM 18187 O O . ASP D 1 543 ? 41.664 12.741 31.553 1.00 87.80 567 ASP D O 1
ATOM 18192 N N . TYR D 1 544 ? 43.012 14.391 32.319 1.00 87.15 568 TYR D N 1
ATOM 18193 C CA . TYR D 1 544 ? 41.947 15.047 33.072 1.00 86.70 568 TYR D CA 1
ATOM 18194 C C . TYR D 1 544 ? 41.559 16.174 32.147 1.00 86.11 568 TYR D C 1
ATOM 18195 O O . TYR D 1 544 ? 41.831 17.330 32.421 1.00 86.22 568 TYR D O 1
ATOM 18204 N N . LYS D 1 545 ? 40.964 15.795 31.024 1.00 85.56 569 LYS D N 1
ATOM 18205 C CA . LYS D 1 545 ? 40.513 16.713 29.984 1.00 85.31 569 LYS D CA 1
ATOM 18206 C C . LYS D 1 545 ? 39.823 18.005 30.453 1.00 85.02 569 LYS D C 1
ATOM 18207 O O . LYS D 1 545 ? 39.798 18.993 29.699 1.00 85.01 569 LYS D O 1
ATOM 18213 N N . GLU D 1 546 ? 39.261 17.994 31.672 1.00 84.74 570 GLU D N 1
ATOM 18214 C CA . GLU D 1 546 ? 38.557 19.167 32.249 1.00 84.40 570 GLU D CA 1
ATOM 18215 C C . GLU D 1 546 ? 39.378 20.497 32.415 1.00 83.36 570 GLU D C 1
ATOM 18216 O O . GLU D 1 546 ? 38.806 21.601 32.407 1.00 83.59 570 GLU D O 1
ATOM 18222 N N . VAL D 1 547 ? 40.705 20.394 32.548 1.00 81.64 571 VAL D N 1
ATOM 18223 C CA . VAL D 1 547 ? 41.567 21.567 32.701 1.00 79.41 571 VAL D CA 1
ATOM 18224 C C . VAL D 1 547 ? 42.113 22.106 31.367 1.00 78.66 571 VAL D C 1
ATOM 18225 O O . VAL D 1 547 ? 43.021 22.942 31.380 1.00 78.82 571 VAL D O 1
ATOM 18229 N N . TYR D 1 548 ? 41.558 21.643 30.236 1.00 77.13 572 TYR D N 1
ATOM 18230 C CA . TYR D 1 548 ? 41.964 22.101 28.898 1.00 75.40 572 TYR D CA 1
ATOM 18231 C C . TYR D 1 548 ? 41.697 23.606 28.612 1.00 74.70 572 TYR D C 1
ATOM 18232 O O . TYR D 1 548 ? 42.594 24.320 28.095 1.00 74.73 572 TYR D O 1
ATOM 18241 N N . PRO D 1 549 ? 40.481 24.117 28.949 1.00 73.38 573 PRO D N 1
ATOM 18242 C CA . PRO D 1 549 ? 40.215 25.553 28.719 1.00 72.24 573 PRO D CA 1
ATOM 18243 C C . PRO D 1 549 ? 41.147 26.497 29.530 1.00 71.22 573 PRO D C 1
ATOM 18244 O O . PRO D 1 549 ? 41.760 27.413 28.963 1.00 71.12 573 PRO D O 1
ATOM 18248 N N . ALA D 1 550 ? 41.246 26.278 30.843 1.00 69.94 574 ALA D N 1
ATOM 18249 C CA . ALA D 1 550 ? 42.114 27.083 31.700 1.00 68.22 574 ALA D CA 1
ATOM 18250 C C . ALA D 1 550 ? 43.566 26.996 31.228 1.00 67.36 574 ALA D C 1
ATOM 18251 O O . ALA D 1 550 ? 44.312 27.964 31.328 1.00 67.02 574 ALA D O 1
ATOM 18253 N N . MET D 1 551 ? 43.954 25.824 30.725 1.00 66.51 575 MET D N 1
ATOM 18254 C CA . MET D 1 551 ? 45.299 25.577 30.237 1.00 65.69 575 MET D CA 1
ATOM 18255 C C . MET D 1 551 ? 45.484 26.371 28.969 1.00 65.68 575 MET D C 1
ATOM 18256 O O . MET D 1 551 ? 46.578 26.840 28.648 1.00 65.86 575 MET D O 1
ATOM 18261 N N . ALA D 1 552 ? 44.395 26.499 28.224 1.00 65.24 576 ALA D N 1
ATOM 18262 C CA . ALA D 1 552 ? 44.431 27.233 26.961 1.00 64.41 576 ALA D CA 1
ATOM 18263 C C . ALA D 1 552 ? 44.804 28.708 27.179 1.00 63.10 576 ALA D C 1
ATOM 18264 O O . ALA D 1 552 ? 45.800 29.180 26.655 1.00 63.46 576 ALA D O 1
ATOM 18266 N N . LYS D 1 553 ? 44.010 29.434 27.957 1.00 61.34 577 LYS D N 1
ATOM 18267 C CA . LYS D 1 553 ? 44.344 30.803 28.264 1.00 59.57 577 LYS D CA 1
ATOM 18268 C C . LYS D 1 553 ? 45.756 30.878 28.863 1.00 58.34 577 LYS D C 1
ATOM 18269 O O . LYS D 1 553 ? 46.479 31.821 28.590 1.00 58.18 577 LYS D O 1
ATOM 18275 N N . TYR D 1 554 ? 46.142 29.892 29.669 1.00 57.25 578 TYR D N 1
ATOM 18276 C CA . TYR D 1 554 ? 47.463 29.861 30.319 1.00 55.99 578 TYR D CA 1
ATOM 18277 C C . TYR D 1 554 ? 48.574 29.806 29.266 1.00 56.01 578 TYR D C 1
ATOM 18278 O O . TYR D 1 554 ? 49.559 30.554 29.301 1.00 56.02 578 TYR D O 1
ATOM 18287 N N . LEU D 1 555 ? 48.375 28.907 28.315 1.00 56.05 579 LEU D N 1
ATOM 18288 C CA . LEU D 1 555 ? 49.303 28.733 27.209 1.00 56.40 579 LEU D CA 1
ATOM 18289 C C . LEU D 1 555 ? 49.376 29.988 26.361 1.00 56.51 579 LEU D C 1
ATOM 18290 O O . LEU D 1 555 ? 50.459 30.405 25.956 1.00 57.23 579 LEU D O 1
ATOM 18295 N N . LYS D 1 556 ? 48.215 30.587 26.107 1.00 56.38 580 LYS D N 1
ATOM 18296 C CA . LYS D 1 556 ? 48.096 31.792 25.277 1.00 56.51 580 LYS D CA 1
ATOM 18297 C C . LYS D 1 556 ? 48.636 33.067 25.984 1.00 56.68 580 LYS D C 1
ATOM 18298 O O . LYS D 1 556 ? 49.245 33.959 25.331 1.00 57.16 580 LYS D O 1
ATOM 18304 N N . SER D 1 557 ? 48.422 33.142 27.306 1.00 56.13 581 SER D N 1
ATOM 18305 C CA . SER D 1 557 ? 48.889 34.266 28.154 1.00 55.19 581 SER D CA 1
ATOM 18306 C C . SER D 1 557 ? 50.384 34.306 28.332 1.00 54.31 581 SER D C 1
ATOM 18307 O O . SER D 1 557 ? 51.039 35.191 27.775 1.00 54.77 581 SER D O 1
ATOM 18310 N N . ILE D 1 558 ? 50.936 33.354 29.080 1.00 52.90 582 ILE D N 1
ATOM 18311 C CA . ILE D 1 558 ? 52.382 33.370 29.339 1.00 51.35 582 ILE D CA 1
ATOM 18312 C C . ILE D 1 558 ? 53.279 32.710 28.273 1.00 50.20 582 ILE D C 1
ATOM 18313 O O . ILE D 1 558 ? 52.911 31.724 27.622 1.00 49.85 582 ILE D O 1
ATOM 18318 N N . GLY D 1 559 ? 54.466 33.274 28.101 1.00 49.09 583 GLY D N 1
ATOM 18319 C CA . GLY D 1 559 ? 55.371 32.807 27.061 1.00 47.89 583 GLY D CA 1
ATOM 18320 C C . GLY D 1 559 ? 56.690 32.354 27.641 1.00 47.57 583 GLY D C 1
ATOM 18321 O O . GLY D 1 559 ? 57.690 32.192 26.915 1.00 46.89 583 GLY D O 1
ATOM 18322 N N . ARG D 1 560 ? 56.700 32.165 28.959 1.00 47.36 584 ARG D N 1
ATOM 18323 C CA . ARG D 1 560 ? 57.912 31.699 29.677 1.00 47.15 584 ARG D CA 1
ATOM 18324 C C . ARG D 1 560 ? 58.005 30.255 29.126 1.00 47.75 584 ARG D C 1
ATOM 18325 O O . ARG D 1 560 ? 56.998 29.542 29.085 1.00 49.31 584 ARG D O 1
ATOM 18333 N N . ARG D 1 561 ? 59.180 29.839 28.637 1.00 46.82 585 ARG D N 1
ATOM 18334 C CA . ARG D 1 561 ? 59.367 28.511 28.027 1.00 44.71 585 ARG D CA 1
ATOM 18335 C C . ARG D 1 561 ? 59.123 27.449 29.100 1.00 44.20 585 ARG D C 1
ATOM 18336 O O . ARG D 1 561 ? 58.174 26.686 29.030 1.00 43.10 585 ARG D O 1
ATOM 18344 N N . LYS D 1 562 ? 60.005 27.397 30.074 1.00 44.34 586 LYS D N 1
ATOM 18345 C CA . LYS D 1 562 ? 59.844 26.563 31.260 1.00 44.35 586 LYS D CA 1
ATOM 18346 C C . LYS D 1 562 ? 58.613 26.828 32.063 1.00 43.43 586 LYS D C 1
ATOM 18347 O O . LYS D 1 562 ? 58.690 26.983 33.279 1.00 43.47 586 LYS D O 1
ATOM 18353 N N . LEU D 1 563 ? 57.508 26.897 31.354 1.00 42.08 587 LEU D N 1
ATOM 18354 C CA . LEU D 1 563 ? 56.160 26.804 31.884 1.00 41.76 587 LEU D CA 1
ATOM 18355 C C . LEU D 1 563 ? 55.058 26.521 30.825 1.00 42.63 587 LEU D C 1
ATOM 18356 O O . LEU D 1 563 ? 53.859 26.426 31.123 1.00 41.92 587 LEU D O 1
ATOM 18361 N N . ILE D 1 564 ? 55.492 26.401 29.576 1.00 43.72 588 ILE D N 1
ATOM 18362 C CA . ILE D 1 564 ? 54.609 26.079 28.467 1.00 44.50 588 ILE D CA 1
ATOM 18363 C C . ILE D 1 564 ? 55.294 25.015 27.553 1.00 46.29 588 ILE D C 1
ATOM 18364 O O . ILE D 1 564 ? 54.616 24.163 26.938 1.00 46.29 588 ILE D O 1
ATOM 18369 N N . VAL D 1 565 ? 56.633 25.077 27.464 1.00 47.73 589 VAL D N 1
ATOM 18370 C CA . VAL D 1 565 ? 57.415 24.121 26.661 1.00 49.01 589 VAL D CA 1
ATOM 18371 C C . VAL D 1 565 ? 57.013 22.695 27.043 1.00 50.36 589 VAL D C 1
ATOM 18372 O O . VAL D 1 565 ? 56.405 22.012 26.212 1.00 50.56 589 VAL D O 1
ATOM 18376 N N . PRO D 1 566 ? 57.316 22.251 28.310 1.00 51.52 590 PRO D N 1
ATOM 18377 C CA . PRO D 1 566 ? 57.007 20.876 28.707 1.00 52.33 590 PRO D CA 1
ATOM 18378 C C . PRO D 1 566 ? 55.523 20.552 28.536 1.00 53.23 590 PRO D C 1
ATOM 18379 O O . PRO D 1 566 ? 55.157 19.402 28.308 1.00 53.04 590 PRO D O 1
ATOM 18383 N N . LEU D 1 567 ? 54.689 21.573 28.624 1.00 54.74 591 LEU D N 1
ATOM 18384 C CA . LEU D 1 567 ? 53.242 21.404 28.446 1.00 56.68 591 LEU D CA 1
ATOM 18385 C C . LEU D 1 567 ? 52.889 21.053 27.002 1.00 57.81 591 LEU D C 1
ATOM 18386 O O . LEU D 1 567 ? 52.091 20.131 26.767 1.00 57.60 591 LEU D O 1
ATOM 18391 N N . TYR D 1 568 ? 53.457 21.809 26.055 1.00 58.46 592 TYR D N 1
ATOM 18392 C CA . TYR D 1 568 ? 53.292 21.509 24.637 1.00 59.85 592 TYR D CA 1
ATOM 18393 C C . TYR D 1 568 ? 53.897 20.146 24.214 1.00 60.87 592 TYR D C 1
ATOM 18394 O O . TYR D 1 568 ? 53.467 19.561 23.200 1.00 60.87 592 TYR D O 1
ATOM 18403 N N . LYS D 1 569 ? 54.896 19.664 24.972 1.00 61.14 593 LYS D N 1
ATOM 18404 C CA . LYS D 1 569 ? 55.533 18.386 24.717 1.00 61.15 593 LYS D CA 1
ATOM 18405 C C . LYS D 1 569 ? 54.565 17.280 25.055 1.00 61.96 593 LYS D C 1
ATOM 18406 O O . LYS D 1 569 ? 54.138 16.520 24.170 1.00 61.74 593 LYS D O 1
ATOM 18412 N N . GLU D 1 570 ? 54.220 17.166 26.332 1.00 63.18 594 GLU D N 1
ATOM 18413 C CA . GLU D 1 570 ? 53.260 16.149 26.731 1.00 65.32 594 GLU D CA 1
ATOM 18414 C C . GLU D 1 570 ? 51.993 16.247 25.850 1.00 66.13 594 GLU D C 1
ATOM 18415 O O . GLU D 1 570 ? 51.413 15.229 25.425 1.00 66.05 594 GLU D O 1
ATOM 18421 N N . LEU D 1 571 ? 51.576 17.478 25.572 1.00 67.02 595 LEU D N 1
ATOM 18422 C CA . LEU D 1 571 ? 50.377 17.727 24.785 1.00 68.18 595 LEU D CA 1
ATOM 18423 C C . LEU D 1 571 ? 50.511 17.153 23.366 1.00 69.79 595 LEU D C 1
ATOM 18424 O O . LEU D 1 571 ? 49.615 16.468 22.866 1.00 70.01 595 LEU D O 1
ATOM 18429 N N . ALA D 1 572 ? 51.640 17.443 22.726 1.00 71.68 596 ALA D N 1
ATOM 18430 C CA . ALA D 1 572 ? 51.924 16.969 21.381 1.00 73.18 596 ALA D CA 1
ATOM 18431 C C . ALA D 1 572 ? 52.603 15.600 21.445 1.00 74.67 596 ALA D C 1
ATOM 18432 O O . ALA D 1 572 ? 53.784 15.476 21.091 1.00 75.90 596 ALA D O 1
ATOM 18434 N N . LYS D 1 573 ? 51.871 14.583 21.910 1.00 75.77 597 LYS D N 1
ATOM 18435 C CA . LYS D 1 573 ? 52.377 13.202 22.021 1.00 76.92 597 LYS D CA 1
ATOM 18436 C C . LYS D 1 573 ? 51.205 12.221 21.949 1.00 78.08 597 LYS D C 1
ATOM 18437 O O . LYS D 1 573 ? 51.323 11.037 22.282 1.00 78.47 597 LYS D O 1
ATOM 18443 N N . ASN D 1 574 ? 50.059 12.725 21.520 1.00 79.08 598 ASN D N 1
ATOM 18444 C CA . ASN D 1 574 ? 48.885 11.892 21.355 1.00 80.13 598 ASN D CA 1
ATOM 18445 C C . ASN D 1 574 ? 48.375 12.706 20.191 1.00 80.42 598 ASN D C 1
ATOM 18446 O O . ASN D 1 574 ? 47.909 13.800 20.416 1.00 80.73 598 ASN D O 1
ATOM 18451 N N . ALA D 1 575 ? 48.513 12.208 18.961 1.00 80.77 599 ALA D N 1
ATOM 18452 C CA . ALA D 1 575 ? 48.051 12.907 17.747 1.00 81.14 599 ALA D CA 1
ATOM 18453 C C . ALA D 1 575 ? 46.734 13.725 17.780 1.00 81.42 599 ALA D C 1
ATOM 18454 O O . ALA D 1 575 ? 46.577 14.744 17.078 1.00 81.28 599 ALA D O 1
ATOM 18456 N N . GLU D 1 576 ? 45.786 13.247 18.578 1.00 81.94 600 GLU D N 1
ATOM 18457 C CA . GLU D 1 576 ? 44.518 13.897 18.740 1.00 82.59 600 GLU D CA 1
ATOM 18458 C C . GLU D 1 576 ? 44.727 15.099 19.640 1.00 82.51 600 GLU D C 1
ATOM 18459 O O . GLU D 1 576 ? 44.175 16.174 19.406 1.00 82.57 600 GLU D O 1
ATOM 18465 N N . SER D 1 577 ? 45.509 14.892 20.699 1.00 82.49 601 SER D N 1
ATOM 18466 C CA . SER D 1 577 ? 45.902 15.956 21.654 1.00 81.64 601 SER D CA 1
ATOM 18467 C C . SER D 1 577 ? 46.903 16.931 21.015 1.00 81.67 601 SER D C 1
ATOM 18468 O O . SER D 1 577 ? 46.677 18.129 21.064 1.00 81.64 601 SER D O 1
ATOM 18471 N N . LYS D 1 578 ? 47.984 16.406 20.407 1.00 81.58 602 LYS D N 1
ATOM 18472 C CA . LYS D 1 578 ? 49.003 17.183 19.665 1.00 81.00 602 LYS D CA 1
ATOM 18473 C C . LYS D 1 578 ? 48.382 18.143 18.648 1.00 80.20 602 LYS D C 1
ATOM 18474 O O . LYS D 1 578 ? 49.023 19.114 18.234 1.00 80.13 602 LYS D O 1
ATOM 18480 N N . ALA D 1 579 ? 47.143 17.871 18.248 1.00 79.34 603 ALA D N 1
ATOM 18481 C CA . ALA D 1 579 ? 46.419 18.737 17.313 1.00 78.42 603 ALA D CA 1
ATOM 18482 C C . ALA D 1 579 ? 45.777 19.901 18.040 1.00 77.68 603 ALA D C 1
ATOM 18483 O O . ALA D 1 579 ? 45.698 20.989 17.472 1.00 76.76 603 ALA D O 1
ATOM 18485 N N . TRP D 1 580 ? 45.298 19.656 19.271 1.00 77.67 604 TRP D N 1
ATOM 18486 C CA . TRP D 1 580 ? 44.761 20.716 20.154 1.00 77.87 604 TRP D CA 1
ATOM 18487 C C . TRP D 1 580 ? 45.821 21.797 20.421 1.00 77.77 604 TRP D C 1
ATOM 18488 O O . TRP D 1 580 ? 45.485 22.985 20.601 1.00 77.24 604 TRP D O 1
ATOM 18499 N N . ALA D 1 581 ? 47.090 21.358 20.466 1.00 77.57 605 ALA D N 1
ATOM 18500 C CA . ALA D 1 581 ? 48.257 22.254 20.602 1.00 77.07 605 ALA D CA 1
ATOM 18501 C C . ALA D 1 581 ? 48.346 23.231 19.428 1.00 76.22 605 ALA D C 1
ATOM 18502 O O . ALA D 1 581 ? 48.153 24.426 19.606 1.00 75.96 605 ALA D O 1
ATOM 18504 N N . VAL D 1 582 ? 48.632 22.731 18.230 1.00 75.43 606 VAL D N 1
ATOM 18505 C CA . VAL D 1 582 ? 48.681 23.597 17.045 1.00 74.75 606 VAL D CA 1
ATOM 18506 C C . VAL D 1 582 ? 47.534 24.631 16.989 1.00 73.88 606 VAL D C 1
ATOM 18507 O O . VAL D 1 582 ? 47.738 25.768 16.575 1.00 73.74 606 VAL D O 1
ATOM 18511 N N . GLU D 1 583 ? 46.332 24.250 17.406 1.00 72.70 607 GLU D N 1
ATOM 18512 C CA . GLU D 1 583 ? 45.206 25.168 17.357 1.00 71.19 607 GLU D CA 1
ATOM 18513 C C . GLU D 1 583 ? 45.341 26.345 18.327 1.00 70.28 607 GLU D C 1
ATOM 18514 O O . GLU D 1 583 ? 44.929 27.471 18.039 1.00 69.92 607 GLU D O 1
ATOM 18520 N N . VAL D 1 584 ? 45.915 26.075 19.492 1.00 69.42 608 VAL D N 1
ATOM 18521 C CA . VAL D 1 584 ? 46.173 27.124 20.470 1.00 68.34 608 VAL D CA 1
ATOM 18522 C C . VAL D 1 584 ? 47.529 27.789 20.192 1.00 67.54 608 VAL D C 1
ATOM 18523 O O . VAL D 1 584 ? 47.629 29.003 20.295 1.00 67.46 608 VAL D O 1
ATOM 18527 N N . TYR D 1 585 ? 48.568 27.008 19.863 1.00 66.48 609 TYR D N 1
ATOM 18528 C CA . TYR D 1 585 ? 49.870 27.563 19.537 1.00 65.82 609 TYR D CA 1
ATOM 18529 C C . TYR D 1 585 ? 49.801 28.468 18.339 1.00 66.28 609 TYR D C 1
ATOM 18530 O O . TYR D 1 585 ? 50.791 29.104 17.997 1.00 66.06 609 TYR D O 1
ATOM 18539 N N . LYS D 1 586 ? 48.644 28.505 17.675 1.00 67.20 610 LYS D N 1
ATOM 18540 C CA . LYS D 1 586 ? 48.434 29.403 16.516 1.00 68.00 610 LYS D CA 1
ATOM 18541 C C . LYS D 1 586 ? 47.868 30.735 17.003 1.00 67.88 610 LYS D C 1
ATOM 18542 O O . LYS D 1 586 ? 47.858 31.746 16.293 1.00 67.21 610 LYS D O 1
ATOM 18548 N N . GLN D 1 587 ? 47.422 30.707 18.255 1.00 68.38 611 GLN D N 1
ATOM 18549 C CA . GLN D 1 587 ? 46.868 31.866 18.973 1.00 68.69 611 GLN D CA 1
ATOM 18550 C C . GLN D 1 587 ? 47.952 32.515 19.872 1.00 67.89 611 GLN D C 1
ATOM 18551 O O . GLN D 1 587 ? 48.114 33.740 19.937 1.00 67.25 611 GLN D O 1
ATOM 18557 N N . ALA D 1 588 ? 48.699 31.670 20.556 1.00 67.42 612 ALA D N 1
ATOM 18558 C CA . ALA D 1 588 ? 49.724 32.135 21.444 1.00 67.23 612 ALA D CA 1
ATOM 18559 C C . ALA D 1 588 ? 51.028 32.385 20.690 1.00 67.14 612 ALA D C 1
ATOM 18560 O O . ALA D 1 588 ? 51.949 33.025 21.212 1.00 67.03 612 ALA D O 1
ATOM 18562 N N . ARG D 1 589 ? 51.100 31.877 19.458 1.00 66.87 613 ARG D N 1
ATOM 18563 C CA . ARG D 1 589 ? 52.312 31.982 18.644 1.00 66.00 613 ARG D CA 1
ATOM 18564 C C . ARG D 1 589 ? 52.783 33.420 18.601 1.00 65.08 613 ARG D C 1
ATOM 18565 O O . ARG D 1 589 ? 53.922 33.704 18.991 1.00 65.06 613 ARG D O 1
ATOM 18573 N N . PRO D 1 590 ? 51.902 34.341 18.129 1.00 64.20 614 PRO D N 1
ATOM 18574 C CA . PRO D 1 590 ? 52.240 35.760 18.073 1.00 63.53 614 PRO D CA 1
ATOM 18575 C C . PRO D 1 590 ? 52.281 36.351 19.500 1.00 62.68 614 PRO D C 1
ATOM 18576 O O . PRO D 1 590 ? 51.338 36.207 20.266 1.00 63.19 614 PRO D O 1
ATOM 18580 N N . GLY D 1 591 ? 53.364 36.999 19.874 1.00 61.60 615 GLY D N 1
ATOM 18581 C CA . GLY D 1 591 ? 53.429 37.452 21.245 1.00 60.68 615 GLY D CA 1
ATOM 18582 C C . GLY D 1 591 ? 54.576 36.765 21.967 1.00 59.89 615 GLY D C 1
ATOM 18583 O O . GLY D 1 591 ? 55.281 37.387 22.772 1.00 60.03 615 GLY D O 1
ATOM 18584 N N . TYR D 1 592 ? 54.770 35.480 21.677 1.00 58.76 616 TYR D N 1
ATOM 18585 C CA . TYR D 1 592 ? 55.885 34.728 22.254 1.00 57.17 616 TYR D CA 1
ATOM 18586 C C . TYR D 1 592 ? 57.184 35.402 21.821 1.00 56.02 616 TYR D C 1
ATOM 18587 O O . TYR D 1 592 ? 57.250 36.036 20.746 1.00 55.36 616 TYR D O 1
ATOM 18596 N N . HIS D 1 593 ? 58.209 35.267 22.656 1.00 54.59 617 HIS D N 1
ATOM 18597 C CA . HIS D 1 593 ? 59.513 35.780 22.287 1.00 53.23 617 HIS D CA 1
ATOM 18598 C C . HIS D 1 593 ? 60.015 34.806 21.203 1.00 53.98 617 HIS D C 1
ATOM 18599 O O . HIS D 1 593 ? 59.596 33.655 21.143 1.00 53.82 617 HIS D O 1
ATOM 18606 N N . GLY D 1 594 ? 60.856 35.279 20.290 1.00 55.01 618 GLY D N 1
ATOM 18607 C CA . GLY D 1 594 ? 61.432 34.387 19.283 1.00 55.34 618 GLY D CA 1
ATOM 18608 C C . GLY D 1 594 ? 62.003 33.150 19.958 1.00 56.15 618 GLY D C 1
ATOM 18609 O O . GLY D 1 594 ? 61.708 32.025 19.536 1.00 56.00 618 GLY D O 1
ATOM 18610 N N . LEU D 1 595 ? 62.796 33.357 21.025 1.00 57.21 619 LEU D N 1
ATOM 18611 C CA . LEU D 1 595 ? 63.518 32.274 21.709 1.00 58.35 619 LEU D CA 1
ATOM 18612 C C . LEU D 1 595 ? 62.556 31.195 22.216 1.00 59.36 619 LEU D C 1
ATOM 18613 O O . LEU D 1 595 ? 62.973 30.067 22.468 1.00 60.18 619 LEU D O 1
ATOM 18618 N N . ALA D 1 596 ? 61.274 31.532 22.334 1.00 60.04 620 ALA D N 1
ATOM 18619 C CA . ALA D 1 596 ? 60.229 30.575 22.723 1.00 60.24 620 ALA D CA 1
ATOM 18620 C C . ALA D 1 596 ? 59.589 29.923 21.521 1.00 60.37 620 ALA D C 1
ATOM 18621 O O . ALA D 1 596 ? 59.675 28.712 21.367 1.00 60.42 620 ALA D O 1
ATOM 18623 N N . GLN D 1 597 ? 58.944 30.713 20.677 1.00 61.07 621 GLN D N 1
ATOM 18624 C CA . GLN D 1 597 ? 58.381 30.171 19.437 1.00 62.03 621 GLN D CA 1
ATOM 18625 C C . GLN D 1 597 ? 59.306 29.107 18.824 1.00 62.34 621 GLN D C 1
ATOM 18626 O O . GLN D 1 597 ? 58.879 27.995 18.506 1.00 62.31 621 GLN D O 1
ATOM 18632 N N . GLY D 1 598 ? 60.579 29.480 18.683 1.00 62.45 622 GLY D N 1
ATOM 18633 C CA . GLY D 1 598 ? 61.628 28.599 18.187 1.00 62.31 622 GLY D CA 1
ATOM 18634 C C . GLY D 1 598 ? 61.497 27.231 18.798 1.00 62.52 622 GLY D C 1
ATOM 18635 O O . GLY D 1 598 ? 61.328 26.248 18.069 1.00 62.87 622 GLY D O 1
ATOM 18636 N N . THR D 1 599 ? 61.539 27.167 20.130 1.00 62.68 623 THR D N 1
ATOM 18637 C CA . THR D 1 599 ? 61.489 25.885 20.849 1.00 63.13 623 THR D CA 1
ATOM 18638 C C . THR D 1 599 ? 60.190 25.109 20.644 1.00 63.71 623 THR D C 1
ATOM 18639 O O . THR D 1 599 ? 60.246 23.917 20.334 1.00 63.37 623 THR D O 1
ATOM 18643 N N . VAL D 1 600 ? 59.044 25.788 20.813 1.00 64.56 624 VAL D N 1
ATOM 18644 C CA . VAL D 1 600 ? 57.721 25.198 20.634 1.00 66.05 624 VAL D CA 1
ATOM 18645 C C . VAL D 1 600 ? 57.488 24.820 19.175 1.00 67.47 624 VAL D C 1
ATOM 18646 O O . VAL D 1 600 ? 56.769 23.849 18.887 1.00 67.79 624 VAL D O 1
ATOM 18650 N N . ASP D 1 601 ? 58.083 25.590 18.253 1.00 68.89 625 ASP D N 1
ATOM 18651 C CA . ASP D 1 601 ? 57.981 25.294 16.816 1.00 70.25 625 ASP D CA 1
ATOM 18652 C C . ASP D 1 601 ? 58.543 23.903 16.470 1.00 71.37 625 ASP D C 1
ATOM 18653 O O . ASP D 1 601 ? 58.166 23.299 15.449 1.00 71.48 625 ASP D O 1
ATOM 18658 N N . GLY D 1 602 ? 59.431 23.403 17.334 1.00 72.45 626 GLY D N 1
ATOM 18659 C CA . GLY D 1 602 ? 60.050 22.097 17.125 1.00 73.95 626 GLY D CA 1
ATOM 18660 C C . GLY D 1 602 ? 59.281 20.968 17.792 1.00 74.95 626 GLY D C 1
ATOM 18661 O O . GLY D 1 602 ? 59.016 19.924 17.170 1.00 75.25 626 GLY D O 1
ATOM 18662 N N . VAL D 1 603 ? 58.926 21.167 19.056 1.00 75.69 627 VAL D N 1
ATOM 18663 C CA . VAL D 1 603 ? 58.193 20.150 19.815 1.00 76.53 627 VAL D CA 1
ATOM 18664 C C . VAL D 1 603 ? 56.762 19.983 19.300 1.00 76.88 627 VAL D C 1
ATOM 18665 O O . VAL D 1 603 ? 55.995 19.165 19.809 1.00 77.01 627 VAL D O 1
ATOM 18669 N N . LEU D 1 604 ? 56.416 20.766 18.290 1.00 77.34 628 LEU D N 1
ATOM 18670 C CA . LEU D 1 604 ? 55.097 20.677 17.724 1.00 78.23 628 LEU D CA 1
ATOM 18671 C C . LEU D 1 604 ? 55.208 20.162 16.288 1.00 79.01 628 LEU D C 1
ATOM 18672 O O . LEU D 1 604 ? 54.417 20.563 15.413 1.00 79.43 628 LEU D O 1
ATOM 18677 N N . LYS D 1 605 ? 56.181 19.261 16.059 1.00 79.60 629 LYS D N 1
ATOM 18678 C CA . LYS D 1 605 ? 56.463 18.681 14.723 1.00 79.66 629 LYS D CA 1
ATOM 18679 C C . LYS D 1 605 ? 56.598 19.755 13.640 1.00 79.12 629 LYS D C 1
ATOM 18680 O O . LYS D 1 605 ? 55.740 19.830 12.729 1.00 78.77 629 LYS D O 1
#

Nearest PDB structures (foldseek):
  3cia-assembly4_D  TM=1.002E+00  e=0.000E+00  unclassified
  3cia-assembly3_C  TM=1.002E+00  e=0.000E+00  unclassified
  1gw6-assembly1_A  TM=9.401E-01  e=6.041E-54  Homo sapiens
  3b7t-assembly1_A  TM=9.399E-01  e=1.826E-52  Homo sapiens
  4gaa-assembly1_B  TM=9.289E-01  e=9.914E-53  Xenopus laevis